Protein 2FH0 (pdb70)

Foldseek 3Di:
DPDDDPPPVVCVVLEDPVLVVVLVVVCVVPVQLSCCLSVVQVVCVVPPNPPPRAYNVNSVVSSVVSVVVPDPDPDDPPPPD

GO terms:
  GO:0005634 nucleus (C, HDA)
  GO:0005737 cytoplasm (C, HDA)
  GO:0006915 apoptotic process (P, IMP)

Nearest PDB structures (foldseek):
  2fh0-assembly1_A  TM=8.416E-01  e=3.862E-11  Saccharomyces cerevisiae
  2jxn-assembly1_A  TM=7.490E-01  e=2.818E-10  Saccharomyces cerevisiae
  6vmt-assembly1_A  TM=8.936E-01  e=3.834E-02  Leishmania major
  2k6b-assembly1_A  TM=7.501E-01  e=1.150E-02  Homo sapiens
  2cru-assembly1_A  TM=6.140E-01  e=2.129E-03  Homo sapiens

Solvent-accessible surface area: 6660 Å² total; per-residue (Å²): 108,178,146,80,45,99,139,33,41,45,18,48,128,49,22,60,108,131,0,73,136,86,11,65,185,15,32,154,107,108,165,86,70,7,120,27,0,55,30,69,3,100,117,34,45,90,94,100,71,72,115,78,112,4,44,91,74,67,1,67,69,27,10,98,27,14,32,149,126,110,113,123,141,141,94,101,174,135,105,192,222

CATH classification: 1.10.8.140

Sequence (81 aa):
GENSAPVGAAIANFLEPQALERLSRVALVRRDRAQAVETYLKKLIATNNVTHKITEAEIVSILNGIAKQQNSQNNSKIIFEGENSAPVGAAIANFLEPQALERLSRVALVRRDRAQAVETYLKKLIATNNVTHKITEAEIVSILNGIAKQQNSQNNSKIIFEGENSAPVGAAIANFLEPQALERLSRVALVRRDRAQAVETYLKKLIATNNVTHKITEAEIVSILNGIAKQQNSQNNSKIIFEGENSAPVGAAIANFLEPQALERLSRVALVRRDRAQAVETYLKKLIATNNVTHKITEAEIVSILNGIAKQQNSQNNSKIIFEGENSAPVGAAIANFLEPQALERLSRVALVRRDRAQAVETYLKKLIATNNVTHKITEAEIVSILNGIAKQQNSQNNSKIIFEGENSAPVGAAIANFLEPQALERLSRVALVRRDRAQAVETYLKKLIATNNVTHKITEAEIVSILNGIAKQQNSQNNSKIIFEGENSAPVGAAIANFLEPQALERLSRVALVRRDRAQAVETYLKKLIATNNVTHKITEAEIVSILNGIAKQQNSQNNSKIIFEGENSAPVGAAIANFLEPQALERLSRVALVRRDRAQAVETYLKKLIATNNVTHKITEAEIVSILNGIAKQQNSQNNSKIIFEGENSAPVGAAIANFLEPQALERLSRVALVRRDRAQAVETYLKKLIATNNVTHKITEAEIVSILNGIAKQQNSQNNSKIIFEGENSAPVGAAIANFLEPQALERLSRVALVRRDRAQAVETYLKKLIATNNVTHKITEAEIVSILNGIAKQQNSQNNSKIIFEGENSAPVGAAIANFLEPQALERLSRVALVRRDRAQAVETYLKKLIATNNVTHKITEAEIVSILNGIAKQQNSQNNSKIIFEGENSAPVGAAIANFLEPQALERLSRVALVRRDRAQAVETYLKKLIATNNVTHKITEAEIVSILNGIAKQQNSQNNSKIIFEGENSAPVGAAIANFLEPQALERLSRVALVRRDRAQAVETYLKKLIATNNVTHKITEAEIVSILNGIAKQQNSQNNSKIIFEGENSAPVGAAIANFLEPQALERLSRVALVRRDRAQAVETYLKKLIATNNVTHKITEAEIVSILNGIAKQQNSQNNSKIIFEGENSAPVGAAIANFLEPQALERLSRVALVRRDRAQAVETYLKKLIATNNVTHKITEAEIVSILNGIAKQQNSQNNSKIIFEGENSAPVGAAIANFLEPQALERLSRVALVRRDRAQAVETYLKKLIATNNVTHKITEAEIVSILNGIAKQQNSQNNSKIIFEGENSAPVGAAIANFLEPQALERLSRVALVRRDRAQAVETYLKKLIATNNVTHKITEAEIVSILNGIAKQQNSQNNSKIIFEGENSAPVGAAIANFLEPQALERLSRVALVRRDRAQAVETYLKKLIATNNVTHKITEAEIVSILNGIAKQQNSQNNSKIIFEGENSAPVGAAIANFLEPQALERLSRVALVRRDRAQAVETYLKKLIATNNVTHKITEAEIVSILNGIAKQQNSQNNSKIIFEGENSAPVGAAIANFLEPQALERLSRVALVRRDRAQAVETYLKKLIATNNVTHKITEAEIVSILNGIAKQQNSQNNSKIIFE

Radius of gyration: 14.16 Å; Cα contacts (8 Å, |Δi|>4): 50; chains: 1; bounding box: 25×49×29 Å

Structure (mmCIF, N/CA/C/O backbone):
data_2FH0
#
_entry.id   2FH0
#
loop_
_atom_site.group_PDB
_atom_site.id
_atom_site.type_symbol
_atom_site.label_atom_id
_atom_site.label_alt_id
_atom_site.label_comp_id
_atom_site.label_asym_id
_atom_site.label_entity_id
_atom_site.label_seq_id
_atom_site.pdbx_PDB_ins_code
_atom_site.Cartn_x
_atom_site.Cartn_y
_atom_site.Cartn_z
_atom_site.occupancy
_atom_site.B_iso_or_equiv
_atom_site.auth_seq_id
_atom_site.auth_comp_id
_atom_site.auth_asym_id
_atom_site.auth_atom_id
_atom_site.pdbx_PDB_model_num
ATOM 1 N N . GLY A 1 1 ? -9.122 -21.000 -1.720 1.00 0.00 36 GLY A N 1
ATOM 2 C CA . GLY A 1 1 ? -9.045 -21.592 -3.085 1.00 0.00 36 GLY A CA 1
ATOM 3 C C . GLY A 1 1 ? -10.013 -20.943 -4.061 1.00 0.00 36 GLY A C 1
ATOM 4 O O . GLY A 1 1 ? -10.859 -20.140 -3.662 1.00 0.00 36 GLY A O 1
ATOM 10 N N . GLU A 1 2 ? -9.882 -21.297 -5.344 1.00 0.00 37 GLU A N 1
ATOM 11 C CA . GLU A 1 2 ? -10.744 -20.759 -6.399 1.00 0.00 37 GLU A CA 1
ATOM 12 C C . GLU A 1 2 ? -10.609 -19.236 -6.512 1.00 0.00 37 GLU A C 1
ATOM 13 O O . GLU A 1 2 ? -9.748 -18.629 -5.871 1.00 0.00 37 GLU A O 1
ATOM 25 N N . ASN A 1 3 ? -11.472 -18.626 -7.328 1.00 0.00 38 ASN A N 1
ATOM 26 C CA . ASN A 1 3 ? -11.461 -17.178 -7.522 1.00 0.00 38 ASN A CA 1
ATOM 27 C C . ASN A 1 3 ? -12.610 -16.521 -6.751 1.00 0.00 38 ASN A C 1
ATOM 28 O O . ASN A 1 3 ? -13.310 -15.650 -7.273 1.00 0.00 38 ASN A O 1
ATOM 39 N N . SER A 1 4 ? -12.790 -16.947 -5.501 1.00 0.00 39 SER A N 1
ATOM 40 C CA . SER A 1 4 ? -13.845 -16.412 -4.644 1.00 0.00 39 SER A CA 1
ATOM 41 C C . SER A 1 4 ? -13.548 -14.966 -4.239 1.00 0.00 39 SER A C 1
ATOM 42 O O . SER A 1 4 ? -14.381 -14.079 -4.430 1.00 0.00 39 SER A O 1
ATOM 50 N N . ALA A 1 5 ? -12.358 -14.742 -3.676 1.00 0.00 40 ALA A N 1
ATOM 51 C CA . ALA A 1 5 ? -11.940 -13.411 -3.236 1.00 0.00 40 ALA A CA 1
ATOM 52 C C . ALA A 1 5 ? -12.938 -12.817 -2.236 1.00 0.00 40 ALA A C 1
ATOM 53 O O . ALA A 1 5 ? -13.688 -11.897 -2.568 1.00 0.00 40 ALA A O 1
ATOM 60 N N . PRO A 1 6 ? -12.958 -13.344 -0.991 1.00 0.00 41 PRO A N 1
ATOM 61 C CA . PRO A 1 6 ? -13.868 -12.866 0.061 1.00 0.00 41 PRO A CA 1
ATOM 62 C C . PRO A 1 6 ? -13.781 -11.353 0.259 1.00 0.00 41 PRO A C 1
ATOM 63 O O . PRO A 1 6 ? -14.775 -10.643 0.106 1.00 0.00 41 PRO A O 1
ATOM 74 N N . VAL A 1 7 ? -12.578 -10.868 0.586 1.00 0.00 42 VAL A N 1
ATOM 75 C CA . VAL A 1 7 ? -12.346 -9.434 0.793 1.00 0.00 42 VAL A CA 1
ATOM 76 C C . VAL A 1 7 ? -10.862 -9.089 0.681 1.00 0.00 42 VAL A C 1
ATOM 77 O O . VAL A 1 7 ? -10.485 -8.150 -0.023 1.00 0.00 42 VAL A O 1
ATOM 90 N N . GLY A 1 8 ? -10.028 -9.854 1.384 1.00 0.00 43 GLY A N 1
ATOM 91 C CA . GLY A 1 8 ? -8.594 -9.622 1.363 1.00 0.00 43 GLY A CA 1
ATOM 92 C C . GLY A 1 8 ? -7.827 -10.622 0.504 1.00 0.00 43 GLY A C 1
ATOM 93 O O . GLY A 1 8 ? -6.652 -10.403 0.206 1.00 0.00 43 GLY A O 1
ATOM 97 N N . ALA A 1 9 ? -8.479 -11.717 0.103 1.00 0.00 44 ALA A N 1
ATOM 98 C CA . ALA A 1 9 ? -7.827 -12.734 -0.725 1.00 0.00 44 ALA A CA 1
ATOM 99 C C . ALA A 1 9 ? -7.495 -12.197 -2.120 1.00 0.00 44 ALA A C 1
ATOM 100 O O . ALA A 1 9 ? -6.461 -12.545 -2.695 1.00 0.00 44 ALA A O 1
ATOM 107 N N . ALA A 1 10 ? -8.378 -11.352 -2.662 1.00 0.00 45 ALA A N 1
ATOM 108 C CA . ALA A 1 10 ? -8.172 -10.775 -3.992 1.00 0.00 45 ALA A CA 1
ATOM 109 C C . ALA A 1 10 ? -6.897 -9.931 -4.048 1.00 0.00 45 ALA A C 1
ATOM 110 O O . ALA A 1 10 ? -6.161 -9.976 -5.036 1.00 0.00 45 ALA A O 1
ATOM 117 N N . ILE A 1 11 ? -6.638 -9.165 -2.987 1.00 0.00 46 ILE A N 1
ATOM 118 C CA . ILE A 1 11 ? -5.446 -8.315 -2.926 1.00 0.00 46 ILE A CA 1
ATOM 119 C C . ILE A 1 11 ? -4.233 -9.079 -2.387 1.00 0.00 46 ILE A C 1
ATOM 120 O O . ILE A 1 11 ? -3.092 -8.728 -2.690 1.00 0.00 46 ILE A O 1
ATOM 136 N N . ALA A 1 12 ? -4.482 -10.125 -1.596 1.00 0.00 47 ALA A N 1
ATOM 137 C CA . ALA A 1 12 ? -3.402 -10.934 -1.030 1.00 0.00 47 ALA A CA 1
ATOM 138 C C . ALA A 1 12 ? -2.601 -11.639 -2.127 1.00 0.00 47 ALA A C 1
ATOM 139 O O . ALA A 1 12 ? -1.398 -11.857 -1.981 1.00 0.00 47 ALA A O 1
ATOM 146 N N . ASN A 1 13 ? -3.273 -11.985 -3.228 1.00 0.00 48 ASN A N 1
ATOM 147 C CA . ASN A 1 13 ? -2.617 -12.656 -4.351 1.00 0.00 48 ASN A CA 1
ATOM 148 C C . ASN A 1 13 ? -1.897 -11.653 -5.258 1.00 0.00 48 ASN A C 1
ATOM 149 O O . ASN A 1 13 ? -1.138 -12.046 -6.146 1.00 0.00 48 ASN A O 1
ATOM 160 N N . PHE A 1 14 ? -2.131 -10.358 -5.027 1.00 0.00 49 PHE A N 1
ATOM 161 C CA . PHE A 1 14 ? -1.499 -9.309 -5.819 1.00 0.00 49 PHE A CA 1
ATOM 162 C C . PHE A 1 14 ? -0.246 -8.761 -5.121 1.00 0.00 49 PHE A C 1
ATOM 163 O O . PHE A 1 14 ? 0.097 -7.585 -5.274 1.00 0.00 49 PHE A O 1
ATOM 180 N N . LEU A 1 15 ? 0.439 -9.621 -4.363 1.00 0.00 50 LEU A N 1
ATOM 181 C CA . LEU A 1 15 ? 1.653 -9.228 -3.650 1.00 0.00 50 LEU A CA 1
ATOM 182 C C . LEU A 1 15 ? 2.754 -10.272 -3.839 1.00 0.00 50 LEU A C 1
ATOM 183 O O . LEU A 1 15 ? 2.539 -11.301 -4.481 1.00 0.00 50 LEU A O 1
ATOM 199 N N . GLU A 1 16 ? 3.931 -10.001 -3.274 1.00 0.00 51 GLU A N 1
ATOM 200 C CA . GLU A 1 16 ? 5.064 -10.919 -3.374 1.00 0.00 51 GLU A CA 1
ATOM 201 C C . GLU A 1 16 ? 5.338 -11.590 -2.029 1.00 0.00 51 GLU A C 1
ATOM 202 O O . GLU A 1 16 ? 5.061 -11.015 -0.976 1.00 0.00 51 GLU A O 1
ATOM 214 N N . PRO A 1 17 ? 5.894 -12.818 -2.044 1.00 0.00 52 PRO A N 1
ATOM 215 C CA . PRO A 1 17 ? 6.207 -13.562 -0.815 1.00 0.00 52 PRO A CA 1
ATOM 216 C C . PRO A 1 17 ? 7.219 -12.829 0.066 1.00 0.00 52 PRO A C 1
ATOM 217 O O . PRO A 1 17 ? 7.041 -12.730 1.280 1.00 0.00 52 PRO A O 1
ATOM 228 N N . GLN A 1 18 ? 8.279 -12.309 -0.557 1.00 0.00 53 GLN A N 1
ATOM 229 C CA . GLN A 1 18 ? 9.316 -11.577 0.167 1.00 0.00 53 GLN A CA 1
ATOM 230 C C . GLN A 1 18 ? 8.782 -10.235 0.669 1.00 0.00 53 GLN A C 1
ATOM 231 O O . GLN A 1 18 ? 9.051 -9.836 1.803 1.00 0.00 53 GLN A O 1
ATOM 245 N N . ALA A 1 19 ? 8.017 -9.549 -0.182 1.00 0.00 54 ALA A N 1
ATOM 246 C CA . ALA A 1 19 ? 7.437 -8.256 0.175 1.00 0.00 54 ALA A CA 1
ATOM 247 C C . ALA A 1 19 ? 6.418 -8.396 1.308 1.00 0.00 54 ALA A C 1
ATOM 248 O O . ALA A 1 19 ? 6.340 -7.537 2.188 1.00 0.00 54 ALA A O 1
ATOM 255 N N . LEU A 1 20 ? 5.641 -9.483 1.283 1.00 0.00 55 LEU A N 1
ATOM 256 C CA . LEU A 1 20 ? 4.628 -9.731 2.313 1.00 0.00 55 LEU A CA 1
ATOM 257 C C . LEU A 1 20 ? 5.269 -9.817 3.698 1.00 0.00 55 LEU A C 1
ATOM 258 O O . LEU A 1 20 ? 4.775 -9.218 4.655 1.00 0.00 55 LEU A O 1
ATOM 274 N N . GLU A 1 21 ? 6.372 -10.559 3.795 1.00 0.00 56 GLU A N 1
ATOM 275 C CA . GLU A 1 21 ? 7.087 -10.716 5.061 1.00 0.00 56 GLU A CA 1
ATOM 276 C C . GLU A 1 21 ? 7.560 -9.360 5.587 1.00 0.00 56 GLU A C 1
ATOM 277 O O . GLU A 1 21 ? 7.498 -9.094 6.790 1.00 0.00 56 GLU A O 1
ATOM 289 N N . ARG A 1 22 ? 8.025 -8.503 4.675 1.00 0.00 57 ARG A N 1
ATOM 290 C CA . ARG A 1 22 ? 8.503 -7.171 5.037 1.00 0.00 57 ARG A CA 1
ATOM 291 C C . ARG A 1 22 ? 7.378 -6.337 5.652 1.00 0.00 57 ARG A C 1
ATOM 292 O O . ARG A 1 22 ? 7.572 -5.681 6.677 1.00 0.00 57 ARG A O 1
ATOM 313 N N . LEU A 1 23 ? 6.203 -6.370 5.019 1.00 0.00 58 LEU A N 1
ATOM 314 C CA . LEU A 1 23 ? 5.044 -5.619 5.504 1.00 0.00 58 LEU A CA 1
ATOM 315 C C . LEU A 1 23 ? 4.677 -6.036 6.930 1.00 0.00 58 LEU A C 1
ATOM 316 O O . LEU A 1 23 ? 4.283 -5.202 7.746 1.00 0.00 58 LEU A O 1
ATOM 332 N N . SER A 1 24 ? 4.815 -7.329 7.224 1.00 0.00 59 SER A N 1
ATOM 333 C CA . SER A 1 24 ? 4.505 -7.853 8.553 1.00 0.00 59 SER A CA 1
ATOM 334 C C . SER A 1 24 ? 5.456 -7.273 9.602 1.00 0.00 59 SER A C 1
ATOM 335 O O . SER A 1 24 ? 5.041 -6.951 10.716 1.00 0.00 59 SER A O 1
ATOM 343 N N . ARG A 1 25 ? 6.735 -7.143 9.236 1.00 0.00 60 ARG A N 1
ATOM 344 C CA . ARG A 1 25 ? 7.744 -6.596 10.142 1.00 0.00 60 ARG A CA 1
ATOM 345 C C . ARG A 1 25 ? 7.483 -5.116 10.436 1.00 0.00 60 ARG A C 1
ATOM 346 O O . ARG A 1 25 ? 7.546 -4.688 11.588 1.00 0.00 60 ARG A O 1
ATOM 367 N N . VAL A 1 26 ? 7.187 -4.339 9.390 1.00 0.00 61 VAL A N 1
ATOM 368 C CA . VAL A 1 26 ? 6.916 -2.910 9.553 1.00 0.00 61 VAL A CA 1
ATOM 369 C C . VAL A 1 26 ? 5.627 -2.679 10.349 1.00 0.00 61 VAL A C 1
ATOM 370 O O . VAL A 1 26 ? 5.570 -1.785 11.194 1.00 0.00 61 VAL A O 1
ATOM 383 N N . ALA A 1 27 ? 4.599 -3.491 10.079 1.00 0.00 62 ALA A N 1
ATOM 384 C CA . ALA A 1 27 ? 3.316 -3.374 10.780 1.00 0.00 62 ALA A CA 1
ATOM 385 C C . ALA A 1 27 ? 3.481 -3.552 12.290 1.00 0.00 62 ALA A C 1
ATOM 386 O O . ALA A 1 27 ? 2.734 -2.962 13.073 1.00 0.00 62 ALA A O 1
ATOM 393 N N . LEU A 1 28 ? 4.459 -4.366 12.695 1.00 0.00 63 LEU A N 1
ATOM 394 C CA . LEU A 1 28 ? 4.714 -4.614 14.114 1.00 0.00 63 LEU A CA 1
ATOM 395 C C . LEU A 1 28 ? 5.120 -3.327 14.826 1.00 0.00 63 LEU A C 1
ATOM 396 O O . LEU A 1 28 ? 4.724 -3.087 15.967 1.00 0.00 63 LEU A O 1
ATOM 412 N N . VAL A 1 29 ? 5.914 -2.506 14.145 1.00 0.00 64 VAL A N 1
ATOM 413 C CA . VAL A 1 29 ? 6.377 -1.245 14.711 1.00 0.00 64 VAL A CA 1
ATOM 414 C C . VAL A 1 29 ? 5.390 -0.116 14.415 1.00 0.00 64 VAL A C 1
ATOM 415 O O . VAL A 1 29 ? 4.983 0.614 15.319 1.00 0.00 64 VAL A O 1
ATOM 428 N N . ARG A 1 30 ? 5.007 0.018 13.145 1.00 0.00 65 ARG A N 1
ATOM 429 C CA . ARG A 1 30 ? 4.065 1.054 12.731 1.00 0.00 65 ARG A CA 1
ATOM 430 C C . ARG A 1 30 ? 2.956 0.461 11.865 1.00 0.00 65 ARG A C 1
ATOM 431 O O . ARG A 1 30 ? 3.088 0.370 10.643 1.00 0.00 65 ARG A O 1
ATOM 452 N N . ARG A 1 31 ? 1.860 0.058 12.510 1.00 0.00 66 ARG A N 1
ATOM 453 C CA . ARG A 1 31 ? 0.722 -0.527 11.802 1.00 0.00 66 ARG A CA 1
ATOM 454 C C . ARG A 1 31 ? 0.141 0.454 10.782 1.00 0.00 66 ARG A C 1
ATOM 455 O O . ARG A 1 31 ? -0.357 0.043 9.736 1.00 0.00 66 ARG A O 1
ATOM 476 N N . ASP A 1 32 ? 0.212 1.751 11.095 1.00 0.00 67 ASP A N 1
ATOM 477 C CA . ASP A 1 32 ? -0.304 2.790 10.204 1.00 0.00 67 ASP A CA 1
ATOM 478 C C . ASP A 1 32 ? 0.323 2.686 8.813 1.00 0.00 67 ASP A C 1
ATOM 479 O O . ASP A 1 32 ? -0.375 2.765 7.801 1.00 0.00 67 ASP A O 1
ATOM 488 N N . ARG A 1 33 ? 1.643 2.506 8.771 1.00 0.00 68 ARG A N 1
ATOM 489 C CA . ARG A 1 33 ? 2.365 2.389 7.506 1.00 0.00 68 ARG A CA 1
ATOM 490 C C . ARG A 1 33 ? 1.937 1.136 6.743 1.00 0.00 68 ARG A C 1
ATOM 491 O O . ARG A 1 33 ? 1.630 1.201 5.553 1.00 0.00 68 ARG A O 1
ATOM 512 N N . ALA A 1 34 ? 1.917 -0.001 7.438 1.00 0.00 69 ALA A N 1
ATOM 513 C CA . ALA A 1 34 ? 1.524 -1.271 6.828 1.00 0.00 69 ALA A CA 1
ATOM 514 C C . ALA A 1 34 ? 0.072 -1.238 6.358 1.00 0.00 69 ALA A C 1
ATOM 515 O O . ALA A 1 34 ? -0.270 -1.836 5.335 1.00 0.00 69 ALA A O 1
ATOM 522 N N . GLN A 1 35 ? -0.776 -0.534 7.108 1.00 0.00 70 GLN A N 1
ATOM 523 C CA . GLN A 1 35 ? -2.192 -0.416 6.770 1.00 0.00 70 GLN A CA 1
ATOM 524 C C . GLN A 1 35 ? -2.367 0.276 5.423 1.00 0.00 70 GLN A C 1
ATOM 525 O O . GLN A 1 35 ? -3.203 -0.124 4.612 1.00 0.00 70 GLN A O 1
ATOM 539 N N . ALA A 1 36 ? -1.568 1.316 5.195 1.00 0.00 71 ALA A N 1
ATOM 540 C CA . ALA A 1 36 ? -1.623 2.070 3.949 1.00 0.00 71 ALA A CA 1
ATOM 541 C C . ALA A 1 36 ? -1.160 1.222 2.766 1.00 0.00 71 ALA A C 1
ATOM 542 O O . ALA A 1 36 ? -1.684 1.360 1.663 1.00 0.00 71 ALA A O 1
ATOM 549 N N . VAL A 1 37 ? -0.183 0.341 2.998 1.00 0.00 72 VAL A N 1
ATOM 550 C CA . VAL A 1 37 ? 0.325 -0.522 1.931 1.00 0.00 72 VAL A CA 1
ATOM 551 C C . VAL A 1 37 ? -0.757 -1.488 1.449 1.00 0.00 72 VAL A C 1
ATOM 552 O O . VAL A 1 37 ? -0.985 -1.625 0.247 1.00 0.00 72 VAL A O 1
ATOM 565 N N . GLU A 1 38 ? -1.425 -2.151 2.395 1.00 0.00 73 GLU A N 1
ATOM 566 C CA . GLU A 1 38 ? -2.486 -3.101 2.066 1.00 0.00 73 GLU A CA 1
ATOM 567 C C . GLU A 1 38 ? -3.701 -2.387 1.478 1.00 0.00 73 GLU A C 1
ATOM 568 O O . GLU A 1 38 ? -4.347 -2.896 0.560 1.00 0.00 73 GLU A O 1
ATOM 580 N N . THR A 1 39 ? -4.003 -1.206 2.011 1.00 0.00 74 THR A N 1
ATOM 581 C CA . THR A 1 39 ? -5.138 -0.421 1.537 1.00 0.00 74 THR A CA 1
ATOM 582 C C . THR A 1 39 ? -4.838 0.210 0.173 1.00 0.00 74 THR A C 1
ATOM 583 O O . THR A 1 39 ? -5.738 0.376 -0.650 1.00 0.00 74 THR A O 1
ATOM 594 N N . TYR A 1 40 ? -3.570 0.550 -0.063 1.00 0.00 75 TYR A N 1
ATOM 595 C CA . TYR A 1 40 ? -3.154 1.147 -1.324 1.00 0.00 75 TYR A CA 1
ATOM 596 C C . TYR A 1 40 ? -3.346 0.157 -2.477 1.00 0.00 75 TYR A C 1
ATOM 597 O O . TYR A 1 40 ? -3.866 0.519 -3.535 1.00 0.00 75 TYR A O 1
ATOM 615 N N . LEU A 1 41 ? -2.929 -1.094 -2.262 1.00 0.00 76 LEU A N 1
ATOM 616 C CA . LEU A 1 41 ? -3.057 -2.137 -3.281 1.00 0.00 76 LEU A CA 1
ATOM 617 C C . LEU A 1 41 ? -4.518 -2.358 -3.664 1.00 0.00 76 LEU A C 1
ATOM 618 O O . LEU A 1 41 ? -4.852 -2.433 -4.846 1.00 0.00 76 LEU A O 1
ATOM 634 N N . LYS A 1 42 ? -5.387 -2.457 -2.656 1.00 0.00 77 LYS A N 1
ATOM 635 C CA . LYS A 1 42 ? -6.812 -2.664 -2.897 1.00 0.00 77 LYS A CA 1
ATOM 636 C C . LYS A 1 42 ? -7.426 -1.452 -3.597 1.00 0.00 77 LYS A C 1
ATOM 637 O O . LYS A 1 42 ? -8.332 -1.598 -4.415 1.00 0.00 77 LYS A O 1
ATOM 656 N N . LYS A 1 43 ? -6.922 -0.257 -3.276 1.00 0.00 78 LYS A N 1
ATOM 657 C CA . LYS A 1 43 ? -7.420 0.975 -3.886 1.00 0.00 78 LYS A CA 1
ATOM 658 C C . LYS A 1 43 ? -7.152 0.988 -5.392 1.00 0.00 78 LYS A C 1
ATOM 659 O O . LYS A 1 43 ? -8.039 1.309 -6.181 1.00 0.00 78 LYS A O 1
ATOM 678 N N . LEU A 1 44 ? -5.927 0.631 -5.785 1.00 0.00 79 LEU A N 1
ATOM 679 C CA . LEU A 1 44 ? -5.553 0.601 -7.200 1.00 0.00 79 LEU A CA 1
ATOM 680 C C . LEU A 1 44 ? -6.362 -0.451 -7.961 1.00 0.00 79 LEU A C 1
ATOM 681 O O . LEU A 1 44 ? -6.893 -0.172 -9.035 1.00 0.00 79 LEU A O 1
ATOM 697 N N . ILE A 1 45 ? -6.456 -1.657 -7.399 1.00 0.00 80 ILE A N 1
ATOM 698 C CA . ILE A 1 45 ? -7.203 -2.743 -8.037 1.00 0.00 80 ILE A CA 1
ATOM 699 C C . ILE A 1 45 ? -8.704 -2.448 -8.054 1.00 0.00 80 ILE A C 1
ATOM 700 O O . ILE A 1 45 ? -9.375 -2.683 -9.060 1.00 0.00 80 ILE A O 1
ATOM 716 N N . ALA A 1 46 ? -9.223 -1.931 -6.940 1.00 0.00 81 ALA A N 1
ATOM 717 C CA . ALA A 1 46 ? -10.645 -1.603 -6.833 1.00 0.00 81 ALA A CA 1
ATOM 718 C C . ALA A 1 46 ? -11.027 -0.462 -7.775 1.00 0.00 81 ALA A C 1
ATOM 719 O O . ALA A 1 46 ? -12.135 -0.439 -8.310 1.00 0.00 81 ALA A O 1
ATOM 726 N N . THR A 1 47 ? -10.105 0.481 -7.974 1.00 0.00 82 THR A N 1
ATOM 727 C CA . THR A 1 47 ? -10.353 1.620 -8.855 1.00 0.00 82 THR A CA 1
ATOM 728 C C . THR A 1 47 ? -10.194 1.209 -10.321 1.00 0.00 82 THR A C 1
ATOM 729 O O . THR A 1 47 ? -11.160 1.238 -11.086 1.00 0.00 82 THR A O 1
ATOM 740 N N . ASN A 1 48 ? -8.974 0.819 -10.706 1.00 0.00 83 ASN A N 1
ATOM 741 C CA . ASN A 1 48 ? -8.694 0.395 -12.085 1.00 0.00 83 ASN A CA 1
ATOM 742 C C . ASN A 1 48 ? -7.215 0.044 -12.297 1.00 0.00 83 ASN A C 1
ATOM 743 O O . ASN A 1 48 ? -6.893 -0.792 -13.142 1.00 0.00 83 ASN A O 1
ATOM 754 N N . ASN A 1 49 ? -6.321 0.693 -11.543 1.00 0.00 84 ASN A N 1
ATOM 755 C CA . ASN A 1 49 ? -4.883 0.450 -11.665 1.00 0.00 84 ASN A CA 1
ATOM 756 C C . ASN A 1 49 ? -4.538 -1.005 -11.381 1.00 0.00 84 ASN A C 1
ATOM 757 O O . ASN A 1 49 ? -4.405 -1.416 -10.227 1.00 0.00 84 ASN A O 1
ATOM 768 N N . VAL A 1 50 ? -4.391 -1.772 -12.451 1.00 0.00 85 VAL A N 1
ATOM 769 C CA . VAL A 1 50 ? -4.058 -3.188 -12.350 1.00 0.00 85 VAL A CA 1
ATOM 770 C C . VAL A 1 50 ? -3.059 -3.591 -13.439 1.00 0.00 85 VAL A C 1
ATOM 771 O O . VAL A 1 50 ? -3.275 -4.554 -14.178 1.00 0.00 85 VAL A O 1
ATOM 784 N N . THR A 1 51 ? -1.962 -2.842 -13.529 1.00 0.00 86 THR A N 1
ATOM 785 C CA . THR A 1 51 ? -0.924 -3.114 -14.520 1.00 0.00 86 THR A CA 1
ATOM 786 C C . THR A 1 51 ? 0.344 -3.692 -13.871 1.00 0.00 86 THR A C 1
ATOM 787 O O . THR A 1 51 ? 1.269 -4.106 -14.574 1.00 0.00 86 THR A O 1
ATOM 798 N N . HIS A 1 52 ? 0.385 -3.726 -12.533 1.00 0.00 87 HIS A N 1
ATOM 799 C CA . HIS A 1 52 ? 1.540 -4.264 -11.813 1.00 0.00 87 HIS A CA 1
ATOM 800 C C . HIS A 1 52 ? 1.180 -4.616 -10.368 1.00 0.00 87 HIS A C 1
ATOM 801 O O . HIS A 1 52 ? 0.124 -4.225 -9.867 1.00 0.00 87 HIS A O 1
ATOM 816 N N . LYS A 1 53 ? 2.076 -5.349 -9.702 1.00 0.00 88 LYS A N 1
ATOM 817 C CA . LYS A 1 53 ? 1.872 -5.749 -8.309 1.00 0.00 88 LYS A CA 1
ATOM 818 C C . LYS A 1 53 ? 2.853 -5.012 -7.393 1.00 0.00 88 LYS A C 1
ATOM 819 O O . LYS A 1 53 ? 3.634 -4.179 -7.857 1.00 0.00 88 LYS A O 1
ATOM 838 N N . ILE A 1 54 ? 2.814 -5.316 -6.093 1.00 0.00 89 ILE A N 1
ATOM 839 C CA . ILE A 1 54 ? 3.709 -4.668 -5.135 1.00 0.00 89 ILE A CA 1
ATOM 840 C C . ILE A 1 54 ? 4.846 -5.599 -4.714 1.00 0.00 89 ILE A C 1
ATOM 841 O O . ILE A 1 54 ? 4.636 -6.553 -3.960 1.00 0.00 89 ILE A O 1
ATOM 857 N N . THR A 1 55 ? 6.050 -5.305 -5.203 1.00 0.00 90 THR A N 1
ATOM 858 C CA . THR A 1 55 ? 7.234 -6.099 -4.880 1.00 0.00 90 THR A CA 1
ATOM 859 C C . THR A 1 55 ? 8.011 -5.456 -3.731 1.00 0.00 90 THR A C 1
ATOM 860 O O . THR A 1 55 ? 7.604 -4.419 -3.206 1.00 0.00 90 THR A O 1
ATOM 871 N N . GLU A 1 56 ? 9.132 -6.070 -3.346 1.00 0.00 91 GLU A N 1
ATOM 872 C CA . GLU A 1 56 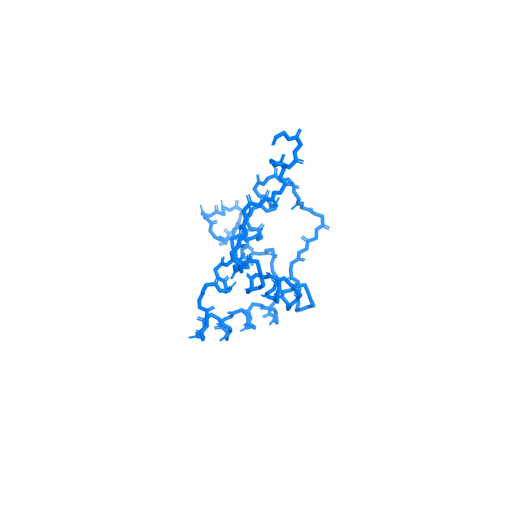? 9.958 -5.539 -2.259 1.00 0.00 91 GLU A CA 1
ATOM 873 C C . GLU A 1 56 ? 10.418 -4.111 -2.565 1.00 0.00 91 GLU A C 1
ATOM 874 O O . GLU A 1 56 ? 10.500 -3.272 -1.667 1.00 0.00 91 GLU A O 1
ATOM 886 N N . ALA A 1 57 ? 10.710 -3.842 -3.839 1.00 0.00 92 ALA A N 1
ATOM 887 C CA . ALA A 1 57 ? 11.151 -2.516 -4.263 1.00 0.00 92 ALA A CA 1
ATOM 888 C C . ALA A 1 57 ? 10.010 -1.498 -4.183 1.00 0.00 92 ALA A C 1
ATOM 889 O O . ALA A 1 57 ? 10.210 -0.364 -3.747 1.00 0.00 92 ALA A O 1
ATOM 896 N N . GLU A 1 58 ? 8.818 -1.908 -4.617 1.00 0.00 93 GLU A N 1
ATOM 897 C CA . GLU A 1 58 ? 7.649 -1.028 -4.606 1.00 0.00 93 GLU A CA 1
ATOM 898 C C . GLU A 1 58 ? 7.124 -0.801 -3.188 1.00 0.00 93 GLU A C 1
ATOM 899 O O . GLU A 1 58 ? 6.759 0.318 -2.831 1.00 0.00 93 GLU A O 1
ATOM 911 N N . ILE A 1 59 ? 7.082 -1.864 -2.385 1.00 0.00 94 ILE A N 1
ATOM 912 C CA . ILE A 1 59 ? 6.587 -1.763 -1.014 1.00 0.00 94 ILE A CA 1
ATOM 913 C C . ILE A 1 59 ? 7.455 -0.828 -0.167 1.00 0.00 94 ILE A C 1
ATOM 914 O O . ILE A 1 59 ? 6.932 -0.050 0.632 1.00 0.00 94 ILE A O 1
ATOM 930 N N . VAL A 1 60 ? 8.774 -0.892 -0.354 1.00 0.00 95 VAL A N 1
ATOM 931 C CA . VAL A 1 60 ? 9.690 -0.032 0.391 1.00 0.00 95 VAL A CA 1
ATOM 932 C C . VAL A 1 60 ? 9.510 1.431 -0.020 1.00 0.00 95 VAL A C 1
ATOM 933 O O . VAL A 1 60 ? 9.505 2.328 0.826 1.00 0.00 95 VAL A O 1
ATOM 946 N N . SER A 1 61 ? 9.357 1.658 -1.324 1.00 0.00 96 SER A N 1
ATOM 947 C CA . SER A 1 61 ? 9.168 3.006 -1.854 1.00 0.00 96 SER A CA 1
ATOM 948 C C . SER A 1 61 ? 7.836 3.599 -1.390 1.00 0.00 96 SER A C 1
ATOM 949 O O . SER A 1 61 ? 7.783 4.751 -0.957 1.00 0.00 96 SER A O 1
ATOM 957 N N . ILE A 1 62 ? 6.764 2.807 -1.474 1.00 0.00 97 ILE A N 1
ATOM 958 C CA . ILE A 1 62 ? 5.441 3.269 -1.055 1.00 0.00 97 ILE A CA 1
ATOM 959 C C . ILE A 1 62 ? 5.398 3.501 0.456 1.00 0.00 97 ILE A C 1
ATOM 960 O O . ILE A 1 62 ? 4.806 4.475 0.922 1.00 0.00 97 ILE A O 1
ATOM 976 N N . LEU A 1 63 ? 6.036 2.608 1.216 1.00 0.00 98 LEU A N 1
ATOM 977 C CA . LEU A 1 63 ? 6.075 2.728 2.674 1.00 0.00 98 LEU A CA 1
ATOM 978 C C . LEU A 1 63 ? 6.704 4.058 3.095 1.00 0.00 98 LEU A C 1
ATOM 979 O O . LEU A 1 63 ? 6.210 4.725 4.006 1.00 0.00 98 LEU A O 1
ATOM 995 N N . ASN A 1 64 ? 7.791 4.441 2.420 1.00 0.00 99 ASN A N 1
ATOM 996 C CA . ASN A 1 64 ? 8.481 5.697 2.719 1.00 0.00 99 ASN A CA 1
ATOM 997 C C . ASN A 1 64 ? 7.580 6.896 2.426 1.00 0.00 99 ASN A C 1
ATOM 998 O O . ASN A 1 64 ? 7.623 7.903 3.134 1.00 0.00 99 ASN A O 1
ATOM 1009 N N . GLY A 1 65 ? 6.754 6.771 1.387 1.00 0.00 100 GLY A N 1
ATOM 1010 C CA . GLY A 1 65 ? 5.841 7.839 1.027 1.00 0.00 100 GLY A CA 1
ATOM 1011 C C . GLY A 1 65 ? 4.677 7.928 1.989 1.00 0.00 100 GLY A C 1
ATOM 1012 O O . GLY A 1 65 ? 4.202 9.018 2.301 1.00 0.00 100 GLY A O 1
ATOM 1016 N N . ILE A 1 66 ? 4.231 6.768 2.468 1.00 0.00 101 ILE A N 1
ATOM 1017 C CA . ILE A 1 66 ? 3.126 6.688 3.414 1.00 0.00 101 ILE A CA 1
ATOM 1018 C C . ILE A 1 66 ? 3.417 7.519 4.668 1.00 0.00 101 ILE A C 1
ATOM 1019 O O . ILE A 1 66 ? 2.606 8.357 5.069 1.00 0.00 101 ILE A O 1
ATOM 1035 N N . ALA A 1 67 ? 4.581 7.283 5.276 1.00 0.00 102 ALA A N 1
ATOM 1036 C CA . ALA A 1 67 ? 4.983 8.011 6.479 1.00 0.00 102 ALA A CA 1
ATOM 1037 C C . ALA A 1 67 ? 5.131 9.505 6.195 1.00 0.00 102 ALA A C 1
ATOM 1038 O O . ALA A 1 67 ? 4.801 10.339 7.039 1.00 0.00 102 ALA A O 1
ATOM 1045 N N . LYS A 1 68 ? 5.629 9.837 5.001 1.00 0.00 103 LYS A N 1
ATOM 1046 C CA . LYS A 1 68 ? 5.816 11.232 4.606 1.00 0.00 103 LYS A CA 1
ATOM 1047 C C . LYS A 1 68 ? 4.479 11.899 4.273 1.00 0.00 103 LYS A C 1
ATOM 1048 O O . LYS A 1 68 ? 4.317 13.104 4.470 1.00 0.00 103 LYS A O 1
ATOM 1067 N N . GLN A 1 69 ? 3.527 11.110 3.768 1.00 0.00 104 GLN A N 1
ATOM 1068 C CA . GLN A 1 69 ? 2.204 11.621 3.409 1.00 0.00 104 GLN A CA 1
ATOM 1069 C C . GLN A 1 69 ? 1.527 12.285 4.608 1.00 0.00 104 GLN A C 1
ATOM 1070 O O . GLN A 1 69 ? 0.884 13.326 4.469 1.00 0.00 104 GLN A O 1
ATOM 1084 N N . GLN A 1 70 ? 1.673 11.672 5.784 1.00 0.00 105 GLN A N 1
ATOM 1085 C CA . GLN A 1 70 ? 1.073 12.204 7.006 1.00 0.00 105 GLN A CA 1
ATOM 1086 C C . GLN A 1 70 ? 1.968 13.273 7.633 1.00 0.00 105 GLN A C 1
ATOM 1087 O O . GLN A 1 70 ? 2.565 13.064 8.690 1.00 0.00 105 GLN A O 1
ATOM 1101 N N . ASN A 1 71 ? 2.050 14.424 6.966 1.00 0.00 106 ASN A N 1
ATOM 1102 C CA . ASN A 1 71 ? 2.865 15.535 7.444 1.00 0.00 106 ASN A CA 1
ATOM 1103 C C . ASN A 1 71 ? 2.109 16.861 7.294 1.00 0.00 106 ASN A C 1
ATOM 1104 O O . ASN A 1 71 ? 2.615 17.812 6.694 1.00 0.00 106 ASN A O 1
ATOM 1115 N N . SER A 1 72 ? 0.891 16.909 7.848 1.00 0.00 107 SER A N 1
ATOM 1116 C CA . SER A 1 72 ? 0.047 18.107 7.788 1.00 0.00 107 SER A CA 1
ATOM 1117 C C . SER A 1 72 ? -0.175 18.563 6.342 1.00 0.00 107 SER A C 1
ATOM 1118 O O . SER A 1 72 ? 0.385 19.571 5.905 1.00 0.00 107 SER A O 1
ATOM 1126 N N . GLN A 1 73 ? -0.994 17.815 5.602 1.00 0.00 108 GLN A N 1
ATOM 1127 C CA . GLN A 1 73 ? -1.283 18.148 4.208 1.00 0.00 108 GLN A CA 1
ATOM 1128 C C . GLN A 1 73 ? -2.583 17.497 3.736 1.00 0.00 108 GLN A C 1
ATOM 1129 O O . GLN A 1 73 ? -2.880 16.356 4.093 1.00 0.00 108 GLN A O 1
ATOM 1143 N N . ASN A 1 74 ? -3.346 18.230 2.923 1.00 0.00 109 ASN A N 1
ATOM 1144 C CA . ASN A 1 74 ? -4.612 17.724 2.386 1.00 0.00 109 ASN A CA 1
ATOM 1145 C C . ASN A 1 74 ? -4.954 18.392 1.051 1.00 0.00 109 ASN A C 1
ATOM 1146 O O . ASN A 1 74 ? -6.125 18.637 0.751 1.00 0.00 109 ASN A O 1
ATOM 1157 N N . ASN A 1 75 ? -3.928 18.685 0.250 1.00 0.00 110 ASN A N 1
ATOM 1158 C CA . ASN A 1 75 ? -4.130 19.325 -1.047 1.00 0.00 110 ASN A CA 1
ATOM 1159 C C . ASN A 1 75 ? -3.615 18.448 -2.185 1.00 0.00 110 ASN A C 1
ATOM 1160 O O . ASN A 1 75 ? -2.421 18.149 -2.259 1.00 0.00 110 ASN A O 1
ATOM 1171 N N . SER A 1 76 ? -4.523 18.043 -3.073 1.00 0.00 111 SER A N 1
ATOM 1172 C CA . SER A 1 76 ? -4.165 17.203 -4.217 1.00 0.00 111 SER A CA 1
ATOM 1173 C C . SER A 1 76 ? -4.838 17.706 -5.493 1.00 0.00 111 SER A C 1
ATOM 1174 O O . SER A 1 76 ? -4.166 18.022 -6.475 1.00 0.00 111 SER A O 1
ATOM 1182 N N . LYS A 1 77 ? -6.168 17.785 -5.466 1.00 0.00 112 LYS A N 1
ATOM 1183 C CA . LYS A 1 77 ? -6.934 18.260 -6.616 1.00 0.00 112 LYS A CA 1
ATOM 1184 C C . LYS A 1 77 ? -7.736 19.526 -6.281 1.00 0.00 112 LYS A C 1
ATOM 1185 O O . LYS A 1 77 ? -8.408 20.081 -7.153 1.00 0.00 112 LYS A O 1
ATOM 1204 N N . ILE A 1 78 ? -7.662 19.984 -5.024 1.00 0.00 113 ILE A N 1
ATOM 1205 C CA . ILE A 1 78 ? -8.383 21.184 -4.601 1.00 0.00 113 ILE A CA 1
ATOM 1206 C C . ILE A 1 78 ? -7.450 22.401 -4.542 1.00 0.00 113 ILE A C 1
ATOM 1207 O O . ILE A 1 78 ? -7.574 23.253 -3.659 1.00 0.00 113 ILE A O 1
ATOM 1223 N N . ILE A 1 79 ? -6.521 22.482 -5.495 1.00 0.00 114 ILE A N 1
ATOM 1224 C CA . ILE A 1 79 ? -5.576 23.596 -5.558 1.00 0.00 114 ILE A CA 1
ATOM 1225 C C . ILE A 1 79 ? -5.791 24.428 -6.831 1.00 0.00 114 ILE A C 1
ATOM 1226 O O . ILE A 1 79 ? -4.881 25.117 -7.295 1.00 0.00 114 ILE A O 1
ATOM 1242 N N . PHE A 1 80 ? -7.004 24.364 -7.388 1.00 0.00 115 PHE A N 1
ATOM 1243 C CA . PHE A 1 80 ? -7.337 25.113 -8.602 1.00 0.00 115 PHE A CA 1
ATOM 1244 C C . PHE A 1 80 ? -8.409 26.177 -8.328 1.00 0.00 115 PHE A C 1
ATOM 1245 O O . PHE A 1 80 ? -8.992 26.731 -9.262 1.00 0.00 115 PHE A O 1
ATOM 1262 N N . GLU A 1 81 ? -8.657 26.463 -7.046 1.00 0.00 116 GLU A N 1
ATOM 1263 C CA . GLU A 1 81 ? -9.650 27.461 -6.650 1.00 0.00 116 GLU A CA 1
ATOM 1264 C C . GLU A 1 81 ? -9.640 27.676 -5.134 1.00 0.00 116 GLU A C 1
ATOM 1265 O O . GLU A 1 81 ? -9.088 26.816 -4.411 1.00 0.00 116 GLU A O 1
ATOM 1278 N N . GLY A 1 1 ? -10.869 -22.612 6.389 1.00 0.00 36 GLY A N 2
ATOM 1279 C CA . GLY A 1 1 ? -9.463 -22.340 5.982 1.00 0.00 36 GLY A CA 2
ATOM 1280 C C . GLY A 1 1 ? -8.862 -21.156 6.714 1.00 0.00 36 GLY A C 2
ATOM 1281 O O . GLY A 1 1 ? -9.547 -20.160 6.960 1.00 0.00 36 GLY A O 2
ATOM 1287 N N . GLU A 1 2 ? -7.582 -21.263 7.057 1.00 0.00 37 GLU A N 2
ATOM 1288 C CA . GLU A 1 2 ? -6.881 -20.193 7.760 1.00 0.00 37 GLU A CA 2
ATOM 1289 C C . GLU A 1 2 ? -5.757 -19.624 6.892 1.00 0.00 37 GLU A C 2
ATOM 1290 O O . GLU A 1 2 ? -4.640 -19.400 7.365 1.00 0.00 37 GLU A O 2
ATOM 1302 N N . ASN A 1 3 ? -6.065 -19.396 5.613 1.00 0.00 38 ASN A N 2
ATOM 1303 C CA . ASN A 1 3 ? -5.090 -18.854 4.664 1.00 0.00 38 ASN A CA 2
ATOM 1304 C C . ASN A 1 3 ? -5.765 -18.420 3.359 1.00 0.00 38 ASN A C 2
ATOM 1305 O O . ASN A 1 3 ? -5.503 -17.327 2.855 1.00 0.00 38 ASN A O 2
ATOM 1316 N N . SER A 1 4 ? -6.634 -19.278 2.815 1.00 0.00 39 SER A N 2
ATOM 1317 C CA . SER A 1 4 ? -7.337 -18.969 1.573 1.00 0.00 39 SER A CA 2
ATOM 1318 C C . SER A 1 4 ? -8.667 -18.272 1.857 1.00 0.00 39 SER A C 2
ATOM 1319 O O . SER A 1 4 ? -9.649 -18.917 2.231 1.00 0.00 39 SER A O 2
ATOM 1327 N N . ALA A 1 5 ? -8.688 -16.952 1.680 1.00 0.00 40 ALA A N 2
ATOM 1328 C CA . ALA A 1 5 ? -9.893 -16.162 1.917 1.00 0.00 40 ALA A CA 2
ATOM 1329 C C . ALA A 1 5 ? -10.078 -15.101 0.834 1.00 0.00 40 ALA A C 2
ATOM 1330 O O . ALA A 1 5 ? -9.105 -14.509 0.368 1.00 0.00 40 ALA A O 2
ATOM 1337 N N . PRO A 1 6 ? -11.335 -14.840 0.418 1.00 0.00 41 PRO A N 2
ATOM 1338 C CA . PRO A 1 6 ? -11.636 -13.837 -0.613 1.00 0.00 41 PRO A CA 2
ATOM 1339 C C . PRO A 1 6 ? -11.201 -12.434 -0.198 1.00 0.00 41 PRO A C 2
ATOM 1340 O O . PRO A 1 6 ? -10.856 -12.203 0.962 1.00 0.00 41 PRO A O 2
ATOM 1351 N N . VAL A 1 7 ? -11.203 -11.504 -1.161 1.00 0.00 42 VAL A N 2
ATOM 1352 C CA . VAL A 1 7 ? -10.787 -10.117 -0.915 1.00 0.00 42 VAL A CA 2
ATOM 1353 C C . VAL A 1 7 ? -9.528 -10.065 -0.050 1.00 0.00 42 VAL A C 2
ATOM 1354 O O . VAL A 1 7 ? -9.391 -9.206 0.825 1.00 0.00 42 VAL A O 2
ATOM 1367 N N . GLY A 1 8 ? -8.614 -10.998 -0.304 1.00 0.00 43 GLY A N 2
ATOM 1368 C CA . GLY A 1 8 ? -7.381 -11.056 0.451 1.00 0.00 43 GLY A CA 2
ATOM 1369 C C . GLY A 1 8 ? -6.390 -12.049 -0.130 1.00 0.00 43 GLY A C 2
ATOM 1370 O O . GLY A 1 8 ? -5.221 -11.725 -0.312 1.00 0.00 43 GLY A O 2
ATOM 1374 N N . ALA A 1 9 ? -6.861 -13.262 -0.429 1.00 0.00 44 ALA A N 2
ATOM 1375 C CA . ALA A 1 9 ? -6.007 -14.305 -1.001 1.00 0.00 44 ALA A CA 2
ATOM 1376 C C . ALA A 1 9 ? -5.490 -13.908 -2.385 1.00 0.00 44 ALA A C 2
ATOM 1377 O O . ALA A 1 9 ? -4.303 -14.061 -2.678 1.00 0.00 44 ALA A O 2
ATOM 1384 N N . ALA A 1 10 ? -6.388 -13.395 -3.228 1.00 0.00 45 ALA A N 2
ATOM 1385 C CA . ALA A 1 10 ? -6.026 -12.972 -4.582 1.00 0.00 45 ALA A CA 2
ATOM 1386 C C . ALA A 1 10 ? -4.917 -11.920 -4.558 1.00 0.00 45 ALA A C 2
ATOM 1387 O O . ALA A 1 10 ? -4.065 -11.885 -5.448 1.00 0.00 45 ALA A O 2
ATOM 1394 N N . ILE A 1 11 ? -4.933 -11.064 -3.534 1.00 0.00 46 ILE A N 2
ATOM 1395 C CA . ILE A 1 11 ? -3.927 -10.012 -3.396 1.00 0.00 46 ILE A CA 2
ATOM 1396 C C . ILE A 1 11 ? -2.747 -10.464 -2.529 1.00 0.00 46 ILE A C 2
ATOM 1397 O O . ILE A 1 11 ? -1.637 -9.951 -2.671 1.00 0.00 46 ILE A O 2
ATOM 1413 N N . ALA A 1 12 ? -2.990 -11.425 -1.636 1.00 0.00 47 ALA A N 2
ATOM 1414 C CA . ALA A 1 12 ? -1.943 -11.940 -0.754 1.00 0.00 47 ALA A CA 2
ATOM 1415 C C . ALA A 1 12 ? -0.848 -12.648 -1.549 1.00 0.00 47 ALA A C 2
ATOM 1416 O O . ALA A 1 12 ? 0.335 -12.533 -1.228 1.00 0.00 47 ALA A O 2
ATOM 1423 N N . ASN A 1 13 ? -1.251 -13.373 -2.592 1.00 0.00 48 ASN A N 2
ATOM 1424 C CA . ASN A 1 13 ? -0.303 -14.093 -3.441 1.00 0.00 48 ASN A CA 2
ATOM 1425 C C . ASN A 1 13 ? 0.385 -13.149 -4.433 1.00 0.00 48 ASN A C 2
ATOM 1426 O O . ASN A 1 13 ? 1.398 -13.504 -5.036 1.00 0.00 48 ASN A O 2
ATOM 1437 N N . PHE A 1 14 ? -0.171 -11.946 -4.597 1.00 0.00 49 PHE A N 2
ATOM 1438 C CA . PHE A 1 14 ? 0.386 -10.956 -5.514 1.00 0.00 49 PHE A CA 2
ATOM 1439 C C . PHE A 1 14 ? 1.372 -10.011 -4.807 1.00 0.00 49 PHE A C 2
ATOM 1440 O O . PHE A 1 14 ? 1.621 -8.899 -5.281 1.00 0.00 49 PHE A O 2
ATOM 1457 N N . LEU A 1 15 ? 1.940 -10.461 -3.684 1.00 0.00 50 LEU A N 2
ATOM 1458 C CA . LEU A 1 15 ? 2.904 -9.660 -2.930 1.00 0.00 50 LEU A CA 2
ATOM 1459 C C . LEU A 1 15 ? 3.995 -10.551 -2.338 1.00 0.00 50 LEU A C 2
ATOM 1460 O O . LEU A 1 15 ? 3.701 -11.598 -1.758 1.00 0.00 50 LEU A O 2
ATOM 1476 N N . GLU A 1 16 ? 5.254 -10.130 -2.488 1.00 0.00 51 GLU A N 2
ATOM 1477 C CA . GLU A 1 16 ? 6.390 -10.895 -1.966 1.00 0.00 51 GLU A CA 2
ATOM 1478 C C . GLU A 1 16 ? 6.478 -10.772 -0.442 1.00 0.00 51 GLU A C 2
ATOM 1479 O O . GLU A 1 16 ? 5.908 -9.851 0.145 1.00 0.00 51 GLU A O 2
ATOM 1491 N N . PRO A 1 17 ? 7.200 -11.704 0.221 1.00 0.00 52 PRO A N 2
ATOM 1492 C CA . PRO A 1 17 ? 7.361 -11.694 1.682 1.00 0.00 52 PRO A CA 2
ATOM 1493 C C . PRO A 1 17 ? 7.882 -10.357 2.204 1.00 0.00 52 PRO A C 2
ATOM 1494 O O . PRO A 1 17 ? 7.372 -9.830 3.194 1.00 0.00 52 PRO A O 2
ATOM 1505 N N . GLN A 1 18 ? 8.896 -9.809 1.528 1.00 0.00 53 GLN A N 2
ATOM 1506 C CA . GLN A 1 18 ? 9.478 -8.527 1.925 1.00 0.00 53 GLN A CA 2
ATOM 1507 C C . GLN A 1 18 ? 8.441 -7.411 1.829 1.00 0.00 53 GLN A C 2
ATOM 1508 O O . GLN A 1 18 ? 8.323 -6.585 2.734 1.00 0.00 53 GLN A O 2
ATOM 1522 N N . ALA A 1 19 ? 7.683 -7.400 0.732 1.00 0.00 54 ALA A N 2
ATOM 1523 C CA . ALA A 1 19 ? 6.645 -6.393 0.527 1.00 0.00 54 ALA A CA 2
ATOM 1524 C C . ALA A 1 19 ? 5.554 -6.509 1.590 1.00 0.00 54 ALA A C 2
ATOM 1525 O O . ALA A 1 19 ? 5.031 -5.500 2.065 1.00 0.00 54 ALA A O 2
ATOM 1532 N N . LEU A 1 20 ? 5.218 -7.748 1.962 1.00 0.00 55 LEU A N 2
ATOM 1533 C CA . LEU A 1 20 ? 4.193 -7.999 2.975 1.00 0.00 55 LEU A CA 2
ATOM 1534 C C . LEU A 1 20 ? 4.593 -7.392 4.323 1.00 0.00 55 LEU A C 2
ATOM 1535 O O . LEU A 1 20 ? 3.741 -6.898 5.063 1.00 0.00 55 LEU A O 2
ATOM 1551 N N . GLU A 1 21 ? 5.891 -7.431 4.635 1.00 0.00 56 GLU A N 2
ATOM 1552 C CA . GLU A 1 21 ? 6.395 -6.881 5.894 1.00 0.00 56 GLU A CA 2
ATOM 1553 C C . GLU A 1 21 ? 6.203 -5.365 5.950 1.00 0.00 56 GLU A C 2
ATOM 1554 O O . GLU A 1 21 ? 5.709 -4.831 6.944 1.00 0.00 56 GLU A O 2
ATOM 1566 N N . ARG A 1 22 ? 6.592 -4.676 4.875 1.00 0.00 57 ARG A N 2
ATOM 1567 C CA . ARG A 1 22 ? 6.457 -3.225 4.805 1.00 0.00 57 ARG A CA 2
ATOM 1568 C C . ARG A 1 22 ? 4.995 -2.806 4.931 1.00 0.00 57 ARG A C 2
ATOM 1569 O O . ARG A 1 22 ? 4.668 -1.895 5.691 1.00 0.00 57 ARG A O 2
ATOM 1590 N N . LEU A 1 23 ? 4.122 -3.482 4.183 1.00 0.00 58 LEU A N 2
ATOM 1591 C CA . LEU A 1 23 ? 2.692 -3.182 4.210 1.00 0.00 58 LEU A CA 2
ATOM 1592 C C . LEU A 1 23 ? 2.105 -3.415 5.604 1.00 0.00 58 LEU A C 2
ATOM 1593 O O . LEU A 1 23 ? 1.269 -2.638 6.066 1.00 0.00 58 LEU A O 2
ATOM 1609 N N . SER A 1 24 ? 2.552 -4.480 6.274 1.00 0.00 59 SER A N 2
ATOM 1610 C CA . SER A 1 24 ? 2.072 -4.796 7.620 1.00 0.00 59 SER A CA 2
ATOM 1611 C C . SER A 1 24 ? 2.494 -3.714 8.613 1.00 0.00 59 SER A C 2
ATOM 1612 O O . SER A 1 24 ? 1.694 -3.275 9.441 1.00 0.00 59 SER A O 2
ATOM 1620 N N . ARG A 1 25 ? 3.755 -3.288 8.521 1.00 0.00 60 ARG A N 2
ATOM 1621 C CA . ARG A 1 25 ? 4.287 -2.255 9.409 1.00 0.00 60 ARG A CA 2
ATOM 1622 C C . ARG A 1 25 ? 3.607 -0.909 9.162 1.00 0.00 60 ARG A C 2
ATOM 1623 O O . ARG A 1 25 ? 3.226 -0.220 10.109 1.00 0.00 60 ARG A O 2
ATOM 1644 N N . VAL A 1 26 ? 3.458 -0.537 7.889 1.00 0.00 61 VAL A N 2
ATOM 1645 C CA . VAL A 1 26 ? 2.822 0.731 7.535 1.00 0.00 61 VAL A CA 2
ATOM 1646 C C . VAL A 1 26 ? 1.332 0.725 7.890 1.00 0.00 61 VAL A C 2
ATOM 1647 O O . VAL A 1 26 ? 0.810 1.722 8.384 1.00 0.00 61 VAL A O 2
ATOM 1660 N N . ALA A 1 27 ? 0.656 -0.402 7.645 1.00 0.00 62 ALA A N 2
ATOM 1661 C CA . ALA A 1 27 ? -0.772 -0.526 7.954 1.00 0.00 62 ALA A CA 2
ATOM 1662 C C . ALA A 1 27 ? -1.049 -0.231 9.430 1.00 0.00 62 ALA A C 2
ATOM 1663 O O . ALA A 1 27 ? -2.100 0.314 9.773 1.00 0.00 62 ALA A O 2
ATOM 1670 N N . LEU A 1 28 ? -0.101 -0.595 10.298 1.00 0.00 63 LEU A N 2
ATOM 1671 C CA . LEU A 1 28 ? -0.243 -0.370 11.738 1.00 0.00 63 LEU A CA 2
ATOM 1672 C C . LEU A 1 28 ? -0.192 1.120 12.075 1.00 0.00 63 LEU A C 2
ATOM 1673 O O . LEU A 1 28 ? -0.856 1.574 13.007 1.00 0.00 63 LEU A O 2
ATOM 1689 N N . VAL A 1 29 ? 0.601 1.876 11.317 1.00 0.00 64 VAL A N 2
ATOM 1690 C CA . VAL A 1 29 ? 0.736 3.313 11.547 1.00 0.00 64 VAL A CA 2
ATOM 1691 C C . VAL A 1 29 ? -0.272 4.100 10.710 1.00 0.00 64 VAL A C 2
ATOM 1692 O O . VAL A 1 29 ? -1.084 4.851 11.250 1.00 0.00 64 VAL A O 2
ATOM 1705 N N . ARG A 1 30 ? -0.215 3.919 9.392 1.00 0.00 65 ARG A N 2
ATOM 1706 C CA . ARG A 1 30 ? -1.124 4.606 8.480 1.00 0.00 65 ARG A CA 2
ATOM 1707 C C . ARG A 1 30 ? -1.849 3.598 7.592 1.00 0.00 65 ARG A C 2
ATOM 1708 O O . ARG A 1 30 ? -1.408 3.308 6.477 1.00 0.00 65 ARG A O 2
ATOM 1729 N N . ARG A 1 31 ? -2.963 3.067 8.095 1.00 0.00 66 ARG A N 2
ATOM 1730 C CA . ARG A 1 31 ? -3.754 2.089 7.350 1.00 0.00 66 ARG A CA 2
ATOM 1731 C C . ARG A 1 31 ? -4.211 2.656 6.004 1.00 0.00 66 ARG A C 2
ATOM 1732 O O . ARG A 1 31 ? -4.348 1.916 5.032 1.00 0.00 66 ARG A O 2
ATOM 1753 N N . ASP A 1 32 ? -4.445 3.970 5.956 1.00 0.00 67 ASP A N 2
ATOM 1754 C CA . ASP A 1 32 ? -4.888 4.630 4.728 1.00 0.00 67 ASP A CA 2
ATOM 1755 C C . ASP A 1 32 ? -3.909 4.382 3.581 1.00 0.00 67 ASP A C 2
ATOM 1756 O O . ASP A 1 32 ? -4.315 4.054 2.466 1.00 0.00 67 ASP A O 2
ATOM 1765 N N . ARG A 1 33 ? -2.620 4.544 3.863 1.00 0.00 68 ARG A N 2
ATOM 1766 C CA . ARG A 1 33 ? -1.584 4.336 2.859 1.00 0.00 68 ARG A CA 2
ATOM 1767 C C . ARG A 1 33 ? -1.510 2.869 2.437 1.00 0.00 68 ARG A C 2
ATOM 1768 O O . ARG A 1 33 ? -1.488 2.559 1.247 1.00 0.00 68 ARG A O 2
ATOM 1789 N N . ALA A 1 34 ? -1.464 1.972 3.424 1.00 0.00 69 ALA A N 2
ATOM 1790 C CA . ALA A 1 34 ? -1.380 0.535 3.160 1.00 0.00 69 ALA A CA 2
ATOM 1791 C C . ALA A 1 34 ? -2.636 -0.002 2.475 1.00 0.00 69 ALA A C 2
ATOM 1792 O O . ALA A 1 34 ? -2.544 -0.833 1.570 1.00 0.00 69 ALA A O 2
ATOM 1799 N N . GLN A 1 35 ? -3.808 0.462 2.914 1.00 0.00 70 GLN A N 2
ATOM 1800 C CA . GLN A 1 35 ? -5.075 0.007 2.339 1.00 0.00 70 GLN A CA 2
ATOM 1801 C C . GLN A 1 35 ? -5.180 0.387 0.863 1.00 0.00 70 GLN A C 2
ATOM 1802 O O . GLN A 1 35 ? -5.673 -0.395 0.051 1.00 0.00 70 GLN A O 2
ATOM 1816 N N . ALA A 1 36 ? -4.701 1.584 0.519 1.00 0.00 71 ALA A N 2
ATOM 1817 C CA . ALA A 1 36 ? -4.735 2.052 -0.861 1.00 0.00 71 ALA A CA 2
ATOM 1818 C C . ALA A 1 36 ? -3.822 1.205 -1.746 1.00 0.00 71 ALA A C 2
ATOM 1819 O O . ALA A 1 36 ? -4.133 0.959 -2.912 1.00 0.00 71 ALA A O 2
ATOM 1826 N N . VAL A 1 37 ? -2.699 0.749 -1.184 1.00 0.00 72 VAL A N 2
ATOM 1827 C CA . VAL A 1 37 ? -1.757 -0.082 -1.931 1.00 0.00 72 VAL A CA 2
ATOM 1828 C C . VAL A 1 37 ? -2.421 -1.391 -2.360 1.00 0.00 72 VAL A C 2
ATOM 1829 O O . VAL A 1 37 ? -2.329 -1.794 -3.520 1.00 0.00 72 VAL A O 2
ATOM 1842 N N . GLU A 1 38 ? -3.094 -2.044 -1.413 1.00 0.00 73 GLU A N 2
ATOM 1843 C CA . GLU A 1 38 ? -3.780 -3.304 -1.685 1.00 0.00 73 GLU A CA 2
ATOM 1844 C C . GLU A 1 38 ? -4.986 -3.084 -2.595 1.00 0.00 73 GLU A C 2
ATOM 1845 O O . GLU A 1 38 ? -5.236 -3.875 -3.506 1.00 0.00 73 GLU A O 2
ATOM 1857 N N . THR A 1 39 ? -5.724 -1.999 -2.351 1.00 0.00 74 THR A N 2
ATOM 1858 C CA . THR A 1 39 ? -6.898 -1.671 -3.158 1.00 0.00 74 THR A CA 2
ATOM 1859 C C . THR A 1 39 ? -6.497 -1.412 -4.613 1.00 0.00 74 THR A C 2
ATOM 1860 O O . THR A 1 39 ? -7.205 -1.809 -5.540 1.00 0.00 74 THR A O 2
ATOM 1871 N N . TYR A 1 40 ? -5.356 -0.751 -4.803 1.00 0.00 75 TYR A N 2
ATOM 1872 C CA . TYR A 1 40 ? -4.853 -0.450 -6.138 1.00 0.00 75 TYR A CA 2
ATOM 1873 C C . TYR A 1 40 ? -4.462 -1.736 -6.874 1.00 0.00 75 TYR A C 2
ATOM 1874 O O . TYR A 1 40 ? -4.821 -1.930 -8.036 1.00 0.00 75 TYR A O 2
ATOM 1892 N N . LEU A 1 41 ? -3.721 -2.606 -6.185 1.00 0.00 76 LEU A N 2
ATOM 1893 C CA . LEU A 1 41 ? -3.272 -3.871 -6.766 1.00 0.00 76 LEU A CA 2
ATOM 1894 C C . LEU A 1 41 ? -4.454 -4.776 -7.118 1.00 0.00 76 LEU A C 2
ATOM 1895 O O . LEU A 1 41 ? -4.500 -5.346 -8.210 1.00 0.00 76 LEU A O 2
ATOM 1911 N N . LYS A 1 42 ? -5.407 -4.905 -6.193 1.00 0.00 77 LYS A N 2
ATOM 1912 C CA . LYS A 1 42 ? -6.586 -5.743 -6.420 1.00 0.00 77 LYS A CA 2
ATOM 1913 C C . LYS A 1 42 ? -7.385 -5.251 -7.628 1.00 0.00 77 LYS A C 2
ATOM 1914 O O . LYS A 1 42 ? -7.964 -6.052 -8.362 1.00 0.00 77 LYS A O 2
ATOM 1933 N N . LYS A 1 43 ? -7.403 -3.932 -7.834 1.00 0.00 78 LYS A N 2
ATOM 1934 C CA . LYS A 1 43 ? -8.122 -3.342 -8.961 1.00 0.00 78 LYS A CA 2
ATOM 1935 C C . LYS A 1 43 ? -7.514 -3.806 -10.285 1.00 0.00 78 LYS A C 2
ATOM 1936 O O . LYS A 1 43 ? -8.236 -4.169 -11.213 1.00 0.00 78 LYS A O 2
ATOM 1955 N N . LEU A 1 44 ? -6.181 -3.804 -10.358 1.00 0.00 79 LEU A N 2
ATOM 1956 C CA . LEU A 1 44 ? -5.476 -4.237 -11.565 1.00 0.00 79 LEU A CA 2
ATOM 1957 C C . LEU A 1 44 ? -5.743 -5.712 -11.850 1.00 0.00 79 LEU A C 2
ATOM 1958 O O . LEU A 1 44 ? -6.057 -6.084 -12.980 1.00 0.00 79 LEU A O 2
ATOM 1974 N N . ILE A 1 45 ? -5.628 -6.547 -10.818 1.00 0.00 80 ILE A N 2
ATOM 1975 C CA . ILE A 1 45 ? -5.867 -7.981 -10.968 1.00 0.00 80 ILE A CA 2
ATOM 1976 C C . ILE A 1 45 ? -7.321 -8.252 -11.364 1.00 0.00 80 ILE A C 2
ATOM 1977 O O . ILE A 1 45 ? -7.596 -9.153 -12.157 1.00 0.00 80 ILE A O 2
ATOM 1993 N N . ALA A 1 46 ? -8.246 -7.465 -10.806 1.00 0.00 81 ALA A N 2
ATOM 1994 C CA . ALA A 1 46 ? -9.669 -7.623 -11.101 1.00 0.00 81 ALA A CA 2
ATOM 1995 C C . ALA A 1 46 ? -10.005 -7.176 -12.524 1.00 0.00 81 ALA A C 2
ATOM 1996 O O . ALA A 1 46 ? -10.839 -7.793 -13.188 1.00 0.00 81 ALA A O 2
ATOM 2003 N N . THR A 1 47 ? -9.354 -6.110 -12.995 1.00 0.00 82 THR A N 2
ATOM 2004 C CA . THR A 1 47 ? -9.599 -5.609 -14.347 1.00 0.00 82 THR A CA 2
ATOM 2005 C C . THR A 1 47 ? -8.996 -6.547 -15.386 1.00 0.00 82 THR A C 2
ATOM 2006 O O . THR A 1 47 ? -9.706 -7.082 -16.239 1.00 0.00 82 THR A O 2
ATOM 2017 N N . ASN A 1 48 ? -7.679 -6.741 -15.305 1.00 0.00 83 ASN A N 2
ATOM 2018 C CA . ASN A 1 48 ? -6.965 -7.617 -16.240 1.00 0.00 83 ASN A CA 2
ATOM 2019 C C . ASN A 1 48 ? -5.463 -7.676 -15.941 1.00 0.00 83 ASN A C 2
ATOM 2020 O O . ASN A 1 48 ? -4.815 -8.685 -16.223 1.00 0.00 83 ASN A O 2
ATOM 2031 N N . ASN A 1 49 ? -4.909 -6.594 -15.383 1.00 0.00 84 ASN A N 2
ATOM 2032 C CA . ASN A 1 49 ? -3.484 -6.534 -15.063 1.00 0.00 84 ASN A CA 2
ATOM 2033 C C . ASN A 1 49 ? -3.101 -7.586 -14.032 1.00 0.00 84 ASN A C 2
ATOM 2034 O O . ASN A 1 49 ? -3.274 -7.391 -12.826 1.00 0.00 84 ASN A O 2
ATOM 2045 N N . VAL A 1 50 ? -2.573 -8.695 -14.525 1.00 0.00 85 VAL A N 2
ATOM 2046 C CA . VAL A 1 50 ? -2.147 -9.798 -13.670 1.00 0.00 85 VAL A CA 2
ATOM 2047 C C . VAL A 1 50 ? -0.775 -10.326 -14.103 1.00 0.00 85 VAL A C 2
ATOM 2048 O O . VAL A 1 50 ? -0.527 -11.533 -14.095 1.00 0.00 85 VAL A O 2
ATOM 2061 N N . THR A 1 51 ? 0.116 -9.407 -14.477 1.00 0.00 86 THR A N 2
ATOM 2062 C CA . THR A 1 51 ? 1.464 -9.769 -14.907 1.00 0.00 86 THR A CA 2
ATOM 2063 C C . THR A 1 51 ? 2.515 -8.925 -14.175 1.00 0.00 86 THR A C 2
ATOM 2064 O O . THR A 1 51 ? 3.533 -8.542 -14.755 1.00 0.00 86 THR A O 2
ATOM 2075 N N . HIS A 1 52 ? 2.258 -8.641 -12.896 1.00 0.00 87 HIS A N 2
ATOM 2076 C CA . HIS A 1 52 ? 3.178 -7.843 -12.081 1.00 0.00 87 HIS A CA 2
ATOM 2077 C C . HIS A 1 52 ? 3.032 -8.188 -10.597 1.00 0.00 87 HIS A C 2
ATOM 2078 O O . HIS A 1 52 ? 2.029 -8.768 -10.182 1.00 0.00 87 HIS A O 2
ATOM 2093 N N . LYS A 1 53 ? 4.040 -7.825 -9.801 1.00 0.00 88 LYS A N 2
ATOM 2094 C CA . LYS A 1 53 ? 4.022 -8.094 -8.363 1.00 0.00 88 LYS A CA 2
ATOM 2095 C C . LYS A 1 53 ? 4.550 -6.893 -7.576 1.00 0.00 88 LYS A C 2
ATOM 2096 O O . LYS A 1 53 ? 5.464 -6.201 -8.029 1.00 0.00 88 LYS A O 2
ATOM 2115 N N . ILE A 1 54 ? 3.972 -6.650 -6.397 1.00 0.00 89 ILE A N 2
ATOM 2116 C CA . ILE A 1 54 ? 4.394 -5.530 -5.556 1.00 0.00 89 ILE A CA 2
ATOM 2117 C C . ILE A 1 54 ? 5.582 -5.916 -4.677 1.00 0.00 89 ILE A C 2
ATOM 2118 O O . ILE A 1 54 ? 5.525 -6.899 -3.934 1.00 0.00 89 ILE A O 2
ATOM 2134 N N . THR A 1 55 ? 6.650 -5.126 -4.766 1.00 0.00 90 THR A N 2
ATOM 2135 C CA . THR A 1 55 ? 7.860 -5.363 -3.979 1.00 0.00 90 THR A CA 2
ATOM 2136 C C . THR A 1 55 ? 8.055 -4.254 -2.945 1.00 0.00 90 THR A C 2
ATOM 2137 O O . THR A 1 55 ? 7.288 -3.290 -2.910 1.00 0.00 90 THR A O 2
ATOM 2148 N N . GLU A 1 56 ? 9.088 -4.390 -2.112 1.00 0.00 91 GLU A N 2
ATOM 2149 C CA . GLU A 1 56 ? 9.382 -3.390 -1.083 1.00 0.00 91 GLU A CA 2
ATOM 2150 C C . GLU A 1 56 ? 9.530 -1.997 -1.700 1.00 0.00 91 GLU A C 2
ATOM 2151 O O . GLU A 1 56 ? 9.050 -1.008 -1.143 1.00 0.00 91 GLU A O 2
ATOM 2163 N N . ALA A 1 57 ? 10.184 -1.932 -2.863 1.00 0.00 92 ALA A N 2
ATOM 2164 C CA . ALA A 1 57 ? 10.381 -0.666 -3.564 1.00 0.00 92 ALA A CA 2
ATOM 2165 C C . ALA A 1 57 ? 9.046 -0.112 -4.058 1.00 0.00 92 ALA A C 2
ATOM 2166 O O . ALA A 1 57 ? 8.789 1.088 -3.964 1.00 0.00 92 ALA A O 2
ATOM 2173 N N . GLU A 1 58 ? 8.199 -1.002 -4.575 1.00 0.00 93 GLU A N 2
ATOM 2174 C CA . GLU A 1 58 ? 6.885 -0.616 -5.078 1.00 0.00 93 GLU A CA 2
ATOM 2175 C C . GLU A 1 58 ? 5.997 -0.092 -3.950 1.00 0.00 93 GLU A C 2
ATOM 2176 O O . GLU A 1 58 ? 5.225 0.845 -4.147 1.00 0.00 93 GLU A O 2
ATOM 2188 N N . ILE A 1 59 ? 6.114 -0.696 -2.765 1.00 0.00 94 ILE A N 2
ATOM 2189 C CA . ILE A 1 59 ? 5.315 -0.275 -1.615 1.00 0.00 94 ILE A CA 2
ATOM 2190 C C . ILE A 1 59 ? 5.640 1.167 -1.233 1.00 0.00 94 ILE A C 2
ATOM 2191 O O . ILE A 1 59 ? 4.742 1.943 -0.907 1.00 0.00 94 ILE A O 2
ATOM 2207 N N . VAL A 1 60 ? 6.923 1.525 -1.286 1.00 0.00 95 VAL A N 2
ATOM 2208 C CA . VAL A 1 60 ? 7.348 2.882 -0.952 1.00 0.00 95 VAL A CA 2
ATOM 2209 C C . VAL A 1 60 ? 6.817 3.888 -1.974 1.00 0.00 95 VAL A C 2
ATOM 2210 O O . VAL A 1 60 ? 6.304 4.944 -1.602 1.00 0.00 95 VAL A O 2
ATOM 2223 N N . SER A 1 61 ? 6.936 3.554 -3.262 1.00 0.00 96 SER A N 2
ATOM 2224 C CA . SER A 1 61 ? 6.457 4.437 -4.325 1.00 0.00 96 SER A CA 2
ATOM 2225 C C . SER A 1 61 ? 4.947 4.635 -4.219 1.00 0.00 96 SER A C 2
ATOM 2226 O O . SER A 1 61 ? 4.457 5.762 -4.303 1.00 0.00 96 SER A O 2
ATOM 2234 N N . ILE A 1 62 ? 4.212 3.538 -4.012 1.00 0.00 97 ILE A N 2
ATOM 2235 C CA . ILE A 1 62 ? 2.760 3.615 -3.872 1.00 0.00 97 ILE A CA 2
ATOM 2236 C C . ILE A 1 62 ? 2.399 4.438 -2.636 1.00 0.00 97 ILE A C 2
ATOM 2237 O O . ILE A 1 62 ? 1.484 5.259 -2.676 1.00 0.00 97 ILE A O 2
ATOM 2253 N N . LEU A 1 63 ? 3.141 4.228 -1.545 1.00 0.00 98 LEU A N 2
ATOM 2254 C CA . LEU A 1 63 ? 2.914 4.970 -0.305 1.00 0.00 98 LEU A CA 2
ATOM 2255 C C . LEU A 1 63 ? 3.137 6.465 -0.531 1.00 0.00 98 LEU A C 2
ATOM 2256 O O . LEU A 1 63 ? 2.360 7.297 -0.062 1.00 0.00 98 LEU A O 2
ATOM 2272 N N . ASN A 1 64 ? 4.208 6.794 -1.258 1.00 0.00 99 ASN A N 2
ATOM 2273 C CA . ASN A 1 64 ? 4.548 8.185 -1.556 1.00 0.00 99 ASN A CA 2
ATOM 2274 C C . ASN A 1 64 ? 3.459 8.854 -2.394 1.00 0.00 99 ASN A C 2
ATOM 2275 O O . ASN A 1 64 ? 3.096 10.005 -2.146 1.00 0.00 99 ASN A O 2
ATOM 2286 N N . GLY A 1 65 ? 2.932 8.122 -3.376 1.00 0.00 100 GLY A N 2
ATOM 2287 C CA . GLY A 1 65 ? 1.883 8.663 -4.222 1.00 0.00 100 GLY A CA 2
ATOM 2288 C C . GLY A 1 65 ? 0.555 8.717 -3.502 1.00 0.00 100 GLY A C 2
ATOM 2289 O O . GLY A 1 65 ? -0.176 9.704 -3.600 1.00 0.00 100 GLY A O 2
ATOM 2293 N N . ILE A 1 66 ? 0.257 7.654 -2.759 1.00 0.00 101 ILE A N 2
ATOM 2294 C CA . ILE A 1 66 ? -0.977 7.562 -1.993 1.00 0.00 101 ILE A CA 2
ATOM 2295 C C . ILE A 1 66 ? -1.066 8.697 -0.970 1.00 0.00 101 ILE A C 2
ATOM 2296 O O . ILE A 1 66 ? -2.124 9.301 -0.790 1.00 0.00 101 ILE A O 2
ATOM 2312 N N . ALA A 1 67 ? 0.056 8.988 -0.313 1.00 0.00 102 ALA A N 2
ATOM 2313 C CA . ALA A 1 67 ? 0.109 10.057 0.680 1.00 0.00 102 ALA A CA 2
ATOM 2314 C C . ALA A 1 67 ? -0.070 11.426 0.022 1.00 0.00 102 ALA A C 2
ATOM 2315 O O . ALA A 1 67 ? -0.629 12.342 0.625 1.00 0.00 102 ALA A O 2
ATOM 2322 N N . LYS A 1 68 ? 0.410 11.556 -1.218 1.00 0.00 103 LYS A N 2
ATOM 2323 C CA . LYS A 1 68 ? 0.302 12.813 -1.958 1.00 0.00 103 LYS A CA 2
ATOM 2324 C C . LYS A 1 68 ? -1.150 13.105 -2.339 1.00 0.00 103 LYS A C 2
ATOM 2325 O O . LYS A 1 68 ? -1.625 14.229 -2.171 1.00 0.00 103 LYS A O 2
ATOM 2344 N N . GLN A 1 69 ? -1.852 12.089 -2.848 1.00 0.00 104 GLN A N 2
ATOM 2345 C CA . GLN A 1 69 ? -3.253 12.246 -3.245 1.00 0.00 104 GLN A CA 2
ATOM 2346 C C . GLN A 1 69 ? -4.139 12.567 -2.037 1.00 0.00 104 GLN A C 2
ATOM 2347 O O . GLN A 1 69 ? -5.134 13.281 -2.162 1.00 0.00 104 GLN A O 2
ATOM 2361 N N . GLN A 1 70 ? -3.769 12.036 -0.869 1.00 0.00 105 GLN A N 2
ATOM 2362 C CA . GLN A 1 70 ? -4.527 12.265 0.358 1.00 0.00 105 GLN A CA 2
ATOM 2363 C C . GLN A 1 70 ? -4.126 13.587 1.009 1.00 0.00 105 GLN A C 2
ATOM 2364 O O . GLN A 1 70 ? -2.945 13.832 1.258 1.00 0.00 105 GLN A O 2
ATOM 2378 N N . ASN A 1 71 ? -5.116 14.437 1.283 1.00 0.00 106 ASN A N 2
ATOM 2379 C CA . ASN A 1 71 ? -4.860 15.736 1.906 1.00 0.00 106 ASN A CA 2
ATOM 2380 C C . ASN A 1 71 ? -4.708 15.597 3.419 1.00 0.00 106 ASN A C 2
ATOM 2381 O O . ASN A 1 71 ? -3.619 15.797 3.956 1.00 0.00 106 ASN A O 2
ATOM 2392 N N . SER A 1 72 ? -5.809 15.256 4.098 1.00 0.00 107 SER A N 2
ATOM 2393 C CA . SER A 1 72 ? -5.814 15.090 5.553 1.00 0.00 107 SER A CA 2
ATOM 2394 C C . SER A 1 72 ? -5.460 16.402 6.262 1.00 0.00 107 SER A C 2
ATOM 2395 O O . SER A 1 72 ? -6.348 17.129 6.711 1.00 0.00 107 SER A O 2
ATOM 2403 N N . GLN A 1 73 ? -4.164 16.703 6.350 1.00 0.00 108 GLN A N 2
ATOM 2404 C CA . GLN A 1 73 ? -3.694 17.928 6.993 1.00 0.00 108 GLN A CA 2
ATOM 2405 C C . GLN A 1 73 ? -2.876 18.768 6.011 1.00 0.00 108 GLN A C 2
ATOM 2406 O O . GLN A 1 73 ? -1.683 18.529 5.823 1.00 0.00 108 GLN A O 2
ATOM 2420 N N . ASN A 1 74 ? -3.527 19.748 5.383 1.00 0.00 109 ASN A N 2
ATOM 2421 C CA . ASN A 1 74 ? -2.860 20.620 4.414 1.00 0.00 109 ASN A CA 2
ATOM 2422 C C . ASN A 1 74 ? -1.690 21.368 5.058 1.00 0.00 109 ASN A C 2
ATOM 2423 O O . ASN A 1 74 ? -0.529 21.008 4.853 1.00 0.00 109 ASN A O 2
ATOM 2434 N N . ASN A 1 75 ? -2.002 22.403 5.840 1.00 0.00 110 ASN A N 2
ATOM 2435 C CA . ASN A 1 75 ? -0.978 23.195 6.517 1.00 0.00 110 ASN A CA 2
ATOM 2436 C C . ASN A 1 75 ? -1.584 23.993 7.667 1.00 0.00 110 ASN A C 2
ATOM 2437 O O . ASN A 1 75 ? -2.713 24.477 7.571 1.00 0.00 110 ASN A O 2
ATOM 2448 N N . SER A 1 76 ? -0.823 24.131 8.752 1.00 0.00 111 SER A N 2
ATOM 2449 C CA . SER A 1 76 ? -1.278 24.877 9.923 1.00 0.00 111 SER A CA 2
ATOM 2450 C C . SER A 1 76 ? -0.134 25.085 10.912 1.00 0.00 111 SER A C 2
ATOM 2451 O O . SER A 1 76 ? 0.234 26.220 11.218 1.00 0.00 111 SER A O 2
ATOM 2459 N N . LYS A 1 77 ? 0.430 23.982 11.401 1.00 0.00 112 LYS A N 2
ATOM 2460 C CA . LYS A 1 77 ? 1.540 24.041 12.348 1.00 0.00 112 LYS A CA 2
ATOM 2461 C C . LYS A 1 77 ? 2.706 23.163 11.886 1.00 0.00 112 LYS A C 2
ATOM 2462 O O . LYS A 1 77 ? 3.508 22.703 12.700 1.00 0.00 112 LYS A O 2
ATOM 2481 N N . ILE A 1 78 ? 2.797 22.939 10.572 1.00 0.00 113 ILE A N 2
ATOM 2482 C CA . ILE A 1 78 ? 3.865 22.121 10.005 1.00 0.00 113 ILE A CA 2
ATOM 2483 C C . ILE A 1 78 ? 4.632 22.888 8.922 1.00 0.00 113 ILE A C 2
ATOM 2484 O O . ILE A 1 78 ? 5.132 22.298 7.962 1.00 0.00 113 ILE A O 2
ATOM 2500 N N . ILE A 1 79 ? 4.730 24.208 9.088 1.00 0.00 114 ILE A N 2
ATOM 2501 C CA . ILE A 1 79 ? 5.441 25.053 8.131 1.00 0.00 114 ILE A CA 2
ATOM 2502 C C . ILE A 1 79 ? 6.765 25.563 8.723 1.00 0.00 114 ILE A C 2
ATOM 2503 O O . ILE A 1 79 ? 7.291 26.595 8.302 1.00 0.00 114 ILE A O 2
ATOM 2519 N N . PHE A 1 80 ? 7.304 24.824 9.698 1.00 0.00 115 PHE A N 2
ATOM 2520 C CA . PHE A 1 80 ? 8.567 25.192 10.343 1.00 0.00 115 PHE A CA 2
ATOM 2521 C C . PHE A 1 80 ? 9.726 24.348 9.797 1.00 0.00 115 PHE A C 2
ATOM 2522 O O . PHE A 1 80 ? 10.690 24.058 10.510 1.00 0.00 115 PHE A O 2
ATOM 2539 N N . GLU A 1 81 ? 9.627 23.960 8.524 1.00 0.00 116 GLU A N 2
ATOM 2540 C CA . GLU A 1 81 ? 10.662 23.157 7.881 1.00 0.00 116 GLU A CA 2
ATOM 2541 C C . GLU A 1 81 ? 10.467 23.134 6.365 1.00 0.00 116 GLU A C 2
ATOM 2542 O O . GLU A 1 81 ? 9.433 22.601 5.905 1.00 0.00 116 GLU A O 2
ATOM 2555 N N . GLY A 1 1 ? -9.740 -30.027 -10.272 1.00 0.00 36 GLY A N 3
ATOM 2556 C CA . GLY A 1 1 ? -11.047 -29.624 -9.681 1.00 0.00 36 GLY A CA 3
ATOM 2557 C C . GLY A 1 1 ? -10.894 -28.910 -8.350 1.00 0.00 36 GLY A C 3
ATOM 2558 O O . GLY A 1 1 ? -11.485 -29.320 -7.351 1.00 0.00 36 GLY A O 3
ATOM 2564 N N . GLU A 1 2 ? -10.102 -27.837 -8.339 1.00 0.00 37 GLU A N 3
ATOM 2565 C CA . GLU A 1 2 ? -9.876 -27.063 -7.121 1.00 0.00 37 GLU A CA 3
ATOM 2566 C C . GLU A 1 2 ? -10.992 -26.040 -6.919 1.00 0.00 37 GLU A C 3
ATOM 2567 O O . GLU A 1 2 ? -10.953 -24.944 -7.480 1.00 0.00 37 GLU A O 3
ATOM 2579 N N . ASN A 1 3 ? -11.989 -26.411 -6.119 1.00 0.00 38 ASN A N 3
ATOM 2580 C CA . ASN A 1 3 ? -13.120 -25.530 -5.846 1.00 0.00 38 ASN A CA 3
ATOM 2581 C C . ASN A 1 3 ? -12.943 -24.815 -4.507 1.00 0.00 38 ASN A C 3
ATOM 2582 O O . ASN A 1 3 ? -13.465 -25.253 -3.481 1.00 0.00 38 ASN A O 3
ATOM 2593 N N . SER A 1 4 ? -12.199 -23.709 -4.530 1.00 0.00 39 SER A N 3
ATOM 2594 C CA . SER A 1 4 ? -11.948 -22.925 -3.324 1.00 0.00 39 SER A CA 3
ATOM 2595 C C . SER A 1 4 ? -11.922 -21.431 -3.642 1.00 0.00 39 SER A C 3
ATOM 2596 O O . SER A 1 4 ? -11.345 -21.014 -4.648 1.00 0.00 39 SER A O 3
ATOM 2604 N N . ALA A 1 5 ? -12.547 -20.630 -2.778 1.00 0.00 40 ALA A N 3
ATOM 2605 C CA . ALA A 1 5 ? -12.592 -19.182 -2.967 1.00 0.00 40 ALA A CA 3
ATOM 2606 C C . ALA A 1 5 ? -11.860 -18.460 -1.834 1.00 0.00 40 ALA A C 3
ATOM 2607 O O . ALA A 1 5 ? -12.462 -18.114 -0.816 1.00 0.00 40 ALA A O 3
ATOM 2614 N N . PRO A 1 6 ? -10.540 -18.230 -1.999 1.00 0.00 41 PRO A N 3
ATOM 2615 C CA . PRO A 1 6 ? -9.713 -17.552 -0.989 1.00 0.00 41 PRO A CA 3
ATOM 2616 C C . PRO A 1 6 ? -10.284 -16.201 -0.568 1.00 0.00 41 PRO A C 3
ATOM 2617 O O . PRO A 1 6 ? -10.888 -15.492 -1.375 1.00 0.00 41 PRO A O 3
ATOM 2628 N N . VAL A 1 7 ? -10.084 -15.851 0.702 1.00 0.00 42 VAL A N 3
ATOM 2629 C CA . VAL A 1 7 ? -10.574 -14.584 1.236 1.00 0.00 42 VAL A CA 3
ATOM 2630 C C . VAL A 1 7 ? -9.534 -13.933 2.149 1.00 0.00 42 VAL A C 3
ATOM 2631 O O . VAL A 1 7 ? -9.548 -14.130 3.366 1.00 0.00 42 VAL A O 3
ATOM 2644 N N . GLY A 1 8 ? -8.627 -13.162 1.549 1.00 0.00 43 GLY A N 3
ATOM 2645 C CA . GLY A 1 8 ? -7.587 -12.498 2.318 1.00 0.00 43 GLY A CA 3
ATOM 2646 C C . GLY A 1 8 ? -6.233 -13.171 2.177 1.00 0.00 43 GLY A C 3
ATOM 2647 O O . GLY A 1 8 ? -5.207 -12.496 2.089 1.00 0.00 43 GLY A O 3
ATOM 2651 N N . ALA A 1 9 ? -6.228 -14.505 2.151 1.00 0.00 44 ALA A N 3
ATOM 2652 C CA . ALA A 1 9 ? -4.989 -15.269 2.013 1.00 0.00 44 ALA A CA 3
ATOM 2653 C C . ALA A 1 9 ? -4.372 -15.083 0.624 1.00 0.00 44 ALA A C 3
ATOM 2654 O O . ALA A 1 9 ? -3.148 -15.056 0.481 1.00 0.00 44 ALA A O 3
ATOM 2661 N N . ALA A 1 10 ? -5.228 -14.953 -0.393 1.00 0.00 45 ALA A N 3
ATOM 2662 C CA . ALA A 1 10 ? -4.769 -14.769 -1.771 1.00 0.00 45 ALA A CA 3
ATOM 2663 C C . ALA A 1 10 ? -3.954 -13.485 -1.922 1.00 0.00 45 ALA A C 3
ATOM 2664 O O . ALA A 1 10 ? -2.949 -13.461 -2.635 1.00 0.00 45 ALA A O 3
ATOM 2671 N N . ILE A 1 11 ? -4.386 -12.420 -1.242 1.00 0.00 46 ILE A N 3
ATOM 2672 C CA . ILE A 1 11 ? -3.685 -11.139 -1.305 1.00 0.00 46 ILE A CA 3
ATOM 2673 C C . ILE A 1 11 ? -2.478 -11.122 -0.364 1.00 0.00 46 ILE A C 3
ATOM 2674 O O . ILE A 1 11 ? -1.516 -10.387 -0.595 1.00 0.00 46 ILE A O 3
ATOM 2690 N N . ALA A 1 12 ? -2.526 -11.944 0.687 1.00 0.00 47 ALA A N 3
ATOM 2691 C CA . ALA A 1 12 ? -1.429 -12.025 1.648 1.00 0.00 47 ALA A CA 3
ATOM 2692 C C . ALA A 1 12 ? -0.160 -12.566 0.990 1.00 0.00 47 ALA A C 3
ATOM 2693 O O . ALA A 1 12 ? 0.949 -12.156 1.335 1.00 0.00 47 ALA A O 3
ATOM 2700 N N . ASN A 1 13 ? -0.330 -13.482 0.033 1.00 0.00 48 ASN A N 3
ATOM 2701 C CA . ASN A 1 13 ? 0.803 -14.071 -0.681 1.00 0.00 48 ASN A CA 3
ATOM 2702 C C . ASN A 1 13 ? 1.282 -13.146 -1.798 1.00 0.00 48 ASN A C 3
ATOM 2703 O O . ASN A 1 13 ? 2.458 -13.156 -2.161 1.00 0.00 48 ASN A O 3
ATOM 2714 N N . PHE A 1 14 ? 0.361 -12.344 -2.337 1.00 0.00 49 PHE A N 3
ATOM 2715 C CA . PHE A 1 14 ? 0.686 -11.404 -3.406 1.00 0.00 49 PHE A CA 3
ATOM 2716 C C . PHE A 1 14 ? 1.734 -10.384 -2.947 1.00 0.00 49 PHE A C 3
ATOM 2717 O O . PHE A 1 14 ? 2.527 -9.897 -3.752 1.00 0.00 49 PHE A O 3
ATOM 2734 N N . LEU A 1 15 ? 1.735 -10.072 -1.648 1.00 0.00 50 LEU A N 3
ATOM 2735 C CA . LEU A 1 15 ? 2.689 -9.119 -1.082 1.00 0.00 50 LEU A CA 3
ATOM 2736 C C . LEU A 1 15 ? 4.097 -9.723 -1.033 1.00 0.00 50 LEU A C 3
ATOM 2737 O O . LEU A 1 15 ? 4.300 -10.875 -1.421 1.00 0.00 50 LEU A O 3
ATOM 2753 N N . GLU A 1 16 ? 5.066 -8.940 -0.554 1.00 0.00 51 GLU A N 3
ATOM 2754 C CA . GLU A 1 16 ? 6.449 -9.406 -0.458 1.00 0.00 51 GLU A CA 3
ATOM 2755 C C . GLU A 1 16 ? 7.030 -9.133 0.928 1.00 0.00 51 GLU A C 3
ATOM 2756 O O . GLU A 1 16 ? 6.585 -8.218 1.623 1.00 0.00 51 GLU A O 3
ATOM 2768 N N . PRO A 1 17 ? 8.040 -9.925 1.348 1.00 0.00 52 PRO A N 3
ATOM 2769 C CA . PRO A 1 17 ? 8.689 -9.761 2.657 1.00 0.00 52 PRO A CA 3
ATOM 2770 C C . PRO A 1 17 ? 9.190 -8.336 2.884 1.00 0.00 52 PRO A C 3
ATOM 2771 O O . PRO A 1 17 ? 8.984 -7.761 3.954 1.00 0.00 52 PRO A O 3
ATOM 2782 N N . GLN A 1 18 ? 9.843 -7.768 1.869 1.00 0.00 53 GLN A N 3
ATOM 2783 C CA . GLN A 1 18 ? 10.366 -6.407 1.959 1.00 0.00 53 GLN A CA 3
ATOM 2784 C C . GLN A 1 18 ? 9.228 -5.388 1.976 1.00 0.00 53 GLN A C 3
ATOM 2785 O O . GLN A 1 18 ? 9.216 -4.475 2.802 1.00 0.00 53 GLN A O 3
ATOM 2799 N N . ALA A 1 19 ? 8.268 -5.558 1.065 1.00 0.00 54 ALA A N 3
ATOM 2800 C CA 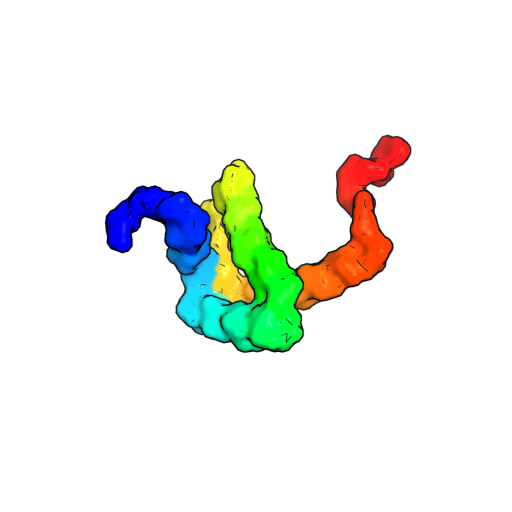. ALA A 1 19 ? 7.118 -4.658 0.981 1.00 0.00 54 ALA A CA 3
ATOM 2801 C C . ALA A 1 19 ? 6.308 -4.680 2.277 1.00 0.00 54 ALA A C 3
ATOM 2802 O O . ALA A 1 19 ? 5.765 -3.657 2.696 1.00 0.00 54 ALA A O 3
ATOM 2809 N N . LEU A 1 20 ? 6.238 -5.854 2.909 1.00 0.00 55 LEU A N 3
ATOM 2810 C CA . LEU A 1 20 ? 5.503 -6.016 4.162 1.00 0.00 55 LEU A CA 3
ATOM 2811 C C . LEU A 1 20 ? 6.096 -5.131 5.258 1.00 0.00 55 LEU A C 3
ATOM 2812 O O . LEU A 1 20 ? 5.362 -4.540 6.052 1.00 0.00 55 LEU A O 3
ATOM 2828 N N . GLU A 1 21 ? 7.427 -5.042 5.294 1.00 0.00 56 GLU A N 3
ATOM 2829 C CA . GLU A 1 21 ? 8.119 -4.226 6.291 1.00 0.00 56 GLU A CA 3
ATOM 2830 C C . GLU A 1 21 ? 7.738 -2.752 6.157 1.00 0.00 56 GLU A C 3
ATOM 2831 O O . GLU A 1 21 ? 7.413 -2.097 7.149 1.00 0.00 56 GLU A O 3
ATOM 2843 N N . ARG A 1 22 ? 7.774 -2.236 4.925 1.00 0.00 57 ARG A N 3
ATOM 2844 C CA . ARG A 1 22 ? 7.427 -0.842 4.666 1.00 0.00 57 ARG A CA 3
ATOM 2845 C C . ARG A 1 22 ? 5.999 -0.543 5.114 1.00 0.00 57 ARG A C 3
ATOM 2846 O O . ARG A 1 22 ? 5.748 0.460 5.782 1.00 0.00 57 ARG A O 3
ATOM 2867 N N . LEU A 1 23 ? 5.068 -1.425 4.746 1.00 0.00 58 LEU A N 3
ATOM 2868 C CA . LEU A 1 23 ? 3.665 -1.259 5.114 1.00 0.00 58 LEU A CA 3
ATOM 2869 C C . LEU A 1 23 ? 3.480 -1.348 6.629 1.00 0.00 58 LEU A C 3
ATOM 2870 O O . LEU A 1 23 ? 2.680 -0.612 7.205 1.00 0.00 58 LEU A O 3
ATOM 2886 N N . SER A 1 24 ? 4.228 -2.249 7.270 1.00 0.00 59 SER A N 3
ATOM 2887 C CA . SER A 1 24 ? 4.149 -2.423 8.719 1.00 0.00 59 SER A CA 3
ATOM 2888 C C . SER A 1 24 ? 4.643 -1.172 9.448 1.00 0.00 59 SER A C 3
ATOM 2889 O O . SER A 1 24 ? 4.015 -0.713 10.402 1.00 0.00 59 SER A O 3
ATOM 2897 N N . ARG A 1 25 ? 5.771 -0.625 8.989 1.00 0.00 60 ARG A N 3
ATOM 2898 C CA . ARG A 1 25 ? 6.350 0.572 9.597 1.00 0.00 60 ARG A CA 3
ATOM 2899 C C . ARG A 1 25 ? 5.449 1.790 9.384 1.00 0.00 60 ARG A C 3
ATOM 2900 O O . ARG A 1 25 ? 5.212 2.562 10.315 1.00 0.00 60 ARG A O 3
ATOM 2921 N N . VAL A 1 26 ? 4.949 1.958 8.158 1.00 0.00 61 VAL A N 3
ATOM 2922 C CA . VAL A 1 26 ? 4.075 3.086 7.837 1.00 0.00 61 VAL A CA 3
ATOM 2923 C C . VAL A 1 26 ? 2.718 2.956 8.538 1.00 0.00 61 VAL A C 3
ATOM 2924 O O . VAL A 1 26 ? 2.179 3.945 9.036 1.00 0.00 61 VAL A O 3
ATOM 2937 N N . ALA A 1 27 ? 2.177 1.734 8.581 1.00 0.00 62 ALA A N 3
ATOM 2938 C CA . ALA A 1 27 ? 0.887 1.481 9.230 1.00 0.00 62 ALA A CA 3
ATOM 2939 C C . ALA A 1 27 ? 0.911 1.894 10.702 1.00 0.00 62 ALA A C 3
ATOM 2940 O O . ALA A 1 27 ? -0.117 2.284 11.259 1.00 0.00 62 ALA A O 3
ATOM 2947 N N . LEU A 1 28 ? 2.087 1.808 11.327 1.00 0.00 63 LEU A N 3
ATOM 2948 C CA . LEU A 1 28 ? 2.243 2.177 12.734 1.00 0.00 63 LEU A CA 3
ATOM 2949 C C . LEU A 1 28 ? 1.949 3.660 12.947 1.00 0.00 63 LEU A C 3
ATOM 2950 O O . LEU A 1 28 ? 1.422 4.054 13.987 1.00 0.00 63 LEU A O 3
ATOM 2966 N N . VAL A 1 29 ? 2.299 4.477 11.955 1.00 0.00 64 VAL A N 3
ATOM 2967 C CA . VAL A 1 29 ? 2.080 5.916 12.033 1.00 0.00 64 VAL A CA 3
ATOM 2968 C C . VAL A 1 29 ? 0.748 6.306 11.394 1.00 0.00 64 VAL A C 3
ATOM 2969 O O . VAL A 1 29 ? -0.108 6.906 12.046 1.00 0.00 64 VAL A O 3
ATOM 2982 N N . ARG A 1 30 ? 0.579 5.957 10.119 1.00 0.00 65 ARG A N 3
ATOM 2983 C CA . ARG A 1 30 ? -0.649 6.268 9.396 1.00 0.00 65 ARG A CA 3
ATOM 2984 C C . ARG A 1 30 ? -1.245 5.005 8.777 1.00 0.00 65 ARG A C 3
ATOM 2985 O O . ARG A 1 30 ? -0.937 4.655 7.636 1.00 0.00 65 ARG A O 3
ATOM 3006 N N . ARG A 1 31 ? -2.097 4.323 9.543 1.00 0.00 66 ARG A N 3
ATOM 3007 C CA . ARG A 1 31 ? -2.739 3.094 9.077 1.00 0.00 66 ARG A CA 3
ATOM 3008 C C . ARG A 1 31 ? -3.565 3.339 7.812 1.00 0.00 66 ARG A C 3
ATOM 3009 O O . ARG A 1 31 ? -3.684 2.454 6.966 1.00 0.00 66 ARG A O 3
ATOM 3030 N N . ASP A 1 32 ? -4.133 4.542 7.688 1.00 0.00 67 ASP A N 3
ATOM 3031 C CA . ASP A 1 32 ? -4.944 4.898 6.528 1.00 0.00 67 ASP A CA 3
ATOM 3032 C C . ASP A 1 32 ? -4.164 4.713 5.228 1.00 0.00 67 ASP A C 3
ATOM 3033 O O . ASP A 1 32 ? -4.695 4.195 4.245 1.00 0.00 67 ASP A O 3
ATOM 3042 N N . ARG A 1 33 ? -2.901 5.134 5.231 1.00 0.00 68 ARG A N 3
ATOM 3043 C CA . ARG A 1 33 ? -2.051 5.004 4.053 1.00 0.00 68 ARG A CA 3
ATOM 3044 C C . ARG A 1 33 ? -1.785 3.533 3.739 1.00 0.00 68 ARG A C 3
ATOM 3045 O O . ARG A 1 33 ? -1.931 3.098 2.598 1.00 0.00 68 ARG A O 3
ATOM 3066 N N . ALA A 1 34 ? -1.397 2.773 4.765 1.00 0.00 69 ALA A N 3
ATOM 3067 C CA . ALA A 1 34 ? -1.106 1.347 4.607 1.00 0.00 69 ALA A CA 3
ATOM 3068 C C . ALA A 1 34 ? -2.354 0.549 4.227 1.00 0.00 69 ALA A C 3
ATOM 3069 O O . ALA A 1 34 ? -2.284 -0.365 3.404 1.00 0.00 69 ALA A O 3
ATOM 3076 N N . GLN A 1 35 ? -3.491 0.899 4.830 1.00 0.00 70 GLN A N 3
ATOM 3077 C CA . GLN A 1 35 ? -4.754 0.213 4.552 1.00 0.00 70 GLN A CA 3
ATOM 3078 C C . GLN A 1 35 ? -5.176 0.421 3.099 1.00 0.00 70 GLN A C 3
ATOM 3079 O O . GLN A 1 35 ? -5.758 -0.469 2.481 1.00 0.00 70 GLN A O 3
ATOM 3093 N N . ALA A 1 36 ? -4.872 1.601 2.559 1.00 0.00 71 ALA A N 3
ATOM 3094 C CA . ALA A 1 36 ? -5.211 1.919 1.179 1.00 0.00 71 ALA A CA 3
ATOM 3095 C C . ALA A 1 36 ? -4.312 1.155 0.209 1.00 0.00 71 ALA A C 3
ATOM 3096 O O . ALA A 1 36 ? -4.733 0.823 -0.898 1.00 0.00 71 ALA A O 3
ATOM 3103 N N . VAL A 1 37 ? -3.076 0.867 0.628 1.00 0.00 72 VAL A N 3
ATOM 3104 C CA . VAL A 1 37 ? -2.139 0.131 -0.218 1.00 0.00 72 VAL A CA 3
ATOM 3105 C C . VAL A 1 37 ? -2.598 -1.317 -0.397 1.00 0.00 72 VAL A C 3
ATOM 3106 O O . VAL A 1 37 ? -2.653 -1.821 -1.520 1.00 0.00 72 VAL A O 3
ATOM 3119 N N . GLU A 1 38 ? -2.936 -1.977 0.715 1.00 0.00 73 GLU A N 3
ATOM 3120 C CA . GLU A 1 38 ? -3.401 -3.364 0.669 1.00 0.00 73 GLU A CA 3
ATOM 3121 C C . GLU A 1 38 ? -4.778 -3.457 0.010 1.00 0.00 73 GLU A C 3
ATOM 3122 O O . GLU A 1 38 ? -5.041 -4.382 -0.760 1.00 0.00 73 GLU A O 3
ATOM 3134 N N . THR A 1 39 ? -5.650 -2.486 0.301 1.00 0.00 74 THR A N 3
ATOM 3135 C CA . THR A 1 39 ? -6.991 -2.461 -0.284 1.00 0.00 74 THR A CA 3
ATOM 3136 C C . THR A 1 39 ? -6.920 -2.144 -1.782 1.00 0.00 74 THR A C 3
ATOM 3137 O O . THR A 1 39 ? -7.740 -2.624 -2.566 1.00 0.00 74 THR A O 3
ATOM 3148 N N . TYR A 1 40 ? -5.929 -1.338 -2.172 1.00 0.00 75 TYR A N 3
ATOM 3149 C CA . TYR A 1 40 ? -5.738 -0.963 -3.569 1.00 0.00 75 TYR A CA 3
ATOM 3150 C C . TYR A 1 40 ? -5.344 -2.182 -4.409 1.00 0.00 75 TYR A C 3
ATOM 3151 O O . TYR A 1 40 ? -5.896 -2.405 -5.487 1.00 0.00 75 TYR A O 3
ATOM 3169 N N . LEU A 1 41 ? -4.387 -2.966 -3.907 1.00 0.00 76 LEU A N 3
ATOM 3170 C CA . LEU A 1 41 ? -3.918 -4.159 -4.615 1.00 0.00 76 LEU A CA 3
ATOM 3171 C C . LEU A 1 41 ? -5.055 -5.158 -4.839 1.00 0.00 76 LEU A C 3
ATOM 3172 O O . LEU A 1 41 ? -5.215 -5.683 -5.942 1.00 0.00 76 LEU A O 3
ATOM 3188 N N . LYS A 1 42 ? -5.844 -5.413 -3.793 1.00 0.00 77 LYS A N 3
ATOM 3189 C CA . LYS A 1 42 ? -6.965 -6.349 -3.894 1.00 0.00 77 LYS A CA 3
ATOM 3190 C C . LYS A 1 42 ? -8.000 -5.857 -4.906 1.00 0.00 77 LYS A C 3
ATOM 3191 O O . LYS A 1 42 ? -8.620 -6.658 -5.607 1.00 0.00 77 LYS A O 3
ATOM 3210 N N . LYS A 1 43 ? -8.171 -4.535 -4.991 1.00 0.00 78 LYS A N 3
ATOM 3211 C CA . LYS A 1 43 ? -9.116 -3.946 -5.936 1.00 0.00 78 LYS A CA 3
ATOM 3212 C C . LYS A 1 43 ? -8.684 -4.250 -7.369 1.00 0.00 78 LYS A C 3
ATOM 3213 O O . LYS A 1 43 ? -9.502 -4.635 -8.205 1.00 0.00 78 LYS A O 3
ATOM 3232 N N . LEU A 1 44 ? -7.387 -4.085 -7.640 1.00 0.00 79 LEU A N 3
ATOM 3233 C CA . LEU A 1 44 ? -6.833 -4.352 -8.967 1.00 0.00 79 LEU A CA 3
ATOM 3234 C C . LEU A 1 44 ? -7.039 -5.816 -9.361 1.00 0.00 79 LEU A C 3
ATOM 3235 O O . LEU A 1 44 ? -7.400 -6.110 -10.500 1.00 0.00 79 LEU A O 3
ATOM 3251 N N . ILE A 1 45 ? -6.813 -6.730 -8.412 1.00 0.00 80 ILE A N 3
ATOM 3252 C CA . ILE A 1 45 ? -6.981 -8.161 -8.670 1.00 0.00 80 ILE A CA 3
ATOM 3253 C C . ILE A 1 45 ? -8.442 -8.499 -8.963 1.00 0.00 80 ILE A C 3
ATOM 3254 O O . ILE A 1 45 ? -8.736 -9.269 -9.878 1.00 0.00 80 ILE A O 3
ATOM 3270 N N . ALA A 1 46 ? -9.353 -7.917 -8.180 1.00 0.00 81 ALA A N 3
ATOM 3271 C CA . ALA A 1 46 ? -10.785 -8.154 -8.358 1.00 0.00 81 ALA A CA 3
ATOM 3272 C C . ALA A 1 46 ? -11.279 -7.613 -9.699 1.00 0.00 81 ALA A C 3
ATOM 3273 O O . ALA A 1 46 ? -12.231 -8.144 -10.274 1.00 0.00 81 ALA A O 3
ATOM 3280 N N . THR A 1 47 ? -10.632 -6.557 -10.193 1.00 0.00 82 THR A N 3
ATOM 3281 C CA . THR A 1 47 ? -11.012 -5.954 -11.465 1.00 0.00 82 THR A CA 3
ATOM 3282 C C . THR A 1 47 ? -10.349 -6.690 -12.632 1.00 0.00 82 THR A C 3
ATOM 3283 O O . THR A 1 47 ? -11.034 -7.273 -13.473 1.00 0.00 82 THR A O 3
ATOM 3294 N N . ASN A 1 48 ? -9.014 -6.663 -12.672 1.00 0.00 83 ASN A N 3
ATOM 3295 C CA . ASN A 1 48 ? -8.256 -7.332 -13.736 1.00 0.00 83 ASN A CA 3
ATOM 3296 C C . ASN A 1 48 ? -6.744 -7.118 -13.592 1.00 0.00 83 ASN A C 3
ATOM 3297 O O . ASN A 1 48 ? -5.956 -7.979 -13.986 1.00 0.00 83 ASN A O 3
ATOM 3308 N N . ASN A 1 49 ? -6.345 -5.964 -13.044 1.00 0.00 84 ASN A N 3
ATOM 3309 C CA . ASN A 1 49 ? -4.929 -5.638 -12.867 1.00 0.00 84 ASN A CA 3
ATOM 3310 C C . ASN A 1 49 ? -4.206 -6.703 -12.051 1.00 0.00 84 ASN A C 3
ATOM 3311 O O . ASN A 1 49 ? -4.254 -6.704 -10.819 1.00 0.00 84 ASN A O 3
ATOM 3322 N N . VAL A 1 50 ? -3.536 -7.605 -12.758 1.00 0.00 85 VAL A N 3
ATOM 3323 C CA . VAL A 1 50 ? -2.790 -8.689 -12.128 1.00 0.00 85 VAL A CA 3
ATOM 3324 C C . VAL A 1 50 ? -1.576 -9.082 -12.973 1.00 0.00 85 VAL A C 3
ATOM 3325 O O . VAL A 1 50 ? -1.585 -10.109 -13.657 1.00 0.00 85 VAL A O 3
ATOM 3338 N N . THR A 1 51 ? -0.533 -8.258 -12.919 1.00 0.00 86 THR A N 3
ATOM 3339 C CA . THR A 1 51 ? 0.693 -8.519 -13.675 1.00 0.00 86 THR A CA 3
ATOM 3340 C C . THR A 1 51 ? 1.938 -8.158 -12.858 1.00 0.00 86 THR A C 3
ATOM 3341 O O . THR A 1 51 ? 3.005 -7.905 -13.422 1.00 0.00 86 THR A O 3
ATOM 3352 N N . HIS A 1 52 ? 1.796 -8.134 -11.529 1.00 0.00 87 HIS A N 3
ATOM 3353 C CA . HIS A 1 52 ? 2.908 -7.799 -10.641 1.00 0.00 87 HIS A CA 3
ATOM 3354 C C . HIS A 1 52 ? 2.489 -7.902 -9.170 1.00 0.00 87 HIS A C 3
ATOM 3355 O O . HIS A 1 52 ? 1.365 -8.304 -8.862 1.00 0.00 87 HIS A O 3
ATOM 3370 N N . LYS A 1 53 ? 3.399 -7.528 -8.269 1.00 0.00 88 LYS A N 3
ATOM 3371 C CA . LYS A 1 53 ? 3.130 -7.567 -6.832 1.00 0.00 88 LYS A CA 3
ATOM 3372 C C . LYS A 1 53 ? 3.302 -6.176 -6.217 1.00 0.00 88 LYS A C 3
ATOM 3373 O O . LYS A 1 53 ? 3.580 -5.208 -6.927 1.00 0.00 88 LYS A O 3
ATOM 3392 N N . ILE A 1 54 ? 3.131 -6.078 -4.898 1.00 0.00 89 ILE A N 3
ATOM 3393 C CA . ILE A 1 54 ? 3.268 -4.797 -4.203 1.00 0.00 89 ILE A CA 3
ATOM 3394 C C . ILE A 1 54 ? 4.669 -4.217 -4.391 1.00 0.00 89 ILE A C 3
ATOM 3395 O O . ILE A 1 54 ? 4.828 -3.154 -4.984 1.00 0.00 89 ILE A O 3
ATOM 3411 N N . THR A 1 55 ? 5.673 -4.929 -3.872 1.00 0.00 90 THR A N 3
ATOM 3412 C CA . THR A 1 55 ? 7.079 -4.508 -3.957 1.00 0.00 90 THR A CA 3
ATOM 3413 C C . THR A 1 55 ? 7.302 -3.162 -3.261 1.00 0.00 90 THR A C 3
ATOM 3414 O O . THR A 1 55 ? 6.389 -2.342 -3.155 1.00 0.00 90 THR A O 3
ATOM 3425 N N . GLU A 1 56 ? 8.525 -2.943 -2.784 1.00 0.00 91 GLU A N 3
ATOM 3426 C CA . GLU A 1 56 ? 8.869 -1.697 -2.101 1.00 0.00 91 GLU A CA 3
ATOM 3427 C C . GLU A 1 56 ? 8.778 -0.492 -3.045 1.00 0.00 91 GLU A C 3
ATOM 3428 O O . GLU A 1 56 ? 8.439 0.612 -2.619 1.00 0.00 91 GLU A O 3
ATOM 3440 N N . ALA A 1 57 ? 9.087 -0.711 -4.324 1.00 0.00 92 ALA A N 3
ATOM 3441 C CA . ALA A 1 57 ? 9.048 0.359 -5.324 1.00 0.00 92 ALA A CA 3
ATOM 3442 C C . ALA A 1 57 ? 7.616 0.808 -5.631 1.00 0.00 92 ALA A C 3
ATOM 3443 O O . ALA A 1 57 ? 7.337 2.007 -5.695 1.00 0.00 92 ALA A O 3
ATOM 3450 N N . GLU A 1 58 ? 6.715 -0.152 -5.834 1.00 0.00 93 GLU A N 3
ATOM 3451 C CA . GLU A 1 58 ? 5.320 0.162 -6.150 1.00 0.00 93 GLU A CA 3
ATOM 3452 C C . GLU A 1 58 ? 4.555 0.662 -4.925 1.00 0.00 93 GLU A C 3
ATOM 3453 O O . GLU A 1 58 ? 3.707 1.547 -5.042 1.00 0.00 93 GLU A O 3
ATOM 3465 N N . ILE A 1 59 ? 4.852 0.098 -3.753 1.00 0.00 94 ILE A N 3
ATOM 3466 C CA . ILE A 1 59 ? 4.170 0.502 -2.525 1.00 0.00 94 ILE A CA 3
ATOM 3467 C C . ILE A 1 59 ? 4.443 1.971 -2.201 1.00 0.00 94 ILE A C 3
ATOM 3468 O O . ILE A 1 59 ? 3.541 2.690 -1.767 1.00 0.00 94 ILE A O 3
ATOM 3484 N N . VAL A 1 60 ? 5.678 2.422 -2.433 1.00 0.00 95 VAL A N 3
ATOM 3485 C CA . VAL A 1 60 ? 6.038 3.815 -2.179 1.00 0.00 95 VAL A CA 3
ATOM 3486 C C . VAL A 1 60 ? 5.236 4.746 -3.089 1.00 0.00 95 VAL A C 3
ATOM 3487 O O . VAL A 1 60 ? 4.747 5.787 -2.648 1.00 0.00 95 VAL A O 3
ATOM 3500 N N . SER A 1 61 ? 5.092 4.356 -4.358 1.00 0.00 96 SER A N 3
ATOM 3501 C CA . SER A 1 61 ? 4.337 5.151 -5.324 1.00 0.00 96 SER A CA 3
ATOM 3502 C C . SER A 1 61 ? 2.860 5.206 -4.939 1.00 0.00 96 SER A C 3
ATOM 3503 O O . SER A 1 61 ? 2.249 6.276 -4.953 1.00 0.00 96 SER A O 3
ATOM 3511 N N . ILE A 1 62 ? 2.292 4.051 -4.578 1.00 0.00 97 ILE A N 3
ATOM 3512 C CA . ILE A 1 62 ? 0.888 3.987 -4.175 1.00 0.00 97 ILE A CA 3
ATOM 3513 C C . ILE A 1 62 ? 0.662 4.820 -2.915 1.00 0.00 97 ILE A C 3
ATOM 3514 O O . ILE A 1 62 ? -0.313 5.567 -2.824 1.00 0.00 97 ILE A O 3
ATOM 3530 N N . LEU A 1 63 ? 1.580 4.702 -1.955 1.00 0.00 98 LEU A N 3
ATOM 3531 C CA . LEU A 1 63 ? 1.492 5.459 -0.709 1.00 0.00 98 LEU A CA 3
ATOM 3532 C C . LEU A 1 63 ? 1.519 6.961 -0.993 1.00 0.00 98 LEU A C 3
ATOM 3533 O O . LEU A 1 63 ? 0.774 7.731 -0.384 1.00 0.00 98 LEU A O 3
ATOM 3549 N N . ASN A 1 64 ? 2.380 7.366 -1.930 1.00 0.00 99 ASN A N 3
ATOM 3550 C CA . ASN A 1 64 ? 2.507 8.772 -2.310 1.00 0.00 99 ASN A CA 3
ATOM 3551 C C . ASN A 1 64 ? 1.211 9.289 -2.933 1.00 0.00 99 ASN A C 3
ATOM 3552 O O . ASN A 1 64 ? 0.817 10.434 -2.705 1.00 0.00 99 ASN A O 3
ATOM 3563 N N . GLY A 1 65 ? 0.543 8.431 -3.705 1.00 0.00 100 GLY A N 3
ATOM 3564 C CA . GLY A 1 65 ? -0.710 8.811 -4.333 1.00 0.00 100 GLY A CA 3
ATOM 3565 C C . GLY A 1 65 ? -1.846 8.856 -3.334 1.00 0.00 100 GLY A C 3
ATOM 3566 O O . GLY A 1 65 ? -2.715 9.726 -3.405 1.00 0.00 100 GLY A O 3
ATOM 3570 N N . ILE A 1 66 ? -1.823 7.916 -2.390 1.00 0.00 101 ILE A N 3
ATOM 3571 C CA . ILE A 1 66 ? -2.837 7.833 -1.347 1.00 0.00 101 ILE A CA 3
ATOM 3572 C C . ILE A 1 66 ? -2.928 9.146 -0.565 1.00 0.00 101 ILE A C 3
ATOM 3573 O O . ILE A 1 66 ? -4.022 9.602 -0.228 1.00 0.00 101 ILE A O 3
ATOM 3589 N N . ALA A 1 67 ? -1.771 9.752 -0.289 1.00 0.00 102 ALA A N 3
ATOM 3590 C CA . ALA A 1 67 ? -1.720 11.015 0.443 1.00 0.00 102 ALA A CA 3
ATOM 3591 C C . ALA A 1 67 ? -2.476 12.111 -0.305 1.00 0.00 102 ALA A C 3
ATOM 3592 O O . ALA A 1 67 ? -3.183 12.914 0.305 1.00 0.00 102 ALA A O 3
ATOM 3599 N N . LYS A 1 68 ? -2.328 12.132 -1.630 1.00 0.00 103 LYS A N 3
ATOM 3600 C CA . LYS A 1 68 ? -3.004 13.121 -2.466 1.00 0.00 103 LYS A CA 3
ATOM 3601 C C . LYS A 1 68 ? -4.514 12.863 -2.506 1.00 0.00 103 LYS A C 3
ATOM 3602 O O . LYS A 1 68 ? -5.307 13.800 -2.606 1.00 0.00 103 LYS A O 3
ATOM 3621 N N . GLN A 1 69 ? -4.903 11.587 -2.425 1.00 0.00 104 GLN A N 3
ATOM 3622 C CA . GLN A 1 69 ? -6.316 11.205 -2.447 1.00 0.00 104 GLN A CA 3
ATOM 3623 C C . GLN A 1 69 ? -7.050 11.738 -1.215 1.00 0.00 104 GLN A C 3
ATOM 3624 O O . GLN A 1 69 ? -8.146 12.288 -1.327 1.00 0.00 104 GLN A O 3
ATOM 3638 N N . GLN A 1 70 ? -6.438 11.570 -0.041 1.00 0.00 105 GLN A N 3
ATOM 3639 C CA . GLN A 1 70 ? -7.033 12.035 1.212 1.00 0.00 105 GLN A CA 3
ATOM 3640 C C . GLN A 1 70 ? -6.853 13.544 1.378 1.00 0.00 105 GLN A C 3
ATOM 3641 O O . GLN A 1 70 ? -6.140 14.183 0.602 1.00 0.00 105 GLN A O 3
ATOM 3655 N N . ASN A 1 71 ? -7.495 14.107 2.403 1.00 0.00 106 ASN A N 3
ATOM 3656 C CA . ASN A 1 71 ? -7.397 15.541 2.677 1.00 0.00 106 ASN A CA 3
ATOM 3657 C C . ASN A 1 71 ? -6.324 15.832 3.735 1.00 0.00 106 ASN A C 3
ATOM 3658 O O . ASN A 1 71 ? -6.412 16.822 4.464 1.00 0.00 106 ASN A O 3
ATOM 3669 N N . SER A 1 72 ? -5.309 14.965 3.810 1.00 0.00 107 SER A N 3
ATOM 3670 C CA . SER A 1 72 ? -4.223 15.129 4.775 1.00 0.00 107 SER A CA 3
ATOM 3671 C C . SER A 1 72 ? -2.900 15.432 4.071 1.00 0.00 107 SER A C 3
ATOM 3672 O O . SER A 1 72 ? -2.611 14.880 3.008 1.00 0.00 107 SER A O 3
ATOM 3680 N N . GLN A 1 73 ? -2.098 16.312 4.676 1.00 0.00 108 GLN A N 3
ATOM 3681 C CA . GLN A 1 73 ? -0.802 16.689 4.115 1.00 0.00 108 GLN A CA 3
ATOM 3682 C C . GLN A 1 73 ? 0.097 17.310 5.186 1.00 0.00 108 GLN A C 3
ATOM 3683 O O . GLN A 1 73 ? -0.180 18.402 5.685 1.00 0.00 108 GLN A O 3
ATOM 3697 N N . ASN A 1 74 ? 1.174 16.605 5.535 1.00 0.00 109 ASN A N 3
ATOM 3698 C CA . ASN A 1 74 ? 2.114 17.086 6.548 1.00 0.00 109 ASN A CA 3
ATOM 3699 C C . ASN A 1 74 ? 3.153 18.025 5.933 1.00 0.00 109 ASN A C 3
ATOM 3700 O O . ASN A 1 74 ? 3.480 17.913 4.750 1.00 0.00 109 ASN A O 3
ATOM 3711 N N . ASN A 1 75 ? 3.663 18.950 6.745 1.00 0.00 110 ASN A N 3
ATOM 3712 C CA . ASN A 1 75 ? 4.664 19.915 6.288 1.00 0.00 110 ASN A CA 3
ATOM 3713 C C . ASN A 1 75 ? 6.080 19.444 6.617 1.00 0.00 110 ASN A C 3
ATOM 3714 O O . ASN A 1 75 ? 6.280 18.637 7.526 1.00 0.00 110 ASN A O 3
ATOM 3725 N N . SER A 1 76 ? 7.058 19.960 5.873 1.00 0.00 111 SER A N 3
ATOM 3726 C CA . SER A 1 76 ? 8.459 19.600 6.083 1.00 0.00 111 SER A CA 3
ATOM 3727 C C . SER A 1 76 ? 9.385 20.745 5.672 1.00 0.00 111 SER A C 3
ATOM 3728 O O . SER A 1 76 ? 10.054 21.343 6.515 1.00 0.00 111 SER A O 3
ATOM 3736 N N . LYS A 1 77 ? 9.413 21.051 4.373 1.00 0.00 112 LYS A N 3
ATOM 3737 C CA . LYS A 1 77 ? 10.254 22.130 3.857 1.00 0.00 112 LYS A CA 3
ATOM 3738 C C . LYS A 1 77 ? 9.438 23.406 3.627 1.00 0.00 112 LYS A C 3
ATOM 3739 O O . LYS A 1 77 ? 9.786 24.232 2.782 1.00 0.00 112 LYS A O 3
ATOM 3758 N N . ILE A 1 78 ? 8.352 23.560 4.388 1.00 0.00 113 ILE A N 3
ATOM 3759 C CA . ILE A 1 78 ? 7.490 24.732 4.272 1.00 0.00 113 ILE A CA 3
ATOM 3760 C C . ILE A 1 78 ? 7.445 25.514 5.584 1.00 0.00 113 ILE A C 3
ATOM 3761 O O . ILE A 1 78 ? 7.487 26.745 5.580 1.00 0.00 113 ILE A O 3
ATOM 3777 N N . ILE A 1 79 ? 7.360 24.790 6.704 1.00 0.00 114 ILE A N 3
ATOM 3778 C CA . ILE A 1 79 ? 7.310 25.406 8.028 1.00 0.00 114 ILE A CA 3
ATOM 3779 C C . ILE A 1 79 ? 8.492 26.353 8.264 1.00 0.00 114 ILE A C 3
ATOM 3780 O O . ILE A 1 79 ? 8.391 27.287 9.061 1.00 0.00 114 ILE A O 3
ATOM 3796 N N . PHE A 1 80 ? 9.606 26.108 7.568 1.00 0.00 115 PHE A N 3
ATOM 3797 C CA . PHE A 1 80 ? 10.803 26.943 7.699 1.00 0.00 115 PHE A CA 3
ATOM 3798 C C . PHE A 1 80 ? 10.479 28.417 7.448 1.00 0.00 115 PHE A C 3
ATOM 3799 O O . PHE A 1 80 ? 11.002 29.298 8.130 1.00 0.00 115 PHE A O 3
ATOM 3816 N N . GLU A 1 81 ? 9.615 28.676 6.464 1.00 0.00 116 GLU A N 3
ATOM 3817 C CA . GLU A 1 81 ? 9.223 30.042 6.124 1.00 0.00 116 GLU A CA 3
ATOM 3818 C C . GLU A 1 81 ? 7.870 30.395 6.743 1.00 0.00 116 GLU A C 3
ATOM 3819 O O . GLU A 1 81 ? 6.956 29.542 6.703 1.00 0.00 116 GLU A O 3
ATOM 3832 N N . GLY A 1 1 ? -16.004 -9.022 8.312 1.00 0.00 36 GLY A N 4
ATOM 3833 C CA . GLY A 1 1 ? -17.438 -9.165 7.934 1.00 0.00 36 GLY A CA 4
ATOM 3834 C C . GLY A 1 1 ? -17.887 -10.613 7.869 1.00 0.00 36 GLY A C 4
ATOM 3835 O O . GLY A 1 1 ? -18.505 -11.119 8.807 1.00 0.00 36 GLY A O 4
ATOM 3841 N N . GLU A 1 2 ? -17.577 -11.278 6.757 1.00 0.00 37 GLU A N 4
ATOM 3842 C CA . GLU A 1 2 ? -17.953 -12.677 6.563 1.00 0.00 37 GLU A CA 4
ATOM 3843 C C . GLU A 1 2 ? -16.774 -13.617 6.819 1.00 0.00 37 GLU A C 4
ATOM 3844 O O . GLU A 1 2 ? -16.958 -14.729 7.317 1.00 0.00 37 GLU A O 4
ATOM 3856 N N . ASN A 1 3 ? -15.568 -13.169 6.464 1.00 0.00 38 ASN A N 4
ATOM 3857 C CA . ASN A 1 3 ? -14.359 -13.971 6.641 1.00 0.00 38 ASN A CA 4
ATOM 3858 C C . ASN A 1 3 ? -14.403 -15.229 5.766 1.00 0.00 38 ASN A C 4
ATOM 3859 O O . ASN A 1 3 ? -13.899 -16.286 6.153 1.00 0.00 38 ASN A O 4
ATOM 3870 N N . SER A 1 4 ? -15.010 -15.109 4.585 1.00 0.00 39 SER A N 4
ATOM 3871 C CA . SER A 1 4 ? -15.121 -16.233 3.659 1.00 0.00 39 SER A CA 4
ATOM 3872 C C . SER A 1 4 ? -15.073 -15.750 2.209 1.00 0.00 39 SER A C 4
ATOM 3873 O O . SER A 1 4 ? -16.093 -15.725 1.517 1.00 0.00 39 SER A O 4
ATOM 3881 N N . ALA A 1 5 ? -13.880 -15.363 1.755 1.00 0.00 40 ALA A N 4
ATOM 3882 C CA . ALA A 1 5 ? -13.700 -14.877 0.387 1.00 0.00 40 ALA A CA 4
ATOM 3883 C C . ALA A 1 5 ? -12.219 -14.810 0.013 1.00 0.00 40 ALA A C 4
ATOM 3884 O O . ALA A 1 5 ? -11.400 -14.317 0.791 1.00 0.00 40 ALA A O 4
ATOM 3891 N N . PRO A 1 6 ? -11.856 -15.309 -1.189 1.00 0.00 41 PRO A N 4
ATOM 3892 C CA . PRO A 1 6 ? -10.464 -15.307 -1.667 1.00 0.00 41 PRO A CA 4
ATOM 3893 C C . PRO A 1 6 ? -9.839 -13.914 -1.657 1.00 0.00 41 PRO A C 4
ATOM 3894 O O . PRO A 1 6 ? -10.426 -12.955 -2.162 1.00 0.00 41 PRO A O 4
ATOM 3905 N N . VAL A 1 7 ? -8.642 -13.816 -1.083 1.00 0.00 42 VAL A N 4
ATOM 3906 C CA . VAL A 1 7 ? -7.923 -12.549 -1.006 1.00 0.00 42 VAL A CA 4
ATOM 3907 C C . VAL A 1 7 ? -6.488 -12.772 -0.523 1.00 0.00 42 VAL A C 4
ATOM 3908 O O . VAL A 1 7 ? -6.265 -13.265 0.585 1.00 0.00 42 VAL A O 4
ATOM 3921 N N . GLY A 1 8 ? -5.520 -12.417 -1.367 1.00 0.00 43 GLY A N 4
ATOM 3922 C CA . GLY A 1 8 ? -4.122 -12.596 -1.011 1.00 0.00 43 GLY A CA 4
ATOM 3923 C C . GLY A 1 8 ? -3.420 -13.622 -1.882 1.00 0.00 43 GLY A C 4
ATOM 3924 O O . GLY A 1 8 ? -2.308 -13.382 -2.346 1.00 0.00 43 GLY A O 4
ATOM 3928 N N . ALA A 1 9 ? -4.070 -14.767 -2.107 1.00 0.00 44 ALA A N 4
ATOM 3929 C CA . ALA A 1 9 ? -3.495 -15.831 -2.935 1.00 0.00 44 ALA A CA 4
ATOM 3930 C C . ALA A 1 9 ? -3.359 -15.392 -4.394 1.00 0.00 44 ALA A C 4
ATOM 3931 O O . ALA A 1 9 ? -2.378 -15.728 -5.061 1.00 0.00 44 ALA A O 4
ATOM 3938 N N . ALA A 1 10 ? -4.347 -14.640 -4.883 1.00 0.00 45 ALA A N 4
ATOM 3939 C CA . ALA A 1 10 ? -4.335 -14.156 -6.263 1.00 0.00 45 ALA A CA 4
ATOM 3940 C C . ALA A 1 10 ? -3.245 -13.104 -6.472 1.00 0.00 45 ALA A C 4
ATOM 3941 O O . ALA A 1 10 ? -2.595 -13.073 -7.518 1.00 0.00 45 ALA A O 4
ATOM 3948 N N . ILE A 1 11 ? -3.052 -12.242 -5.471 1.00 0.00 46 ILE A N 4
ATOM 3949 C CA . ILE A 1 11 ? -2.041 -11.187 -5.547 1.00 0.00 46 ILE A CA 4
ATOM 3950 C C . ILE A 1 11 ? -0.679 -11.644 -5.008 1.00 0.00 46 ILE A C 4
ATOM 3951 O O . ILE A 1 11 ? 0.324 -10.953 -5.191 1.00 0.00 46 ILE A O 4
ATOM 3967 N N . ALA A 1 12 ? -0.643 -12.805 -4.346 1.00 0.00 47 ALA A N 4
ATOM 3968 C CA . ALA A 1 12 ? 0.605 -13.335 -3.790 1.00 0.00 47 ALA A CA 4
ATOM 3969 C C . ALA A 1 12 ? 1.683 -13.484 -4.865 1.00 0.00 47 ALA A C 4
ATOM 3970 O O . ALA A 1 12 ? 2.874 -13.380 -4.574 1.00 0.00 47 ALA A O 4
ATOM 3977 N N . ASN A 1 13 ? 1.258 -13.723 -6.108 1.00 0.00 48 ASN A N 4
ATOM 3978 C CA . ASN A 1 13 ? 2.190 -13.880 -7.224 1.00 0.00 48 ASN A CA 4
ATOM 3979 C C . ASN A 1 13 ? 2.719 -12.524 -7.694 1.00 0.00 48 ASN A C 4
ATOM 3980 O O . ASN A 1 13 ? 3.810 -12.437 -8.259 1.00 0.00 48 ASN A O 4
ATOM 3991 N N . PHE A 1 14 ? 1.940 -11.469 -7.456 1.00 0.00 49 PHE A N 4
ATOM 3992 C CA . PHE A 1 14 ? 2.326 -10.119 -7.851 1.00 0.00 49 PHE A CA 4
ATOM 3993 C C . PHE A 1 14 ? 2.952 -9.349 -6.678 1.00 0.00 49 PHE A C 4
ATOM 3994 O O . PHE A 1 14 ? 2.876 -8.119 -6.623 1.00 0.00 49 PHE A O 4
ATOM 4011 N N . LEU A 1 15 ? 3.577 -10.074 -5.745 1.00 0.00 50 LEU A N 4
ATOM 4012 C CA . LEU A 1 15 ? 4.215 -9.452 -4.587 1.00 0.00 50 LEU A CA 4
ATOM 4013 C C . LEU A 1 15 ? 5.672 -9.895 -4.475 1.00 0.00 50 LEU A C 4
ATOM 4014 O O . LEU A 1 15 ? 5.963 -11.092 -4.471 1.00 0.00 50 LEU A O 4
ATOM 4030 N N . GLU A 1 16 ? 6.582 -8.924 -4.393 1.00 0.00 51 GLU A N 4
ATOM 4031 C CA . GLU A 1 16 ? 8.012 -9.217 -4.290 1.00 0.00 51 GLU A CA 4
ATOM 4032 C C . GLU A 1 16 ? 8.357 -9.835 -2.936 1.00 0.00 51 GLU A C 4
ATOM 4033 O O . GLU A 1 16 ? 7.705 -9.546 -1.931 1.00 0.00 51 GLU A O 4
ATOM 4045 N N . PRO A 1 17 ? 9.400 -10.693 -2.891 1.00 0.00 52 PRO A N 4
ATOM 4046 C CA . PRO A 1 17 ? 9.836 -11.347 -1.650 1.00 0.00 52 PRO A CA 4
ATOM 4047 C C . PRO A 1 17 ? 10.244 -10.336 -0.580 1.00 0.00 52 PRO A C 4
ATOM 4048 O O . PRO A 1 17 ? 9.867 -10.467 0.584 1.00 0.00 52 PRO A O 4
ATOM 4059 N N . GLN A 1 18 ? 11.008 -9.321 -0.986 1.00 0.00 53 GLN A N 4
ATOM 4060 C CA . GLN A 1 18 ? 11.456 -8.282 -0.062 1.00 0.00 53 GLN A CA 4
ATOM 4061 C C . GLN A 1 18 ? 10.282 -7.409 0.380 1.00 0.00 53 GLN A C 4
ATOM 4062 O O . GLN A 1 18 ? 10.155 -7.077 1.560 1.00 0.00 53 GLN A O 4
ATOM 4076 N N . ALA A 1 19 ? 9.422 -7.049 -0.574 1.00 0.00 54 ALA A N 4
ATOM 4077 C CA . ALA A 1 19 ? 8.251 -6.222 -0.285 1.00 0.00 54 ALA A CA 4
ATOM 4078 C C . ALA A 1 19 ? 7.297 -6.931 0.678 1.00 0.00 54 ALA A C 4
ATOM 4079 O O . ALA A 1 19 ? 6.660 -6.292 1.515 1.00 0.00 54 ALA A O 4
ATOM 4086 N N . LEU A 1 20 ? 7.206 -8.256 0.556 1.00 0.00 55 LEU A N 4
ATOM 4087 C CA . LEU A 1 20 ? 6.336 -9.049 1.422 1.00 0.00 55 LEU A CA 4
ATOM 4088 C C . LEU A 1 20 ? 6.871 -9.072 2.854 1.00 0.00 55 LEU A C 4
ATOM 4089 O O . LEU A 1 20 ? 6.099 -9.034 3.813 1.00 0.00 55 LEU A O 4
ATOM 4105 N N . GLU A 1 21 ? 8.196 -9.132 2.991 1.00 0.00 56 GLU A N 4
ATOM 4106 C CA . GLU A 1 21 ? 8.836 -9.159 4.305 1.00 0.00 56 GLU A CA 4
ATOM 4107 C C . GLU A 1 21 ? 8.585 -7.860 5.074 1.00 0.00 56 GLU A C 4
ATOM 4108 O O . GLU A 1 21 ? 8.213 -7.890 6.248 1.00 0.00 56 GLU A O 4
ATOM 4120 N N . ARG A 1 22 ? 8.789 -6.722 4.406 1.00 0.00 57 ARG A N 4
ATOM 4121 C CA . ARG A 1 22 ? 8.585 -5.417 5.037 1.00 0.00 57 ARG A CA 4
ATOM 4122 C C . ARG A 1 22 ? 7.102 -5.154 5.299 1.00 0.00 57 ARG A C 4
ATOM 4123 O O . ARG A 1 22 ? 6.745 -4.524 6.297 1.00 0.00 57 ARG A O 4
ATOM 4144 N N . LEU A 1 23 ? 6.241 -5.639 4.402 1.00 0.00 58 LEU A N 4
ATOM 4145 C CA . LEU A 1 23 ? 4.796 -5.459 4.547 1.00 0.00 58 LEU A CA 4
ATOM 4146 C C . LEU A 1 23 ? 4.299 -6.108 5.840 1.00 0.00 58 LEU A C 4
ATOM 4147 O O . LEU A 1 23 ? 3.444 -5.555 6.531 1.00 0.00 58 LEU A O 4
ATOM 4163 N N . SER A 1 24 ? 4.853 -7.277 6.168 1.00 0.00 59 SER A N 4
ATOM 4164 C CA . SER A 1 24 ? 4.475 -7.988 7.389 1.00 0.00 59 SER A CA 4
ATOM 4165 C C . SER A 1 24 ? 4.887 -7.187 8.626 1.00 0.00 59 SER A C 4
ATOM 4166 O O . SER A 1 24 ? 4.160 -7.149 9.620 1.00 0.00 59 SER A O 4
ATOM 4174 N N . ARG A 1 25 ? 6.055 -6.543 8.554 1.00 0.00 60 ARG A N 4
ATOM 4175 C CA . ARG A 1 25 ? 6.562 -5.739 9.665 1.00 0.00 60 ARG A CA 4
ATOM 4176 C C . ARG A 1 25 ? 5.680 -4.511 9.903 1.00 0.00 60 ARG A C 4
ATOM 4177 O O . ARG A 1 25 ? 5.334 -4.205 11.044 1.00 0.00 60 ARG A O 4
ATOM 4198 N N . VAL A 1 26 ? 5.319 -3.813 8.823 1.00 0.00 61 VAL A N 4
ATOM 4199 C CA . VAL A 1 26 ? 4.476 -2.622 8.931 1.00 0.00 61 VAL A CA 4
ATOM 4200 C C . VAL A 1 26 ? 3.061 -2.985 9.392 1.00 0.00 61 VAL A C 4
ATOM 4201 O O . VAL A 1 26 ? 2.474 -2.277 10.211 1.00 0.00 61 VAL A O 4
ATOM 4214 N N . ALA A 1 27 ? 2.523 -4.091 8.870 1.00 0.00 62 ALA A N 4
ATOM 4215 C CA . ALA A 1 27 ? 1.180 -4.547 9.240 1.00 0.00 62 ALA A CA 4
ATOM 4216 C C . ALA A 1 27 ? 1.068 -4.798 10.746 1.00 0.00 62 ALA A C 4
ATOM 4217 O O . ALA A 1 27 ? 0.003 -4.607 11.334 1.00 0.00 62 ALA A O 4
ATOM 4224 N N . LEU A 1 28 ? 2.172 -5.225 11.363 1.00 0.00 63 LEU A N 4
ATOM 4225 C CA . LEU A 1 28 ? 2.193 -5.500 12.801 1.00 0.00 63 LEU A CA 4
ATOM 4226 C C . LEU A 1 28 ? 1.990 -4.220 13.611 1.00 0.00 63 LEU A C 4
ATOM 4227 O O . LEU A 1 28 ? 1.400 -4.249 14.691 1.00 0.00 63 LEU A O 4
ATOM 4243 N N . VAL A 1 29 ? 2.487 -3.102 13.085 1.00 0.00 64 VAL A N 4
ATOM 4244 C CA . VAL A 1 29 ? 2.363 -1.816 13.763 1.00 0.00 64 VAL A CA 4
ATOM 4245 C C . VAL A 1 29 ? 1.120 -1.060 13.294 1.00 0.00 64 VAL A C 4
ATOM 4246 O O . VAL A 1 29 ? 0.285 -0.660 14.107 1.00 0.00 64 VAL A O 4
ATOM 4259 N N . ARG A 1 30 ? 1.004 -0.866 11.981 1.00 0.00 65 ARG A N 4
ATOM 4260 C CA . ARG A 1 30 ? -0.135 -0.159 11.405 1.00 0.00 65 ARG A CA 4
ATOM 4261 C C . ARG A 1 30 ? -0.757 -0.974 10.272 1.00 0.00 65 ARG A C 4
ATOM 4262 O O . ARG A 1 30 ? -0.342 -0.868 9.116 1.00 0.00 65 ARG A O 4
ATOM 4283 N N . ARG A 1 31 ? -1.756 -1.789 10.615 1.00 0.00 66 ARG A N 4
ATOM 4284 C CA . ARG A 1 31 ? -2.441 -2.629 9.632 1.00 0.00 66 ARG A CA 4
ATOM 4285 C C . ARG A 1 31 ? -3.098 -1.788 8.537 1.00 0.00 66 ARG A C 4
ATOM 4286 O O . ARG A 1 31 ? -3.201 -2.227 7.393 1.00 0.00 66 ARG A O 4
ATOM 4307 N N . ASP A 1 32 ? -3.549 -0.582 8.894 1.00 0.00 67 ASP A N 4
ATOM 4308 C CA . ASP A 1 32 ? -4.204 0.313 7.938 1.00 0.00 67 ASP A CA 4
ATOM 4309 C C . ASP A 1 32 ? -3.325 0.566 6.714 1.00 0.00 67 ASP A C 4
ATOM 4310 O O . ASP A 1 32 ? -3.807 0.537 5.580 1.00 0.00 67 ASP A O 4
ATOM 4319 N N . ARG A 1 33 ? -2.038 0.816 6.949 1.00 0.00 68 ARG A N 4
ATOM 4320 C CA . ARG A 1 33 ? -1.100 1.077 5.864 1.00 0.00 68 ARG A CA 4
ATOM 4321 C C . ARG A 1 33 ? -0.926 -0.162 4.984 1.00 0.00 68 ARG A C 4
ATOM 4322 O O . ARG A 1 33 ? -1.022 -0.078 3.761 1.00 0.00 68 ARG A O 4
ATOM 4343 N N . ALA A 1 34 ? -0.681 -1.311 5.619 1.00 0.00 69 ALA A N 4
ATOM 4344 C CA . ALA A 1 34 ? -0.499 -2.570 4.893 1.00 0.00 69 ALA A CA 4
ATOM 4345 C C . ALA A 1 34 ? -1.786 -3.011 4.191 1.00 0.00 69 ALA A C 4
ATOM 4346 O O . ALA A 1 34 ? -1.738 -3.585 3.104 1.00 0.00 69 ALA A O 4
ATOM 4353 N N . GLN A 1 35 ? -2.931 -2.738 4.820 1.00 0.00 70 GLN A N 4
ATOM 4354 C CA . GLN A 1 35 ? -4.231 -3.105 4.258 1.00 0.00 70 GLN A CA 4
ATOM 4355 C C . GLN A 1 35 ? -4.457 -2.419 2.915 1.00 0.00 70 GLN A C 4
ATOM 4356 O O . GLN A 1 35 ? -4.968 -3.028 1.975 1.00 0.00 70 GLN A O 4
ATOM 4370 N N . ALA A 1 36 ? -4.069 -1.150 2.832 1.00 0.00 71 ALA A N 4
ATOM 4371 C CA . ALA A 1 36 ? -4.224 -0.384 1.602 1.00 0.00 71 ALA A CA 4
ATOM 4372 C C . ALA A 1 36 ? -3.226 -0.840 0.536 1.00 0.00 71 ALA A C 4
ATOM 4373 O O . ALA A 1 36 ? -3.513 -0.761 -0.658 1.00 0.00 71 ALA A O 4
ATOM 4380 N N . VAL A 1 37 ? -2.055 -1.321 0.967 1.00 0.00 72 VAL A N 4
ATOM 4381 C CA . VAL A 1 37 ? -1.034 -1.789 0.030 1.00 0.00 72 VAL A CA 4
ATOM 4382 C C . VAL A 1 37 ? -1.485 -3.071 -0.670 1.00 0.00 72 VAL A C 4
ATOM 4383 O O . VAL A 1 37 ? -1.403 -3.179 -1.895 1.00 0.00 72 VAL A O 4
ATOM 4396 N N . GLU A 1 38 ? -1.965 -4.038 0.115 1.00 0.00 73 GLU A N 4
ATOM 4397 C CA . GLU A 1 38 ? -2.436 -5.312 -0.433 1.00 0.00 73 GLU A CA 4
ATOM 4398 C C . GLU A 1 38 ? -3.716 -5.116 -1.247 1.00 0.00 73 GLU A C 4
ATOM 4399 O O . GLU A 1 38 ? -3.914 -5.770 -2.273 1.00 0.00 73 GLU A O 4
ATOM 4411 N N . THR A 1 39 ? -4.575 -4.203 -0.788 1.00 0.00 74 THR A N 4
ATOM 4412 C CA . THR A 1 39 ? -5.830 -3.913 -1.480 1.00 0.00 74 THR A CA 4
ATOM 4413 C C . THR A 1 39 ? -5.570 -3.124 -2.769 1.00 0.00 74 THR A C 4
ATOM 4414 O O . THR A 1 39 ? -6.289 -3.279 -3.755 1.00 0.00 74 THR A O 4
ATOM 4425 N N . TYR A 1 40 ? -4.531 -2.287 -2.756 1.00 0.00 75 TYR A N 4
ATOM 4426 C CA . TYR A 1 40 ? -4.167 -1.488 -3.920 1.00 0.00 75 TYR A CA 4
ATOM 4427 C C . TYR A 1 40 ? -3.703 -2.391 -5.065 1.00 0.00 75 TYR A C 4
ATOM 4428 O O . TYR A 1 40 ? -4.068 -2.181 -6.223 1.00 0.00 75 TYR A O 4
ATOM 4446 N N . LEU A 1 41 ? -2.896 -3.398 -4.726 1.00 0.00 76 LEU A N 4
ATOM 4447 C CA . LEU A 1 41 ? -2.377 -4.341 -5.714 1.00 0.00 76 LEU A CA 4
ATOM 4448 C C . LEU A 1 41 ? -3.514 -5.066 -6.435 1.00 0.00 76 LEU A C 4
ATOM 4449 O O . LEU A 1 41 ? -3.504 -5.179 -7.662 1.00 0.00 76 LEU A O 4
ATOM 4465 N N . LYS A 1 42 ? -4.496 -5.548 -5.670 1.00 0.00 77 LYS A N 4
ATOM 4466 C CA . LYS A 1 42 ? -5.638 -6.255 -6.250 1.00 0.00 77 LYS A CA 4
ATOM 4467 C C . LYS A 1 42 ? -6.501 -5.311 -7.089 1.00 0.00 77 LYS A C 4
ATOM 4468 O O . LYS A 1 42 ? -7.069 -5.720 -8.101 1.00 0.00 77 LYS A O 4
ATOM 4487 N N . LYS A 1 43 ? -6.589 -4.046 -6.669 1.00 0.00 78 LYS A N 4
ATOM 4488 C CA . LYS A 1 43 ? -7.376 -3.048 -7.393 1.00 0.00 78 LYS A CA 4
ATOM 4489 C C . LYS A 1 43 ? -6.800 -2.808 -8.789 1.00 0.00 78 LYS A C 4
ATOM 4490 O O . LYS A 1 43 ? -7.543 -2.726 -9.768 1.00 0.00 78 LYS A O 4
ATOM 4509 N N . LEU A 1 44 ? -5.473 -2.705 -8.875 1.00 0.00 79 LEU A N 4
ATOM 4510 C CA . LEU A 1 44 ? -4.800 -2.484 -10.155 1.00 0.00 79 LEU A CA 4
ATOM 4511 C C . LEU A 1 44 ? -4.955 -3.698 -11.067 1.00 0.00 79 LEU A C 4
ATOM 4512 O O . LEU A 1 44 ? -5.301 -3.556 -12.239 1.00 0.00 79 LEU A O 4
ATOM 4528 N N . ILE A 1 45 ? -4.710 -4.890 -10.525 1.00 0.00 80 ILE A N 4
ATOM 4529 C CA . ILE A 1 45 ? -4.836 -6.120 -11.306 1.00 0.00 80 ILE A CA 4
ATOM 4530 C C . ILE A 1 45 ? -6.290 -6.358 -11.719 1.00 0.00 80 ILE A C 4
ATOM 4531 O O . ILE A 1 45 ? -6.558 -6.853 -12.815 1.00 0.00 80 ILE A O 4
ATOM 4547 N N . ALA A 1 46 ? -7.223 -5.996 -10.837 1.00 0.00 81 ALA A N 4
ATOM 4548 C CA . ALA A 1 46 ? -8.650 -6.165 -11.109 1.00 0.00 81 ALA A CA 4
ATOM 4549 C C . ALA A 1 46 ? -9.140 -5.193 -12.183 1.00 0.00 81 ALA A C 4
ATOM 4550 O O . ALA A 1 46 ? -10.091 -5.493 -12.907 1.00 0.00 81 ALA A O 4
ATOM 4557 N N . THR A 1 47 ? -8.494 -4.029 -12.288 1.00 0.00 82 THR A N 4
ATOM 4558 C CA . THR A 1 47 ? -8.884 -3.032 -13.283 1.00 0.00 82 THR A CA 4
ATOM 4559 C C . THR A 1 47 ? -8.184 -3.288 -14.618 1.00 0.00 82 THR A C 4
ATOM 4560 O O . THR A 1 47 ? -8.788 -3.821 -15.548 1.00 0.00 82 THR A O 4
ATOM 4571 N N . ASN A 1 48 ? -6.911 -2.896 -14.709 1.00 0.00 83 ASN A N 4
ATOM 4572 C CA . ASN A 1 48 ? -6.137 -3.075 -15.940 1.00 0.00 83 ASN A CA 4
ATOM 4573 C C . ASN A 1 48 ? -4.648 -2.781 -15.717 1.00 0.00 83 ASN A C 4
ATOM 4574 O O . ASN A 1 48 ? -3.976 -2.239 -16.597 1.00 0.00 83 ASN A O 4
ATOM 4585 N N . ASN A 1 49 ? -4.136 -3.138 -14.539 1.00 0.00 84 ASN A N 4
ATOM 4586 C CA . ASN A 1 49 ? -2.731 -2.906 -14.213 1.00 0.00 84 ASN A CA 4
ATOM 4587 C C . ASN A 1 49 ? -2.046 -4.205 -13.821 1.00 0.00 84 ASN A C 4
ATOM 4588 O O . ASN A 1 49 ? -2.118 -4.642 -12.670 1.00 0.00 84 ASN A O 4
ATOM 4599 N N . VAL A 1 50 ? -1.385 -4.813 -14.795 1.00 0.00 85 VAL A N 4
ATOM 4600 C CA . VAL A 1 50 ? -0.676 -6.070 -14.583 1.00 0.00 85 VAL A CA 4
ATOM 4601 C C . VAL A 1 50 ? 0.580 -6.145 -15.455 1.00 0.00 85 VAL A C 4
ATOM 4602 O O . VAL A 1 50 ? 0.746 -7.067 -16.256 1.00 0.00 85 VAL A O 4
ATOM 4615 N N . THR A 1 51 ? 1.463 -5.164 -15.289 1.00 0.00 86 THR A N 4
ATOM 4616 C CA . THR A 1 51 ? 2.710 -5.109 -16.052 1.00 0.00 86 THR A CA 4
ATOM 4617 C C . THR A 1 51 ? 3.914 -4.852 -15.137 1.00 0.00 86 THR A C 4
ATOM 4618 O O . THR A 1 51 ? 4.974 -4.429 -15.602 1.00 0.00 86 THR A O 4
ATOM 4629 N N . HIS A 1 52 ? 3.744 -5.113 -13.837 1.00 0.00 87 HIS A N 4
ATOM 4630 C CA . HIS A 1 52 ? 4.814 -4.911 -12.859 1.00 0.00 87 HIS A CA 4
ATOM 4631 C C . HIS A 1 52 ? 4.369 -5.360 -11.466 1.00 0.00 87 HIS A C 4
ATOM 4632 O O . HIS A 1 52 ? 3.172 -5.467 -11.195 1.00 0.00 87 HIS A O 4
ATOM 4647 N N . LYS A 1 53 ? 5.335 -5.612 -10.583 1.00 0.00 88 LYS A N 4
ATOM 4648 C CA . LYS A 1 53 ? 5.029 -6.039 -9.217 1.00 0.00 88 LYS A CA 4
ATOM 4649 C C . LYS A 1 53 ? 5.419 -4.959 -8.211 1.00 0.00 88 LYS A C 4
ATOM 4650 O O . LYS A 1 53 ? 6.189 -4.052 -8.529 1.00 0.00 88 LYS A O 4
ATOM 4669 N N . ILE A 1 54 ? 4.885 -5.063 -6.996 1.00 0.00 89 ILE A N 4
ATOM 4670 C CA . ILE A 1 54 ? 5.184 -4.091 -5.949 1.00 0.00 89 ILE A CA 4
ATOM 4671 C C . ILE A 1 54 ? 6.469 -4.458 -5.208 1.00 0.00 89 ILE A C 4
ATOM 4672 O O . ILE A 1 54 ? 6.450 -5.260 -4.273 1.00 0.00 89 ILE A O 4
ATOM 4688 N N . THR A 1 55 ? 7.583 -3.859 -5.628 1.00 0.00 90 THR A N 4
ATOM 4689 C CA . THR A 1 55 ? 8.878 -4.113 -4.995 1.00 0.00 90 THR A CA 4
ATOM 4690 C C . THR A 1 55 ? 8.993 -3.322 -3.692 1.00 0.00 90 THR A C 4
ATOM 4691 O O . THR A 1 55 ? 8.083 -2.573 -3.336 1.00 0.00 90 THR A O 4
ATOM 4702 N N . GLU A 1 56 ? 10.115 -3.479 -2.988 1.00 0.00 91 GLU A N 4
ATOM 4703 C CA . GLU A 1 56 ? 10.331 -2.758 -1.731 1.00 0.00 91 GLU A CA 4
ATOM 4704 C C . GLU A 1 56 ? 10.201 -1.250 -1.945 1.00 0.00 91 GLU A C 4
ATOM 4705 O O . GLU A 1 56 ? 9.631 -0.545 -1.112 1.00 0.00 91 GLU A O 4
ATOM 4717 N N . ALA A 1 57 ? 10.717 -0.764 -3.073 1.00 0.00 92 ALA A N 4
ATOM 4718 C CA . ALA A 1 57 ? 10.643 0.657 -3.401 1.00 0.00 92 ALA A CA 4
ATOM 4719 C C . ALA A 1 57 ? 9.208 1.075 -3.732 1.00 0.00 92 ALA A C 4
ATOM 4720 O O . ALA A 1 57 ? 8.749 2.136 -3.307 1.00 0.00 92 ALA A O 4
ATOM 4727 N N . GLU A 1 58 ? 8.508 0.236 -4.498 1.00 0.00 93 GLU A N 4
ATOM 4728 C CA . GLU A 1 58 ? 7.129 0.521 -4.894 1.00 0.00 93 GLU A CA 4
ATOM 4729 C C . GLU A 1 58 ? 6.172 0.446 -3.705 1.00 0.00 93 GLU A C 4
ATOM 4730 O O . GLU A 1 58 ? 5.274 1.279 -3.574 1.00 0.00 93 GLU A O 4
ATOM 4742 N N . ILE A 1 59 ? 6.361 -0.554 -2.843 1.00 0.00 94 ILE A N 4
ATOM 4743 C CA . ILE A 1 59 ? 5.498 -0.726 -1.675 1.00 0.00 94 ILE A CA 4
ATOM 4744 C C . ILE A 1 59 ? 5.604 0.465 -0.719 1.00 0.00 94 ILE A C 4
ATOM 4745 O O . ILE A 1 59 ? 4.600 0.895 -0.151 1.00 0.00 94 ILE A O 4
ATOM 4761 N N . VAL A 1 60 ? 6.813 1.004 -0.553 1.00 0.00 95 VAL A N 4
ATOM 4762 C CA . VAL A 1 60 ? 7.020 2.155 0.327 1.00 0.00 95 VAL A CA 4
ATOM 4763 C C . VAL A 1 60 ? 6.340 3.404 -0.238 1.00 0.00 95 VAL A C 4
ATOM 4764 O O . VAL A 1 60 ? 5.723 4.168 0.504 1.00 0.00 95 VAL A O 4
ATOM 4777 N N . SER A 1 61 ? 6.452 3.605 -1.554 1.00 0.00 96 SER A N 4
ATOM 4778 C CA . SER A 1 61 ? 5.838 4.763 -2.205 1.00 0.00 96 SER A CA 4
ATOM 4779 C C . SER A 1 61 ? 4.321 4.745 -2.015 1.00 0.00 96 SER A C 4
ATOM 4780 O O . SER A 1 61 ? 3.719 5.768 -1.682 1.00 0.00 96 SER A O 4
ATOM 4788 N N . ILE A 1 62 ? 3.712 3.574 -2.209 1.00 0.00 97 ILE A N 4
ATOM 4789 C CA . ILE A 1 62 ? 2.271 3.426 -2.036 1.00 0.00 97 ILE A CA 4
ATOM 4790 C C . ILE A 1 62 ? 1.905 3.574 -0.559 1.00 0.00 97 ILE A C 4
ATOM 4791 O O . ILE A 1 62 ? 0.919 4.227 -0.217 1.00 0.00 97 ILE A O 4
ATOM 4807 N N . LEU A 1 63 ? 2.727 2.982 0.312 1.00 0.00 98 LEU A N 4
ATOM 4808 C CA . LEU A 1 63 ? 2.517 3.062 1.758 1.00 0.00 98 LEU A CA 4
ATOM 4809 C C . LEU A 1 63 ? 2.569 4.517 2.224 1.00 0.00 98 LEU A C 4
ATOM 4810 O O . LEU A 1 63 ? 1.699 4.974 2.969 1.00 0.00 98 LEU A O 4
ATOM 4826 N N . ASN A 1 64 ? 3.599 5.234 1.773 1.00 0.00 99 ASN A N 4
ATOM 4827 C CA . ASN A 1 64 ? 3.786 6.640 2.126 1.00 0.00 99 ASN A CA 4
ATOM 4828 C C . ASN A 1 64 ? 2.579 7.475 1.706 1.00 0.00 99 ASN A C 4
ATOM 4829 O O . ASN A 1 64 ? 2.181 8.402 2.413 1.00 0.00 99 ASN A O 4
ATOM 4840 N N . GLY A 1 65 ? 1.989 7.125 0.563 1.00 0.00 100 GLY A N 4
ATOM 4841 C CA . GLY A 1 65 ? 0.822 7.836 0.078 1.00 0.00 100 GLY A CA 4
ATOM 4842 C C . GLY A 1 65 ? -0.414 7.482 0.877 1.00 0.00 100 GLY A C 4
ATOM 4843 O O . GLY A 1 65 ? -1.252 8.339 1.153 1.00 0.00 100 GLY A O 4
ATOM 4847 N N . ILE A 1 66 ? -0.506 6.211 1.264 1.00 0.00 101 ILE A N 4
ATOM 4848 C CA . ILE A 1 66 ? -1.623 5.715 2.056 1.00 0.00 101 ILE A CA 4
ATOM 4849 C C . ILE A 1 66 ? -1.762 6.507 3.360 1.00 0.00 101 ILE A C 4
ATOM 4850 O O . ILE A 1 66 ? -2.857 6.941 3.720 1.00 0.00 101 ILE A O 4
ATOM 4866 N N . ALA A 1 67 ? -0.640 6.696 4.056 1.00 0.00 102 ALA A N 4
ATOM 4867 C CA . ALA A 1 67 ? -0.630 7.441 5.313 1.00 0.00 102 ALA A CA 4
ATOM 4868 C C . ALA A 1 67 ? -0.750 8.946 5.067 1.00 0.00 102 ALA A C 4
ATOM 4869 O O . ALA A 1 67 ? -1.324 9.669 5.884 1.00 0.00 102 ALA A O 4
ATOM 4876 N N . LYS A 1 68 ? -0.204 9.413 3.941 1.00 0.00 103 LYS A N 4
ATOM 4877 C CA . LYS A 1 68 ? -0.252 10.833 3.595 1.00 0.00 103 LYS A CA 4
ATOM 4878 C C . LYS A 1 68 ? -1.670 11.267 3.228 1.00 0.00 103 LYS A C 4
ATOM 4879 O O . LYS A 1 68 ? -2.144 12.306 3.688 1.00 0.00 103 LYS A O 4
ATOM 4898 N N . GLN A 1 69 ? -2.345 10.465 2.399 1.00 0.00 104 GLN A N 4
ATOM 4899 C CA . GLN A 1 69 ? -3.713 10.771 1.975 1.00 0.00 104 GLN A CA 4
ATOM 4900 C C . GLN A 1 69 ? -4.658 10.874 3.176 1.00 0.00 104 GLN A C 4
ATOM 4901 O O . GLN A 1 69 ? -5.622 11.642 3.151 1.00 0.00 104 GLN A O 4
ATOM 4915 N N . GLN A 1 70 ? -4.374 10.101 4.226 1.00 0.00 105 GLN A N 4
ATOM 4916 C CA . GLN A 1 70 ? -5.196 10.111 5.432 1.00 0.00 105 GLN A CA 4
ATOM 4917 C C . GLN A 1 70 ? -4.628 11.083 6.467 1.00 0.00 105 GLN A C 4
ATOM 4918 O O . GLN A 1 70 ? -3.779 10.714 7.281 1.00 0.00 105 GLN A O 4
ATOM 4932 N N . ASN A 1 71 ? -5.103 12.328 6.423 1.00 0.00 106 ASN A N 4
ATOM 4933 C CA . ASN A 1 71 ? -4.648 13.365 7.351 1.00 0.00 106 ASN A CA 4
ATOM 4934 C C . ASN A 1 71 ? -5.553 14.596 7.288 1.00 0.00 106 ASN A C 4
ATOM 4935 O O . ASN A 1 71 ? -5.954 15.134 8.321 1.00 0.00 106 ASN A O 4
ATOM 4946 N N . SER A 1 72 ? -5.866 15.039 6.065 1.00 0.00 107 SER A N 4
ATOM 4947 C CA . SER A 1 72 ? -6.721 16.208 5.851 1.00 0.00 107 SER A CA 4
ATOM 4948 C C . SER A 1 72 ? -6.084 17.468 6.441 1.00 0.00 107 SER A C 4
ATOM 4949 O O . SER A 1 72 ? -6.703 18.176 7.240 1.00 0.00 107 SER A O 4
ATOM 4957 N N . GLN A 1 73 ? -4.843 17.740 6.043 1.00 0.00 108 GLN A N 4
ATOM 4958 C CA . GLN A 1 73 ? -4.118 18.911 6.531 1.00 0.00 108 GLN A CA 4
ATOM 4959 C C . GLN A 1 73 ? -4.793 20.208 6.080 1.00 0.00 108 GLN A C 4
ATOM 4960 O O . GLN A 1 73 ? -5.052 20.404 4.891 1.00 0.00 108 GLN A O 4
ATOM 4974 N N . ASN A 1 74 ? -5.077 21.087 7.042 1.00 0.00 109 ASN A N 4
ATOM 4975 C CA . ASN A 1 74 ? -5.724 22.366 6.752 1.00 0.00 109 ASN A CA 4
ATOM 4976 C C . ASN A 1 74 ? -4.735 23.351 6.130 1.00 0.00 109 ASN A C 4
ATOM 4977 O O . ASN A 1 74 ? -3.589 23.456 6.570 1.00 0.00 109 ASN A O 4
ATOM 4988 N N . ASN A 1 75 ? -5.188 24.068 5.103 1.00 0.00 110 ASN A N 4
ATOM 4989 C CA . ASN A 1 75 ? -4.347 25.044 4.414 1.00 0.00 110 ASN A CA 4
ATOM 4990 C C . ASN A 1 75 ? -4.134 26.290 5.272 1.00 0.00 110 ASN A C 4
ATOM 4991 O O . ASN A 1 75 ? -5.089 26.986 5.622 1.00 0.00 110 ASN A O 4
ATOM 5002 N N . SER A 1 76 ? -2.873 26.564 5.609 1.00 0.00 111 SER A N 4
ATOM 5003 C CA . SER A 1 76 ? -2.528 27.726 6.427 1.00 0.00 111 SER A CA 4
ATOM 5004 C C . SER A 1 76 ? -1.303 28.447 5.865 1.00 0.00 111 SER A C 4
ATOM 5005 O O . SER A 1 76 ? -1.402 29.585 5.405 1.00 0.00 111 SER A O 4
ATOM 5013 N N . LYS A 1 77 ? -0.151 27.775 5.897 1.00 0.00 112 LYS A N 4
ATOM 5014 C CA . LYS A 1 77 ? 1.091 28.350 5.381 1.00 0.00 112 LYS A CA 4
ATOM 5015 C C . LYS A 1 77 ? 1.718 27.444 4.316 1.00 0.00 112 LYS A C 4
ATOM 5016 O O . LYS A 1 77 ? 2.931 27.474 4.102 1.00 0.00 112 LYS A O 4
ATOM 5035 N N . ILE A 1 78 ? 0.883 26.644 3.647 1.00 0.00 113 ILE A N 4
ATOM 5036 C CA . ILE A 1 78 ? 1.353 25.737 2.604 1.00 0.00 113 ILE A CA 4
ATOM 5037 C C . ILE A 1 78 ? 0.557 25.935 1.307 1.00 0.00 113 ILE A C 4
ATOM 5038 O O . ILE A 1 78 ? 0.344 24.991 0.543 1.00 0.00 113 ILE A O 4
ATOM 5054 N N . ILE A 1 79 ? 0.123 27.175 1.064 1.00 0.00 114 ILE A N 4
ATOM 5055 C CA . ILE A 1 79 ? -0.643 27.507 -0.136 1.00 0.00 114 ILE A CA 4
ATOM 5056 C C . ILE A 1 79 ? 0.169 28.406 -1.079 1.00 0.00 114 ILE A C 4
ATOM 5057 O O . ILE A 1 79 ? -0.397 29.170 -1.864 1.00 0.00 114 ILE A O 4
ATOM 5073 N N . PHE A 1 80 ? 1.498 28.311 -0.995 1.00 0.00 115 PHE A N 4
ATOM 5074 C CA . PHE A 1 80 ? 2.380 29.117 -1.837 1.00 0.00 115 PHE A CA 4
ATOM 5075 C C . PHE A 1 80 ? 3.324 28.232 -2.652 1.00 0.00 115 PHE A C 4
ATOM 5076 O O . PHE A 1 80 ? 4.542 28.260 -2.460 1.00 0.00 115 PHE A O 4
ATOM 5093 N N . GLU A 1 81 ? 2.747 27.447 -3.564 1.00 0.00 116 GLU A N 4
ATOM 5094 C CA . GLU A 1 81 ? 3.516 26.543 -4.421 1.00 0.00 116 GLU A CA 4
ATOM 5095 C C . GLU A 1 81 ? 4.109 25.389 -3.606 1.00 0.00 116 GLU A C 4
ATOM 5096 O O . GLU A 1 81 ? 3.498 24.301 -3.603 1.00 0.00 116 GLU A O 4
ATOM 5109 N N . GLY A 1 1 ? -23.471 -0.251 3.500 1.00 0.00 36 GLY A N 5
ATOM 5110 C CA . GLY A 1 1 ? -23.133 -1.523 4.200 1.00 0.00 36 GLY A CA 5
ATOM 5111 C C . GLY A 1 1 ? -23.418 -2.747 3.349 1.00 0.00 36 GLY A C 5
ATOM 5112 O O . GLY A 1 1 ? -24.579 -3.092 3.122 1.00 0.00 36 GLY A O 5
ATOM 5118 N N . GLU A 1 2 ? -22.357 -3.400 2.878 1.00 0.00 37 GLU A N 5
ATOM 5119 C CA . GLU A 1 2 ? -22.492 -4.593 2.044 1.00 0.00 37 GLU A CA 5
ATOM 5120 C C . GLU A 1 2 ? -22.571 -5.859 2.896 1.00 0.00 37 GLU A C 5
ATOM 5121 O O . GLU A 1 2 ? -23.318 -6.784 2.579 1.00 0.00 37 GLU A O 5
ATOM 5133 N N . ASN A 1 3 ? -21.793 -5.886 3.979 1.00 0.00 38 ASN A N 5
ATOM 5134 C CA . ASN A 1 3 ? -21.763 -7.029 4.895 1.00 0.00 38 ASN A CA 5
ATOM 5135 C C . ASN A 1 3 ? -21.212 -8.288 4.220 1.00 0.00 38 ASN A C 5
ATOM 5136 O O . ASN A 1 3 ? -21.527 -9.408 4.631 1.00 0.00 38 ASN A O 5
ATOM 5147 N N . SER A 1 4 ? -20.380 -8.104 3.193 1.00 0.00 39 SER A N 5
ATOM 5148 C CA . SER A 1 4 ? -19.786 -9.230 2.478 1.00 0.00 39 SER A CA 5
ATOM 5149 C C . SER A 1 4 ? -18.670 -8.757 1.542 1.00 0.00 39 SER A C 5
ATOM 5150 O O . SER A 1 4 ? -18.763 -8.905 0.322 1.00 0.00 39 SER A O 5
ATOM 5158 N N . ALA A 1 5 ? -17.614 -8.182 2.122 1.00 0.00 40 ALA A N 5
ATOM 5159 C CA . ALA A 1 5 ? -16.487 -7.686 1.336 1.00 0.00 40 ALA A CA 5
ATOM 5160 C C . ALA A 1 5 ? -15.170 -7.799 2.104 1.00 0.00 40 ALA A C 5
ATOM 5161 O O . ALA A 1 5 ? -14.898 -7.001 3.002 1.00 0.00 40 ALA A O 5
ATOM 5168 N N . PRO A 1 6 ? -14.331 -8.798 1.754 1.00 0.00 41 PRO A N 5
ATOM 5169 C CA . PRO A 1 6 ? -13.029 -9.019 2.406 1.00 0.00 41 PRO A CA 5
ATOM 5170 C C . PRO A 1 6 ? -12.148 -7.771 2.405 1.00 0.00 41 PRO A C 5
ATOM 5171 O O . PRO A 1 6 ? -12.287 -6.903 1.541 1.00 0.00 41 PRO A O 5
ATOM 5182 N N . VAL A 1 7 ? -11.236 -7.694 3.374 1.00 0.00 42 VAL A N 5
ATOM 5183 C CA . VAL A 1 7 ? -10.323 -6.559 3.484 1.00 0.00 42 VAL A CA 5
ATOM 5184 C C . VAL A 1 7 ? -8.891 -7.025 3.737 1.00 0.00 42 VAL A C 5
ATOM 5185 O O . VAL A 1 7 ? -8.570 -7.520 4.819 1.00 0.00 42 VAL A O 5
ATOM 5198 N N . GLY A 1 8 ? -8.035 -6.871 2.728 1.00 0.00 43 GLY A N 5
ATOM 5199 C CA . GLY A 1 8 ? -6.647 -7.284 2.860 1.00 0.00 43 GLY A CA 5
ATOM 5200 C C . GLY A 1 8 ? -6.396 -8.691 2.343 1.00 0.00 43 GLY A C 5
ATOM 5201 O O . GLY A 1 8 ? -5.336 -8.965 1.784 1.00 0.00 43 GLY A O 5
ATOM 5205 N N . ALA A 1 9 ? -7.371 -9.584 2.531 1.00 0.00 44 ALA A N 5
ATOM 5206 C CA . ALA A 1 9 ? -7.247 -10.970 2.077 1.00 0.00 44 ALA A CA 5
ATOM 5207 C C . ALA A 1 9 ? -7.163 -11.057 0.552 1.00 0.00 44 ALA A C 5
ATOM 5208 O O . ALA A 1 9 ? -6.413 -11.873 0.011 1.00 0.00 44 ALA A O 5
ATOM 5215 N N . ALA A 1 10 ? -7.937 -10.215 -0.136 1.00 0.00 45 ALA A N 5
ATOM 5216 C CA . ALA A 1 10 ? -7.950 -10.199 -1.599 1.00 0.00 45 ALA A CA 5
ATOM 5217 C C . ALA A 1 10 ? -6.610 -9.733 -2.168 1.00 0.00 45 ALA A C 5
ATOM 5218 O O . ALA A 1 10 ? -6.161 -10.232 -3.201 1.00 0.00 45 ALA A O 5
ATOM 5225 N N . ILE A 1 11 ? -5.976 -8.772 -1.494 1.00 0.00 46 ILE A N 5
ATOM 5226 C CA . ILE A 1 11 ? -4.689 -8.242 -1.945 1.00 0.00 46 ILE A CA 5
ATOM 5227 C C . ILE A 1 11 ? -3.509 -9.008 -1.343 1.00 0.00 46 ILE A C 5
ATOM 5228 O O . ILE A 1 11 ? -2.427 -9.037 -1.929 1.00 0.00 46 ILE A O 5
ATOM 5244 N N . ALA A 1 12 ? -3.717 -9.627 -0.179 1.00 0.00 47 ALA A N 5
ATOM 5245 C CA . ALA A 1 12 ? -2.660 -10.388 0.490 1.00 0.00 47 ALA A CA 5
ATOM 5246 C C . ALA A 1 12 ? -2.084 -11.482 -0.413 1.00 0.00 47 ALA A C 5
ATOM 5247 O O . ALA A 1 12 ? -0.917 -11.852 -0.279 1.00 0.00 47 ALA A O 5
ATOM 5254 N N . ASN A 1 13 ? -2.903 -11.991 -1.335 1.00 0.00 48 ASN A N 5
ATOM 5255 C CA . ASN A 1 13 ? -2.464 -13.036 -2.260 1.00 0.00 48 ASN A CA 5
ATOM 5256 C C . ASN A 1 13 ? -1.513 -12.472 -3.317 1.00 0.00 48 ASN A C 5
ATOM 5257 O O . ASN A 1 13 ? -0.728 -13.212 -3.912 1.00 0.00 48 ASN A O 5
ATOM 5268 N N . PHE A 1 14 ? -1.586 -11.159 -3.546 1.00 0.00 49 PHE A N 5
ATOM 5269 C CA . PHE A 1 14 ? -0.735 -10.496 -4.529 1.00 0.00 49 PHE A CA 5
ATOM 5270 C C . PHE A 1 14 ? 0.515 -9.889 -3.876 1.00 0.00 49 PHE A C 5
ATOM 5271 O O . PHE A 1 14 ? 0.999 -8.836 -4.300 1.00 0.00 49 PHE A O 5
ATOM 5288 N N . LEU A 1 15 ? 1.040 -10.563 -2.853 1.00 0.00 50 LEU A N 5
ATOM 5289 C CA . LEU A 1 15 ? 2.235 -10.099 -2.153 1.00 0.00 50 LEU A CA 5
ATOM 5290 C C . LEU A 1 15 ? 3.216 -11.251 -1.949 1.00 0.00 50 LEU A C 5
ATOM 5291 O O . LEU A 1 15 ? 2.805 -12.403 -1.799 1.00 0.00 50 LEU A O 5
ATOM 5307 N N . GLU A 1 16 ? 4.512 -10.935 -1.935 1.00 0.00 51 GLU A N 5
ATOM 5308 C CA . GLU A 1 16 ? 5.544 -11.950 -1.736 1.00 0.00 51 GLU A CA 5
ATOM 5309 C C . GLU A 1 16 ? 6.173 -11.819 -0.349 1.00 0.00 51 GLU A C 5
ATOM 5310 O O . GLU A 1 16 ? 6.150 -10.743 0.252 1.00 0.00 51 GLU A O 5
ATOM 5322 N N . PRO A 1 17 ? 6.744 -12.920 0.180 1.00 0.00 52 PRO A N 5
ATOM 5323 C CA . PRO A 1 17 ? 7.381 -12.931 1.506 1.00 0.00 52 PRO A CA 5
ATOM 5324 C C . PRO A 1 17 ? 8.544 -11.946 1.614 1.00 0.00 52 PRO A C 5
ATOM 5325 O O . PRO A 1 17 ? 8.780 -11.371 2.677 1.00 0.00 52 PRO A O 5
ATOM 5336 N N . GLN A 1 18 ? 9.267 -11.754 0.509 1.00 0.00 53 GLN A N 5
ATOM 5337 C CA . GLN A 1 18 ? 10.404 -10.835 0.487 1.00 0.00 53 GLN A CA 5
ATOM 5338 C C . GLN A 1 18 ? 9.940 -9.388 0.642 1.00 0.00 53 GLN A C 5
ATOM 5339 O O . GLN A 1 18 ? 10.494 -8.633 1.443 1.00 0.00 53 GLN A O 5
ATOM 5353 N N . ALA A 1 19 ? 8.922 -9.011 -0.128 1.00 0.00 54 ALA A N 5
ATOM 5354 C CA . ALA A 1 19 ? 8.381 -7.656 -0.078 1.00 0.00 54 ALA A CA 5
ATOM 5355 C C . ALA A 1 19 ? 7.685 -7.386 1.255 1.00 0.00 54 ALA A C 5
ATOM 5356 O O . ALA A 1 19 ? 7.849 -6.315 1.841 1.00 0.00 54 ALA A O 5
ATOM 5363 N N . LEU A 1 20 ? 6.911 -8.365 1.729 1.00 0.00 55 LEU A N 5
ATOM 5364 C CA . LEU A 1 20 ? 6.191 -8.236 2.997 1.00 0.00 55 LEU A CA 5
ATOM 5365 C C . LEU A 1 20 ? 7.163 -7.998 4.151 1.00 0.00 55 LEU A C 5
ATOM 5366 O O . LEU A 1 20 ? 6.910 -7.166 5.024 1.00 0.00 55 LEU A O 5
ATOM 5382 N N . GLU A 1 21 ? 8.280 -8.728 4.142 1.00 0.00 56 GLU A N 5
ATOM 5383 C CA . GLU A 1 21 ? 9.300 -8.592 5.179 1.00 0.00 56 GLU A CA 5
ATOM 5384 C C . GLU A 1 21 ? 9.825 -7.156 5.231 1.00 0.00 56 GLU A C 5
ATOM 5385 O O . GLU A 1 21 ? 10.021 -6.596 6.311 1.00 0.00 56 GLU A O 5
ATOM 5397 N N . ARG A 1 22 ? 10.042 -6.565 4.053 1.00 0.00 57 ARG A N 5
ATOM 5398 C CA . ARG A 1 22 ? 10.535 -5.195 3.958 1.00 0.00 57 ARG A CA 5
ATOM 5399 C C . ARG A 1 22 ? 9.471 -4.199 4.421 1.00 0.00 57 ARG A C 5
ATOM 5400 O O . ARG A 1 22 ? 9.776 -3.246 5.141 1.00 0.00 57 ARG A O 5
ATOM 5421 N N . LEU A 1 23 ? 8.224 -4.428 4.003 1.00 0.00 58 LEU A N 5
ATOM 5422 C CA . LEU A 1 23 ? 7.115 -3.551 4.376 1.00 0.00 58 LEU A CA 5
ATOM 5423 C C . LEU A 1 23 ? 6.947 -3.489 5.896 1.00 0.00 58 LEU A C 5
ATOM 5424 O O . LEU A 1 23 ? 6.582 -2.448 6.442 1.00 0.00 58 LEU A O 5
ATOM 5440 N N . SER A 1 24 ? 7.224 -4.604 6.574 1.00 0.00 59 SER A N 5
ATOM 5441 C CA . SER A 1 24 ? 7.111 -4.665 8.030 1.00 0.00 59 SER A CA 5
ATOM 5442 C C . SER A 1 24 ? 8.120 -3.726 8.693 1.00 0.00 59 SER A C 5
ATOM 5443 O O . SER A 1 24 ? 7.792 -3.033 9.656 1.00 0.00 59 SER A O 5
ATOM 5451 N N . ARG A 1 25 ? 9.347 -3.707 8.167 1.00 0.00 60 ARG A N 5
ATOM 5452 C CA . ARG A 1 25 ? 10.401 -2.850 8.708 1.00 0.00 60 ARG A CA 5
ATOM 5453 C C . ARG A 1 25 ? 10.067 -1.372 8.507 1.00 0.00 60 ARG A C 5
ATOM 5454 O O . ARG A 1 25 ? 10.212 -0.569 9.429 1.00 0.00 60 ARG A O 5
ATOM 5475 N N . VAL A 1 26 ? 9.617 -1.015 7.301 1.00 0.00 61 VAL A N 5
ATOM 5476 C CA . VAL A 1 26 ? 9.264 0.372 6.997 1.00 0.00 61 VAL A CA 5
ATOM 5477 C C . VAL A 1 26 ? 8.010 0.808 7.760 1.00 0.00 61 VAL A C 5
ATOM 5478 O O . VAL A 1 26 ? 7.947 1.931 8.258 1.00 0.00 61 VAL A O 5
ATOM 5491 N N . ALA A 1 27 ? 7.018 -0.083 7.854 1.00 0.00 62 ALA A N 5
ATOM 5492 C CA . ALA A 1 27 ? 5.773 0.222 8.564 1.00 0.00 62 ALA A CA 5
ATOM 5493 C C . ALA A 1 27 ? 6.037 0.584 10.027 1.00 0.00 62 ALA A C 5
ATOM 5494 O O . ALA A 1 27 ? 5.318 1.397 10.611 1.00 0.00 62 ALA A O 5
ATOM 5501 N N . LEU A 1 28 ? 7.069 -0.025 10.613 1.00 0.00 63 LEU A N 5
ATOM 5502 C CA . LEU A 1 28 ? 7.427 0.233 12.007 1.00 0.00 63 LEU A CA 5
ATOM 5503 C C . LEU A 1 28 ? 7.955 1.655 12.190 1.00 0.00 63 LEU A C 5
ATOM 5504 O O . LEU A 1 28 ? 7.745 2.271 13.235 1.00 0.00 63 LEU A O 5
ATOM 5520 N N . VAL A 1 29 ? 8.644 2.170 11.172 1.00 0.00 64 VAL A N 5
ATOM 5521 C CA . VAL A 1 29 ? 9.205 3.518 11.232 1.00 0.00 64 VAL A CA 5
ATOM 5522 C C . VAL A 1 29 ? 8.258 4.538 10.602 1.00 0.00 64 VAL A C 5
ATOM 5523 O O . VAL A 1 29 ? 7.822 5.481 11.264 1.00 0.00 64 VAL A O 5
ATOM 5536 N N . ARG A 1 30 ? 7.942 4.342 9.324 1.00 0.00 65 ARG A N 5
ATOM 5537 C CA . ARG A 1 30 ? 7.045 5.241 8.606 1.00 0.00 65 ARG A CA 5
ATOM 5538 C C . ARG A 1 30 ? 5.826 4.484 8.086 1.00 0.00 65 ARG A C 5
ATOM 5539 O O . ARG A 1 30 ? 5.845 3.945 6.977 1.00 0.00 65 ARG A O 5
ATOM 5560 N N . ARG A 1 31 ? 4.763 4.447 8.892 1.00 0.00 66 ARG A N 5
ATOM 5561 C CA . ARG A 1 31 ? 3.532 3.756 8.506 1.00 0.00 66 ARG A CA 5
ATOM 5562 C C . ARG A 1 31 ? 2.943 4.359 7.230 1.00 0.00 66 ARG A C 5
ATOM 5563 O O . ARG A 1 31 ? 2.349 3.648 6.422 1.00 0.00 66 ARG A O 5
ATOM 5584 N N . ASP A 1 32 ? 3.118 5.672 7.059 1.00 0.00 67 ASP A N 5
ATOM 5585 C CA . ASP A 1 32 ? 2.611 6.375 5.881 1.00 0.00 67 ASP A CA 5
ATOM 5586 C C . ASP A 1 32 ? 3.133 5.738 4.597 1.00 0.00 67 ASP A C 5
ATOM 5587 O O . ASP A 1 32 ? 2.376 5.518 3.650 1.00 0.00 67 ASP A O 5
ATOM 5596 N N . ARG A 1 33 ? 4.433 5.446 4.575 1.00 0.00 68 ARG A N 5
ATOM 5597 C CA . ARG A 1 33 ? 5.063 4.834 3.409 1.00 0.00 68 ARG A CA 5
ATOM 5598 C C . ARG A 1 33 ? 4.418 3.486 3.087 1.00 0.00 68 ARG A C 5
ATOM 5599 O O . ARG A 1 33 ? 4.047 3.226 1.943 1.00 0.00 68 ARG A O 5
ATOM 5620 N N . ALA A 1 34 ? 4.280 2.638 4.106 1.00 0.00 69 ALA A N 5
ATOM 5621 C CA . ALA A 1 34 ? 3.671 1.320 3.934 1.00 0.00 69 ALA A CA 5
ATOM 5622 C C . ALA A 1 34 ? 2.194 1.434 3.564 1.00 0.00 69 ALA A C 5
ATOM 5623 O O . ALA A 1 34 ? 1.669 0.613 2.809 1.00 0.00 69 ALA A O 5
ATOM 5630 N N . GLN A 1 35 ? 1.529 2.457 4.104 1.00 0.00 70 GLN A N 5
ATOM 5631 C CA . GLN A 1 35 ? 0.112 2.687 3.837 1.00 0.00 70 GLN A CA 5
ATOM 5632 C C . GLN A 1 35 ? -0.130 2.947 2.352 1.00 0.00 70 GLN A C 5
ATOM 5633 O O . GLN A 1 35 ? -1.127 2.495 1.790 1.00 0.00 70 GLN A O 5
ATOM 5647 N N . ALA A 1 36 ? 0.789 3.675 1.720 1.00 0.00 71 ALA A N 5
ATOM 5648 C CA . ALA A 1 36 ? 0.672 3.984 0.300 1.00 0.00 71 ALA A CA 5
ATOM 5649 C C . ALA A 1 36 ? 0.972 2.756 -0.559 1.00 0.00 71 ALA A C 5
ATOM 5650 O O . ALA A 1 36 ? 0.389 2.590 -1.632 1.00 0.00 71 ALA A O 5
ATOM 5657 N N . VAL A 1 37 ? 1.876 1.894 -0.085 1.00 0.00 72 VAL A N 5
ATOM 5658 C CA . VAL A 1 37 ? 2.232 0.682 -0.822 1.00 0.00 72 VAL A CA 5
ATOM 5659 C C . VAL A 1 37 ? 1.030 -0.253 -0.936 1.00 0.00 72 VAL A C 5
ATOM 5660 O O . VAL A 1 37 ? 0.719 -0.746 -2.022 1.00 0.00 72 VAL A O 5
ATOM 5673 N N . GLU A 1 38 ? 0.355 -0.488 0.191 1.00 0.00 73 GLU A N 5
ATOM 5674 C CA . GLU A 1 38 ? -0.819 -1.360 0.214 1.00 0.00 73 GLU A CA 5
ATOM 5675 C C . GLU A 1 38 ? -1.934 -0.791 -0.663 1.00 0.00 73 GLU A C 5
ATOM 5676 O O . GLU A 1 38 ? -2.617 -1.533 -1.371 1.00 0.00 73 GLU A O 5
ATOM 5688 N N . THR A 1 39 ? -2.103 0.531 -0.614 1.00 0.00 74 THR A N 5
ATOM 5689 C CA . THR A 1 39 ? -3.129 1.205 -1.406 1.00 0.00 74 THR A CA 5
ATOM 5690 C C . THR A 1 39 ? -2.763 1.211 -2.891 1.00 0.00 74 THR A C 5
ATOM 5691 O O . THR A 1 39 ? -3.639 1.140 -3.753 1.00 0.00 74 THR A O 5
ATOM 5702 N N . TYR A 1 40 ? -1.466 1.293 -3.186 1.00 0.00 75 TYR A N 5
ATOM 5703 C CA . TYR A 1 40 ? -0.987 1.302 -4.562 1.00 0.00 75 TYR A CA 5
ATOM 5704 C C . TYR A 1 40 ? -1.259 -0.045 -5.238 1.00 0.00 75 TYR A C 5
ATOM 5705 O O . TYR A 1 40 ? -1.749 -0.094 -6.367 1.00 0.00 75 TYR A O 5
ATOM 5723 N N . LEU A 1 41 ? -0.935 -1.134 -4.538 1.00 0.00 76 LEU A N 5
ATOM 5724 C CA . LEU A 1 41 ? -1.137 -2.482 -5.070 1.00 0.00 76 LEU A CA 5
ATOM 5725 C C . LEU A 1 41 ? -2.620 -2.785 -5.284 1.00 0.00 76 LEU A C 5
ATOM 5726 O O . LEU A 1 41 ? -3.003 -3.301 -6.334 1.00 0.00 76 LEU A O 5
ATOM 5742 N N . LYS A 1 42 ? -3.453 -2.462 -4.292 1.00 0.00 77 LYS A N 5
ATOM 5743 C CA . LYS A 1 42 ? -4.892 -2.709 -4.400 1.00 0.00 77 LYS A CA 5
ATOM 5744 C C . LYS A 1 42 ? -5.522 -1.815 -5.470 1.00 0.00 77 LYS A C 5
ATOM 5745 O O . LYS A 1 42 ? -6.447 -2.232 -6.167 1.00 0.00 77 LYS A O 5
ATOM 5764 N N . LYS A 1 43 ? -5.006 -0.591 -5.606 1.00 0.00 78 LYS A N 5
ATOM 5765 C CA . LYS A 1 43 ? -5.512 0.350 -6.604 1.00 0.00 78 LYS A CA 5
ATOM 5766 C C . LYS A 1 43 ? -5.207 -0.149 -8.016 1.00 0.00 78 LYS A C 5
ATOM 5767 O O . LYS A 1 43 ? -6.071 -0.123 -8.892 1.00 0.00 78 LYS A O 5
ATOM 5786 N N . LEU A 1 44 ? -3.971 -0.605 -8.227 1.00 0.00 79 LEU A N 5
ATOM 5787 C CA . LEU A 1 44 ? -3.548 -1.110 -9.533 1.00 0.00 79 LEU A CA 5
ATOM 5788 C C . LEU A 1 44 ? -4.364 -2.334 -9.949 1.00 0.00 79 LEU A C 5
ATOM 5789 O O . LEU A 1 44 ? -4.841 -2.409 -11.082 1.00 0.00 79 LEU A O 5
ATOM 5805 N N . ILE A 1 45 ? -4.525 -3.287 -9.031 1.00 0.00 80 ILE A N 5
ATOM 5806 C CA . ILE A 1 45 ? -5.289 -4.503 -9.315 1.00 0.00 80 ILE A CA 5
ATOM 5807 C C . ILE A 1 45 ? -6.760 -4.176 -9.577 1.00 0.00 80 ILE A C 5
ATOM 5808 O O . ILE A 1 45 ? -7.410 -4.824 -10.399 1.00 0.00 80 ILE A O 5
ATOM 5824 N N . ALA A 1 46 ? -7.276 -3.168 -8.873 1.00 0.00 81 ALA A N 5
ATOM 5825 C CA . ALA A 1 46 ? -8.669 -2.754 -9.025 1.00 0.00 81 ALA A CA 5
ATOM 5826 C C . ALA A 1 46 ? -8.913 -2.055 -10.362 1.00 0.00 81 ALA A C 5
ATOM 5827 O O . ALA A 1 46 ? -10.017 -2.120 -10.905 1.00 0.00 81 ALA A O 5
ATOM 5834 N N . THR A 1 47 ? -7.891 -1.378 -10.886 1.00 0.00 82 THR A N 5
ATOM 5835 C CA . THR A 1 47 ? -8.023 -0.665 -12.155 1.00 0.00 82 THR A CA 5
ATOM 5836 C C . THR A 1 47 ? -7.770 -1.594 -13.343 1.00 0.00 82 THR A C 5
ATOM 5837 O O . THR A 1 47 ? -8.669 -1.832 -14.150 1.00 0.00 82 THR A O 5
ATOM 5848 N N . ASN A 1 48 ? -6.545 -2.111 -13.451 1.00 0.00 83 ASN A N 5
ATOM 5849 C CA . ASN A 1 48 ? -6.188 -3.006 -14.554 1.00 0.00 83 ASN A CA 5
ATOM 5850 C C . ASN A 1 48 ? -4.824 -3.672 -14.346 1.00 0.00 83 ASN A C 5
ATOM 5851 O O . ASN A 1 48 ? -4.628 -4.820 -14.746 1.00 0.00 83 ASN A O 5
ATOM 5862 N N . ASN A 1 49 ? -3.883 -2.942 -13.737 1.00 0.00 84 ASN A N 5
ATOM 5863 C CA . ASN A 1 49 ? -2.536 -3.459 -13.493 1.00 0.00 84 ASN A CA 5
ATOM 5864 C C . ASN A 1 49 ? -2.575 -4.744 -12.672 1.00 0.00 84 ASN A C 5
ATOM 5865 O O . ASN A 1 49 ? -2.635 -4.711 -11.441 1.00 0.00 84 ASN A O 5
ATOM 5876 N N . VAL A 1 50 ? -2.542 -5.869 -13.372 1.00 0.00 85 VAL A N 5
ATOM 5877 C CA . VAL A 1 50 ? -2.575 -7.182 -12.740 1.00 0.00 85 VAL A CA 5
ATOM 5878 C C . VAL A 1 50 ? -1.621 -8.147 -13.453 1.00 0.00 85 VAL A C 5
ATOM 5879 O O . VAL A 1 50 ? -1.983 -9.283 -13.768 1.00 0.00 85 VAL A O 5
ATOM 5892 N N . THR A 1 51 ? -0.398 -7.681 -13.704 1.00 0.00 86 THR A N 5
ATOM 5893 C CA . THR A 1 51 ? 0.616 -8.493 -14.377 1.00 0.00 86 THR A CA 5
ATOM 5894 C C . THR A 1 51 ? 1.866 -8.664 -13.504 1.00 0.00 86 THR A C 5
ATOM 5895 O O . THR A 1 51 ? 2.910 -9.105 -13.987 1.00 0.00 86 THR A O 5
ATOM 5906 N N . HIS A 1 52 ? 1.754 -8.312 -12.220 1.00 0.00 87 HIS A N 5
ATOM 5907 C CA . HIS A 1 52 ? 2.871 -8.425 -11.284 1.00 0.00 87 HIS A CA 5
ATOM 5908 C C . HIS A 1 52 ? 2.409 -8.127 -9.857 1.00 0.00 87 HIS A C 5
ATOM 5909 O O . HIS A 1 52 ? 1.309 -7.613 -9.649 1.00 0.00 87 HIS A O 5
ATOM 5924 N N . LYS A 1 53 ? 3.255 -8.444 -8.878 1.00 0.00 88 LYS A N 5
ATOM 5925 C CA . LYS A 1 53 ? 2.927 -8.202 -7.474 1.00 0.00 88 LYS A CA 5
ATOM 5926 C C . LYS A 1 53 ? 3.807 -7.094 -6.892 1.00 0.00 88 LYS A C 5
ATOM 5927 O O . LYS A 1 53 ? 4.445 -6.347 -7.636 1.00 0.00 88 LYS A O 5
ATOM 5946 N N . ILE A 1 54 ? 3.836 -6.986 -5.560 1.00 0.00 89 ILE A N 5
ATOM 5947 C CA . ILE A 1 54 ? 4.643 -5.964 -4.891 1.00 0.00 89 ILE A CA 5
ATOM 5948 C C . ILE A 1 54 ? 6.106 -6.068 -5.311 1.00 0.00 89 ILE A C 5
ATOM 5949 O O . ILE A 1 54 ? 6.643 -5.154 -5.930 1.00 0.00 89 ILE A O 5
ATOM 5965 N N . THR A 1 55 ? 6.735 -7.193 -4.968 1.00 0.00 90 THR A N 5
ATOM 5966 C CA . THR A 1 55 ? 8.141 -7.445 -5.302 1.00 0.00 90 THR A CA 5
ATOM 5967 C C . THR A 1 55 ? 9.071 -6.458 -4.592 1.00 0.00 90 THR A C 5
ATOM 5968 O O . THR A 1 55 ? 8.796 -5.259 -4.536 1.00 0.00 90 THR A O 5
ATOM 5979 N N . GLU A 1 56 ? 10.177 -6.972 -4.053 1.00 0.00 91 GLU A N 5
ATOM 5980 C CA . GLU A 1 56 ? 11.151 -6.135 -3.347 1.00 0.00 91 GLU A CA 5
ATOM 5981 C C . GLU A 1 56 ? 11.667 -5.001 -4.237 1.00 0.00 91 GLU A C 5
ATOM 5982 O O . GLU A 1 56 ? 11.925 -3.897 -3.756 1.00 0.00 91 GLU A O 5
ATOM 5994 N N . ALA A 1 57 ? 11.812 -5.277 -5.533 1.00 0.00 92 ALA A N 5
ATOM 5995 C CA . ALA A 1 57 ? 12.295 -4.275 -6.484 1.00 0.00 92 ALA A CA 5
ATOM 5996 C C . ALA A 1 57 ? 11.264 -3.169 -6.713 1.00 0.00 92 ALA A C 5
ATOM 5997 O O . ALA A 1 57 ? 11.604 -1.984 -6.716 1.00 0.00 92 ALA A O 5
ATOM 6004 N N . GLU A 1 58 ? 10.005 -3.561 -6.914 1.00 0.00 93 GLU A N 5
ATOM 6005 C CA . GLU A 1 58 ? 8.931 -2.596 -7.157 1.00 0.00 93 GLU A CA 5
ATOM 6006 C C . GLU A 1 58 ? 8.583 -1.807 -5.895 1.00 0.00 93 GLU A C 5
ATOM 6007 O O . GLU A 1 58 ? 8.313 -0.608 -5.968 1.00 0.00 93 GLU A O 5
ATOM 6019 N N . ILE A 1 59 ? 8.585 -2.477 -4.742 1.00 0.00 94 ILE A N 5
ATOM 6020 C CA . ILE A 1 59 ? 8.256 -1.815 -3.482 1.00 0.00 94 ILE A CA 5
ATOM 6021 C C . ILE A 1 59 ? 9.258 -0.707 -3.152 1.00 0.00 94 ILE A C 5
ATOM 6022 O O . ILE A 1 59 ? 8.873 0.344 -2.641 1.00 0.00 94 ILE A O 5
ATOM 6038 N N . VAL A 1 60 ? 10.538 -0.933 -3.461 1.00 0.00 95 VAL A N 5
ATOM 6039 C CA . VAL A 1 60 ? 11.567 0.073 -3.203 1.00 0.00 95 VAL A CA 5
ATOM 6040 C C . VAL A 1 60 ? 11.295 1.335 -4.021 1.00 0.00 95 VAL A C 5
ATOM 6041 O O . VAL A 1 60 ? 11.395 2.450 -3.506 1.00 0.00 95 VAL A O 5
ATOM 6054 N N . SER A 1 61 ? 10.936 1.150 -5.293 1.00 0.00 96 SER A N 5
ATOM 6055 C CA . SER A 1 61 ? 10.634 2.274 -6.176 1.00 0.00 96 SER A CA 5
ATOM 6056 C C . SER A 1 61 ? 9.382 3.009 -5.702 1.00 0.00 96 SER A C 5
ATOM 6057 O O . SER A 1 61 ? 9.368 4.239 -5.633 1.00 0.00 96 SER A O 5
ATOM 6065 N N . ILE A 1 62 ? 8.336 2.250 -5.362 1.00 0.00 97 ILE A N 5
ATOM 6066 C CA . ILE A 1 62 ? 7.090 2.844 -4.880 1.00 0.00 97 ILE A CA 5
ATOM 6067 C C . ILE A 1 62 ? 7.332 3.601 -3.576 1.00 0.00 97 ILE A C 5
ATOM 6068 O O . ILE A 1 62 ? 6.880 4.733 -3.417 1.00 0.00 97 ILE A O 5
ATOM 6084 N N . LEU A 1 63 ? 8.061 2.972 -2.652 1.00 0.00 98 LEU A N 5
ATOM 6085 C CA . LEU A 1 63 ? 8.377 3.593 -1.368 1.00 0.00 98 LEU A CA 5
ATOM 6086 C C . LEU A 1 63 ? 9.138 4.903 -1.575 1.00 0.00 98 LEU A C 5
ATOM 6087 O O . LEU A 1 63 ? 8.872 5.899 -0.901 1.00 0.00 98 LEU A O 5
ATOM 6103 N N . ASN A 1 64 ? 10.083 4.891 -2.518 1.00 0.00 99 ASN A N 5
ATOM 6104 C CA . ASN A 1 64 ? 10.884 6.075 -2.825 1.00 0.00 99 ASN A CA 5
ATOM 6105 C C . ASN A 1 64 ? 10.008 7.200 -3.375 1.00 0.00 99 ASN A C 5
ATOM 6106 O O . ASN A 1 64 ? 10.194 8.368 -3.028 1.00 0.00 99 ASN A O 5
ATOM 6117 N N . GLY A 1 65 ? 9.040 6.837 -4.218 1.00 0.00 100 GLY A N 5
ATOM 6118 C CA . GLY A 1 65 ? 8.138 7.822 -4.787 1.00 0.00 100 GLY A CA 5
ATOM 6119 C C . GLY A 1 65 ? 7.122 8.302 -3.772 1.00 0.00 100 GLY A C 5
ATOM 6120 O O . GLY A 1 65 ? 6.787 9.487 -3.728 1.00 0.00 100 GLY A O 5
ATOM 6124 N N . ILE A 1 66 ? 6.647 7.371 -2.946 1.00 0.00 101 ILE A N 5
ATOM 6125 C CA . ILE A 1 66 ? 5.676 7.675 -1.903 1.00 0.00 101 ILE A CA 5
ATOM 6126 C C . ILE A 1 66 ? 6.187 8.800 -1.002 1.00 0.00 101 ILE A C 5
ATOM 6127 O O . ILE A 1 66 ? 5.477 9.775 -0.746 1.00 0.00 101 ILE A O 5
ATOM 6143 N N . ALA A 1 67 ? 7.428 8.658 -0.536 1.00 0.00 102 ALA A N 5
ATOM 6144 C CA . ALA A 1 67 ? 8.048 9.661 0.326 1.00 0.00 102 ALA A CA 5
ATOM 6145 C C . ALA A 1 67 ? 8.146 11.008 -0.386 1.00 0.00 102 ALA A C 5
ATOM 6146 O O . ALA A 1 67 ? 7.976 12.060 0.232 1.00 0.00 102 ALA A O 5
ATOM 6153 N N . LYS A 1 68 ? 8.420 10.964 -1.691 1.00 0.00 103 LYS A N 5
ATOM 6154 C CA . LYS A 1 68 ? 8.540 12.175 -2.501 1.00 0.00 103 LYS A CA 5
ATOM 6155 C C . LYS A 1 68 ? 7.232 12.973 -2.503 1.00 0.00 103 LYS A C 5
ATOM 6156 O O . LYS A 1 68 ? 7.251 14.204 -2.510 1.00 0.00 103 LYS A O 5
ATOM 6175 N N . GLN A 1 69 ? 6.099 12.266 -2.498 1.00 0.00 104 GLN A N 5
ATOM 6176 C CA . GLN A 1 69 ? 4.785 12.913 -2.502 1.00 0.00 104 GLN A CA 5
ATOM 6177 C C . GLN A 1 69 ? 4.552 13.707 -1.215 1.00 0.00 104 GLN A C 5
ATOM 6178 O O . GLN A 1 69 ? 4.248 14.900 -1.261 1.00 0.00 104 GLN A O 5
ATOM 6192 N N . GLN A 1 70 ? 4.690 13.033 -0.071 1.00 0.00 105 GLN A N 5
ATOM 6193 C CA . GLN A 1 70 ? 4.490 13.666 1.234 1.00 0.00 105 GLN A CA 5
ATOM 6194 C C . GLN A 1 70 ? 3.086 14.274 1.350 1.00 0.00 105 GLN A C 5
ATOM 6195 O O . GLN A 1 70 ? 2.902 15.320 1.978 1.00 0.00 105 GLN A O 5
ATOM 6209 N N . ASN A 1 71 ? 2.097 13.615 0.740 1.00 0.00 106 ASN A N 5
ATOM 6210 C CA . ASN A 1 71 ? 0.718 14.095 0.776 1.00 0.00 106 ASN A CA 5
ATOM 6211 C C . ASN A 1 71 ? -0.271 12.931 0.782 1.00 0.00 106 ASN A C 5
ATOM 6212 O O . ASN A 1 71 ? -0.254 12.090 -0.120 1.00 0.00 106 ASN A O 5
ATOM 6223 N N . SER A 1 72 ? -1.131 12.887 1.803 1.00 0.00 107 SER A N 5
ATOM 6224 C CA . SER A 1 72 ? -2.126 11.822 1.926 1.00 0.00 107 SER A CA 5
ATOM 6225 C C . SER A 1 72 ? -3.377 12.310 2.661 1.00 0.00 107 SER A C 5
ATOM 6226 O O . SER A 1 72 ? -3.282 13.052 3.640 1.00 0.00 107 SER A O 5
ATOM 6234 N N . GLN A 1 73 ? -4.550 11.882 2.182 1.00 0.00 108 GLN A N 5
ATOM 6235 C CA . GLN A 1 73 ? -5.823 12.268 2.794 1.00 0.00 108 GLN A CA 5
ATOM 6236 C C . GLN A 1 73 ? -6.855 11.149 2.661 1.00 0.00 108 GLN A C 5
ATOM 6237 O O . GLN A 1 73 ? -7.390 10.912 1.576 1.00 0.00 108 GLN A O 5
ATOM 6251 N N . ASN A 1 74 ? -7.130 10.462 3.770 1.00 0.00 109 ASN A N 5
ATOM 6252 C CA . ASN A 1 74 ? -8.096 9.364 3.776 1.00 0.00 109 ASN A CA 5
ATOM 6253 C C . ASN A 1 74 ? -9.473 9.846 4.232 1.00 0.00 109 ASN A C 5
ATOM 6254 O O . ASN A 1 74 ? -9.782 9.827 5.424 1.00 0.00 109 ASN A O 5
ATOM 6265 N N . ASN A 1 75 ? -10.293 10.276 3.268 1.00 0.00 110 ASN A N 5
ATOM 6266 C CA . ASN A 1 75 ? -11.650 10.766 3.543 1.00 0.00 110 ASN A CA 5
ATOM 6267 C C . ASN A 1 75 ? -11.630 12.094 4.303 1.00 0.00 110 ASN A C 5
ATOM 6268 O O . ASN A 1 75 ? -12.008 13.131 3.755 1.00 0.00 110 ASN A O 5
ATOM 6279 N N . SER A 1 76 ? -11.194 12.052 5.565 1.00 0.00 111 SER A N 5
ATOM 6280 C CA . SER A 1 76 ? -11.126 13.242 6.415 1.00 0.00 111 SER A CA 5
ATOM 6281 C C . SER A 1 76 ? -12.521 13.687 6.862 1.00 0.00 111 SER A C 5
ATOM 6282 O O . SER A 1 76 ? -12.826 13.679 8.055 1.00 0.00 111 SER A O 5
ATOM 6290 N N . LYS A 1 77 ? -13.363 14.073 5.903 1.00 0.00 112 LYS A N 5
ATOM 6291 C CA . LYS A 1 77 ? -14.721 14.522 6.205 1.00 0.00 112 LYS A CA 5
ATOM 6292 C C . LYS A 1 77 ? -15.705 13.349 6.209 1.00 0.00 112 LYS A C 5
ATOM 6293 O O . LYS A 1 77 ? -16.646 13.324 7.005 1.00 0.00 112 LYS A O 5
ATOM 6312 N N . ILE A 1 78 ? -15.485 12.382 5.318 1.00 0.00 113 ILE A N 5
ATOM 6313 C CA . ILE A 1 78 ? -16.358 11.210 5.226 1.00 0.00 113 ILE A CA 5
ATOM 6314 C C . ILE A 1 78 ? -16.111 10.223 6.376 1.00 0.00 113 ILE A C 5
ATOM 6315 O O . ILE A 1 78 ? -16.857 9.257 6.536 1.00 0.00 113 ILE A O 5
ATOM 6331 N N . ILE A 1 79 ? -15.072 10.473 7.181 1.00 0.00 114 ILE A N 5
ATOM 6332 C CA . ILE A 1 79 ? -14.751 9.603 8.315 1.00 0.00 114 ILE A CA 5
ATOM 6333 C C . ILE A 1 79 ? -15.946 9.458 9.265 1.00 0.00 114 ILE A C 5
ATOM 6334 O O . ILE A 1 79 ? -16.104 8.425 9.917 1.00 0.00 114 ILE A O 5
ATOM 6350 N N . PHE A 1 80 ? -16.781 10.496 9.337 1.00 0.00 115 PHE A N 5
ATOM 6351 C CA . PHE A 1 80 ? -17.959 10.483 10.204 1.00 0.00 115 PHE A CA 5
ATOM 6352 C C . PHE A 1 80 ? -18.893 9.323 9.850 1.00 0.00 115 PHE A C 5
ATOM 6353 O O . PHE A 1 80 ? -19.180 8.471 10.692 1.00 0.00 115 PHE A O 5
ATOM 6370 N N . GLU A 1 81 ? -19.363 9.298 8.601 1.00 0.00 116 GLU A N 5
ATOM 6371 C CA . GLU A 1 81 ? -20.263 8.243 8.137 1.00 0.00 116 GLU A CA 5
ATOM 6372 C C . GLU A 1 81 ? -19.919 7.816 6.710 1.00 0.00 116 GLU A C 5
ATOM 6373 O O . GLU A 1 81 ? -19.767 6.598 6.480 1.00 0.00 116 GLU A O 5
ATOM 6386 N N . GLY A 1 1 ? -11.955 -18.457 7.027 1.00 0.00 36 GLY A N 6
ATOM 6387 C CA . GLY A 1 1 ? -13.046 -18.089 7.974 1.00 0.00 36 GLY A CA 6
ATOM 6388 C C . GLY A 1 1 ? -14.349 -18.802 7.665 1.00 0.00 36 GLY A C 6
ATOM 6389 O O . GLY A 1 1 ? -14.518 -19.972 8.014 1.00 0.00 36 GLY A O 6
ATOM 6395 N N . GLU A 1 2 ? -15.270 -18.098 7.008 1.00 0.00 37 GLU A N 6
ATOM 6396 C CA . GLU A 1 2 ? -16.567 -18.671 6.650 1.00 0.00 37 GLU A CA 6
ATOM 6397 C C . GLU A 1 2 ? -16.631 -19.027 5.162 1.00 0.00 37 GLU A C 6
ATOM 6398 O O . GLU A 1 2 ? -17.236 -20.031 4.784 1.00 0.00 37 GLU A O 6
ATOM 6410 N N . ASN A 1 3 ? -16.005 -18.198 4.324 1.00 0.00 38 ASN A N 6
ATOM 6411 C CA . ASN A 1 3 ? -15.991 -18.423 2.878 1.00 0.00 38 ASN A CA 6
ATOM 6412 C C . ASN A 1 3 ? -14.660 -19.029 2.425 1.00 0.00 38 ASN A C 6
ATOM 6413 O O . ASN A 1 3 ? -13.641 -18.885 3.105 1.00 0.00 38 ASN A O 6
ATOM 6424 N N . SER A 1 4 ? -14.677 -19.705 1.272 1.00 0.00 39 SER A N 6
ATOM 6425 C CA . SER A 1 4 ? -13.472 -20.330 0.727 1.00 0.00 39 SER A CA 6
ATOM 6426 C C . SER A 1 4 ? -13.112 -19.740 -0.638 1.00 0.00 39 SER A C 6
ATOM 6427 O O . SER A 1 4 ? -13.678 -20.132 -1.661 1.00 0.00 39 SER A O 6
ATOM 6435 N N . ALA A 1 5 ? -12.163 -18.800 -0.646 1.00 0.00 40 ALA A N 6
ATOM 6436 C CA . ALA A 1 5 ? -11.722 -18.156 -1.885 1.00 0.00 40 ALA A CA 6
ATOM 6437 C C . ALA A 1 5 ? -10.449 -17.334 -1.661 1.00 0.00 40 ALA A C 6
ATOM 6438 O O . ALA A 1 5 ? -10.279 -16.722 -0.605 1.00 0.00 40 ALA A O 6
ATOM 6445 N N . PRO A 1 6 ? -9.535 -17.309 -2.655 1.00 0.00 41 PRO A N 6
ATOM 6446 C CA . PRO A 1 6 ? -8.278 -16.558 -2.554 1.00 0.00 41 PRO A CA 6
ATOM 6447 C C . PRO A 1 6 ? -8.487 -15.052 -2.670 1.00 0.00 41 PRO A C 6
ATOM 6448 O O . PRO A 1 6 ? -8.983 -14.563 -3.687 1.00 0.00 41 PRO A O 6
ATOM 6459 N N . VAL A 1 7 ? -8.102 -14.320 -1.626 1.00 0.00 42 VAL A N 6
ATOM 6460 C CA . VAL A 1 7 ? -8.246 -12.865 -1.620 1.00 0.00 42 VAL A CA 6
ATOM 6461 C C . VAL A 1 7 ? -6.967 -12.177 -1.151 1.00 0.00 42 VAL A C 6
ATOM 6462 O O . VAL A 1 7 ? -6.490 -11.237 -1.790 1.00 0.00 42 VAL A O 6
ATOM 6475 N N . GLY A 1 8 ? -6.416 -12.652 -0.037 1.00 0.00 43 GLY A N 6
ATOM 6476 C CA . GLY A 1 8 ? -5.195 -12.078 0.499 1.00 0.00 43 GLY A CA 6
ATOM 6477 C C . GLY A 1 8 ? -3.953 -12.811 0.027 1.00 0.00 43 GLY A C 6
ATOM 6478 O O . GLY A 1 8 ? -2.978 -12.186 -0.384 1.00 0.00 43 GLY A O 6
ATOM 6482 N N . ALA A 1 9 ? -3.994 -14.144 0.081 1.00 0.00 44 ALA A N 6
ATOM 6483 C CA . ALA A 1 9 ? -2.867 -14.972 -0.349 1.00 0.00 44 ALA A CA 6
ATOM 6484 C C . ALA A 1 9 ? -2.543 -14.758 -1.829 1.00 0.00 44 ALA A C 6
ATOM 6485 O O . ALA A 1 9 ? -1.375 -14.790 -2.225 1.00 0.00 44 ALA A O 6
ATOM 6492 N N . ALA A 1 10 ? -3.580 -14.540 -2.643 1.00 0.00 45 ALA A N 6
ATOM 6493 C CA . ALA A 1 10 ? -3.399 -14.324 -4.078 1.00 0.00 45 ALA A CA 6
ATOM 6494 C C . ALA A 1 10 ? -2.576 -13.065 -4.355 1.00 0.00 45 ALA A C 6
ATOM 6495 O O . ALA A 1 10 ? -1.727 -13.057 -5.247 1.00 0.00 45 ALA A O 6
ATOM 6502 N N . ILE A 1 11 ? -2.825 -12.006 -3.581 1.00 0.00 46 ILE A N 6
ATOM 6503 C CA . ILE A 1 11 ? -2.097 -10.748 -3.746 1.00 0.00 46 ILE A CA 6
ATOM 6504 C C . ILE A 1 11 ? -0.825 -10.715 -2.893 1.00 0.00 46 ILE A C 6
ATOM 6505 O O . ILE A 1 11 ? 0.127 -10.006 -3.221 1.00 0.00 46 ILE A O 6
ATOM 6521 N N . ALA A 1 12 ? -0.812 -11.490 -1.804 1.00 0.00 47 ALA A N 6
ATOM 6522 C CA . ALA A 1 12 ? 0.348 -11.548 -0.915 1.00 0.00 47 ALA A CA 6
ATOM 6523 C C . ALA A 1 12 ? 1.593 -12.041 -1.654 1.00 0.00 47 ALA A C 6
ATOM 6524 O O . ALA A 1 12 ? 2.711 -11.635 -1.334 1.00 0.00 47 ALA A O 6
ATOM 6531 N N . ASN A 1 13 ? 1.393 -12.907 -2.649 1.00 0.00 48 ASN A N 6
ATOM 6532 C CA . ASN A 1 13 ? 2.501 -13.442 -3.437 1.00 0.00 48 ASN A CA 6
ATOM 6533 C C . ASN A 1 13 ? 2.998 -12.409 -4.448 1.00 0.00 48 ASN A C 6
ATOM 6534 O O . ASN A 1 13 ? 4.172 -12.405 -4.817 1.00 0.00 48 ASN A O 6
ATOM 6545 N N . PHE A 1 14 ? 2.094 -11.534 -4.886 1.00 0.00 49 PHE A N 6
ATOM 6546 C CA . PHE A 1 14 ? 2.433 -10.489 -5.846 1.00 0.00 49 PHE A CA 6
ATOM 6547 C C . PHE A 1 14 ? 3.367 -9.447 -5.222 1.00 0.00 49 PHE A C 6
ATOM 6548 O O . PHE A 1 14 ? 4.219 -8.881 -5.907 1.00 0.00 49 PHE A O 6
ATOM 6565 N N . LEU A 1 15 ? 3.209 -9.201 -3.919 1.00 0.00 50 LEU A N 6
ATOM 6566 C CA . LEU A 1 15 ? 4.049 -8.233 -3.214 1.00 0.00 50 LEU A CA 6
ATOM 6567 C C . LEU A 1 15 ? 5.465 -8.778 -3.028 1.00 0.00 50 LEU A C 6
ATOM 6568 O O . LEU A 1 15 ? 5.658 -9.986 -2.876 1.00 0.00 50 LEU A O 6
ATOM 6584 N N . GLU A 1 16 ? 6.451 -7.882 -3.038 1.00 0.00 51 GLU A N 6
ATOM 6585 C CA . GLU A 1 16 ? 7.847 -8.280 -2.867 1.00 0.00 51 GLU A CA 6
ATOM 6586 C C . GLU A 1 16 ? 8.206 -8.402 -1.387 1.00 0.00 51 GLU A C 6
ATOM 6587 O O . GLU A 1 16 ? 7.582 -7.765 -0.536 1.00 0.00 51 GLU A O 6
ATOM 6599 N N . PRO A 1 17 ? 9.226 -9.225 -1.060 1.00 0.00 52 PRO A N 6
ATOM 6600 C CA . PRO A 1 17 ? 9.672 -9.425 0.326 1.00 0.00 52 PRO A CA 6
ATOM 6601 C C . PRO A 1 17 ? 9.997 -8.107 1.028 1.00 0.00 52 PRO A C 6
ATOM 6602 O O . PRO A 1 17 ? 9.575 -7.881 2.164 1.00 0.00 52 PRO A O 6
ATOM 6613 N N . GLN A 1 18 ? 10.739 -7.235 0.340 1.00 0.00 53 GLN A N 6
ATOM 6614 C CA . GLN A 1 18 ? 11.111 -5.933 0.897 1.00 0.00 53 GLN A CA 6
ATOM 6615 C C . GLN A 1 18 ? 9.883 -5.034 1.053 1.00 0.00 53 GLN A C 6
ATOM 6616 O O . GLN A 1 18 ? 9.773 -4.288 2.027 1.00 0.00 53 GLN A O 6
ATOM 6630 N N . ALA A 1 19 ? 8.956 -5.118 0.095 1.00 0.00 54 ALA A N 6
ATOM 6631 C CA . ALA A 1 19 ? 7.734 -4.320 0.138 1.00 0.00 54 ALA A CA 6
ATOM 6632 C C . ALA A 1 19 ? 6.868 -4.712 1.333 1.00 0.00 54 ALA A C 6
ATOM 6633 O O . ALA A 1 19 ? 6.356 -3.849 2.047 1.00 0.00 54 ALA A O 6
ATOM 6640 N N . LEU A 1 20 ? 6.712 -6.022 1.547 1.00 0.00 55 LEU A N 6
ATOM 6641 C CA . LEU A 1 20 ? 5.910 -6.530 2.660 1.00 0.00 55 LEU A CA 6
ATOM 6642 C C . LEU A 1 20 ? 6.474 -6.052 3.998 1.00 0.00 55 LEU A C 6
ATOM 6643 O O . LEU A 1 20 ? 5.724 -5.634 4.879 1.00 0.00 55 LEU A O 6
ATOM 6659 N N . GLU A 1 21 ? 7.801 -6.110 4.139 1.00 0.00 56 GLU A N 6
ATOM 6660 C CA . GLU A 1 21 ? 8.465 -5.675 5.368 1.00 0.00 56 GLU A CA 6
ATOM 6661 C C . GLU A 1 21 ? 8.126 -4.219 5.689 1.00 0.00 56 GLU A C 6
ATOM 6662 O O . GLU A 1 21 ? 7.771 -3.895 6.824 1.00 0.00 56 GLU A O 6
ATOM 6674 N N . ARG A 1 22 ? 8.228 -3.347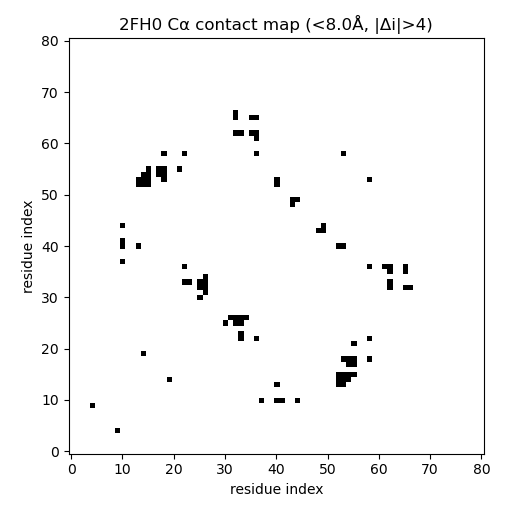 4.684 1.00 0.00 57 ARG A N 6
ATOM 6675 C CA . ARG A 1 22 ? 7.923 -1.931 4.862 1.00 0.00 57 ARG A CA 6
ATOM 6676 C C . ARG A 1 22 ? 6.458 -1.737 5.257 1.00 0.00 57 ARG A C 6
ATOM 6677 O O . ARG A 1 22 ? 6.151 -0.982 6.181 1.00 0.00 57 ARG A O 6
ATOM 6698 N N . LEU A 1 23 ? 5.559 -2.427 4.551 1.00 0.00 58 LEU A N 6
ATOM 6699 C CA . LEU A 1 23 ? 4.125 -2.337 4.827 1.00 0.00 58 LEU A CA 6
ATOM 6700 C C . LEU A 1 23 ? 3.807 -2.779 6.259 1.00 0.00 58 LEU A C 6
ATOM 6701 O O . LEU A 1 23 ? 2.902 -2.235 6.893 1.00 0.00 58 LEU A O 6
ATOM 6717 N N . SER A 1 24 ? 4.557 -3.761 6.766 1.00 0.00 59 SER A N 6
ATOM 6718 C CA . SER A 1 24 ? 4.352 -4.260 8.126 1.00 0.00 59 SER A CA 6
ATOM 6719 C C . SER A 1 24 ? 4.678 -3.179 9.157 1.00 0.00 59 SER A C 6
ATOM 6720 O O . SER A 1 24 ? 3.937 -2.990 10.124 1.00 0.00 59 SER A O 6
ATOM 6728 N N . ARG A 1 25 ? 5.789 -2.470 8.942 1.00 0.00 60 ARG A N 6
ATOM 6729 C CA . ARG A 1 25 ? 6.212 -1.404 9.851 1.00 0.00 60 ARG A CA 6
ATOM 6730 C C . ARG A 1 25 ? 5.195 -0.261 9.871 1.00 0.00 60 ARG A C 6
ATOM 6731 O O . ARG A 1 25 ? 4.835 0.236 10.938 1.00 0.00 60 ARG A O 6
ATOM 6752 N N . VAL A 1 26 ? 4.734 0.150 8.687 1.00 0.00 61 VAL A N 6
ATOM 6753 C CA . VAL A 1 26 ? 3.756 1.233 8.582 1.00 0.00 61 VAL A CA 6
ATOM 6754 C C . VAL A 1 26 ? 2.395 0.810 9.148 1.00 0.00 61 VAL A C 6
ATOM 6755 O O . VAL A 1 26 ? 1.732 1.599 9.822 1.00 0.00 61 VAL A O 6
ATOM 6768 N N . ALA A 1 27 ? 1.989 -0.435 8.874 1.00 0.00 62 ALA A N 6
ATOM 6769 C CA . ALA A 1 27 ? 0.709 -0.960 9.364 1.00 0.00 62 ALA A CA 6
ATOM 6770 C C . ALA A 1 27 ? 0.580 -0.801 10.882 1.00 0.00 62 ALA A C 6
ATOM 6771 O O . ALA A 1 27 ? -0.523 -0.621 11.398 1.00 0.00 62 ALA A O 6
ATOM 6778 N N . LEU A 1 28 ? 1.712 -0.866 11.589 1.00 0.00 63 LEU A N 6
ATOM 6779 C CA . LEU A 1 28 ? 1.721 -0.723 13.046 1.00 0.00 63 LEU A CA 6
ATOM 6780 C C . LEU A 1 28 ? 1.272 0.677 13.462 1.00 0.00 63 LEU A C 6
ATOM 6781 O O . LEU A 1 28 ? 0.668 0.854 14.520 1.00 0.00 63 LEU A O 6
ATOM 6797 N N . VAL A 1 29 ? 1.576 1.667 12.625 1.00 0.00 64 VAL A N 6
ATOM 6798 C CA . VAL A 1 29 ? 1.208 3.050 12.906 1.00 0.00 64 VAL A CA 6
ATOM 6799 C C . VAL A 1 29 ? -0.134 3.404 12.264 1.00 0.00 64 VAL A C 6
ATOM 6800 O O . VAL A 1 29 ? -1.073 3.800 12.955 1.00 0.00 64 VAL A O 6
ATOM 6813 N N . ARG A 1 30 ? -0.217 3.257 10.940 1.00 0.00 65 ARG A N 6
ATOM 6814 C CA . ARG A 1 30 ? -1.447 3.560 10.211 1.00 0.00 65 ARG A CA 6
ATOM 6815 C C . ARG A 1 30 ? -1.870 2.378 9.343 1.00 0.00 65 ARG A C 6
ATOM 6816 O O . ARG A 1 30 ? -1.519 2.301 8.162 1.00 0.00 65 ARG A O 6
ATOM 6837 N N . ARG A 1 31 ? -2.633 1.461 9.934 1.00 0.00 66 ARG A N 6
ATOM 6838 C CA . ARG A 1 31 ? -3.119 0.282 9.218 1.00 0.00 66 ARG A CA 6
ATOM 6839 C C . ARG A 1 31 ? -3.980 0.684 8.018 1.00 0.00 66 ARG A C 6
ATOM 6840 O O . ARG A 1 31 ? -3.997 -0.012 7.003 1.00 0.00 66 ARG A O 6
ATOM 6861 N N . ASP A 1 32 ? -4.694 1.809 8.145 1.00 0.00 67 ASP A N 6
ATOM 6862 C CA . ASP A 1 32 ? -5.560 2.303 7.074 1.00 0.00 67 ASP A CA 6
ATOM 6863 C C . ASP A 1 32 ? -4.785 2.476 5.768 1.00 0.00 67 ASP A C 6
ATOM 6864 O O . ASP A 1 32 ? -5.250 2.070 4.703 1.00 0.00 67 ASP A O 6
ATOM 6873 N N . ARG A 1 33 ? -3.602 3.079 5.854 1.00 0.00 68 ARG A N 6
ATOM 6874 C CA . ARG A 1 33 ? -2.769 3.293 4.675 1.00 0.00 68 ARG A CA 6
ATOM 6875 C C . ARG A 1 33 ? -2.281 1.960 4.101 1.00 0.00 68 ARG A C 6
ATOM 6876 O O . ARG A 1 33 ? -2.356 1.731 2.894 1.00 0.00 68 ARG A O 6
ATOM 6897 N N . ALA A 1 34 ? -1.781 1.086 4.977 1.00 0.00 69 ALA A N 6
ATOM 6898 C CA . ALA A 1 34 ? -1.274 -0.224 4.562 1.00 0.00 69 ALA A CA 6
ATOM 6899 C C . ALA A 1 34 ? -2.358 -1.074 3.897 1.00 0.00 69 ALA A C 6
ATOM 6900 O O . ALA A 1 34 ? -2.105 -1.728 2.881 1.00 0.00 69 ALA A O 6
ATOM 6907 N N . GLN A 1 35 ? -3.563 -1.062 4.472 1.00 0.00 70 GLN A N 6
ATOM 6908 C CA . GLN A 1 35 ? -4.679 -1.836 3.928 1.00 0.00 70 GLN A CA 6
ATOM 6909 C C . GLN A 1 35 ? -5.067 -1.333 2.541 1.00 0.00 70 GLN A C 6
ATOM 6910 O O . GLN A 1 35 ? -5.459 -2.117 1.677 1.00 0.00 70 GLN A O 6
ATOM 6924 N N . ALA A 1 36 ? -4.947 -0.023 2.330 1.00 0.00 71 ALA A N 6
ATOM 6925 C CA . ALA A 1 36 ? -5.275 0.575 1.043 1.00 0.00 71 ALA A CA 6
ATOM 6926 C C . ALA A 1 36 ? -4.295 0.118 -0.038 1.00 0.00 71 ALA A C 6
ATOM 6927 O O . ALA A 1 36 ? -4.670 -0.014 -1.202 1.00 0.00 71 ALA A O 6
ATOM 6934 N N . VAL A 1 37 ? -3.041 -0.134 0.351 1.00 0.00 72 VAL A N 6
ATOM 6935 C CA . VAL A 1 37 ? -2.026 -0.589 -0.598 1.00 0.00 72 VAL A CA 6
ATOM 6936 C C . VAL A 1 37 ? -2.355 -1.991 -1.109 1.00 0.00 72 VAL A C 6
ATOM 6937 O O . VAL A 1 37 ? -2.329 -2.241 -2.316 1.00 0.00 72 VAL A O 6
ATOM 6950 N N . GLU A 1 38 ? -2.675 -2.901 -0.184 1.00 0.00 73 GLU A N 6
ATOM 6951 C CA . GLU A 1 38 ? -3.018 -4.277 -0.551 1.00 0.00 73 GLU A CA 6
ATOM 6952 C C . GLU A 1 38 ? -4.353 -4.325 -1.297 1.00 0.00 73 GLU A C 6
ATOM 6953 O O . GLU A 1 38 ? -4.521 -5.105 -2.237 1.00 0.00 73 GLU A O 6
ATOM 6965 N N . THR A 1 39 ? -5.296 -3.479 -0.878 1.00 0.00 74 THR A N 6
ATOM 6966 C CA . THR A 1 39 ? -6.612 -3.415 -1.509 1.00 0.00 74 THR A CA 6
ATOM 6967 C C . THR A 1 39 ? -6.522 -2.783 -2.903 1.00 0.00 74 THR A C 6
ATOM 6968 O O . THR A 1 39 ? -7.282 -3.138 -3.804 1.00 0.00 74 THR A O 6
ATOM 6979 N N . TYR A 1 40 ? -5.585 -1.849 -3.073 1.00 0.00 75 TYR A N 6
ATOM 6980 C CA . TYR A 1 40 ? -5.388 -1.174 -4.351 1.00 0.00 75 TYR A CA 6
ATOM 6981 C C . TYR A 1 40 ? -4.888 -2.157 -5.413 1.00 0.00 75 TYR A C 6
ATOM 6982 O O . TYR A 1 40 ? -5.367 -2.154 -6.549 1.00 0.00 75 TYR A O 6
ATOM 7000 N N . LEU A 1 41 ? -3.919 -2.991 -5.033 1.00 0.00 76 LEU A N 6
ATOM 7001 C CA . LEU A 1 41 ? -3.344 -3.978 -5.947 1.00 0.00 76 LEU A CA 6
ATOM 7002 C C . LEU A 1 41 ? -4.397 -4.970 -6.437 1.00 0.00 76 LEU A C 6
ATOM 7003 O O . LEU A 1 41 ? -4.473 -5.258 -7.633 1.00 0.00 76 LEU A O 6
ATOM 7019 N N . LYS A 1 42 ? -5.209 -5.489 -5.514 1.00 0.00 77 LYS A N 6
ATOM 7020 C CA . LYS A 1 42 ? -6.254 -6.448 -5.872 1.00 0.00 77 LYS A CA 6
ATOM 7021 C C . LYS A 1 42 ? -7.237 -5.843 -6.879 1.00 0.00 77 LYS A C 6
ATOM 7022 O O . LYS A 1 42 ? -7.754 -6.548 -7.745 1.00 0.00 77 LYS A O 6
ATOM 7041 N N . LYS A 1 43 ? -7.484 -4.535 -6.765 1.00 0.00 78 LYS A N 6
ATOM 7042 C CA . LYS A 1 43 ? -8.395 -3.846 -7.676 1.00 0.00 78 LYS A CA 6
ATOM 7043 C C . LYS A 1 43 ? -7.855 -3.871 -9.107 1.00 0.00 78 LYS A C 6
ATOM 7044 O O . LYS A 1 43 ? -8.586 -4.183 -10.047 1.00 0.00 78 LYS A O 6
ATOM 7063 N N . LEU A 1 44 ? -6.567 -3.554 -9.262 1.00 0.00 79 LEU A N 6
ATOM 7064 C CA . LEU A 1 44 ? -5.925 -3.549 -10.580 1.00 0.00 79 LEU A CA 6
ATOM 7065 C C . LEU A 1 44 ? -5.905 -4.953 -11.184 1.00 0.00 79 LEU A C 6
ATOM 7066 O O . LEU A 1 44 ? -6.194 -5.128 -12.368 1.00 0.00 79 LEU A O 6
ATOM 7082 N N . ILE A 1 45 ? -5.567 -5.950 -10.362 1.00 0.00 80 ILE A N 6
ATOM 7083 C CA . ILE A 1 45 ? -5.517 -7.338 -10.823 1.00 0.00 80 ILE A CA 6
ATOM 7084 C C . ILE A 1 45 ? -6.909 -7.831 -11.219 1.00 0.00 80 ILE A C 6
ATOM 7085 O O . ILE A 1 45 ? -7.065 -8.533 -12.218 1.00 0.00 80 ILE A O 6
ATOM 7101 N N . ALA A 1 46 ? -7.916 -7.456 -10.427 1.00 0.00 81 ALA A N 6
ATOM 7102 C CA . ALA A 1 46 ? -9.297 -7.859 -10.691 1.00 0.00 81 ALA A CA 6
ATOM 7103 C C . ALA A 1 46 ? -9.819 -7.282 -12.007 1.00 0.00 81 ALA A C 6
ATOM 7104 O O . ALA A 1 46 ? -10.706 -7.866 -12.632 1.00 0.00 81 ALA A O 6
ATOM 7111 N N . THR A 1 47 ? -9.276 -6.136 -12.425 1.00 0.00 82 THR A N 6
ATOM 7112 C CA . THR A 1 47 ? -9.706 -5.502 -13.668 1.00 0.00 82 THR A CA 6
ATOM 7113 C C . THR A 1 47 ? -8.911 -6.032 -14.862 1.00 0.00 82 THR A C 6
ATOM 7114 O O . THR A 1 47 ? -9.477 -6.666 -15.755 1.00 0.00 82 THR A O 6
ATOM 7125 N N . ASN A 1 48 ? -7.602 -5.759 -14.881 1.00 0.00 83 ASN A N 6
ATOM 7126 C CA . ASN A 1 48 ? -6.743 -6.200 -15.981 1.00 0.00 83 ASN A CA 6
ATOM 7127 C C . ASN A 1 48 ? -5.269 -5.845 -15.746 1.00 0.00 83 ASN A C 6
ATOM 7128 O O . ASN A 1 48 ? -4.377 -6.602 -16.137 1.00 0.00 83 ASN A O 6
ATOM 7139 N N . ASN A 1 49 ? -5.023 -4.677 -15.139 1.00 0.00 84 ASN A N 6
ATOM 7140 C CA . ASN A 1 49 ? -3.660 -4.200 -14.880 1.00 0.00 84 ASN A CA 6
ATOM 7141 C C . ASN A 1 49 ? -2.837 -5.231 -14.107 1.00 0.00 84 ASN A C 6
ATOM 7142 O O . ASN A 1 49 ? -2.881 -5.280 -12.875 1.00 0.00 84 ASN A O 6
ATOM 7153 N N . VAL A 1 50 ? -2.085 -6.053 -14.843 1.00 0.00 85 VAL A N 6
ATOM 7154 C CA . VAL A 1 50 ? -1.246 -7.085 -14.241 1.00 0.00 85 VAL A CA 6
ATOM 7155 C C . VAL A 1 50 ? 0.028 -7.303 -15.061 1.00 0.00 85 VAL A C 6
ATOM 7156 O O . VAL A 1 50 ? 0.154 -8.290 -15.789 1.00 0.00 85 VAL A O 6
ATOM 7169 N N . THR A 1 51 ? 0.974 -6.373 -14.937 1.00 0.00 86 THR A N 6
ATOM 7170 C CA . THR A 1 51 ? 2.243 -6.463 -15.663 1.00 0.00 86 THR A CA 6
ATOM 7171 C C . THR A 1 51 ? 3.421 -6.024 -14.787 1.00 0.00 86 THR A C 6
ATOM 7172 O O . THR A 1 51 ? 4.458 -5.597 -15.298 1.00 0.00 86 THR A O 6
ATOM 7183 N N . HIS A 1 52 ? 3.259 -6.143 -13.466 1.00 0.00 87 HIS A N 6
ATOM 7184 C CA . HIS A 1 52 ? 4.309 -5.766 -12.521 1.00 0.00 87 HIS A CA 6
ATOM 7185 C C . HIS A 1 52 ? 3.910 -6.122 -11.088 1.00 0.00 87 HIS A C 6
ATOM 7186 O O . HIS A 1 52 ? 2.762 -6.483 -10.825 1.00 0.00 87 HIS A O 6
ATOM 7201 N N . LYS A 1 53 ? 4.866 -6.009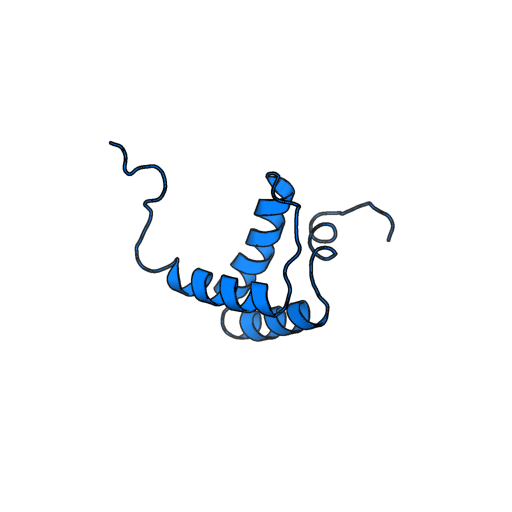 -10.167 1.00 0.00 88 LYS A N 6
ATOM 7202 C CA . LYS A 1 53 ? 4.620 -6.307 -8.757 1.00 0.00 88 LYS A CA 6
ATOM 7203 C C . LYS A 1 53 ? 4.798 -5.050 -7.909 1.00 0.00 88 LYS A C 6
ATOM 7204 O O . LYS A 1 53 ? 5.200 -4.003 -8.419 1.00 0.00 88 LYS A O 6
ATOM 7223 N N . ILE A 1 54 ? 4.508 -5.153 -6.612 1.00 0.00 89 ILE A N 6
ATOM 7224 C CA . ILE A 1 54 ? 4.654 -4.012 -5.717 1.00 0.00 89 ILE A CA 6
ATOM 7225 C C . ILE A 1 54 ? 5.988 -4.068 -4.976 1.00 0.00 89 ILE A C 6
ATOM 7226 O O . ILE A 1 54 ? 6.078 -4.624 -3.880 1.00 0.00 89 ILE A O 6
ATOM 7242 N N . THR A 1 55 ? 7.018 -3.479 -5.579 1.00 0.00 90 THR A N 6
ATOM 7243 C CA . THR A 1 55 ? 8.346 -3.444 -4.973 1.00 0.00 90 THR A CA 6
ATOM 7244 C C . THR A 1 55 ? 8.367 -2.439 -3.824 1.00 0.00 90 THR A C 6
ATOM 7245 O O . THR A 1 55 ? 7.355 -1.793 -3.542 1.00 0.00 90 THR A O 6
ATOM 7256 N N . GLU A 1 56 ? 9.517 -2.299 -3.166 1.00 0.00 91 GLU A N 6
ATOM 7257 C CA . GLU A 1 56 ? 9.640 -1.357 -2.057 1.00 0.00 91 GLU A CA 6
ATOM 7258 C C . GLU A 1 56 ? 9.227 0.047 -2.501 1.00 0.00 91 GLU A C 6
ATOM 7259 O O . GLU A 1 56 ? 8.542 0.761 -1.770 1.00 0.00 91 GLU A O 6
ATOM 7271 N N . ALA A 1 57 ? 9.635 0.425 -3.714 1.00 0.00 92 ALA A N 6
ATOM 7272 C CA . ALA A 1 57 ? 9.298 1.736 -4.270 1.00 0.00 92 ALA A CA 6
ATOM 7273 C C . ALA A 1 57 ? 7.811 1.833 -4.623 1.00 0.00 92 ALA A C 6
ATOM 7274 O O . ALA A 1 57 ? 7.213 2.905 -4.521 1.00 0.00 92 ALA A O 6
ATOM 7281 N N . GLU A 1 58 ? 7.218 0.714 -5.042 1.00 0.00 93 GLU A N 6
ATOM 7282 C CA . GLU A 1 58 ? 5.803 0.689 -5.409 1.00 0.00 93 GLU A CA 6
ATOM 7283 C C . GLU A 1 58 ? 4.913 0.811 -4.172 1.00 0.00 93 GLU A C 6
ATOM 7284 O O . GLU A 1 58 ? 3.975 1.606 -4.155 1.00 0.00 93 GLU A O 6
ATOM 7296 N N . ILE A 1 59 ? 5.214 0.022 -3.139 1.00 0.00 94 ILE A N 6
ATOM 7297 C CA . ILE A 1 59 ? 4.432 0.049 -1.905 1.00 0.00 94 ILE A CA 6
ATOM 7298 C C . ILE A 1 59 ? 4.512 1.417 -1.220 1.00 0.00 94 ILE A C 6
ATOM 7299 O O . ILE A 1 59 ? 3.498 1.936 -0.748 1.00 0.00 94 ILE A O 6
ATOM 7315 N N . VAL A 1 60 ? 5.711 2.006 -1.177 1.00 0.00 95 VAL A N 6
ATOM 7316 C CA . VAL A 1 60 ? 5.893 3.315 -0.561 1.00 0.00 95 VAL A CA 6
ATOM 7317 C C . VAL A 1 60 ? 5.148 4.391 -1.349 1.00 0.00 95 VAL A C 6
ATOM 7318 O O . VAL A 1 60 ? 4.504 5.264 -0.765 1.00 0.00 95 VAL A O 6
ATOM 7331 N N . SER A 1 61 ? 5.233 4.313 -2.677 1.00 0.00 96 SER A N 6
ATOM 7332 C CA . SER A 1 61 ? 4.556 5.270 -3.548 1.00 0.00 96 SER A CA 6
ATOM 7333 C C . SER A 1 61 ? 3.045 5.218 -3.331 1.00 0.00 96 SER A C 6
ATOM 7334 O O . SER A 1 61 ? 2.397 6.257 -3.197 1.00 0.00 96 SER A O 6
ATOM 7342 N N . ILE A 1 62 ? 2.489 4.003 -3.272 1.00 0.00 97 ILE A N 6
ATOM 7343 C CA . ILE A 1 62 ? 1.054 3.835 -3.043 1.00 0.00 97 ILE A CA 6
ATOM 7344 C C . ILE A 1 62 ? 0.675 4.413 -1.680 1.00 0.00 97 ILE A C 6
ATOM 7345 O O . ILE A 1 62 ? -0.345 5.088 -1.546 1.00 0.00 97 ILE A O 6
ATOM 7361 N N . LEU A 1 63 ? 1.519 4.159 -0.677 1.00 0.00 98 LEU A N 6
ATOM 7362 C CA . LEU A 1 63 ? 1.287 4.671 0.672 1.00 0.00 98 LEU A CA 6
ATOM 7363 C C . LEU A 1 63 ? 1.255 6.201 0.670 1.00 0.00 98 LEU A C 6
ATOM 7364 O O . LEU A 1 63 ? 0.396 6.812 1.307 1.00 0.00 98 LEU A O 6
ATOM 7380 N N . ASN A 1 64 ? 2.196 6.810 -0.057 1.00 0.00 99 ASN A N 6
ATOM 7381 C CA . ASN A 1 64 ? 2.280 8.268 -0.153 1.00 0.00 99 ASN A CA 6
ATOM 7382 C C . ASN A 1 64 ? 1.032 8.850 -0.813 1.00 0.00 99 ASN A C 6
ATOM 7383 O O . ASN A 1 64 ? 0.555 9.917 -0.422 1.00 0.00 99 ASN A O 6
ATOM 7394 N N . GLY A 1 65 ? 0.497 8.135 -1.803 1.00 0.00 100 GLY A N 6
ATOM 7395 C CA . GLY A 1 65 ? -0.698 8.589 -2.487 1.00 0.00 100 GLY A CA 6
ATOM 7396 C C . GLY A 1 65 ? -1.931 8.406 -1.630 1.00 0.00 100 GLY A C 6
ATOM 7397 O O . GLY A 1 65 ? -2.806 9.273 -1.589 1.00 0.00 100 GLY A O 6
ATOM 7401 N N . ILE A 1 66 ? -1.984 7.275 -0.930 1.00 0.00 101 ILE A N 6
ATOM 7402 C CA . ILE A 1 66 ? -3.096 6.959 -0.045 1.00 0.00 101 ILE A CA 6
ATOM 7403 C C . ILE A 1 66 ? -3.291 8.064 0.996 1.00 0.00 101 ILE A C 6
ATOM 7404 O O . ILE A 1 66 ? -4.395 8.589 1.156 1.00 0.00 101 ILE A O 6
ATOM 7420 N N . ALA A 1 67 ? -2.208 8.418 1.690 1.00 0.00 102 ALA A N 6
ATOM 7421 C CA . ALA A 1 67 ? -2.252 9.469 2.705 1.00 0.00 102 ALA A CA 6
ATOM 7422 C C . ALA A 1 67 ? -2.598 10.820 2.080 1.00 0.00 102 ALA A C 6
ATOM 7423 O O . ALA A 1 67 ? -3.304 11.628 2.687 1.00 0.00 102 ALA A O 6
ATOM 7430 N N . LYS A 1 68 ? -2.099 11.056 0.862 1.00 0.00 103 LYS A N 6
ATOM 7431 C CA . LYS A 1 68 ? -2.362 12.307 0.152 1.00 0.00 103 LYS A CA 6
ATOM 7432 C C . LYS A 1 68 ? -3.862 12.511 -0.062 1.00 0.00 103 LYS A C 6
ATOM 7433 O O . LYS A 1 68 ? -4.358 13.634 0.027 1.00 0.00 103 LYS A O 6
ATOM 7452 N N . GLN A 1 69 ? -4.582 11.420 -0.337 1.00 0.00 104 GLN A N 6
ATOM 7453 C CA . GLN A 1 69 ? -6.029 11.488 -0.552 1.00 0.00 104 GLN A CA 6
ATOM 7454 C C . GLN A 1 69 ? -6.736 12.078 0.671 1.00 0.00 104 GLN A C 6
ATOM 7455 O O . GLN A 1 69 ? -7.735 12.784 0.535 1.00 0.00 104 GLN A O 6
ATOM 7469 N N . GLN A 1 70 ? -6.208 11.791 1.863 1.00 0.00 105 GLN A N 6
ATOM 7470 C CA . GLN A 1 70 ? -6.787 12.303 3.102 1.00 0.00 105 GLN A CA 6
ATOM 7471 C C . GLN A 1 70 ? -6.261 13.707 3.413 1.00 0.00 105 GLN A C 6
ATOM 7472 O O . GLN A 1 70 ? -7.028 14.590 3.799 1.00 0.00 105 GLN A O 6
ATOM 7486 N N . ASN A 1 71 ? -4.950 13.904 3.253 1.00 0.00 106 ASN A N 6
ATOM 7487 C CA . ASN A 1 71 ? -4.329 15.200 3.529 1.00 0.00 106 ASN A CA 6
ATOM 7488 C C . ASN A 1 71 ? -3.986 15.943 2.237 1.00 0.00 106 ASN A C 6
ATOM 7489 O O . ASN A 1 71 ? -2.971 15.660 1.596 1.00 0.00 106 ASN A O 6
ATOM 7500 N N . SER A 1 72 ? -4.836 16.902 1.865 1.00 0.00 107 SER A N 6
ATOM 7501 C CA . SER A 1 72 ? -4.623 17.696 0.657 1.00 0.00 107 SER A CA 6
ATOM 7502 C C . SER A 1 72 ? -5.499 18.948 0.668 1.00 0.00 107 SER A C 6
ATOM 7503 O O . SER A 1 72 ? -6.659 18.910 0.253 1.00 0.00 107 SER A O 6
ATOM 7511 N N . GLN A 1 73 ? -4.936 20.055 1.153 1.00 0.00 108 GLN A N 6
ATOM 7512 C CA . GLN A 1 73 ? -5.665 21.321 1.224 1.00 0.00 108 GLN A CA 6
ATOM 7513 C C . GLN A 1 73 ? -4.708 22.514 1.327 1.00 0.00 108 GLN A C 6
ATOM 7514 O O . GLN A 1 73 ? -4.757 23.424 0.498 1.00 0.00 108 GLN A O 6
ATOM 7528 N N . ASN A 1 74 ? -3.839 22.506 2.345 1.00 0.00 109 ASN A N 6
ATOM 7529 C CA . ASN A 1 74 ? -2.875 23.591 2.545 1.00 0.00 109 ASN A CA 6
ATOM 7530 C C . ASN A 1 74 ? -1.937 23.288 3.714 1.00 0.00 109 ASN A C 6
ATOM 7531 O O . ASN A 1 74 ? -2.384 23.096 4.846 1.00 0.00 109 ASN A O 6
ATOM 7542 N N . ASN A 1 75 ? -0.632 23.241 3.429 1.00 0.00 110 ASN A N 6
ATOM 7543 C CA . ASN A 1 75 ? 0.372 22.956 4.455 1.00 0.00 110 ASN A CA 6
ATOM 7544 C C . ASN A 1 75 ? 1.645 23.776 4.234 1.00 0.00 110 ASN A C 6
ATOM 7545 O O . ASN A 1 75 ? 2.236 23.738 3.153 1.00 0.00 110 ASN A O 6
ATOM 7556 N N . SER A 1 76 ? 2.065 24.509 5.266 1.00 0.00 111 SER A N 6
ATOM 7557 C CA . SER A 1 76 ? 3.272 25.332 5.187 1.00 0.00 111 SER A CA 6
ATOM 7558 C C . SER A 1 76 ? 4.357 24.795 6.119 1.00 0.00 111 SER A C 6
ATOM 7559 O O . SER A 1 76 ? 4.272 24.954 7.339 1.00 0.00 111 SER A O 6
ATOM 7567 N N . LYS A 1 77 ? 5.370 24.149 5.536 1.00 0.00 112 LYS A N 6
ATOM 7568 C CA . LYS A 1 77 ? 6.475 23.569 6.305 1.00 0.00 112 LYS A CA 6
ATOM 7569 C C . LYS A 1 77 ? 5.970 22.493 7.271 1.00 0.00 112 LYS A C 6
ATOM 7570 O O . LYS A 1 77 ? 6.546 22.285 8.341 1.00 0.00 112 LYS A O 6
ATOM 7589 N N . ILE A 1 78 ? 4.895 21.803 6.880 1.00 0.00 113 ILE A N 6
ATOM 7590 C CA . ILE A 1 78 ? 4.318 20.743 7.703 1.00 0.00 113 ILE A CA 6
ATOM 7591 C C . ILE A 1 78 ? 4.480 19.377 7.029 1.00 0.00 113 ILE A C 6
ATOM 7592 O O . ILE A 1 78 ? 3.622 18.500 7.156 1.00 0.00 113 ILE A O 6
ATOM 7608 N N . ILE A 1 79 ? 5.594 19.201 6.317 1.00 0.00 114 ILE A N 6
ATOM 7609 C CA . ILE A 1 79 ? 5.882 17.944 5.629 1.00 0.00 114 ILE A CA 6
ATOM 7610 C C . ILE A 1 79 ? 7.079 17.231 6.270 1.00 0.00 114 ILE A C 6
ATOM 7611 O O . ILE A 1 79 ? 7.767 16.440 5.622 1.00 0.00 114 ILE A O 6
ATOM 7627 N N . PHE A 1 80 ? 7.321 17.515 7.551 1.00 0.00 115 PHE A N 6
ATOM 7628 C CA . PHE A 1 80 ? 8.429 16.903 8.280 1.00 0.00 115 PHE A CA 6
ATOM 7629 C C . PHE A 1 80 ? 7.984 15.597 8.932 1.00 0.00 115 PHE A C 6
ATOM 7630 O O . PHE A 1 80 ? 7.558 15.581 10.090 1.00 0.00 115 PHE A O 6
ATOM 7647 N N . GLU A 1 81 ? 8.080 14.506 8.177 1.00 0.00 116 GLU A N 6
ATOM 7648 C CA . GLU A 1 81 ? 7.684 13.187 8.668 1.00 0.00 116 GLU A CA 6
ATOM 7649 C C . GLU A 1 81 ? 8.797 12.154 8.460 1.00 0.00 116 GLU A C 6
ATOM 7650 O O . GLU A 1 81 ? 9.852 12.515 7.893 1.00 0.00 116 GLU A O 6
ATOM 7663 N N . GLY A 1 1 ? -12.210 -14.071 11.288 1.00 0.00 36 GLY A N 7
ATOM 7664 C CA . GLY A 1 1 ? -12.113 -12.589 11.392 1.00 0.00 36 GLY A CA 7
ATOM 7665 C C . GLY A 1 1 ? -12.167 -11.904 10.038 1.00 0.00 36 GLY A C 7
ATOM 7666 O O . GLY A 1 1 ? -11.126 -11.594 9.456 1.00 0.00 36 GLY A O 7
ATOM 7672 N N . GLU A 1 2 ? -13.385 -11.664 9.543 1.00 0.00 37 GLU A N 7
ATOM 7673 C CA . GLU A 1 2 ? -13.590 -11.005 8.253 1.00 0.00 37 GLU A CA 7
ATOM 7674 C C . GLU A 1 2 ? -12.998 -11.825 7.104 1.00 0.00 37 GLU A C 7
ATOM 7675 O O . GLU A 1 2 ? -11.825 -11.673 6.761 1.00 0.00 37 GLU A O 7
ATOM 7687 N N . ASN A 1 3 ? -13.821 -12.690 6.505 1.00 0.00 38 ASN A N 7
ATOM 7688 C CA . ASN A 1 3 ? -13.374 -13.524 5.388 1.00 0.00 38 ASN A CA 7
ATOM 7689 C C . ASN A 1 3 ? -14.559 -14.146 4.648 1.00 0.00 38 ASN A C 7
ATOM 7690 O O . ASN A 1 3 ? -15.600 -14.425 5.246 1.00 0.00 38 ASN A O 7
ATOM 7701 N N . SER A 1 4 ? -14.387 -14.367 3.344 1.00 0.00 39 SER A N 7
ATOM 7702 C CA . SER A 1 4 ? -15.437 -14.966 2.518 1.00 0.00 39 SER A CA 7
ATOM 7703 C C . SER A 1 4 ? -14.839 -15.723 1.331 1.00 0.00 39 SER A C 7
ATOM 7704 O O . SER A 1 4 ? -15.148 -16.897 1.114 1.00 0.00 39 SER A O 7
ATOM 7712 N N . ALA A 1 5 ? -13.981 -15.045 0.568 1.00 0.00 40 ALA A N 7
ATOM 7713 C CA . ALA A 1 5 ? -13.334 -15.648 -0.595 1.00 0.00 40 ALA A CA 7
ATOM 7714 C C . ALA A 1 5 ? -11.974 -15.000 -0.864 1.00 0.00 40 ALA A C 7
ATOM 7715 O O . ALA A 1 5 ? -11.686 -13.916 -0.353 1.00 0.00 40 ALA A O 7
ATOM 7722 N N . PRO A 1 6 ? -11.113 -15.664 -1.668 1.00 0.00 41 PRO A N 7
ATOM 7723 C CA . PRO A 1 6 ? -9.774 -15.153 -1.999 1.00 0.00 41 PRO A CA 7
ATOM 7724 C C . PRO A 1 6 ? -9.796 -13.727 -2.542 1.00 0.00 41 PRO A C 7
ATOM 7725 O O . PRO A 1 6 ? -10.572 -13.409 -3.445 1.00 0.00 41 PRO A O 7
ATOM 7736 N N . VAL A 1 7 ? -8.933 -12.875 -1.991 1.00 0.00 42 VAL A N 7
ATOM 7737 C CA . VAL A 1 7 ? -8.846 -11.481 -2.426 1.00 0.00 42 VAL A CA 7
ATOM 7738 C C . VAL A 1 7 ? -7.396 -11.004 -2.491 1.00 0.00 42 VAL A C 7
ATOM 7739 O O . VAL A 1 7 ? -6.979 -10.400 -3.481 1.00 0.00 42 VAL A O 7
ATOM 7752 N N . GLY A 1 8 ? -6.635 -11.283 -1.436 1.00 0.00 43 GLY A N 7
ATOM 7753 C CA . GLY A 1 8 ? -5.240 -10.882 -1.391 1.00 0.00 43 GLY A CA 7
ATOM 7754 C C . GLY A 1 8 ? -4.335 -11.783 -2.219 1.00 0.00 43 GLY A C 7
ATOM 7755 O O . GLY A 1 8 ? -3.259 -11.360 -2.642 1.00 0.00 43 GLY A O 7
ATOM 7759 N N . ALA A 1 9 ? -4.771 -13.024 -2.458 1.00 0.00 44 ALA A N 7
ATOM 7760 C CA . ALA A 1 9 ? -3.988 -13.975 -3.249 1.00 0.00 44 ALA A CA 7
ATOM 7761 C C . ALA A 1 9 ? -3.727 -13.443 -4.659 1.00 0.00 44 ALA A C 7
ATOM 7762 O O . ALA A 1 9 ? -2.672 -13.702 -5.243 1.00 0.00 44 ALA A O 7
ATOM 7769 N N . ALA A 1 10 ? -4.692 -12.694 -5.199 1.00 0.00 45 ALA A N 7
ATOM 7770 C CA . ALA A 1 10 ? -4.565 -12.121 -6.538 1.00 0.00 45 ALA A CA 7
ATOM 7771 C C . ALA A 1 10 ? -3.390 -11.146 -6.610 1.00 0.00 45 ALA A C 7
ATOM 7772 O O . ALA A 1 10 ? -2.665 -11.110 -7.607 1.00 0.00 45 ALA A O 7
ATOM 7779 N N . ILE A 1 11 ? -3.205 -10.360 -5.548 1.00 0.00 46 ILE A N 7
ATOM 7780 C CA . ILE A 1 11 ? -2.114 -9.387 -5.490 1.00 0.00 46 ILE A CA 7
ATOM 7781 C C . ILE A 1 11 ? -0.826 -10.006 -4.940 1.00 0.00 46 ILE A C 7
ATOM 7782 O O . ILE A 1 11 ? 0.264 -9.494 -5.192 1.00 0.00 46 ILE A O 7
ATOM 7798 N N . ALA A 1 12 ? -0.953 -11.104 -4.189 1.00 0.00 47 ALA A N 7
ATOM 7799 C CA . ALA A 1 12 ? 0.210 -11.780 -3.611 1.00 0.00 47 ALA A CA 7
ATOM 7800 C C . ALA A 1 12 ? 1.248 -12.133 -4.679 1.00 0.00 47 ALA A C 7
ATOM 7801 O O . ALA A 1 12 ? 2.445 -12.172 -4.398 1.00 0.00 47 ALA A O 7
ATOM 7808 N N . ASN A 1 13 ? 0.784 -12.380 -5.906 1.00 0.00 48 ASN A N 7
ATOM 7809 C CA . ASN A 1 13 ? 1.681 -12.717 -7.010 1.00 0.00 48 ASN A CA 7
ATOM 7810 C C . ASN A 1 13 ? 2.331 -11.459 -7.587 1.00 0.00 48 ASN A C 7
ATOM 7811 O O . ASN A 1 13 ? 3.448 -11.507 -8.103 1.00 0.00 48 ASN A O 7
ATOM 7822 N N . PHE A 1 14 ? 1.623 -10.334 -7.491 1.00 0.00 49 PHE A N 7
ATOM 7823 C CA . PHE A 1 14 ? 2.124 -9.060 -7.994 1.00 0.00 49 PHE A CA 7
ATOM 7824 C C . PHE A 1 14 ? 3.069 -8.399 -6.987 1.00 0.00 49 PHE A C 7
ATOM 7825 O O . PHE A 1 14 ? 4.045 -7.758 -7.373 1.00 0.00 49 PHE A O 7
ATOM 7842 N N . LEU A 1 15 ? 2.773 -8.558 -5.697 1.00 0.00 50 LEU A N 7
ATOM 7843 C CA . LEU A 1 15 ? 3.603 -7.975 -4.643 1.00 0.00 50 LEU A CA 7
ATOM 7844 C C . LEU A 1 15 ? 4.919 -8.737 -4.501 1.00 0.00 50 LEU A C 7
ATOM 7845 O O . LEU A 1 15 ? 4.961 -9.958 -4.667 1.00 0.00 50 LEU A O 7
ATOM 7861 N N . GLU A 1 16 ? 5.991 -8.010 -4.192 1.00 0.00 51 GLU A N 7
ATOM 7862 C CA . GLU A 1 16 ? 7.308 -8.620 -4.027 1.00 0.00 51 GLU A CA 7
ATOM 7863 C C . GLU A 1 16 ? 7.421 -9.320 -2.672 1.00 0.00 51 GLU A C 7
ATOM 7864 O O . GLU A 1 16 ? 6.838 -8.870 -1.684 1.00 0.00 51 GLU A O 7
ATOM 7876 N N . PRO A 1 17 ? 8.184 -10.431 -2.607 1.00 0.00 52 PRO A N 7
ATOM 7877 C CA . PRO A 1 17 ? 8.378 -11.190 -1.363 1.00 0.00 52 PRO A CA 7
ATOM 7878 C C . PRO A 1 17 ? 9.035 -10.348 -0.269 1.00 0.00 52 PRO A C 7
ATOM 7879 O O . PRO A 1 17 ? 8.661 -10.440 0.902 1.00 0.00 52 PRO A O 7
ATOM 7890 N N . GLN A 1 18 ? 10.007 -9.520 -0.659 1.00 0.00 53 GLN A N 7
ATOM 7891 C CA . GLN A 1 18 ? 10.707 -8.655 0.289 1.00 0.00 53 GLN A CA 7
ATOM 7892 C C . GLN A 1 18 ? 9.759 -7.599 0.855 1.00 0.00 53 GLN A C 7
ATOM 7893 O O . GLN A 1 18 ? 9.748 -7.346 2.061 1.00 0.00 53 GLN A O 7
ATOM 7907 N N . ALA A 1 19 ? 8.956 -6.994 -0.022 1.00 0.00 54 ALA A N 7
ATOM 7908 C CA . ALA A 1 19 ? 7.995 -5.975 0.391 1.00 0.00 54 ALA A CA 7
ATOM 7909 C C . ALA A 1 19 ? 6.969 -6.552 1.365 1.00 0.00 54 ALA A C 7
ATOM 7910 O O . ALA A 1 19 ? 6.571 -5.889 2.323 1.00 0.00 54 ALA A O 7
ATOM 7917 N N . LEU A 1 20 ? 6.548 -7.794 1.113 1.00 0.00 55 LEU A N 7
ATOM 7918 C CA . LEU A 1 20 ? 5.572 -8.466 1.970 1.00 0.00 55 LEU A CA 7
ATOM 7919 C C . LEU A 1 20 ? 6.102 -8.611 3.397 1.00 0.00 55 LEU A C 7
ATOM 7920 O O . LEU A 1 20 ? 5.374 -8.372 4.360 1.00 0.00 55 LEU A O 7
ATOM 7936 N N . GLU A 1 21 ? 7.373 -9.000 3.525 1.00 0.00 56 GLU A N 7
ATOM 7937 C CA . GLU A 1 21 ? 7.994 -9.170 4.838 1.00 0.00 56 GLU A CA 7
ATOM 7938 C C . GLU A 1 21 ? 7.931 -7.872 5.642 1.00 0.00 56 GLU A C 7
ATOM 7939 O O . GLU A 1 21 ? 7.538 -7.874 6.810 1.00 0.00 56 GLU A O 7
ATOM 7951 N N . ARG A 1 22 ? 8.311 -6.765 5.003 1.00 0.00 57 ARG A N 7
ATOM 7952 C CA . ARG A 1 22 ? 8.291 -5.458 5.652 1.00 0.00 57 ARG A CA 7
ATOM 7953 C C . ARG A 1 22 ? 6.858 -5.030 5.961 1.00 0.00 57 ARG A C 7
ATOM 7954 O O . ARG A 1 22 ? 6.581 -4.487 7.032 1.00 0.00 57 ARG A O 7
ATOM 7975 N N . LEU A 1 23 ? 5.950 -5.283 5.015 1.00 0.00 58 LEU A N 7
ATOM 7976 C CA . LEU A 1 23 ? 4.542 -4.930 5.184 1.00 0.00 58 LEU A CA 7
ATOM 7977 C C . LEU A 1 23 ? 3.929 -5.659 6.381 1.00 0.00 58 LEU A C 7
ATOM 7978 O O . LEU A 1 23 ? 3.066 -5.114 7.069 1.00 0.00 58 LEU A O 7
ATOM 7994 N N . SER A 1 24 ? 4.381 -6.891 6.628 1.00 0.00 59 SER A N 7
ATOM 7995 C CA . SER A 1 24 ? 3.874 -7.682 7.749 1.00 0.00 59 SER A CA 7
ATOM 7996 C C . SER A 1 24 ? 4.230 -7.028 9.084 1.00 0.00 59 SER A C 7
ATOM 7997 O O . SER A 1 24 ? 3.418 -7.010 10.009 1.00 0.00 59 SER A O 7
ATOM 8005 N N . ARG A 1 25 ? 5.447 -6.488 9.176 1.00 0.00 60 ARG A N 7
ATOM 8006 C CA . ARG A 1 25 ? 5.904 -5.830 10.399 1.00 0.00 60 ARG A CA 7
ATOM 8007 C C . ARG A 1 25 ? 5.098 -4.560 10.670 1.00 0.00 60 ARG A C 7
ATOM 8008 O O . ARG A 1 25 ? 4.665 -4.323 11.798 1.00 0.00 60 ARG A O 7
ATOM 8029 N N . VAL A 1 26 ? 4.897 -3.748 9.630 1.00 0.00 61 VAL A N 7
ATOM 8030 C CA . VAL A 1 26 ? 4.137 -2.507 9.766 1.00 0.00 61 VAL A CA 7
ATOM 8031 C C . VAL A 1 26 ? 2.654 -2.791 10.025 1.00 0.00 61 VAL A C 7
ATOM 8032 O O . VAL A 1 26 ? 2.025 -2.116 10.840 1.00 0.00 61 VAL A O 7
ATOM 8045 N N . ALA A 1 27 ? 2.103 -3.797 9.335 1.00 0.00 62 ALA A N 7
ATOM 8046 C CA . ALA A 1 27 ? 0.694 -4.171 9.502 1.00 0.00 62 ALA A CA 7
ATOM 8047 C C . ALA A 1 27 ? 0.376 -4.538 10.955 1.00 0.00 62 ALA A C 7
ATOM 8048 O O . ALA A 1 27 ? -0.749 -4.343 11.415 1.00 0.00 62 ALA A O 7
ATOM 8055 N N . LEU A 1 28 ? 1.373 -5.067 11.671 1.00 0.00 63 LEU A N 7
ATOM 8056 C CA . LEU A 1 28 ? 1.195 -5.455 13.072 1.00 0.00 63 LEU A CA 7
ATOM 8057 C C . LEU A 1 28 ? 0.856 -4.242 13.934 1.00 0.00 63 LEU A C 7
ATOM 8058 O O . LEU A 1 28 ? 0.048 -4.332 14.858 1.00 0.00 63 LEU A O 7
ATOM 8074 N N . VAL A 1 29 ? 1.482 -3.110 13.622 1.00 0.00 64 VAL A N 7
ATOM 8075 C CA . VAL A 1 29 ? 1.253 -1.874 14.363 1.00 0.00 64 VAL A CA 7
ATOM 8076 C C . VAL A 1 29 ? 0.152 -1.042 13.708 1.00 0.00 64 VAL A C 7
ATOM 8077 O O . VAL A 1 29 ? -0.761 -0.565 14.383 1.00 0.00 64 VAL A O 7
ATOM 8090 N N . ARG A 1 30 ? 0.241 -0.877 12.389 1.00 0.00 65 ARG A N 7
ATOM 8091 C CA . ARG A 1 30 ? -0.749 -0.112 11.640 1.00 0.00 65 ARG A CA 7
ATOM 8092 C C . ARG A 1 30 ? -1.232 -0.898 10.426 1.00 0.00 65 ARG A C 7
ATOM 8093 O O . ARG A 1 30 ? -0.718 -0.731 9.318 1.00 0.00 65 ARG A O 7
ATOM 8114 N N . ARG A 1 31 ? -2.226 -1.757 10.645 1.00 0.00 66 ARG A N 7
ATOM 8115 C CA . ARG A 1 31 ? -2.791 -2.574 9.572 1.00 0.00 66 ARG A CA 7
ATOM 8116 C C . ARG A 1 31 ? -3.349 -1.699 8.446 1.00 0.00 66 ARG A C 7
ATOM 8117 O O . ARG A 1 31 ? -3.333 -2.098 7.282 1.00 0.00 66 ARG A O 7
ATOM 8138 N N . ASP A 1 32 ? -3.847 -0.510 8.800 1.00 0.00 67 ASP A N 7
ATOM 8139 C CA . ASP A 1 32 ? -4.415 0.418 7.818 1.00 0.00 67 ASP A CA 7
ATOM 8140 C C . ASP A 1 32 ? -3.419 0.736 6.701 1.00 0.00 67 ASP A C 7
ATOM 8141 O O . ASP A 1 32 ? -3.782 0.742 5.523 1.00 0.00 67 ASP A O 7
ATOM 8150 N N . ARG A 1 33 ? -2.166 0.998 7.074 1.00 0.00 68 ARG A N 7
ATOM 8151 C CA . ARG A 1 33 ? -1.129 1.315 6.094 1.00 0.00 68 ARG A CA 7
ATOM 8152 C C . ARG A 1 33 ? -0.949 0.159 5.112 1.00 0.00 68 ARG A C 7
ATOM 8153 O O . ARG A 1 33 ? -0.943 0.362 3.898 1.00 0.00 68 ARG A O 7
ATOM 8174 N N . ALA A 1 34 ? -0.821 -1.054 5.648 1.00 0.00 69 ALA A N 7
ATOM 8175 C CA . ALA A 1 34 ? -0.664 -2.248 4.820 1.00 0.00 69 ALA A CA 7
ATOM 8176 C C . ALA A 1 34 ? -1.926 -2.519 4.006 1.00 0.00 69 ALA A C 7
ATOM 8177 O O . ALA A 1 34 ? -1.853 -2.989 2.870 1.00 0.00 69 ALA A O 7
ATOM 8184 N N . GLN A 1 35 ? -3.083 -2.217 4.600 1.00 0.00 70 GLN A N 7
ATOM 8185 C CA . GLN A 1 35 ? -4.371 -2.421 3.943 1.00 0.00 70 GLN A CA 7
ATOM 8186 C C . GLN A 1 35 ? -4.472 -1.584 2.673 1.00 0.00 70 GLN A C 7
ATOM 8187 O O . GLN A 1 35 ? -4.901 -2.073 1.629 1.00 0.00 70 GLN A O 7
ATOM 8201 N N . ALA A 1 36 ? -4.068 -0.319 2.769 1.00 0.00 71 ALA A N 7
ATOM 8202 C CA . ALA A 1 36 ? -4.107 0.582 1.625 1.00 0.00 71 ALA A CA 7
ATOM 8203 C C . ALA A 1 36 ? -3.155 0.115 0.524 1.00 0.00 71 ALA A C 7
ATOM 8204 O O . ALA A 1 36 ? -3.448 0.276 -0.658 1.00 0.00 71 ALA A O 7
ATOM 8211 N N . VAL A 1 37 ? -2.020 -0.474 0.916 1.00 0.00 72 VAL A N 7
ATOM 8212 C CA . VAL A 1 37 ? -1.044 -0.969 -0.056 1.00 0.00 72 VAL A CA 7
ATOM 8213 C C . VAL A 1 37 ? -1.608 -2.161 -0.829 1.00 0.00 72 VAL A C 7
ATOM 8214 O O . VAL A 1 37 ? -1.525 -2.208 -2.058 1.00 0.00 72 VAL A O 7
ATOM 8227 N N . GLU A 1 38 ? -2.183 -3.121 -0.100 1.00 0.00 73 GLU A N 7
ATOM 8228 C CA . GLU A 1 38 ? -2.764 -4.313 -0.718 1.00 0.00 73 GLU A CA 7
ATOM 8229 C C . GLU A 1 38 ? -4.004 -3.957 -1.539 1.00 0.00 73 GLU A C 7
ATOM 8230 O O . GLU A 1 38 ? -4.204 -4.481 -2.636 1.00 0.00 73 GLU A O 7
ATOM 8242 N N . THR A 1 39 ? -4.828 -3.058 -1.002 1.00 0.00 74 THR A N 7
ATOM 8243 C CA . THR A 1 39 ? -6.046 -2.626 -1.682 1.00 0.00 74 THR A CA 7
ATOM 8244 C C . THR A 1 39 ? -5.720 -1.740 -2.888 1.00 0.00 74 THR A C 7
ATOM 8245 O O . THR A 1 39 ? -6.438 -1.753 -3.887 1.00 0.00 74 THR A O 7
ATOM 8256 N N . TYR A 1 40 ? -4.631 -0.977 -2.790 1.00 0.00 75 TYR A N 7
ATOM 8257 C CA . TYR A 1 40 ? -4.209 -0.095 -3.869 1.00 0.00 75 TYR A CA 7
ATOM 8258 C C . TYR A 1 40 ? -3.776 -0.907 -5.092 1.00 0.00 75 TYR A C 7
ATOM 8259 O O . TYR A 1 40 ? -4.164 -0.599 -6.220 1.00 0.00 75 TYR A O 7
ATOM 8277 N N . LEU A 1 41 ? -2.970 -1.943 -4.857 1.00 0.00 76 LEU A N 7
ATOM 8278 C CA . LEU A 1 41 ? -2.479 -2.798 -5.936 1.00 0.00 76 LEU A CA 7
ATOM 8279 C C . LEU A 1 41 ? -3.628 -3.522 -6.640 1.00 0.00 76 LEU A C 7
ATOM 8280 O O . LEU A 1 41 ? -3.680 -3.556 -7.869 1.00 0.00 76 LEU A O 7
ATOM 8296 N N . LYS A 1 42 ? -4.549 -4.094 -5.860 1.00 0.00 77 LYS A N 7
ATOM 8297 C CA . LYS A 1 42 ? -5.691 -4.812 -6.430 1.00 0.00 77 LYS A CA 7
ATOM 8298 C C . LYS A 1 42 ? -6.644 -3.858 -7.154 1.00 0.00 77 LYS A C 7
ATOM 8299 O O . LYS A 1 42 ? -7.247 -4.227 -8.161 1.00 0.00 77 LYS A O 7
ATOM 8318 N N . LYS A 1 43 ? -6.771 -2.631 -6.643 1.00 0.00 78 LYS A N 7
ATOM 8319 C CA . LYS A 1 43 ? -7.645 -1.634 -7.258 1.00 0.00 78 LYS A CA 7
ATOM 8320 C C . LYS A 1 43 ? -7.155 -1.281 -8.662 1.00 0.00 78 LYS A C 7
ATOM 8321 O O . LYS A 1 43 ? -7.943 -1.228 -9.605 1.00 0.00 78 LYS A O 7
ATOM 8340 N N . LEU A 1 44 ? -5.847 -1.051 -8.792 1.00 0.00 79 LEU A N 7
ATOM 8341 C CA . LEU A 1 44 ? -5.248 -0.712 -10.083 1.00 0.00 79 LEU A CA 7
ATOM 8342 C C . LEU A 1 44 ? -5.381 -1.870 -11.074 1.00 0.00 79 LEU A C 7
ATOM 8343 O O . LEU A 1 44 ? -5.713 -1.657 -12.240 1.00 0.00 79 LEU A O 7
ATOM 8359 N N . ILE A 1 45 ? -5.124 -3.095 -10.609 1.00 0.00 80 ILE A N 7
ATOM 8360 C CA . ILE A 1 45 ? -5.225 -4.274 -11.472 1.00 0.00 80 ILE A CA 7
ATOM 8361 C C . ILE A 1 45 ? -6.677 -4.533 -11.877 1.00 0.00 80 ILE A C 7
ATOM 8362 O O . ILE A 1 45 ? -6.957 -4.854 -13.033 1.00 0.00 80 ILE A O 7
ATOM 8378 N N . ALA A 1 46 ? -7.594 -4.390 -10.918 1.00 0.00 81 ALA A N 7
ATOM 8379 C CA . ALA A 1 46 ? -9.017 -4.607 -11.176 1.00 0.00 81 ALA A CA 7
ATOM 8380 C C . ALA A 1 46 ? -9.570 -3.581 -12.165 1.00 0.00 81 ALA A C 7
ATOM 8381 O O . ALA A 1 46 ? -10.511 -3.873 -12.905 1.00 0.00 81 ALA A O 7
ATOM 8388 N N . THR A 1 47 ? -8.983 -2.383 -12.181 1.00 0.00 82 THR A N 7
ATOM 8389 C CA . THR A 1 47 ? -9.428 -1.334 -13.093 1.00 0.00 82 THR A CA 7
ATOM 8390 C C . THR A 1 47 ? -8.748 -1.468 -14.452 1.00 0.00 82 THR A C 7
ATOM 8391 O O . THR A 1 47 ? -9.412 -1.710 -15.461 1.00 0.00 82 THR A O 7
ATOM 8402 N N . ASN A 1 48 ? -7.424 -1.304 -14.472 1.00 0.00 83 ASN A N 7
ATOM 8403 C CA . ASN A 1 48 ? -6.654 -1.398 -15.717 1.00 0.00 83 ASN A CA 7
ATOM 8404 C C . ASN A 1 48 ? -5.156 -1.148 -15.493 1.00 0.00 83 ASN A C 7
ATOM 8405 O O . ASN A 1 48 ? -4.322 -1.705 -16.208 1.00 0.00 83 ASN A O 7
ATOM 8416 N N . ASN A 1 49 ? -4.821 -0.298 -14.514 1.00 0.00 84 ASN A N 7
ATOM 8417 C CA . ASN A 1 49 ? -3.425 0.032 -14.217 1.00 0.00 84 ASN A CA 7
ATOM 8418 C C . ASN A 1 49 ? -2.613 -1.215 -13.887 1.00 0.00 84 ASN A C 7
ATOM 8419 O O . ASN A 1 49 ? -2.642 -1.714 -12.760 1.00 0.00 84 ASN A O 7
ATOM 8430 N N . VAL A 1 50 ? -1.890 -1.704 -14.886 1.00 0.00 85 VAL A N 7
ATOM 8431 C CA . VAL A 1 50 ? -1.057 -2.893 -14.732 1.00 0.00 85 VAL A CA 7
ATOM 8432 C C . VAL A 1 50 ? 0.196 -2.806 -15.606 1.00 0.00 85 VAL A C 7
ATOM 8433 O O . VAL A 1 50 ? 0.239 -3.362 -16.706 1.00 0.00 85 VAL A O 7
ATOM 8446 N N . THR A 1 51 ? 1.214 -2.106 -15.109 1.00 0.00 86 THR A N 7
ATOM 8447 C CA . THR A 1 51 ? 2.471 -1.952 -15.843 1.00 0.00 86 THR A CA 7
ATOM 8448 C C . THR A 1 51 ? 3.688 -2.035 -14.911 1.00 0.00 86 THR A C 7
ATOM 8449 O O . THR A 1 51 ? 4.787 -1.620 -15.285 1.00 0.00 86 THR A O 7
ATOM 8460 N N . HIS A 1 52 ? 3.491 -2.575 -13.701 1.00 0.00 87 HIS A N 7
ATOM 8461 C CA . HIS A 1 52 ? 4.577 -2.708 -12.729 1.00 0.00 87 HIS A CA 7
ATOM 8462 C C . HIS A 1 52 ? 4.092 -3.387 -11.444 1.00 0.00 87 HIS A C 7
ATOM 8463 O O . HIS A 1 52 ? 2.925 -3.768 -11.334 1.00 0.00 87 HIS A O 7
ATOM 8478 N N . LYS A 1 53 ? 4.998 -3.529 -10.473 1.00 0.00 88 LYS A N 7
ATOM 8479 C CA . LYS A 1 53 ? 4.671 -4.154 -9.191 1.00 0.00 88 LYS A CA 7
ATOM 8480 C C . LYS A 1 53 ? 5.084 -3.251 -8.026 1.00 0.00 88 LYS A C 7
ATOM 8481 O O . LYS A 1 53 ? 5.655 -2.179 -8.236 1.00 0.00 88 LYS A O 7
ATOM 8500 N N . ILE A 1 54 ? 4.798 -3.689 -6.797 1.00 0.00 89 ILE A N 7
ATOM 8501 C CA . ILE A 1 54 ? 5.149 -2.911 -5.610 1.00 0.00 89 ILE A CA 7
ATOM 8502 C C . ILE A 1 54 ? 6.310 -3.553 -4.849 1.00 0.00 89 ILE A C 7
ATOM 8503 O O . ILE A 1 54 ? 6.104 -4.415 -3.991 1.00 0.00 89 ILE A O 7
ATOM 8519 N N . THR A 1 55 ? 7.531 -3.120 -5.164 1.00 0.00 90 THR A N 7
ATOM 8520 C CA . THR A 1 55 ? 8.730 -3.641 -4.506 1.00 0.00 90 THR A CA 7
ATOM 8521 C C . THR A 1 55 ? 8.897 -3.013 -3.122 1.00 0.00 90 THR A C 7
ATOM 8522 O O . THR A 1 55 ? 8.062 -2.216 -2.695 1.00 0.00 90 THR A O 7
ATOM 8533 N N . GLU A 1 56 ? 9.980 -3.368 -2.427 1.00 0.00 91 GLU A N 7
ATOM 8534 C CA . GLU A 1 56 ? 10.243 -2.821 -1.096 1.00 0.00 91 GLU A CA 7
ATOM 8535 C C . GLU A 1 56 ? 10.260 -1.292 -1.132 1.00 0.00 91 GLU A C 7
ATOM 8536 O O . GLU A 1 56 ? 9.757 -0.637 -0.219 1.00 0.00 91 GLU A O 7
ATOM 8548 N N . ALA A 1 57 ? 10.828 -0.731 -2.200 1.00 0.00 92 ALA A N 7
ATOM 8549 C CA . ALA A 1 57 ? 10.893 0.721 -2.361 1.00 0.00 92 ALA A CA 7
ATOM 8550 C C . ALA A 1 57 ? 9.505 1.306 -2.634 1.00 0.00 92 ALA A C 7
ATOM 8551 O O . ALA A 1 57 ? 9.145 2.352 -2.092 1.00 0.00 92 ALA A O 7
ATOM 8558 N N . GLU A 1 58 ? 8.735 0.622 -3.483 1.00 0.00 93 GLU A N 7
ATOM 8559 C CA . GLU A 1 58 ? 7.387 1.069 -3.841 1.00 0.00 93 GLU A CA 7
ATOM 8560 C C . GLU A 1 58 ? 6.420 0.946 -2.665 1.00 0.00 93 GLU A C 7
ATOM 8561 O O . GLU A 1 58 ? 5.617 1.845 -2.421 1.00 0.00 93 GLU A O 7
ATOM 8573 N N . ILE A 1 59 ? 6.490 -0.175 -1.947 1.00 0.00 94 ILE A N 7
ATOM 8574 C CA . ILE A 1 59 ? 5.600 -0.408 -0.813 1.00 0.00 94 ILE A CA 7
ATOM 8575 C C . ILE A 1 59 ? 5.812 0.629 0.292 1.00 0.00 94 ILE A C 7
ATOM 8576 O O . ILE A 1 59 ? 4.845 1.131 0.863 1.00 0.00 94 ILE A O 7
ATOM 8592 N N . VAL A 1 60 ? 7.071 0.964 0.575 1.00 0.00 95 VAL A N 7
ATOM 8593 C CA . VAL A 1 60 ? 7.381 1.962 1.599 1.00 0.00 95 VAL A CA 7
ATOM 8594 C C . VAL A 1 60 ? 6.914 3.350 1.157 1.00 0.00 95 VAL A C 7
ATOM 8595 O O . VAL A 1 60 ? 6.358 4.104 1.955 1.00 0.00 95 VAL A O 7
ATOM 8608 N N . SER A 1 61 ? 7.138 3.679 -0.119 1.00 0.00 96 SER A N 7
ATOM 8609 C CA . SER A 1 61 ? 6.731 4.977 -0.659 1.00 0.00 96 SER A CA 7
ATOM 8610 C C . SER A 1 61 ? 5.212 5.138 -0.598 1.00 0.00 96 SER A C 7
ATOM 8611 O O . SER A 1 61 ? 4.711 6.177 -0.164 1.00 0.00 96 SER A O 7
ATOM 8619 N N . ILE A 1 62 ? 4.483 4.098 -1.011 1.00 0.00 97 ILE A N 7
ATOM 8620 C CA . ILE A 1 62 ? 3.022 4.130 -0.975 1.00 0.00 97 ILE A CA 7
ATOM 8621 C C . ILE A 1 62 ? 2.535 4.105 0.473 1.00 0.00 97 ILE A C 7
ATOM 8622 O O . ILE A 1 62 ? 1.608 4.827 0.841 1.00 0.00 97 ILE A O 7
ATOM 8638 N N . LEU A 1 63 ? 3.187 3.278 1.293 1.00 0.00 98 LEU A N 7
ATOM 8639 C CA . LEU A 1 63 ? 2.848 3.159 2.709 1.00 0.00 98 LEU A CA 7
ATOM 8640 C C . LEU A 1 63 ? 3.067 4.491 3.431 1.00 0.00 98 LEU A C 7
ATOM 8641 O O . LEU A 1 63 ? 2.240 4.909 4.244 1.00 0.00 98 LEU A O 7
ATOM 8657 N N . ASN A 1 64 ? 4.187 5.150 3.126 1.00 0.00 99 ASN A N 7
ATOM 8658 C CA . ASN A 1 64 ? 4.522 6.436 3.738 1.00 0.00 99 ASN A CA 7
ATOM 8659 C C . ASN A 1 64 ? 3.493 7.504 3.371 1.00 0.00 99 ASN A C 7
ATOM 8660 O O . ASN A 1 64 ? 3.161 8.362 4.190 1.00 0.00 99 ASN A O 7
ATOM 8671 N N . GLY A 1 65 ? 2.973 7.428 2.146 1.00 0.00 100 GLY A N 7
ATOM 8672 C CA . GLY A 1 65 ? 1.970 8.379 1.704 1.00 0.00 100 GLY A CA 7
ATOM 8673 C C . GLY A 1 65 ? 0.627 8.099 2.344 1.00 0.00 100 GLY A C 7
ATOM 8674 O O . GLY A 1 65 ? -0.118 9.021 2.679 1.00 0.00 100 GLY A O 7
ATOM 8678 N N . ILE A 1 66 ? 0.335 6.814 2.528 1.00 0.00 101 ILE A N 7
ATOM 8679 C CA . ILE A 1 66 ? -0.906 6.378 3.149 1.00 0.00 101 ILE A CA 7
ATOM 8680 C C . ILE A 1 66 ? -1.045 6.973 4.554 1.00 0.00 101 ILE A C 7
ATOM 8681 O O . ILE A 1 66 ? -2.100 7.498 4.912 1.00 0.00 101 ILE A O 7
ATOM 8697 N N . ALA A 1 67 ? 0.034 6.894 5.336 1.00 0.00 102 ALA A N 7
ATOM 8698 C CA . ALA A 1 67 ? 0.042 7.431 6.697 1.00 0.00 102 ALA A CA 7
ATOM 8699 C C . ALA A 1 67 ? -0.231 8.935 6.703 1.00 0.00 102 ALA A C 7
ATOM 8700 O O . ALA A 1 67 ? -0.846 9.456 7.635 1.00 0.00 102 ALA A O 7
ATOM 8707 N N . LYS A 1 68 ? 0.226 9.627 5.658 1.00 0.00 103 LYS A N 7
ATOM 8708 C CA . LYS A 1 68 ? 0.024 11.071 5.542 1.00 0.00 103 LYS A CA 7
ATOM 8709 C C . LYS A 1 68 ? -1.466 11.410 5.476 1.00 0.00 103 LYS A C 7
ATOM 8710 O O . LYS A 1 68 ? -1.917 12.378 6.089 1.00 0.00 103 LYS A O 7
ATOM 8729 N N . GLN A 1 69 ? -2.226 10.601 4.733 1.00 0.00 104 GLN A N 7
ATOM 8730 C CA . GLN A 1 69 ? -3.667 10.809 4.594 1.00 0.00 104 GLN A CA 7
ATOM 8731 C C . GLN A 1 69 ? -4.376 10.642 5.938 1.00 0.00 104 GLN A C 7
ATOM 8732 O O . GLN A 1 69 ? -5.279 11.411 6.270 1.00 0.00 104 GLN A O 7
ATOM 8746 N N . GLN A 1 70 ? -3.961 9.631 6.705 1.00 0.00 105 GLN A N 7
ATOM 8747 C CA . GLN A 1 70 ? -4.558 9.363 8.012 1.00 0.00 105 GLN A CA 7
ATOM 8748 C C . GLN A 1 70 ? -3.729 9.992 9.133 1.00 0.00 105 GLN A C 7
ATOM 8749 O O . GLN A 1 70 ? -2.845 9.351 9.707 1.00 0.00 105 GLN A O 7
ATOM 8763 N N . ASN A 1 71 ? -4.026 11.255 9.439 1.00 0.00 106 ASN A N 7
ATOM 8764 C CA . ASN A 1 71 ? -3.315 11.986 10.489 1.00 0.00 106 ASN A CA 7
ATOM 8765 C C . ASN A 1 71 ? -3.951 13.356 10.728 1.00 0.00 106 ASN A C 7
ATOM 8766 O O . ASN A 1 71 ? -4.240 13.728 11.867 1.00 0.00 106 ASN A O 7
ATOM 8777 N N . SER A 1 72 ? -4.169 14.096 9.640 1.00 0.00 107 SER A N 7
ATOM 8778 C CA . SER A 1 72 ? -4.775 15.426 9.712 1.00 0.00 107 SER A CA 7
ATOM 8779 C C . SER A 1 72 ? -5.327 15.859 8.353 1.00 0.00 107 SER A C 7
ATOM 8780 O O . SER A 1 72 ? -6.402 16.454 8.275 1.00 0.00 107 SER A O 7
ATOM 8788 N N . GLN A 1 73 ? -4.578 15.558 7.286 1.00 0.00 108 GLN A N 7
ATOM 8789 C CA . GLN A 1 73 ? -4.971 15.909 5.922 1.00 0.00 108 GLN A CA 7
ATOM 8790 C C . GLN A 1 73 ? -4.825 17.410 5.684 1.00 0.00 108 GLN A C 7
ATOM 8791 O O . GLN A 1 73 ? -5.802 18.161 5.716 1.00 0.00 108 GLN A O 7
ATOM 8805 N N . ASN A 1 74 ? -3.587 17.836 5.446 1.00 0.00 109 ASN A N 7
ATOM 8806 C CA . ASN A 1 74 ? -3.287 19.241 5.200 1.00 0.00 109 ASN A CA 7
ATOM 8807 C C . ASN A 1 74 ? -2.916 19.461 3.736 1.00 0.00 109 ASN A C 7
ATOM 8808 O O . ASN A 1 74 ? -2.034 18.782 3.205 1.00 0.00 109 ASN A O 7
ATOM 8819 N N . ASN A 1 75 ? -3.589 20.413 3.090 1.00 0.00 110 ASN A N 7
ATOM 8820 C CA . ASN A 1 75 ? -3.320 20.719 1.687 1.00 0.00 110 ASN A CA 7
ATOM 8821 C C . ASN A 1 75 ? -2.049 21.555 1.557 1.00 0.00 110 ASN A C 7
ATOM 8822 O O . ASN A 1 75 ? -2.105 22.777 1.400 1.00 0.00 110 ASN A O 7
ATOM 8833 N N . SER A 1 76 ? -0.903 20.883 1.636 1.00 0.00 111 SER A N 7
ATOM 8834 C CA . SER A 1 76 ? 0.392 21.552 1.540 1.00 0.00 111 SER A CA 7
ATOM 8835 C C . SER A 1 76 ? 1.233 20.975 0.401 1.00 0.00 111 SER A C 7
ATOM 8836 O O . SER A 1 76 ? 1.898 21.717 -0.323 1.00 0.00 111 SER A O 7
ATOM 8844 N N . LYS A 1 77 ? 1.200 19.651 0.248 1.00 0.00 112 LYS A N 7
ATOM 8845 C CA . LYS A 1 77 ? 1.957 18.980 -0.807 1.00 0.00 112 LYS A CA 7
ATOM 8846 C C . LYS A 1 77 ? 1.094 18.782 -2.054 1.00 0.00 112 LYS A C 7
ATOM 8847 O O . LYS A 1 77 ? 1.600 18.811 -3.176 1.00 0.00 112 LYS A O 7
ATOM 8866 N N . ILE A 1 78 ? -0.211 18.587 -1.851 1.00 0.00 113 ILE A N 7
ATOM 8867 C CA . ILE A 1 78 ? -1.142 18.390 -2.961 1.00 0.00 113 ILE A CA 7
ATOM 8868 C C . ILE A 1 78 ? -1.338 19.686 -3.750 1.00 0.00 113 ILE A C 7
ATOM 8869 O O . ILE A 1 78 ? -1.478 19.659 -4.974 1.00 0.00 113 ILE A O 7
ATOM 8885 N N . ILE A 1 79 ? -1.341 20.821 -3.042 1.00 0.00 114 ILE A N 7
ATOM 8886 C CA . ILE A 1 79 ? -1.511 22.127 -3.672 1.00 0.00 114 ILE A CA 7
ATOM 8887 C C . ILE A 1 79 ? -0.453 22.382 -4.747 1.00 0.00 114 ILE A C 7
ATOM 8888 O O . ILE A 1 79 ? -0.676 23.175 -5.662 1.00 0.00 114 ILE A O 7
ATOM 8904 N N . PHE A 1 80 ? 0.695 21.709 -4.633 1.00 0.00 115 PHE A N 7
ATOM 8905 C CA . PHE A 1 80 ? 1.778 21.868 -5.600 1.00 0.00 115 PHE A CA 7
ATOM 8906 C C . PHE A 1 80 ? 1.307 21.506 -7.010 1.00 0.00 115 PHE A C 7
ATOM 8907 O O . PHE A 1 80 ? 1.230 20.328 -7.368 1.00 0.00 115 PHE A O 7
ATOM 8924 N N . GLU A 1 81 ? 0.989 22.530 -7.801 1.00 0.00 116 GLU A N 7
ATOM 8925 C CA . GLU A 1 81 ? 0.521 22.330 -9.174 1.00 0.00 116 GLU A CA 7
ATOM 8926 C C . GLU A 1 81 ? 1.693 22.180 -10.149 1.00 0.00 116 GLU A C 7
ATOM 8927 O O . GLU A 1 81 ? 1.444 21.793 -11.311 1.00 0.00 116 GLU A O 7
ATOM 8940 N N . GLY A 1 1 ? -23.168 -18.893 -3.971 1.00 0.00 36 GLY A N 8
ATOM 8941 C CA . GLY A 1 1 ? -23.898 -17.603 -3.801 1.00 0.00 36 GLY A CA 8
ATOM 8942 C C . GLY A 1 1 ? -22.995 -16.472 -3.335 1.00 0.00 36 GLY A C 8
ATOM 8943 O O . GLY A 1 1 ? -23.173 -15.323 -3.743 1.00 0.00 36 GLY A O 8
ATOM 8949 N N . GLU A 1 2 ? -22.028 -16.805 -2.477 1.00 0.00 37 GLU A N 8
ATOM 8950 C CA . GLU A 1 2 ? -21.085 -15.819 -1.944 1.00 0.00 37 GLU A CA 8
ATOM 8951 C C . GLU A 1 2 ? -19.775 -16.475 -1.498 1.00 0.00 37 GLU A C 8
ATOM 8952 O O . GLU A 1 2 ? -18.695 -15.919 -1.703 1.00 0.00 37 GLU A O 8
ATOM 8964 N N . ASN A 1 3 ? -19.884 -17.658 -0.886 1.00 0.00 38 ASN A N 8
ATOM 8965 C CA . ASN A 1 3 ? -18.722 -18.408 -0.403 1.00 0.00 38 ASN A CA 8
ATOM 8966 C C . ASN A 1 3 ? -17.751 -18.752 -1.538 1.00 0.00 38 ASN A C 8
ATOM 8967 O O . ASN A 1 3 ? -18.025 -18.486 -2.711 1.00 0.00 38 ASN A O 8
ATOM 8978 N N . SER A 1 4 ? -16.610 -19.346 -1.168 1.00 0.00 39 SER A N 8
ATOM 8979 C CA . SER A 1 4 ? -15.576 -19.732 -2.132 1.00 0.00 39 SER A CA 8
ATOM 8980 C C . SER A 1 4 ? -14.931 -18.491 -2.753 1.00 0.00 39 SER A C 8
ATOM 8981 O O . SER A 1 4 ? -14.941 -18.314 -3.973 1.00 0.00 39 SER A O 8
ATOM 8989 N N . ALA A 1 5 ? -14.379 -17.630 -1.896 1.00 0.00 40 ALA A N 8
ATOM 8990 C CA . ALA A 1 5 ? -13.737 -16.398 -2.346 1.00 0.00 40 ALA A CA 8
ATOM 8991 C C . ALA A 1 5 ? -12.322 -16.268 -1.780 1.00 0.00 40 ALA A C 8
ATOM 8992 O O . ALA A 1 5 ? -12.056 -16.688 -0.652 1.00 0.00 40 ALA A O 8
ATOM 8999 N N . PRO A 1 6 ? -11.392 -15.677 -2.561 1.00 0.00 41 PRO A N 8
ATOM 9000 C CA . PRO A 1 6 ? -10.000 -15.489 -2.136 1.00 0.00 41 PRO A CA 8
ATOM 9001 C C . PRO A 1 6 ? -9.850 -14.388 -1.087 1.00 0.00 41 PRO A C 8
ATOM 9002 O O . PRO A 1 6 ? -10.620 -13.426 -1.068 1.00 0.00 41 PRO A O 8
ATOM 9013 N N . VAL A 1 7 ? -8.849 -14.536 -0.222 1.00 0.00 42 VAL A N 8
ATOM 9014 C CA . VAL A 1 7 ? -8.586 -13.557 0.827 1.00 0.00 42 VAL A CA 8
ATOM 9015 C C . VAL A 1 7 ? -7.093 -13.519 1.169 1.00 0.00 42 VAL A C 8
ATOM 9016 O O . VAL A 1 7 ? -6.609 -14.287 2.004 1.00 0.00 42 VAL A O 8
ATOM 9029 N N . GLY A 1 8 ? -6.362 -12.629 0.495 1.00 0.00 43 GLY A N 8
ATOM 9030 C CA . GLY A 1 8 ? -4.931 -12.512 0.720 1.00 0.00 43 GLY A CA 8
ATOM 9031 C C . GLY A 1 8 ? -4.119 -13.206 -0.360 1.00 0.00 43 GLY A C 8
ATOM 9032 O O . GLY A 1 8 ? -3.218 -12.604 -0.944 1.00 0.00 43 GLY A O 8
ATOM 9036 N N . ALA A 1 9 ? -4.446 -14.474 -0.631 1.00 0.00 44 ALA A N 8
ATOM 9037 C CA . ALA A 1 9 ? -3.749 -15.258 -1.655 1.00 0.00 44 ALA A CA 8
ATOM 9038 C C . ALA A 1 9 ? -3.886 -14.626 -3.043 1.00 0.00 44 ALA A C 8
ATOM 9039 O O . ALA A 1 9 ? -2.952 -14.677 -3.846 1.00 0.00 44 ALA A O 8
ATOM 9046 N N . ALA A 1 10 ? -5.051 -14.027 -3.317 1.00 0.00 45 ALA A N 8
ATOM 9047 C CA . ALA A 1 10 ? -5.303 -13.383 -4.607 1.00 0.00 45 ALA A CA 8
ATOM 9048 C C . ALA A 1 10 ? -4.260 -12.302 -4.901 1.00 0.00 45 ALA A C 8
ATOM 9049 O O . ALA A 1 10 ? -3.845 -12.129 -6.048 1.00 0.00 45 ALA A O 8
ATOM 9056 N N . ILE A 1 11 ? -3.838 -11.583 -3.860 1.00 0.00 46 ILE A N 8
ATOM 9057 C CA . ILE A 1 11 ? -2.838 -10.526 -4.010 1.00 0.00 46 ILE A CA 8
ATOM 9058 C C . ILE A 1 11 ? -1.437 -11.002 -3.596 1.00 0.00 46 ILE A C 8
ATOM 9059 O O . ILE A 1 11 ? -0.444 -10.332 -3.883 1.00 0.00 46 ILE A O 8
ATOM 9075 N N . ALA A 1 12 ? -1.355 -12.159 -2.925 1.00 0.00 47 ALA A N 8
ATOM 9076 C CA . ALA A 1 12 ? -0.069 -12.705 -2.487 1.00 0.00 47 ALA A CA 8
ATOM 9077 C C . ALA A 1 12 ? 0.894 -12.879 -3.666 1.00 0.00 47 ALA A C 8
ATOM 9078 O O . ALA A 1 12 ? 2.110 -12.771 -3.502 1.00 0.00 47 ALA A O 8
ATOM 9085 N N . ASN A 1 13 ? 0.338 -13.138 -4.854 1.00 0.00 48 ASN A N 8
ATOM 9086 C CA . ASN A 1 13 ? 1.143 -13.312 -6.065 1.00 0.00 48 ASN A CA 8
ATOM 9087 C C . ASN A 1 13 ? 1.598 -11.961 -6.618 1.00 0.00 48 ASN A C 8
ATOM 9088 O O . ASN A 1 13 ? 2.631 -11.872 -7.284 1.00 0.00 48 ASN A O 8
ATOM 9099 N N . PHE A 1 14 ? 0.818 -10.914 -6.341 1.00 0.00 49 PHE A N 8
ATOM 9100 C CA . PHE A 1 14 ? 1.130 -9.565 -6.807 1.00 0.00 49 PHE A CA 8
ATOM 9101 C C . PHE A 1 14 ? 2.442 -9.062 -6.210 1.00 0.00 49 PHE A C 8
ATOM 9102 O O . PHE A 1 14 ? 3.369 -8.706 -6.940 1.00 0.00 49 PHE A O 8
ATOM 9119 N N . LEU A 1 15 ? 2.510 -9.040 -4.881 1.00 0.00 50 LEU A N 8
ATOM 9120 C CA . LEU A 1 15 ? 3.709 -8.586 -4.175 1.00 0.00 50 LEU A CA 8
ATOM 9121 C C . LEU A 1 15 ? 4.825 -9.627 -4.277 1.00 0.00 50 LEU A C 8
ATOM 9122 O O . LEU A 1 15 ? 4.622 -10.721 -4.810 1.00 0.00 50 LEU A O 8
ATOM 9138 N N . GLU A 1 16 ? 6.003 -9.283 -3.762 1.00 0.00 51 GLU A N 8
ATOM 9139 C CA . GLU A 1 16 ? 7.146 -10.189 -3.795 1.00 0.00 51 GLU A CA 8
ATOM 9140 C C . GLU A 1 16 ? 7.446 -10.737 -2.402 1.00 0.00 51 GLU A C 8
ATOM 9141 O O . GLU A 1 16 ? 7.071 -10.130 -1.397 1.00 0.00 51 GLU A O 8
ATOM 9153 N N . PRO A 1 17 ? 8.130 -11.897 -2.322 1.00 0.00 52 PRO A N 8
ATOM 9154 C CA . PRO A 1 17 ? 8.479 -12.529 -1.041 1.00 0.00 52 PRO A CA 8
ATOM 9155 C C . PRO A 1 17 ? 9.214 -11.573 -0.103 1.00 0.00 52 PRO A C 8
ATOM 9156 O O . PRO A 1 17 ? 8.891 -11.489 1.083 1.00 0.00 52 PRO A O 8
ATOM 9167 N N . GLN A 1 18 ? 10.195 -10.849 -0.643 1.00 0.00 53 GLN A N 8
ATOM 9168 C CA . GLN A 1 18 ? 10.968 -9.893 0.146 1.00 0.00 53 GLN A CA 8
ATOM 9169 C C . GLN A 1 18 ? 10.104 -8.701 0.550 1.00 0.00 53 GLN A C 8
ATOM 9170 O O . GLN A 1 18 ? 10.101 -8.294 1.713 1.00 0.00 53 GLN A O 8
ATOM 9184 N N . ALA A 1 19 ? 9.366 -8.152 -0.417 1.00 0.00 54 ALA A N 8
ATOM 9185 C CA . ALA A 1 19 ? 8.489 -7.011 -0.163 1.00 0.00 54 ALA A CA 8
ATOM 9186 C C . ALA A 1 19 ? 7.426 -7.356 0.881 1.00 0.00 54 ALA A C 8
ATOM 9187 O O . ALA A 1 19 ? 7.096 -6.531 1.735 1.00 0.00 54 ALA A O 8
ATOM 9194 N N . LEU A 1 20 ? 6.899 -8.580 0.810 1.00 0.00 55 LEU A N 8
ATOM 9195 C CA . LEU A 1 20 ? 5.878 -9.036 1.752 1.00 0.00 55 LEU A CA 8
ATOM 9196 C C . LEU A 1 20 ? 6.459 -9.178 3.157 1.00 0.00 55 LEU A C 8
ATOM 9197 O O . LEU A 1 20 ? 5.854 -8.728 4.130 1.00 0.00 55 LEU A O 8
ATOM 9213 N N . GLU A 1 21 ? 7.638 -9.797 3.255 1.00 0.00 56 GLU A N 8
ATOM 9214 C CA . GLU A 1 21 ? 8.302 -9.986 4.545 1.00 0.00 56 GLU A CA 8
ATOM 9215 C C . GLU A 1 21 ? 8.530 -8.642 5.238 1.00 0.00 56 GLU A C 8
ATOM 9216 O O . GLU A 1 21 ? 8.326 -8.516 6.447 1.00 0.00 56 GLU A O 8
ATOM 9228 N N . ARG A 1 22 ? 8.943 -7.639 4.459 1.00 0.00 57 ARG A N 8
ATOM 9229 C CA . ARG A 1 22 ? 9.189 -6.303 4.988 1.00 0.00 57 ARG A CA 8
ATOM 9230 C C . ARG A 1 22 ? 7.890 -5.659 5.476 1.00 0.00 57 ARG A C 8
ATOM 9231 O O . ARG A 1 22 ? 7.867 -5.020 6.530 1.00 0.00 57 ARG A O 8
ATOM 9252 N N . LEU A 1 23 ? 6.814 -5.831 4.703 1.00 0.00 58 LEU A N 8
ATOM 9253 C CA . LEU A 1 23 ? 5.509 -5.268 5.056 1.00 0.00 58 LEU A CA 8
ATOM 9254 C C . LEU A 1 23 ? 5.046 -5.761 6.430 1.00 0.00 58 LEU A C 8
ATOM 9255 O O . LEU A 1 23 ? 4.458 -5.000 7.199 1.00 0.00 58 LEU A O 8
ATOM 9271 N N . SER A 1 24 ? 5.320 -7.031 6.738 1.00 0.00 59 SER A N 8
ATOM 9272 C CA . SER A 1 24 ? 4.937 -7.607 8.030 1.00 0.00 59 SER A CA 8
ATOM 9273 C C . SER A 1 24 ? 5.686 -6.917 9.171 1.00 0.00 59 SER A C 8
ATOM 9274 O O . SER A 1 24 ? 5.102 -6.616 10.213 1.00 0.00 59 SER A O 8
ATOM 9282 N N . ARG A 1 25 ? 6.983 -6.669 8.963 1.00 0.00 60 ARG A N 8
ATOM 9283 C CA . ARG A 1 25 ? 7.819 -6.015 9.970 1.00 0.00 60 ARG A CA 8
ATOM 9284 C C . ARG A 1 25 ? 7.370 -4.572 10.213 1.00 0.00 60 ARG A C 8
ATOM 9285 O O . ARG A 1 25 ? 7.259 -4.138 11.360 1.00 0.00 60 ARG A O 8
ATOM 9306 N N . VAL A 1 26 ? 7.113 -3.833 9.131 1.00 0.00 61 VAL A N 8
ATOM 9307 C CA . VAL A 1 26 ? 6.674 -2.441 9.243 1.00 0.00 61 VAL A CA 8
ATOM 9308 C C . VAL A 1 26 ? 5.284 -2.347 9.882 1.00 0.00 61 VAL A C 8
ATOM 9309 O O . VAL A 1 26 ? 5.038 -1.461 10.702 1.00 0.00 61 VAL A O 8
ATOM 9322 N N . ALA A 1 27 ? 4.385 -3.265 9.510 1.00 0.00 62 ALA A N 8
ATOM 9323 C CA . ALA A 1 27 ? 3.023 -3.285 10.058 1.00 0.00 62 ALA A CA 8
ATOM 9324 C C . ALA A 1 27 ? 3.023 -3.460 11.581 1.00 0.00 62 ALA A C 8
ATOM 9325 O O . ALA A 1 27 ? 2.117 -2.978 12.262 1.00 0.00 62 ALA A O 8
ATOM 9332 N N . LEU A 1 28 ? 4.040 -4.152 12.108 1.00 0.00 63 LEU A N 8
ATOM 9333 C CA . LEU A 1 28 ? 4.149 -4.386 13.550 1.00 0.00 63 LEU A CA 8
ATOM 9334 C C . LEU A 1 28 ? 4.264 -3.069 14.313 1.00 0.00 63 LEU A C 8
ATOM 9335 O O . LEU A 1 28 ? 3.639 -2.890 15.358 1.00 0.00 63 LEU A O 8
ATOM 9351 N N . VAL A 1 29 ? 5.076 -2.157 13.784 1.00 0.00 64 VAL A N 8
ATOM 9352 C CA . VAL A 1 29 ? 5.288 -0.859 14.415 1.00 0.00 64 VAL A CA 8
ATOM 9353 C C . VAL A 1 29 ? 4.288 0.177 13.906 1.00 0.00 64 VAL A C 8
ATOM 9354 O O . VAL A 1 29 ? 3.682 0.902 14.697 1.00 0.00 64 VAL A O 8
ATOM 9367 N N . ARG A 1 30 ? 4.115 0.239 12.586 1.00 0.00 65 ARG A N 8
ATOM 9368 C CA . ARG A 1 30 ? 3.183 1.183 11.981 1.00 0.00 65 ARG A CA 8
ATOM 9369 C C . ARG A 1 30 ? 2.221 0.465 11.037 1.00 0.00 65 ARG A C 8
ATOM 9370 O O . ARG A 1 30 ? 2.438 0.414 9.823 1.00 0.00 65 ARG A O 8
ATOM 9391 N N . ARG A 1 31 ? 1.149 -0.085 11.609 1.00 0.00 66 ARG A N 8
ATOM 9392 C CA . ARG A 1 31 ? 0.134 -0.797 10.832 1.00 0.00 66 ARG A CA 8
ATOM 9393 C C . ARG A 1 31 ? -0.491 0.116 9.776 1.00 0.00 66 ARG A C 8
ATOM 9394 O O . ARG A 1 31 ? -0.887 -0.349 8.708 1.00 0.00 66 ARG A O 8
ATOM 9415 N N . ASP A 1 32 ? -0.576 1.416 10.084 1.00 0.00 67 ASP A N 8
ATOM 9416 C CA . ASP A 1 32 ? -1.154 2.397 9.164 1.00 0.00 67 ASP A CA 8
ATOM 9417 C C . ASP A 1 32 ? -0.453 2.370 7.806 1.00 0.00 67 ASP A C 8
ATOM 9418 O O . ASP A 1 32 ? -1.107 2.370 6.763 1.00 0.00 67 ASP A O 8
ATOM 9427 N N . ARG A 1 33 ? 0.882 2.349 7.826 1.00 0.00 68 ARG A N 8
ATOM 9428 C CA . ARG A 1 33 ? 1.666 2.326 6.592 1.00 0.00 68 ARG A CA 8
ATOM 9429 C C . ARG A 1 33 ? 1.357 1.079 5.765 1.00 0.00 68 ARG A C 8
ATOM 9430 O O . ARG A 1 33 ? 1.086 1.174 4.568 1.00 0.00 68 ARG A O 8
ATOM 9451 N N . ALA A 1 34 ? 1.386 -0.085 6.415 1.00 0.00 69 ALA A N 8
ATOM 9452 C CA . ALA A 1 34 ? 1.099 -1.351 5.741 1.00 0.00 69 ALA A CA 8
ATOM 9453 C C . ALA A 1 34 ? -0.358 -1.417 5.281 1.00 0.00 69 ALA A C 8
ATOM 9454 O O . ALA A 1 34 ? -0.660 -1.995 4.237 1.00 0.00 69 ALA A O 8
ATOM 9461 N N . GLN A 1 35 ? -1.251 -0.814 6.070 1.00 0.00 70 GLN A N 8
ATOM 9462 C CA . GLN A 1 35 ? -2.679 -0.795 5.757 1.00 0.00 70 GLN A CA 8
ATOM 9463 C C . GLN A 1 35 ? -2.937 -0.102 4.422 1.00 0.00 70 GLN A C 8
ATOM 9464 O O . GLN A 1 35 ? -3.757 -0.557 3.627 1.00 0.00 70 GLN A O 8
ATOM 9478 N N . ALA A 1 36 ? -2.230 1.001 4.185 1.00 0.00 71 ALA A N 8
ATOM 9479 C CA . ALA A 1 36 ? -2.380 1.753 2.945 1.00 0.00 71 ALA A CA 8
ATOM 9480 C C . ALA A 1 36 ? -1.791 0.991 1.759 1.00 0.00 71 ALA A C 8
ATOM 9481 O O . ALA A 1 36 ? -2.318 1.069 0.651 1.00 0.00 71 ALA A O 8
ATOM 9488 N N . VAL A 1 37 ? -0.702 0.251 1.993 1.00 0.00 72 VAL A N 8
ATOM 9489 C CA . VAL A 1 37 ? -0.060 -0.524 0.927 1.00 0.00 72 VAL A CA 8
ATOM 9490 C C . VAL A 1 37 ? -0.979 -1.642 0.434 1.00 0.00 72 VAL A C 8
ATOM 9491 O O . VAL A 1 37 ? -1.172 -1.808 -0.773 1.00 0.00 72 VAL A O 8
ATOM 9504 N N . GLU A 1 38 ? -1.541 -2.406 1.374 1.00 0.00 73 GLU A N 8
ATOM 9505 C CA . GLU A 1 38 ? -2.442 -3.510 1.035 1.00 0.00 73 GLU A CA 8
ATOM 9506 C C . GLU A 1 38 ? -3.751 -2.989 0.440 1.00 0.00 73 GLU A C 8
ATOM 9507 O O . GLU A 1 38 ? -4.293 -3.580 -0.496 1.00 0.00 73 GLU A O 8
ATOM 9519 N N . THR A 1 39 ? -4.250 -1.879 0.986 1.00 0.00 74 THR A N 8
ATOM 9520 C CA . THR A 1 39 ? -5.494 -1.278 0.509 1.00 0.00 74 THR A CA 8
ATOM 9521 C C . THR A 1 39 ? -5.295 -0.597 -0.851 1.00 0.00 74 THR A C 8
ATOM 9522 O O . THR A 1 39 ? -6.199 -0.600 -1.689 1.00 0.00 74 THR A O 8
ATOM 9533 N N . TYR A 1 40 ? -4.109 -0.024 -1.068 1.00 0.00 75 TYR A N 8
ATOM 9534 C CA . TYR A 1 40 ? -3.791 0.644 -2.326 1.00 0.00 75 TYR A CA 8
ATOM 9535 C C . TYR A 1 40 ? -3.732 -0.365 -3.476 1.00 0.00 75 TYR A C 8
ATOM 9536 O O . TYR A 1 40 ? -4.300 -0.136 -4.545 1.00 0.00 75 TYR A O 8
ATOM 9554 N N . LEU A 1 41 ? -3.032 -1.478 -3.245 1.00 0.00 76 LEU A N 8
ATOM 9555 C CA . LEU A 1 41 ? -2.882 -2.525 -4.256 1.00 0.00 76 LEU A CA 8
ATOM 9556 C C . LEU A 1 41 ? -4.225 -3.162 -4.607 1.00 0.00 76 LEU A C 8
ATOM 9557 O O . LEU A 1 41 ? -4.542 -3.340 -5.785 1.00 0.00 76 LEU A O 8
ATOM 9573 N N . LYS A 1 42 ? -5.015 -3.496 -3.585 1.00 0.00 77 LYS A N 8
ATOM 9574 C CA . LYS A 1 42 ? -6.328 -4.107 -3.799 1.00 0.00 77 LYS A CA 8
ATOM 9575 C C . LYS A 1 42 ? -7.251 -3.172 -4.585 1.00 0.00 77 LYS A C 8
ATOM 9576 O O . LYS A 1 42 ? -8.075 -3.632 -5.376 1.00 0.00 77 LYS A O 8
ATOM 9595 N N . LYS A 1 43 ? -7.108 -1.861 -4.363 1.00 0.00 78 LYS A N 8
ATOM 9596 C CA . LYS A 1 43 ? -7.932 -0.871 -5.056 1.00 0.00 78 LYS A CA 8
ATOM 9597 C C . LYS A 1 43 ? -7.672 -0.901 -6.562 1.00 0.00 78 LYS A C 8
ATOM 9598 O O . LYS A 1 43 ? -8.612 -0.924 -7.355 1.00 0.00 78 LYS A O 8
ATOM 9617 N N . LEU A 1 44 ? -6.394 -0.914 -6.949 1.00 0.00 79 LEU A N 8
ATOM 9618 C CA . LEU A 1 44 ? -6.018 -0.952 -8.366 1.00 0.00 79 LEU A CA 8
ATOM 9619 C C . LEU A 1 44 ? -6.554 -2.213 -9.036 1.00 0.00 79 LEU A C 8
ATOM 9620 O O . LEU A 1 44 ? -7.143 -2.146 -10.116 1.00 0.00 79 LEU A O 8
ATOM 9636 N N . ILE A 1 45 ? -6.357 -3.359 -8.381 1.00 0.00 80 ILE A N 8
ATOM 9637 C CA . ILE A 1 45 ? -6.829 -4.637 -8.908 1.00 0.00 80 ILE A CA 8
ATOM 9638 C C . ILE A 1 45 ? -8.357 -4.651 -9.017 1.00 0.00 80 ILE A C 8
ATOM 9639 O O . ILE A 1 45 ? -8.913 -5.236 -9.948 1.00 0.00 80 ILE A O 8
ATOM 9655 N N . ALA A 1 46 ? -9.028 -4.003 -8.059 1.00 0.00 81 ALA A N 8
ATOM 9656 C CA . ALA A 1 46 ? -10.489 -3.941 -8.047 1.00 0.00 81 ALA A CA 8
ATOM 9657 C C . ALA A 1 46 ? -11.035 -3.069 -9.178 1.00 0.00 81 ALA A C 8
ATOM 9658 O O . ALA A 1 46 ? -12.084 -3.376 -9.747 1.00 0.00 81 ALA A O 8
ATOM 9665 N N . THR A 1 47 ? -10.334 -1.979 -9.497 1.00 0.00 82 THR A N 8
ATOM 9666 C CA . THR A 1 47 ? -10.778 -1.074 -10.557 1.00 0.00 82 THR A CA 8
ATOM 9667 C C . THR A 1 47 ? -10.511 -1.668 -11.940 1.00 0.00 82 THR A C 8
ATOM 9668 O O . THR A 1 47 ? -11.448 -1.953 -12.687 1.00 0.00 82 THR A O 8
ATOM 9679 N N . ASN A 1 48 ? -9.232 -1.844 -12.282 1.00 0.00 83 ASN A N 8
ATOM 9680 C CA . ASN A 1 48 ? -8.853 -2.392 -13.584 1.00 0.00 83 ASN A CA 8
ATOM 9681 C C . ASN A 1 48 ? -7.340 -2.612 -13.699 1.00 0.00 83 ASN A C 8
ATOM 9682 O O . ASN A 1 48 ? -6.899 -3.577 -14.326 1.00 0.00 83 ASN A O 8
ATOM 9693 N N . ASN A 1 49 ? -6.551 -1.708 -13.105 1.00 0.00 84 ASN A N 8
ATOM 9694 C CA . ASN A 1 49 ? -5.093 -1.804 -13.156 1.00 0.00 84 ASN A CA 8
ATOM 9695 C C . ASN A 1 49 ? -4.595 -3.012 -12.372 1.00 0.00 84 ASN A C 8
ATOM 9696 O O . ASN A 1 49 ? -4.423 -2.953 -11.153 1.00 0.00 84 ASN A O 8
ATOM 9707 N N . VAL A 1 50 ? -4.365 -4.102 -13.089 1.00 0.00 85 VAL A N 8
ATOM 9708 C CA . VAL A 1 50 ? -3.883 -5.337 -12.483 1.00 0.00 85 VAL A CA 8
ATOM 9709 C C . VAL A 1 50 ? -2.493 -5.711 -13.017 1.00 0.00 85 VAL A C 8
ATOM 9710 O O . VAL A 1 50 ? -2.124 -6.888 -13.049 1.00 0.00 85 VAL A O 8
ATOM 9723 N N . THR A 1 51 ? -1.718 -4.701 -13.421 1.00 0.00 86 THR A N 8
ATOM 9724 C CA . THR A 1 51 ? -0.368 -4.923 -13.936 1.00 0.00 86 THR A CA 8
ATOM 9725 C C . THR A 1 51 ? 0.649 -4.052 -13.185 1.00 0.00 86 THR A C 8
ATOM 9726 O O . THR A 1 51 ? 1.680 -3.661 -13.741 1.00 0.00 86 THR A O 8
ATOM 9737 N N . HIS A 1 52 ? 0.356 -3.756 -11.916 1.00 0.00 87 HIS A N 8
ATOM 9738 C CA . HIS A 1 52 ? 1.244 -2.936 -11.094 1.00 0.00 87 HIS A CA 8
ATOM 9739 C C . HIS A 1 52 ? 2.319 -3.790 -10.420 1.00 0.00 87 HIS A C 8
ATOM 9740 O O . HIS A 1 52 ? 3.497 -3.691 -10.765 1.00 0.00 87 HIS A O 8
ATOM 9755 N N . LYS A 1 53 ? 1.900 -4.626 -9.464 1.00 0.00 88 LYS A N 8
ATOM 9756 C CA . LYS A 1 53 ? 2.813 -5.510 -8.727 1.00 0.00 88 LYS A CA 8
ATOM 9757 C C . LYS A 1 53 ? 3.803 -4.704 -7.878 1.00 0.00 88 LYS A C 8
ATOM 9758 O O . LYS A 1 53 ? 4.654 -3.988 -8.410 1.00 0.00 88 LYS A O 8
ATOM 9777 N N . ILE A 1 54 ? 3.683 -4.824 -6.552 1.00 0.00 89 ILE A N 8
ATOM 9778 C CA . ILE A 1 54 ? 4.566 -4.099 -5.633 1.00 0.00 89 ILE A CA 8
ATOM 9779 C C . ILE A 1 54 ? 5.881 -4.845 -5.412 1.00 0.00 89 ILE A C 8
ATOM 9780 O O . ILE A 1 54 ? 5.891 -6.034 -5.087 1.00 0.00 89 ILE A O 8
ATOM 9796 N N . THR A 1 55 ? 6.986 -4.122 -5.586 1.00 0.00 90 THR A N 8
ATOM 9797 C CA . THR A 1 55 ? 8.325 -4.681 -5.407 1.00 0.00 90 THR A CA 8
ATOM 9798 C C . THR A 1 55 ? 9.002 -4.064 -4.185 1.00 0.00 90 THR A C 8
ATOM 9799 O O . THR A 1 55 ? 8.460 -3.145 -3.569 1.00 0.00 90 THR A O 8
ATOM 9810 N N . GLU A 1 56 ? 10.191 -4.563 -3.842 1.00 0.00 91 GLU A N 8
ATOM 9811 C CA . GLU A 1 56 ? 10.936 -4.040 -2.695 1.00 0.00 91 GLU A CA 8
ATOM 9812 C C . GLU A 1 56 ? 11.172 -2.535 -2.845 1.00 0.00 91 GLU A C 8
ATOM 9813 O O . GLU A 1 56 ? 11.021 -1.776 -1.888 1.00 0.00 91 GLU A O 8
ATOM 9825 N N . ALA A 1 57 ? 11.530 -2.112 -4.058 1.00 0.00 92 ALA A N 8
ATOM 9826 C CA . ALA A 1 57 ? 11.774 -0.698 -4.340 1.00 0.00 92 ALA A CA 8
ATOM 9827 C C . ALA A 1 57 ? 10.474 0.108 -4.308 1.00 0.00 92 ALA A C 8
ATOM 9828 O O . ALA A 1 57 ? 10.451 1.244 -3.831 1.00 0.00 92 ALA A O 8
ATOM 9835 N N . GLU A 1 58 ? 9.396 -0.485 -4.825 1.00 0.00 93 GLU A N 8
ATOM 9836 C CA . GLU A 1 58 ? 8.095 0.179 -4.864 1.00 0.00 93 GLU A CA 8
ATOM 9837 C C . GLU A 1 58 ? 7.476 0.293 -3.471 1.00 0.00 93 GLU A C 8
ATOM 9838 O O . GLU A 1 58 ? 6.915 1.332 -3.124 1.00 0.00 93 GLU A O 8
ATOM 9850 N N . ILE A 1 59 ? 7.577 -0.774 -2.676 1.00 0.00 94 ILE A N 8
ATOM 9851 C CA . ILE A 1 59 ? 7.012 -0.775 -1.328 1.00 0.00 94 ILE A CA 8
ATOM 9852 C C . ILE A 1 59 ? 7.673 0.284 -0.442 1.00 0.00 94 ILE A C 8
ATOM 9853 O O . ILE A 1 59 ? 7.002 0.911 0.378 1.00 0.00 94 ILE A O 8
ATOM 9869 N N . VAL A 1 60 ? 8.980 0.499 -0.622 1.00 0.00 95 VAL A N 8
ATOM 9870 C CA . VAL A 1 60 ? 9.697 1.506 0.161 1.00 0.00 95 VAL A CA 8
ATOM 9871 C C . VAL A 1 60 ? 9.178 2.906 -0.171 1.00 0.00 95 VAL A C 8
ATOM 9872 O O . VAL A 1 60 ? 8.941 3.717 0.726 1.00 0.00 95 VAL A O 8
ATOM 9885 N N . SER A 1 61 ? 8.995 3.179 -1.466 1.00 0.00 96 SER A N 8
ATOM 9886 C CA . SER A 1 61 ? 8.495 4.476 -1.918 1.00 0.00 96 SER A CA 8
ATOM 9887 C C . SER A 1 61 ? 7.052 4.701 -1.464 1.00 0.00 96 SER A C 8
ATOM 9888 O O . SER A 1 61 ? 6.717 5.778 -0.965 1.00 0.00 96 SER A O 8
ATOM 9896 N N . ILE A 1 62 ? 6.201 3.683 -1.631 1.00 0.00 97 ILE A N 8
ATOM 9897 C CA . ILE A 1 62 ? 4.798 3.789 -1.227 1.00 0.00 97 ILE A CA 8
ATOM 9898 C C . ILE A 1 62 ? 4.683 3.971 0.287 1.00 0.00 97 ILE A C 8
ATOM 9899 O O . ILE A 1 62 ? 3.969 4.856 0.755 1.00 0.00 97 ILE A O 8
ATOM 9915 N N . LEU A 1 63 ? 5.397 3.136 1.046 1.00 0.00 98 LEU A N 8
ATOM 9916 C CA . LEU A 1 63 ? 5.375 3.219 2.507 1.00 0.00 98 LEU A CA 8
ATOM 9917 C C . LEU A 1 63 ? 5.881 4.581 2.987 1.00 0.00 98 LEU A C 8
ATOM 9918 O O . LEU A 1 63 ? 5.322 5.164 3.917 1.00 0.00 98 LEU A O 8
ATOM 9934 N N . ASN A 1 64 ? 6.938 5.084 2.342 1.00 0.00 99 ASN A N 8
ATOM 9935 C CA . ASN A 1 64 ? 7.516 6.381 2.700 1.00 0.00 99 ASN A CA 8
ATOM 9936 C C . ASN A 1 64 ? 6.537 7.517 2.407 1.00 0.00 99 ASN A C 8
ATOM 9937 O O . ASN A 1 64 ? 6.458 8.488 3.163 1.00 0.00 99 ASN A O 8
ATOM 9948 N N . GLY A 1 65 ? 5.776 7.379 1.319 1.00 0.00 100 GLY A N 8
ATOM 9949 C CA . GLY A 1 65 ? 4.798 8.390 0.961 1.00 0.00 100 GLY A CA 8
ATOM 9950 C C . GLY A 1 65 ? 3.592 8.330 1.871 1.00 0.00 100 GLY A C 8
ATOM 9951 O O . GLY A 1 65 ? 3.061 9.363 2.282 1.00 0.00 100 GLY A O 8
ATOM 9955 N N . ILE A 1 66 ? 3.179 7.106 2.199 1.00 0.00 101 ILE A N 8
ATOM 9956 C CA . ILE A 1 66 ? 2.044 6.875 3.083 1.00 0.00 101 ILE A CA 8
ATOM 9957 C C . ILE A 1 66 ? 2.269 7.542 4.445 1.00 0.00 101 ILE A C 8
ATOM 9958 O O . ILE A 1 66 ? 1.347 8.121 5.019 1.00 0.00 101 ILE A O 8
ATOM 9974 N N . ALA A 1 67 ? 3.503 7.464 4.949 1.00 0.00 102 ALA A N 8
ATOM 9975 C CA . ALA A 1 67 ? 3.846 8.071 6.233 1.00 0.00 102 ALA A CA 8
ATOM 9976 C C . ALA A 1 67 ? 3.838 9.595 6.136 1.00 0.00 102 ALA A C 8
ATOM 9977 O O . ALA A 1 67 ? 3.306 10.276 7.014 1.00 0.00 102 ALA A O 8
ATOM 9984 N N . LYS A 1 68 ? 4.428 10.125 5.060 1.00 0.00 103 LYS A N 8
ATOM 9985 C CA . LYS A 1 68 ? 4.485 11.572 4.846 1.00 0.00 103 LYS A CA 8
ATOM 9986 C C . LYS A 1 68 ? 3.081 12.171 4.730 1.00 0.00 103 LYS A C 8
ATOM 9987 O O . LYS A 1 68 ? 2.815 13.247 5.265 1.00 0.00 103 LYS A O 8
ATOM 10006 N N . GLN A 1 69 ? 2.187 11.466 4.030 1.00 0.00 104 GLN A N 8
ATOM 10007 C CA . GLN A 1 69 ? 0.808 11.929 3.849 1.00 0.00 104 GLN A CA 8
ATOM 10008 C C . GLN A 1 69 ? -0.004 11.793 5.142 1.00 0.00 104 GLN A C 8
ATOM 10009 O O . GLN A 1 69 ? -0.916 12.584 5.390 1.00 0.00 104 GLN A O 8
ATOM 10023 N N . GLN A 1 70 ? 0.328 10.785 5.956 1.00 0.00 105 GLN A N 8
ATOM 10024 C CA . GLN A 1 70 ? -0.375 10.545 7.218 1.00 0.00 105 GLN A CA 8
ATOM 10025 C C . GLN A 1 70 ? -0.063 11.646 8.236 1.00 0.00 105 GLN A C 8
ATOM 10026 O O . GLN A 1 70 ? 0.828 11.499 9.076 1.00 0.00 105 GLN A O 8
ATOM 10040 N N . ASN A 1 71 ? -0.802 12.753 8.145 1.00 0.00 106 ASN A N 8
ATOM 10041 C CA . ASN A 1 71 ? -0.613 13.892 9.044 1.00 0.00 106 ASN A CA 8
ATOM 10042 C C . ASN A 1 71 ? -1.698 14.952 8.813 1.00 0.00 106 ASN A C 8
ATOM 10043 O O . ASN A 1 71 ? -2.633 14.735 8.039 1.00 0.00 106 ASN A O 8
ATOM 10054 N N . SER A 1 72 ? -1.564 16.098 9.485 1.00 0.00 107 SER A N 8
ATOM 10055 C CA . SER A 1 72 ? -2.528 17.191 9.346 1.00 0.00 107 SER A CA 8
ATOM 10056 C C . SER A 1 72 ? -1.832 18.467 8.866 1.00 0.00 107 SER A C 8
ATOM 10057 O O . SER A 1 72 ? -1.232 19.196 9.658 1.00 0.00 107 SER A O 8
ATOM 10065 N N . GLN A 1 73 ? -1.912 18.725 7.561 1.00 0.00 108 GLN A N 8
ATOM 10066 C CA . GLN A 1 73 ? -1.284 19.909 6.973 1.00 0.00 108 GLN A CA 8
ATOM 10067 C C . GLN A 1 73 ? -2.331 20.919 6.496 1.00 0.00 108 GLN A C 8
ATOM 10068 O O . GLN A 1 73 ? -3.471 20.555 6.203 1.00 0.00 108 GLN A O 8
ATOM 10082 N N . ASN A 1 74 ? -1.927 22.189 6.422 1.00 0.00 109 ASN A N 8
ATOM 10083 C CA . ASN A 1 74 ? -2.818 23.266 5.982 1.00 0.00 109 ASN A CA 8
ATOM 10084 C C . ASN A 1 74 ? -3.077 23.194 4.476 1.00 0.00 109 ASN A C 8
ATOM 10085 O O . ASN A 1 74 ? -2.465 22.393 3.766 1.00 0.00 109 ASN A O 8
ATOM 10096 N N . ASN A 1 75 ? -3.995 24.036 3.995 1.00 0.00 110 ASN A N 8
ATOM 10097 C CA . ASN A 1 75 ? -4.342 24.065 2.577 1.00 0.00 110 ASN A CA 8
ATOM 10098 C C . ASN A 1 75 ? -4.133 25.453 1.977 1.00 0.00 110 ASN A C 8
ATOM 10099 O O . ASN A 1 75 ? -4.462 26.465 2.598 1.00 0.00 110 ASN A O 8
ATOM 10110 N N . SER A 1 76 ? -3.594 25.485 0.758 1.00 0.00 111 SER A N 8
ATOM 10111 C CA . SER A 1 76 ? -3.344 26.742 0.054 1.00 0.00 111 SER A CA 8
ATOM 10112 C C . SER A 1 76 ? -3.276 26.513 -1.456 1.00 0.00 111 SER A C 8
ATOM 10113 O O . SER A 1 76 ? -4.079 27.062 -2.212 1.00 0.00 111 SER A O 8
ATOM 10121 N N . LYS A 1 77 ? -2.314 25.696 -1.885 1.00 0.00 112 LYS A N 8
ATOM 10122 C CA . LYS A 1 77 ? -2.138 25.388 -3.304 1.00 0.00 112 LYS A CA 8
ATOM 10123 C C . LYS A 1 77 ? -2.636 23.977 -3.630 1.00 0.00 112 LYS A C 8
ATOM 10124 O O . LYS A 1 77 ? -3.065 23.714 -4.754 1.00 0.00 112 LYS A O 8
ATOM 10143 N N . ILE A 1 78 ? -2.581 23.076 -2.641 1.00 0.00 113 ILE A N 8
ATOM 10144 C CA . ILE A 1 78 ? -3.031 21.692 -2.827 1.00 0.00 113 ILE A CA 8
ATOM 10145 C C . ILE A 1 78 ? -4.483 21.637 -3.318 1.00 0.00 113 ILE A C 8
ATOM 10146 O O . ILE A 1 78 ? -4.854 20.729 -4.064 1.00 0.00 113 ILE A O 8
ATOM 10162 N N . ILE A 1 79 ? -5.298 22.610 -2.897 1.00 0.00 114 ILE A N 8
ATOM 10163 C CA . ILE A 1 79 ? -6.707 22.668 -3.296 1.00 0.00 114 ILE A CA 8
ATOM 10164 C C . ILE A 1 79 ? -6.849 22.704 -4.822 1.00 0.00 114 ILE A C 8
ATOM 10165 O O . ILE A 1 79 ? -7.323 21.740 -5.425 1.00 0.00 114 ILE A O 8
ATOM 10181 N N . PHE A 1 80 ? -6.425 23.818 -5.435 1.00 0.00 115 PHE A N 8
ATOM 10182 C CA . PHE A 1 80 ? -6.489 23.996 -6.892 1.00 0.00 115 PHE A CA 8
ATOM 10183 C C . PHE A 1 80 ? -7.936 24.121 -7.390 1.00 0.00 115 PHE A C 8
ATOM 10184 O O . PHE A 1 80 ? -8.337 25.183 -7.870 1.00 0.00 115 PHE A O 8
ATOM 10201 N N . GLU A 1 81 ? -8.711 23.037 -7.275 1.00 0.00 116 GLU A N 8
ATOM 10202 C CA . GLU A 1 81 ? -10.109 23.030 -7.714 1.00 0.00 116 GLU A CA 8
ATOM 10203 C C . GLU A 1 81 ? -11.070 22.829 -6.535 1.00 0.00 116 GLU A C 8
ATOM 10204 O O . GLU A 1 81 ? -12.298 22.888 -6.757 1.00 0.00 116 GLU A O 8
ATOM 10217 N N . GLY A 1 1 ? -15.041 -19.138 7.169 1.00 0.00 36 GLY A N 9
ATOM 10218 C CA . GLY A 1 1 ? -15.629 -17.986 6.430 1.00 0.00 36 GLY A CA 9
ATOM 10219 C C . GLY A 1 1 ? -14.696 -16.790 6.366 1.00 0.00 36 GLY A C 9
ATOM 10220 O O . GLY A 1 1 ? -14.348 -16.333 5.277 1.00 0.00 36 GLY A O 9
ATOM 10226 N N . GLU A 1 2 ? -14.297 -16.288 7.542 1.00 0.00 37 GLU A N 9
ATOM 10227 C CA . GLU A 1 2 ? -13.399 -15.132 7.652 1.00 0.00 37 GLU A CA 9
ATOM 10228 C C . GLU A 1 2 ? -13.771 -14.026 6.661 1.00 0.00 37 GLU A C 9
ATOM 10229 O O . GLU A 1 2 ? -13.208 -13.937 5.568 1.00 0.00 37 GLU A O 9
ATOM 10241 N N . ASN A 1 3 ? -14.730 -13.185 7.060 1.00 0.00 38 ASN A N 9
ATOM 10242 C CA . ASN A 1 3 ? -15.197 -12.076 6.224 1.00 0.00 38 ASN A CA 9
ATOM 10243 C C . ASN A 1 3 ? -15.888 -12.586 4.955 1.00 0.00 38 ASN A C 9
ATOM 10244 O O . ASN A 1 3 ? -16.031 -13.794 4.755 1.00 0.00 38 ASN A O 9
ATOM 10255 N N . SER A 1 4 ? -16.319 -11.654 4.103 1.00 0.00 39 SER A N 9
ATOM 10256 C CA . SER A 1 4 ? -16.996 -12.003 2.856 1.00 0.00 39 SER A CA 9
ATOM 10257 C C . SER A 1 4 ? -16.290 -11.378 1.654 1.00 0.00 39 SER A C 9
ATOM 10258 O O . SER A 1 4 ? -15.678 -10.314 1.768 1.00 0.00 39 SER A O 9
ATOM 10266 N N . ALA A 1 5 ? -16.382 -12.054 0.504 1.00 0.00 40 ALA A N 9
ATOM 10267 C CA . ALA A 1 5 ? -15.757 -11.587 -0.735 1.00 0.00 40 ALA A CA 9
ATOM 10268 C C . ALA A 1 5 ? -14.232 -11.592 -0.615 1.00 0.00 40 ALA A C 9
ATOM 10269 O O . ALA A 1 5 ? -13.629 -10.610 -0.175 1.00 0.00 40 ALA A O 9
ATOM 10276 N N . PRO A 1 6 ? -13.588 -12.716 -0.999 1.00 0.00 41 PRO A N 9
ATOM 10277 C CA . PRO A 1 6 ? -12.126 -12.867 -0.929 1.00 0.00 41 PRO A CA 9
ATOM 10278 C C . PRO A 1 6 ? -11.374 -11.735 -1.624 1.00 0.00 41 PRO A C 9
ATOM 10279 O O . PRO A 1 6 ? -11.904 -11.083 -2.526 1.00 0.00 41 PRO A O 9
ATOM 10290 N N . VAL A 1 7 ? -10.133 -11.514 -1.196 1.00 0.00 42 VAL A N 9
ATOM 10291 C CA . VAL A 1 7 ? -9.294 -10.465 -1.772 1.00 0.00 42 VAL A CA 9
ATOM 10292 C C . VAL A 1 7 ? -7.838 -10.590 -1.308 1.00 0.00 42 VAL A C 9
ATOM 10293 O O . VAL A 1 7 ? -6.912 -10.441 -2.107 1.00 0.00 42 VAL A O 9
ATOM 10306 N N . GLY A 1 8 ? -7.647 -10.871 -0.017 1.00 0.00 43 GLY A N 9
ATOM 10307 C CA . GLY A 1 8 ? -6.308 -11.020 0.533 1.00 0.00 43 GLY A CA 9
ATOM 10308 C C . GLY A 1 8 ? -5.612 -12.289 0.064 1.00 0.00 43 GLY A C 9
ATOM 10309 O O . GLY A 1 8 ? -4.414 -12.274 -0.216 1.00 0.00 43 GLY A O 9
ATOM 10313 N N . ALA A 1 9 ? -6.364 -13.388 -0.029 1.00 0.00 44 ALA A N 9
ATOM 10314 C CA . ALA A 1 9 ? -5.807 -14.666 -0.475 1.00 0.00 44 ALA A CA 9
ATOM 10315 C C . ALA A 1 9 ? -5.378 -14.603 -1.941 1.00 0.00 44 ALA A C 9
ATOM 10316 O O . ALA A 1 9 ? -4.360 -15.184 -2.325 1.00 0.00 44 ALA A O 9
ATOM 10323 N N . ALA A 1 10 ? -6.159 -13.888 -2.755 1.00 0.00 45 ALA A N 9
ATOM 10324 C CA . ALA A 1 10 ? -5.860 -13.742 -4.178 1.00 0.00 45 ALA A CA 9
ATOM 10325 C C . ALA A 1 10 ? -4.550 -12.982 -4.393 1.00 0.00 45 ALA A C 9
ATOM 10326 O O . ALA A 1 10 ? -3.798 -13.282 -5.321 1.00 0.00 45 ALA A O 9
ATOM 10333 N N . ILE A 1 11 ? -4.283 -12.000 -3.528 1.00 0.00 46 ILE A N 9
ATOM 10334 C CA . ILE A 1 11 ? -3.060 -11.202 -3.624 1.00 0.00 46 ILE A CA 9
ATOM 10335 C C . ILE A 1 11 ? -1.891 -11.861 -2.884 1.00 0.00 46 ILE A C 9
ATOM 10336 O O . ILE A 1 11 ? -0.729 -11.589 -3.192 1.00 0.00 46 ILE A O 9
ATOM 10352 N N . ALA A 1 12 ? -2.198 -12.723 -1.909 1.00 0.00 47 ALA A N 9
ATOM 10353 C CA . ALA A 1 12 ? -1.165 -13.410 -1.133 1.00 0.00 47 ALA A CA 9
ATOM 10354 C C . ALA A 1 12 ? -0.200 -14.180 -2.036 1.00 0.00 47 ALA A C 9
ATOM 10355 O O . ALA A 1 12 ? 0.998 -14.248 -1.758 1.00 0.00 47 ALA A O 9
ATOM 10362 N N . ASN A 1 13 ? -0.724 -14.748 -3.124 1.00 0.00 48 ASN A N 9
ATOM 10363 C CA . ASN A 1 13 ? 0.099 -15.500 -4.072 1.00 0.00 48 ASN A CA 9
ATOM 10364 C C . ASN A 1 13 ? 0.781 -14.551 -5.054 1.00 0.00 48 ASN A C 9
ATOM 10365 O O . ASN A 1 13 ? 1.870 -14.835 -5.555 1.00 0.00 48 ASN A O 9
ATOM 10376 N N . PHE A 1 14 ? 0.131 -13.418 -5.314 1.00 0.00 49 PHE A N 9
ATOM 10377 C CA . PHE A 1 14 ? 0.662 -12.409 -6.221 1.00 0.00 49 PHE A CA 9
ATOM 10378 C C . PHE A 1 14 ? 1.922 -11.756 -5.643 1.00 0.00 49 PHE A C 9
ATOM 10379 O O . PHE A 1 14 ? 2.842 -11.408 -6.384 1.00 0.00 49 PHE A O 9
ATOM 10396 N N . LEU A 1 15 ? 1.955 -11.598 -4.318 1.00 0.00 50 LEU A N 9
ATOM 10397 C CA . LEU A 1 15 ? 3.101 -10.993 -3.639 1.00 0.00 50 LEU A CA 9
ATOM 10398 C C . LEU A 1 15 ? 4.210 -12.022 -3.415 1.00 0.00 50 LEU A C 9
ATOM 10399 O O . LEU A 1 15 ? 3.987 -13.227 -3.546 1.00 0.00 50 LEU A O 9
ATOM 10415 N N . GLU A 1 16 ? 5.402 -11.538 -3.069 1.00 0.00 51 GLU A N 9
ATOM 10416 C CA . GLU A 1 16 ? 6.545 -12.415 -2.821 1.00 0.00 51 GLU A CA 9
ATOM 10417 C C . GLU A 1 16 ? 6.830 -12.528 -1.324 1.00 0.00 51 GLU A C 9
ATOM 10418 O O . GLU A 1 16 ? 6.519 -11.614 -0.557 1.00 0.00 51 GLU A O 9
ATOM 10430 N N . PRO A 1 17 ? 7.433 -13.655 -0.888 1.00 0.00 52 PRO A N 9
ATOM 10431 C CA . PRO A 1 17 ? 7.766 -13.883 0.526 1.00 0.00 52 PRO A CA 9
ATOM 10432 C C . PRO A 1 17 ? 8.590 -12.742 1.121 1.00 0.00 52 PRO A C 9
ATOM 10433 O O . PRO A 1 17 ? 8.373 -12.345 2.266 1.00 0.00 52 PRO A O 9
ATOM 10444 N N . GLN A 1 18 ? 9.530 -12.213 0.333 1.00 0.00 53 GLN A N 9
ATOM 10445 C CA . GLN A 1 18 ? 10.379 -11.111 0.782 1.00 0.00 53 GLN A CA 9
ATOM 10446 C C . GLN A 1 18 ? 9.558 -9.833 0.957 1.00 0.00 53 GLN A C 9
ATOM 10447 O O . GLN A 1 18 ? 9.697 -9.128 1.958 1.00 0.00 53 GLN A O 9
ATOM 10461 N N . ALA A 1 19 ? 8.695 -9.546 -0.021 1.00 0.00 54 ALA A N 9
ATOM 10462 C CA . ALA A 1 19 ? 7.841 -8.359 0.026 1.00 0.00 54 ALA A CA 9
ATOM 10463 C C . ALA A 1 19 ? 6.883 -8.412 1.216 1.00 0.00 54 ALA A C 9
ATOM 10464 O O . ALA A 1 19 ? 6.596 -7.386 1.835 1.00 0.00 54 ALA A O 9
ATOM 10471 N N . LEU A 1 20 ? 6.394 -9.614 1.532 1.00 0.00 55 LEU A N 9
ATOM 10472 C CA . LEU A 1 20 ? 5.471 -9.802 2.651 1.00 0.00 55 LEU A CA 9
ATOM 10473 C C . LEU A 1 20 ? 6.108 -9.349 3.965 1.00 0.00 55 LEU A C 9
ATOM 10474 O O . LEU A 1 20 ? 5.458 -8.701 4.785 1.00 0.00 55 LEU A O 9
ATOM 10490 N N . GLU A 1 21 ? 7.386 -9.687 4.155 1.00 0.00 56 GLU A N 9
ATOM 10491 C CA . GLU A 1 21 ? 8.112 -9.309 5.367 1.00 0.00 56 GLU A CA 9
ATOM 10492 C C . GLU A 1 21 ? 8.207 -7.788 5.500 1.00 0.00 56 GLU A C 9
ATOM 10493 O O . GLU A 1 21 ? 7.931 -7.233 6.565 1.00 0.00 56 GLU A O 9
ATOM 10505 N N . ARG A 1 22 ? 8.593 -7.118 4.411 1.00 0.00 57 ARG A N 9
ATOM 10506 C CA . ARG A 1 22 ? 8.717 -5.664 4.406 1.00 0.00 57 ARG A CA 9
ATOM 10507 C C . ARG A 1 22 ? 7.361 -5.001 4.652 1.00 0.00 57 ARG A C 9
ATOM 10508 O O . ARG A 1 22 ? 7.248 -4.085 5.468 1.00 0.00 57 ARG A O 9
ATOM 10529 N N . LEU A 1 23 ? 6.336 -5.477 3.944 1.00 0.00 58 LEU A N 9
ATOM 10530 C CA . LEU A 1 23 ? 4.982 -4.940 4.084 1.00 0.00 58 LEU A CA 9
ATOM 10531 C C . LEU A 1 23 ? 4.459 -5.142 5.509 1.00 0.00 58 LEU A C 9
ATOM 10532 O O . LEU A 1 23 ? 3.770 -4.277 6.051 1.00 0.00 58 LEU A O 9
ATOM 10548 N N . SER A 1 24 ? 4.799 -6.282 6.114 1.00 0.00 59 SER A N 9
ATOM 10549 C CA . SER A 1 24 ? 4.375 -6.583 7.481 1.00 0.00 59 SER A CA 9
ATOM 10550 C C . SER A 1 24 ? 5.012 -5.607 8.470 1.00 0.00 59 SER A C 9
ATOM 10551 O O . SER A 1 24 ? 4.373 -5.183 9.433 1.00 0.00 59 SER A O 9
ATOM 10559 N N . ARG A 1 25 ? 6.275 -5.253 8.220 1.00 0.00 60 ARG A N 9
ATOM 10560 C CA . ARG A 1 25 ? 7.002 -4.324 9.082 1.00 0.00 60 ARG A CA 9
ATOM 10561 C C . ARG A 1 25 ? 6.380 -2.929 9.037 1.00 0.00 60 ARG A C 9
ATOM 10562 O O . ARG A 1 25 ? 6.183 -2.299 10.077 1.00 0.00 60 ARG A O 9
ATOM 10583 N N . VAL A 1 26 ? 6.067 -2.452 7.830 1.00 0.00 61 VAL A N 9
ATOM 10584 C CA . VAL A 1 26 ? 5.461 -1.131 7.664 1.00 0.00 61 VAL A CA 9
ATOM 10585 C C . VAL A 1 26 ? 4.035 -1.104 8.223 1.00 0.00 61 VAL A C 9
ATOM 10586 O O . VAL A 1 26 ? 3.634 -0.128 8.858 1.00 0.00 61 VAL A O 9
ATOM 10599 N N . ALA A 1 27 ? 3.278 -2.181 7.987 1.00 0.00 62 ALA A N 9
ATOM 10600 C CA . ALA A 1 27 ? 1.900 -2.280 8.475 1.00 0.00 62 ALA A CA 9
ATOM 10601 C C . ALA A 1 27 ? 1.829 -2.139 9.998 1.00 0.00 62 ALA A C 9
ATOM 10602 O O . ALA A 1 27 ? 0.831 -1.656 10.534 1.00 0.00 62 ALA A O 9
ATOM 10609 N N . LEU A 1 28 ? 2.892 -2.563 10.689 1.00 0.00 63 LEU A N 9
ATOM 10610 C CA . LEU A 1 28 ? 2.947 -2.480 12.149 1.00 0.00 63 LEU A CA 9
ATOM 10611 C C . LEU A 1 28 ? 2.926 -1.028 12.619 1.00 0.00 63 LEU A C 9
ATOM 10612 O O . LEU A 1 28 ? 2.311 -0.705 13.635 1.00 0.00 63 LEU A O 9
ATOM 10628 N N . VAL A 1 29 ? 3.608 -0.158 11.876 1.00 0.00 64 VAL A N 9
ATOM 10629 C CA . VAL A 1 29 ? 3.673 1.258 12.221 1.00 0.00 64 VAL A CA 9
ATOM 10630 C C . VAL A 1 29 ? 2.567 2.045 11.522 1.00 0.00 64 VAL A C 9
ATOM 10631 O O . VAL A 1 29 ? 1.712 2.643 12.176 1.00 0.00 64 VAL A O 9
ATOM 10644 N N . ARG A 1 30 ? 2.589 2.037 10.190 1.00 0.00 65 ARG A N 9
ATOM 10645 C CA . ARG A 1 30 ? 1.587 2.745 9.402 1.00 0.00 65 ARG A CA 9
ATOM 10646 C C . ARG A 1 30 ? 0.801 1.769 8.531 1.00 0.00 65 ARG A C 9
ATOM 10647 O O . ARG A 1 30 ? 1.186 1.486 7.394 1.00 0.00 65 ARG A O 9
ATOM 10668 N N . ARG A 1 31 ? -0.304 1.259 9.074 1.00 0.00 66 ARG A N 9
ATOM 10669 C CA . ARG A 1 31 ? -1.154 0.317 8.348 1.00 0.00 66 ARG A CA 9
ATOM 10670 C C . ARG A 1 31 ? -1.690 0.942 7.059 1.00 0.00 66 ARG A C 9
ATOM 10671 O O . ARG A 1 31 ? -1.899 0.244 6.068 1.00 0.00 66 ARG A O 9
ATOM 10692 N N . ASP A 1 32 ? -1.912 2.260 7.083 1.00 0.00 67 ASP A N 9
ATOM 10693 C CA . ASP A 1 32 ? -2.424 2.984 5.917 1.00 0.00 67 ASP A CA 9
ATOM 10694 C C . ASP A 1 32 ? -1.536 2.764 4.691 1.00 0.00 67 ASP A C 9
ATOM 10695 O O . ASP A 1 32 ? -2.035 2.492 3.597 1.00 0.00 67 ASP A O 9
ATOM 10704 N N . ARG A 1 33 ? -0.222 2.880 4.882 1.00 0.00 68 ARG A N 9
ATOM 10705 C CA . ARG A 1 33 ? 0.734 2.694 3.795 1.00 0.00 68 ARG A CA 9
ATOM 10706 C C . ARG A 1 33 ? 0.648 1.274 3.232 1.00 0.00 68 ARG A C 9
ATOM 10707 O O . ARG A 1 33 ? 0.553 1.082 2.019 1.00 0.00 68 ARG A O 9
ATOM 10728 N N . ALA A 1 34 ? 0.671 0.282 4.124 1.00 0.00 69 ALA A N 9
ATOM 10729 C CA . ALA A 1 34 ? 0.587 -1.120 3.719 1.00 0.00 69 ALA A CA 9
ATOM 10730 C C . ALA A 1 34 ? -0.761 -1.425 3.071 1.00 0.00 69 ALA A C 9
ATOM 10731 O O . ALA A 1 34 ? -0.839 -2.201 2.115 1.00 0.00 69 ALA A O 9
ATOM 10738 N N . GLN A 1 35 ? -1.817 -0.801 3.592 1.00 0.00 70 GLN A N 9
ATOM 10739 C CA . GLN A 1 35 ? -3.165 -0.995 3.068 1.00 0.00 70 GLN A CA 9
ATOM 10740 C C . GLN A 1 35 ? -3.240 -0.572 1.604 1.00 0.00 70 GLN A C 9
ATOM 10741 O O . GLN A 1 35 ? -3.849 -1.258 0.784 1.00 0.00 70 GLN A O 9
ATOM 10755 N N . ALA A 1 36 ? -2.603 0.555 1.284 1.00 0.00 71 ALA A N 9
ATOM 10756 C CA . ALA A 1 36 ? -2.582 1.064 -0.083 1.00 0.00 71 ALA A CA 9
ATOM 10757 C C . ALA A 1 36 ? -1.850 0.094 -1.010 1.00 0.00 71 ALA A C 9
ATOM 10758 O O . ALA A 1 36 ? -2.236 -0.071 -2.167 1.00 0.00 71 ALA A O 9
ATOM 10765 N N . VAL A 1 37 ? -0.804 -0.558 -0.492 1.00 0.00 72 VAL A N 9
ATOM 10766 C CA . VAL A 1 37 ? -0.041 -1.527 -1.282 1.00 0.00 72 VAL A CA 9
ATOM 10767 C C . VAL A 1 37 ? -0.916 -2.728 -1.639 1.00 0.00 72 VAL A C 9
ATOM 10768 O O . VAL A 1 37 ? -0.969 -3.146 -2.797 1.00 0.00 72 VAL A O 9
ATOM 10781 N N . GLU A 1 38 ? -1.611 -3.269 -0.636 1.00 0.00 73 GLU A N 9
ATOM 10782 C CA . GLU A 1 38 ? -2.499 -4.414 -0.837 1.00 0.00 73 GLU A CA 9
ATOM 10783 C C . GLU A 1 38 ? -3.683 -4.029 -1.723 1.00 0.00 73 GLU A C 9
ATOM 10784 O O . GLU A 1 38 ? -4.103 -4.800 -2.588 1.00 0.00 73 GLU A O 9
ATOM 10796 N N . THR A 1 39 ? -4.215 -2.827 -1.497 1.00 0.00 74 THR A N 9
ATOM 10797 C CA . THR A 1 39 ? -5.350 -2.326 -2.266 1.00 0.00 74 THR A CA 9
ATOM 10798 C C . THR A 1 39 ? -4.945 -1.994 -3.708 1.00 0.00 74 THR A C 9
ATOM 10799 O O . THR A 1 39 ? -5.745 -2.142 -4.632 1.00 0.00 74 THR A O 9
ATOM 10810 N N . TYR A 1 40 ? -3.701 -1.549 -3.891 1.00 0.00 75 TYR A N 9
ATOM 10811 C CA . TYR A 1 40 ? -3.188 -1.202 -5.212 1.00 0.00 75 TYR A CA 9
ATOM 10812 C C . TYR A 1 40 ? -3.084 -2.445 -6.101 1.00 0.00 75 TYR A C 9
ATOM 10813 O O . TYR A 1 40 ? -3.492 -2.422 -7.264 1.00 0.00 75 TYR A O 9
ATOM 10831 N N . LEU A 1 41 ? -2.533 -3.526 -5.545 1.00 0.00 76 LEU A N 9
ATOM 10832 C CA . LEU A 1 41 ? -2.370 -4.779 -6.283 1.00 0.00 76 LEU A CA 9
ATOM 10833 C C . LEU A 1 41 ? -3.724 -5.375 -6.673 1.00 0.00 76 LEU A C 9
ATOM 10834 O O . LEU A 1 41 ? -3.919 -5.789 -7.817 1.00 0.00 76 LEU A O 9
ATOM 10850 N N . LYS A 1 42 ? -4.656 -5.411 -5.718 1.00 0.00 77 LYS A N 9
ATOM 10851 C CA . LYS A 1 42 ? -5.993 -5.953 -5.970 1.00 0.00 77 LYS A CA 9
ATOM 10852 C C . LYS A 1 42 ? -6.729 -5.133 -7.031 1.00 0.00 77 LYS A C 9
ATOM 10853 O O . LYS A 1 42 ? -7.504 -5.680 -7.817 1.00 0.00 77 LYS A O 9
ATOM 10872 N N . LYS A 1 43 ? -6.479 -3.821 -7.051 1.00 0.00 78 LYS A N 9
ATOM 10873 C CA . LYS A 1 43 ? -7.112 -2.931 -8.019 1.00 0.00 78 LYS A CA 9
ATOM 10874 C C . LYS A 1 43 ? -6.693 -3.298 -9.443 1.00 0.00 78 LYS A C 9
ATOM 10875 O O . LYS A 1 43 ? -7.526 -3.349 -10.346 1.00 0.00 78 LYS A O 9
ATOM 10894 N N . LEU A 1 44 ? -5.398 -3.564 -9.629 1.00 0.00 79 LEU A N 9
ATOM 10895 C CA . LEU A 1 44 ? -4.865 -3.939 -10.941 1.00 0.00 79 LEU A CA 9
ATOM 10896 C C . LEU A 1 44 ? -5.473 -5.259 -11.421 1.00 0.00 79 LEU A C 9
ATOM 10897 O O . LEU A 1 44 ? -5.841 -5.390 -12.589 1.00 0.00 79 LEU A O 9
ATOM 10913 N N . ILE A 1 45 ? -5.580 -6.233 -10.514 1.00 0.00 80 ILE A N 9
ATOM 10914 C CA . ILE A 1 45 ? -6.152 -7.535 -10.855 1.00 0.00 80 ILE A CA 9
ATOM 10915 C C . ILE A 1 45 ? -7.641 -7.407 -11.177 1.00 0.00 80 ILE A C 9
ATOM 10916 O O . ILE A 1 45 ? -8.133 -8.016 -12.129 1.00 0.00 80 ILE A O 9
ATOM 10932 N N . ALA A 1 46 ? -8.352 -6.611 -10.375 1.00 0.00 81 ALA A N 9
ATOM 10933 C CA . ALA A 1 46 ? -9.786 -6.400 -10.568 1.00 0.00 81 ALA A CA 9
ATOM 10934 C C . ALA A 1 46 ? -10.079 -5.634 -11.860 1.00 0.00 81 ALA A C 9
ATOM 10935 O O . ALA A 1 46 ? -11.120 -5.845 -12.484 1.00 0.00 81 ALA A O 9
ATOM 10942 N N . THR A 1 47 ? -9.163 -4.750 -12.261 1.00 0.00 82 THR A N 9
ATOM 10943 C CA . THR A 1 47 ? -9.344 -3.970 -13.484 1.00 0.00 82 THR A CA 9
ATOM 10944 C C . THR A 1 47 ? -9.013 -4.804 -14.719 1.00 0.00 82 THR A C 9
ATOM 10945 O O . THR A 1 47 ? -9.908 -5.215 -15.459 1.00 0.00 82 THR A O 9
ATOM 10956 N N . ASN A 1 48 ? -7.717 -5.034 -14.942 1.00 0.00 83 ASN A N 9
ATOM 10957 C CA . ASN A 1 48 ? -7.255 -5.803 -16.102 1.00 0.00 83 ASN A CA 9
ATOM 10958 C C . ASN A 1 48 ? -5.767 -6.158 -15.997 1.00 0.00 83 ASN A C 9
ATOM 10959 O O . ASN A 1 48 ? -5.350 -7.226 -16.449 1.00 0.00 83 ASN A O 9
ATOM 10970 N N . ASN A 1 49 ? -4.966 -5.255 -15.416 1.00 0.00 84 ASN A N 9
ATOM 10971 C CA . ASN A 1 49 ? -3.526 -5.475 -15.271 1.00 0.00 84 ASN A CA 9
ATOM 10972 C C . ASN A 1 49 ? -3.236 -6.685 -14.393 1.00 0.00 84 ASN A C 9
ATOM 10973 O O . ASN A 1 49 ? -3.238 -6.597 -13.163 1.00 0.00 84 ASN A O 9
ATOM 10984 N N . VAL A 1 50 ? -2.982 -7.812 -15.043 1.00 0.00 85 VAL A N 9
ATOM 10985 C CA . VAL A 1 50 ? -2.682 -9.058 -14.344 1.00 0.00 85 VAL A CA 9
ATOM 10986 C C . VAL A 1 50 ? -1.351 -9.652 -14.821 1.00 0.00 85 VAL A C 9
ATOM 10987 O O . VAL A 1 50 ? -1.169 -10.871 -14.829 1.00 0.00 85 VAL A O 9
ATOM 11000 N N . THR A 1 51 ? -0.418 -8.781 -15.209 1.00 0.00 86 THR A N 9
ATOM 11001 C CA . THR A 1 51 ? 0.896 -9.219 -15.676 1.00 0.00 86 THR A CA 9
ATOM 11002 C C . THR A 1 51 ? 2.014 -8.536 -14.877 1.00 0.00 86 THR A C 9
ATOM 11003 O O . THR A 1 51 ? 3.116 -8.327 -15.389 1.00 0.00 86 THR A O 9
ATOM 11014 N N . HIS A 1 52 ? 1.723 -8.188 -13.619 1.00 0.00 87 HIS A N 9
ATOM 11015 C CA . HIS A 1 52 ? 2.700 -7.525 -12.754 1.00 0.00 87 HIS A CA 9
ATOM 11016 C C . HIS A 1 52 ? 2.640 -8.082 -11.329 1.00 0.00 87 HIS A C 9
ATOM 11017 O O . HIS A 1 52 ? 1.565 -8.429 -10.836 1.00 0.00 87 HIS A O 9
ATOM 11032 N N . LYS A 1 53 ? 3.802 -8.160 -10.673 1.00 0.00 88 LYS A N 9
ATOM 11033 C CA . LYS A 1 53 ? 3.890 -8.668 -9.302 1.00 0.00 88 LYS A CA 9
ATOM 11034 C C . LYS A 1 53 ? 4.635 -7.680 -8.403 1.00 0.00 88 LYS A C 9
ATOM 11035 O O . LYS A 1 53 ? 5.420 -6.863 -8.888 1.00 0.00 88 LYS A O 9
ATOM 11054 N N . ILE A 1 54 ? 4.388 -7.759 -7.093 1.00 0.00 89 ILE A N 9
ATOM 11055 C CA . ILE A 1 54 ? 5.041 -6.865 -6.138 1.00 0.00 89 ILE A CA 9
ATOM 11056 C C . ILE A 1 54 ? 6.156 -7.577 -5.375 1.00 0.00 89 ILE A C 9
ATOM 11057 O O . ILE A 1 54 ? 5.938 -8.624 -4.762 1.00 0.00 89 ILE A O 9
ATOM 11073 N N . THR A 1 55 ? 7.349 -6.987 -5.414 1.00 0.00 90 THR A N 9
ATOM 11074 C CA . THR A 1 55 ? 8.518 -7.533 -4.727 1.00 0.00 90 THR A CA 9
ATOM 11075 C C . THR A 1 55 ? 9.044 -6.529 -3.704 1.00 0.00 90 THR A C 9
ATOM 11076 O O . THR A 1 55 ? 8.487 -5.441 -3.558 1.00 0.00 90 THR A O 9
ATOM 11087 N N . GLU A 1 56 ? 10.120 -6.888 -3.003 1.00 0.00 91 GLU A N 9
ATOM 11088 C CA . GLU A 1 56 ? 10.712 -5.994 -2.005 1.00 0.00 91 GLU A CA 9
ATOM 11089 C C . GLU A 1 56 ? 11.067 -4.644 -2.631 1.00 0.00 91 GLU A C 9
ATOM 11090 O O . GLU A 1 56 ? 10.864 -3.595 -2.020 1.00 0.00 91 GLU A O 9
ATOM 11102 N N . ALA A 1 57 ? 11.589 -4.681 -3.857 1.00 0.00 92 ALA A N 9
ATOM 11103 C CA . ALA A 1 57 ? 11.961 -3.461 -4.571 1.00 0.00 92 ALA A CA 9
ATOM 11104 C C . ALA A 1 57 ? 10.725 -2.664 -4.992 1.00 0.00 92 ALA A C 9
ATOM 11105 O O . ALA A 1 57 ? 10.699 -1.438 -4.875 1.00 0.00 92 ALA A O 9
ATOM 11112 N N . GLU A 1 58 ? 9.709 -3.370 -5.490 1.00 0.00 93 GLU A N 9
ATOM 11113 C CA . GLU A 1 58 ? 8.473 -2.731 -5.941 1.00 0.00 93 GLU A CA 9
ATOM 11114 C C . GLU A 1 58 ? 7.657 -2.187 -4.769 1.00 0.00 93 GLU A C 9
ATOM 11115 O O . GLU A 1 58 ? 7.082 -1.103 -4.864 1.00 0.00 93 GLU A O 9
ATOM 11127 N N . ILE A 1 59 ? 7.602 -2.940 -3.669 1.00 0.00 94 ILE A N 9
ATOM 11128 C CA . ILE A 1 59 ? 6.842 -2.513 -2.497 1.00 0.00 94 ILE A CA 9
ATOM 11129 C C . ILE A 1 59 ? 7.404 -1.218 -1.912 1.00 0.00 94 ILE A C 9
ATOM 11130 O O . ILE A 1 59 ? 6.643 -0.357 -1.478 1.00 0.00 94 ILE A O 9
ATOM 11146 N N . VAL A 1 60 ? 8.730 -1.072 -1.918 1.00 0.00 95 VAL A N 9
ATOM 11147 C CA . VAL A 1 60 ? 9.362 0.140 -1.397 1.00 0.00 95 VAL A CA 9
ATOM 11148 C C . VAL A 1 60 ? 8.998 1.349 -2.259 1.00 0.00 95 VAL A C 9
ATOM 11149 O O . VAL A 1 60 ? 8.693 2.421 -1.737 1.00 0.00 95 VAL A O 9
ATOM 11162 N N . SER A 1 61 ? 9.023 1.167 -3.583 1.00 0.00 96 SER A N 9
ATOM 11163 C CA . SER A 1 61 ? 8.686 2.245 -4.512 1.00 0.00 96 SER A CA 9
ATOM 11164 C C . SER A 1 61 ? 7.216 2.638 -4.381 1.00 0.00 96 SER A C 9
ATOM 11165 O O . SER A 1 61 ? 6.890 3.824 -4.312 1.00 0.00 96 SER A O 9
ATOM 11173 N N . ILE A 1 62 ? 6.331 1.639 -4.331 1.00 0.00 97 ILE A N 9
ATOM 11174 C CA . ILE A 1 62 ? 4.898 1.894 -4.191 1.00 0.00 97 ILE A CA 9
ATOM 11175 C C . ILE A 1 62 ? 4.596 2.473 -2.809 1.00 0.00 97 ILE A C 9
ATOM 11176 O O . ILE A 1 62 ? 3.818 3.419 -2.678 1.00 0.00 97 ILE A O 9
ATOM 11192 N N . LEU A 1 63 ? 5.233 1.905 -1.785 1.00 0.00 98 LEU A N 9
ATOM 11193 C CA . LEU A 1 63 ? 5.059 2.363 -0.408 1.00 0.00 98 LEU A CA 9
ATOM 11194 C C . LEU A 1 63 ? 5.537 3.810 -0.257 1.00 0.00 98 LEU A C 9
ATOM 11195 O O . LEU A 1 63 ? 4.878 4.625 0.391 1.00 0.00 98 LEU A O 9
ATOM 11211 N N . ASN A 1 64 ? 6.683 4.119 -0.870 1.00 0.00 99 ASN A N 9
ATOM 11212 C CA . ASN A 1 64 ? 7.252 5.467 -0.818 1.00 0.00 99 ASN A CA 9
ATOM 11213 C C . ASN A 1 64 ? 6.328 6.476 -1.498 1.00 0.00 99 ASN A C 9
ATOM 11214 O O . ASN A 1 64 ? 6.203 7.616 -1.049 1.00 0.00 99 ASN A O 9
ATOM 11225 N N . GLY A 1 65 ? 5.665 6.040 -2.571 1.00 0.00 100 GLY A N 9
ATOM 11226 C CA . GLY A 1 65 ? 4.745 6.907 -3.282 1.00 0.00 100 GLY A CA 9
ATOM 11227 C C . GLY A 1 65 ? 3.458 7.103 -2.509 1.00 0.00 100 GLY A C 9
ATOM 11228 O O . GLY A 1 65 ? 2.898 8.199 -2.486 1.00 0.00 100 GLY A O 9
ATOM 11232 N N . ILE A 1 66 ? 3.007 6.031 -1.859 1.00 0.00 101 ILE A N 9
ATOM 11233 C CA . ILE A 1 66 ? 1.793 6.062 -1.052 1.00 0.00 101 ILE A CA 9
ATOM 11234 C C . ILE A 1 66 ? 1.873 7.171 0.000 1.00 0.00 101 ILE A C 9
ATOM 11235 O O . ILE A 1 66 ? 0.896 7.884 0.240 1.00 0.00 101 ILE A O 9
ATOM 11251 N N . ALA A 1 67 ? 3.050 7.318 0.611 1.00 0.00 102 ALA A N 9
ATOM 11252 C CA . ALA A 1 67 ? 3.271 8.346 1.624 1.00 0.00 102 ALA A CA 9
ATOM 11253 C C . ALA A 1 67 ? 3.140 9.743 1.020 1.00 0.00 102 ALA A C 9
ATOM 11254 O O . ALA A 1 67 ? 2.556 10.638 1.632 1.00 0.00 102 ALA A O 9
ATOM 11261 N N . LYS A 1 68 ? 3.687 9.918 -0.185 1.00 0.00 103 LYS A N 9
ATOM 11262 C CA . LYS A 1 68 ? 3.629 11.205 -0.876 1.00 0.00 103 LYS A CA 9
ATOM 11263 C C . LYS A 1 68 ? 2.186 11.582 -1.219 1.00 0.00 103 LYS A C 9
ATOM 11264 O O . LYS A 1 68 ? 1.822 12.756 -1.176 1.00 0.00 103 LYS A O 9
ATOM 11283 N N . GLN A 1 69 ? 1.368 10.579 -1.554 1.00 0.00 104 GLN A N 9
ATOM 11284 C CA . GLN A 1 69 ? -0.036 10.812 -1.894 1.00 0.00 104 GLN A CA 9
ATOM 11285 C C . GLN A 1 69 ? -0.781 11.447 -0.719 1.00 0.00 104 GLN A C 9
ATOM 11286 O O . GLN A 1 69 ? -1.490 12.440 -0.888 1.00 0.00 104 GLN A O 9
ATOM 11300 N N . GLN A 1 70 ? -0.607 10.873 0.472 1.00 0.00 105 GLN A N 9
ATOM 11301 C CA . GLN A 1 70 ? -1.253 11.390 1.677 1.00 0.00 105 GLN A CA 9
ATOM 11302 C C . GLN A 1 70 ? -0.489 12.595 2.230 1.00 0.00 105 GLN A C 9
ATOM 11303 O O . GLN A 1 70 ? 0.596 12.925 1.746 1.00 0.00 105 GLN A O 9
ATOM 11317 N N . ASN A 1 71 ? -1.064 13.246 3.249 1.00 0.00 106 ASN A N 9
ATOM 11318 C CA . ASN A 1 71 ? -0.445 14.416 3.883 1.00 0.00 106 ASN A CA 9
ATOM 11319 C C . ASN A 1 71 ? -0.429 15.619 2.936 1.00 0.00 106 ASN A C 9
ATOM 11320 O O . ASN A 1 71 ? 0.317 15.641 1.955 1.00 0.00 106 ASN A O 9
ATOM 11331 N N . SER A 1 72 ? -1.256 16.622 3.239 1.00 0.00 107 SER A N 9
ATOM 11332 C CA . SER A 1 72 ? -1.336 17.830 2.418 1.00 0.00 107 SER A CA 9
ATOM 11333 C C . SER A 1 72 ? -1.515 19.076 3.289 1.00 0.00 107 SER A C 9
ATOM 11334 O O . SER A 1 72 ? -2.290 19.067 4.247 1.00 0.00 107 SER A O 9
ATOM 11342 N N . GLN A 1 73 ? -0.793 20.147 2.948 1.00 0.00 108 GLN A N 9
ATOM 11343 C CA . GLN A 1 73 ? -0.871 21.402 3.698 1.00 0.00 108 GLN A CA 9
ATOM 11344 C C . GLN A 1 73 ? -2.002 22.285 3.172 1.00 0.00 108 GLN A C 9
ATOM 11345 O O . GLN A 1 73 ? -1.886 22.885 2.102 1.00 0.00 108 GLN A O 9
ATOM 11359 N N . ASN A 1 74 ? -3.093 22.361 3.932 1.00 0.00 109 ASN A N 9
ATOM 11360 C CA . ASN A 1 74 ? -4.248 23.173 3.543 1.00 0.00 109 ASN A CA 9
ATOM 11361 C C . ASN A 1 74 ? -4.396 24.395 4.452 1.00 0.00 109 ASN A C 9
ATOM 11362 O O . ASN A 1 74 ? -4.563 25.514 3.969 1.00 0.00 109 ASN A O 9
ATOM 11373 N N . ASN A 1 75 ? -4.331 24.167 5.769 1.00 0.00 110 ASN A N 9
ATOM 11374 C CA . ASN A 1 75 ? -4.453 25.238 6.765 1.00 0.00 110 ASN A CA 9
ATOM 11375 C C . ASN A 1 75 ? -5.874 25.802 6.814 1.00 0.00 110 ASN A C 9
ATOM 11376 O O . ASN A 1 75 ? -6.399 26.278 5.806 1.00 0.00 110 ASN A O 9
ATOM 11387 N N . SER A 1 76 ? -6.486 25.752 7.998 1.00 0.00 111 SER A N 9
ATOM 11388 C CA . SER A 1 76 ? -7.844 26.265 8.189 1.00 0.00 111 SER A CA 9
ATOM 11389 C C . SER A 1 76 ? -7.868 27.381 9.234 1.00 0.00 111 SER A C 9
ATOM 11390 O O . SER A 1 76 ? -8.436 28.448 8.997 1.00 0.00 111 SER A O 9
ATOM 11398 N N . LYS A 1 77 ? -7.251 27.130 10.390 1.00 0.00 112 LYS A N 9
ATOM 11399 C CA . LYS A 1 77 ? -7.207 28.118 11.468 1.00 0.00 112 LYS A CA 9
ATOM 11400 C C . LYS A 1 77 ? -5.820 28.756 11.591 1.00 0.00 112 LYS A C 9
ATOM 11401 O O . LYS A 1 77 ? -5.698 29.907 12.014 1.00 0.00 112 LYS A O 9
ATOM 11420 N N . ILE A 1 78 ? -4.779 28.005 11.220 1.00 0.00 113 ILE A N 9
ATOM 11421 C CA . ILE A 1 78 ? -3.401 28.499 11.291 1.00 0.00 113 ILE A CA 9
ATOM 11422 C C . ILE A 1 78 ? -3.214 29.780 10.468 1.00 0.00 113 ILE A C 9
ATOM 11423 O O . ILE A 1 78 ? -2.356 30.606 10.786 1.00 0.00 113 ILE A O 9
ATOM 11439 N N . ILE A 1 79 ? -4.016 29.933 9.408 1.00 0.00 114 ILE A N 9
ATOM 11440 C CA . ILE A 1 79 ? -3.943 31.104 8.531 1.00 0.00 114 ILE A CA 9
ATOM 11441 C C . ILE A 1 79 ? -3.916 32.419 9.321 1.00 0.00 114 ILE A C 9
ATOM 11442 O O . ILE A 1 79 ? -2.880 33.083 9.384 1.00 0.00 114 ILE A O 9
ATOM 11458 N N . PHE A 1 80 ? -5.056 32.790 9.917 1.00 0.00 115 PHE A N 9
ATOM 11459 C CA . PHE A 1 80 ? -5.165 34.025 10.697 1.00 0.00 115 PHE A CA 9
ATOM 11460 C C . PHE A 1 80 ? -4.656 35.234 9.900 1.00 0.00 115 PHE A C 9
ATOM 11461 O O . PHE A 1 80 ? -3.782 35.973 10.359 1.00 0.00 115 PHE A O 9
ATOM 11478 N N . GLU A 1 81 ? -5.212 35.427 8.702 1.00 0.00 116 GLU A N 9
ATOM 11479 C CA . GLU A 1 81 ? -4.817 36.541 7.843 1.00 0.00 116 GLU A CA 9
ATOM 11480 C C . GLU A 1 81 ? -6.048 37.269 7.300 1.00 0.00 116 GLU A C 9
ATOM 11481 O O . GLU A 1 81 ? -6.320 38.393 7.770 1.00 0.00 116 GLU A O 9
ATOM 11494 N N . GLY A 1 1 ? -15.075 -10.386 -3.763 1.00 0.00 36 GLY A N 10
ATOM 11495 C CA . GLY A 1 1 ? -13.627 -10.173 -3.479 1.00 0.00 36 GLY A CA 10
ATOM 11496 C C . GLY A 1 1 ? -12.839 -11.471 -3.402 1.00 0.00 36 GLY A C 10
ATOM 11497 O O . GLY A 1 1 ? -12.190 -11.745 -2.390 1.00 0.00 36 GLY A O 10
ATOM 11503 N N . GLU A 1 2 ? -12.888 -12.262 -4.479 1.00 0.00 37 GLU A N 10
ATOM 11504 C CA . GLU A 1 2 ? -12.168 -13.535 -4.553 1.00 0.00 37 GLU A CA 10
ATOM 11505 C C . GLU A 1 2 ? -12.610 -14.505 -3.453 1.00 0.00 37 GLU A C 10
ATOM 11506 O O . GLU A 1 2 ? -12.064 -14.499 -2.347 1.00 0.00 37 GLU A O 10
ATOM 11518 N N . ASN A 1 3 ? -13.598 -15.345 -3.770 1.00 0.00 38 ASN A N 10
ATOM 11519 C CA . ASN A 1 3 ? -14.113 -16.331 -2.818 1.00 0.00 38 ASN A CA 10
ATOM 11520 C C . ASN A 1 3 ? -13.293 -17.626 -2.871 1.00 0.00 38 ASN A C 10
ATOM 11521 O O . ASN A 1 3 ? -12.517 -17.838 -3.805 1.00 0.00 38 ASN A O 10
ATOM 11532 N N . SER A 1 4 ? -13.472 -18.482 -1.856 1.00 0.00 39 SER A N 10
ATOM 11533 C CA . SER A 1 4 ? -12.755 -19.760 -1.765 1.00 0.00 39 SER A CA 10
ATOM 11534 C C . SER A 1 4 ? -11.287 -19.540 -1.401 1.00 0.00 39 SER A C 10
ATOM 11535 O O . SER A 1 4 ? -10.694 -18.524 -1.766 1.00 0.00 39 SER A O 10
ATOM 11543 N N . ALA A 1 5 ? -10.712 -20.500 -0.669 1.00 0.00 40 ALA A N 10
ATOM 11544 C CA . ALA A 1 5 ? -9.315 -20.420 -0.234 1.00 0.00 40 ALA A CA 10
ATOM 11545 C C . ALA A 1 5 ? -9.138 -19.344 0.842 1.00 0.00 40 ALA A C 10
ATOM 11546 O O . ALA A 1 5 ? -9.900 -18.376 0.892 1.00 0.00 40 ALA A O 10
ATOM 11553 N N . PRO A 1 6 ? -8.132 -19.501 1.725 1.00 0.00 41 PRO A N 10
ATOM 11554 C CA . PRO A 1 6 ? -7.870 -18.539 2.806 1.00 0.00 41 PRO A CA 10
ATOM 11555 C C . PRO A 1 6 ? -7.680 -17.112 2.293 1.00 0.00 41 PRO A C 10
ATOM 11556 O O . PRO A 1 6 ? -6.672 -16.798 1.655 1.00 0.00 41 PRO A O 10
ATOM 11567 N N . VAL A 1 7 ? -8.659 -16.253 2.577 1.00 0.00 42 VAL A N 10
ATOM 11568 C CA . VAL A 1 7 ? -8.605 -14.858 2.149 1.00 0.00 42 VAL A CA 10
ATOM 11569 C C . VAL A 1 7 ? -7.440 -14.125 2.815 1.00 0.00 42 VAL A C 10
ATOM 11570 O O . VAL A 1 7 ? -7.242 -14.223 4.029 1.00 0.00 42 VAL A O 10
ATOM 11583 N N . GLY A 1 8 ? -6.661 -13.407 2.006 1.00 0.00 43 GLY A N 10
ATOM 11584 C CA . GLY A 1 8 ? -5.513 -12.680 2.524 1.00 0.00 43 GLY A CA 10
ATOM 11585 C C . GLY A 1 8 ? -4.200 -13.366 2.191 1.00 0.00 43 GLY A C 10
ATOM 11586 O O . GLY A 1 8 ? -3.270 -12.728 1.699 1.00 0.00 43 GLY A O 10
ATOM 11590 N N . ALA A 1 9 ? -4.131 -14.674 2.450 1.00 0.00 44 ALA A N 10
ATOM 11591 C CA . ALA A 1 9 ? -2.927 -15.455 2.164 1.00 0.00 44 ALA A CA 10
ATOM 11592 C C . ALA A 1 9 ? -2.665 -15.531 0.659 1.00 0.00 44 ALA A C 10
ATOM 11593 O O . ALA A 1 9 ? -1.512 -15.520 0.222 1.00 0.00 44 ALA A O 10
ATOM 11600 N N . ALA A 1 10 ? -3.741 -15.606 -0.129 1.00 0.00 45 ALA A N 10
ATOM 11601 C CA . ALA A 1 10 ? -3.626 -15.679 -1.584 1.00 0.00 45 ALA A CA 10
ATOM 11602 C C . ALA A 1 10 ? -2.921 -14.444 -2.144 1.00 0.00 45 ALA A C 10
ATOM 11603 O O . ALA A 1 10 ? -2.102 -14.551 -3.058 1.00 0.00 45 ALA A O 10
ATOM 11610 N N . ILE A 1 11 ? -3.240 -13.274 -1.586 1.00 0.00 46 ILE A N 10
ATOM 11611 C CA . ILE A 1 11 ? -2.630 -12.020 -2.029 1.00 0.00 46 ILE A CA 10
ATOM 11612 C C . ILE A 1 11 ? -1.293 -11.757 -1.329 1.00 0.00 46 ILE A C 10
ATOM 11613 O O . ILE A 1 11 ? -0.456 -11.014 -1.845 1.00 0.00 46 ILE A O 10
ATOM 11629 N N . ALA A 1 12 ? -1.091 -12.367 -0.157 1.00 0.00 47 ALA A N 10
ATOM 11630 C CA . ALA A 1 12 ? 0.151 -12.191 0.598 1.00 0.00 47 ALA A CA 10
ATOM 11631 C C . ALA A 1 12 ? 1.372 -12.637 -0.212 1.00 0.00 47 ALA A C 10
ATOM 11632 O O . ALA A 1 12 ? 2.477 -12.134 -0.006 1.00 0.00 47 ALA A O 10
ATOM 11639 N N . ASN A 1 13 ? 1.164 -13.577 -1.137 1.00 0.00 48 ASN A N 10
ATOM 11640 C CA . ASN A 1 13 ? 2.247 -14.080 -1.981 1.00 0.00 48 ASN A CA 10
ATOM 11641 C C . ASN A 1 13 ? 2.542 -13.112 -3.126 1.00 0.00 48 ASN A C 10
ATOM 11642 O O . ASN A 1 13 ? 3.665 -13.051 -3.625 1.00 0.00 48 ASN A O 10
ATOM 11653 N N . PHE A 1 14 ? 1.521 -12.356 -3.535 1.00 0.00 49 PHE A N 10
ATOM 11654 C CA . PHE A 1 14 ? 1.658 -11.383 -4.615 1.00 0.00 49 PHE A CA 10
ATOM 11655 C C . PHE A 1 14 ? 2.759 -10.360 -4.307 1.00 0.00 49 PHE A C 10
ATOM 11656 O O . PHE A 1 14 ? 3.443 -9.883 -5.214 1.00 0.00 49 PHE A O 10
ATOM 11673 N N . LEU A 1 15 ? 2.928 -10.033 -3.023 1.00 0.00 50 LEU A N 10
ATOM 11674 C CA . LEU A 1 15 ? 3.950 -9.076 -2.598 1.00 0.00 50 LEU A CA 10
ATOM 11675 C C . LEU A 1 15 ? 5.280 -9.782 -2.333 1.00 0.00 50 LEU A C 10
ATOM 11676 O O . LEU A 1 15 ? 5.338 -11.011 -2.261 1.00 0.00 50 LEU A O 10
ATOM 11692 N N . GLU A 1 16 ? 6.347 -8.997 -2.184 1.00 0.00 51 GLU A N 10
ATOM 11693 C CA . GLU A 1 16 ? 7.677 -9.547 -1.924 1.00 0.00 51 GLU A CA 10
ATOM 11694 C C . GLU A 1 16 ? 8.008 -9.494 -0.432 1.00 0.00 51 GLU A C 10
ATOM 11695 O O . GLU A 1 16 ? 7.442 -8.685 0.304 1.00 0.00 51 GLU A O 10
ATOM 11707 N N . PRO A 1 17 ? 8.939 -10.356 0.036 1.00 0.00 52 PRO A N 10
ATOM 11708 C CA . PRO A 1 17 ? 9.344 -10.398 1.449 1.00 0.00 52 PRO A CA 10
ATOM 11709 C C . PRO A 1 17 ? 9.784 -9.029 1.967 1.00 0.00 52 PRO A C 10
ATOM 11710 O O . PRO A 1 17 ? 9.357 -8.599 3.039 1.00 0.00 52 PRO A O 10
ATOM 11721 N N . GLN A 1 18 ? 10.624 -8.342 1.190 1.00 0.00 53 GLN A N 10
ATOM 11722 C CA . GLN A 1 18 ? 11.104 -7.013 1.566 1.00 0.00 53 GLN A CA 10
ATOM 11723 C C . GLN A 1 18 ? 9.964 -5.998 1.513 1.00 0.00 53 GLN A C 10
ATOM 11724 O O . GLN A 1 18 ? 9.835 -5.148 2.395 1.00 0.00 53 GLN A O 10
ATOM 11738 N N . ALA A 1 19 ? 9.133 -6.104 0.475 1.00 0.00 54 ALA A N 10
ATOM 11739 C CA . ALA A 1 19 ? 7.994 -5.207 0.303 1.00 0.00 54 ALA A CA 10
ATOM 11740 C C . ALA A 1 19 ? 7.009 -5.335 1.467 1.00 0.00 54 ALA A C 10
ATOM 11741 O O . ALA A 1 19 ? 6.476 -4.335 1.951 1.00 0.00 54 ALA A O 10
ATOM 11748 N N . LEU A 1 20 ? 6.774 -6.572 1.910 1.00 0.00 55 LEU A N 10
ATOM 11749 C CA . LEU A 1 20 ? 5.855 -6.837 3.018 1.00 0.00 55 LEU A CA 10
ATOM 11750 C C . LEU A 1 20 ? 6.316 -6.136 4.297 1.00 0.00 55 LEU A C 10
ATOM 11751 O O . LEU A 1 20 ? 5.508 -5.538 5.010 1.00 0.00 55 LEU A O 10
ATOM 11767 N N . GLU A 1 21 ? 7.619 -6.208 4.575 1.00 0.00 56 GLU A N 10
ATOM 11768 C CA . GLU A 1 21 ? 8.191 -5.573 5.763 1.00 0.00 56 GLU A CA 10
ATOM 11769 C C . GLU A 1 21 ? 7.958 -4.060 5.735 1.00 0.00 56 GLU A C 10
ATOM 11770 O O . GLU A 1 21 ? 7.629 -3.455 6.757 1.00 0.00 56 GLU A O 10
ATOM 11782 N N . ARG A 1 22 ? 8.128 -3.458 4.555 1.00 0.00 57 ARG A N 10
ATOM 11783 C CA . ARG A 1 22 ? 7.935 -2.021 4.387 1.00 0.00 57 ARG A CA 10
ATOM 11784 C C . ARG A 1 22 ? 6.474 -1.633 4.616 1.00 0.00 57 ARG A C 10
ATOM 11785 O O . ARG A 1 22 ? 6.187 -0.668 5.328 1.00 0.00 57 ARG A O 10
ATOM 11806 N N . LEU A 1 23 ? 5.554 -2.389 4.011 1.00 0.00 58 LEU A N 10
ATOM 11807 C CA . LEU A 1 23 ? 4.123 -2.120 4.156 1.00 0.00 58 LEU A CA 10
ATOM 11808 C C . LEU A 1 23 ? 3.702 -2.192 5.624 1.00 0.00 58 LEU A C 10
ATOM 11809 O O . LEU A 1 23 ? 2.864 -1.410 6.076 1.00 0.00 58 LEU A O 10
ATOM 11825 N N . SER A 1 24 ? 4.297 -3.126 6.367 1.00 0.00 59 SER A N 10
ATOM 11826 C CA . SER A 1 24 ? 3.995 -3.287 7.787 1.00 0.00 59 SER A CA 10
ATOM 11827 C C . SER A 1 24 ? 4.442 -2.057 8.577 1.00 0.00 59 SER A C 10
ATOM 11828 O O . SER A 1 24 ? 3.747 -1.610 9.491 1.00 0.00 59 SER A O 10
ATOM 11836 N N . ARG A 1 25 ? 5.606 -1.511 8.213 1.00 0.00 60 ARG A N 10
ATOM 11837 C CA . ARG A 1 25 ? 6.146 -0.329 8.885 1.00 0.00 60 ARG A CA 10
ATOM 11838 C C . ARG A 1 25 ? 5.256 0.892 8.651 1.00 0.00 60 ARG A C 10
ATOM 11839 O O . ARG A 1 25 ? 4.959 1.636 9.586 1.00 0.00 60 ARG A O 10
ATOM 11860 N N . VAL A 1 26 ? 4.830 1.095 7.401 1.00 0.00 61 VAL A N 10
ATOM 11861 C CA . VAL A 1 26 ? 3.970 2.229 7.065 1.00 0.00 61 VAL A CA 10
ATOM 11862 C C . VAL A 1 26 ? 2.594 2.098 7.724 1.00 0.00 61 VAL A C 10
ATOM 11863 O O . VAL A 1 26 ? 2.040 3.084 8.207 1.00 0.00 61 VAL A O 10
ATOM 11876 N N . ALA A 1 27 ? 2.049 0.876 7.745 1.00 0.00 62 ALA A N 10
ATOM 11877 C CA . ALA A 1 27 ? 0.738 0.623 8.353 1.00 0.00 62 ALA A CA 10
ATOM 11878 C C . ALA A 1 27 ? 0.688 1.060 9.823 1.00 0.00 62 ALA A C 10
ATOM 11879 O O . ALA A 1 27 ? -0.386 1.367 10.343 1.00 0.00 62 ALA A O 10
ATOM 11886 N N . LEU A 1 28 ? 1.848 1.089 10.489 1.00 0.00 63 LEU A N 10
ATOM 11887 C CA . LEU A 1 28 ? 1.918 1.494 11.895 1.00 0.00 63 LEU A CA 10
ATOM 11888 C C . LEU A 1 28 ? 1.810 3.013 12.037 1.00 0.00 63 LEU A C 10
ATOM 11889 O O . LEU A 1 28 ? 1.357 3.517 13.064 1.00 0.00 63 LEU A O 10
ATOM 11905 N N . VAL A 1 29 ? 2.234 3.735 11.001 1.00 0.00 64 VAL A N 10
ATOM 11906 C CA . VAL A 1 29 ? 2.188 5.194 11.009 1.00 0.00 64 VAL A CA 10
ATOM 11907 C C . VAL A 1 29 ? 0.945 5.706 10.284 1.00 0.00 64 VAL A C 10
ATOM 11908 O O . VAL A 1 29 ? 0.177 6.496 10.833 1.00 0.00 64 VAL A O 10
ATOM 11921 N N . ARG A 1 30 ? 0.752 5.242 9.050 1.00 0.00 65 ARG A N 10
ATOM 11922 C CA . ARG A 1 30 ? -0.399 5.640 8.246 1.00 0.00 65 ARG A CA 10
ATOM 11923 C C . ARG A 1 30 ? -1.074 4.414 7.638 1.00 0.00 65 ARG A C 10
ATOM 11924 O O . ARG A 1 30 ? -0.795 4.041 6.496 1.00 0.00 65 ARG A O 10
ATOM 11945 N N . ARG A 1 31 ? -1.965 3.790 8.409 1.00 0.00 66 ARG A N 10
ATOM 11946 C CA . ARG A 1 31 ? -2.686 2.604 7.948 1.00 0.00 66 ARG A CA 10
ATOM 11947 C C . ARG A 1 31 ? -3.463 2.898 6.664 1.00 0.00 66 ARG A C 10
ATOM 11948 O O . ARG A 1 31 ? -3.629 2.018 5.821 1.00 0.00 66 ARG A O 10
ATOM 11969 N N . ASP A 1 32 ? -3.933 4.142 6.521 1.00 0.00 67 ASP A N 10
ATOM 11970 C CA . ASP A 1 32 ? -4.688 4.556 5.339 1.00 0.00 67 ASP A CA 10
ATOM 11971 C C . ASP A 1 32 ? -3.901 4.278 4.058 1.00 0.00 67 ASP A C 10
ATOM 11972 O O . ASP A 1 32 ? -4.452 3.775 3.078 1.00 0.00 67 ASP A O 10
ATOM 11981 N N . ARG A 1 33 ? -2.610 4.607 4.076 1.00 0.00 68 ARG A N 10
ATOM 11982 C CA . ARG A 1 33 ? -1.746 4.393 2.919 1.00 0.00 68 ARG A CA 10
ATOM 11983 C C . ARG A 1 33 ? -1.588 2.902 2.621 1.00 0.00 68 ARG A C 10
ATOM 11984 O O . ARG A 1 33 ? -1.754 2.472 1.481 1.00 0.00 68 ARG A O 10
ATOM 12005 N N . ALA A 1 34 ? -1.276 2.117 3.654 1.00 0.00 69 ALA A N 10
ATOM 12006 C CA . ALA A 1 34 ? -1.107 0.671 3.496 1.00 0.00 69 ALA A CA 10
ATOM 12007 C C . ALA A 1 34 ? -2.421 -0.001 3.096 1.00 0.00 69 ALA A C 10
ATOM 12008 O O . ALA A 1 34 ? -2.425 -0.953 2.314 1.00 0.00 69 ALA A O 10
ATOM 12015 N N . GLN A 1 35 ? -3.531 0.505 3.636 1.00 0.00 70 GLN A N 10
ATOM 12016 C CA . GLN A 1 35 ? -4.856 -0.037 3.339 1.00 0.00 70 GLN A CA 10
ATOM 12017 C C . GLN A 1 35 ? -5.166 0.066 1.849 1.00 0.00 70 GLN A C 10
ATOM 12018 O O . GLN A 1 35 ? -5.727 -0.855 1.258 1.00 0.00 70 GLN A O 10
ATOM 12032 N N . ALA A 1 36 ? -4.794 1.192 1.246 1.00 0.00 71 ALA A N 10
ATOM 12033 C CA . ALA A 1 36 ? -5.028 1.405 -0.177 1.00 0.00 71 ALA A CA 10
ATOM 12034 C C . ALA A 1 36 ? -4.100 0.533 -1.023 1.00 0.00 71 ALA A C 10
ATOM 12035 O O . ALA A 1 36 ? -4.464 0.127 -2.127 1.00 0.00 71 ALA A O 10
ATOM 12042 N N . VAL A 1 37 ? -2.902 0.240 -0.503 1.00 0.00 72 VAL A N 10
ATOM 12043 C CA . VAL A 1 37 ? -1.939 -0.592 -1.228 1.00 0.00 72 VAL A CA 10
ATOM 12044 C C . VAL A 1 37 ? -2.442 -2.034 -1.353 1.00 0.00 72 VAL A C 10
ATOM 12045 O O . VAL A 1 37 ? -2.412 -2.612 -2.440 1.00 0.00 72 VAL A O 10
ATOM 12058 N N . GLU A 1 38 ? -2.907 -2.606 -0.238 1.00 0.00 73 GLU A N 10
ATOM 12059 C CA . GLU A 1 38 ? -3.422 -3.979 -0.233 1.00 0.00 73 GLU A CA 10
ATOM 12060 C C . GLU A 1 38 ? -4.728 -4.076 -1.024 1.00 0.00 73 GLU A C 10
ATOM 12061 O O . GLU A 1 38 ? -4.952 -5.047 -1.751 1.00 0.00 73 GLU A O 10
ATOM 12073 N N . THR A 1 39 ? -5.582 -3.061 -0.882 1.00 0.00 74 THR A N 10
ATOM 12074 C CA . THR A 1 39 ? -6.864 -3.027 -1.584 1.00 0.00 74 THR A CA 10
ATOM 12075 C C . THR A 1 39 ? -6.659 -2.796 -3.086 1.00 0.00 74 THR A C 10
ATOM 12076 O O . THR A 1 39 ? -7.428 -3.296 -3.908 1.00 0.00 74 THR A O 10
ATOM 12087 N N . TYR A 1 40 ? -5.617 -2.043 -3.435 1.00 0.00 75 TYR A N 10
ATOM 12088 C CA . TYR A 1 40 ? -5.303 -1.755 -4.829 1.00 0.00 75 TYR A CA 10
ATOM 12089 C C . TYR A 1 40 ? -4.889 -3.033 -5.565 1.00 0.00 75 TYR A C 10
ATOM 12090 O O . TYR A 1 40 ? -5.354 -3.298 -6.676 1.00 0.00 75 TYR A O 10
ATOM 12108 N N . LEU A 1 41 ? -4.012 -3.820 -4.936 1.00 0.00 76 LEU A N 10
ATOM 12109 C CA . LEU A 1 41 ? -3.530 -5.068 -5.528 1.00 0.00 76 LEU A CA 10
ATOM 12110 C C . LEU A 1 41 ? -4.663 -6.082 -5.694 1.00 0.00 76 LEU A C 10
ATOM 12111 O O . LEU A 1 41 ? -4.798 -6.697 -6.753 1.00 0.00 76 LEU A O 10
ATOM 12127 N N . LYS A 1 42 ? -5.480 -6.248 -4.650 1.00 0.00 77 LYS A N 10
ATOM 12128 C CA . LYS A 1 42 ? -6.600 -7.189 -4.700 1.00 0.00 77 LYS A CA 10
ATOM 12129 C C . LYS A 1 42 ? -7.598 -6.801 -5.793 1.00 0.00 77 LYS A C 10
ATOM 12130 O O . LYS A 1 42 ? -8.205 -7.668 -6.420 1.00 0.00 77 LYS A O 10
ATOM 12149 N N . LYS A 1 43 ? -7.758 -5.493 -6.023 1.00 0.00 78 LYS A N 10
ATOM 12150 C CA . LYS A 1 43 ? -8.675 -5.003 -7.049 1.00 0.00 78 LYS A CA 10
ATOM 12151 C C . LYS A 1 43 ? -8.221 -5.452 -8.439 1.00 0.00 78 LYS A C 10
ATOM 12152 O O . LYS A 1 43 ? -9.025 -5.943 -9.230 1.00 0.00 78 LYS A O 10
ATOM 12171 N N . LEU A 1 44 ? -6.927 -5.292 -8.724 1.00 0.00 79 LEU A N 10
ATOM 12172 C CA . LEU A 1 44 ? -6.369 -5.693 -10.018 1.00 0.00 79 LEU A CA 10
ATOM 12173 C C . LEU A 1 44 ? -6.528 -7.194 -10.238 1.00 0.00 79 LEU A C 10
ATOM 12174 O O . LEU A 1 44 ? -6.939 -7.629 -11.315 1.00 0.00 79 LEU A O 10
ATOM 12190 N N . ILE A 1 45 ? -6.208 -7.981 -9.210 1.00 0.00 80 ILE A N 10
ATOM 12191 C CA . ILE A 1 45 ? -6.321 -9.436 -9.290 1.00 0.00 80 ILE A CA 10
ATOM 12192 C C . ILE A 1 45 ? -7.776 -9.860 -9.505 1.00 0.00 80 ILE A C 10
ATOM 12193 O O . ILE A 1 45 ? -8.050 -10.812 -10.238 1.00 0.00 80 ILE A O 10
ATOM 12209 N N . ALA A 1 46 ? -8.703 -9.145 -8.865 1.00 0.00 81 ALA A N 10
ATOM 12210 C CA . ALA A 1 46 ? -10.128 -9.446 -8.986 1.00 0.00 81 ALA A CA 10
ATOM 12211 C C . ALA A 1 46 ? -10.660 -9.139 -10.388 1.00 0.00 81 ALA A C 10
ATOM 12212 O O . ALA A 1 46 ? -11.521 -9.858 -10.897 1.00 0.00 81 ALA A O 10
ATOM 12219 N N . THR A 1 47 ? -10.157 -8.068 -11.005 1.00 0.00 82 THR A N 10
ATOM 12220 C CA . THR A 1 47 ? -10.605 -7.681 -12.343 1.00 0.00 82 THR A CA 10
ATOM 12221 C C . THR A 1 47 ? -10.025 -8.611 -13.411 1.00 0.00 82 THR A C 10
ATOM 12222 O O . THR A 1 47 ? -10.771 -9.311 -14.099 1.00 0.00 82 THR A O 10
ATOM 12233 N N . ASN A 1 48 ? -8.697 -8.614 -13.548 1.00 0.00 83 ASN A N 10
ATOM 12234 C CA . ASN A 1 48 ? -8.030 -9.461 -14.539 1.00 0.00 83 ASN A CA 10
ATOM 12235 C C . ASN A 1 48 ? -6.503 -9.425 -14.394 1.00 0.00 83 ASN A C 10
ATOM 12236 O O . ASN A 1 48 ? -5.835 -10.437 -14.618 1.00 0.00 83 ASN A O 10
ATOM 12247 N N . ASN A 1 49 ? -5.956 -8.261 -14.029 1.00 0.00 84 ASN A N 10
ATOM 12248 C CA . ASN A 1 49 ? -4.510 -8.106 -13.863 1.00 0.00 84 ASN A CA 10
ATOM 12249 C C . ASN A 1 49 ? -4.004 -8.931 -12.686 1.00 0.00 84 ASN A C 10
ATOM 12250 O O . ASN A 1 49 ? -3.916 -8.443 -11.558 1.00 0.00 84 ASN A O 10
ATOM 12261 N N . VAL A 1 50 ? -3.674 -10.184 -12.965 1.00 0.00 85 VAL A N 10
ATOM 12262 C CA . VAL A 1 50 ? -3.173 -11.095 -11.942 1.00 0.00 85 VAL A CA 10
ATOM 12263 C C . VAL A 1 50 ? -1.733 -11.526 -12.239 1.00 0.00 85 VAL A C 10
ATOM 12264 O O . VAL A 1 50 ? -1.285 -12.584 -11.793 1.00 0.00 85 VAL A O 10
ATOM 12277 N N . THR A 1 51 ? -1.007 -10.694 -12.984 1.00 0.00 86 THR A N 10
ATOM 12278 C CA . THR A 1 51 ? 0.380 -10.982 -13.329 1.00 0.00 86 THR A CA 10
ATOM 12279 C C . THR A 1 51 ? 1.283 -9.793 -12.968 1.00 0.00 86 THR A C 10
ATOM 12280 O O . THR A 1 51 ? 2.291 -9.535 -13.629 1.00 0.00 86 THR A O 10
ATOM 12291 N N . HIS A 1 52 ? 0.911 -9.076 -11.903 1.00 0.00 87 HIS A N 10
ATOM 12292 C CA . HIS A 1 52 ? 1.676 -7.918 -11.440 1.00 0.00 87 HIS A CA 10
ATOM 12293 C C . HIS A 1 52 ? 2.023 -8.051 -9.957 1.00 0.00 87 HIS A C 10
ATOM 12294 O O . HIS A 1 52 ? 1.227 -8.562 -9.170 1.00 0.00 87 HIS A O 10
ATOM 12309 N N . LYS A 1 53 ? 3.215 -7.585 -9.583 1.00 0.00 88 LYS A N 10
ATOM 12310 C CA . LYS A 1 53 ? 3.666 -7.649 -8.192 1.00 0.00 88 LYS A CA 10
ATOM 12311 C C . LYS A 1 53 ? 4.068 -6.265 -7.682 1.00 0.00 88 LYS A C 10
ATOM 12312 O O . LYS A 1 53 ? 4.513 -5.415 -8.457 1.00 0.00 88 LYS A O 10
ATOM 12331 N N . ILE A 1 54 ? 3.912 -6.045 -6.375 1.00 0.00 89 ILE A N 10
ATOM 12332 C CA . ILE A 1 54 ? 4.263 -4.762 -5.765 1.00 0.00 89 ILE A CA 10
ATOM 12333 C C . ILE A 1 54 ? 5.574 -4.862 -4.983 1.00 0.00 89 ILE A C 10
ATOM 12334 O O . ILE A 1 54 ? 5.608 -5.395 -3.872 1.00 0.00 89 ILE A O 10
ATOM 12350 N N . THR A 1 55 ? 6.648 -4.335 -5.571 1.00 0.00 90 THR A N 10
ATOM 12351 C CA . THR A 1 55 ? 7.964 -4.351 -4.931 1.00 0.00 90 THR A CA 10
ATOM 12352 C C . THR A 1 55 ? 8.142 -3.120 -4.041 1.00 0.00 90 THR A C 10
ATOM 12353 O O . THR A 1 55 ? 7.276 -2.245 -4.005 1.00 0.00 90 THR A O 10
ATOM 12364 N N . GLU A 1 56 ? 9.271 -3.053 -3.330 1.00 0.00 91 GLU A N 10
ATOM 12365 C CA . GLU A 1 56 ? 9.553 -1.917 -2.446 1.00 0.00 91 GLU A CA 10
ATOM 12366 C C . GLU A 1 56 ? 9.467 -0.593 -3.207 1.00 0.00 91 GLU A C 10
ATOM 12367 O O . GLU A 1 56 ? 9.002 0.411 -2.666 1.00 0.00 91 GLU A O 10
ATOM 12379 N N . ALA A 1 57 ? 9.903 -0.605 -4.467 1.00 0.00 92 ALA A N 10
ATOM 12380 C CA . ALA A 1 57 ? 9.862 0.591 -5.305 1.00 0.00 92 ALA A CA 10
ATOM 12381 C C . ALA A 1 57 ? 8.419 0.959 -5.653 1.00 0.00 92 ALA A C 10
ATOM 12382 O O . ALA A 1 57 ? 8.041 2.130 -5.612 1.00 0.00 92 ALA A O 10
ATOM 12389 N N . GLU A 1 58 ? 7.616 -0.055 -5.985 1.00 0.00 93 GLU A N 10
ATOM 12390 C CA . GLU A 1 58 ? 6.210 0.154 -6.332 1.00 0.00 93 GLU A CA 10
ATOM 12391 C C . GLU A 1 58 ? 5.419 0.687 -5.139 1.00 0.00 93 GLU A C 10
ATOM 12392 O O . GLU A 1 58 ? 4.544 1.536 -5.300 1.00 0.00 93 GLU A O 10
ATOM 12404 N N . ILE A 1 59 ? 5.730 0.186 -3.941 1.00 0.00 94 ILE A N 10
ATOM 12405 C CA . ILE A 1 59 ? 5.032 0.620 -2.732 1.00 0.00 94 ILE A CA 10
ATOM 12406 C C . ILE A 1 59 ? 5.255 2.106 -2.477 1.00 0.00 94 ILE A C 10
ATOM 12407 O O . ILE A 1 59 ? 4.317 2.827 -2.141 1.00 0.00 94 ILE A O 10
ATOM 12423 N N . VAL A 1 60 ? 6.495 2.561 -2.648 1.00 0.00 95 VAL A N 10
ATOM 12424 C CA . VAL A 1 60 ? 6.823 3.968 -2.441 1.00 0.00 95 VAL A CA 10
ATOM 12425 C C . VAL A 1 60 ? 5.931 4.858 -3.306 1.00 0.00 95 VAL A C 10
ATOM 12426 O O . VAL A 1 60 ? 5.357 5.834 -2.820 1.00 0.00 95 VAL A O 10
ATOM 12439 N N . SER A 1 61 ? 5.808 4.503 -4.586 1.00 0.00 96 SER A N 10
ATOM 12440 C CA . SER A 1 61 ? 4.975 5.260 -5.516 1.00 0.00 96 SER A CA 10
ATOM 12441 C C . SER A 1 61 ? 3.509 5.215 -5.094 1.00 0.00 96 SER A C 10
ATOM 12442 O O . SER A 1 61 ? 2.832 6.243 -5.083 1.00 0.00 96 SER A O 10
ATOM 12450 N N . ILE A 1 62 ? 3.023 4.022 -4.737 1.00 0.00 97 ILE A N 10
ATOM 12451 C CA . ILE A 1 62 ? 1.635 3.863 -4.305 1.00 0.00 97 ILE A CA 10
ATOM 12452 C C . ILE A 1 62 ? 1.353 4.722 -3.073 1.00 0.00 97 ILE A C 10
ATOM 12453 O O . ILE A 1 62 ? 0.332 5.406 -3.008 1.00 0.00 97 ILE A O 10
ATOM 12469 N N . LEU A 1 63 ? 2.273 4.696 -2.107 1.00 0.00 98 LEU A N 10
ATOM 12470 C CA . LEU A 1 63 ? 2.127 5.489 -0.888 1.00 0.00 98 LEU A CA 10
ATOM 12471 C C . LEU A 1 63 ? 2.085 6.982 -1.220 1.00 0.00 98 LEU A C 10
ATOM 12472 O O . LEU A 1 63 ? 1.283 7.728 -0.658 1.00 0.00 98 LEU A O 10
ATOM 12488 N N . ASN A 1 64 ? 2.957 7.405 -2.139 1.00 0.00 99 ASN A N 10
ATOM 12489 C CA . ASN A 1 64 ? 3.027 8.805 -2.555 1.00 0.00 99 ASN A CA 10
ATOM 12490 C C . ASN A 1 64 ? 1.760 9.230 -3.296 1.00 0.00 99 ASN A C 10
ATOM 12491 O O . ASN A 1 64 ? 1.276 10.348 -3.117 1.00 0.00 99 ASN A O 10
ATOM 12502 N N . GLY A 1 65 ? 1.218 8.328 -4.117 1.00 0.00 100 GLY A N 10
ATOM 12503 C CA . GLY A 1 65 ? 0.008 8.633 -4.857 1.00 0.00 100 GLY A CA 10
ATOM 12504 C C . GLY A 1 65 ? -1.212 8.609 -3.964 1.00 0.00 100 GLY A C 10
ATOM 12505 O O . GLY A 1 65 ? -2.076 9.481 -4.053 1.00 0.00 100 GLY A O 10
ATOM 12509 N N . ILE A 1 66 ? -1.264 7.611 -3.086 1.00 0.00 101 ILE A N 10
ATOM 12510 C CA . ILE A 1 66 ? -2.364 7.461 -2.144 1.00 0.00 101 ILE A CA 10
ATOM 12511 C C . ILE A 1 66 ? -2.465 8.687 -1.231 1.00 0.00 101 ILE A C 10
ATOM 12512 O O . ILE A 1 66 ? -3.562 9.183 -0.962 1.00 0.00 101 ILE A O 10
ATOM 12528 N N . ALA A 1 67 ? -1.313 9.174 -0.768 1.00 0.00 102 ALA A N 10
ATOM 12529 C CA . ALA A 1 67 ? -1.267 10.343 0.105 1.00 0.00 102 ALA A CA 10
ATOM 12530 C C . ALA A 1 67 ? -1.641 11.614 -0.657 1.00 0.00 102 ALA A C 10
ATOM 12531 O O . ALA A 1 67 ? -2.441 12.417 -0.177 1.00 0.00 102 ALA A O 10
ATOM 12538 N N . LYS A 1 68 ? -1.061 11.789 -1.848 1.00 0.00 103 LYS A N 10
ATOM 12539 C CA . LYS A 1 68 ? -1.344 12.964 -2.673 1.00 0.00 103 LYS A CA 10
ATOM 12540 C C . LYS A 1 68 ? -2.813 12.993 -3.104 1.00 0.00 103 LYS A C 10
ATOM 12541 O O . LYS A 1 68 ? -3.417 14.062 -3.194 1.00 0.00 103 LYS A O 10
ATOM 12560 N N . GLN A 1 69 ? -3.382 11.812 -3.364 1.00 0.00 104 GLN A N 10
ATOM 12561 C CA . GLN A 1 69 ? -4.782 11.703 -3.775 1.00 0.00 104 GLN A CA 10
ATOM 12562 C C . GLN A 1 69 ? -5.722 12.148 -2.651 1.00 0.00 104 GLN A C 10
ATOM 12563 O O . GLN A 1 69 ? -6.743 12.788 -2.905 1.00 0.00 104 GLN A O 10
ATOM 12577 N N . GLN A 1 70 ? -5.370 11.804 -1.409 1.00 0.00 105 GLN A N 10
ATOM 12578 C CA . GLN A 1 70 ? -6.182 12.171 -0.249 1.00 0.00 105 GLN A CA 10
ATOM 12579 C C . GLN A 1 70 ? -5.973 13.638 0.128 1.00 0.00 105 GLN A C 10
ATOM 12580 O O . GLN A 1 70 ? -5.028 14.280 -0.334 1.00 0.00 105 GLN A O 10
ATOM 12594 N N . ASN A 1 71 ? -6.865 14.159 0.972 1.00 0.00 106 ASN A N 10
ATOM 12595 C CA . ASN A 1 71 ? -6.786 15.550 1.417 1.00 0.00 106 ASN A CA 10
ATOM 12596 C C . ASN A 1 71 ? -6.632 15.635 2.938 1.00 0.00 106 ASN A C 10
ATOM 12597 O O . ASN A 1 71 ? -7.196 16.525 3.580 1.00 0.00 106 ASN A O 10
ATOM 12608 N N . SER A 1 72 ? -5.863 14.706 3.509 1.00 0.00 107 SER A N 10
ATOM 12609 C CA . SER A 1 72 ? -5.635 14.680 4.952 1.00 0.00 107 SER A CA 10
ATOM 12610 C C . SER A 1 72 ? -4.252 15.234 5.291 1.00 0.00 107 SER A C 10
ATOM 12611 O O . SER A 1 72 ? -3.235 14.583 5.045 1.00 0.00 107 SER A O 10
ATOM 12619 N N . GLN A 1 73 ? -4.221 16.444 5.853 1.00 0.00 108 GLN A N 10
ATOM 12620 C CA . GLN A 1 73 ? -2.962 17.088 6.220 1.00 0.00 108 GLN A CA 10
ATOM 12621 C C . GLN A 1 73 ? -3.051 17.739 7.602 1.00 0.00 108 GLN A C 10
ATOM 12622 O O . GLN A 1 73 ? -2.317 17.366 8.518 1.00 0.00 108 GLN A O 10
ATOM 12636 N N . ASN A 1 74 ? -3.950 18.719 7.740 1.00 0.00 109 ASN A N 10
ATOM 12637 C CA . ASN A 1 74 ? -4.137 19.436 9.004 1.00 0.00 109 ASN A CA 10
ATOM 12638 C C . ASN A 1 74 ? -2.827 20.079 9.475 1.00 0.00 109 ASN A C 10
ATOM 12639 O O . ASN A 1 74 ? -2.559 20.156 10.676 1.00 0.00 109 ASN A O 10
ATOM 12650 N N . ASN A 1 75 ? -2.013 20.538 8.522 1.00 0.00 110 ASN A N 10
ATOM 12651 C CA . ASN A 1 75 ? -0.735 21.167 8.842 1.00 0.00 110 ASN A CA 10
ATOM 12652 C C . ASN A 1 75 ? -0.842 22.690 8.803 1.00 0.00 110 ASN A C 10
ATOM 12653 O O . ASN A 1 75 ? -1.302 23.263 7.814 1.00 0.00 110 ASN A O 10
ATOM 12664 N N . SER A 1 76 ? -0.410 23.339 9.886 1.00 0.00 111 SER A N 10
ATOM 12665 C CA . SER A 1 76 ? -0.449 24.797 9.983 1.00 0.00 111 SER A CA 10
ATOM 12666 C C . SER A 1 76 ? 0.788 25.321 10.711 1.00 0.00 111 SER A C 10
ATOM 12667 O O . SER A 1 76 ? 0.900 25.193 11.932 1.00 0.00 111 SER A O 10
ATOM 12675 N N . LYS A 1 77 ? 1.719 25.899 9.948 1.00 0.00 112 LYS A N 10
ATOM 12676 C CA . LYS A 1 77 ? 2.964 26.436 10.504 1.00 0.00 112 LYS A CA 10
ATOM 12677 C C . LYS A 1 77 ? 3.835 25.318 11.092 1.00 0.00 112 LYS A C 10
ATOM 12678 O O . LYS A 1 77 ? 4.608 25.545 12.025 1.00 0.00 112 LYS A O 10
ATOM 12697 N N . ILE A 1 78 ? 3.713 24.112 10.529 1.00 0.00 113 ILE A N 10
ATOM 12698 C CA . ILE A 1 78 ? 4.494 22.964 10.985 1.00 0.00 113 ILE A CA 10
ATOM 12699 C C . ILE A 1 78 ? 5.239 22.309 9.816 1.00 0.00 113 ILE A C 10
ATOM 12700 O O . ILE A 1 78 ? 5.492 21.103 9.822 1.00 0.00 113 ILE A O 10
ATOM 12716 N N . ILE A 1 79 ? 5.600 23.117 8.817 1.00 0.00 114 ILE A N 10
ATOM 12717 C CA . ILE A 1 79 ? 6.325 22.622 7.649 1.00 0.00 114 ILE A CA 10
ATOM 12718 C C . ILE A 1 79 ? 7.791 23.070 7.687 1.00 0.00 114 ILE A C 10
ATOM 12719 O O . ILE A 1 79 ? 8.444 23.193 6.649 1.00 0.00 114 ILE A O 10
ATOM 12735 N N . PHE A 1 80 ? 8.304 23.311 8.895 1.00 0.00 115 PHE A N 10
ATOM 12736 C CA . PHE A 1 80 ? 9.689 23.741 9.076 1.00 0.00 115 PHE A CA 10
ATOM 12737 C C . PHE A 1 80 ? 10.584 22.564 9.485 1.00 0.00 115 PHE A C 10
ATOM 12738 O O . PHE A 1 80 ? 11.570 22.742 10.207 1.00 0.00 115 PHE A O 10
ATOM 12755 N N . GLU A 1 81 ? 10.237 21.364 9.013 1.00 0.00 116 GLU A N 10
ATOM 12756 C CA . GLU A 1 81 ? 11.003 20.159 9.321 1.00 0.00 116 GLU A CA 10
ATOM 12757 C C . GLU A 1 81 ? 10.996 19.196 8.134 1.00 0.00 116 GLU A C 10
ATOM 12758 O O . GLU A 1 81 ? 12.091 18.877 7.627 1.00 0.00 116 GLU A O 10
ATOM 12771 N N . GLY A 1 1 ? -20.146 -20.709 4.778 1.00 0.00 36 GLY A N 11
ATOM 12772 C CA . GLY A 1 1 ? -19.119 -20.293 3.783 1.00 0.00 36 GLY A CA 11
ATOM 12773 C C . GLY A 1 1 ? -19.498 -19.015 3.058 1.00 0.00 36 GLY A C 11
ATOM 12774 O O . GLY A 1 1 ? -19.120 -17.921 3.483 1.00 0.00 36 GLY A O 11
ATOM 12780 N N . GLU A 1 2 ? -20.250 -19.154 1.963 1.00 0.00 37 GLU A N 11
ATOM 12781 C CA . GLU A 1 2 ? -20.692 -18.007 1.168 1.00 0.00 37 GLU A CA 11
ATOM 12782 C C . GLU A 1 2 ? -19.503 -17.190 0.644 1.00 0.00 37 GLU A C 11
ATOM 12783 O O . GLU A 1 2 ? -19.593 -15.969 0.495 1.00 0.00 37 GLU A O 11
ATOM 12795 N N . ASN A 1 3 ? -18.391 -17.873 0.361 1.00 0.00 38 ASN A N 11
ATOM 12796 C CA . ASN A 1 3 ? -17.192 -17.214 -0.148 1.00 0.00 38 ASN A CA 11
ATOM 12797 C C . ASN A 1 3 ? -16.418 -18.141 -1.080 1.00 0.00 38 ASN A C 11
ATOM 12798 O O . ASN A 1 3 ? -15.544 -18.892 -0.639 1.00 0.00 38 ASN A O 11
ATOM 12809 N N . SER A 1 4 ? -16.746 -18.088 -2.370 1.00 0.00 39 SER A N 11
ATOM 12810 C CA . SER A 1 4 ? -16.083 -18.926 -3.364 1.00 0.00 39 SER A CA 11
ATOM 12811 C C . SER A 1 4 ? -14.682 -18.402 -3.679 1.00 0.00 39 SER A C 11
ATOM 12812 O O . SER A 1 4 ? -14.500 -17.211 -3.942 1.00 0.00 39 SER A O 11
ATOM 12820 N N . ALA A 1 5 ? -13.699 -19.310 -3.645 1.00 0.00 40 ALA A N 11
ATOM 12821 C CA . ALA A 1 5 ? -12.299 -18.975 -3.919 1.00 0.00 40 ALA A CA 11
ATOM 12822 C C . ALA A 1 5 ? -11.695 -18.125 -2.799 1.00 0.00 40 ALA A C 11
ATOM 12823 O O . ALA A 1 5 ? -12.416 -17.455 -2.058 1.00 0.00 40 ALA A O 11
ATOM 12830 N N . PRO A 1 6 ? -10.352 -18.146 -2.656 1.00 0.00 41 PRO A N 11
ATOM 12831 C CA . PRO A 1 6 ? -9.649 -17.382 -1.615 1.00 0.00 41 PRO A CA 11
ATOM 12832 C C . PRO A 1 6 ? -9.943 -15.886 -1.681 1.00 0.00 41 PRO A C 11
ATOM 12833 O O . PRO A 1 6 ? -10.414 -15.378 -2.700 1.00 0.00 41 PRO A O 11
ATOM 12844 N N . VAL A 1 7 ? -9.661 -15.190 -0.582 1.00 0.00 42 VAL A N 11
ATOM 12845 C CA . VAL A 1 7 ? -9.895 -13.753 -0.500 1.00 0.00 42 VAL A CA 11
ATOM 12846 C C . VAL A 1 7 ? -8.713 -13.042 0.174 1.00 0.00 42 VAL A C 11
ATOM 12847 O O . VAL A 1 7 ? -8.892 -12.190 1.046 1.00 0.00 42 VAL A O 11
ATOM 12860 N N . GLY A 1 8 ? -7.498 -13.402 -0.244 1.00 0.00 43 GLY A N 11
ATOM 12861 C CA . GLY A 1 8 ? -6.303 -12.797 0.321 1.00 0.00 43 GLY A CA 11
ATOM 12862 C C . GLY A 1 8 ? -5.082 -13.692 0.199 1.00 0.00 43 GLY A C 11
ATOM 12863 O O . GLY A 1 8 ? -3.992 -13.220 -0.118 1.00 0.00 43 GLY A O 11
ATOM 12867 N N . ALA A 1 9 ? -5.267 -14.990 0.447 1.00 0.00 44 ALA A N 11
ATOM 12868 C CA . ALA A 1 9 ? -4.172 -15.955 0.358 1.00 0.00 44 ALA A CA 11
ATOM 12869 C C . ALA A 1 9 ? -3.665 -16.096 -1.078 1.00 0.00 44 ALA A C 11
ATOM 12870 O O . ALA A 1 9 ? -2.471 -16.305 -1.304 1.00 0.00 44 ALA A O 11
ATOM 12877 N N . ALA A 1 10 ? -4.577 -15.983 -2.045 1.00 0.00 45 ALA A N 11
ATOM 12878 C CA . ALA A 1 10 ? -4.216 -16.098 -3.456 1.00 0.00 45 ALA A CA 11
ATOM 12879 C C . ALA A 1 10 ? -3.393 -14.896 -3.921 1.00 0.00 45 ALA A C 11
ATOM 12880 O O . ALA A 1 10 ? -2.437 -15.050 -4.682 1.00 0.00 45 ALA A O 11
ATOM 12887 N N . ILE A 1 11 ? -3.766 -13.701 -3.457 1.00 0.00 46 ILE A N 11
ATOM 12888 C CA . ILE A 1 11 ? -3.051 -12.478 -3.828 1.00 0.00 46 ILE A CA 11
ATOM 12889 C C . ILE A 1 11 ? -1.789 -12.280 -2.981 1.00 0.00 46 ILE A C 11
ATOM 12890 O O . ILE A 1 11 ? -0.887 -11.538 -3.372 1.00 0.00 46 ILE A O 11
ATOM 12906 N N . ALA A 1 12 ? -1.724 -12.951 -1.826 1.00 0.00 47 ALA A N 11
ATOM 12907 C CA . ALA A 1 12 ? -0.564 -12.846 -0.940 1.00 0.00 47 ALA A CA 11
ATOM 12908 C C . ALA A 1 12 ? 0.721 -13.293 -1.643 1.00 0.00 47 ALA A C 11
ATOM 12909 O O . ALA A 1 12 ? 1.818 -12.872 -1.270 1.00 0.00 47 ALA A O 11
ATOM 12916 N N . ASN A 1 13 ? 0.579 -14.142 -2.664 1.00 0.00 48 ASN A N 11
ATOM 12917 C CA . ASN A 1 13 ? 1.728 -14.639 -3.422 1.00 0.00 48 ASN A CA 11
ATOM 12918 C C . ASN A 1 13 ? 2.192 -13.608 -4.449 1.00 0.00 48 ASN A C 11
ATOM 12919 O O . ASN A 1 13 ? 3.365 -13.576 -4.821 1.00 0.00 48 ASN A O 11
ATOM 12930 N N . PHE A 1 14 ? 1.263 -12.764 -4.899 1.00 0.00 49 PHE A N 11
ATOM 12931 C CA . PHE A 1 14 ? 1.571 -11.725 -5.877 1.00 0.00 49 PHE A CA 11
ATOM 12932 C C . PHE A 1 14 ? 2.644 -10.766 -5.349 1.00 0.00 49 PHE A C 11
ATOM 12933 O O . PHE A 1 14 ? 3.413 -10.200 -6.126 1.00 0.00 49 PHE A O 11
ATOM 12950 N N . LEU A 1 15 ? 2.696 -10.592 -4.026 1.00 0.00 50 LEU A N 11
ATOM 12951 C CA . LEU A 1 15 ? 3.682 -9.709 -3.406 1.00 0.00 50 LEU A CA 11
ATOM 12952 C C . LEU A 1 15 ? 5.084 -10.318 -3.479 1.00 0.00 50 LEU A C 11
ATOM 12953 O O . LEU A 1 15 ? 5.236 -11.538 -3.561 1.00 0.00 50 LEU A O 11
ATOM 12969 N N . GLU A 1 16 ? 6.103 -9.460 -3.445 1.00 0.00 51 GLU A N 11
ATOM 12970 C CA . GLU A 1 16 ? 7.493 -9.913 -3.505 1.00 0.00 51 GLU A CA 11
ATOM 12971 C C . GLU A 1 16 ? 8.009 -10.285 -2.114 1.00 0.00 51 GLU A C 11
ATOM 12972 O O . GLU A 1 16 ? 7.639 -9.654 -1.123 1.00 0.00 51 GLU A O 11
ATOM 12984 N N . PRO A 1 17 ? 8.874 -11.318 -2.022 1.00 0.00 52 PRO A N 11
ATOM 12985 C CA . PRO A 1 17 ? 9.439 -11.771 -0.742 1.00 0.00 52 PRO A CA 11
ATOM 12986 C C . PRO A 1 17 ? 10.102 -10.639 0.043 1.00 0.00 52 PRO A C 11
ATOM 12987 O O . PRO A 1 17 ? 9.880 -10.500 1.247 1.00 0.00 52 PRO A O 11
ATOM 12998 N N . GLN A 1 18 ? 10.912 -9.830 -0.644 1.00 0.00 53 GLN A N 11
ATOM 12999 C CA . GLN A 1 18 ? 11.598 -8.710 0.000 1.00 0.00 53 GLN A CA 11
ATOM 13000 C C . GLN A 1 18 ? 10.603 -7.627 0.410 1.00 0.00 53 GLN A C 11
ATOM 13001 O O . GLN A 1 18 ? 10.664 -7.110 1.526 1.00 0.00 53 GLN A O 11
ATOM 13015 N N . ALA A 1 19 ? 9.679 -7.297 -0.494 1.00 0.00 54 ALA A N 11
ATOM 13016 C CA . ALA A 1 19 ? 8.663 -6.284 -0.214 1.00 0.00 54 ALA A CA 11
ATOM 13017 C C . ALA A 1 19 ? 7.785 -6.704 0.965 1.00 0.00 54 ALA A C 11
ATOM 13018 O O . ALA A 1 19 ? 7.375 -5.868 1.771 1.00 0.00 54 ALA A O 11
ATOM 13025 N N . LEU A 1 20 ? 7.506 -8.007 1.062 1.00 0.00 55 LEU A N 11
ATOM 13026 C CA . LEU A 1 20 ? 6.681 -8.544 2.143 1.00 0.00 55 LEU A CA 11
ATOM 13027 C C . LEU A 1 20 ? 7.303 -8.236 3.506 1.00 0.00 55 LEU A C 11
ATOM 13028 O O . LEU A 1 20 ? 6.604 -7.832 4.437 1.00 0.00 55 LEU A O 11
ATOM 13044 N N . GLU A 1 21 ? 8.620 -8.419 3.613 1.00 0.00 56 GLU A N 11
ATOM 13045 C CA . GLU A 1 21 ? 9.334 -8.150 4.860 1.00 0.00 56 GLU A CA 11
ATOM 13046 C C . GLU A 1 21 ? 9.237 -6.669 5.232 1.00 0.00 56 GLU A C 11
ATOM 13047 O O . GLU A 1 21 ? 8.991 -6.327 6.390 1.00 0.00 56 GLU A O 11
ATOM 13059 N N . ARG A 1 22 ? 9.427 -5.796 4.240 1.00 0.00 57 ARG A N 11
ATOM 13060 C CA . ARG A 1 22 ? 9.358 -4.354 4.459 1.00 0.00 57 ARG A CA 11
ATOM 13061 C C . ARG A 1 22 ? 7.957 -3.934 4.907 1.00 0.00 57 ARG A C 11
ATOM 13062 O O . ARG A 1 22 ? 7.810 -3.091 5.794 1.00 0.00 57 ARG A O 11
ATOM 13083 N N . LEU A 1 23 ? 6.933 -4.526 4.289 1.00 0.00 58 LEU A N 11
ATOM 13084 C CA . LEU A 1 23 ? 5.545 -4.212 4.628 1.00 0.00 58 LEU A CA 11
ATOM 13085 C C . LEU A 1 23 ? 5.245 -4.546 6.091 1.00 0.00 58 LEU A C 11
ATOM 13086 O O . LEU A 1 23 ? 4.517 -3.816 6.763 1.00 0.00 58 LEU A O 11
ATOM 13102 N N . SER A 1 24 ? 5.817 -5.648 6.581 1.00 0.00 59 SER A N 11
ATOM 13103 C CA . SER A 1 24 ? 5.614 -6.065 7.969 1.00 0.00 59 SER A CA 11
ATOM 13104 C C . SER A 1 24 ? 6.209 -5.040 8.935 1.00 0.00 59 SER A C 11
ATOM 13105 O O . SER A 1 24 ? 5.638 -4.769 9.992 1.00 0.00 59 SER A O 11
ATOM 13113 N N . ARG A 1 25 ? 7.359 -4.472 8.562 1.00 0.00 60 ARG A N 11
ATOM 13114 C CA . ARG A 1 25 ? 8.031 -3.475 9.393 1.00 0.00 60 ARG A CA 11
ATOM 13115 C C . ARG A 1 25 ? 7.207 -2.189 9.488 1.00 0.00 60 ARG A C 11
ATOM 13116 O O . ARG A 1 25 ? 7.037 -1.635 10.574 1.00 0.00 60 ARG A O 11
ATOM 13137 N N . VAL A 1 26 ? 6.694 -1.721 8.348 1.00 0.00 61 VAL A N 11
ATOM 13138 C CA . VAL A 1 26 ? 5.887 -0.500 8.318 1.00 0.00 61 VAL A CA 11
ATOM 13139 C C . VAL A 1 26 ? 4.546 -0.707 9.031 1.00 0.00 61 VAL A C 11
ATOM 13140 O O . VAL A 1 26 ? 4.084 0.176 9.754 1.00 0.00 61 VAL A O 11
ATOM 13153 N N . ALA A 1 27 ? 3.931 -1.876 8.827 1.00 0.00 62 ALA A N 11
ATOM 13154 C CA . ALA A 1 27 ? 2.647 -2.197 9.458 1.00 0.00 62 ALA A CA 11
ATOM 13155 C C . ALA A 1 27 ? 2.731 -2.128 10.984 1.00 0.00 62 ALA A C 11
ATOM 13156 O O . ALA A 1 27 ? 1.734 -1.848 11.651 1.00 0.00 62 ALA A O 11
ATOM 13163 N N . LEU A 1 28 ? 3.922 -2.383 11.531 1.00 0.00 63 LEU A N 11
ATOM 13164 C CA . LEU A 1 28 ? 4.129 -2.346 12.980 1.00 0.00 63 LEU A CA 11
ATOM 13165 C C . LEU A 1 28 ? 3.878 -0.944 13.535 1.00 0.00 63 LEU A C 11
ATOM 13166 O O . LEU A 1 28 ? 3.430 -0.790 14.671 1.00 0.00 63 LEU A O 11
ATOM 13182 N N . VAL A 1 29 ? 4.181 0.074 12.730 1.00 0.00 64 VAL A N 11
ATOM 13183 C CA . VAL A 1 29 ? 3.999 1.461 13.144 1.00 0.00 64 VAL A CA 11
ATOM 13184 C C . VAL A 1 29 ? 2.736 2.065 12.530 1.00 0.00 64 VAL A C 11
ATOM 13185 O O . VAL A 1 29 ? 1.839 2.509 13.249 1.00 0.00 64 VAL A O 11
ATOM 13198 N N . ARG A 1 30 ? 2.671 2.078 11.199 1.00 0.00 65 ARG A N 11
ATOM 13199 C CA . ARG A 1 30 ? 1.518 2.627 10.492 1.00 0.00 65 ARG A CA 11
ATOM 13200 C C . ARG A 1 30 ? 0.821 1.548 9.671 1.00 0.00 65 ARG A C 11
ATOM 13201 O O . ARG A 1 30 ? 1.133 1.346 8.495 1.00 0.00 65 ARG A O 11
ATOM 13222 N N . ARG A 1 31 ? -0.130 0.858 10.300 1.00 0.00 66 ARG A N 11
ATOM 13223 C CA . ARG A 1 31 ? -0.881 -0.202 9.629 1.00 0.00 66 ARG A CA 11
ATOM 13224 C C . ARG A 1 31 ? -1.637 0.341 8.416 1.00 0.00 66 ARG A C 11
ATOM 13225 O O . ARG A 1 31 ? -1.816 -0.367 7.426 1.00 0.00 66 ARG A O 11
ATOM 13246 N N . ASP A 1 32 ? -2.072 1.604 8.500 1.00 0.00 67 ASP A N 11
ATOM 13247 C CA . ASP A 1 32 ? -2.805 2.248 7.407 1.00 0.00 67 ASP A CA 11
ATOM 13248 C C . ASP A 1 32 ? -2.017 2.179 6.101 1.00 0.00 67 ASP A C 11
ATOM 13249 O O . ASP A 1 32 ? -2.581 1.919 5.038 1.00 0.00 67 ASP A O 11
ATOM 13258 N N . ARG A 1 33 ? -0.710 2.413 6.186 1.00 0.00 68 ARG A N 11
ATOM 13259 C CA . ARG A 1 33 ? 0.152 2.373 5.010 1.00 0.00 68 ARG A CA 11
ATOM 13260 C C . ARG A 1 33 ? 0.228 0.957 4.433 1.00 0.00 68 ARG A C 11
ATOM 13261 O O . ARG A 1 33 ? 0.073 0.760 3.229 1.00 0.00 68 ARG A O 11
ATOM 13282 N N . ALA A 1 34 ? 0.475 -0.022 5.304 1.00 0.00 69 ALA A N 11
ATOM 13283 C CA . ALA A 1 34 ? 0.586 -1.421 4.891 1.00 0.00 69 ALA A CA 11
ATOM 13284 C C . ALA A 1 34 ? -0.738 -1.983 4.366 1.00 0.00 69 ALA A C 11
ATOM 13285 O O . ALA A 1 34 ? -0.754 -2.714 3.374 1.00 0.00 69 ALA A O 11
ATOM 13292 N N . GLN A 1 35 ? -1.843 -1.647 5.034 1.00 0.00 70 GLN A N 11
ATOM 13293 C CA . GLN A 1 35 ? -3.166 -2.131 4.626 1.00 0.00 70 GLN A CA 11
ATOM 13294 C C . GLN A 1 35 ? -3.587 -1.529 3.286 1.00 0.00 70 GLN A C 11
ATOM 13295 O O . GLN A 1 35 ? -4.255 -2.185 2.487 1.00 0.00 70 GLN A O 11
ATOM 13309 N N . ALA A 1 36 ? -3.191 -0.280 3.044 1.00 0.00 71 ALA A N 11
ATOM 13310 C CA . ALA A 1 36 ? -3.527 0.392 1.796 1.00 0.00 71 ALA A CA 11
ATOM 13311 C C . ALA A 1 36 ? -2.757 -0.217 0.624 1.00 0.00 71 ALA A C 11
ATOM 13312 O O . ALA A 1 36 ? -3.251 -0.235 -0.503 1.00 0.00 71 ALA A O 11
ATOM 13319 N N . VAL A 1 37 ? -1.550 -0.725 0.895 1.00 0.00 72 VAL A N 11
ATOM 13320 C CA . VAL A 1 37 ? -0.732 -1.341 -0.148 1.00 0.00 72 VAL A CA 11
ATOM 13321 C C . VAL A 1 37 ? -1.330 -2.675 -0.594 1.00 0.00 72 VAL A C 11
ATOM 13322 O O . VAL A 1 37 ? -1.469 -2.929 -1.793 1.00 0.00 72 VAL A O 11
ATOM 13335 N N . GLU A 1 38 ? -1.682 -3.526 0.374 1.00 0.00 73 GLU A N 11
ATOM 13336 C CA . GLU A 1 38 ? -2.268 -4.834 0.068 1.00 0.00 73 GLU A CA 11
ATOM 13337 C C . GLU A 1 38 ? -3.665 -4.680 -0.531 1.00 0.00 73 GLU A C 11
ATOM 13338 O O . GLU A 1 38 ? -4.030 -5.402 -1.460 1.00 0.00 73 GLU A O 11
ATOM 13350 N N . THR A 1 39 ? -4.438 -3.725 -0.008 1.00 0.00 74 THR A N 11
ATOM 13351 C CA . THR A 1 39 ? -5.788 -3.474 -0.512 1.00 0.00 74 THR A CA 11
ATOM 13352 C C . THR A 1 39 ? -5.731 -2.856 -1.912 1.00 0.00 74 THR A C 11
ATOM 13353 O O . THR A 1 39 ? -6.604 -3.105 -2.744 1.00 0.00 74 THR A O 11
ATOM 13364 N N . TYR A 1 40 ? -4.691 -2.061 -2.167 1.00 0.00 75 TYR A N 11
ATOM 13365 C CA . TYR A 1 40 ? -4.506 -1.422 -3.465 1.00 0.00 75 TYR A CA 11
ATOM 13366 C C . TYR A 1 40 ? -4.229 -2.475 -4.544 1.00 0.00 75 TYR A C 11
ATOM 13367 O O . TYR A 1 40 ? -4.831 -2.452 -5.617 1.00 0.00 75 TYR A O 11
ATOM 13385 N N . LEU A 1 41 ? -3.314 -3.398 -4.247 1.00 0.00 76 LEU A N 11
ATOM 13386 C CA . LEU A 1 41 ? -2.958 -4.460 -5.186 1.00 0.00 76 LEU A CA 11
ATOM 13387 C C . LEU A 1 41 ? -4.136 -5.405 -5.443 1.00 0.00 76 LEU A C 11
ATOM 13388 O O . LEU A 1 41 ? -4.410 -5.759 -6.590 1.00 0.00 76 LEU A O 11
ATOM 13404 N N . LYS A 1 42 ? -4.818 -5.824 -4.373 1.00 0.00 77 LYS A N 11
ATOM 13405 C CA . LYS A 1 42 ? -5.949 -6.746 -4.499 1.00 0.00 77 LYS A CA 11
ATOM 13406 C C . LYS A 1 42 ? -7.098 -6.142 -5.314 1.00 0.00 77 LYS A C 11
ATOM 13407 O O . LYS A 1 42 ? -7.757 -6.855 -6.071 1.00 0.00 77 LYS A O 11
ATOM 13426 N N . LYS A 1 43 ? -7.338 -4.835 -5.170 1.00 0.00 78 LYS A N 11
ATOM 13427 C CA . LYS A 1 43 ? -8.414 -4.180 -5.919 1.00 0.00 78 LYS A CA 11
ATOM 13428 C C . LYS A 1 43 ? -8.091 -4.137 -7.413 1.00 0.00 78 LYS A C 11
ATOM 13429 O O . LYS A 1 43 ? -8.982 -4.285 -8.249 1.00 0.00 78 LYS A O 11
ATOM 13448 N N . LEU A 1 44 ? -6.811 -3.945 -7.746 1.00 0.00 79 LEU A N 11
ATOM 13449 C CA . LEU A 1 44 ? -6.381 -3.900 -9.142 1.00 0.00 79 LEU A CA 11
ATOM 13450 C C . LEU A 1 44 ? -6.513 -5.275 -9.798 1.00 0.00 79 LEU A C 11
ATOM 13451 O O . LEU A 1 44 ? -6.983 -5.384 -10.931 1.00 0.00 79 LEU A O 11
ATOM 13467 N N . ILE A 1 45 ? -6.106 -6.322 -9.078 1.00 0.00 80 ILE A N 11
ATOM 13468 C CA . ILE A 1 45 ? -6.193 -7.687 -9.597 1.00 0.00 80 ILE A CA 11
ATOM 13469 C C . ILE A 1 45 ? -7.653 -8.127 -9.719 1.00 0.00 80 ILE A C 11
ATOM 13470 O O . ILE A 1 45 ? -8.037 -8.758 -10.704 1.00 0.00 80 ILE A O 11
ATOM 13486 N N . ALA A 1 46 ? -8.460 -7.788 -8.711 1.00 0.00 81 ALA A N 11
ATOM 13487 C CA . ALA A 1 46 ? -9.877 -8.150 -8.704 1.00 0.00 81 ALA A CA 11
ATOM 13488 C C . ALA A 1 46 ? -10.642 -7.458 -9.832 1.00 0.00 81 ALA A C 11
ATOM 13489 O O . ALA A 1 46 ? -11.637 -7.990 -10.328 1.00 0.00 81 ALA A O 11
ATOM 13496 N N . THR A 1 47 ? -10.177 -6.276 -10.243 1.00 0.00 82 THR A N 11
ATOM 13497 C CA . THR A 1 47 ? -10.830 -5.538 -11.322 1.00 0.00 82 THR A CA 11
ATOM 13498 C C . THR A 1 47 ? -10.396 -6.075 -12.682 1.00 0.00 82 THR A C 11
ATOM 13499 O O . THR A 1 47 ? -11.218 -6.577 -13.449 1.00 0.00 82 THR A O 11
ATOM 13510 N N . ASN A 1 48 ? -9.098 -5.962 -12.976 1.00 0.00 83 ASN A N 11
ATOM 13511 C CA . ASN A 1 48 ? -8.555 -6.434 -14.255 1.00 0.00 83 ASN A CA 11
ATOM 13512 C C . ASN A 1 48 ? -7.040 -6.208 -14.366 1.00 0.00 83 ASN A C 11
ATOM 13513 O O . ASN A 1 48 ? -6.354 -6.955 -15.064 1.00 0.00 83 ASN A O 11
ATOM 13524 N N . ASN A 1 49 ? -6.522 -5.170 -13.699 1.00 0.00 84 ASN A N 11
ATOM 13525 C CA . ASN A 1 49 ? -5.093 -4.855 -13.753 1.00 0.00 84 ASN A CA 11
ATOM 13526 C C . ASN A 1 49 ? -4.245 -5.984 -13.182 1.00 0.00 84 ASN A C 11
ATOM 13527 O O . ASN A 1 49 ? -4.071 -6.097 -11.966 1.00 0.00 84 ASN A O 11
ATOM 13538 N N . VAL A 1 50 ? -3.717 -6.807 -14.077 1.00 0.00 85 VAL A N 11
ATOM 13539 C CA . VAL A 1 50 ? -2.874 -7.934 -13.689 1.00 0.00 85 VAL A CA 11
ATOM 13540 C C . VAL A 1 50 ? -1.764 -8.172 -14.713 1.00 0.00 85 VAL A C 11
ATOM 13541 O O . VAL A 1 50 ? -1.963 -8.870 -15.709 1.00 0.00 85 VAL A O 11
ATOM 13554 N N . THR A 1 51 ? -0.595 -7.587 -14.460 1.00 0.00 86 THR A N 11
ATOM 13555 C CA . THR A 1 51 ? 0.552 -7.739 -15.356 1.00 0.00 86 THR A CA 11
ATOM 13556 C C . THR A 1 51 ? 1.854 -7.303 -14.670 1.00 0.00 86 THR A C 11
ATOM 13557 O O . THR A 1 51 ? 2.771 -6.798 -15.320 1.00 0.00 86 THR A O 11
ATOM 13568 N N . HIS A 1 52 ? 1.930 -7.509 -13.350 1.00 0.00 87 HIS A N 11
ATOM 13569 C CA . HIS A 1 52 ? 3.118 -7.139 -12.578 1.00 0.00 87 HIS A CA 11
ATOM 13570 C C . HIS A 1 52 ? 2.961 -7.511 -11.100 1.00 0.00 87 HIS A C 11
ATOM 13571 O O . HIS A 1 52 ? 1.926 -8.042 -10.690 1.00 0.00 87 HIS A O 11
ATOM 13586 N N . LYS A 1 53 ? 3.996 -7.221 -10.308 1.00 0.00 88 LYS A N 11
ATOM 13587 C CA . LYS A 1 53 ? 3.987 -7.510 -8.873 1.00 0.00 88 LYS A CA 11
ATOM 13588 C C . LYS A 1 53 ? 4.573 -6.337 -8.081 1.00 0.00 88 LYS A C 11
ATOM 13589 O O . LYS A 1 53 ? 5.178 -5.431 -8.659 1.00 0.00 88 LYS A O 11
ATOM 13608 N N . ILE A 1 54 ? 4.392 -6.353 -6.758 1.00 0.00 89 ILE A N 11
ATOM 13609 C CA . ILE A 1 54 ? 4.909 -5.281 -5.908 1.00 0.00 89 ILE A CA 11
ATOM 13610 C C . ILE A 1 54 ? 6.282 -5.635 -5.335 1.00 0.00 89 ILE A C 11
ATOM 13611 O O . ILE A 1 54 ? 6.383 -6.300 -4.303 1.00 0.00 89 ILE A O 11
ATOM 13627 N N . THR A 1 55 ? 7.334 -5.168 -6.005 1.00 0.00 90 THR A N 11
ATOM 13628 C CA . THR A 1 55 ? 8.706 -5.413 -5.559 1.00 0.00 90 THR A CA 11
ATOM 13629 C C . THR A 1 55 ? 9.081 -4.428 -4.450 1.00 0.00 90 THR A C 11
ATOM 13630 O O . THR A 1 55 ? 8.284 -3.558 -4.095 1.00 0.00 90 THR A O 11
ATOM 13641 N N . GLU A 1 56 ? 10.295 -4.558 -3.909 1.00 0.00 91 GLU A N 11
ATOM 13642 C CA . GLU A 1 56 ? 10.753 -3.660 -2.846 1.00 0.00 91 GLU A CA 11
ATOM 13643 C C . GLU A 1 56 ? 10.661 -2.199 -3.292 1.00 0.00 91 GLU A C 11
ATOM 13644 O O . GLU A 1 56 ? 10.278 -1.327 -2.512 1.00 0.00 91 GLU A O 11
ATOM 13656 N N . ALA A 1 57 ? 11.002 -1.942 -4.556 1.00 0.00 92 ALA A N 11
ATOM 13657 C CA . ALA A 1 57 ? 10.945 -0.589 -5.109 1.00 0.00 92 ALA A CA 11
ATOM 13658 C C . ALA A 1 57 ? 9.497 -0.125 -5.275 1.00 0.00 92 ALA A C 11
ATOM 13659 O O . ALA A 1 57 ? 9.156 1.010 -4.936 1.00 0.00 92 ALA A O 11
ATOM 13666 N N . GLU A 1 58 ? 8.654 -1.011 -5.805 1.00 0.00 93 GLU A N 11
ATOM 13667 C CA . GLU A 1 58 ? 7.242 -0.702 -6.031 1.00 0.00 93 GLU A CA 11
ATOM 13668 C C . GLU A 1 58 ? 6.495 -0.471 -4.718 1.00 0.00 93 GLU A C 11
ATOM 13669 O O . GLU A 1 58 ? 5.690 0.454 -4.613 1.00 0.00 93 GLU A O 11
ATOM 13681 N N . ILE A 1 59 ? 6.758 -1.317 -3.722 1.00 0.00 94 ILE A N 11
ATOM 13682 C CA . ILE A 1 59 ? 6.090 -1.200 -2.428 1.00 0.00 94 ILE A CA 11
ATOM 13683 C C . ILE A 1 59 ? 6.422 0.125 -1.739 1.00 0.00 94 ILE A C 11
ATOM 13684 O O . ILE A 1 59 ? 5.552 0.736 -1.117 1.00 0.00 94 ILE A O 11
ATOM 13700 N N . VAL A 1 60 ? 7.670 0.579 -1.868 1.00 0.00 95 VAL A N 11
ATOM 13701 C CA . VAL A 1 60 ? 8.082 1.845 -1.264 1.00 0.00 95 VAL A CA 11
ATOM 13702 C C . VAL A 1 60 ? 7.346 3.015 -1.916 1.00 0.00 95 VAL A C 11
ATOM 13703 O O . VAL A 1 60 ? 6.833 3.897 -1.226 1.00 0.00 95 VAL A O 11
ATOM 13716 N N . SER A 1 61 ? 7.293 3.013 -3.249 1.00 0.00 96 SER A N 11
ATOM 13717 C CA . SER A 1 61 ? 6.615 4.071 -3.993 1.00 0.00 96 SER A CA 11
ATOM 13718 C C . SER A 1 61 ? 5.130 4.121 -3.637 1.00 0.00 96 SER A C 11
ATOM 13719 O O . SER A 1 61 ? 4.581 5.197 -3.396 1.00 0.00 96 SER A O 11
ATOM 13727 N N . ILE A 1 62 ? 4.484 2.953 -3.594 1.00 0.00 97 ILE A N 11
ATOM 13728 C CA . ILE A 1 62 ? 3.064 2.882 -3.253 1.00 0.00 97 ILE A CA 11
ATOM 13729 C C . ILE A 1 62 ? 2.826 3.395 -1.833 1.00 0.00 97 ILE A C 11
ATOM 13730 O O . ILE A 1 62 ? 1.880 4.144 -1.587 1.00 0.00 97 ILE A O 11
ATOM 13746 N N . LEU A 1 63 ? 3.701 3.000 -0.907 1.00 0.00 98 LEU A N 11
ATOM 13747 C CA . LEU A 1 63 ? 3.595 3.433 0.484 1.00 0.00 98 LEU A CA 11
ATOM 13748 C C . LEU A 1 63 ? 3.761 4.949 0.591 1.00 0.00 98 LEU A C 11
ATOM 13749 O O . LEU A 1 63 ? 3.057 5.605 1.360 1.00 0.00 98 LEU A O 11
ATOM 13765 N N . ASN A 1 64 ? 4.693 5.497 -0.191 1.00 0.00 99 ASN A N 11
ATOM 13766 C CA . ASN A 1 64 ? 4.951 6.936 -0.193 1.00 0.00 99 ASN A CA 11
ATOM 13767 C C . ASN A 1 64 ? 3.734 7.709 -0.699 1.00 0.00 99 ASN A C 11
ATOM 13768 O O . ASN A 1 64 ? 3.449 8.812 -0.229 1.00 0.00 99 ASN A O 11
ATOM 13779 N N . GLY A 1 65 ? 3.008 7.112 -1.646 1.00 0.00 100 GLY A N 11
ATOM 13780 C CA . GLY A 1 65 ? 1.820 7.748 -2.187 1.00 0.00 100 GLY A CA 11
ATOM 13781 C C . GLY A 1 65 ? 0.661 7.698 -1.212 1.00 0.00 100 GLY A C 11
ATOM 13782 O O . GLY A 1 65 ? -0.119 8.644 -1.116 1.00 0.00 100 GLY A O 11
ATOM 13786 N N . ILE A 1 66 ? 0.564 6.590 -0.479 1.00 0.00 101 ILE A N 11
ATOM 13787 C CA . ILE A 1 66 ? -0.491 6.406 0.511 1.00 0.00 101 ILE A CA 11
ATOM 13788 C C . ILE A 1 66 ? -0.460 7.527 1.554 1.00 0.00 101 ILE A C 11
ATOM 13789 O O . ILE A 1 66 ? -1.506 8.018 1.980 1.00 0.00 101 ILE A O 11
ATOM 13805 N N . ALA A 1 67 ? 0.745 7.932 1.952 1.00 0.00 102 ALA A N 11
ATOM 13806 C CA . ALA A 1 67 ? 0.910 9.004 2.930 1.00 0.00 102 ALA A CA 11
ATOM 13807 C C . ALA A 1 67 ? 0.634 10.371 2.301 1.00 0.00 102 ALA A C 11
ATOM 13808 O O . ALA A 1 67 ? 0.149 11.284 2.971 1.00 0.00 102 ALA A O 11
ATOM 13815 N N . LYS A 1 68 ? 0.958 10.506 1.013 1.00 0.00 103 LYS A N 11
ATOM 13816 C CA . LYS A 1 68 ? 0.758 11.763 0.292 1.00 0.00 103 LYS A CA 11
ATOM 13817 C C . LYS A 1 68 ? -0.723 12.025 0.004 1.00 0.00 103 LYS A C 11
ATOM 13818 O O . LYS A 1 68 ? -1.183 13.163 0.105 1.00 0.00 103 LYS A O 11
ATOM 13837 N N . GLN A 1 69 ? -1.463 10.974 -0.359 1.00 0.00 104 GLN A N 11
ATOM 13838 C CA . GLN A 1 69 ? -2.892 11.107 -0.666 1.00 0.00 104 GLN A CA 11
ATOM 13839 C C . GLN A 1 69 ? -3.669 11.697 0.517 1.00 0.00 104 GLN A C 11
ATOM 13840 O O . GLN A 1 69 ? -4.701 12.343 0.326 1.00 0.00 104 GLN A O 11
ATOM 13854 N N . GLN A 1 70 ? -3.169 11.473 1.734 1.00 0.00 105 GLN A N 11
ATOM 13855 C CA . GLN A 1 70 ? -3.818 11.986 2.938 1.00 0.00 105 GLN A CA 11
ATOM 13856 C C . GLN A 1 70 ? -3.526 13.478 3.122 1.00 0.00 105 GLN A C 11
ATOM 13857 O O . GLN A 1 70 ? -2.606 13.859 3.849 1.00 0.00 105 GLN A O 11
ATOM 13871 N N . ASN A 1 71 ? -4.319 14.316 2.452 1.00 0.00 106 ASN A N 11
ATOM 13872 C CA . ASN A 1 71 ? -4.156 15.767 2.530 1.00 0.00 106 ASN A CA 11
ATOM 13873 C C . ASN A 1 71 ? -5.200 16.388 3.461 1.00 0.00 106 ASN A C 11
ATOM 13874 O O . ASN A 1 71 ? -6.265 15.808 3.686 1.00 0.00 106 ASN A O 11
ATOM 13885 N N . SER A 1 72 ? -4.886 17.568 4.000 1.00 0.00 107 SER A N 11
ATOM 13886 C CA . SER A 1 72 ? -5.796 18.264 4.906 1.00 0.00 107 SER A CA 11
ATOM 13887 C C . SER A 1 72 ? -5.713 19.780 4.716 1.00 0.00 107 SER A C 11
ATOM 13888 O O . SER A 1 72 ? -4.676 20.392 4.978 1.00 0.00 107 SER A O 11
ATOM 13896 N N . GLN A 1 73 ? -6.819 20.378 4.259 1.00 0.00 108 GLN A N 11
ATOM 13897 C CA . GLN A 1 73 ? -6.886 21.824 4.030 1.00 0.00 108 GLN A CA 11
ATOM 13898 C C . GLN A 1 73 ? -5.918 22.257 2.926 1.00 0.00 108 GLN A C 11
ATOM 13899 O O . GLN A 1 73 ? -5.135 21.452 2.419 1.00 0.00 108 GLN A O 11
ATOM 13913 N N . ASN A 1 74 ? -5.979 23.536 2.559 1.00 0.00 109 ASN A N 11
ATOM 13914 C CA . ASN A 1 74 ? -5.110 24.080 1.518 1.00 0.00 109 ASN A CA 11
ATOM 13915 C C . ASN A 1 74 ? -4.101 25.065 2.107 1.00 0.00 109 ASN A C 11
ATOM 13916 O O . ASN A 1 74 ? -2.925 25.045 1.745 1.00 0.00 109 ASN A O 11
ATOM 13927 N N . ASN A 1 75 ? -4.574 25.927 3.013 1.00 0.00 110 ASN A N 11
ATOM 13928 C CA . ASN A 1 75 ? -3.723 26.929 3.659 1.00 0.00 110 ASN A CA 11
ATOM 13929 C C . ASN A 1 75 ? -3.266 27.992 2.661 1.00 0.00 110 ASN A C 11
ATOM 13930 O O . ASN A 1 75 ? -3.425 27.833 1.449 1.00 0.00 110 ASN A O 11
ATOM 13941 N N . SER A 1 76 ? -2.698 29.079 3.180 1.00 0.00 111 SER A N 11
ATOM 13942 C CA . SER A 1 76 ? -2.217 30.171 2.338 1.00 0.00 111 SER A CA 11
ATOM 13943 C C . SER A 1 76 ? -1.330 31.128 3.133 1.00 0.00 111 SER A C 11
ATOM 13944 O O . SER A 1 76 ? -0.128 31.225 2.880 1.00 0.00 111 SER A O 11
ATOM 13952 N N . LYS A 1 77 ? -1.931 31.832 4.093 1.00 0.00 112 LYS A N 11
ATOM 13953 C CA . LYS A 1 77 ? -1.196 32.780 4.926 1.00 0.00 112 LYS A CA 11
ATOM 13954 C C . LYS A 1 77 ? -1.257 32.383 6.403 1.00 0.00 112 LYS A C 11
ATOM 13955 O O . LYS A 1 77 ? -1.170 33.235 7.290 1.00 0.00 112 LYS A O 11
ATOM 13974 N N . ILE A 1 78 ? -1.400 31.081 6.659 1.00 0.00 113 ILE A N 11
ATOM 13975 C CA . ILE A 1 78 ? -1.466 30.567 8.024 1.00 0.00 113 ILE A CA 11
ATOM 13976 C C . ILE A 1 78 ? -0.126 29.967 8.456 1.00 0.00 113 ILE A C 11
ATOM 13977 O O . ILE A 1 78 ? 0.215 29.989 9.640 1.00 0.00 113 ILE A O 11
ATOM 13993 N N . ILE A 1 79 ? 0.629 29.429 7.491 1.00 0.00 114 ILE A N 11
ATOM 13994 C CA . ILE A 1 79 ? 1.930 28.822 7.777 1.00 0.00 114 ILE A CA 11
ATOM 13995 C C . ILE A 1 79 ? 2.876 29.827 8.440 1.00 0.00 114 ILE A C 11
ATOM 13996 O O . ILE A 1 79 ? 3.210 29.683 9.615 1.00 0.00 114 ILE A O 11
ATOM 14012 N N . PHE A 1 80 ? 3.297 30.844 7.678 1.00 0.00 115 PHE A N 11
ATOM 14013 C CA . PHE A 1 80 ? 4.201 31.882 8.181 1.00 0.00 115 PHE A CA 11
ATOM 14014 C C . PHE A 1 80 ? 5.591 31.319 8.489 1.00 0.00 115 PHE A C 11
ATOM 14015 O O . PHE A 1 80 ? 6.553 31.620 7.782 1.00 0.00 115 PHE A O 11
ATOM 14032 N N . GLU A 1 81 ? 5.692 30.507 9.542 1.00 0.00 116 GLU A N 11
ATOM 14033 C CA . GLU A 1 81 ? 6.967 29.913 9.933 1.00 0.00 116 GLU A CA 11
ATOM 14034 C C . GLU A 1 81 ? 6.758 28.608 10.700 1.00 0.00 116 GLU A C 11
ATOM 14035 O O . GLU A 1 81 ? 7.650 27.736 10.631 1.00 0.00 116 GLU A O 11
ATOM 14048 N N . GLY A 1 1 ? -18.598 -21.494 8.338 1.00 0.00 36 GLY A N 12
ATOM 14049 C CA . GLY A 1 1 ? -19.469 -21.016 9.448 1.00 0.00 36 GLY A CA 12
ATOM 14050 C C . GLY A 1 1 ? -19.609 -19.507 9.459 1.00 0.00 36 GLY A C 12
ATOM 14051 O O . GLY A 1 1 ? -20.548 -18.963 8.878 1.00 0.00 36 GLY A O 12
ATOM 14057 N N . GLU A 1 2 ? -18.667 -18.831 10.115 1.00 0.00 37 GLU A N 12
ATOM 14058 C CA . GLU A 1 2 ? -18.685 -17.372 10.193 1.00 0.00 37 GLU A CA 12
ATOM 14059 C C . GLU A 1 2 ? -17.959 -16.744 9.000 1.00 0.00 37 GLU A C 12
ATOM 14060 O O . GLU A 1 2 ? -18.374 -15.699 8.495 1.00 0.00 37 GLU A O 12
ATOM 14072 N N . ASN A 1 3 ? -16.881 -17.389 8.551 1.00 0.00 38 ASN A N 12
ATOM 14073 C CA . ASN A 1 3 ? -16.101 -16.896 7.417 1.00 0.00 38 ASN A CA 12
ATOM 14074 C C . ASN A 1 3 ? -15.730 -18.037 6.471 1.00 0.00 38 ASN A C 12
ATOM 14075 O O . ASN A 1 3 ? -15.342 -19.121 6.914 1.00 0.00 38 ASN A O 12
ATOM 14086 N N . SER A 1 4 ? -15.849 -17.785 5.166 1.00 0.00 39 SER A N 12
ATOM 14087 C CA . SER A 1 4 ? -15.525 -18.788 4.154 1.00 0.00 39 SER A CA 12
ATOM 14088 C C . SER A 1 4 ? -14.921 -18.137 2.908 1.00 0.00 39 SER A C 12
ATOM 14089 O O . SER A 1 4 ? -15.132 -16.949 2.657 1.00 0.00 39 SER A O 12
ATOM 14097 N N . ALA A 1 5 ? -14.169 -18.930 2.136 1.00 0.00 40 ALA A N 12
ATOM 14098 C CA . ALA A 1 5 ? -13.521 -18.450 0.911 1.00 0.00 40 ALA A CA 12
ATOM 14099 C C . ALA A 1 5 ? -12.345 -17.522 1.227 1.00 0.00 40 ALA A C 12
ATOM 14100 O O . ALA A 1 5 ? -12.373 -16.785 2.213 1.00 0.00 40 ALA A O 12
ATOM 14107 N N . PRO A 1 6 ? -11.287 -17.547 0.390 1.00 0.00 41 PRO A N 12
ATOM 14108 C CA . PRO A 1 6 ? -10.101 -16.707 0.588 1.00 0.00 41 PRO A CA 12
ATOM 14109 C C . PRO A 1 6 ? -10.354 -15.241 0.248 1.00 0.00 41 PRO A C 12
ATOM 14110 O O . PRO A 1 6 ? -10.893 -14.924 -0.814 1.00 0.00 41 PRO A O 12
ATOM 14121 N N . VAL A 1 7 ? -9.952 -14.354 1.154 1.00 0.00 42 VAL A N 12
ATOM 14122 C CA . VAL A 1 7 ? -10.122 -12.921 0.955 1.00 0.00 42 VAL A CA 12
ATOM 14123 C C . VAL A 1 7 ? -8.802 -12.185 1.193 1.00 0.00 42 VAL A C 12
ATOM 14124 O O . VAL A 1 7 ? -8.280 -12.170 2.310 1.00 0.00 42 VAL A O 12
ATOM 14137 N N . GLY A 1 8 ? -8.256 -11.595 0.129 1.00 0.00 43 GLY A N 12
ATOM 14138 C CA . GLY A 1 8 ? -6.991 -10.883 0.236 1.00 0.00 43 GLY A CA 12
ATOM 14139 C C . GLY A 1 8 ? -5.799 -11.751 -0.135 1.00 0.00 43 GLY A C 12
ATOM 14140 O O . GLY A 1 8 ? -4.830 -11.261 -0.713 1.00 0.00 43 GLY A O 12
ATOM 14144 N N . ALA A 1 9 ? -5.873 -13.045 0.191 1.00 0.00 44 ALA A N 12
ATOM 14145 C CA . ALA A 1 9 ? -4.793 -13.985 -0.117 1.00 0.00 44 ALA A CA 12
ATOM 14146 C C . ALA A 1 9 ? -4.606 -14.152 -1.627 1.00 0.00 44 ALA A C 12
ATOM 14147 O O . ALA A 1 9 ? -3.482 -14.324 -2.101 1.00 0.00 44 ALA A O 12
ATOM 14154 N N . ALA A 1 10 ? -5.712 -14.097 -2.377 1.00 0.00 45 ALA A N 12
ATOM 14155 C CA . ALA A 1 10 ? -5.663 -14.241 -3.833 1.00 0.00 45 ALA A CA 12
ATOM 14156 C C . ALA A 1 10 ? -4.743 -13.194 -4.468 1.00 0.00 45 ALA A C 12
ATOM 14157 O O . ALA A 1 10 ? -4.150 -13.438 -5.520 1.00 0.00 45 ALA A O 12
ATOM 14164 N N . ILE A 1 11 ? -4.623 -12.034 -3.818 1.00 0.00 46 ILE A N 12
ATOM 14165 C CA . ILE A 1 11 ? -3.768 -10.957 -4.317 1.00 0.00 46 ILE A CA 12
ATOM 14166 C C . ILE A 1 11 ? -2.504 -10.798 -3.466 1.00 0.00 46 ILE A C 12
ATOM 14167 O O . ILE A 1 11 ? -1.478 -10.324 -3.956 1.00 0.00 46 ILE A O 12
ATOM 14183 N N . ALA A 1 12 ? -2.575 -11.207 -2.197 1.00 0.00 47 ALA A N 12
ATOM 14184 C CA . ALA A 1 12 ? -1.428 -11.118 -1.293 1.00 0.00 47 ALA A CA 12
ATOM 14185 C C . ALA A 1 12 ? -0.282 -12.021 -1.755 1.00 0.00 47 ALA A C 12
ATOM 14186 O O . ALA A 1 12 ? 0.882 -11.762 -1.448 1.00 0.00 47 ALA A O 12
ATOM 14193 N N . ASN A 1 13 ? -0.616 -13.076 -2.504 1.00 0.00 48 ASN A N 12
ATOM 14194 C CA . ASN A 1 13 ? 0.388 -14.007 -3.016 1.00 0.00 48 ASN A CA 12
ATOM 14195 C C . ASN A 1 13 ? 1.091 -13.443 -4.258 1.00 0.00 48 ASN A C 12
ATOM 14196 O O . ASN A 1 13 ? 2.052 -14.034 -4.755 1.00 0.00 48 ASN A O 12
ATOM 14207 N N . PHE A 1 14 ? 0.614 -12.297 -4.754 1.00 0.00 49 PHE A N 12
ATOM 14208 C CA . PHE A 1 14 ? 1.202 -11.659 -5.927 1.00 0.00 49 PHE A CA 12
ATOM 14209 C C . PHE A 1 14 ? 2.210 -10.573 -5.524 1.00 0.00 49 PHE A C 12
ATOM 14210 O O . PHE A 1 14 ? 2.409 -9.596 -6.250 1.00 0.00 49 PHE A O 12
ATOM 14227 N N . LEU A 1 15 ? 2.850 -10.757 -4.367 1.00 0.00 50 LEU A N 12
ATOM 14228 C CA . LEU A 1 15 ? 3.841 -9.807 -3.870 1.00 0.00 50 LEU A CA 12
ATOM 14229 C C . LEU A 1 15 ? 5.095 -10.547 -3.410 1.00 0.00 50 LEU A C 12
ATOM 14230 O O . LEU A 1 15 ? 5.005 -11.652 -2.871 1.00 0.00 50 LEU A O 12
ATOM 14246 N N . GLU A 1 16 ? 6.262 -9.940 -3.631 1.00 0.00 51 GLU A N 12
ATOM 14247 C CA . GLU A 1 16 ? 7.532 -10.554 -3.242 1.00 0.00 51 GLU A CA 12
ATOM 14248 C C . GLU A 1 16 ? 7.590 -10.802 -1.735 1.00 0.00 51 GLU A C 12
ATOM 14249 O O . GLU A 1 16 ? 7.032 -10.034 -0.950 1.00 0.00 51 GLU A O 12
ATOM 14261 N N . PRO A 1 17 ? 8.274 -11.886 -1.312 1.00 0.00 52 PRO A N 12
ATOM 14262 C CA . PRO A 1 17 ? 8.406 -12.237 0.108 1.00 0.00 52 PRO A CA 12
ATOM 14263 C C . PRO A 1 17 ? 9.105 -11.144 0.915 1.00 0.00 52 PRO A C 12
ATOM 14264 O O . PRO A 1 17 ? 8.653 -10.784 2.002 1.00 0.00 52 PRO A O 12
ATOM 14275 N N . GLN A 1 18 ? 10.204 -10.615 0.373 1.00 0.00 53 GLN A N 12
ATOM 14276 C CA . GLN A 1 18 ? 10.955 -9.557 1.046 1.00 0.00 53 GLN A CA 12
ATOM 14277 C C . GLN A 1 18 ? 10.096 -8.304 1.205 1.00 0.00 53 GLN A C 12
ATOM 14278 O O . GLN A 1 18 ? 10.083 -7.681 2.267 1.00 0.00 53 GLN A O 12
ATOM 14292 N N . ALA A 1 19 ? 9.373 -7.947 0.142 1.00 0.00 54 ALA A N 12
ATOM 14293 C CA . ALA A 1 19 ? 8.503 -6.775 0.163 1.00 0.00 54 ALA A CA 12
ATOM 14294 C C . ALA A 1 19 ? 7.344 -6.970 1.139 1.00 0.00 54 ALA A C 12
ATOM 14295 O O . ALA A 1 19 ? 7.005 -6.063 1.900 1.00 0.00 54 ALA A O 12
ATOM 14302 N N . LEU A 1 20 ? 6.744 -8.161 1.112 1.00 0.00 55 LEU A N 12
ATOM 14303 C CA . LEU A 1 20 ? 5.626 -8.480 1.999 1.00 0.00 55 LEU A CA 12
ATOM 14304 C C . LEU A 1 20 ? 6.065 -8.460 3.463 1.00 0.00 55 LEU A C 12
ATOM 14305 O O . LEU A 1 20 ? 5.298 -8.061 4.340 1.00 0.00 55 LEU A O 12
ATOM 14321 N N . GLU A 1 21 ? 7.301 -8.895 3.722 1.00 0.00 56 GLU A N 12
ATOM 14322 C CA . GLU A 1 21 ? 7.833 -8.925 5.082 1.00 0.00 56 GLU A CA 12
ATOM 14323 C C . GLU A 1 21 ? 7.828 -7.530 5.710 1.00 0.00 56 GLU A C 12
ATOM 14324 O O . GLU A 1 21 ? 7.377 -7.356 6.843 1.00 0.00 56 GLU A O 12
ATOM 14336 N N . ARG A 1 22 ? 8.322 -6.537 4.967 1.00 0.00 57 ARG A N 12
ATOM 14337 C CA . ARG A 1 22 ? 8.360 -5.162 5.457 1.00 0.00 57 ARG A CA 12
ATOM 14338 C C . ARG A 1 22 ? 6.965 -4.539 5.431 1.00 0.00 57 ARG A C 12
ATOM 14339 O O . ARG A 1 22 ? 6.626 -3.730 6.297 1.00 0.00 57 ARG A O 12
ATOM 14360 N N . LEU A 1 23 ? 6.158 -4.923 4.436 1.00 0.00 58 LEU A N 12
ATOM 14361 C CA . LEU A 1 23 ? 4.796 -4.405 4.306 1.00 0.00 58 LEU A CA 12
ATOM 14362 C C . LEU A 1 23 ? 3.985 -4.684 5.573 1.00 0.00 58 LEU A C 12
ATOM 14363 O O . LEU A 1 23 ? 3.165 -3.866 5.987 1.00 0.00 58 LEU A O 12
ATOM 14379 N N . SER A 1 24 ? 4.229 -5.841 6.192 1.00 0.00 59 SER A N 12
ATOM 14380 C CA . SER A 1 24 ? 3.532 -6.212 7.419 1.00 0.00 59 SER A CA 12
ATOM 14381 C C . SER A 1 24 ? 3.910 -5.261 8.555 1.00 0.00 59 SER A C 12
ATOM 14382 O O . SER A 1 24 ? 3.060 -4.866 9.353 1.00 0.00 59 SER A O 12
ATOM 14390 N N . ARG A 1 25 ? 5.193 -4.895 8.614 1.00 0.00 60 ARG A N 12
ATOM 14391 C CA . ARG A 1 25 ? 5.693 -3.988 9.646 1.00 0.00 60 ARG A CA 12
ATOM 14392 C C . ARG A 1 25 ? 5.037 -2.611 9.542 1.00 0.00 60 ARG A C 12
ATOM 14393 O O . ARG A 1 25 ? 4.613 -2.045 10.551 1.00 0.00 60 ARG A O 12
ATOM 14414 N N . VAL A 1 26 ? 4.952 -2.074 8.322 1.00 0.00 61 VAL A N 12
ATOM 14415 C CA . VAL A 1 26 ? 4.339 -0.763 8.111 1.00 0.00 61 VAL A CA 12
ATOM 14416 C C . VAL A 1 26 ? 2.852 -0.786 8.475 1.00 0.00 61 VAL A C 12
ATOM 14417 O O . VAL A 1 26 ? 2.344 0.162 9.071 1.00 0.00 61 VAL A O 12
ATOM 14430 N N . ALA A 1 27 ? 2.165 -1.876 8.120 1.00 0.00 62 ALA A N 12
ATOM 14431 C CA . ALA A 1 27 ? 0.736 -2.024 8.419 1.00 0.00 62 ALA A CA 12
ATOM 14432 C C . ALA A 1 27 ? 0.439 -1.799 9.906 1.00 0.00 62 ALA A C 12
ATOM 14433 O O . ALA A 1 27 ? -0.635 -1.308 10.258 1.00 0.00 62 ALA A O 12
ATOM 14440 N N . LEU A 1 28 ? 1.393 -2.153 10.775 1.00 0.00 63 LEU A N 12
ATOM 14441 C CA . LEU A 1 28 ? 1.219 -1.977 12.219 1.00 0.00 63 LEU A CA 12
ATOM 14442 C C . LEU A 1 28 ? 1.252 -0.497 12.600 1.00 0.00 63 LEU A C 12
ATOM 14443 O O . LEU A 1 28 ? 0.622 -0.084 13.574 1.00 0.00 63 LEU A O 12
ATOM 14459 N N . VAL A 1 29 ? 1.996 0.293 11.828 1.00 0.00 64 VAL A N 12
ATOM 14460 C CA . VAL A 1 29 ? 2.120 1.726 12.083 1.00 0.00 64 VAL A CA 12
ATOM 14461 C C . VAL A 1 29 ? 1.104 2.522 11.263 1.00 0.00 64 VAL A C 12
ATOM 14462 O O . VAL A 1 29 ? 0.316 3.290 11.816 1.00 0.00 64 VAL A O 12
ATOM 14475 N N . ARG A 1 30 ? 1.128 2.331 9.943 1.00 0.00 65 ARG A N 12
ATOM 14476 C CA . ARG A 1 30 ? 0.209 3.028 9.047 1.00 0.00 65 ARG A CA 12
ATOM 14477 C C . ARG A 1 30 ? -0.481 2.042 8.109 1.00 0.00 65 ARG A C 12
ATOM 14478 O O . ARG A 1 30 ? -0.015 1.796 6.994 1.00 0.00 65 ARG A O 12
ATOM 14499 N N . ARG A 1 31 ? -1.598 1.483 8.569 1.00 0.00 66 ARG A N 12
ATOM 14500 C CA . ARG A 1 31 ? -2.363 0.524 7.773 1.00 0.00 66 ARG A CA 12
ATOM 14501 C C . ARG A 1 31 ? -2.853 1.148 6.465 1.00 0.00 66 ARG A C 12
ATOM 14502 O O . ARG A 1 31 ? -2.986 0.456 5.457 1.00 0.00 66 ARG A O 12
ATOM 14523 N N . ASP A 1 32 ? -3.129 2.457 6.491 1.00 0.00 67 ASP A N 12
ATOM 14524 C CA . ASP A 1 32 ? -3.619 3.171 5.312 1.00 0.00 67 ASP A CA 12
ATOM 14525 C C . ASP A 1 32 ? -2.688 2.993 4.113 1.00 0.00 67 ASP A C 12
ATOM 14526 O O . ASP A 1 32 ? -3.150 2.781 2.991 1.00 0.00 67 ASP A O 12
ATOM 14535 N N . ARG A 1 33 ? -1.381 3.080 4.354 1.00 0.00 68 ARG A N 12
ATOM 14536 C CA . ARG A 1 33 ? -0.400 2.928 3.284 1.00 0.00 68 ARG A CA 12
ATOM 14537 C C . ARG A 1 33 ? -0.440 1.509 2.718 1.00 0.00 68 ARG A C 12
ATOM 14538 O O . ARG A 1 33 ? -0.518 1.320 1.504 1.00 0.00 68 ARG A O 12
ATOM 14559 N N . ALA A 1 34 ? -0.402 0.515 3.608 1.00 0.00 69 ALA A N 12
ATOM 14560 C CA . ALA A 1 34 ? -0.445 -0.889 3.197 1.00 0.00 69 ALA A CA 12
ATOM 14561 C C . ALA A 1 34 ? -1.792 -1.244 2.565 1.00 0.00 69 ALA A C 12
ATOM 14562 O O . ALA A 1 34 ? -1.855 -2.050 1.636 1.00 0.00 69 ALA A O 12
ATOM 14569 N N . GLN A 1 35 ? -2.864 -0.637 3.076 1.00 0.00 70 GLN A N 12
ATOM 14570 C CA . GLN A 1 35 ? -4.212 -0.885 2.566 1.00 0.00 70 GLN A CA 12
ATOM 14571 C C . GLN A 1 35 ? -4.324 -0.482 1.100 1.00 0.00 70 GLN A C 12
ATOM 14572 O O . GLN A 1 35 ? -4.915 -1.200 0.297 1.00 0.00 70 GLN A O 12
ATOM 14586 N N . ALA A 1 36 ? -3.751 0.669 0.755 1.00 0.00 71 ALA A N 12
ATOM 14587 C CA . ALA A 1 36 ? -3.792 1.152 -0.620 1.00 0.00 71 ALA A CA 12
ATOM 14588 C C . ALA A 1 36 ? -2.926 0.289 -1.539 1.00 0.00 71 ALA A C 12
ATOM 14589 O O . ALA A 1 36 ? -3.231 0.142 -2.724 1.00 0.00 71 ALA A O 12
ATOM 14596 N N . VAL A 1 37 ? -1.850 -0.286 -0.993 1.00 0.00 72 VAL A N 12
ATOM 14597 C CA . VAL A 1 37 ? -0.961 -1.138 -1.782 1.00 0.00 72 VAL A CA 12
ATOM 14598 C C . VAL A 1 37 ? -1.686 -2.408 -2.230 1.00 0.00 72 VAL A C 12
ATOM 14599 O O . VAL A 1 37 ? -1.615 -2.791 -3.399 1.00 0.00 72 VAL A O 12
ATOM 14612 N N . GLU A 1 38 ? -2.387 -3.054 -1.293 1.00 0.00 73 GLU A N 12
ATOM 14613 C CA . GLU A 1 38 ? -3.128 -4.279 -1.599 1.00 0.00 73 GLU A CA 12
ATOM 14614 C C . GLU A 1 38 ? -4.258 -4.003 -2.596 1.00 0.00 73 GLU A C 12
ATOM 14615 O O . GLU A 1 38 ? -4.546 -4.833 -3.460 1.00 0.00 73 GLU A O 12
ATOM 14627 N N . THR A 1 39 ? -4.884 -2.831 -2.479 1.00 0.00 74 THR A N 12
ATOM 14628 C CA . THR A 1 39 ? -5.971 -2.447 -3.380 1.00 0.00 74 THR A CA 12
ATOM 14629 C C . THR A 1 39 ? -5.426 -2.102 -4.766 1.00 0.00 74 THR A C 12
ATOM 14630 O O . THR A 1 39 ? -6.085 -2.338 -5.779 1.00 0.00 74 THR A O 12
ATOM 14641 N N . TYR A 1 40 ? -4.216 -1.548 -4.801 1.00 0.00 75 TYR A N 12
ATOM 14642 C CA . TYR A 1 40 ? -3.570 -1.180 -6.050 1.00 0.00 75 TYR A CA 12
ATOM 14643 C C . TYR A 1 40 ? -3.240 -2.427 -6.875 1.00 0.00 75 TYR A C 12
ATOM 14644 O O . TYR A 1 40 ? -3.452 -2.454 -8.088 1.00 0.00 75 TYR A O 12
ATOM 14662 N N . LEU A 1 41 ? -2.715 -3.456 -6.205 1.00 0.00 76 LEU A N 12
ATOM 14663 C CA . LEU A 1 41 ? -2.348 -4.708 -6.870 1.00 0.00 76 LEU A CA 12
ATOM 14664 C C . LEU A 1 41 ? -3.570 -5.406 -7.465 1.00 0.00 76 LEU A C 12
ATOM 14665 O O . LEU A 1 41 ? -3.537 -5.852 -8.612 1.00 0.00 76 LEU A O 12
ATOM 14681 N N . LYS A 1 42 ? -4.645 -5.497 -6.680 1.00 0.00 77 LYS A N 12
ATOM 14682 C CA . LYS A 1 42 ? -5.872 -6.145 -7.142 1.00 0.00 77 LYS A CA 12
ATOM 14683 C C . LYS A 1 42 ? -6.433 -5.440 -8.375 1.00 0.00 77 LYS A C 12
ATOM 14684 O O . LYS A 1 42 ? -7.000 -6.084 -9.256 1.00 0.00 77 LYS A O 12
ATOM 14703 N N . LYS A 1 43 ? -6.264 -4.118 -8.439 1.00 0.00 78 LYS A N 12
ATOM 14704 C CA . LYS A 1 43 ? -6.748 -3.340 -9.575 1.00 0.00 78 LYS A CA 12
ATOM 14705 C C . LYS A 1 43 ? -6.026 -3.753 -10.860 1.00 0.00 78 LYS A C 12
ATOM 14706 O O . LYS A 1 43 ? -6.660 -3.968 -11.890 1.00 0.00 78 LYS A O 12
ATOM 14725 N N . LEU A 1 44 ? -4.698 -3.872 -10.785 1.00 0.00 79 LEU A N 12
ATOM 14726 C CA . LEU A 1 44 ? -3.894 -4.268 -11.944 1.00 0.00 79 LEU A CA 12
ATOM 14727 C C . LEU A 1 44 ? -4.226 -5.692 -12.383 1.00 0.00 79 LEU A C 12
ATOM 14728 O O . LEU A 1 44 ? -4.424 -5.950 -13.570 1.00 0.00 79 LEU A O 12
ATOM 14744 N N . ILE A 1 45 ? -4.285 -6.613 -11.423 1.00 0.00 80 ILE A N 12
ATOM 14745 C CA . ILE A 1 45 ? -4.592 -8.009 -11.725 1.00 0.00 80 ILE A CA 12
ATOM 14746 C C . ILE A 1 45 ? -6.028 -8.160 -12.229 1.00 0.00 80 ILE A C 12
ATOM 14747 O O . ILE A 1 45 ? -6.289 -8.927 -13.157 1.00 0.00 80 ILE A O 12
ATOM 14763 N N . ALA A 1 46 ? -6.955 -7.419 -11.617 1.00 0.00 81 ALA A N 12
ATOM 14764 C CA . ALA A 1 46 ? -8.362 -7.470 -12.009 1.00 0.00 81 ALA A CA 12
ATOM 14765 C C . ALA A 1 46 ? -8.586 -6.847 -13.387 1.00 0.00 81 ALA A C 12
ATOM 14766 O O . ALA A 1 46 ? -9.411 -7.332 -14.162 1.00 0.00 81 ALA A O 12
ATOM 14773 N N . THR A 1 47 ? -7.851 -5.775 -13.694 1.00 0.00 82 THR A N 12
ATOM 14774 C CA . THR A 1 47 ? -7.986 -5.109 -14.990 1.00 0.00 82 THR A CA 12
ATOM 14775 C C . THR A 1 47 ? -7.400 -5.970 -16.105 1.00 0.00 82 THR A C 12
ATOM 14776 O O . THR A 1 47 ? -8.102 -6.341 -17.046 1.00 0.00 82 THR A O 12
ATOM 14787 N N . ASN A 1 48 ? -6.108 -6.282 -15.992 1.00 0.00 83 ASN A N 12
ATOM 14788 C CA . ASN A 1 48 ? -5.420 -7.101 -16.995 1.00 0.00 83 ASN A CA 12
ATOM 14789 C C . ASN A 1 48 ? -3.944 -7.317 -16.647 1.00 0.00 83 ASN A C 12
ATOM 14790 O O . ASN A 1 48 ? -3.370 -8.351 -16.994 1.00 0.00 83 ASN A O 12
ATOM 14801 N N . ASN A 1 49 ? -3.327 -6.337 -15.978 1.00 0.00 84 ASN A N 12
ATOM 14802 C CA . ASN A 1 49 ? -1.917 -6.428 -15.602 1.00 0.00 84 ASN A CA 12
ATOM 14803 C C . ASN A 1 49 ? -1.653 -7.631 -14.705 1.00 0.00 84 ASN A C 12
ATOM 14804 O O . ASN A 1 49 ? -1.863 -7.582 -13.491 1.00 0.00 84 ASN A O 12
ATOM 14815 N N . VAL A 1 50 ? -1.184 -8.704 -15.323 1.00 0.00 85 VAL A N 12
ATOM 14816 C CA . VAL A 1 50 ? -0.873 -9.938 -14.609 1.00 0.00 85 VAL A CA 12
ATOM 14817 C C . VAL A 1 50 ? 0.404 -10.575 -15.167 1.00 0.00 85 VAL A C 12
ATOM 14818 O O . VAL A 1 50 ? 0.488 -11.794 -15.332 1.00 0.00 85 VAL A O 12
ATOM 14831 N N . THR A 1 51 ? 1.398 -9.735 -15.458 1.00 0.00 86 THR A N 12
ATOM 14832 C CA . THR A 1 51 ? 2.672 -10.205 -15.997 1.00 0.00 86 THR A CA 12
ATOM 14833 C C . THR A 1 51 ? 3.848 -9.736 -15.132 1.00 0.00 86 THR A C 12
ATOM 14834 O O . THR A 1 51 ? 4.971 -9.598 -15.619 1.00 0.00 86 THR A O 12
ATOM 14845 N N . HIS A 1 52 ? 3.580 -9.499 -13.844 1.00 0.00 87 HIS A N 12
ATOM 14846 C CA . HIS A 1 52 ? 4.609 -9.052 -12.905 1.00 0.00 87 HIS A CA 12
ATOM 14847 C C . HIS A 1 52 ? 4.060 -9.004 -11.477 1.00 0.00 87 HIS A C 12
ATOM 14848 O O . HIS A 1 52 ? 2.861 -9.186 -11.257 1.00 0.00 87 HIS A O 12
ATOM 14863 N N . LYS A 1 53 ? 4.944 -8.750 -10.513 1.00 0.00 88 LYS A N 12
ATOM 14864 C CA . LYS A 1 53 ? 4.550 -8.665 -9.108 1.00 0.00 88 LYS A CA 12
ATOM 14865 C C . LYS A 1 53 ? 5.161 -7.427 -8.456 1.00 0.00 88 LYS A C 12
ATOM 14866 O O . LYS A 1 53 ? 6.214 -6.948 -8.884 1.00 0.00 88 LYS A O 12
ATOM 14885 N N . ILE A 1 54 ? 4.500 -6.911 -7.420 1.00 0.00 89 ILE A N 12
ATOM 14886 C CA . ILE A 1 54 ? 4.991 -5.728 -6.718 1.00 0.00 89 ILE A CA 12
ATOM 14887 C C . ILE A 1 54 ? 6.248 -6.058 -5.916 1.00 0.00 89 ILE A C 12
ATOM 14888 O O . ILE A 1 54 ? 6.169 -6.487 -4.762 1.00 0.00 89 ILE A O 12
ATOM 14904 N N . THR A 1 55 ? 7.406 -5.853 -6.538 1.00 0.00 90 THR A N 12
ATOM 14905 C CA . THR A 1 55 ? 8.687 -6.124 -5.892 1.00 0.00 90 THR A CA 12
ATOM 14906 C C . THR A 1 55 ? 8.998 -5.059 -4.844 1.00 0.00 90 THR A C 12
ATOM 14907 O O . THR A 1 55 ? 8.223 -4.123 -4.653 1.00 0.00 90 THR A O 12
ATOM 14918 N N . GLU A 1 56 ? 10.139 -5.203 -4.172 1.00 0.00 91 GLU A N 12
ATOM 14919 C CA . GLU A 1 56 ? 10.549 -4.244 -3.148 1.00 0.00 91 GLU A CA 12
ATOM 14920 C C . GLU A 1 56 ? 10.573 -2.823 -3.714 1.00 0.00 91 GLU A C 12
ATOM 14921 O O . GLU A 1 56 ? 10.163 -1.875 -3.045 1.00 0.00 91 GLU A O 12
ATOM 14933 N N . ALA A 1 57 ? 11.046 -2.686 -4.952 1.00 0.00 92 ALA A N 12
ATOM 14934 C CA . ALA A 1 57 ? 11.114 -1.382 -5.613 1.00 0.00 92 ALA A CA 12
ATOM 14935 C C . ALA A 1 57 ? 9.719 -0.854 -5.960 1.00 0.00 92 ALA A C 12
ATOM 14936 O O . ALA A 1 57 ? 9.454 0.343 -5.841 1.00 0.00 92 ALA A O 12
ATOM 14943 N N . GLU A 1 58 ? 8.837 -1.752 -6.401 1.00 0.00 93 GLU A N 12
ATOM 14944 C CA . GLU A 1 58 ? 7.475 -1.375 -6.779 1.00 0.00 93 GLU A CA 12
ATOM 14945 C C . GLU A 1 58 ? 6.622 -1.032 -5.558 1.00 0.00 93 GLU A C 12
ATOM 14946 O O . GLU A 1 58 ? 5.856 -0.068 -5.582 1.00 0.00 93 GLU A O 12
ATOM 14958 N N . ILE A 1 59 ? 6.749 -1.828 -4.495 1.00 0.00 94 ILE A N 12
ATOM 14959 C CA . ILE A 1 59 ? 5.973 -1.604 -3.274 1.00 0.00 94 ILE A CA 12
ATOM 14960 C C . ILE A 1 59 ? 6.313 -0.259 -2.628 1.00 0.00 94 ILE A C 12
ATOM 14961 O O . ILE A 1 59 ? 5.424 0.429 -2.121 1.00 0.00 94 ILE A O 12
ATOM 14977 N N . VAL A 1 60 ? 7.591 0.125 -2.660 1.00 0.00 95 VAL A N 12
ATOM 14978 C CA . VAL A 1 60 ? 8.014 1.402 -2.085 1.00 0.00 95 VAL A CA 12
ATOM 14979 C C . VAL A 1 60 ? 7.414 2.565 -2.870 1.00 0.00 95 VAL A C 12
ATOM 14980 O O . VAL A 1 60 ? 6.922 3.528 -2.284 1.00 0.00 95 VAL A O 12
ATOM 14993 N N . SER A 1 61 ? 7.450 2.461 -4.200 1.00 0.00 96 SER A N 12
ATOM 14994 C CA . SER A 1 61 ? 6.900 3.500 -5.068 1.00 0.00 96 SER A CA 12
ATOM 14995 C C . SER A 1 61 ? 5.418 3.721 -4.770 1.00 0.00 96 SER A C 12
ATOM 14996 O O . SER A 1 61 ? 4.960 4.861 -4.675 1.00 0.00 96 SER A O 12
ATOM 15004 N N . ILE A 1 62 ? 4.674 2.623 -4.613 1.00 0.00 97 ILE A N 12
ATOM 15005 C CA . ILE A 1 62 ? 3.246 2.705 -4.315 1.00 0.00 97 ILE A CA 12
ATOM 15006 C C . ILE A 1 62 ? 3.022 3.281 -2.919 1.00 0.00 97 ILE A C 12
ATOM 15007 O O . ILE A 1 62 ? 2.205 4.183 -2.738 1.00 0.00 97 ILE A O 12
ATOM 15023 N N . LEU A 1 63 ? 3.760 2.762 -1.936 1.00 0.00 98 LEU A N 12
ATOM 15024 C CA . LEU A 1 63 ? 3.645 3.235 -0.556 1.00 0.00 98 LEU A CA 12
ATOM 15025 C C . LEU A 1 63 ? 3.993 4.723 -0.458 1.00 0.00 98 LEU A C 12
ATOM 15026 O O . LEU A 1 63 ? 3.301 5.486 0.218 1.00 0.00 98 LEU A O 12
ATOM 15042 N N . ASN A 1 64 ? 5.068 5.127 -1.139 1.00 0.00 99 ASN A N 12
ATOM 15043 C CA . ASN A 1 64 ? 5.510 6.523 -1.132 1.00 0.00 99 ASN A CA 12
ATOM 15044 C C . ASN A 1 64 ? 4.498 7.428 -1.833 1.00 0.00 99 ASN A C 12
ATOM 15045 O O . ASN A 1 64 ? 4.254 8.553 -1.394 1.00 0.00 99 ASN A O 12
ATOM 15056 N N . GLY A 1 65 ? 3.901 6.925 -2.914 1.00 0.00 100 GLY A N 12
ATOM 15057 C CA . GLY A 1 65 ? 2.912 7.697 -3.646 1.00 0.00 100 GLY A CA 12
ATOM 15058 C C . GLY A 1 65 ? 1.598 7.772 -2.900 1.00 0.00 100 GLY A C 12
ATOM 15059 O O . GLY A 1 65 ? 0.927 8.805 -2.907 1.00 0.00 100 GLY A O 12
ATOM 15063 N N . ILE A 1 66 ? 1.246 6.671 -2.240 1.00 0.00 101 ILE A N 12
ATOM 15064 C CA . ILE A 1 66 ? 0.020 6.590 -1.459 1.00 0.00 101 ILE A CA 12
ATOM 15065 C C . ILE A 1 66 ? -0.008 7.679 -0.384 1.00 0.00 101 ILE A C 12
ATOM 15066 O O . ILE A 1 66 ? -1.046 8.296 -0.139 1.00 0.00 101 ILE A O 12
ATOM 15082 N N . ALA A 1 67 ? 1.145 7.915 0.244 1.00 0.00 102 ALA A N 12
ATOM 15083 C CA . ALA A 1 67 ? 1.261 8.935 1.283 1.00 0.00 102 ALA A CA 12
ATOM 15084 C C . ALA A 1 67 ? 1.156 10.340 0.691 1.00 0.00 102 ALA A C 12
ATOM 15085 O O . ALA A 1 67 ? 0.612 11.245 1.326 1.00 0.00 102 ALA A O 12
ATOM 15092 N N . LYS A 1 68 ? 1.674 10.518 -0.529 1.00 0.00 103 LYS A N 12
ATOM 15093 C CA . LYS A 1 68 ? 1.629 11.819 -1.202 1.00 0.00 103 LYS A CA 12
ATOM 15094 C C . LYS A 1 68 ? 0.189 12.317 -1.339 1.00 0.00 103 LYS A C 12
ATOM 15095 O O . LYS A 1 68 ? -0.072 13.514 -1.229 1.00 0.00 103 LYS A O 12
ATOM 15114 N N . GLN A 1 69 ? -0.741 11.389 -1.578 1.00 0.00 104 GLN A N 12
ATOM 15115 C CA . GLN A 1 69 ? -2.156 11.735 -1.727 1.00 0.00 104 GLN A CA 12
ATOM 15116 C C . GLN A 1 69 ? -2.710 12.370 -0.446 1.00 0.00 104 GLN A C 12
ATOM 15117 O O . GLN A 1 69 ? -3.595 13.225 -0.504 1.00 0.00 104 GLN A O 12
ATOM 15131 N N . GLN A 1 70 ? -2.186 11.944 0.707 1.00 0.00 105 GLN A N 12
ATOM 15132 C CA . GLN A 1 70 ? -2.630 12.469 1.997 1.00 0.00 105 GLN A CA 12
ATOM 15133 C C . GLN A 1 70 ? -2.203 13.925 2.179 1.00 0.00 105 GLN A C 12
ATOM 15134 O O . GLN A 1 70 ? -1.013 14.222 2.299 1.00 0.00 105 GLN A O 12
ATOM 15148 N N . ASN A 1 71 ? -3.185 14.829 2.199 1.00 0.00 106 ASN A N 12
ATOM 15149 C CA . ASN A 1 71 ? -2.915 16.256 2.368 1.00 0.00 106 ASN A CA 12
ATOM 15150 C C . ASN A 1 71 ? -4.183 17.015 2.752 1.00 0.00 106 ASN A C 12
ATOM 15151 O O . ASN A 1 71 ? -5.161 17.029 2.002 1.00 0.00 106 ASN A O 12
ATOM 15162 N N . SER A 1 72 ? -4.159 17.648 3.925 1.00 0.00 107 SER A N 12
ATOM 15163 C CA . SER A 1 72 ? -5.306 18.411 4.410 1.00 0.00 107 SER A CA 12
ATOM 15164 C C . SER A 1 72 ? -4.855 19.705 5.085 1.00 0.00 107 SER A C 12
ATOM 15165 O O . SER A 1 72 ? -4.000 19.684 5.972 1.00 0.00 107 SER A O 12
ATOM 15173 N N . GLN A 1 73 ? -5.437 20.828 4.654 1.00 0.00 108 GLN A N 12
ATOM 15174 C CA . GLN A 1 73 ? -5.106 22.145 5.202 1.00 0.00 108 GLN A CA 12
ATOM 15175 C C . GLN A 1 73 ? -3.695 22.573 4.790 1.00 0.00 108 GLN A C 12
ATOM 15176 O O . GLN A 1 73 ? -3.535 23.453 3.944 1.00 0.00 108 GLN A O 12
ATOM 15190 N N . ASN A 1 74 ? -2.677 21.944 5.388 1.00 0.00 109 ASN A N 12
ATOM 15191 C CA . ASN A 1 74 ? -1.279 22.256 5.080 1.00 0.00 109 ASN A CA 12
ATOM 15192 C C . ASN A 1 74 ? -0.961 23.743 5.303 1.00 0.00 109 ASN A C 12
ATOM 15193 O O . ASN A 1 74 ? 0.011 24.265 4.755 1.00 0.00 109 ASN A O 12
ATOM 15204 N N . ASN A 1 75 ? -1.780 24.417 6.116 1.00 0.00 110 ASN A N 12
ATOM 15205 C CA . ASN A 1 75 ? -1.582 25.836 6.412 1.00 0.00 110 ASN A CA 12
ATOM 15206 C C . ASN A 1 75 ? -1.689 26.100 7.916 1.00 0.00 110 ASN A C 12
ATOM 15207 O O . ASN A 1 75 ? -2.075 27.191 8.337 1.00 0.00 110 ASN A O 12
ATOM 15218 N N . SER A 1 76 ? -1.350 25.092 8.723 1.00 0.00 111 SER A N 12
ATOM 15219 C CA . SER A 1 76 ? -1.417 25.218 10.177 1.00 0.00 111 SER A CA 12
ATOM 15220 C C . SER A 1 76 ? -0.062 25.618 10.752 1.00 0.00 111 SER A C 12
ATOM 15221 O O . SER A 1 76 ? 0.981 25.148 10.294 1.00 0.00 111 SER A O 12
ATOM 15229 N N . LYS A 1 77 ? -0.088 26.505 11.752 1.00 0.00 112 LYS A N 12
ATOM 15230 C CA . LYS A 1 77 ? 1.134 26.995 12.391 1.00 0.00 112 LYS A CA 12
ATOM 15231 C C . LYS A 1 77 ? 1.953 27.868 11.432 1.00 0.00 112 LYS A C 12
ATOM 15232 O O . LYS A 1 77 ? 3.110 28.189 11.708 1.00 0.00 112 LYS A O 12
ATOM 15251 N N . ILE A 1 78 ? 1.342 28.256 10.307 1.00 0.00 113 ILE A N 12
ATOM 15252 C CA . ILE A 1 78 ? 2.009 29.095 9.316 1.00 0.00 113 ILE A CA 12
ATOM 15253 C C . ILE A 1 78 ? 1.311 30.450 9.182 1.00 0.00 113 ILE A C 12
ATOM 15254 O O . ILE A 1 78 ? 1.967 31.475 8.990 1.00 0.00 113 ILE A O 12
ATOM 15270 N N . ILE A 1 79 ? -0.022 30.448 9.285 1.00 0.00 114 ILE A N 12
ATOM 15271 C CA . ILE A 1 79 ? -0.808 31.679 9.174 1.00 0.00 114 ILE A CA 12
ATOM 15272 C C . ILE A 1 79 ? -0.326 32.730 10.176 1.00 0.00 114 ILE A C 12
ATOM 15273 O O . ILE A 1 79 ? 0.108 33.813 9.783 1.00 0.00 114 ILE A O 12
ATOM 15289 N N . PHE A 1 80 ? -0.406 32.397 11.470 1.00 0.00 115 PHE A N 12
ATOM 15290 C CA . PHE A 1 80 ? 0.020 33.300 12.544 1.00 0.00 115 PHE A CA 12
ATOM 15291 C C . PHE A 1 80 ? -0.924 34.501 12.670 1.00 0.00 115 PHE A C 12
ATOM 15292 O O . PHE A 1 80 ? -1.627 34.637 13.673 1.00 0.00 115 PHE A O 12
ATOM 15309 N N . GLU A 1 81 ? -0.942 35.362 11.650 1.00 0.00 116 GLU A N 12
ATOM 15310 C CA . GLU A 1 81 ? -1.805 36.541 11.650 1.00 0.00 116 GLU A CA 12
ATOM 15311 C C . GLU A 1 81 ? -2.721 36.537 10.426 1.00 0.00 116 GLU A C 12
ATOM 15312 O O . GLU A 1 81 ? -2.219 36.772 9.306 1.00 0.00 116 GLU A O 12
ATOM 15325 N N . GLY A 1 1 ? -9.483 -28.782 2.206 1.00 0.00 36 GLY A N 13
ATOM 15326 C CA . GLY A 1 1 ? -10.857 -28.433 2.667 1.00 0.00 36 GLY A CA 13
ATOM 15327 C C . GLY A 1 1 ? -11.804 -28.136 1.518 1.00 0.00 36 GLY A C 13
ATOM 15328 O O . GLY A 1 1 ? -11.776 -28.819 0.493 1.00 0.00 36 GLY A O 13
ATOM 15334 N N . GLU A 1 2 ? -12.648 -27.118 1.695 1.00 0.00 37 GLU A N 13
ATOM 15335 C CA . GLU A 1 2 ? -13.615 -26.730 0.670 1.00 0.00 37 GLU A CA 13
ATOM 15336 C C . GLU A 1 2 ? -13.631 -25.214 0.478 1.00 0.00 37 GLU A C 13
ATOM 15337 O O . GLU A 1 2 ? -14.203 -24.483 1.289 1.00 0.00 37 GLU A O 13
ATOM 15349 N N . ASN A 1 3 ? -13.001 -24.747 -0.601 1.00 0.00 38 ASN A N 13
ATOM 15350 C CA . ASN A 1 3 ? -12.945 -23.314 -0.900 1.00 0.00 38 ASN A CA 13
ATOM 15351 C C . ASN A 1 3 ? -14.274 -22.821 -1.472 1.00 0.00 38 ASN A C 13
ATOM 15352 O O . ASN A 1 3 ? -15.044 -23.600 -2.037 1.00 0.00 38 ASN A O 13
ATOM 15363 N N . SER A 1 4 ? -14.537 -21.519 -1.325 1.00 0.00 39 SER A N 13
ATOM 15364 C CA . SER A 1 4 ? -15.774 -20.927 -1.829 1.00 0.00 39 SER A CA 13
ATOM 15365 C C . SER A 1 4 ? -15.621 -19.420 -2.056 1.00 0.00 39 SER A C 13
ATOM 15366 O O . SER A 1 4 ? -15.778 -18.625 -1.128 1.00 0.00 39 SER A O 13
ATOM 15374 N N . ALA A 1 5 ? -15.317 -19.045 -3.304 1.00 0.00 40 ALA A N 13
ATOM 15375 C CA . ALA A 1 5 ? -15.142 -17.640 -3.689 1.00 0.00 40 ALA A CA 13
ATOM 15376 C C . ALA A 1 5 ? -13.929 -17.007 -2.998 1.00 0.00 40 ALA A C 13
ATOM 15377 O O . ALA A 1 5 ? -13.948 -16.754 -1.792 1.00 0.00 40 ALA A O 13
ATOM 15384 N N . PRO A 1 6 ? -12.851 -16.742 -3.762 1.00 0.00 41 PRO A N 13
ATOM 15385 C CA . PRO A 1 6 ? -11.626 -16.137 -3.224 1.00 0.00 41 PRO A CA 13
ATOM 15386 C C . PRO A 1 6 ? -11.806 -14.664 -2.868 1.00 0.00 41 PRO A C 13
ATOM 15387 O O . PRO A 1 6 ? -12.700 -13.993 -3.388 1.00 0.00 41 PRO A O 13
ATOM 15398 N N . VAL A 1 7 ? -10.946 -14.170 -1.980 1.00 0.00 42 VAL A N 13
ATOM 15399 C CA . VAL A 1 7 ? -10.996 -12.779 -1.548 1.00 0.00 42 VAL A CA 13
ATOM 15400 C C . VAL A 1 7 ? -9.712 -12.399 -0.797 1.00 0.00 42 VAL A C 13
ATOM 15401 O O . VAL A 1 7 ? -9.738 -12.073 0.393 1.00 0.00 42 VAL A O 13
ATOM 15414 N N . GLY A 1 8 ? -8.584 -12.456 -1.506 1.00 0.00 43 GLY A N 13
ATOM 15415 C CA . GLY A 1 8 ? -7.304 -12.129 -0.903 1.00 0.00 43 GLY A CA 13
ATOM 15416 C C . GLY A 1 8 ? -6.189 -13.059 -1.352 1.00 0.00 43 GLY A C 13
ATOM 15417 O O . GLY A 1 8 ? -5.069 -12.614 -1.588 1.00 0.00 43 GLY A O 13
ATOM 15421 N N . ALA A 1 9 ? -6.501 -14.353 -1.475 1.00 0.00 44 ALA A N 13
ATOM 15422 C CA . ALA A 1 9 ? -5.518 -15.352 -1.903 1.00 0.00 44 ALA A CA 13
ATOM 15423 C C . ALA A 1 9 ? -4.942 -15.025 -3.284 1.00 0.00 44 ALA A C 13
ATOM 15424 O O . ALA A 1 9 ? -3.750 -15.220 -3.527 1.00 0.00 44 ALA A O 13
ATOM 15431 N N . ALA A 1 10 ? -5.795 -14.529 -4.183 1.00 0.00 45 ALA A N 13
ATOM 15432 C CA . ALA A 1 10 ? -5.368 -14.178 -5.538 1.00 0.00 45 ALA A CA 13
ATOM 15433 C C . ALA A 1 10 ? -4.336 -13.049 -5.524 1.00 0.00 45 ALA A C 13
ATOM 15434 O O . ALA A 1 10 ? -3.371 -13.072 -6.289 1.00 0.00 45 ALA A O 13
ATOM 15441 N N . ILE A 1 11 ? -4.543 -12.066 -4.649 1.00 0.00 46 ILE A N 13
ATOM 15442 C CA . ILE A 1 11 ? -3.625 -10.933 -4.538 1.00 0.00 46 ILE A CA 13
ATOM 15443 C C . ILE A 1 11 ? -2.475 -11.234 -3.572 1.00 0.00 46 ILE A C 13
ATOM 15444 O O . ILE A 1 11 ? -1.401 -10.642 -3.679 1.00 0.00 46 ILE A O 13
ATOM 15460 N N . ALA A 1 12 ? -2.703 -12.158 -2.632 1.00 0.00 47 ALA A N 13
ATOM 15461 C CA . ALA A 1 12 ? -1.681 -12.535 -1.654 1.00 0.00 47 ALA A CA 13
ATOM 15462 C C . ALA A 1 12 ? -0.380 -12.948 -2.343 1.00 0.00 47 ALA A C 13
ATOM 15463 O O . ALA A 1 12 ? 0.710 -12.704 -1.823 1.00 0.00 47 ALA A O 13
ATOM 15470 N N . ASN A 1 13 ? -0.501 -13.559 -3.523 1.00 0.00 48 ASN A N 13
ATOM 15471 C CA . ASN A 1 13 ? 0.666 -13.988 -4.292 1.00 0.00 48 ASN A CA 13
ATOM 15472 C C . ASN A 1 13 ? 1.252 -12.815 -5.075 1.00 0.00 48 ASN A C 13
ATOM 15473 O O . ASN A 1 13 ? 2.450 -12.784 -5.360 1.00 0.00 48 ASN A O 13
ATOM 15484 N N . PHE A 1 14 ? 0.398 -11.847 -5.411 1.00 0.00 49 PHE A N 13
ATOM 15485 C CA . PHE A 1 14 ? 0.828 -10.664 -6.147 1.00 0.00 49 PHE A CA 13
ATOM 15486 C C . PHE A 1 14 ? 1.785 -9.816 -5.305 1.00 0.00 49 PHE A C 13
ATOM 15487 O O . PHE A 1 14 ? 2.707 -9.197 -5.838 1.00 0.00 49 PHE A O 13
ATOM 15504 N N . LEU A 1 15 ? 1.563 -9.797 -3.988 1.00 0.00 50 LEU A N 13
ATOM 15505 C CA . LEU A 1 15 ? 2.411 -9.034 -3.073 1.00 0.00 50 LEU A CA 13
ATOM 15506 C C . LEU A 1 15 ? 3.787 -9.683 -2.946 1.00 0.00 50 LEU A C 13
ATOM 15507 O O . LEU A 1 15 ? 3.903 -10.909 -2.919 1.00 0.00 50 LEU A O 13
ATOM 15523 N N . GLU A 1 16 ? 4.828 -8.857 -2.864 1.00 0.00 51 GLU A N 13
ATOM 15524 C CA . GLU A 1 16 ? 6.190 -9.365 -2.736 1.00 0.00 51 GLU A CA 13
ATOM 15525 C C . GLU A 1 16 ? 6.518 -9.683 -1.280 1.00 0.00 51 GLU A C 13
ATOM 15526 O O . GLU A 1 16 ? 6.140 -8.937 -0.374 1.00 0.00 51 GLU A O 13
ATOM 15538 N N . PRO A 1 17 ? 7.234 -10.801 -1.037 1.00 0.00 52 PRO A N 13
ATOM 15539 C CA . PRO A 1 17 ? 7.620 -11.221 0.317 1.00 0.00 52 PRO A CA 13
ATOM 15540 C C . PRO A 1 17 ? 8.348 -10.118 1.083 1.00 0.00 52 PRO A C 13
ATOM 15541 O O . PRO A 1 17 ? 8.099 -9.911 2.271 1.00 0.00 52 PRO A O 13
ATOM 15552 N N . GLN A 1 18 ? 9.242 -9.407 0.392 1.00 0.00 53 GLN A N 13
ATOM 15553 C CA . GLN A 1 18 ? 9.999 -8.319 1.008 1.00 0.00 53 GLN A CA 13
ATOM 15554 C C . GLN A 1 18 ? 9.078 -7.157 1.378 1.00 0.00 53 GLN A C 13
ATOM 15555 O O . GLN A 1 18 ? 9.158 -6.619 2.483 1.00 0.00 53 GLN A O 13
ATOM 15569 N N . ALA A 1 19 ? 8.199 -6.783 0.447 1.00 0.00 54 ALA A N 13
ATOM 15570 C CA . ALA A 1 19 ? 7.252 -5.691 0.672 1.00 0.00 54 ALA A CA 13
ATOM 15571 C C . ALA A 1 19 ? 6.297 -6.014 1.821 1.00 0.00 54 ALA A C 13
ATOM 15572 O O . ALA A 1 19 ? 5.896 -5.124 2.571 1.00 0.00 54 ALA A O 13
ATOM 15579 N N . LEU A 1 20 ? 5.938 -7.291 1.957 1.00 0.00 55 LEU A N 13
ATOM 15580 C CA . LEU A 1 20 ? 5.034 -7.727 3.021 1.00 0.00 55 LEU A CA 13
ATOM 15581 C C . LEU A 1 20 ? 5.700 -7.595 4.392 1.00 0.00 55 LEU A C 13
ATOM 15582 O O . LEU A 1 20 ? 5.040 -7.274 5.381 1.00 0.00 55 LEU A O 13
ATOM 15598 N N . GLU A 1 21 ? 7.011 -7.844 4.441 1.00 0.00 56 GLU A N 13
ATOM 15599 C CA . GLU A 1 21 ? 7.767 -7.751 5.688 1.00 0.00 56 GLU A CA 13
ATOM 15600 C C . GLU A 1 21 ? 7.756 -6.323 6.239 1.00 0.00 56 GLU A C 13
ATOM 15601 O O . GLU A 1 21 ? 7.496 -6.112 7.425 1.00 0.00 56 GLU A O 13
ATOM 15613 N N . ARG A 1 22 ? 8.036 -5.344 5.373 1.00 0.00 57 ARG A N 13
ATOM 15614 C CA . ARG A 1 22 ? 8.053 -3.938 5.786 1.00 0.00 57 ARG A CA 13
ATOM 15615 C C . ARG A 1 22 ? 6.637 -3.432 6.073 1.00 0.00 57 ARG A C 13
ATOM 15616 O O . ARG A 1 22 ? 6.436 -2.609 6.968 1.00 0.00 57 ARG A O 13
ATOM 15637 N N . LEU A 1 23 ? 5.660 -3.933 5.312 1.00 0.00 58 LEU A N 13
ATOM 15638 C CA . LEU A 1 23 ? 4.263 -3.538 5.490 1.00 0.00 58 LEU A CA 13
ATOM 15639 C C . LEU A 1 23 ? 3.757 -3.920 6.884 1.00 0.00 58 LEU A C 13
ATOM 15640 O O . LEU A 1 23 ? 2.926 -3.219 7.462 1.00 0.00 58 LEU A O 13
ATOM 15656 N N . SER A 1 24 ? 4.269 -5.031 7.420 1.00 0.00 59 SER A N 13
ATOM 15657 C CA . SER A 1 24 ? 3.876 -5.492 8.751 1.00 0.00 59 SER A CA 13
ATOM 15658 C C . SER A 1 24 ? 4.323 -4.496 9.821 1.00 0.00 59 SER A C 13
ATOM 15659 O O . SER A 1 24 ? 3.612 -4.263 10.799 1.00 0.00 59 SER A O 13
ATOM 15667 N N . ARG A 1 25 ? 5.505 -3.907 9.623 1.00 0.00 60 ARG A N 13
ATOM 15668 C CA . ARG A 1 25 ? 6.047 -2.931 10.566 1.00 0.00 60 ARG A CA 13
ATOM 15669 C C . ARG A 1 25 ? 5.183 -1.670 10.609 1.00 0.00 60 ARG A C 13
ATOM 15670 O O . ARG A 1 25 ? 4.863 -1.167 11.686 1.00 0.00 60 ARG A O 13
ATOM 15691 N N . VAL A 1 26 ? 4.801 -1.168 9.431 1.00 0.00 61 VAL A N 13
ATOM 15692 C CA . VAL A 1 26 ? 3.968 0.030 9.345 1.00 0.00 61 VAL A CA 13
ATOM 15693 C C . VAL A 1 26 ? 2.550 -0.244 9.857 1.00 0.00 61 VAL A C 13
ATOM 15694 O O . VAL A 1 26 ? 1.968 0.591 10.551 1.00 0.00 61 VAL A O 13
ATOM 15707 N N . ALA A 1 27 ? 2.004 -1.418 9.523 1.00 0.00 62 ALA A N 13
ATOM 15708 C CA . ALA A 1 27 ? 0.658 -1.800 9.961 1.00 0.00 62 ALA A CA 13
ATOM 15709 C C . ALA A 1 27 ? 0.550 -1.828 11.488 1.00 0.00 62 ALA A C 13
ATOM 15710 O O . ALA A 1 27 ? -0.515 -1.554 12.043 1.00 0.00 62 ALA A O 13
ATOM 15717 N N . LEU A 1 28 ? 1.657 -2.161 12.159 1.00 0.00 63 LEU A N 13
ATOM 15718 C CA . LEU A 1 28 ? 1.684 -2.222 13.621 1.00 0.00 63 LEU A CA 13
ATOM 15719 C C . LEU A 1 28 ? 1.448 -0.845 14.237 1.00 0.00 63 LEU A C 13
ATOM 15720 O O . LEU A 1 28 ? 0.815 -0.725 15.285 1.00 0.00 63 LEU A O 13
ATOM 15736 N N . VAL A 1 29 ? 1.967 0.191 13.581 1.00 0.00 64 VAL A N 13
ATOM 15737 C CA . VAL A 1 29 ? 1.819 1.558 14.068 1.00 0.00 64 VAL A CA 13
ATOM 15738 C C . VAL A 1 29 ? 0.597 2.233 13.446 1.00 0.00 64 VAL A C 13
ATOM 15739 O O . VAL A 1 29 ? -0.292 2.702 14.158 1.00 0.00 64 VAL A O 13
ATOM 15752 N N . ARG A 1 30 ? 0.559 2.272 12.115 1.00 0.00 65 ARG A N 13
ATOM 15753 C CA . ARG A 1 30 ? -0.552 2.881 11.393 1.00 0.00 65 ARG A CA 13
ATOM 15754 C C . ARG A 1 30 ? -1.123 1.904 10.369 1.00 0.00 65 ARG A C 13
ATOM 15755 O O . ARG A 1 30 ? -0.632 1.813 9.242 1.00 0.00 65 ARG A O 13
ATOM 15776 N N . ARG A 1 31 ? -2.164 1.173 10.769 1.00 0.00 66 ARG A N 13
ATOM 15777 C CA . ARG A 1 31 ? -2.803 0.202 9.882 1.00 0.00 66 ARG A CA 13
ATOM 15778 C C . ARG A 1 31 ? -3.354 0.883 8.628 1.00 0.00 66 ARG A C 13
ATOM 15779 O O . ARG A 1 31 ? -3.383 0.281 7.557 1.00 0.00 66 ARG A O 13
ATOM 15800 N N . ASP A 1 32 ? -3.793 2.138 8.773 1.00 0.00 67 ASP A N 13
ATOM 15801 C CA . ASP A 1 32 ? -4.346 2.900 7.652 1.00 0.00 67 ASP A CA 13
ATOM 15802 C C . ASP A 1 32 ? -3.359 2.972 6.487 1.00 0.00 67 ASP A C 13
ATOM 15803 O O . ASP A 1 32 ? -3.741 2.791 5.331 1.00 0.00 67 ASP A O 13
ATOM 15812 N N . ARG A 1 33 ? -2.091 3.233 6.797 1.00 0.00 68 ARG A N 13
ATOM 15813 C CA . ARG A 1 33 ? -1.059 3.321 5.768 1.00 0.00 68 ARG A CA 13
ATOM 15814 C C . ARG A 1 33 ? -0.836 1.961 5.101 1.00 0.00 68 ARG A C 13
ATOM 15815 O O . ARG A 1 33 ? -0.817 1.858 3.873 1.00 0.00 68 ARG A O 13
ATOM 15836 N N . ALA A 1 34 ? -0.668 0.921 5.920 1.00 0.00 69 ALA A N 13
ATOM 15837 C CA . ALA A 1 34 ? -0.437 -0.434 5.415 1.00 0.00 69 ALA A CA 13
ATOM 15838 C C . ALA A 1 34 ? -1.652 -0.989 4.669 1.00 0.00 69 ALA A C 13
ATOM 15839 O O . ALA A 1 34 ? -1.502 -1.635 3.630 1.00 0.00 69 ALA A O 13
ATOM 15846 N N . GLN A 1 35 ? -2.851 -0.737 5.197 1.00 0.00 70 GLN A N 13
ATOM 15847 C CA . GLN A 1 35 ? -4.079 -1.223 4.565 1.00 0.00 70 GLN A CA 13
ATOM 15848 C C . GLN A 1 35 ? -4.318 -0.519 3.231 1.00 0.00 70 GLN A C 13
ATOM 15849 O O . GLN A 1 35 ? -4.778 -1.139 2.274 1.00 0.00 70 GLN A O 13
ATOM 15863 N N . ALA A 1 36 ? -3.986 0.773 3.168 1.00 0.00 71 ALA A N 13
ATOM 15864 C CA . ALA A 1 36 ? -4.158 1.544 1.941 1.00 0.00 71 ALA A CA 13
ATOM 15865 C C . ALA A 1 36 ? -3.290 0.975 0.821 1.00 0.00 71 ALA A C 13
ATOM 15866 O O . ALA A 1 36 ? -3.699 0.967 -0.339 1.00 0.00 71 ALA A O 13
ATOM 15873 N N . VAL A 1 37 ? -2.100 0.482 1.174 1.00 0.00 72 VAL A N 13
ATOM 15874 C CA . VAL A 1 37 ? -1.195 -0.106 0.187 1.00 0.00 72 VAL A CA 13
ATOM 15875 C C . VAL A 1 37 ? -1.779 -1.403 -0.380 1.00 0.00 72 VAL A C 13
ATOM 15876 O O . VAL A 1 37 ? -1.802 -1.603 -1.595 1.00 0.00 72 VAL A O 13
ATOM 15889 N N . GLU A 1 38 ? -2.257 -2.277 0.510 1.00 0.00 73 GLU A N 13
ATOM 15890 C CA . GLU A 1 38 ? -2.848 -3.550 0.097 1.00 0.00 73 GLU A CA 13
ATOM 15891 C C . GLU A 1 38 ? -4.160 -3.323 -0.649 1.00 0.00 73 GLU A C 13
ATOM 15892 O O . GLU A 1 38 ? -4.391 -3.911 -1.707 1.00 0.00 73 GLU A O 13
ATOM 15904 N N . THR A 1 39 ? -5.011 -2.455 -0.100 1.00 0.00 74 THR A N 13
ATOM 15905 C CA . THR A 1 39 ? -6.292 -2.138 -0.725 1.00 0.00 74 THR A CA 13
ATOM 15906 C C . THR A 1 39 ? -6.077 -1.449 -2.078 1.00 0.00 74 THR A C 13
ATOM 15907 O O . THR A 1 39 ? -6.870 -1.620 -3.002 1.00 0.00 74 THR A O 13
ATOM 15918 N N . TYR A 1 40 ? -4.993 -0.677 -2.186 1.00 0.00 75 TYR A N 13
ATOM 15919 C CA . TYR A 1 40 ? -4.660 0.031 -3.418 1.00 0.00 75 TYR A CA 13
ATOM 15920 C C . TYR A 1 40 ? -4.313 -0.955 -4.539 1.00 0.00 75 TYR A C 13
ATOM 15921 O O . TYR A 1 40 ? -4.796 -0.820 -5.664 1.00 0.00 75 TYR A O 13
ATOM 15939 N N . LEU A 1 41 ? -3.474 -1.945 -4.222 1.00 0.00 76 LEU A N 13
ATOM 15940 C CA . LEU A 1 41 ? -3.063 -2.952 -5.204 1.00 0.00 76 LEU A CA 13
ATOM 15941 C C . LEU A 1 41 ? -4.260 -3.764 -5.701 1.00 0.00 76 LEU A C 13
ATOM 15942 O O . LEU A 1 41 ? -4.413 -3.977 -6.904 1.00 0.00 76 LEU A O 13
ATOM 15958 N N . LYS A 1 42 ? -5.106 -4.212 -4.771 1.00 0.00 77 LYS A N 13
ATOM 15959 C CA . LYS A 1 42 ? -6.288 -4.997 -5.128 1.00 0.00 77 LYS A CA 13
ATOM 15960 C C . LYS A 1 42 ? -7.233 -4.196 -6.023 1.00 0.00 77 LYS A C 13
ATOM 15961 O O . LYS A 1 42 ? -7.886 -4.759 -6.901 1.00 0.00 77 LYS A O 13
ATOM 15980 N N . LYS A 1 43 ? -7.298 -2.879 -5.802 1.00 0.00 78 LYS A N 13
ATOM 15981 C CA . LYS A 1 43 ? -8.160 -2.011 -6.601 1.00 0.00 78 LYS A CA 13
ATOM 15982 C C . LYS A 1 43 ? -7.713 -2.010 -8.064 1.00 0.00 78 LYS A C 13
ATOM 15983 O O . LYS A 1 43 ? -8.539 -2.119 -8.969 1.00 0.00 78 LYS A O 13
ATOM 16002 N N . LEU A 1 44 ? -6.402 -1.899 -8.287 1.00 0.00 79 LEU A N 13
ATOM 16003 C CA . LEU A 1 44 ? -5.849 -1.895 -9.643 1.00 0.00 79 LEU A CA 13
ATOM 16004 C C . LEU A 1 44 ? -6.092 -3.235 -10.339 1.00 0.00 79 LEU A C 13
ATOM 16005 O O . LEU A 1 44 ? -6.508 -3.270 -11.497 1.00 0.00 79 LEU A O 13
ATOM 16021 N N . ILE A 1 45 ? -5.832 -4.335 -9.631 1.00 0.00 80 ILE A N 13
ATOM 16022 C CA . ILE A 1 45 ? -6.029 -5.670 -10.195 1.00 0.00 80 ILE A CA 13
ATOM 16023 C C . ILE A 1 45 ? -7.514 -5.948 -10.436 1.00 0.00 80 ILE A C 13
ATOM 16024 O O . ILE A 1 45 ? -7.887 -6.506 -11.470 1.00 0.00 80 ILE A O 13
ATOM 16040 N N . ALA A 1 46 ? -8.356 -5.551 -9.479 1.00 0.00 81 ALA A N 13
ATOM 16041 C CA . ALA A 1 46 ? -9.799 -5.755 -9.589 1.00 0.00 81 ALA A CA 13
ATOM 16042 C C . ALA A 1 46 ? -10.393 -4.946 -10.743 1.00 0.00 81 ALA A C 13
ATOM 16043 O O . ALA A 1 46 ? -11.359 -5.378 -11.374 1.00 0.00 81 ALA A O 13
ATOM 16050 N N . THR A 1 47 ? -9.814 -3.776 -11.021 1.00 0.00 82 THR A N 13
ATOM 16051 C CA . THR A 1 47 ? -10.300 -2.930 -12.108 1.00 0.00 82 THR A CA 13
ATOM 16052 C C . THR A 1 47 ? -9.744 -3.396 -13.450 1.00 0.00 82 THR A C 13
ATOM 16053 O O . THR A 1 47 ? -10.501 -3.799 -14.335 1.00 0.00 82 THR A O 13
ATOM 16064 N N . ASN A 1 48 ? -8.418 -3.331 -13.597 1.00 0.00 83 ASN A N 13
ATOM 16065 C CA . ASN A 1 48 ? -7.759 -3.738 -14.843 1.00 0.00 83 ASN A CA 13
ATOM 16066 C C . ASN A 1 48 ? -6.239 -3.527 -14.790 1.00 0.00 83 ASN A C 13
ATOM 16067 O O . ASN A 1 48 ? -5.490 -4.262 -15.433 1.00 0.00 83 ASN A O 13
ATOM 16078 N N . ASN A 1 49 ? -5.791 -2.510 -14.042 1.00 0.00 84 ASN A N 13
ATOM 16079 C CA . ASN A 1 49 ? -4.363 -2.200 -13.930 1.00 0.00 84 ASN A CA 13
ATOM 16080 C C . ASN A 1 49 ? -3.572 -3.381 -13.380 1.00 0.00 84 ASN A C 13
ATOM 16081 O O . ASN A 1 49 ? -3.510 -3.598 -12.168 1.00 0.00 84 ASN A O 13
ATOM 16092 N N . VAL A 1 50 ? -2.967 -4.133 -14.289 1.00 0.00 85 VAL A N 13
ATOM 16093 C CA . VAL A 1 50 ? -2.167 -5.297 -13.923 1.00 0.00 85 VAL A CA 13
ATOM 16094 C C . VAL A 1 50 ? -0.913 -5.393 -14.791 1.00 0.00 85 VAL A C 13
ATOM 16095 O O . VAL A 1 50 ? -0.936 -5.979 -15.876 1.00 0.00 85 VAL A O 13
ATOM 16108 N N . THR A 1 51 ? 0.180 -4.813 -14.303 1.00 0.00 86 THR A N 13
ATOM 16109 C CA . THR A 1 51 ? 1.451 -4.830 -15.027 1.00 0.00 86 THR A CA 13
ATOM 16110 C C . THR A 1 51 ? 2.637 -4.640 -14.070 1.00 0.00 86 THR A C 13
ATOM 16111 O O . THR A 1 51 ? 3.680 -4.108 -14.455 1.00 0.00 86 THR A O 13
ATOM 16122 N N . HIS A 1 52 ? 2.470 -5.088 -12.820 1.00 0.00 87 HIS A N 13
ATOM 16123 C CA . HIS A 1 52 ? 3.520 -4.975 -11.808 1.00 0.00 87 HIS A CA 13
ATOM 16124 C C . HIS A 1 52 ? 3.070 -5.591 -10.479 1.00 0.00 87 HIS A C 13
ATOM 16125 O O . HIS A 1 52 ? 1.969 -6.139 -10.379 1.00 0.00 87 HIS A O 13
ATOM 16140 N N . LYS A 1 53 ? 3.927 -5.489 -9.463 1.00 0.00 88 LYS A N 13
ATOM 16141 C CA . LYS A 1 53 ? 3.626 -6.026 -8.137 1.00 0.00 88 LYS A CA 13
ATOM 16142 C C . LYS A 1 53 ? 3.914 -4.982 -7.053 1.00 0.00 88 LYS A C 13
ATOM 16143 O O . LYS A 1 53 ? 4.265 -3.840 -7.361 1.00 0.00 88 LYS A O 13
ATOM 16162 N N . ILE A 1 54 ? 3.761 -5.372 -5.786 1.00 0.00 89 ILE A N 13
ATOM 16163 C CA . ILE A 1 54 ? 4.009 -4.455 -4.674 1.00 0.00 89 ILE A CA 13
ATOM 16164 C C . ILE A 1 54 ? 5.487 -4.080 -4.601 1.00 0.00 89 ILE A C 13
ATOM 16165 O O . ILE A 1 54 ? 5.850 -2.934 -4.850 1.00 0.00 89 ILE A O 13
ATOM 16181 N N . THR A 1 55 ? 6.325 -5.059 -4.251 1.00 0.00 90 THR A N 13
ATOM 16182 C CA . THR A 1 55 ? 7.777 -4.859 -4.128 1.00 0.00 90 THR A CA 13
ATOM 16183 C C . THR A 1 55 ? 8.106 -3.828 -3.046 1.00 0.00 90 THR A C 13
ATOM 16184 O O . THR A 1 55 ? 7.315 -2.925 -2.765 1.00 0.00 90 THR A O 13
ATOM 16195 N N . GLU A 1 56 ? 9.280 -3.970 -2.440 1.00 0.00 91 GLU A N 13
ATOM 16196 C CA . GLU A 1 56 ? 9.716 -3.054 -1.390 1.00 0.00 91 GLU A CA 13
ATOM 16197 C C . GLU A 1 56 ? 9.908 -1.631 -1.923 1.00 0.00 91 GLU A C 13
ATOM 16198 O O . GLU A 1 56 ? 9.687 -0.662 -1.198 1.00 0.00 91 GLU A O 13
ATOM 16210 N N . ALA A 1 57 ? 10.322 -1.505 -3.185 1.00 0.00 92 ALA A N 13
ATOM 16211 C CA . ALA A 1 57 ? 10.542 -0.190 -3.789 1.00 0.00 92 ALA A CA 13
ATOM 16212 C C . ALA A 1 57 ? 9.229 0.562 -4.028 1.00 0.00 92 ALA A C 13
ATOM 16213 O O . ALA A 1 57 ? 9.118 1.749 -3.710 1.00 0.00 92 ALA A O 13
ATOM 16220 N N . GLU A 1 58 ? 8.238 -0.127 -4.591 1.00 0.00 93 GLU A N 13
ATOM 16221 C CA . GLU A 1 58 ? 6.944 0.494 -4.878 1.00 0.00 93 GLU A CA 13
ATOM 16222 C C . GLU A 1 58 ? 6.118 0.693 -3.607 1.00 0.00 93 GLU A C 13
ATOM 16223 O O . GLU A 1 58 ? 5.412 1.694 -3.476 1.00 0.00 93 GLU A O 13
ATOM 16235 N N . ILE A 1 59 ? 6.204 -0.256 -2.673 1.00 0.00 94 ILE A N 13
ATOM 16236 C CA . ILE A 1 59 ? 5.450 -0.160 -1.424 1.00 0.00 94 ILE A CA 13
ATOM 16237 C C . ILE A 1 59 ? 5.883 1.059 -0.608 1.00 0.00 94 ILE A C 13
ATOM 16238 O O . ILE A 1 59 ? 5.039 1.781 -0.077 1.00 0.00 94 ILE A O 13
ATOM 16254 N N . VAL A 1 60 ? 7.195 1.304 -0.530 1.00 0.00 95 VAL A N 13
ATOM 16255 C CA . VAL A 1 60 ? 7.708 2.459 0.204 1.00 0.00 95 VAL A CA 13
ATOM 16256 C C . VAL A 1 60 ? 7.130 3.748 -0.378 1.00 0.00 95 VAL A C 13
ATOM 16257 O O . VAL A 1 60 ? 6.727 4.648 0.362 1.00 0.00 95 VAL A O 13
ATOM 16270 N N . SER A 1 61 ? 7.076 3.821 -1.710 1.00 0.00 96 SER A N 13
ATOM 16271 C CA . SER A 1 61 ? 6.528 4.991 -2.392 1.00 0.00 96 SER A CA 13
ATOM 16272 C C . SER A 1 61 ? 5.045 5.162 -2.061 1.00 0.00 96 SER A C 13
ATOM 16273 O O . SER A 1 61 ? 4.591 6.274 -1.786 1.00 0.00 96 SER A O 13
ATOM 16281 N N . ILE A 1 62 ? 4.297 4.054 -2.081 1.00 0.00 97 ILE A N 13
ATOM 16282 C CA . ILE A 1 62 ? 2.867 4.092 -1.771 1.00 0.00 97 ILE A CA 13
ATOM 16283 C C . ILE A 1 62 ? 2.639 4.602 -0.350 1.00 0.00 97 ILE A C 13
ATOM 16284 O O . ILE A 1 62 ? 1.815 5.489 -0.130 1.00 0.00 97 ILE A O 13
ATOM 16300 N N . LEU A 1 63 ? 3.386 4.049 0.610 1.00 0.00 98 LEU A N 13
ATOM 16301 C CA . LEU A 1 63 ? 3.271 4.465 2.008 1.00 0.00 98 LEU A CA 13
ATOM 16302 C C . LEU A 1 63 ? 3.537 5.965 2.144 1.00 0.00 98 LEU A C 13
ATOM 16303 O O . LEU A 1 63 ? 2.850 6.661 2.892 1.00 0.00 98 LEU A O 13
ATOM 16319 N N . ASN A 1 64 ? 4.539 6.451 1.406 1.00 0.00 99 ASN A N 13
ATOM 16320 C CA . ASN A 1 64 ? 4.902 7.867 1.431 1.00 0.00 99 ASN A CA 13
ATOM 16321 C C . ASN A 1 64 ? 3.792 8.730 0.832 1.00 0.00 99 ASN A C 13
ATOM 16322 O O . ASN A 1 64 ? 3.536 9.840 1.305 1.00 0.00 99 ASN A O 13
ATOM 16333 N N . GLY A 1 65 ? 3.124 8.207 -0.196 1.00 0.00 100 GLY A N 13
ATOM 16334 C CA . GLY A 1 65 ? 2.040 8.935 -0.828 1.00 0.00 100 GLY A CA 13
ATOM 16335 C C . GLY A 1 65 ? 0.798 8.930 0.032 1.00 0.00 100 GLY A C 13
ATOM 16336 O O . GLY A 1 65 ? 0.130 9.953 0.181 1.00 0.00 100 GLY A O 13
ATOM 16340 N N . ILE A 1 66 ? 0.508 7.769 0.615 1.00 0.00 101 ILE A N 13
ATOM 16341 C CA . ILE A 1 66 ? -0.642 7.603 1.492 1.00 0.00 101 ILE A CA 13
ATOM 16342 C C . ILE A 1 66 ? -0.584 8.598 2.655 1.00 0.00 101 ILE A C 13
ATOM 16343 O O . ILE A 1 66 ? -1.598 9.194 3.025 1.00 0.00 101 ILE A O 13
ATOM 16359 N N . ALA A 1 67 ? 0.613 8.777 3.218 1.00 0.00 102 ALA A N 13
ATOM 16360 C CA . ALA A 1 67 ? 0.811 9.704 4.329 1.00 0.00 102 ALA A CA 13
ATOM 16361 C C . ALA A 1 67 ? 0.596 11.149 3.881 1.00 0.00 102 ALA A C 13
ATOM 16362 O O . ALA A 1 67 ? -0.093 11.917 4.553 1.00 0.00 102 ALA A O 13
ATOM 16369 N N . LYS A 1 68 ? 1.183 11.513 2.737 1.00 0.00 103 LYS A N 13
ATOM 16370 C CA . LYS A 1 68 ? 1.045 12.868 2.200 1.00 0.00 103 LYS A CA 13
ATOM 16371 C C . LYS A 1 68 ? -0.410 13.161 1.819 1.00 0.00 103 LYS A C 13
ATOM 16372 O O . LYS A 1 68 ? -0.859 14.304 1.908 1.00 0.00 103 LYS A O 13
ATOM 16391 N N . GLN A 1 69 ? -1.140 12.124 1.397 1.00 0.00 104 GLN A N 13
ATOM 16392 C CA . GLN A 1 69 ? -2.543 12.273 1.006 1.00 0.00 104 GLN A CA 13
ATOM 16393 C C . GLN A 1 69 ? -3.386 12.824 2.158 1.00 0.00 104 GLN A C 13
ATOM 16394 O O . GLN A 1 69 ? -4.073 13.834 2.002 1.00 0.00 104 GLN A O 13
ATOM 16408 N N . GLN A 1 70 ? -3.334 12.156 3.313 1.00 0.00 105 GLN A N 13
ATOM 16409 C CA . GLN A 1 70 ? -4.100 12.589 4.481 1.00 0.00 105 GLN A CA 13
ATOM 16410 C C . GLN A 1 70 ? -3.326 12.341 5.776 1.00 0.00 105 GLN A C 13
ATOM 16411 O O . GLN A 1 70 ? -3.122 11.195 6.183 1.00 0.00 105 GLN A O 13
ATOM 16425 N N . ASN A 1 71 ? -2.902 13.432 6.416 1.00 0.00 106 ASN A N 13
ATOM 16426 C CA . ASN A 1 71 ? -2.150 13.359 7.672 1.00 0.00 106 ASN A CA 13
ATOM 16427 C C . ASN A 1 71 ? -1.971 14.755 8.283 1.00 0.00 106 ASN A C 13
ATOM 16428 O O . ASN A 1 71 ? -0.914 15.070 8.834 1.00 0.00 106 ASN A O 13
ATOM 16439 N N . SER A 1 72 ? -3.017 15.586 8.181 1.00 0.00 107 SER A N 13
ATOM 16440 C CA . SER A 1 72 ? -2.994 16.952 8.713 1.00 0.00 107 SER A CA 13
ATOM 16441 C C . SER A 1 72 ? -1.890 17.782 8.049 1.00 0.00 107 SER A C 13
ATOM 16442 O O . SER A 1 72 ? -2.143 18.475 7.062 1.00 0.00 107 SER A O 13
ATOM 16450 N N . GLN A 1 73 ? -0.668 17.693 8.583 1.00 0.00 108 GLN A N 13
ATOM 16451 C CA . GLN A 1 73 ? 0.482 18.420 8.035 1.00 0.00 108 GLN A CA 13
ATOM 16452 C C . GLN A 1 73 ? 0.317 19.936 8.176 1.00 0.00 108 GLN A C 13
ATOM 16453 O O . GLN A 1 73 ? -0.799 20.446 8.287 1.00 0.00 108 GLN A O 13
ATOM 16467 N N . ASN A 1 74 ? 1.443 20.651 8.167 1.00 0.00 109 ASN A N 13
ATOM 16468 C CA . ASN A 1 74 ? 1.433 22.107 8.286 1.00 0.00 109 ASN A CA 13
ATOM 16469 C C . ASN A 1 74 ? 1.562 22.763 6.914 1.00 0.00 109 ASN A C 13
ATOM 16470 O O . ASN A 1 74 ? 2.510 22.492 6.172 1.00 0.00 109 ASN A O 13
ATOM 16481 N N . ASN A 1 75 ? 0.599 23.624 6.581 1.00 0.00 110 ASN A N 13
ATOM 16482 C CA . ASN A 1 75 ? 0.597 24.320 5.297 1.00 0.00 110 ASN A CA 13
ATOM 16483 C C . ASN A 1 75 ? 1.630 25.449 5.283 1.00 0.00 110 ASN A C 13
ATOM 16484 O O . ASN A 1 75 ? 1.283 26.628 5.374 1.00 0.00 110 ASN A O 13
ATOM 16495 N N . SER A 1 76 ? 2.903 25.072 5.168 1.00 0.00 111 SER A N 13
ATOM 16496 C CA . SER A 1 76 ? 3.999 26.037 5.140 1.00 0.00 111 SER A CA 13
ATOM 16497 C C . SER A 1 76 ? 4.624 26.098 3.748 1.00 0.00 111 SER A C 13
ATOM 16498 O O . SER A 1 76 ? 4.765 27.176 3.168 1.00 0.00 111 SER A O 13
ATOM 16506 N N . LYS A 1 77 ? 4.989 24.930 3.215 1.00 0.00 112 LYS A N 13
ATOM 16507 C CA . LYS A 1 77 ? 5.592 24.841 1.888 1.00 0.00 112 LYS A CA 13
ATOM 16508 C C . LYS A 1 77 ? 4.851 23.826 1.010 1.00 0.00 112 LYS A C 13
ATOM 16509 O O . LYS A 1 77 ? 5.439 23.230 0.105 1.00 0.00 112 LYS A O 13
ATOM 16528 N N . ILE A 1 78 ? 3.553 23.643 1.273 1.00 0.00 113 ILE A N 13
ATOM 16529 C CA . ILE A 1 78 ? 2.735 22.711 0.498 1.00 0.00 113 ILE A CA 13
ATOM 16530 C C . ILE A 1 78 ? 1.535 23.427 -0.133 1.00 0.00 113 ILE A C 13
ATOM 16531 O O . ILE A 1 78 ? 0.481 22.826 -0.351 1.00 0.00 113 ILE A O 13
ATOM 16547 N N . ILE A 1 79 ? 1.708 24.715 -0.437 1.00 0.00 114 ILE A N 13
ATOM 16548 C CA . ILE A 1 79 ? 0.649 25.512 -1.055 1.00 0.00 114 ILE A CA 13
ATOM 16549 C C . ILE A 1 79 ? 0.777 25.508 -2.580 1.00 0.00 114 ILE A C 13
ATOM 16550 O O . ILE A 1 79 ? -0.215 25.677 -3.292 1.00 0.00 114 ILE A O 13
ATOM 16566 N N . PHE A 1 80 ? 2.003 25.314 -3.077 1.00 0.00 115 PHE A N 13
ATOM 16567 C CA . PHE A 1 80 ? 2.255 25.286 -4.517 1.00 0.00 115 PHE A CA 13
ATOM 16568 C C . PHE A 1 80 ? 1.584 24.070 -5.158 1.00 0.00 115 PHE A C 13
ATOM 16569 O O . PHE A 1 80 ? 2.174 22.989 -5.230 1.00 0.00 115 PHE A O 13
ATOM 16586 N N . GLU A 1 81 ? 0.346 24.254 -5.614 1.00 0.00 116 GLU A N 13
ATOM 16587 C CA . GLU A 1 81 ? -0.413 23.177 -6.243 1.00 0.00 116 GLU A CA 13
ATOM 16588 C C . GLU A 1 81 ? -1.017 23.636 -7.570 1.00 0.00 116 GLU A C 13
ATOM 16589 O O . GLU A 1 81 ? -0.958 22.857 -8.545 1.00 0.00 116 GLU A O 13
ATOM 16602 N N . GLY A 1 1 ? -10.307 -3.364 10.238 1.00 0.00 36 GLY A N 14
ATOM 16603 C CA . GLY A 1 1 ? -11.721 -3.002 10.535 1.00 0.00 36 GLY A CA 14
ATOM 16604 C C . GLY A 1 1 ? -12.685 -3.486 9.469 1.00 0.00 36 GLY A C 14
ATOM 16605 O O . GLY A 1 1 ? -12.295 -3.670 8.315 1.00 0.00 36 GLY A O 14
ATOM 16611 N N . GLU A 1 2 ? -13.947 -3.691 9.866 1.00 0.00 37 GLU A N 14
ATOM 16612 C CA . GLU A 1 2 ? -14.994 -4.157 8.957 1.00 0.00 37 GLU A CA 14
ATOM 16613 C C . GLU A 1 2 ? -14.787 -5.620 8.570 1.00 0.00 37 GLU A C 14
ATOM 16614 O O . GLU A 1 2 ? -13.694 -6.021 8.165 1.00 0.00 37 GLU A O 14
ATOM 16626 N N . ASN A 1 3 ? -15.853 -6.412 8.699 1.00 0.00 38 ASN A N 14
ATOM 16627 C CA . ASN A 1 3 ? -15.807 -7.834 8.365 1.00 0.00 38 ASN A CA 14
ATOM 16628 C C . ASN A 1 3 ? -15.621 -8.036 6.862 1.00 0.00 38 ASN A C 14
ATOM 16629 O O . ASN A 1 3 ? -16.467 -7.630 6.065 1.00 0.00 38 ASN A O 14
ATOM 16640 N N . SER A 1 4 ? -14.491 -8.659 6.499 1.00 0.00 39 SER A N 14
ATOM 16641 C CA . SER A 1 4 ? -14.134 -8.929 5.102 1.00 0.00 39 SER A CA 14
ATOM 16642 C C . SER A 1 4 ? -13.969 -7.625 4.314 1.00 0.00 39 SER A C 14
ATOM 16643 O O . SER A 1 4 ? -14.942 -6.932 4.015 1.00 0.00 39 SER A O 14
ATOM 16651 N N . ALA A 1 5 ? -12.720 -7.291 3.992 1.00 0.00 40 ALA A N 14
ATOM 16652 C CA . ALA A 1 5 ? -12.418 -6.069 3.251 1.00 0.00 40 ALA A CA 14
ATOM 16653 C C . ALA A 1 5 ? -11.847 -6.386 1.871 1.00 0.00 40 ALA A C 14
ATOM 16654 O O . ALA A 1 5 ? -10.674 -6.748 1.750 1.00 0.00 40 ALA A O 14
ATOM 16661 N N . PRO A 1 6 ? -12.673 -6.255 0.807 1.00 0.00 41 PRO A N 14
ATOM 16662 C CA . PRO A 1 6 ? -12.242 -6.522 -0.575 1.00 0.00 41 PRO A CA 14
ATOM 16663 C C . PRO A 1 6 ? -11.100 -5.602 -1.011 1.00 0.00 41 PRO A C 14
ATOM 16664 O O . PRO A 1 6 ? -10.496 -4.920 -0.181 1.00 0.00 41 PRO A O 14
ATOM 16675 N N . VAL A 1 7 ? -10.801 -5.601 -2.316 1.00 0.00 42 VAL A N 14
ATOM 16676 C CA . VAL A 1 7 ? -9.717 -4.782 -2.877 1.00 0.00 42 VAL A CA 14
ATOM 16677 C C . VAL A 1 7 ? -8.440 -4.899 -2.043 1.00 0.00 42 VAL A C 14
ATOM 16678 O O . VAL A 1 7 ? -7.684 -3.935 -1.897 1.00 0.00 42 VAL A O 14
ATOM 16691 N N . GLY A 1 8 ? -8.211 -6.093 -1.499 1.00 0.00 43 GLY A N 14
ATOM 16692 C CA . GLY A 1 8 ? -7.039 -6.333 -0.686 1.00 0.00 43 GLY A CA 14
ATOM 16693 C C . GLY A 1 8 ? -6.815 -7.811 -0.429 1.00 0.00 43 GLY A C 14
ATOM 16694 O O . GLY A 1 8 ? -5.756 -8.346 -0.751 1.00 0.00 43 GLY A O 14
ATOM 16698 N N . ALA A 1 9 ? -7.824 -8.475 0.140 1.00 0.00 44 ALA A N 14
ATOM 16699 C CA . ALA A 1 9 ? -7.739 -9.907 0.425 1.00 0.00 44 ALA A CA 14
ATOM 16700 C C . ALA A 1 9 ? -7.695 -10.720 -0.868 1.00 0.00 44 ALA A C 14
ATOM 16701 O O . ALA A 1 9 ? -6.900 -11.653 -0.998 1.00 0.00 44 ALA A O 14
ATOM 16708 N N . ALA A 1 10 ? -8.548 -10.351 -1.826 1.00 0.00 45 ALA A N 14
ATOM 16709 C CA . ALA A 1 10 ? -8.602 -11.036 -3.116 1.00 0.00 45 ALA A CA 14
ATOM 16710 C C . ALA A 1 10 ? -7.345 -10.755 -3.940 1.00 0.00 45 ALA A C 14
ATOM 16711 O O . ALA A 1 10 ? -6.850 -11.633 -4.647 1.00 0.00 45 ALA A O 14
ATOM 16718 N N . ILE A 1 11 ? -6.830 -9.526 -3.838 1.00 0.00 46 ILE A N 14
ATOM 16719 C CA . ILE A 1 11 ? -5.625 -9.134 -4.572 1.00 0.00 46 ILE A CA 14
ATOM 16720 C C . ILE A 1 11 ? -4.344 -9.422 -3.776 1.00 0.00 46 ILE A C 14
ATOM 16721 O O . ILE A 1 11 ? -3.250 -9.052 -4.207 1.00 0.00 46 ILE A O 14
ATOM 16737 N N . ALA A 1 12 ? -4.474 -10.093 -2.625 1.00 0.00 47 ALA A N 14
ATOM 16738 C CA . ALA A 1 12 ? -3.314 -10.429 -1.799 1.00 0.00 47 ALA A CA 14
ATOM 16739 C C . ALA A 1 12 ? -2.348 -11.355 -2.542 1.00 0.00 47 ALA A C 14
ATOM 16740 O O . ALA A 1 12 ? -1.163 -11.418 -2.212 1.00 0.00 47 ALA A O 14
ATOM 16747 N N . ASN A 1 13 ? -2.856 -12.064 -3.556 1.00 0.00 48 ASN A N 14
ATOM 16748 C CA . ASN A 1 13 ? -2.032 -12.975 -4.350 1.00 0.00 48 ASN A CA 14
ATOM 16749 C C . ASN A 1 13 ? -1.265 -12.224 -5.444 1.00 0.00 48 ASN A C 14
ATOM 16750 O O . ASN A 1 13 ? -0.446 -12.814 -6.152 1.00 0.00 48 ASN A O 14
ATOM 16761 N N . PHE A 1 14 ? -1.523 -10.918 -5.574 1.00 0.00 49 PHE A N 14
ATOM 16762 C CA . PHE A 1 14 ? -0.851 -10.092 -6.570 1.00 0.00 49 PHE A CA 14
ATOM 16763 C C . PHE A 1 14 ? 0.384 -9.402 -5.973 1.00 0.00 49 PHE A C 14
ATOM 16764 O O . PHE A 1 14 ? 0.721 -8.275 -6.346 1.00 0.00 49 PHE A O 14
ATOM 16781 N N . LEU A 1 15 ? 1.055 -10.089 -5.047 1.00 0.00 50 LEU A N 14
ATOM 16782 C CA . LEU A 1 15 ? 2.248 -9.553 -4.398 1.00 0.00 50 LEU A CA 14
ATOM 16783 C C . LEU A 1 15 ? 3.328 -10.630 -4.279 1.00 0.00 50 LEU A C 14
ATOM 16784 O O . LEU A 1 15 ? 3.155 -11.749 -4.767 1.00 0.00 50 LEU A O 14
ATOM 16800 N N . GLU A 1 16 ? 4.441 -10.286 -3.628 1.00 0.00 51 GLU A N 14
ATOM 16801 C CA . GLU A 1 16 ? 5.544 -11.227 -3.447 1.00 0.00 51 GLU A CA 14
ATOM 16802 C C . GLU A 1 16 ? 5.481 -11.886 -2.068 1.00 0.00 51 GLU A C 14
ATOM 16803 O O . GLU A 1 16 ? 5.206 -11.219 -1.069 1.00 0.00 51 GLU A O 14
ATOM 16815 N N . PRO A 1 17 ? 5.738 -13.211 -1.997 1.00 0.00 52 PRO A N 14
ATOM 16816 C CA . PRO A 1 17 ? 5.711 -13.959 -0.731 1.00 0.00 52 PRO A CA 14
ATOM 16817 C C . PRO A 1 17 ? 6.634 -13.353 0.324 1.00 0.00 52 PRO A C 14
ATOM 16818 O O . PRO A 1 17 ? 6.233 -13.165 1.473 1.00 0.00 52 PRO A O 14
ATOM 16829 N N . GLN A 1 18 ? 7.867 -13.034 -0.078 1.00 0.00 53 GLN A N 14
ATOM 16830 C CA . GLN A 1 18 ? 8.840 -12.433 0.834 1.00 0.00 53 GLN A CA 14
ATOM 16831 C C . GLN A 1 18 ? 8.411 -11.020 1.220 1.00 0.00 53 GLN A C 14
ATOM 16832 O O . GLN A 1 18 ? 8.580 -10.601 2.367 1.00 0.00 53 GLN A O 14
ATOM 16846 N N . ALA A 1 19 ? 7.850 -10.294 0.252 1.00 0.00 54 ALA A N 14
ATOM 16847 C CA . ALA A 1 19 ? 7.387 -8.930 0.482 1.00 0.00 54 ALA A CA 14
ATOM 16848 C C . ALA A 1 19 ? 6.303 -8.889 1.558 1.00 0.00 54 ALA A C 14
ATOM 16849 O O . ALA A 1 19 ? 6.316 -8.014 2.422 1.00 0.00 54 ALA A O 14
ATOM 16856 N N . LEU A 1 20 ? 5.369 -9.841 1.500 1.00 0.00 55 LEU A N 14
ATOM 16857 C CA . LEU A 1 20 ? 4.279 -9.911 2.475 1.00 0.00 55 LEU A CA 14
ATOM 16858 C C . LEU A 1 20 ? 4.822 -10.081 3.896 1.00 0.00 55 LEU A C 14
ATOM 16859 O O . LEU A 1 20 ? 4.368 -9.409 4.823 1.00 0.00 55 LEU A O 14
ATOM 16875 N N . GLU A 1 21 ? 5.797 -10.979 4.058 1.00 0.00 56 GLU A N 14
ATOM 16876 C CA . GLU A 1 21 ? 6.402 -11.233 5.364 1.00 0.00 56 GLU A CA 14
ATOM 16877 C C . GLU A 1 21 ? 7.019 -9.960 5.945 1.00 0.00 56 GLU A C 14
ATOM 16878 O O . GLU A 1 21 ? 6.821 -9.646 7.120 1.00 0.00 56 GLU A O 14
ATOM 16890 N N . ARG A 1 22 ? 7.765 -9.229 5.114 1.00 0.00 57 ARG A N 14
ATOM 16891 C CA . ARG A 1 22 ? 8.408 -7.992 5.543 1.00 0.00 57 ARG A CA 14
ATOM 16892 C C . ARG A 1 22 ? 7.378 -6.876 5.734 1.00 0.00 57 ARG A C 14
ATOM 16893 O O . ARG A 1 22 ? 7.524 -6.037 6.624 1.00 0.00 57 ARG A O 14
ATOM 16914 N N . LEU A 1 23 ? 6.338 -6.875 4.894 1.00 0.00 58 LEU A N 14
ATOM 16915 C CA . LEU A 1 23 ? 5.282 -5.864 4.972 1.00 0.00 58 LEU A CA 14
ATOM 16916 C C . LEU A 1 23 ? 4.648 -5.840 6.364 1.00 0.00 58 LEU A C 14
ATOM 16917 O O . LEU A 1 23 ? 4.306 -4.774 6.877 1.00 0.00 58 LEU A O 14
ATOM 16933 N N . SER A 1 24 ? 4.507 -7.018 6.977 1.00 0.00 59 SER A N 14
ATOM 16934 C CA . SER A 1 24 ? 3.928 -7.121 8.316 1.00 0.00 59 SER A CA 14
ATOM 16935 C C . SER A 1 24 ? 4.826 -6.427 9.342 1.00 0.00 59 SER A C 14
ATOM 16936 O O . SER A 1 24 ? 4.339 -5.748 10.246 1.00 0.00 59 SER A O 14
ATOM 16944 N N . ARG A 1 25 ? 6.142 -6.600 9.189 1.00 0.00 60 ARG A N 14
ATOM 16945 C CA . ARG A 1 25 ? 7.111 -5.989 10.097 1.00 0.00 60 ARG A CA 14
ATOM 16946 C C . ARG A 1 25 ? 7.078 -4.463 9.995 1.00 0.00 60 ARG A C 14
ATOM 16947 O O . ARG A 1 25 ? 7.070 -3.771 11.013 1.00 0.00 60 ARG A O 14
ATOM 16968 N N . VAL A 1 26 ? 7.055 -3.945 8.764 1.00 0.00 61 VAL A N 14
ATOM 16969 C CA . VAL A 1 26 ? 7.017 -2.499 8.545 1.00 0.00 61 VAL A CA 14
ATOM 16970 C C . VAL A 1 26 ? 5.675 -1.907 8.985 1.00 0.00 61 VAL A C 14
ATOM 16971 O O . VAL A 1 26 ? 5.636 -0.831 9.581 1.00 0.00 61 VAL A O 14
ATOM 16984 N N . ALA A 1 27 ? 4.579 -2.617 8.694 1.00 0.00 62 ALA A N 14
ATOM 16985 C CA . ALA A 1 27 ? 3.239 -2.160 9.072 1.00 0.00 62 ALA A CA 14
ATOM 16986 C C . ALA A 1 27 ? 3.109 -2.002 10.588 1.00 0.00 62 ALA A C 14
ATOM 16987 O O . ALA A 1 27 ? 2.364 -1.144 11.065 1.00 0.00 62 ALA A O 14
ATOM 16994 N N . LEU A 1 28 ? 3.838 -2.831 11.341 1.00 0.00 63 LEU A N 14
ATOM 16995 C CA . LEU A 1 28 ? 3.804 -2.777 12.803 1.00 0.00 63 LEU A CA 14
ATOM 16996 C C . LEU A 1 28 ? 4.391 -1.463 13.314 1.00 0.00 63 LEU A C 14
ATOM 16997 O O . LEU A 1 28 ? 3.940 -0.925 14.325 1.00 0.00 63 LEU A O 14
ATOM 17013 N N . VAL A 1 29 ? 5.397 -0.952 12.607 1.00 0.00 64 VAL A N 14
ATOM 17014 C CA . VAL A 1 29 ? 6.045 0.300 12.985 1.00 0.00 64 VAL A CA 14
ATOM 17015 C C . VAL A 1 29 ? 5.360 1.490 12.316 1.00 0.00 64 VAL A C 14
ATOM 17016 O O . VAL A 1 29 ? 5.079 2.500 12.963 1.00 0.00 64 VAL A O 14
ATOM 17029 N N . ARG A 1 30 ? 5.088 1.359 11.017 1.00 0.00 65 ARG A N 14
ATOM 17030 C CA . ARG A 1 30 ? 4.429 2.413 10.252 1.00 0.00 65 ARG A CA 14
ATOM 17031 C C . ARG A 1 30 ? 3.394 1.813 9.302 1.00 0.00 65 ARG A C 14
ATOM 17032 O O . ARG A 1 30 ? 3.695 1.514 8.144 1.00 0.00 65 ARG A O 14
ATOM 17053 N N . ARG A 1 31 ? 2.171 1.634 9.807 1.00 0.00 66 ARG A N 14
ATOM 17054 C CA . ARG A 1 31 ? 1.078 1.066 9.014 1.00 0.00 66 ARG A CA 14
ATOM 17055 C C . ARG A 1 31 ? 0.820 1.883 7.746 1.00 0.00 66 ARG A C 14
ATOM 17056 O O . ARG A 1 31 ? 0.414 1.332 6.723 1.00 0.00 66 ARG A O 14
ATOM 17077 N N . ASP A 1 32 ? 1.053 3.197 7.825 1.00 0.00 67 ASP A N 14
ATOM 17078 C CA . ASP A 1 32 ? 0.838 4.094 6.687 1.00 0.00 67 ASP A CA 14
ATOM 17079 C C . ASP A 1 32 ? 1.612 3.627 5.453 1.00 0.00 67 ASP A C 14
ATOM 17080 O O . ASP A 1 32 ? 1.122 3.746 4.328 1.00 0.00 67 ASP A O 14
ATOM 17089 N N . ARG A 1 33 ? 2.815 3.092 5.666 1.00 0.00 68 ARG A N 14
ATOM 17090 C CA . ARG A 1 33 ? 3.639 2.609 4.564 1.00 0.00 68 ARG A CA 14
ATOM 17091 C C . ARG A 1 33 ? 2.976 1.414 3.882 1.00 0.00 68 ARG A C 14
ATOM 17092 O O . ARG A 1 33 ? 2.834 1.390 2.661 1.00 0.00 68 ARG A O 14
ATOM 17113 N N . ALA A 1 34 ? 2.555 0.435 4.687 1.00 0.00 69 ALA A N 14
ATOM 17114 C CA . ALA A 1 34 ? 1.891 -0.763 4.171 1.00 0.00 69 ALA A CA 14
ATOM 17115 C C . ALA A 1 34 ? 0.533 -0.426 3.559 1.00 0.00 69 ALA A C 14
ATOM 17116 O O . ALA A 1 34 ? 0.116 -1.043 2.579 1.00 0.00 69 ALA A O 14
ATOM 17123 N N . GLN A 1 35 ? -0.149 0.555 4.151 1.00 0.00 70 GLN A N 14
ATOM 17124 C CA . GLN A 1 35 ? -1.464 0.982 3.680 1.00 0.00 70 GLN A CA 14
ATOM 17125 C C . GLN A 1 35 ? -1.400 1.478 2.241 1.00 0.00 70 GLN A C 14
ATOM 17126 O O . GLN A 1 35 ? -2.214 1.086 1.405 1.00 0.00 70 GLN A O 14
ATOM 17140 N N . ALA A 1 36 ? -0.426 2.340 1.957 1.00 0.00 71 ALA A N 14
ATOM 17141 C CA . ALA A 1 36 ? -0.257 2.882 0.615 1.00 0.00 71 ALA A CA 14
ATOM 17142 C C . ALA A 1 36 ? 0.200 1.800 -0.363 1.00 0.00 71 ALA A C 14
ATOM 17143 O O . ALA A 1 36 ? -0.137 1.851 -1.544 1.00 0.00 71 ALA A O 14
ATOM 17150 N N . VAL A 1 37 ? 0.958 0.816 0.132 1.00 0.00 72 VAL A N 14
ATOM 17151 C CA . VAL A 1 37 ? 1.441 -0.276 -0.715 1.00 0.00 72 VAL A CA 14
ATOM 17152 C C . VAL A 1 37 ? 0.286 -1.194 -1.125 1.00 0.00 72 VAL A C 14
ATOM 17153 O O . VAL A 1 37 ? 0.140 -1.528 -2.301 1.00 0.00 72 VAL A O 14
ATOM 17166 N N . GLU A 1 38 ? -0.535 -1.590 -0.147 1.00 0.00 73 GLU A N 14
ATOM 17167 C CA . GLU A 1 38 ? -1.682 -2.462 -0.410 1.00 0.00 73 GLU A CA 14
ATOM 17168 C C . GLU A 1 38 ? -2.738 -1.735 -1.241 1.00 0.00 73 GLU A C 14
ATOM 17169 O O . GLU A 1 38 ? -3.323 -2.310 -2.160 1.00 0.00 73 GLU A O 14
ATOM 17181 N N . THR A 1 39 ? -2.966 -0.462 -0.916 1.00 0.00 74 THR A N 14
ATOM 17182 C CA . THR A 1 39 ? -3.942 0.355 -1.633 1.00 0.00 74 THR A CA 14
ATOM 17183 C C . THR A 1 39 ? -3.444 0.675 -3.046 1.00 0.00 74 THR A C 14
ATOM 17184 O O . THR A 1 39 ? -4.237 0.787 -3.981 1.00 0.00 74 THR A O 14
ATOM 17195 N N . TYR A 1 40 ? -2.124 0.803 -3.194 1.00 0.00 75 TYR A N 14
ATOM 17196 C CA . TYR A 1 40 ? -1.513 1.089 -4.485 1.00 0.00 75 TYR A CA 14
ATOM 17197 C C . TYR A 1 40 ? -1.727 -0.084 -5.445 1.00 0.00 75 TYR A C 14
ATOM 17198 O O . TYR A 1 40 ? -2.021 0.113 -6.625 1.00 0.00 75 TYR A O 14
ATOM 17216 N N . LEU A 1 41 ? -1.579 -1.305 -4.923 1.00 0.00 76 LEU A N 14
ATOM 17217 C CA . LEU A 1 41 ? -1.757 -2.517 -5.722 1.00 0.00 76 LEU A CA 14
ATOM 17218 C C . LEU A 1 41 ? -3.170 -2.598 -6.301 1.00 0.00 76 LEU A C 14
ATOM 17219 O O . LEU A 1 41 ? -3.341 -2.886 -7.486 1.00 0.00 76 LEU A O 14
ATOM 17235 N N . LYS A 1 42 ? -4.178 -2.337 -5.464 1.00 0.00 77 LYS A N 14
ATOM 17236 C CA . LYS A 1 42 ? -5.571 -2.381 -5.912 1.00 0.00 77 LYS A CA 14
ATOM 17237 C C . LYS A 1 42 ? -5.854 -1.268 -6.921 1.00 0.00 77 LYS A C 14
ATOM 17238 O O . LYS A 1 42 ? -6.637 -1.453 -7.852 1.00 0.00 77 LYS A O 14
ATOM 17257 N N . LYS A 1 43 ? -5.202 -0.117 -6.737 1.00 0.00 78 LYS A N 14
ATOM 17258 C CA . LYS A 1 43 ? -5.375 1.020 -7.639 1.00 0.00 78 LYS A CA 14
ATOM 17259 C C . LYS A 1 43 ? -4.859 0.686 -9.037 1.00 0.00 78 LYS A C 14
ATOM 17260 O O . LYS A 1 43 ? -5.526 0.963 -10.031 1.00 0.00 78 LYS A O 14
ATOM 17279 N N . LEU A 1 44 ? -3.667 0.089 -9.103 1.00 0.00 79 LEU A N 14
ATOM 17280 C CA . LEU A 1 44 ? -3.062 -0.281 -10.382 1.00 0.00 79 LEU A CA 14
ATOM 17281 C C . LEU A 1 44 ? -3.863 -1.379 -11.078 1.00 0.00 79 LEU A C 14
ATOM 17282 O O . LEU A 1 44 ? -4.152 -1.281 -12.270 1.00 0.00 79 LEU A O 14
ATOM 17298 N N . ILE A 1 45 ? -4.224 -2.421 -10.331 1.00 0.00 80 ILE A N 14
ATOM 17299 C CA . ILE A 1 45 ? -4.994 -3.528 -10.893 1.00 0.00 80 ILE A CA 14
ATOM 17300 C C . ILE A 1 45 ? -6.388 -3.061 -11.323 1.00 0.00 80 ILE A C 14
ATOM 17301 O O . ILE A 1 45 ? -6.905 -3.500 -12.352 1.00 0.00 80 ILE A O 14
ATOM 17317 N N . ALA A 1 46 ? -6.988 -2.167 -10.532 1.00 0.00 81 ALA A N 14
ATOM 17318 C CA . ALA A 1 46 ? -8.319 -1.643 -10.836 1.00 0.00 81 ALA A CA 14
ATOM 17319 C C . ALA A 1 46 ? -8.293 -0.674 -12.020 1.00 0.00 81 ALA A C 14
ATOM 17320 O O . ALA A 1 46 ? -9.263 -0.590 -12.775 1.00 0.00 81 ALA A O 14
ATOM 17327 N N . THR A 1 47 ? -7.187 0.056 -12.183 1.00 0.00 82 THR A N 14
ATOM 17328 C CA . THR A 1 47 ? -7.062 1.012 -13.284 1.00 0.00 82 THR A CA 14
ATOM 17329 C C . THR A 1 47 ? -6.759 0.301 -14.599 1.00 0.00 82 THR A C 14
ATOM 17330 O O . THR A 1 47 ? -7.531 0.394 -15.555 1.00 0.00 82 THR A O 14
ATOM 17341 N N . ASN A 1 48 ? -5.625 -0.397 -14.645 1.00 0.00 83 ASN A N 14
ATOM 17342 C CA . ASN A 1 48 ? -5.211 -1.112 -15.853 1.00 0.00 83 ASN A CA 14
ATOM 17343 C C . ASN A 1 48 ? -3.946 -1.948 -15.627 1.00 0.00 83 ASN A C 14
ATOM 17344 O O . ASN A 1 48 ? -3.786 -3.006 -16.237 1.00 0.00 83 ASN A O 14
ATOM 17355 N N . ASN A 1 49 ? -3.047 -1.460 -14.765 1.00 0.00 84 ASN A N 14
ATOM 17356 C CA . ASN A 1 49 ? -1.790 -2.151 -14.472 1.00 0.00 84 ASN A CA 14
ATOM 17357 C C . ASN A 1 49 ? -2.038 -3.542 -13.899 1.00 0.00 84 ASN A C 14
ATOM 17358 O O . ASN A 1 49 ? -2.174 -3.718 -12.686 1.00 0.00 84 ASN A O 14
ATOM 17369 N N . VAL A 1 50 ? -2.089 -4.523 -14.789 1.00 0.00 85 VAL A N 14
ATOM 17370 C CA . VAL A 1 50 ? -2.314 -5.912 -14.402 1.00 0.00 85 VAL A CA 14
ATOM 17371 C C . VAL A 1 50 ? -1.386 -6.855 -15.181 1.00 0.00 85 VAL A C 14
ATOM 17372 O O . VAL A 1 50 ? -1.702 -8.029 -15.386 1.00 0.00 85 VAL A O 14
ATOM 17385 N N . THR A 1 51 ? -0.232 -6.334 -15.606 1.00 0.00 86 THR A N 14
ATOM 17386 C CA . THR A 1 51 ? 0.744 -7.127 -16.352 1.00 0.00 86 THR A CA 14
ATOM 17387 C C . THR A 1 51 ? 1.769 -7.778 -15.417 1.00 0.00 86 THR A C 14
ATOM 17388 O O . THR A 1 51 ? 2.480 -8.701 -15.818 1.00 0.00 86 THR A O 14
ATOM 17399 N N . HIS A 1 52 ? 1.846 -7.290 -14.175 1.00 0.00 87 HIS A N 14
ATOM 17400 C CA . HIS A 1 52 ? 2.790 -7.828 -13.199 1.00 0.00 87 HIS A CA 14
ATOM 17401 C C . HIS A 1 52 ? 2.311 -7.581 -11.767 1.00 0.00 87 HIS A C 14
ATOM 17402 O O . HIS A 1 52 ? 1.223 -7.044 -11.549 1.00 0.00 87 HIS A O 14
ATOM 17417 N N . LYS A 1 53 ? 3.139 -7.971 -10.798 1.00 0.00 88 LYS A N 14
ATOM 17418 C CA . LYS A 1 53 ? 2.819 -7.786 -9.384 1.00 0.00 88 LYS A CA 14
ATOM 17419 C C . LYS A 1 53 ? 3.850 -6.876 -8.717 1.00 0.00 88 LYS A C 14
ATOM 17420 O O . LYS A 1 53 ? 4.774 -6.389 -9.372 1.00 0.00 88 LYS A O 14
ATOM 17439 N N . ILE A 1 54 ? 3.693 -6.655 -7.413 1.00 0.00 89 ILE A N 14
ATOM 17440 C CA . ILE A 1 54 ? 4.620 -5.809 -6.670 1.00 0.00 89 ILE A CA 14
ATOM 17441 C C . ILE A 1 54 ? 5.638 -6.660 -5.914 1.00 0.00 89 ILE A C 14
ATOM 17442 O O . ILE A 1 54 ? 5.365 -7.140 -4.811 1.00 0.00 89 ILE A O 14
ATOM 17458 N N . THR A 1 55 ? 6.812 -6.841 -6.519 1.00 0.00 90 THR A N 14
ATOM 17459 C CA . THR A 1 55 ? 7.880 -7.633 -5.909 1.00 0.00 90 THR A CA 14
ATOM 17460 C C . THR A 1 55 ? 8.436 -6.928 -4.674 1.00 0.00 90 THR A C 14
ATOM 17461 O O . THR A 1 55 ? 8.095 -5.774 -4.405 1.00 0.00 90 THR A O 14
ATOM 17472 N N . GLU A 1 56 ? 9.300 -7.619 -3.931 1.00 0.00 91 GLU A N 14
ATOM 17473 C CA . GLU A 1 56 ? 9.905 -7.044 -2.732 1.00 0.00 91 GLU A CA 14
ATOM 17474 C C . GLU A 1 56 ? 10.597 -5.720 -3.053 1.00 0.00 91 GLU A C 14
ATOM 17475 O O . GLU A 1 56 ? 10.510 -4.764 -2.281 1.00 0.00 91 GLU A O 14
ATOM 17487 N N . ALA A 1 57 ? 11.274 -5.667 -4.203 1.00 0.00 92 ALA A N 14
ATOM 17488 C CA . ALA A 1 57 ? 11.971 -4.455 -4.631 1.00 0.00 92 ALA A CA 14
ATOM 17489 C C . ALA A 1 57 ? 10.980 -3.322 -4.894 1.00 0.00 92 ALA A C 14
ATOM 17490 O O . ALA A 1 57 ? 11.255 -2.163 -4.576 1.00 0.00 92 ALA A O 14
ATOM 17497 N N . GLU A 1 58 ? 9.825 -3.667 -5.468 1.00 0.00 93 GLU A N 14
ATOM 17498 C CA . GLU A 1 58 ? 8.789 -2.682 -5.766 1.00 0.00 93 GLU A CA 14
ATOM 17499 C C . GLU A 1 58 ? 8.174 -2.125 -4.481 1.00 0.00 93 GLU A C 14
ATOM 17500 O O . GLU A 1 58 ? 7.838 -0.944 -4.412 1.00 0.00 93 GLU A O 14
ATOM 17512 N N . ILE A 1 59 ? 8.036 -2.975 -3.461 1.00 0.00 94 ILE A N 14
ATOM 17513 C CA . ILE A 1 59 ? 7.466 -2.543 -2.186 1.00 0.00 94 ILE A CA 14
ATOM 17514 C C . ILE A 1 59 ? 8.344 -1.474 -1.534 1.00 0.00 94 ILE A C 14
ATOM 17515 O O . ILE A 1 59 ? 7.835 -0.474 -1.029 1.00 0.00 94 ILE A O 14
ATOM 17531 N N . VAL A 1 60 ? 9.661 -1.688 -1.553 1.00 0.00 95 VAL A N 14
ATOM 17532 C CA . VAL A 1 60 ? 10.602 -0.735 -0.962 1.00 0.00 95 VAL A CA 14
ATOM 17533 C C . VAL A 1 60 ? 10.535 0.619 -1.665 1.00 0.00 95 VAL A C 14
ATOM 17534 O O . VAL A 1 60 ? 10.486 1.658 -1.006 1.00 0.00 95 VAL A O 14
ATOM 17547 N N . SER A 1 61 ? 10.527 0.609 -3.002 1.00 0.00 96 SER A N 14
ATOM 17548 C CA . SER A 1 61 ? 10.456 1.854 -3.769 1.00 0.00 96 SER A CA 14
ATOM 17549 C C . SER A 1 61 ? 9.190 2.627 -3.409 1.00 0.00 96 SER A C 14
ATOM 17550 O O . SER A 1 61 ? 9.240 3.836 -3.178 1.00 0.00 96 SER A O 14
ATOM 17558 N N . ILE A 1 62 ? 8.060 1.919 -3.336 1.00 0.00 97 ILE A N 14
ATOM 17559 C CA . ILE A 1 62 ? 6.793 2.548 -2.973 1.00 0.00 97 ILE A CA 14
ATOM 17560 C C . ILE A 1 62 ? 6.847 3.032 -1.524 1.00 0.00 97 ILE A C 14
ATOM 17561 O O . ILE A 1 62 ? 6.440 4.151 -1.224 1.00 0.00 97 ILE A O 14
ATOM 17577 N N . LEU A 1 63 ? 7.374 2.185 -0.636 1.00 0.00 98 LEU A N 14
ATOM 17578 C CA . LEU A 1 63 ? 7.504 2.530 0.781 1.00 0.00 98 LEU A CA 14
ATOM 17579 C C . LEU A 1 63 ? 8.365 3.783 0.958 1.00 0.00 98 LEU A C 14
ATOM 17580 O O . LEU A 1 63 ? 8.036 4.666 1.752 1.00 0.00 98 LEU A O 14
ATOM 17596 N N . ASN A 1 64 ? 9.469 3.845 0.210 1.00 0.00 99 ASN A N 14
ATOM 17597 C CA . ASN A 1 64 ? 10.387 4.982 0.274 1.00 0.00 99 ASN A CA 14
ATOM 17598 C C . ASN A 1 64 ? 9.707 6.266 -0.196 1.00 0.00 99 ASN A C 14
ATOM 17599 O O . ASN A 1 64 ? 9.870 7.322 0.418 1.00 0.00 99 ASN A O 14
ATOM 17610 N N . GLY A 1 65 ? 8.929 6.164 -1.274 1.00 0.00 100 GLY A N 14
ATOM 17611 C CA . GLY A 1 65 ? 8.221 7.321 -1.791 1.00 0.00 100 GLY A CA 14
ATOM 17612 C C . GLY A 1 65 ? 7.042 7.689 -0.916 1.00 0.00 100 GLY A C 14
ATOM 17613 O O . GLY A 1 65 ? 6.773 8.868 -0.684 1.00 0.00 100 GLY A O 14
ATOM 17617 N N . ILE A 1 66 ? 6.353 6.664 -0.415 1.00 0.00 101 ILE A N 14
ATOM 17618 C CA . ILE A 1 66 ? 5.202 6.846 0.462 1.00 0.00 101 ILE A CA 14
ATOM 17619 C C . ILE A 1 66 ? 5.567 7.720 1.667 1.00 0.00 101 ILE A C 14
ATOM 17620 O O . ILE A 1 66 ? 4.782 8.575 2.081 1.00 0.00 101 ILE A O 14
ATOM 17636 N N . ALA A 1 67 ? 6.764 7.505 2.216 1.00 0.00 102 ALA A N 14
ATOM 17637 C CA . ALA A 1 67 ? 7.233 8.278 3.365 1.00 0.00 102 ALA A CA 14
ATOM 17638 C C . ALA A 1 67 ? 7.605 9.700 2.958 1.00 0.00 102 ALA A C 14
ATOM 17639 O O . ALA A 1 67 ? 7.213 10.661 3.623 1.00 0.00 102 ALA A O 14
ATOM 17646 N N . LYS A 1 68 ? 8.359 9.832 1.864 1.00 0.00 103 LYS A N 14
ATOM 17647 C CA . LYS A 1 68 ? 8.773 11.147 1.377 1.00 0.00 103 LYS A CA 14
ATOM 17648 C C . LYS A 1 68 ? 7.553 12.011 1.057 1.00 0.00 103 LYS A C 14
ATOM 17649 O O . LYS A 1 68 ? 7.533 13.202 1.364 1.00 0.00 103 LYS A O 14
ATOM 17668 N N . GLN A 1 69 ? 6.535 11.401 0.445 1.00 0.00 104 GLN A N 14
ATOM 17669 C CA . GLN A 1 69 ? 5.309 12.115 0.094 1.00 0.00 104 GLN A CA 14
ATOM 17670 C C . GLN A 1 69 ? 4.456 12.378 1.335 1.00 0.00 104 GLN A C 14
ATOM 17671 O O . GLN A 1 69 ? 3.900 13.466 1.486 1.00 0.00 104 GLN A O 14
ATOM 17685 N N . GLN A 1 70 ? 4.361 11.376 2.220 1.00 0.00 105 GLN A N 14
ATOM 17686 C CA . GLN A 1 70 ? 3.582 11.497 3.454 1.00 0.00 105 GLN A CA 14
ATOM 17687 C C . GLN A 1 70 ? 2.081 11.578 3.155 1.00 0.00 105 GLN A C 14
ATOM 17688 O O . GLN A 1 70 ? 1.677 11.935 2.047 1.00 0.00 105 GLN A O 14
ATOM 17702 N N . ASN A 1 71 ? 1.257 11.237 4.150 1.00 0.00 106 ASN A N 14
ATOM 17703 C CA . ASN A 1 71 ? -0.194 11.270 3.987 1.00 0.00 106 ASN A CA 14
ATOM 17704 C C . ASN A 1 71 ? -0.779 12.565 4.549 1.00 0.00 106 ASN A C 14
ATOM 17705 O O . ASN A 1 71 ? -1.241 13.418 3.791 1.00 0.00 106 ASN A O 14
ATOM 17716 N N . SER A 1 72 ? -0.746 12.710 5.877 1.00 0.00 107 SER A N 14
ATOM 17717 C CA . SER A 1 72 ? -1.262 13.906 6.548 1.00 0.00 107 SER A CA 14
ATOM 17718 C C . SER A 1 72 ? -2.721 14.185 6.170 1.00 0.00 107 SER A C 14
ATOM 17719 O O . SER A 1 72 ? -2.995 14.915 5.215 1.00 0.00 107 SER A O 14
ATOM 17727 N N . GLN A 1 73 ? -3.652 13.596 6.932 1.00 0.00 108 GLN A N 14
ATOM 17728 C CA . GLN A 1 73 ? -5.091 13.767 6.696 1.00 0.00 108 GLN A CA 14
ATOM 17729 C C . GLN A 1 73 ? -5.532 13.044 5.422 1.00 0.00 108 GLN A C 14
ATOM 17730 O O . GLN A 1 73 ? -5.218 13.474 4.311 1.00 0.00 108 GLN A O 14
ATOM 17744 N N . ASN A 1 74 ? -6.266 11.943 5.594 1.00 0.00 109 ASN A N 14
ATOM 17745 C CA . ASN A 1 74 ? -6.753 11.156 4.460 1.00 0.00 109 ASN A CA 14
ATOM 17746 C C . ASN A 1 74 ? -8.141 11.620 4.001 1.00 0.00 109 ASN A C 14
ATOM 17747 O O . ASN A 1 74 ? -8.992 10.801 3.642 1.00 0.00 109 ASN A O 14
ATOM 17758 N N . ASN A 1 75 ? -8.362 12.937 4.002 1.00 0.00 110 ASN A N 14
ATOM 17759 C CA . ASN A 1 75 ? -9.641 13.506 3.573 1.00 0.00 110 ASN A CA 14
ATOM 17760 C C . ASN A 1 75 ? -9.527 14.119 2.177 1.00 0.00 110 ASN A C 14
ATOM 17761 O O . ASN A 1 75 ? -10.459 14.021 1.376 1.00 0.00 110 ASN A O 14
ATOM 17772 N N . SER A 1 76 ? -8.381 14.754 1.894 1.00 0.00 111 SER A N 14
ATOM 17773 C CA . SER A 1 76 ? -8.132 15.392 0.600 1.00 0.00 111 SER A CA 14
ATOM 17774 C C . SER A 1 76 ? -9.063 16.592 0.395 1.00 0.00 111 SER A C 14
ATOM 17775 O O . SER A 1 76 ? -8.654 17.738 0.591 1.00 0.00 111 SER A O 14
ATOM 17783 N N . LYS A 1 77 ? -10.312 16.323 0.016 1.00 0.00 112 LYS A N 14
ATOM 17784 C CA . LYS A 1 77 ? -11.298 17.380 -0.199 1.00 0.00 112 LYS A CA 14
ATOM 17785 C C . LYS A 1 77 ? -12.664 16.976 0.366 1.00 0.00 112 LYS A C 14
ATOM 17786 O O . LYS A 1 77 ? -13.705 17.421 -0.122 1.00 0.00 112 LYS A O 14
ATOM 17805 N N . ILE A 1 78 ? -12.649 16.138 1.407 1.00 0.00 113 ILE A N 14
ATOM 17806 C CA . ILE A 1 78 ? -13.879 15.677 2.049 1.00 0.00 113 ILE A CA 14
ATOM 17807 C C . ILE A 1 78 ? -13.966 16.185 3.494 1.00 0.00 113 ILE A C 14
ATOM 17808 O O . ILE A 1 78 ? -14.532 15.523 4.365 1.00 0.00 113 ILE A O 14
ATOM 17824 N N . ILE A 1 79 ? -13.412 17.373 3.737 1.00 0.00 114 ILE A N 14
ATOM 17825 C CA . ILE A 1 79 ? -13.438 17.975 5.067 1.00 0.00 114 ILE A CA 14
ATOM 17826 C C . ILE A 1 79 ? -14.702 18.818 5.254 1.00 0.00 114 ILE A C 14
ATOM 17827 O O . ILE A 1 79 ? -15.233 18.917 6.361 1.00 0.00 114 ILE A O 14
ATOM 17843 N N . PHE A 1 80 ? -15.182 19.414 4.159 1.00 0.00 115 PHE A N 14
ATOM 17844 C CA . PHE A 1 80 ? -16.388 20.242 4.192 1.00 0.00 115 PHE A CA 14
ATOM 17845 C C . PHE A 1 80 ? -17.639 19.382 4.381 1.00 0.00 115 PHE A C 14
ATOM 17846 O O . PHE A 1 80 ? -18.578 19.787 5.069 1.00 0.00 115 PHE A O 14
ATOM 17863 N N . GLU A 1 81 ? -17.641 18.194 3.763 1.00 0.00 116 GLU A N 14
ATOM 17864 C CA . GLU A 1 81 ? -18.771 17.267 3.857 1.00 0.00 116 GLU A CA 14
ATOM 17865 C C . GLU A 1 81 ? -20.036 17.852 3.213 1.00 0.00 116 GLU A C 14
ATOM 17866 O O . GLU A 1 81 ? -19.920 18.841 2.453 1.00 0.00 116 GLU A O 14
ATOM 17879 N N . GLY A 1 1 ? -7.247 -23.810 0.254 1.00 0.00 36 GLY A N 15
ATOM 17880 C CA . GLY A 1 1 ? -7.211 -22.580 1.093 1.00 0.00 36 GLY A CA 15
ATOM 17881 C C . GLY A 1 1 ? -8.481 -21.758 0.981 1.00 0.00 36 GLY A C 15
ATOM 17882 O O . GLY A 1 1 ? -9.585 -22.297 1.073 1.00 0.00 36 GLY A O 15
ATOM 17888 N N . GLU A 1 2 ? -8.322 -20.449 0.784 1.00 0.00 37 GLU A N 15
ATOM 17889 C CA . GLU A 1 2 ? -9.462 -19.541 0.662 1.00 0.00 37 GLU A CA 15
ATOM 17890 C C . GLU A 1 2 ? -9.937 -19.438 -0.785 1.00 0.00 37 GLU A C 15
ATOM 17891 O O . GLU A 1 2 ? -9.130 -19.458 -1.716 1.00 0.00 37 GLU A O 15
ATOM 17903 N N . ASN A 1 3 ? -11.253 -19.320 -0.961 1.00 0.00 38 ASN A N 15
ATOM 17904 C CA . ASN A 1 3 ? -11.848 -19.204 -2.292 1.00 0.00 38 ASN A CA 15
ATOM 17905 C C . ASN A 1 3 ? -13.332 -18.833 -2.201 1.00 0.00 38 ASN A C 15
ATOM 17906 O O . ASN A 1 3 ? -14.180 -19.459 -2.840 1.00 0.00 38 ASN A O 15
ATOM 17917 N N . SER A 1 4 ? -13.639 -17.809 -1.403 1.00 0.00 39 SER A N 15
ATOM 17918 C CA . SER A 1 4 ? -15.017 -17.354 -1.231 1.00 0.00 39 SER A CA 15
ATOM 17919 C C . SER A 1 4 ? -15.173 -15.901 -1.674 1.00 0.00 39 SER A C 15
ATOM 17920 O O . SER A 1 4 ? -15.997 -15.592 -2.536 1.00 0.00 39 SER A O 15
ATOM 17928 N N . ALA A 1 5 ? -14.375 -15.015 -1.079 1.00 0.00 40 ALA A N 15
ATOM 17929 C CA . ALA A 1 5 ? -14.419 -13.597 -1.409 1.00 0.00 40 ALA A CA 15
ATOM 17930 C C . ALA A 1 5 ? -13.066 -13.120 -1.933 1.00 0.00 40 ALA A C 15
ATOM 17931 O O . ALA A 1 5 ? -12.184 -12.760 -1.151 1.00 0.00 40 ALA A O 15
ATOM 17938 N N . PRO A 1 6 ? -12.887 -13.105 -3.272 1.00 0.00 41 PRO A N 15
ATOM 17939 C CA . PRO A 1 6 ? -11.636 -12.661 -3.905 1.00 0.00 41 PRO A CA 15
ATOM 17940 C C . PRO A 1 6 ? -11.173 -11.298 -3.397 1.00 0.00 41 PRO A C 15
ATOM 17941 O O . PRO A 1 6 ? -9.975 -11.007 -3.390 1.00 0.00 41 PRO A O 15
ATOM 17952 N N . VAL A 1 7 ? -12.129 -10.470 -2.969 1.00 0.00 42 VAL A N 15
ATOM 17953 C CA . VAL A 1 7 ? -11.827 -9.141 -2.452 1.00 0.00 42 VAL A CA 15
ATOM 17954 C C . VAL A 1 7 ? -10.873 -9.220 -1.260 1.00 0.00 42 VAL A C 15
ATOM 17955 O O . VAL A 1 7 ? -11.253 -9.661 -0.173 1.00 0.00 42 VAL A O 15
ATOM 17968 N N . GLY A 1 8 ? -9.627 -8.806 -1.479 1.00 0.00 43 GLY A N 15
ATOM 17969 C CA . GLY A 1 8 ? -8.632 -8.849 -0.424 1.00 0.00 43 GLY A CA 15
ATOM 17970 C C . GLY A 1 8 ? -7.525 -9.841 -0.722 1.00 0.00 43 GLY A C 15
ATOM 17971 O O . GLY A 1 8 ? -6.356 -9.467 -0.788 1.00 0.00 43 GLY A O 15
ATOM 17975 N N . ALA A 1 9 ? -7.897 -11.108 -0.913 1.00 0.00 44 ALA A N 15
ATOM 17976 C CA . ALA A 1 9 ? -6.925 -12.159 -1.218 1.00 0.00 44 ALA A CA 15
ATOM 17977 C C . ALA A 1 9 ? -6.325 -11.972 -2.612 1.00 0.00 44 ALA A C 15
ATOM 17978 O O . ALA A 1 9 ? -5.136 -12.221 -2.822 1.00 0.00 44 ALA A O 15
ATOM 17985 N N . ALA A 1 10 ? -7.153 -11.530 -3.561 1.00 0.00 45 ALA A N 15
ATOM 17986 C CA . ALA A 1 10 ? -6.704 -11.308 -4.933 1.00 0.00 45 ALA A CA 15
ATOM 17987 C C . ALA A 1 10 ? -5.760 -10.109 -5.022 1.00 0.00 45 ALA A C 15
ATOM 17988 O O . ALA A 1 10 ? -4.772 -10.146 -5.757 1.00 0.00 45 ALA A O 15
ATOM 17995 N N . ILE A 1 11 ? -6.066 -9.047 -4.272 1.00 0.00 46 ILE A N 15
ATOM 17996 C CA . ILE A 1 11 ? -5.233 -7.842 -4.276 1.00 0.00 46 ILE A CA 15
ATOM 17997 C C . ILE A 1 11 ? -4.010 -8.000 -3.367 1.00 0.00 46 ILE A C 15
ATOM 17998 O O . ILE A 1 11 ? -2.985 -7.353 -3.584 1.00 0.00 46 ILE A O 15
ATOM 18014 N N . ALA A 1 12 ? -4.117 -8.870 -2.358 1.00 0.00 47 ALA A N 15
ATOM 18015 C CA . ALA A 1 12 ? -3.009 -9.114 -1.433 1.00 0.00 47 ALA A CA 15
ATOM 18016 C C . ALA A 1 12 ? -1.815 -9.748 -2.151 1.00 0.00 47 ALA A C 15
ATOM 18017 O O . ALA A 1 12 ? -0.671 -9.587 -1.724 1.00 0.00 47 ALA A O 15
ATOM 18024 N N . ASN A 1 13 ? -2.088 -10.464 -3.246 1.00 0.00 48 ASN A N 15
ATOM 18025 C CA . ASN A 1 13 ? -1.036 -11.116 -4.026 1.00 0.00 48 ASN A CA 15
ATOM 18026 C C . ASN A 1 13 ? -0.367 -10.139 -5.001 1.00 0.00 48 ASN A C 15
ATOM 18027 O O . ASN A 1 13 ? 0.613 -10.488 -5.661 1.00 0.00 48 ASN A O 15
ATOM 18038 N N . PHE A 1 14 ? -0.891 -8.912 -5.084 1.00 0.00 49 PHE A N 15
ATOM 18039 C CA . PHE A 1 14 ? -0.333 -7.897 -5.970 1.00 0.00 49 PHE A CA 15
ATOM 18040 C C . PHE A 1 14 ? 0.681 -7.007 -5.235 1.00 0.00 49 PHE A C 15
ATOM 18041 O O . PHE A 1 14 ? 0.979 -5.897 -5.682 1.00 0.00 49 PHE A O 15
ATOM 18058 N N . LEU A 1 15 ? 1.214 -7.500 -4.111 1.00 0.00 50 LEU A N 15
ATOM 18059 C CA . LEU A 1 15 ? 2.193 -6.749 -3.326 1.00 0.00 50 LEU A CA 15
ATOM 18060 C C . LEU A 1 15 ? 3.575 -7.416 -3.352 1.00 0.00 50 LEU A C 15
ATOM 18061 O O . LEU A 1 15 ? 4.427 -7.098 -2.525 1.00 0.00 50 LEU A O 15
ATOM 18077 N N . GLU A 1 16 ? 3.786 -8.337 -4.302 1.00 0.00 51 GLU A N 15
ATOM 18078 C CA . GLU A 1 16 ? 5.058 -9.054 -4.440 1.00 0.00 51 GLU A CA 15
ATOM 18079 C C . GLU A 1 16 ? 5.365 -9.905 -3.205 1.00 0.00 51 GLU A C 15
ATOM 18080 O O . GLU A 1 16 ? 5.220 -9.449 -2.071 1.00 0.00 51 GLU A O 15
ATOM 18092 N N . PRO A 1 17 ? 5.804 -11.161 -3.407 1.00 0.00 52 PRO A N 15
ATOM 18093 C CA . PRO A 1 17 ? 6.138 -12.065 -2.298 1.00 0.00 52 PRO A CA 15
ATOM 18094 C C . PRO A 1 17 ? 7.159 -11.456 -1.336 1.00 0.00 52 PRO A C 15
ATOM 18095 O O . PRO A 1 17 ? 7.070 -11.650 -0.123 1.00 0.00 52 PRO A O 15
ATOM 18106 N N . GLN A 1 18 ? 8.127 -10.717 -1.885 1.00 0.00 53 GLN A N 15
ATOM 18107 C CA . GLN A 1 18 ? 9.164 -10.081 -1.072 1.00 0.00 53 GLN A CA 15
ATOM 18108 C C . GLN A 1 18 ? 8.589 -8.935 -0.239 1.00 0.00 53 GLN A C 15
ATOM 18109 O O . GLN A 1 18 ? 8.848 -8.842 0.961 1.00 0.00 53 GLN A O 15
ATOM 18123 N N . ALA A 1 19 ? 7.804 -8.068 -0.882 1.00 0.00 54 ALA A N 15
ATOM 18124 C CA . ALA A 1 19 ? 7.194 -6.932 -0.192 1.00 0.00 54 ALA A CA 15
ATOM 18125 C C . ALA A 1 19 ? 6.133 -7.392 0.810 1.00 0.00 54 ALA A C 15
ATOM 18126 O O . ALA A 1 19 ? 5.926 -6.748 1.839 1.00 0.00 54 ALA A O 15
ATOM 18133 N N . LEU A 1 20 ? 5.467 -8.511 0.507 1.00 0.00 55 LEU A N 15
ATOM 18134 C CA . LEU A 1 20 ? 4.434 -9.056 1.387 1.00 0.00 55 LEU A CA 15
ATOM 18135 C C . LEU A 1 20 ? 5.015 -9.366 2.765 1.00 0.00 55 LEU A C 15
ATOM 18136 O O . LEU A 1 20 ? 4.423 -9.022 3.788 1.00 0.00 55 LEU A O 15
ATOM 18152 N N . GLU A 1 21 ? 6.187 -10.004 2.780 1.00 0.00 56 GLU A N 15
ATOM 18153 C CA . GLU A 1 21 ? 6.863 -10.348 4.029 1.00 0.00 56 GLU A CA 15
ATOM 18154 C C . GLU A 1 21 ? 7.192 -9.087 4.831 1.00 0.00 56 GLU A C 15
ATOM 18155 O O . GLU A 1 21 ? 6.994 -9.046 6.047 1.00 0.00 56 GLU A O 15
ATOM 18167 N N . ARG A 1 22 ? 7.688 -8.057 4.139 1.00 0.00 57 ARG A N 15
ATOM 18168 C CA . ARG A 1 22 ? 8.036 -6.793 4.778 1.00 0.00 57 ARG A CA 15
ATOM 18169 C C . ARG A 1 22 ? 6.816 -6.184 5.466 1.00 0.00 57 ARG A C 15
ATOM 18170 O O . ARG A 1 22 ? 6.898 -5.741 6.614 1.00 0.00 57 ARG A O 15
ATOM 18191 N N . LEU A 1 23 ? 5.684 -6.171 4.759 1.00 0.00 58 LEU A N 15
ATOM 18192 C CA . LEU A 1 23 ? 4.443 -5.623 5.302 1.00 0.00 58 LEU A CA 15
ATOM 18193 C C . LEU A 1 23 ? 4.015 -6.377 6.562 1.00 0.00 58 LEU A C 15
ATOM 18194 O O . LEU A 1 23 ? 3.508 -5.776 7.509 1.00 0.00 58 LEU A O 15
ATOM 18210 N N . SER A 1 24 ? 4.226 -7.696 6.570 1.00 0.00 59 SER A N 15
ATOM 18211 C CA . SER A 1 24 ? 3.868 -8.524 7.720 1.00 0.00 59 SER A CA 15
ATOM 18212 C C . SER A 1 24 ? 4.687 -8.130 8.949 1.00 0.00 59 SER A C 15
ATOM 18213 O O . SER A 1 24 ? 4.156 -8.053 10.058 1.00 0.00 59 SER A O 15
ATOM 18221 N N . ARG A 1 25 ? 5.983 -7.880 8.743 1.00 0.00 60 ARG A N 15
ATOM 18222 C CA . ARG A 1 25 ? 6.877 -7.494 9.834 1.00 0.00 60 ARG A CA 15
ATOM 18223 C C . ARG A 1 25 ? 6.496 -6.127 10.406 1.00 0.00 60 ARG A C 15
ATOM 18224 O O . ARG A 1 25 ? 6.437 -5.955 11.623 1.00 0.00 60 ARG A O 15
ATOM 18245 N N . VAL A 1 26 ? 6.236 -5.159 9.524 1.00 0.00 61 VAL A N 15
ATOM 18246 C CA . VAL A 1 26 ? 5.859 -3.812 9.957 1.00 0.00 61 VAL A CA 15
ATOM 18247 C C . VAL A 1 26 ? 4.476 -3.807 10.616 1.00 0.00 61 VAL A C 15
ATOM 18248 O O . VAL A 1 26 ? 4.270 -3.125 11.620 1.00 0.00 61 VAL A O 15
ATOM 18261 N N . ALA A 1 27 ? 3.538 -4.571 10.048 1.00 0.00 62 ALA A N 15
ATOM 18262 C CA . ALA A 1 27 ? 2.177 -4.656 10.586 1.00 0.00 62 ALA A CA 15
ATOM 18263 C C . ALA A 1 27 ? 2.174 -5.093 12.053 1.00 0.00 62 ALA A C 15
ATOM 18264 O O . ALA A 1 27 ? 1.280 -4.717 12.813 1.00 0.00 62 ALA A O 15
ATOM 18271 N N . LEU A 1 28 ? 3.176 -5.886 12.446 1.00 0.00 63 LEU A N 15
ATOM 18272 C CA . LEU A 1 28 ? 3.282 -6.367 13.824 1.00 0.00 63 LEU A CA 15
ATOM 18273 C C . LEU A 1 28 ? 3.496 -5.207 14.795 1.00 0.00 63 LEU A C 15
ATOM 18274 O O . LEU A 1 28 ? 3.003 -5.235 15.923 1.00 0.00 63 LEU A O 15
ATOM 18290 N N . VAL A 1 29 ? 4.238 -4.194 14.351 1.00 0.00 64 VAL A N 15
ATOM 18291 C CA . VAL A 1 29 ? 4.523 -3.030 15.183 1.00 0.00 64 VAL A CA 15
ATOM 18292 C C . VAL A 1 29 ? 3.559 -1.884 14.877 1.00 0.00 64 VAL A C 15
ATOM 18293 O O . VAL A 1 29 ? 2.830 -1.427 15.757 1.00 0.00 64 VAL A O 15
ATOM 18306 N N . ARG A 1 30 ? 3.559 -1.425 13.624 1.00 0.00 65 ARG A N 15
ATOM 18307 C CA . ARG A 1 30 ? 2.681 -0.336 13.205 1.00 0.00 65 ARG A CA 15
ATOM 18308 C C . ARG A 1 30 ? 1.707 -0.810 12.129 1.00 0.00 65 ARG A C 15
ATOM 18309 O O . ARG A 1 30 ? 1.982 -0.694 10.932 1.00 0.00 65 ARG A O 15
ATOM 18330 N N . ARG A 1 31 ? 0.565 -1.342 12.564 1.00 0.00 66 ARG A N 15
ATOM 18331 C CA . ARG A 1 31 ? -0.458 -1.831 11.641 1.00 0.00 66 ARG A CA 15
ATOM 18332 C C . ARG A 1 31 ? -0.958 -0.710 10.726 1.00 0.00 66 ARG A C 15
ATOM 18333 O O . ARG A 1 31 ? -1.321 -0.959 9.577 1.00 0.00 66 ARG A O 15
ATOM 18354 N N . ASP A 1 32 ? -0.973 0.524 11.245 1.00 0.00 67 ASP A N 15
ATOM 18355 C CA . ASP A 1 32 ? -1.426 1.685 10.476 1.00 0.00 67 ASP A CA 15
ATOM 18356 C C . ASP A 1 32 ? -0.648 1.823 9.169 1.00 0.00 67 ASP A C 15
ATOM 18357 O O . ASP A 1 32 ? -1.222 2.127 8.124 1.00 0.00 67 ASP A O 15
ATOM 18366 N N . ARG A 1 33 ? 0.661 1.599 9.233 1.00 0.00 68 ARG A N 15
ATOM 18367 C CA . ARG A 1 33 ? 1.507 1.695 8.049 1.00 0.00 68 ARG A CA 15
ATOM 18368 C C . ARG A 1 33 ? 1.157 0.599 7.039 1.00 0.00 68 ARG A C 15
ATOM 18369 O O . ARG A 1 33 ? 0.979 0.872 5.851 1.00 0.00 68 ARG A O 15
ATOM 18390 N N . ALA A 1 34 ? 1.065 -0.642 7.521 1.00 0.00 69 ALA A N 15
ATOM 18391 C CA . ALA A 1 34 ? 0.747 -1.787 6.665 1.00 0.00 69 ALA A CA 15
ATOM 18392 C C . ALA A 1 34 ? -0.671 -1.719 6.097 1.00 0.00 69 ALA A C 15
ATOM 18393 O O . ALA A 1 34 ? -0.888 -2.037 4.925 1.00 0.00 69 ALA A O 15
ATOM 18400 N N . GLN A 1 35 ? -1.636 -1.314 6.925 1.00 0.00 70 GLN A N 15
ATOM 18401 C CA . GLN A 1 35 ? -3.028 -1.222 6.484 1.00 0.00 70 GLN A CA 15
ATOM 18402 C C . GLN A 1 35 ? -3.183 -0.172 5.384 1.00 0.00 70 GLN A C 15
ATOM 18403 O O . GLN A 1 35 ? -3.988 -0.335 4.469 1.00 0.00 70 GLN A O 15
ATOM 18417 N N . ALA A 1 36 ? -2.398 0.901 5.471 1.00 0.00 71 ALA A N 15
ATOM 18418 C CA . ALA A 1 36 ? -2.444 1.960 4.470 1.00 0.00 71 ALA A CA 15
ATOM 18419 C C . ALA A 1 36 ? -1.899 1.468 3.127 1.00 0.00 71 ALA A C 15
ATOM 18420 O O . ALA A 1 36 ? -2.388 1.869 2.070 1.00 0.00 71 ALA A O 15
ATOM 18427 N N . VAL A 1 37 ? -0.887 0.592 3.171 1.00 0.00 72 VAL A N 15
ATOM 18428 C CA . VAL A 1 37 ? -0.291 0.049 1.947 1.00 0.00 72 VAL A CA 15
ATOM 18429 C C . VAL A 1 37 ? -1.315 -0.760 1.150 1.00 0.00 72 VAL A C 15
ATOM 18430 O O . VAL A 1 37 ? -1.453 -0.573 -0.061 1.00 0.00 72 VAL A O 15
ATOM 18443 N N . GLU A 1 38 ? -2.037 -1.653 1.834 1.00 0.00 73 GLU A N 15
ATOM 18444 C CA . GLU A 1 38 ? -3.053 -2.479 1.177 1.00 0.00 73 GLU A CA 15
ATOM 18445 C C . GLU A 1 38 ? -4.173 -1.609 0.604 1.00 0.00 73 GLU A C 15
ATOM 18446 O O . GLU A 1 38 ? -4.714 -1.903 -0.464 1.00 0.00 73 GLU A O 15
ATOM 18458 N N . THR A 1 39 ? -4.509 -0.530 1.315 1.00 0.00 74 THR A N 15
ATOM 18459 C CA . THR A 1 39 ? -5.556 0.389 0.873 1.00 0.00 74 THR A CA 15
ATOM 18460 C C . THR A 1 39 ? -5.099 1.182 -0.353 1.00 0.00 74 THR A C 15
ATOM 18461 O O . THR A 1 39 ? -5.896 1.476 -1.244 1.00 0.00 74 THR A O 15
ATOM 18472 N N . TYR A 1 40 ? -3.810 1.519 -0.393 1.00 0.00 75 TYR A N 15
ATOM 18473 C CA . TYR A 1 40 ? -3.241 2.265 -1.507 1.00 0.00 75 TYR A CA 15
ATOM 18474 C C . TYR A 1 40 ? -3.264 1.422 -2.786 1.00 0.00 75 TYR A C 15
ATOM 18475 O O . TYR A 1 40 ? -3.695 1.891 -3.842 1.00 0.00 75 TYR A O 15
ATOM 18493 N N . LEU A 1 41 ? -2.798 0.175 -2.678 1.00 0.00 76 LEU A N 15
ATOM 18494 C CA . LEU A 1 41 ? -2.760 -0.737 -3.821 1.00 0.00 76 LEU A CA 15
ATOM 18495 C C . LEU A 1 41 ? -4.165 -1.070 -4.317 1.00 0.00 76 LEU A C 15
ATOM 18496 O O . LEU A 1 41 ? -4.427 -1.035 -5.520 1.00 0.00 76 LEU A O 15
ATOM 18512 N N . LYS A 1 42 ? -5.067 -1.391 -3.387 1.00 0.00 77 LYS A N 15
ATOM 18513 C CA . LYS A 1 42 ? -6.444 -1.728 -3.745 1.00 0.00 77 LYS A CA 15
ATOM 18514 C C . LYS A 1 42 ? -7.118 -0.568 -4.481 1.00 0.00 77 LYS A C 15
ATOM 18515 O O . LYS A 1 42 ? -7.939 -0.788 -5.369 1.00 0.00 77 LYS A O 15
ATOM 18534 N N . LYS A 1 43 ? -6.759 0.666 -4.111 1.00 0.00 78 LYS A N 15
ATOM 18535 C CA . LYS A 1 43 ? -7.325 1.854 -4.748 1.00 0.00 78 LYS A CA 15
ATOM 18536 C C . LYS A 1 43 ? -6.932 1.921 -6.223 1.00 0.00 78 LYS A C 15
ATOM 18537 O O . LYS A 1 43 ? -7.776 2.162 -7.085 1.00 0.00 78 LYS A O 15
ATOM 18556 N N . LEU A 1 44 ? -5.648 1.698 -6.507 1.00 0.00 79 LEU A N 15
ATOM 18557 C CA . LEU A 1 44 ? -5.149 1.730 -7.882 1.00 0.00 79 LEU A CA 15
ATOM 18558 C C . LEU A 1 44 ? -5.768 0.608 -8.712 1.00 0.00 79 LEU A C 15
ATOM 18559 O O . LEU A 1 44 ? -6.236 0.839 -9.828 1.00 0.00 79 LEU A O 15
ATOM 18575 N N . ILE A 1 45 ? -5.775 -0.605 -8.157 1.00 0.00 80 ILE A N 15
ATOM 18576 C CA . ILE A 1 45 ? -6.344 -1.762 -8.846 1.00 0.00 80 ILE A CA 15
ATOM 18577 C C . ILE A 1 45 ? -7.851 -1.594 -9.046 1.00 0.00 80 ILE A C 15
ATOM 18578 O O . ILE A 1 45 ? -8.376 -1.886 -10.121 1.00 0.00 80 ILE A O 15
ATOM 18594 N N . ALA A 1 46 ? -8.540 -1.117 -8.007 1.00 0.00 81 ALA A N 15
ATOM 18595 C CA . ALA A 1 46 ? -9.986 -0.906 -8.071 1.00 0.00 81 ALA A CA 15
ATOM 18596 C C . ALA A 1 46 ? -10.352 0.168 -9.095 1.00 0.00 81 ALA A C 15
ATOM 18597 O O . ALA A 1 46 ? -11.397 0.084 -9.741 1.00 0.00 81 ALA A O 15
ATOM 18604 N N . THR A 1 47 ? -9.490 1.177 -9.239 1.00 0.00 82 THR A N 15
ATOM 18605 C CA . THR A 1 47 ? -9.733 2.260 -10.189 1.00 0.00 82 THR A CA 15
ATOM 18606 C C . THR A 1 47 ? -9.495 1.781 -11.624 1.00 0.00 82 THR A C 15
ATOM 18607 O O . THR A 1 47 ? -10.420 1.761 -12.438 1.00 0.00 82 THR A O 15
ATOM 18618 N N . ASN A 1 48 ? -8.256 1.383 -11.922 1.00 0.00 83 ASN A N 15
ATOM 18619 C CA . ASN A 1 48 ? -7.903 0.889 -13.260 1.00 0.00 83 ASN A CA 15
ATOM 18620 C C . ASN A 1 48 ? -6.436 0.450 -13.343 1.00 0.00 83 ASN A C 15
ATOM 18621 O O . ASN A 1 48 ? -6.107 -0.469 -14.095 1.00 0.00 83 ASN A O 15
ATOM 18632 N N . ASN A 1 49 ? -5.557 1.109 -12.581 1.00 0.00 84 ASN A N 15
ATOM 18633 C CA . ASN A 1 49 ? -4.133 0.775 -12.590 1.00 0.00 84 ASN A CA 15
ATOM 18634 C C . ASN A 1 49 ? -3.896 -0.636 -12.066 1.00 0.00 84 ASN A C 15
ATOM 18635 O O . ASN A 1 49 ? -3.834 -0.866 -10.856 1.00 0.00 84 ASN A O 15
ATOM 18646 N N . VAL A 1 50 ? -3.764 -1.571 -12.997 1.00 0.00 85 VAL A N 15
ATOM 18647 C CA . VAL A 1 50 ? -3.532 -2.974 -12.667 1.00 0.00 85 VAL A CA 15
ATOM 18648 C C . VAL A 1 50 ? -2.435 -3.566 -13.557 1.00 0.00 85 VAL A C 15
ATOM 18649 O O . VAL A 1 50 ? -2.550 -4.695 -14.039 1.00 0.00 85 VAL A O 15
ATOM 18662 N N . THR A 1 51 ? -1.371 -2.792 -13.774 1.00 0.00 86 THR A N 15
ATOM 18663 C CA . THR A 1 51 ? -0.255 -3.235 -14.608 1.00 0.00 86 THR A CA 15
ATOM 18664 C C . THR A 1 51 ? 1.078 -3.114 -13.860 1.00 0.00 86 THR A C 15
ATOM 18665 O O . THR A 1 51 ? 2.099 -2.748 -14.446 1.00 0.00 86 THR A O 15
ATOM 18676 N N . HIS A 1 52 ? 1.059 -3.427 -12.561 1.00 0.00 87 HIS A N 15
ATOM 18677 C CA . HIS A 1 52 ? 2.262 -3.357 -11.728 1.00 0.00 87 HIS A CA 15
ATOM 18678 C C . HIS A 1 52 ? 2.003 -3.952 -10.339 1.00 0.00 87 HIS A C 15
ATOM 18679 O O . HIS A 1 52 ? 0.867 -4.287 -10.000 1.00 0.00 87 HIS A O 15
ATOM 18694 N N . LYS A 1 53 ? 3.064 -4.067 -9.537 1.00 0.00 88 LYS A N 15
ATOM 18695 C CA . LYS A 1 53 ? 2.958 -4.607 -8.180 1.00 0.00 88 LYS A CA 15
ATOM 18696 C C . LYS A 1 53 ? 3.908 -3.874 -7.233 1.00 0.00 88 LYS A C 15
ATOM 18697 O O . LYS A 1 53 ? 4.927 -3.331 -7.664 1.00 0.00 88 LYS A O 15
ATOM 18716 N N . ILE A 1 54 ? 3.572 -3.862 -5.942 1.00 0.00 89 ILE A N 15
ATOM 18717 C CA . ILE A 1 54 ? 4.404 -3.193 -4.943 1.00 0.00 89 ILE A CA 15
ATOM 18718 C C . ILE A 1 54 ? 5.614 -4.049 -4.576 1.00 0.00 89 ILE A C 15
ATOM 18719 O O . ILE A 1 54 ? 5.500 -4.996 -3.801 1.00 0.00 89 ILE A O 15
ATOM 18735 N N . THR A 1 55 ? 6.771 -3.706 -5.136 1.00 0.00 90 THR A N 15
ATOM 18736 C CA . THR A 1 55 ? 8.005 -4.443 -4.863 1.00 0.00 90 THR A CA 15
ATOM 18737 C C . THR A 1 55 ? 8.572 -4.061 -3.495 1.00 0.00 90 THR A C 15
ATOM 18738 O O . THR A 1 55 ? 8.070 -3.144 -2.844 1.00 0.00 90 THR A O 15
ATOM 18749 N N . GLU A 1 56 ? 9.622 -4.765 -3.066 1.00 0.00 91 GLU A N 15
ATOM 18750 C CA . GLU A 1 56 ? 10.254 -4.486 -1.775 1.00 0.00 91 GLU A CA 15
ATOM 18751 C C . GLU A 1 56 ? 10.671 -3.018 -1.679 1.00 0.00 91 GLU A C 15
ATOM 18752 O O . GLU A 1 56 ? 10.495 -2.381 -0.640 1.00 0.00 91 GLU A O 15
ATOM 18764 N N . ALA A 1 57 ? 11.213 -2.484 -2.773 1.00 0.00 92 ALA A N 15
ATOM 18765 C CA . ALA A 1 57 ? 11.642 -1.088 -2.814 1.00 0.00 92 ALA A CA 15
ATOM 18766 C C . ALA A 1 57 ? 10.438 -0.146 -2.789 1.00 0.00 92 ALA A C 15
ATOM 18767 O O . ALA A 1 57 ? 10.460 0.883 -2.112 1.00 0.00 92 ALA A O 15
ATOM 18774 N N . GLU A 1 58 ? 9.390 -0.507 -3.534 1.00 0.00 93 GLU A N 15
ATOM 18775 C CA . GLU A 1 58 ? 8.175 0.303 -3.605 1.00 0.00 93 GLU A CA 15
ATOM 18776 C C . GLU A 1 58 ? 7.422 0.311 -2.275 1.00 0.00 93 GLU A C 15
ATOM 18777 O O . GLU A 1 58 ? 6.927 1.353 -1.848 1.00 0.00 93 GLU A O 15
ATOM 18789 N N . ILE A 1 59 ? 7.330 -0.850 -1.626 1.00 0.00 94 ILE A N 15
ATOM 18790 C CA . ILE A 1 59 ? 6.624 -0.949 -0.350 1.00 0.00 94 ILE A CA 15
ATOM 18791 C C . ILE A 1 59 ? 7.294 -0.092 0.723 1.00 0.00 94 ILE A C 15
ATOM 18792 O O . ILE A 1 59 ? 6.611 0.507 1.551 1.00 0.00 94 ILE A O 15
ATOM 18808 N N . VAL A 1 60 ? 8.624 -0.017 0.695 1.00 0.00 95 VAL A N 15
ATOM 18809 C CA . VAL A 1 60 ? 9.360 0.792 1.666 1.00 0.00 95 VAL A CA 15
ATOM 18810 C C . VAL A 1 60 ? 9.068 2.279 1.461 1.00 0.00 95 VAL A C 15
ATOM 18811 O O . VAL A 1 60 ? 8.816 3.003 2.424 1.00 0.00 95 VAL A O 15
ATOM 18824 N N . SER A 1 61 ? 9.095 2.730 0.204 1.00 0.00 96 SER A N 15
ATOM 18825 C CA . SER A 1 61 ? 8.825 4.133 -0.112 1.00 0.00 96 SER A CA 15
ATOM 18826 C C . SER A 1 61 ? 7.381 4.499 0.231 1.00 0.00 96 SER A C 15
ATOM 18827 O O . SER A 1 61 ? 7.129 5.535 0.849 1.00 0.00 96 SER A O 15
ATOM 18835 N N . ILE A 1 62 ? 6.437 3.639 -0.159 1.00 0.00 97 ILE A N 15
ATOM 18836 C CA . ILE A 1 62 ? 5.024 3.876 0.128 1.00 0.00 97 ILE A CA 15
ATOM 18837 C C . ILE A 1 62 ? 4.766 3.782 1.633 1.00 0.00 97 ILE A C 15
ATOM 18838 O O . ILE A 1 62 ? 4.029 4.590 2.196 1.00 0.00 97 ILE A O 15
ATOM 18854 N N . LEU A 1 63 ? 5.399 2.800 2.278 1.00 0.00 98 LEU A N 15
ATOM 18855 C CA . LEU A 1 63 ? 5.262 2.605 3.721 1.00 0.00 98 LEU A CA 15
ATOM 18856 C C . LEU A 1 63 ? 5.809 3.818 4.477 1.00 0.00 98 LEU A C 15
ATOM 18857 O O . LEU A 1 63 ? 5.168 4.328 5.397 1.00 0.00 98 LEU A O 15
ATOM 18873 N N . ASN A 1 64 ? 6.994 4.281 4.068 1.00 0.00 99 ASN A N 15
ATOM 18874 C CA . ASN A 1 64 ? 7.632 5.442 4.690 1.00 0.00 99 ASN A CA 15
ATOM 18875 C C . ASN A 1 64 ? 6.800 6.704 4.463 1.00 0.00 99 ASN A C 15
ATOM 18876 O O . ASN A 1 64 ? 6.701 7.560 5.344 1.00 0.00 99 ASN A O 15
ATOM 18887 N N . GLY A 1 65 ? 6.190 6.802 3.281 1.00 0.00 100 GLY A N 15
ATOM 18888 C CA . GLY A 1 65 ? 5.360 7.949 2.963 1.00 0.00 100 GLY A CA 15
ATOM 18889 C C . GLY A 1 65 ? 4.031 7.905 3.690 1.00 0.00 100 GLY A C 15
ATOM 18890 O O . GLY A 1 65 ? 3.482 8.944 4.055 1.00 0.00 100 GLY A O 15
ATOM 18894 N N . ILE A 1 66 ? 3.524 6.689 3.910 1.00 0.00 101 ILE A N 15
ATOM 18895 C CA . ILE A 1 66 ? 2.261 6.486 4.610 1.00 0.00 101 ILE A CA 15
ATOM 18896 C C . ILE A 1 66 ? 2.288 7.157 5.986 1.00 0.00 101 ILE A C 15
ATOM 18897 O O . ILE A 1 66 ? 1.322 7.806 6.388 1.00 0.00 101 ILE A O 15
ATOM 18913 N N . ALA A 1 67 ? 3.407 7.007 6.695 1.00 0.00 102 ALA A N 15
ATOM 18914 C CA . ALA A 1 67 ? 3.564 7.610 8.016 1.00 0.00 102 ALA A CA 15
ATOM 18915 C C . ALA A 1 67 ? 3.656 9.133 7.916 1.00 0.00 102 ALA A C 15
ATOM 18916 O O . ALA A 1 67 ? 3.229 9.848 8.824 1.00 0.00 102 ALA A O 15
ATOM 18923 N N . LYS A 1 68 ? 4.212 9.624 6.805 1.00 0.00 103 LYS A N 15
ATOM 18924 C CA . LYS A 1 68 ? 4.353 11.063 6.587 1.00 0.00 103 LYS A CA 15
ATOM 18925 C C . LYS A 1 68 ? 3.001 11.703 6.268 1.00 0.00 103 LYS A C 15
ATOM 18926 O O . LYS A 1 68 ? 2.670 12.762 6.800 1.00 0.00 103 LYS A O 15
ATOM 18945 N N . GLN A 1 69 ? 2.225 11.050 5.398 1.00 0.00 104 GLN A N 15
ATOM 18946 C CA . GLN A 1 69 ? 0.906 11.554 5.008 1.00 0.00 104 GLN A CA 15
ATOM 18947 C C . GLN A 1 69 ? -0.071 11.554 6.188 1.00 0.00 104 GLN A C 15
ATOM 18948 O O . GLN A 1 69 ? -1.080 12.261 6.157 1.00 0.00 104 GLN A O 15
ATOM 18962 N N . GLN A 1 70 ? 0.229 10.760 7.223 1.00 0.00 105 GLN A N 15
ATOM 18963 C CA . GLN A 1 70 ? -0.628 10.678 8.404 1.00 0.00 105 GLN A CA 15
ATOM 18964 C C . GLN A 1 70 ? -0.767 12.047 9.073 1.00 0.00 105 GLN A C 15
ATOM 18965 O O . GLN A 1 70 ? 0.031 12.415 9.938 1.00 0.00 105 GLN A O 15
ATOM 18979 N N . ASN A 1 71 ? -1.788 12.794 8.650 1.00 0.00 106 ASN A N 15
ATOM 18980 C CA . ASN A 1 71 ? -2.060 14.129 9.179 1.00 0.00 106 ASN A CA 15
ATOM 18981 C C . ASN A 1 71 ? -3.316 14.710 8.532 1.00 0.00 106 ASN A C 15
ATOM 18982 O O . ASN A 1 71 ? -4.213 15.200 9.221 1.00 0.00 106 ASN A O 15
ATOM 18993 N N . SER A 1 72 ? -3.369 14.649 7.198 1.00 0.00 107 SER A N 15
ATOM 18994 C CA . SER A 1 72 ? -4.509 15.163 6.442 1.00 0.00 107 SER A CA 15
ATOM 18995 C C . SER A 1 72 ? -4.482 14.659 4.996 1.00 0.00 107 SER A C 15
ATOM 18996 O O . SER A 1 72 ? -3.565 13.939 4.599 1.00 0.00 107 SER A O 15
ATOM 19004 N N . GLN A 1 73 ? -5.491 15.047 4.214 1.00 0.00 108 GLN A N 15
ATOM 19005 C CA . GLN A 1 73 ? -5.574 14.640 2.813 1.00 0.00 108 GLN A CA 15
ATOM 19006 C C . GLN A 1 73 ? -5.212 15.808 1.894 1.00 0.00 108 GLN A C 15
ATOM 19007 O O . GLN A 1 73 ? -4.107 15.853 1.352 1.00 0.00 108 GLN A O 15
ATOM 19021 N N . ASN A 1 74 ? -6.142 16.757 1.735 1.00 0.00 109 ASN A N 15
ATOM 19022 C CA . ASN A 1 74 ? -5.919 17.936 0.894 1.00 0.00 109 ASN A CA 15
ATOM 19023 C C . ASN A 1 74 ? -5.500 17.546 -0.530 1.00 0.00 109 ASN A C 15
ATOM 19024 O O . ASN A 1 74 ? -5.611 16.383 -0.925 1.00 0.00 109 ASN A O 15
ATOM 19035 N N . ASN A 1 75 ? -5.027 18.529 -1.301 1.00 0.00 110 ASN A N 15
ATOM 19036 C CA . ASN A 1 75 ? -4.602 18.288 -2.676 1.00 0.00 110 ASN A CA 15
ATOM 19037 C C . ASN A 1 75 ? -3.079 18.235 -2.782 1.00 0.00 110 ASN A C 15
ATOM 19038 O O . ASN A 1 75 ? -2.415 19.271 -2.834 1.00 0.00 110 ASN A O 15
ATOM 19049 N N . SER A 1 76 ? -2.535 17.020 -2.819 1.00 0.00 111 SER A N 15
ATOM 19050 C CA . SER A 1 76 ? -1.089 16.828 -2.926 1.00 0.00 111 SER A CA 15
ATOM 19051 C C . SER A 1 76 ? -0.589 17.186 -4.327 1.00 0.00 111 SER A C 15
ATOM 19052 O O . SER A 1 76 ? 0.487 17.767 -4.478 1.00 0.00 111 SER A O 15
ATOM 19060 N N . LYS A 1 77 ? -1.374 16.834 -5.349 1.00 0.00 112 LYS A N 15
ATOM 19061 C CA . LYS A 1 77 ? -1.008 17.120 -6.737 1.00 0.00 112 LYS A CA 15
ATOM 19062 C C . LYS A 1 77 ? -2.186 17.713 -7.515 1.00 0.00 112 LYS A C 15
ATOM 19063 O O . LYS A 1 77 ? -2.275 17.560 -8.736 1.00 0.00 112 LYS A O 15
ATOM 19082 N N . ILE A 1 78 ? -3.082 18.401 -6.806 1.00 0.00 113 ILE A N 15
ATOM 19083 C CA . ILE A 1 78 ? -4.244 19.024 -7.435 1.00 0.00 113 ILE A CA 15
ATOM 19084 C C . ILE A 1 78 ? -4.380 20.491 -7.016 1.00 0.00 113 ILE A C 15
ATOM 19085 O O . ILE A 1 78 ? -5.486 21.030 -6.946 1.00 0.00 113 ILE A O 15
ATOM 19101 N N . ILE A 1 79 ? -3.246 21.140 -6.751 1.00 0.00 114 ILE A N 15
ATOM 19102 C CA . ILE A 1 79 ? -3.246 22.545 -6.356 1.00 0.00 114 ILE A CA 15
ATOM 19103 C C . ILE A 1 79 ? -3.212 23.451 -7.587 1.00 0.00 114 ILE A C 15
ATOM 19104 O O . ILE A 1 79 ? -3.793 24.537 -7.583 1.00 0.00 114 ILE A O 15
ATOM 19120 N N . PHE A 1 80 ? -2.535 22.992 -8.641 1.00 0.00 115 PHE A N 15
ATOM 19121 C CA . PHE A 1 80 ? -2.432 23.755 -9.885 1.00 0.00 115 PHE A CA 15
ATOM 19122 C C . PHE A 1 80 ? -3.751 23.721 -10.659 1.00 0.00 115 PHE A C 15
ATOM 19123 O O . PHE A 1 80 ? -4.156 24.725 -11.244 1.00 0.00 115 PHE A O 15
ATOM 19140 N N . GLU A 1 81 ? -4.409 22.556 -10.654 1.00 0.00 116 GLU A N 15
ATOM 19141 C CA . GLU A 1 81 ? -5.683 22.367 -11.350 1.00 0.00 116 GLU A CA 15
ATOM 19142 C C . GLU A 1 81 ? -5.488 22.388 -12.868 1.00 0.00 116 GLU A C 15
ATOM 19143 O O . GLU A 1 81 ? -5.422 23.491 -13.452 1.00 0.00 116 GLU A O 15
ATOM 19156 N N . GLY A 1 1 ? -7.445 -11.552 9.337 1.00 0.00 36 GLY A N 16
ATOM 19157 C CA . GLY A 1 1 ? -6.283 -12.272 9.934 1.00 0.00 36 GLY A CA 16
ATOM 19158 C C . GLY A 1 1 ? -6.260 -13.749 9.583 1.00 0.00 36 GLY A C 16
ATOM 19159 O O . GLY A 1 1 ? -5.218 -14.284 9.202 1.00 0.00 36 GLY A O 16
ATOM 19165 N N . GLU A 1 2 ? -7.410 -14.410 9.718 1.00 0.00 37 GLU A N 16
ATOM 19166 C CA . GLU A 1 2 ? -7.519 -15.833 9.418 1.00 0.00 37 GLU A CA 16
ATOM 19167 C C . GLU A 1 2 ? -8.829 -16.137 8.691 1.00 0.00 37 GLU A C 16
ATOM 19168 O O . GLU A 1 2 ? -9.904 -16.107 9.293 1.00 0.00 37 GLU A O 16
ATOM 19180 N N . ASN A 1 3 ? -8.730 -16.423 7.391 1.00 0.00 38 ASN A N 16
ATOM 19181 C CA . ASN A 1 3 ? -9.906 -16.728 6.576 1.00 0.00 38 ASN A CA 16
ATOM 19182 C C . ASN A 1 3 ? -9.608 -17.838 5.566 1.00 0.00 38 ASN A C 16
ATOM 19183 O O . ASN A 1 3 ? -8.449 -18.180 5.329 1.00 0.00 38 ASN A O 16
ATOM 19194 N N . SER A 1 4 ? -10.667 -18.393 4.972 1.00 0.00 39 SER A N 16
ATOM 19195 C CA . SER A 1 4 ? -10.528 -19.463 3.982 1.00 0.00 39 SER A CA 16
ATOM 19196 C C . SER A 1 4 ? -10.394 -18.899 2.566 1.00 0.00 39 SER A C 16
ATOM 19197 O O . SER A 1 4 ? -9.626 -19.420 1.755 1.00 0.00 39 SER A O 16
ATOM 19205 N N . ALA A 1 5 ? -11.149 -17.837 2.270 1.00 0.00 40 ALA A N 16
ATOM 19206 C CA . ALA A 1 5 ? -11.113 -17.213 0.948 1.00 0.00 40 ALA A CA 16
ATOM 19207 C C . ALA A 1 5 ? -9.898 -16.295 0.801 1.00 0.00 40 ALA A C 16
ATOM 19208 O O . ALA A 1 5 ? -9.520 -15.598 1.745 1.00 0.00 40 ALA A O 16
ATOM 19215 N N . PRO A 1 6 ? -9.267 -16.288 -0.393 1.00 0.00 41 PRO A N 16
ATOM 19216 C CA . PRO A 1 6 ? -8.089 -15.457 -0.663 1.00 0.00 41 PRO A CA 16
ATOM 19217 C C . PRO A 1 6 ? -8.439 -13.979 -0.834 1.00 0.00 41 PRO A C 16
ATOM 19218 O O . PRO A 1 6 ? -8.618 -13.496 -1.953 1.00 0.00 41 PRO A O 16
ATOM 19229 N N . VAL A 1 7 ? -8.520 -13.265 0.285 1.00 0.00 42 VAL A N 16
ATOM 19230 C CA . VAL A 1 7 ? -8.832 -11.836 0.264 1.00 0.00 42 VAL A CA 16
ATOM 19231 C C . VAL A 1 7 ? -7.563 -11.000 0.429 1.00 0.00 42 VAL A C 16
ATOM 19232 O O . VAL A 1 7 ? -7.566 -9.971 1.109 1.00 0.00 42 VAL A O 16
ATOM 19245 N N . GLY A 1 8 ? -6.478 -11.454 -0.194 1.00 0.00 43 GLY A N 16
ATOM 19246 C CA . GLY A 1 8 ? -5.216 -10.747 -0.101 1.00 0.00 43 GLY A CA 16
ATOM 19247 C C . GLY A 1 8 ? -4.024 -11.642 -0.397 1.00 0.00 43 GLY A C 16
ATOM 19248 O O . GLY A 1 8 ? -3.063 -11.206 -1.029 1.00 0.00 43 GLY A O 16
ATOM 19252 N N . ALA A 1 9 ? -4.092 -12.899 0.056 1.00 0.00 44 ALA A N 16
ATOM 19253 C CA . ALA A 1 9 ? -3.012 -13.865 -0.169 1.00 0.00 44 ALA A CA 16
ATOM 19254 C C . ALA A 1 9 ? -2.741 -14.067 -1.661 1.00 0.00 44 ALA A C 16
ATOM 19255 O O . ALA A 1 9 ? -1.585 -14.153 -2.080 1.00 0.00 44 ALA A O 16
ATOM 19262 N N . ALA A 1 10 ? -3.812 -14.136 -2.459 1.00 0.00 45 ALA A N 16
ATOM 19263 C CA . ALA A 1 10 ? -3.687 -14.320 -3.907 1.00 0.00 45 ALA A CA 16
ATOM 19264 C C . ALA A 1 10 ? -2.851 -13.202 -4.538 1.00 0.00 45 ALA A C 16
ATOM 19265 O O . ALA A 1 10 ? -2.103 -13.439 -5.488 1.00 0.00 45 ALA A O 16
ATOM 19272 N N . ILE A 1 11 ? -2.981 -11.986 -4.001 1.00 0.00 46 ILE A N 16
ATOM 19273 C CA . ILE A 1 11 ? -2.235 -10.834 -4.507 1.00 0.00 46 ILE A CA 16
ATOM 19274 C C . ILE A 1 11 ? -0.946 -10.591 -3.706 1.00 0.00 46 ILE A C 16
ATOM 19275 O O . ILE A 1 11 ? -0.084 -9.821 -4.134 1.00 0.00 46 ILE A O 16
ATOM 19291 N N . ALA A 1 12 ? -0.815 -11.249 -2.548 1.00 0.00 47 ALA A N 16
ATOM 19292 C CA . ALA A 1 12 ? 0.374 -11.100 -1.702 1.00 0.00 47 ALA A CA 16
ATOM 19293 C C . ALA A 1 12 ? 1.650 -11.510 -2.443 1.00 0.00 47 ALA A C 16
ATOM 19294 O O . ALA A 1 12 ? 2.742 -11.046 -2.112 1.00 0.00 47 ALA A O 16
ATOM 19301 N N . ASN A 1 13 ? 1.504 -12.370 -3.454 1.00 0.00 48 ASN A N 16
ATOM 19302 C CA . ASN A 1 13 ? 2.641 -12.826 -4.249 1.00 0.00 48 ASN A CA 16
ATOM 19303 C C . ASN A 1 13 ? 3.027 -11.782 -5.301 1.00 0.00 48 ASN A C 16
ATOM 19304 O O . ASN A 1 13 ? 4.113 -11.844 -5.880 1.00 0.00 48 ASN A O 16
ATOM 19315 N N . PHE A 1 14 ? 2.131 -10.818 -5.540 1.00 0.00 49 PHE A N 16
ATOM 19316 C CA . PHE A 1 14 ? 2.374 -9.759 -6.513 1.00 0.00 49 PHE A CA 16
ATOM 19317 C C . PHE A 1 14 ? 2.931 -8.497 -5.839 1.00 0.00 49 PHE A C 16
ATOM 19318 O O . PHE A 1 14 ? 2.718 -7.380 -6.319 1.00 0.00 49 PHE A O 16
ATOM 19335 N N . LEU A 1 15 ? 3.653 -8.682 -4.731 1.00 0.00 50 LEU A N 16
ATOM 19336 C CA . LEU A 1 15 ? 4.244 -7.567 -3.997 1.00 0.00 50 LEU A CA 16
ATOM 19337 C C . LEU A 1 15 ? 5.699 -7.866 -3.641 1.00 0.00 50 LEU A C 16
ATOM 19338 O O . LEU A 1 15 ? 6.184 -8.977 -3.863 1.00 0.00 50 LEU A O 16
ATOM 19354 N N . GLU A 1 16 ? 6.390 -6.871 -3.085 1.00 0.00 51 GLU A N 16
ATOM 19355 C CA . GLU A 1 16 ? 7.788 -7.032 -2.695 1.00 0.00 51 GLU A CA 16
ATOM 19356 C C . GLU A 1 16 ? 7.902 -7.377 -1.211 1.00 0.00 51 GLU A C 16
ATOM 19357 O O . GLU A 1 16 ? 7.118 -6.889 -0.396 1.00 0.00 51 GLU A O 16
ATOM 19369 N N . PRO A 1 17 ? 8.886 -8.224 -0.840 1.00 0.00 52 PRO A N 16
ATOM 19370 C CA . PRO A 1 17 ? 9.102 -8.630 0.556 1.00 0.00 52 PRO A CA 16
ATOM 19371 C C . PRO A 1 17 ? 9.245 -7.432 1.493 1.00 0.00 52 PRO A C 16
ATOM 19372 O O . PRO A 1 17 ? 8.633 -7.394 2.561 1.00 0.00 52 PRO A O 16
ATOM 19383 N N . GLN A 1 18 ? 10.051 -6.451 1.080 1.00 0.00 53 GLN A N 16
ATOM 19384 C CA . GLN A 1 18 ? 10.268 -5.244 1.877 1.00 0.00 53 GLN A CA 16
ATOM 19385 C C . GLN A 1 18 ? 9.000 -4.393 1.923 1.00 0.00 53 GLN A C 16
ATOM 19386 O O . GLN A 1 18 ? 8.633 -3.871 2.977 1.00 0.00 53 GLN A O 16
ATOM 19400 N N . ALA A 1 19 ? 8.329 -4.267 0.775 1.00 0.00 54 ALA A N 16
ATOM 19401 C CA . ALA A 1 19 ? 7.094 -3.490 0.686 1.00 0.00 54 ALA A CA 16
ATOM 19402 C C . ALA A 1 19 ? 6.017 -4.072 1.600 1.00 0.00 54 ALA A C 16
ATOM 19403 O O . ALA A 1 19 ? 5.320 -3.334 2.297 1.00 0.00 54 ALA A O 16
ATOM 19410 N N . LEU A 1 20 ? 5.892 -5.402 1.594 1.00 0.00 55 LEU A N 16
ATOM 19411 C CA . LEU A 1 20 ? 4.905 -6.091 2.426 1.00 0.00 55 LEU A CA 16
ATOM 19412 C C . LEU A 1 20 ? 5.150 -5.811 3.909 1.00 0.00 55 LEU A C 16
ATOM 19413 O O . LEU A 1 20 ? 4.209 -5.559 4.662 1.00 0.00 55 LEU A O 16
ATOM 19429 N N . GLU A 1 21 ? 6.420 -5.853 4.320 1.00 0.00 56 GLU A N 16
ATOM 19430 C CA . GLU A 1 21 ? 6.790 -5.598 5.712 1.00 0.00 56 GLU A CA 16
ATOM 19431 C C . GLU A 1 21 ? 6.364 -4.194 6.144 1.00 0.00 56 GLU A C 16
ATOM 19432 O O . GLU A 1 21 ? 5.777 -4.018 7.213 1.00 0.00 56 GLU A O 16
ATOM 19444 N N . ARG A 1 22 ? 6.659 -3.197 5.305 1.00 0.00 57 ARG A N 16
ATOM 19445 C CA . ARG A 1 22 ? 6.302 -1.812 5.600 1.00 0.00 57 ARG A CA 16
ATOM 19446 C C . ARG A 1 22 ? 4.785 -1.648 5.703 1.00 0.00 57 ARG A C 16
ATOM 19447 O O . ARG A 1 22 ? 4.288 -0.960 6.597 1.00 0.00 57 ARG A O 16
ATOM 19468 N N . LEU A 1 23 ? 4.058 -2.288 4.785 1.00 0.00 58 LEU A N 16
ATOM 19469 C CA . LEU A 1 23 ? 2.596 -2.223 4.770 1.00 0.00 58 LEU A CA 16
ATOM 19470 C C . LEU A 1 23 ? 2.006 -2.771 6.074 1.00 0.00 58 LEU A C 16
ATOM 19471 O O . LEU A 1 23 ? 0.968 -2.296 6.538 1.00 0.00 58 LEU A O 16
ATOM 19487 N N . SER A 1 24 ? 2.674 -3.767 6.662 1.00 0.00 59 SER A N 16
ATOM 19488 C CA . SER A 1 24 ? 2.216 -4.367 7.915 1.00 0.00 59 SER A CA 16
ATOM 19489 C C . SER A 1 24 ? 2.280 -3.354 9.059 1.00 0.00 59 SER A C 16
ATOM 19490 O O . SER A 1 24 ? 1.361 -3.272 9.874 1.00 0.00 59 SER A O 16
ATOM 19498 N N . ARG A 1 25 ? 3.371 -2.585 9.114 1.00 0.00 60 ARG A N 16
ATOM 19499 C CA . ARG A 1 25 ? 3.552 -1.578 10.162 1.00 0.00 60 ARG A CA 16
ATOM 19500 C C . ARG A 1 25 ? 2.497 -0.473 10.061 1.00 0.00 60 ARG A C 16
ATOM 19501 O O . ARG A 1 25 ? 1.907 -0.081 11.068 1.00 0.00 60 ARG A O 16
ATOM 19522 N N . VAL A 1 26 ? 2.261 0.021 8.843 1.00 0.00 61 VAL A N 16
ATOM 19523 C CA . VAL A 1 26 ? 1.270 1.076 8.625 1.00 0.00 61 VAL A CA 16
ATOM 19524 C C . VAL A 1 26 ? -0.147 0.583 8.934 1.00 0.00 61 VAL A C 16
ATOM 19525 O O . VAL A 1 26 ? -0.945 1.317 9.516 1.00 0.00 61 VAL A O 16
ATOM 19538 N N . ALA A 1 27 ? -0.452 -0.661 8.546 1.00 0.00 62 ALA A N 16
ATOM 19539 C CA . ALA A 1 27 ? -1.774 -1.250 8.788 1.00 0.00 62 ALA A CA 16
ATOM 19540 C C . ALA A 1 27 ? -2.171 -1.194 10.268 1.00 0.00 62 ALA A C 16
ATOM 19541 O O . ALA A 1 27 ? -3.359 -1.142 10.592 1.00 0.00 62 ALA A O 16
ATOM 19548 N N . LEU A 1 28 ? -1.178 -1.204 11.163 1.00 0.00 63 LEU A N 16
ATOM 19549 C CA . LEU A 1 28 ? -1.439 -1.152 12.604 1.00 0.00 63 LEU A CA 16
ATOM 19550 C C . LEU A 1 28 ? -1.871 0.251 13.035 1.00 0.00 63 LEU A C 16
ATOM 19551 O O . LEU A 1 28 ? -2.609 0.408 14.009 1.00 0.00 63 LEU A O 16
ATOM 19567 N N . VAL A 1 29 ? -1.407 1.263 12.304 1.00 0.00 64 VAL A N 16
ATOM 19568 C CA . VAL A 1 29 ? -1.742 2.653 12.607 1.00 0.00 64 VAL A CA 16
ATOM 19569 C C . VAL A 1 29 ? -2.942 3.122 11.780 1.00 0.00 64 VAL A C 16
ATOM 19570 O O . VAL A 1 29 ? -3.891 3.696 12.318 1.00 0.00 64 VAL A O 16
ATOM 19583 N N . ARG A 1 30 ? -2.893 2.867 10.472 1.00 0.00 65 ARG A N 16
ATOM 19584 C CA . ARG A 1 30 ? -3.971 3.251 9.566 1.00 0.00 65 ARG A CA 16
ATOM 19585 C C . ARG A 1 30 ? -4.253 2.132 8.564 1.00 0.00 65 ARG A C 16
ATOM 19586 O O . ARG A 1 30 ? -3.705 2.117 7.460 1.00 0.00 65 ARG A O 16
ATOM 19607 N N . ARG A 1 31 ? -5.114 1.196 8.963 1.00 0.00 66 ARG A N 16
ATOM 19608 C CA . ARG A 1 31 ? -5.480 0.065 8.108 1.00 0.00 66 ARG A CA 16
ATOM 19609 C C . ARG A 1 31 ? -6.088 0.536 6.785 1.00 0.00 66 ARG A C 16
ATOM 19610 O O . ARG A 1 31 ? -5.935 -0.127 5.761 1.00 0.00 66 ARG A O 16
ATOM 19631 N N . ASP A 1 32 ? -6.786 1.676 6.818 1.00 0.00 67 ASP A N 16
ATOM 19632 C CA . ASP A 1 32 ? -7.428 2.231 5.623 1.00 0.00 67 ASP A CA 16
ATOM 19633 C C . ASP A 1 32 ? -6.429 2.416 4.480 1.00 0.00 67 ASP A C 16
ATOM 19634 O O . ASP A 1 32 ? -6.737 2.115 3.325 1.00 0.00 67 ASP A O 16
ATOM 19643 N N . ARG A 1 33 ? -5.234 2.908 4.806 1.00 0.00 68 ARG A N 16
ATOM 19644 C CA . ARG A 1 33 ? -4.194 3.128 3.802 1.00 0.00 68 ARG A CA 16
ATOM 19645 C C . ARG A 1 33 ? -3.727 1.801 3.206 1.00 0.00 68 ARG A C 16
ATOM 19646 O O . ARG A 1 33 ? -3.656 1.651 1.986 1.00 0.00 68 ARG A O 16
ATOM 19667 N N . ALA A 1 34 ? -3.424 0.835 4.077 1.00 0.00 69 ALA A N 16
ATOM 19668 C CA . ALA A 1 34 ? -2.974 -0.486 3.637 1.00 0.00 69 ALA A CA 16
ATOM 19669 C C . ALA A 1 34 ? -4.082 -1.226 2.886 1.00 0.00 69 ALA A C 16
ATOM 19670 O O . ALA A 1 34 ? -3.812 -1.947 1.925 1.00 0.00 69 ALA A O 16
ATOM 19677 N N . GLN A 1 35 ? -5.326 -1.037 3.331 1.00 0.00 70 GLN A N 16
ATOM 19678 C CA . GLN A 1 35 ? -6.479 -1.681 2.704 1.00 0.00 70 GLN A CA 16
ATOM 19679 C C . GLN A 1 35 ? -6.653 -1.216 1.261 1.00 0.00 70 GLN A C 16
ATOM 19680 O O . GLN A 1 35 ? -6.985 -2.012 0.386 1.00 0.00 70 GLN A O 16
ATOM 19694 N N . ALA A 1 36 ? -6.424 0.074 1.017 1.00 0.00 71 ALA A N 16
ATOM 19695 C CA . ALA A 1 36 ? -6.554 0.627 -0.326 1.00 0.00 71 ALA A CA 16
ATOM 19696 C C . ALA A 1 36 ? -5.428 0.142 -1.242 1.00 0.00 71 ALA A C 16
ATOM 19697 O O . ALA A 1 36 ? -5.627 -0.002 -2.449 1.00 0.00 71 ALA A O 16
ATOM 19704 N N . VAL A 1 37 ? -4.248 -0.117 -0.668 1.00 0.00 72 VAL A N 16
ATOM 19705 C CA . VAL A 1 37 ? -3.108 -0.595 -1.451 1.00 0.00 72 VAL A CA 16
ATOM 19706 C C . VAL A 1 37 ? -3.395 -1.983 -2.025 1.00 0.00 72 VAL A C 16
ATOM 19707 O O . VAL A 1 37 ? -3.169 -2.229 -3.212 1.00 0.00 72 VAL A O 16
ATOM 19720 N N . GLU A 1 38 ? -3.898 -2.885 -1.177 1.00 0.00 73 GLU A N 16
ATOM 19721 C CA . GLU A 1 38 ? -4.221 -4.247 -1.606 1.00 0.00 73 GLU A CA 16
ATOM 19722 C C . GLU A 1 38 ? -5.343 -4.245 -2.647 1.00 0.00 73 GLU A C 16
ATOM 19723 O O . GLU A 1 38 ? -5.320 -5.035 -3.592 1.00 0.00 73 GLU A O 16
ATOM 19735 N N . THR A 1 39 ? -6.314 -3.343 -2.476 1.00 0.00 74 THR A N 16
ATOM 19736 C CA . THR A 1 39 ? -7.435 -3.234 -3.411 1.00 0.00 74 THR A CA 16
ATOM 19737 C C . THR A 1 39 ? -6.985 -2.613 -4.733 1.00 0.00 74 THR A C 16
ATOM 19738 O O . THR A 1 39 ? -7.505 -2.954 -5.795 1.00 0.00 74 THR A O 16
ATOM 19749 N N . TYR A 1 40 ? -6.014 -1.704 -4.659 1.00 0.00 75 TYR A N 16
ATOM 19750 C CA . TYR A 1 40 ? -5.490 -1.042 -5.843 1.00 0.00 75 TYR A CA 16
ATOM 19751 C C . TYR A 1 40 ? -4.759 -2.045 -6.741 1.00 0.00 75 TYR A C 16
ATOM 19752 O O . TYR A 1 40 ? -4.995 -2.094 -7.949 1.00 0.00 75 TYR A O 16
ATOM 19770 N N . LEU A 1 41 ? -3.876 -2.847 -6.139 1.00 0.00 76 LEU A N 16
ATOM 19771 C CA . LEU A 1 41 ? -3.112 -3.851 -6.880 1.00 0.00 76 LEU A CA 16
ATOM 19772 C C . LEU A 1 41 ? -4.020 -4.937 -7.461 1.00 0.00 76 LEU A C 16
ATOM 19773 O O . LEU A 1 41 ? -3.885 -5.303 -8.629 1.00 0.00 76 LEU A O 16
ATOM 19789 N N . LYS A 1 42 ? -4.942 -5.450 -6.641 1.00 0.00 77 LYS A N 16
ATOM 19790 C CA . LYS A 1 42 ? -5.863 -6.498 -7.088 1.00 0.00 77 LYS A CA 16
ATOM 19791 C C . LYS A 1 42 ? -6.757 -6.002 -8.225 1.00 0.00 77 LYS A C 16
ATOM 19792 O O . LYS A 1 42 ? -7.104 -6.769 -9.122 1.00 0.00 77 LYS A O 16
ATOM 19811 N N . LYS A 1 43 ? -7.118 -4.716 -8.191 1.00 0.00 78 LYS A N 16
ATOM 19812 C CA . LYS A 1 43 ? -7.963 -4.132 -9.233 1.00 0.00 78 LYS A CA 16
ATOM 19813 C C . LYS A 1 43 ? -7.251 -4.167 -10.585 1.00 0.00 78 LYS A C 16
ATOM 19814 O O . LYS A 1 43 ? -7.855 -4.512 -11.601 1.00 0.00 78 LYS A O 16
ATOM 19833 N N . LEU A 1 44 ? -5.964 -3.816 -10.587 1.00 0.00 79 LEU A N 16
ATOM 19834 C CA . LEU A 1 44 ? -5.166 -3.817 -11.813 1.00 0.00 79 LEU A CA 16
ATOM 19835 C C . LEU A 1 44 ? -4.994 -5.239 -12.349 1.00 0.00 79 LEU A C 16
ATOM 19836 O O . LEU A 1 44 ? -5.170 -5.480 -13.543 1.00 0.00 79 LEU A O 16
ATOM 19852 N N . ILE A 1 45 ? -4.655 -6.176 -11.460 1.00 0.00 80 ILE A N 16
ATOM 19853 C CA . ILE A 1 45 ? -4.463 -7.574 -11.851 1.00 0.00 80 ILE A CA 16
ATOM 19854 C C . ILE A 1 45 ? -5.779 -8.207 -12.308 1.00 0.00 80 ILE A C 16
ATOM 19855 O O . ILE A 1 45 ? -5.814 -8.918 -13.313 1.00 0.00 80 ILE A O 16
ATOM 19871 N N . ALA A 1 46 ? -6.857 -7.943 -11.566 1.00 0.00 81 ALA A N 16
ATOM 19872 C CA . ALA A 1 46 ? -8.175 -8.486 -11.898 1.00 0.00 81 ALA A CA 16
ATOM 19873 C C . ALA A 1 46 ? -8.682 -7.950 -13.239 1.00 0.00 81 ALA A C 16
ATOM 19874 O O . ALA A 1 46 ? -9.465 -8.613 -13.920 1.00 0.00 81 ALA A O 16
ATOM 19881 N N . THR A 1 47 ? -8.233 -6.749 -13.609 1.00 0.00 82 THR A N 16
ATOM 19882 C CA . THR A 1 47 ? -8.642 -6.129 -14.865 1.00 0.00 82 THR A CA 16
ATOM 19883 C C . THR A 1 47 ? -7.718 -6.562 -16.007 1.00 0.00 82 THR A C 16
ATOM 19884 O O . THR A 1 47 ? -8.162 -7.217 -16.952 1.00 0.00 82 THR A O 16
ATOM 19895 N N . ASN A 1 48 ? -6.434 -6.201 -15.908 1.00 0.00 83 ASN A N 16
ATOM 19896 C CA . ASN A 1 48 ? -5.442 -6.558 -16.935 1.00 0.00 83 ASN A CA 16
ATOM 19897 C C . ASN A 1 48 ? -4.054 -5.977 -16.631 1.00 0.00 83 ASN A C 16
ATOM 19898 O O . ASN A 1 48 ? -3.040 -6.569 -17.004 1.00 0.00 83 ASN A O 16
ATOM 19909 N N . ASN A 1 49 ? -4.011 -4.811 -15.971 1.00 0.00 84 ASN A N 16
ATOM 19910 C CA . ASN A 1 49 ? -2.745 -4.154 -15.638 1.00 0.00 84 ASN A CA 16
ATOM 19911 C C . ASN A 1 49 ? -1.853 -5.062 -14.799 1.00 0.00 84 ASN A C 16
ATOM 19912 O O . ASN A 1 49 ? -2.017 -5.166 -13.581 1.00 0.00 84 ASN A O 16
ATOM 19923 N N . VAL A 1 50 ? -0.916 -5.717 -15.472 1.00 0.00 85 VAL A N 16
ATOM 19924 C CA . VAL A 1 50 ? 0.016 -6.632 -14.818 1.00 0.00 85 VAL A CA 16
ATOM 19925 C C . VAL A 1 50 ? 1.380 -6.627 -15.514 1.00 0.00 85 VAL A C 16
ATOM 19926 O O . VAL A 1 50 ? 1.661 -7.480 -16.359 1.00 0.00 85 VAL A O 16
ATOM 19939 N N . THR A 1 51 ? 2.224 -5.662 -15.152 1.00 0.00 86 THR A N 16
ATOM 19940 C CA . THR A 1 51 ? 3.562 -5.552 -15.739 1.00 0.00 86 THR A CA 16
ATOM 19941 C C . THR A 1 51 ? 4.609 -5.134 -14.695 1.00 0.00 86 THR A C 16
ATOM 19942 O O . THR A 1 51 ? 5.696 -4.675 -15.052 1.00 0.00 86 THR A O 16
ATOM 19953 N N . HIS A 1 52 ? 4.278 -5.299 -13.408 1.00 0.00 87 HIS A N 16
ATOM 19954 C CA . HIS A 1 52 ? 5.192 -4.939 -12.322 1.00 0.00 87 HIS A CA 16
ATOM 19955 C C . HIS A 1 52 ? 4.583 -5.268 -10.955 1.00 0.00 87 HIS A C 16
ATOM 19956 O O . HIS A 1 52 ? 3.441 -5.726 -10.867 1.00 0.00 87 HIS A O 16
ATOM 19971 N N . LYS A 1 53 ? 5.352 -5.018 -9.894 1.00 0.00 88 LYS A N 16
ATOM 19972 C CA . LYS A 1 53 ? 4.896 -5.269 -8.528 1.00 0.00 88 LYS A CA 16
ATOM 19973 C C . LYS A 1 53 ? 5.040 -4.011 -7.675 1.00 0.00 88 LYS A C 16
ATOM 19974 O O . LYS A 1 53 ? 5.731 -3.066 -8.062 1.00 0.00 88 LYS A O 16
ATOM 19993 N N . ILE A 1 54 ? 4.393 -4.004 -6.511 1.00 0.00 89 ILE A N 16
ATOM 19994 C CA . ILE A 1 54 ? 4.465 -2.856 -5.612 1.00 0.00 89 ILE A CA 16
ATOM 19995 C C . ILE A 1 54 ? 5.718 -2.928 -4.740 1.00 0.00 89 ILE A C 16
ATOM 19996 O O . ILE A 1 54 ? 5.722 -3.584 -3.697 1.00 0.00 89 ILE A O 16
ATOM 20012 N N . THR A 1 55 ? 6.778 -2.246 -5.174 1.00 0.00 90 THR A N 16
ATOM 20013 C CA . THR A 1 55 ? 8.037 -2.228 -4.427 1.00 0.00 90 THR A CA 16
ATOM 20014 C C . THR A 1 55 ? 7.919 -1.311 -3.211 1.00 0.00 90 THR A C 16
ATOM 20015 O O . THR A 1 55 ? 6.899 -0.645 -3.029 1.00 0.00 90 THR A O 16
ATOM 20026 N N . GLU A 1 56 ? 8.964 -1.271 -2.383 1.00 0.00 91 GLU A N 16
ATOM 20027 C CA . GLU A 1 56 ? 8.957 -0.418 -1.192 1.00 0.00 91 GLU A CA 16
ATOM 20028 C C . GLU A 1 56 ? 8.662 1.037 -1.567 1.00 0.00 91 GLU A C 16
ATOM 20029 O O . GLU A 1 56 ? 7.914 1.724 -0.874 1.00 0.00 91 GLU A O 16
ATOM 20041 N N . ALA A 1 57 ? 9.245 1.494 -2.676 1.00 0.00 92 ALA A N 16
ATOM 20042 C CA . ALA A 1 57 ? 9.030 2.860 -3.154 1.00 0.00 92 ALA A CA 16
ATOM 20043 C C . ALA A 1 57 ? 7.605 3.045 -3.682 1.00 0.00 92 ALA A C 16
ATOM 20044 O O . ALA A 1 57 ? 6.952 4.050 -3.393 1.00 0.00 92 ALA A O 16
ATOM 20051 N N . GLU A 1 58 ? 7.137 2.070 -4.465 1.00 0.00 93 GLU A N 16
ATOM 20052 C CA . GLU A 1 58 ? 5.795 2.118 -5.050 1.00 0.00 93 GLU A CA 16
ATOM 20053 C C . GLU A 1 58 ? 4.703 2.032 -3.981 1.00 0.00 93 GLU A C 16
ATOM 20054 O O . GLU A 1 58 ? 3.702 2.742 -4.056 1.00 0.00 93 GLU A O 16
ATOM 20066 N N . ILE A 1 59 ? 4.891 1.158 -2.991 1.00 0.00 94 ILE A N 16
ATOM 20067 C CA . ILE A 1 59 ? 3.904 0.997 -1.925 1.00 0.00 94 ILE A CA 16
ATOM 20068 C C . ILE A 1 59 ? 3.748 2.282 -1.107 1.00 0.00 94 ILE A C 16
ATOM 20069 O O . ILE A 1 59 ? 2.632 2.658 -0.745 1.00 0.00 94 ILE A O 16
ATOM 20085 N N . VAL A 1 60 ? 4.864 2.961 -0.832 1.00 0.00 95 VAL A N 16
ATOM 20086 C CA . VAL A 1 60 ? 4.832 4.207 -0.066 1.00 0.00 95 VAL A CA 16
ATOM 20087 C C . VAL A 1 60 ? 4.084 5.303 -0.830 1.00 0.00 95 VAL A C 16
ATOM 20088 O O . VAL A 1 60 ? 3.297 6.047 -0.241 1.00 0.00 95 VAL A O 16
ATOM 20101 N N . SER A 1 61 ? 4.328 5.399 -2.141 1.00 0.00 96 SER A N 16
ATOM 20102 C CA . SER A 1 61 ? 3.665 6.407 -2.968 1.00 0.00 96 SER A CA 16
ATOM 20103 C C . SER A 1 61 ? 2.152 6.187 -2.990 1.00 0.00 96 SER A C 16
ATOM 20104 O O . SER A 1 61 ? 1.380 7.142 -2.886 1.00 0.00 96 SER A O 16
ATOM 20112 N N . ILE A 1 62 ? 1.731 4.924 -3.114 1.00 0.00 97 ILE A N 16
ATOM 20113 C CA . ILE A 1 62 ? 0.307 4.595 -3.133 1.00 0.00 97 ILE A CA 16
ATOM 20114 C C . ILE A 1 62 ? -0.337 4.930 -1.787 1.00 0.00 97 ILE A C 16
ATOM 20115 O O . ILE A 1 62 ? -1.396 5.556 -1.738 1.00 0.00 97 ILE A O 16
ATOM 20131 N N . LEU A 1 63 ? 0.320 4.523 -0.698 1.00 0.00 98 LEU A N 16
ATOM 20132 C CA . LEU A 1 63 ? -0.179 4.792 0.651 1.00 0.00 98 LEU A CA 16
ATOM 20133 C C . LEU A 1 63 ? -0.302 6.298 0.897 1.00 0.00 98 LEU A C 16
ATOM 20134 O O . LEU A 1 63 ? -1.275 6.758 1.497 1.00 0.00 98 LEU A O 16
ATOM 20150 N N . ASN A 1 64 ? 0.691 7.060 0.426 1.00 0.00 99 ASN A N 16
ATOM 20151 C CA . ASN A 1 64 ? 0.696 8.515 0.588 1.00 0.00 99 ASN A CA 16
ATOM 20152 C C . ASN A 1 64 ? -0.464 9.160 -0.167 1.00 0.00 99 ASN A C 16
ATOM 20153 O O . ASN A 1 64 ? -1.063 10.123 0.312 1.00 0.00 99 ASN A O 16
ATOM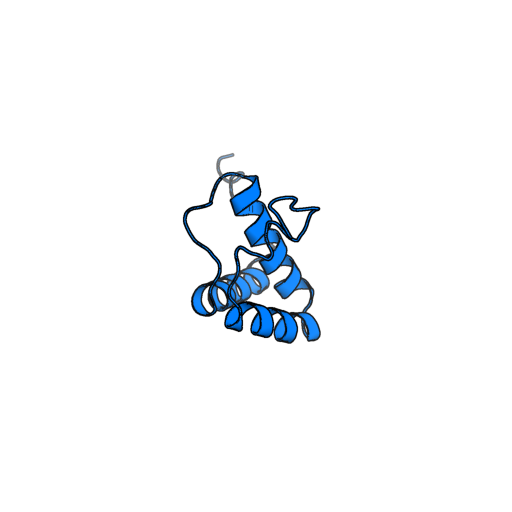 20164 N N . GLY A 1 65 ? -0.791 8.611 -1.337 1.00 0.00 100 GLY A N 16
ATOM 20165 C CA . GLY A 1 65 ? -1.892 9.140 -2.122 1.00 0.00 100 GLY A CA 16
ATOM 20166 C C . GLY A 1 65 ? -3.227 8.794 -1.503 1.00 0.00 100 GLY A C 16
ATOM 20167 O O . GLY A 1 65 ? -4.159 9.599 -1.518 1.00 0.00 100 GLY A O 16
ATOM 20171 N N . ILE A 1 66 ? -3.299 7.592 -0.936 1.00 0.00 101 ILE A N 16
ATOM 20172 C CA . ILE A 1 66 ? -4.502 7.111 -0.276 1.00 0.00 101 ILE A CA 16
ATOM 20173 C C . ILE A 1 66 ? -4.872 8.011 0.909 1.00 0.00 101 ILE A C 16
ATOM 20174 O O . ILE A 1 66 ? -6.051 8.252 1.171 1.00 0.00 101 ILE A O 16
ATOM 20190 N N . ALA A 1 67 ? -3.854 8.511 1.613 1.00 0.00 102 ALA A N 16
ATOM 20191 C CA . ALA A 1 67 ? -4.069 9.391 2.760 1.00 0.00 102 ALA A CA 16
ATOM 20192 C C . ALA A 1 67 ? -4.480 10.797 2.313 1.00 0.00 102 ALA A C 16
ATOM 20193 O O . ALA A 1 67 ? -5.173 11.506 3.045 1.00 0.00 102 ALA A O 16
ATOM 20200 N N . LYS A 1 68 ? -4.048 11.195 1.112 1.00 0.00 103 LYS A N 16
ATOM 20201 C CA . LYS A 1 68 ? -4.374 12.516 0.574 1.00 0.00 103 LYS A CA 16
ATOM 20202 C C . LYS A 1 68 ? -5.871 12.642 0.286 1.00 0.00 103 LYS A C 16
ATOM 20203 O O . LYS A 1 68 ? -6.491 13.648 0.632 1.00 0.00 103 LYS A O 16
ATOM 20222 N N . GLN A 1 69 ? -6.445 11.617 -0.352 1.00 0.00 104 GLN A N 16
ATOM 20223 C CA . GLN A 1 69 ? -7.873 11.620 -0.686 1.00 0.00 104 GLN A CA 16
ATOM 20224 C C . GLN A 1 69 ? -8.742 11.472 0.569 1.00 0.00 104 GLN A C 16
ATOM 20225 O O . GLN A 1 69 ? -9.854 12.000 0.624 1.00 0.00 104 GLN A O 16
ATOM 20239 N N . GLN A 1 70 ? -8.226 10.761 1.578 1.00 0.00 105 GLN A N 16
ATOM 20240 C CA . GLN A 1 70 ? -8.954 10.560 2.830 1.00 0.00 105 GLN A CA 16
ATOM 20241 C C . GLN A 1 70 ? -8.952 11.844 3.664 1.00 0.00 105 GLN A C 16
ATOM 20242 O O . GLN A 1 70 ? -8.000 12.110 4.402 1.00 0.00 105 GLN A O 16
ATOM 20256 N N . ASN A 1 71 ? -10.022 12.636 3.533 1.00 0.00 106 ASN A N 16
ATOM 20257 C CA . ASN A 1 71 ? -10.162 13.902 4.261 1.00 0.00 106 ASN A CA 16
ATOM 20258 C C . ASN A 1 71 ? -9.145 14.936 3.768 1.00 0.00 106 ASN A C 16
ATOM 20259 O O . ASN A 1 71 ? -9.502 15.870 3.048 1.00 0.00 106 ASN A O 16
ATOM 20270 N N . SER A 1 72 ? -7.878 14.760 4.154 1.00 0.00 107 SER A N 16
ATOM 20271 C CA . SER A 1 72 ? -6.810 15.672 3.749 1.00 0.00 107 SER A CA 16
ATOM 20272 C C . SER A 1 72 ? -5.443 15.129 4.163 1.00 0.00 107 SER A C 16
ATOM 20273 O O . SER A 1 72 ? -5.330 14.389 5.143 1.00 0.00 107 SER A O 16
ATOM 20281 N N . GLN A 1 73 ? -4.407 15.502 3.412 1.00 0.00 108 GLN A N 16
ATOM 20282 C CA . GLN A 1 73 ? -3.046 15.053 3.702 1.00 0.00 108 GLN A CA 16
ATOM 20283 C C . GLN A 1 73 ? -2.342 16.018 4.657 1.00 0.00 108 GLN A C 16
ATOM 20284 O O . GLN A 1 73 ? -2.645 17.213 4.680 1.00 0.00 108 GLN A O 16
ATOM 20298 N N . ASN A 1 74 ? -1.401 15.493 5.444 1.00 0.00 109 ASN A N 16
ATOM 20299 C CA . ASN A 1 74 ? -0.653 16.309 6.401 1.00 0.00 109 ASN A CA 16
ATOM 20300 C C . ASN A 1 74 ? 0.770 16.574 5.909 1.00 0.00 109 ASN A C 16
ATOM 20301 O O . ASN A 1 74 ? 1.298 15.835 5.075 1.00 0.00 109 ASN A O 16
ATOM 20312 N N . ASN A 1 75 ? 1.385 17.637 6.432 1.00 0.00 110 ASN A N 16
ATOM 20313 C CA . ASN A 1 75 ? 2.745 18.007 6.048 1.00 0.00 110 ASN A CA 16
ATOM 20314 C C . ASN A 1 75 ? 3.742 17.682 7.159 1.00 0.00 110 ASN A C 16
ATOM 20315 O O . ASN A 1 75 ? 3.873 18.432 8.129 1.00 0.00 110 ASN A O 16
ATOM 20326 N N . SER A 1 76 ? 4.443 16.560 7.005 1.00 0.00 111 SER A N 16
ATOM 20327 C CA . SER A 1 76 ? 5.435 16.126 7.986 1.00 0.00 111 SER A CA 16
ATOM 20328 C C . SER A 1 76 ? 6.553 15.339 7.309 1.00 0.00 111 SER A C 16
ATOM 20329 O O . SER A 1 76 ? 6.305 14.583 6.368 1.00 0.00 111 SER A O 16
ATOM 20337 N N . LYS A 1 77 ? 7.784 15.528 7.792 1.00 0.00 112 LYS A N 16
ATOM 20338 C CA . LYS A 1 77 ? 8.953 14.844 7.236 1.00 0.00 112 LYS A CA 16
ATOM 20339 C C . LYS A 1 77 ? 9.204 15.266 5.783 1.00 0.00 112 LYS A C 16
ATOM 20340 O O . LYS A 1 77 ? 9.783 14.512 4.997 1.00 0.00 112 LYS A O 16
ATOM 20359 N N . ILE A 1 78 ? 8.769 16.480 5.436 1.00 0.00 113 ILE A N 16
ATOM 20360 C CA . ILE A 1 78 ? 8.946 17.008 4.085 1.00 0.00 113 ILE A CA 16
ATOM 20361 C C . ILE A 1 78 ? 9.589 18.395 4.117 1.00 0.00 113 ILE A C 16
ATOM 20362 O O . ILE A 1 78 ? 10.487 18.686 3.327 1.00 0.00 113 ILE A O 16
ATOM 20378 N N . ILE A 1 79 ? 9.121 19.243 5.041 1.00 0.00 114 ILE A N 16
ATOM 20379 C CA . ILE A 1 79 ? 9.639 20.602 5.196 1.00 0.00 114 ILE A CA 16
ATOM 20380 C C . ILE A 1 79 ? 11.166 20.623 5.344 1.00 0.00 114 ILE A C 16
ATOM 20381 O O . ILE A 1 79 ? 11.810 21.614 5.001 1.00 0.00 114 ILE A O 16
ATOM 20397 N N . PHE A 1 80 ? 11.734 19.526 5.855 1.00 0.00 115 PHE A N 16
ATOM 20398 C CA . PHE A 1 80 ? 13.182 19.416 6.045 1.00 0.00 115 PHE A CA 16
ATOM 20399 C C . PHE A 1 80 ? 13.927 19.626 4.726 1.00 0.00 115 PHE A C 16
ATOM 20400 O O . PHE A 1 80 ? 14.841 20.447 4.648 1.00 0.00 115 PHE A O 16
ATOM 20417 N N . GLU A 1 81 ? 13.533 18.874 3.696 1.00 0.00 116 GLU A N 16
ATOM 20418 C CA . GLU A 1 81 ? 14.166 18.972 2.379 1.00 0.00 116 GLU A CA 16
ATOM 20419 C C . GLU A 1 81 ? 13.348 19.861 1.431 1.00 0.00 116 GLU A C 16
ATOM 20420 O O . GLU A 1 81 ? 13.586 19.798 0.204 1.00 0.00 116 GLU A O 16
ATOM 20433 N N . GLY A 1 1 ? -12.368 -23.406 6.974 1.00 0.00 36 GLY A N 17
ATOM 20434 C CA . GLY A 1 1 ? -11.640 -24.695 7.136 1.00 0.00 36 GLY A CA 17
ATOM 20435 C C . GLY A 1 1 ? -11.987 -25.697 6.051 1.00 0.00 36 GLY A C 17
ATOM 20436 O O . GLY A 1 1 ? -13.165 -25.918 5.761 1.00 0.00 36 GLY A O 17
ATOM 20442 N N . GLU A 1 2 ? -10.960 -26.303 5.451 1.00 0.00 37 GLU A N 17
ATOM 20443 C CA . GLU A 1 2 ? -11.154 -27.290 4.389 1.00 0.00 37 GLU A CA 17
ATOM 20444 C C . GLU A 1 2 ? -11.969 -26.707 3.228 1.00 0.00 37 GLU A C 17
ATOM 20445 O O . GLU A 1 2 ? -12.794 -27.395 2.624 1.00 0.00 37 GLU A O 17
ATOM 20457 N N . ASN A 1 3 ? -11.724 -25.433 2.921 1.00 0.00 38 ASN A N 17
ATOM 20458 C CA . ASN A 1 3 ? -12.424 -24.751 1.837 1.00 0.00 38 ASN A CA 17
ATOM 20459 C C . ASN A 1 3 ? -11.470 -23.851 1.055 1.00 0.00 38 ASN A C 17
ATOM 20460 O O . ASN A 1 3 ? -11.398 -23.928 -0.172 1.00 0.00 38 ASN A O 17
ATOM 20471 N N . SER A 1 4 ? -10.740 -22.999 1.781 1.00 0.00 39 SER A N 17
ATOM 20472 C CA . SER A 1 4 ? -9.781 -22.072 1.178 1.00 0.00 39 SER A CA 17
ATOM 20473 C C . SER A 1 4 ? -10.499 -20.941 0.439 1.00 0.00 39 SER A C 17
ATOM 20474 O O . SER A 1 4 ? -10.464 -19.794 0.882 1.00 0.00 39 SER A O 17
ATOM 20482 N N . ALA A 1 5 ? -11.151 -21.274 -0.682 1.00 0.00 40 ALA A N 17
ATOM 20483 C CA . ALA A 1 5 ? -11.883 -20.291 -1.483 1.00 0.00 40 ALA A CA 17
ATOM 20484 C C . ALA A 1 5 ? -10.979 -19.128 -1.892 1.00 0.00 40 ALA A C 17
ATOM 20485 O O . ALA A 1 5 ? -10.837 -18.157 -1.150 1.00 0.00 40 ALA A O 17
ATOM 20492 N N . PRO A 1 6 ? -10.346 -19.223 -3.080 1.00 0.00 41 PRO A N 17
ATOM 20493 C CA . PRO A 1 6 ? -9.439 -18.185 -3.595 1.00 0.00 41 PRO A CA 17
ATOM 20494 C C . PRO A 1 6 ? -10.095 -16.805 -3.673 1.00 0.00 41 PRO A C 17
ATOM 20495 O O . PRO A 1 6 ? -10.565 -16.390 -4.733 1.00 0.00 41 PRO A O 17
ATOM 20506 N N . VAL A 1 7 ? -10.115 -16.098 -2.544 1.00 0.00 42 VAL A N 17
ATOM 20507 C CA . VAL A 1 7 ? -10.702 -14.759 -2.478 1.00 0.00 42 VAL A CA 17
ATOM 20508 C C . VAL A 1 7 ? -9.989 -13.899 -1.436 1.00 0.00 42 VAL A C 17
ATOM 20509 O O . VAL A 1 7 ? -10.614 -13.076 -0.763 1.00 0.00 42 VAL A O 17
ATOM 20522 N N . GLY A 1 8 ? -8.680 -14.099 -1.305 1.00 0.00 43 GLY A N 17
ATOM 20523 C CA . GLY A 1 8 ? -7.907 -13.341 -0.341 1.00 0.00 43 GLY A CA 17
ATOM 20524 C C . GLY A 1 8 ? -6.447 -13.749 -0.319 1.00 0.00 43 GLY A C 17
ATOM 20525 O O . GLY A 1 8 ? -5.561 -12.911 -0.487 1.00 0.00 43 GLY A O 17
ATOM 20529 N N . ALA A 1 9 ? -6.199 -15.045 -0.120 1.00 0.00 44 ALA A N 17
ATOM 20530 C CA . ALA A 1 9 ? -4.835 -15.573 -0.085 1.00 0.00 44 ALA A CA 17
ATOM 20531 C C . ALA A 1 9 ? -4.133 -15.400 -1.434 1.00 0.00 44 ALA A C 17
ATOM 20532 O O . ALA A 1 9 ? -2.909 -15.272 -1.492 1.00 0.00 44 ALA A O 17
ATOM 20539 N N . ALA A 1 10 ? -4.917 -15.390 -2.516 1.00 0.00 45 ALA A N 17
ATOM 20540 C CA . ALA A 1 10 ? -4.372 -15.225 -3.863 1.00 0.00 45 ALA A CA 17
ATOM 20541 C C . ALA A 1 10 ? -3.586 -13.920 -3.987 1.00 0.00 45 ALA A C 17
ATOM 20542 O O . ALA A 1 10 ? -2.536 -13.878 -4.628 1.00 0.00 45 ALA A O 17
ATOM 20549 N N . ILE A 1 11 ? -4.097 -12.859 -3.363 1.00 0.00 46 ILE A N 17
ATOM 20550 C CA . ILE A 1 11 ? -3.435 -11.557 -3.399 1.00 0.00 46 ILE A CA 17
ATOM 20551 C C . ILE A 1 11 ? -2.302 -11.488 -2.373 1.00 0.00 46 ILE A C 17
ATOM 20552 O O . ILE A 1 11 ? -1.350 -10.725 -2.544 1.00 0.00 46 ILE A O 17
ATOM 20568 N N . ALA A 1 12 ? -2.401 -12.297 -1.314 1.00 0.00 47 ALA A N 17
ATOM 20569 C CA . ALA A 1 12 ? -1.371 -12.328 -0.276 1.00 0.00 47 ALA A CA 17
ATOM 20570 C C . ALA A 1 12 ? -0.021 -12.745 -0.860 1.00 0.00 47 ALA A C 17
ATOM 20571 O O . ALA A 1 12 ? 1.028 -12.281 -0.410 1.00 0.00 47 ALA A O 17
ATOM 20578 N N . ASN A 1 13 ? -0.058 -13.607 -1.881 1.00 0.00 48 ASN A N 17
ATOM 20579 C CA . ASN A 1 13 ? 1.159 -14.070 -2.545 1.00 0.00 48 ASN A CA 17
ATOM 20580 C C . ASN A 1 13 ? 1.618 -13.062 -3.602 1.00 0.00 48 ASN A C 17
ATOM 20581 O O . ASN A 1 13 ? 2.730 -13.165 -4.126 1.00 0.00 48 ASN A O 17
ATOM 20592 N N . PHE A 1 14 ? 0.758 -12.086 -3.908 1.00 0.00 49 PHE A N 17
ATOM 20593 C CA . PHE A 1 14 ? 1.072 -11.063 -4.894 1.00 0.00 49 PHE A CA 17
ATOM 20594 C C . PHE A 1 14 ? 1.643 -9.807 -4.227 1.00 0.00 49 PHE A C 17
ATOM 20595 O O . PHE A 1 14 ? 1.373 -8.684 -4.658 1.00 0.00 49 PHE A O 17
ATOM 20612 N N . LEU A 1 15 ? 2.443 -10.006 -3.181 1.00 0.00 50 LEU A N 17
ATOM 20613 C CA . LEU A 1 15 ? 3.061 -8.898 -2.461 1.00 0.00 50 LEU A CA 17
ATOM 20614 C C . LEU A 1 15 ? 4.416 -9.317 -1.900 1.00 0.00 50 LEU A C 17
ATOM 20615 O O . LEU A 1 15 ? 4.537 -10.375 -1.282 1.00 0.00 50 LEU A O 17
ATOM 20631 N N . GLU A 1 16 ? 5.432 -8.484 -2.123 1.00 0.00 51 GLU A N 17
ATOM 20632 C CA . GLU A 1 16 ? 6.781 -8.774 -1.640 1.00 0.00 51 GLU A CA 17
ATOM 20633 C C . GLU A 1 16 ? 6.811 -8.856 -0.113 1.00 0.00 51 GLU A C 17
ATOM 20634 O O . GLU A 1 16 ? 6.039 -8.178 0.567 1.00 0.00 51 GLU A O 17
ATOM 20646 N N . PRO A 1 17 ? 7.713 -9.687 0.447 1.00 0.00 52 PRO A N 17
ATOM 20647 C CA . PRO A 1 17 ? 7.843 -9.851 1.901 1.00 0.00 52 PRO A CA 17
ATOM 20648 C C . PRO A 1 17 ? 8.197 -8.539 2.598 1.00 0.00 52 PRO A C 17
ATOM 20649 O O . PRO A 1 17 ? 7.610 -8.195 3.624 1.00 0.00 52 PRO A O 17
ATOM 20660 N N . GLN A 1 18 ? 9.151 -7.804 2.025 1.00 0.00 53 GLN A N 17
ATOM 20661 C CA . GLN A 1 18 ? 9.572 -6.523 2.584 1.00 0.00 53 GLN A CA 17
ATOM 20662 C C . GLN A 1 18 ? 8.471 -5.476 2.426 1.00 0.00 53 GLN A C 17
ATOM 20663 O O . GLN A 1 18 ? 8.275 -4.633 3.303 1.00 0.00 53 GLN A O 17
ATOM 20677 N N . ALA A 1 19 ? 7.749 -5.540 1.306 1.00 0.00 54 ALA A N 17
ATOM 20678 C CA . ALA A 1 19 ? 6.660 -4.604 1.038 1.00 0.00 54 ALA A CA 17
ATOM 20679 C C . ALA A 1 19 ? 5.559 -4.727 2.090 1.00 0.00 54 ALA A C 17
ATOM 20680 O O . ALA A 1 19 ? 5.078 -3.722 2.614 1.00 0.00 54 ALA A O 17
ATOM 20687 N N . LEU A 1 20 ? 5.167 -5.967 2.398 1.00 0.00 55 LEU A N 17
ATOM 20688 C CA . LEU A 1 20 ? 4.125 -6.219 3.395 1.00 0.00 55 LEU A CA 17
ATOM 20689 C C . LEU A 1 20 ? 4.536 -5.669 4.760 1.00 0.00 55 LEU A C 17
ATOM 20690 O O . LEU A 1 20 ? 3.734 -5.037 5.449 1.00 0.00 55 LEU A O 17
ATOM 20706 N N . GLU A 1 21 ? 5.792 -5.910 5.138 1.00 0.00 56 GLU A N 17
ATOM 20707 C CA . GLU A 1 21 ? 6.316 -5.432 6.415 1.00 0.00 56 GLU A CA 17
ATOM 20708 C C . GLU A 1 21 ? 6.252 -3.907 6.484 1.00 0.00 56 GLU A C 17
ATOM 20709 O O . GLU A 1 21 ? 5.830 -3.339 7.494 1.00 0.00 56 GLU A O 17
ATOM 20721 N N . ARG A 1 22 ? 6.663 -3.249 5.398 1.00 0.00 57 ARG A N 17
ATOM 20722 C CA . ARG A 1 22 ? 6.643 -1.793 5.327 1.00 0.00 57 ARG A CA 17
ATOM 20723 C C . ARG A 1 22 ? 5.215 -1.264 5.462 1.00 0.00 57 ARG A C 17
ATOM 20724 O O . ARG A 1 22 ? 4.979 -0.254 6.127 1.00 0.00 57 ARG A O 17
ATOM 20745 N N . LEU A 1 23 ? 4.266 -1.959 4.829 1.00 0.00 58 LEU A N 17
ATOM 20746 C CA . LEU A 1 23 ? 2.858 -1.567 4.879 1.00 0.00 58 LEU A CA 17
ATOM 20747 C C . LEU A 1 23 ? 2.314 -1.636 6.309 1.00 0.00 58 LEU A C 17
ATOM 20748 O O . LEU A 1 23 ? 1.462 -0.834 6.692 1.00 0.00 58 LEU A O 17
ATOM 20764 N N . SER A 1 24 ? 2.812 -2.593 7.094 1.00 0.00 59 SER A N 17
ATOM 20765 C CA . SER A 1 24 ? 2.374 -2.756 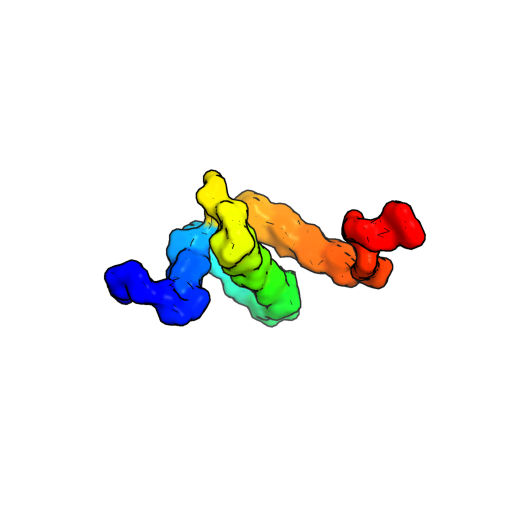8.481 1.00 0.00 59 SER A CA 17
ATOM 20766 C C . SER A 1 24 ? 2.748 -1.534 9.321 1.00 0.00 59 SER A C 17
ATOM 20767 O O . SER A 1 24 ? 1.954 -1.068 10.139 1.00 0.00 59 SER A O 17
ATOM 20775 N N . ARG A 1 25 ? 3.961 -1.016 9.109 1.00 0.00 60 ARG A N 17
ATOM 20776 C CA . ARG A 1 25 ? 4.437 0.155 9.846 1.00 0.00 60 ARG A CA 17
ATOM 20777 C C . ARG A 1 25 ? 3.609 1.394 9.500 1.00 0.00 60 ARG A C 17
ATOM 20778 O O . ARG A 1 25 ? 3.204 2.143 10.390 1.00 0.00 60 ARG A O 17
ATOM 20799 N N . VAL A 1 26 ? 3.355 1.601 8.206 1.00 0.00 61 VAL A N 17
ATOM 20800 C CA . VAL A 1 26 ? 2.567 2.749 7.759 1.00 0.00 61 VAL A CA 17
ATOM 20801 C C . VAL A 1 26 ? 1.100 2.611 8.183 1.00 0.00 61 VAL A C 17
ATOM 20802 O O . VAL A 1 26 ? 0.479 3.590 8.598 1.00 0.00 61 VAL A O 17
ATOM 20815 N N . ALA A 1 27 ? 0.557 1.392 8.087 1.00 0.00 62 ALA A N 17
ATOM 20816 C CA . ALA A 1 27 ? -0.834 1.129 8.471 1.00 0.00 62 ALA A CA 17
ATOM 20817 C C . ALA A 1 27 ? -1.096 1.509 9.930 1.00 0.00 62 ALA A C 17
ATOM 20818 O O . ALA A 1 27 ? -2.211 1.899 10.283 1.00 0.00 62 ALA A O 17
ATOM 20825 N N . LEU A 1 28 ? -0.066 1.398 10.774 1.00 0.00 63 LEU A N 17
ATOM 20826 C CA . LEU A 1 28 ? -0.193 1.737 12.192 1.00 0.00 63 LEU A CA 17
ATOM 20827 C C . LEU A 1 28 ? -0.537 3.214 12.368 1.00 0.00 63 LEU A C 17
ATOM 20828 O O . LEU A 1 28 ? -1.270 3.585 13.284 1.00 0.00 63 LEU A O 17
ATOM 20844 N N . VAL A 1 29 ? 0.003 4.052 11.484 1.00 0.00 64 VAL A N 17
ATOM 20845 C CA . VAL A 1 29 ? -0.240 5.489 11.539 1.00 0.00 64 VAL A CA 17
ATOM 20846 C C . VAL A 1 29 ? -1.391 5.887 10.616 1.00 0.00 64 VAL A C 17
ATOM 20847 O O . VAL A 1 29 ? -2.384 6.461 11.065 1.00 0.00 64 VAL A O 17
ATOM 20860 N N . ARG A 1 30 ? -1.255 5.577 9.327 1.00 0.00 65 ARG A N 17
ATOM 20861 C CA . ARG A 1 30 ? -2.287 5.899 8.348 1.00 0.00 65 ARG A CA 17
ATOM 20862 C C . ARG A 1 30 ? -2.824 4.631 7.692 1.00 0.00 65 ARG A C 17
ATOM 20863 O O . ARG A 1 30 ? -2.332 4.201 6.647 1.00 0.00 65 ARG A O 17
ATOM 20884 N N . ARG A 1 31 ? -3.840 4.037 8.314 1.00 0.00 66 ARG A N 17
ATOM 20885 C CA . ARG A 1 31 ? -4.453 2.816 7.796 1.00 0.00 66 ARG A CA 17
ATOM 20886 C C . ARG A 1 31 ? -5.035 3.034 6.397 1.00 0.00 66 ARG A C 17
ATOM 20887 O O . ARG A 1 31 ? -5.056 2.112 5.581 1.00 0.00 66 ARG A O 17
ATOM 20908 N N . ASP A 1 32 ? -5.505 4.256 6.129 1.00 0.00 67 ASP A N 17
ATOM 20909 C CA . ASP A 1 32 ? -6.091 4.590 4.831 1.00 0.00 67 ASP A CA 17
ATOM 20910 C C . ASP A 1 32 ? -5.130 4.271 3.686 1.00 0.00 67 ASP A C 17
ATOM 20911 O O . ASP A 1 32 ? -5.557 3.823 2.621 1.00 0.00 67 ASP A O 17
ATOM 20920 N N . ARG A 1 33 ? -3.833 4.488 3.910 1.00 0.00 68 ARG A N 17
ATOM 20921 C CA . ARG A 1 33 ? -2.828 4.204 2.892 1.00 0.00 68 ARG A CA 17
ATOM 20922 C C . ARG A 1 33 ? -2.836 2.718 2.533 1.00 0.00 68 ARG A C 17
ATOM 20923 O O . ARG A 1 33 ? -2.794 2.352 1.358 1.00 0.00 68 ARG A O 17
ATOM 20944 N N . ALA A 1 34 ? -2.900 1.873 3.560 1.00 0.00 69 ALA A N 17
ATOM 20945 C CA . ALA A 1 34 ? -2.922 0.423 3.379 1.00 0.00 69 ALA A CA 17
ATOM 20946 C C . ALA A 1 34 ? -4.157 -0.035 2.599 1.00 0.00 69 ALA A C 17
ATOM 20947 O O . ALA A 1 34 ? -4.095 -1.012 1.854 1.00 0.00 69 ALA A O 17
ATOM 20954 N N . GLN A 1 35 ? -5.277 0.667 2.783 1.00 0.00 70 GLN A N 17
ATOM 20955 C CA . GLN A 1 35 ? -6.522 0.314 2.097 1.00 0.00 70 GLN A CA 17
ATOM 20956 C C . GLN A 1 35 ? -6.395 0.502 0.589 1.00 0.00 70 GLN A C 17
ATOM 20957 O O . GLN A 1 35 ? -6.773 -0.378 -0.185 1.00 0.00 70 GLN A O 17
ATOM 20971 N N . ALA A 1 36 ? -5.871 1.655 0.177 1.00 0.00 71 ALA A N 17
ATOM 20972 C CA . ALA A 1 36 ? -5.710 1.955 -1.242 1.00 0.00 71 ALA A CA 17
ATOM 20973 C C . ALA A 1 36 ? -4.716 1.006 -1.912 1.00 0.00 71 ALA A C 17
ATOM 20974 O O . ALA A 1 36 ? -4.992 0.488 -2.993 1.00 0.00 71 ALA A O 17
ATOM 20981 N N . VAL A 1 37 ? -3.566 0.772 -1.272 1.00 0.00 72 VAL A N 17
ATOM 20982 C CA . VAL A 1 37 ? -2.556 -0.124 -1.832 1.00 0.00 72 VAL A CA 17
ATOM 20983 C C . VAL A 1 37 ? -3.075 -1.560 -1.908 1.00 0.00 72 VAL A C 17
ATOM 20984 O O . VAL A 1 37 ? -2.883 -2.240 -2.916 1.00 0.00 72 VAL A O 17
ATOM 20997 N N . GLU A 1 38 ? -3.741 -2.014 -0.843 1.00 0.00 73 GLU A N 17
ATOM 20998 C CA . GLU A 1 38 ? -4.293 -3.366 -0.806 1.00 0.00 73 GLU A CA 17
ATOM 20999 C C . GLU A 1 38 ? -5.398 -3.526 -1.850 1.00 0.00 73 GLU A C 17
ATOM 21000 O O . GLU A 1 38 ? -5.481 -4.551 -2.527 1.00 0.00 73 GLU A O 17
ATOM 21012 N N . THR A 1 39 ? -6.235 -2.496 -1.982 1.00 0.00 74 THR A N 17
ATOM 21013 C CA . THR A 1 39 ? -7.327 -2.512 -2.955 1.00 0.00 74 THR A CA 17
ATOM 21014 C C . THR A 1 39 ? -6.782 -2.382 -4.377 1.00 0.00 74 THR A C 17
ATOM 21015 O O . THR A 1 39 ? -7.348 -2.935 -5.319 1.00 0.00 74 THR A O 17
ATOM 21026 N N . TYR A 1 40 ? -5.678 -1.652 -4.523 1.00 0.00 75 TYR A N 17
ATOM 21027 C CA . TYR A 1 40 ? -5.050 -1.454 -5.820 1.00 0.00 75 TYR A CA 17
ATOM 21028 C C . TYR A 1 40 ? -4.522 -2.782 -6.368 1.00 0.00 75 TYR A C 17
ATOM 21029 O O . TYR A 1 40 ? -4.720 -3.102 -7.541 1.00 0.00 75 TYR A O 17
ATOM 21047 N N . LEU A 1 41 ? -3.853 -3.552 -5.507 1.00 0.00 76 LEU A N 17
ATOM 21048 C CA . LEU A 1 41 ? -3.297 -4.847 -5.900 1.00 0.00 76 LEU A CA 17
ATOM 21049 C C . LEU A 1 41 ? -4.397 -5.821 -6.320 1.00 0.00 76 LEU A C 17
ATOM 21050 O O . LEU A 1 41 ? -4.282 -6.483 -7.351 1.00 0.00 76 LEU A O 17
ATOM 21066 N N . LYS A 1 42 ? -5.464 -5.904 -5.522 1.00 0.00 77 LYS A N 17
ATOM 21067 C CA . LYS A 1 42 ? -6.576 -6.805 -5.832 1.00 0.00 77 LYS A CA 17
ATOM 21068 C C . LYS A 1 42 ? -7.363 -6.310 -7.047 1.00 0.00 77 LYS A C 17
ATOM 21069 O O . LYS A 1 42 ? -7.869 -7.113 -7.828 1.00 0.00 77 LYS A O 17
ATOM 21088 N N . LYS A 1 43 ? -7.461 -4.987 -7.202 1.00 0.00 78 LYS A N 17
ATOM 21089 C CA . LYS A 1 43 ? -8.185 -4.397 -8.328 1.00 0.00 78 LYS A CA 17
ATOM 21090 C C . LYS A 1 43 ? -7.505 -4.731 -9.659 1.00 0.00 78 LYS A C 17
ATOM 21091 O O . LYS A 1 43 ? -8.169 -5.128 -10.615 1.00 0.00 78 LYS A O 17
ATOM 21110 N N . LEU A 1 44 ? -6.182 -4.573 -9.713 1.00 0.00 79 LEU A N 17
ATOM 21111 C CA . LEU A 1 44 ? -5.422 -4.864 -10.932 1.00 0.00 79 LEU A CA 17
ATOM 21112 C C . LEU A 1 44 ? -5.504 -6.347 -11.286 1.00 0.00 79 LEU A C 17
ATOM 21113 O O . LEU A 1 44 ? -5.754 -6.703 -12.439 1.00 0.00 79 LEU A O 17
ATOM 21129 N N . ILE A 1 45 ? -5.299 -7.209 -10.289 1.00 0.00 80 ILE A N 17
ATOM 21130 C CA . ILE A 1 45 ? -5.356 -8.653 -10.502 1.00 0.00 80 ILE A CA 17
ATOM 21131 C C . ILE A 1 45 ? -6.774 -9.096 -10.866 1.00 0.00 80 ILE A C 17
ATOM 21132 O O . ILE A 1 45 ? -6.959 -10.026 -11.654 1.00 0.00 80 ILE A O 17
ATOM 21148 N N . ALA A 1 46 ? -7.771 -8.424 -10.288 1.00 0.00 81 ALA A N 17
ATOM 21149 C CA . ALA A 1 46 ? -9.173 -8.746 -10.549 1.00 0.00 81 ALA A CA 17
ATOM 21150 C C . ALA A 1 46 ? -9.598 -8.344 -11.960 1.00 0.00 81 ALA A C 17
ATOM 21151 O O . ALA A 1 46 ? -10.489 -8.965 -12.541 1.00 0.00 81 ALA A O 17
ATOM 21158 N N . THR A 1 47 ? -8.975 -7.299 -12.507 1.00 0.00 82 THR A N 17
ATOM 21159 C CA . THR A 1 47 ? -9.319 -6.831 -13.847 1.00 0.00 82 THR A CA 17
ATOM 21160 C C . THR A 1 47 ? -8.542 -7.594 -14.921 1.00 0.00 82 THR A C 17
ATOM 21161 O O . THR A 1 47 ? -9.133 -8.333 -15.709 1.00 0.00 82 THR A O 17
ATOM 21172 N N . ASN A 1 48 ? -7.218 -7.406 -14.959 1.00 0.00 83 ASN A N 17
ATOM 21173 C CA . ASN A 1 48 ? -6.380 -8.074 -15.956 1.00 0.00 83 ASN A CA 17
ATOM 21174 C C . ASN A 1 48 ? -4.886 -7.776 -15.757 1.00 0.00 83 ASN A C 17
ATOM 21175 O O . ASN A 1 48 ? -4.042 -8.639 -16.004 1.00 0.00 83 ASN A O 17
ATOM 21186 N N . ASN A 1 49 ? -4.567 -6.547 -15.330 1.00 0.00 84 ASN A N 17
ATOM 21187 C CA . ASN A 1 49 ? -3.177 -6.132 -15.117 1.00 0.00 84 ASN A CA 17
ATOM 21188 C C . ASN A 1 49 ? -2.505 -6.987 -14.047 1.00 0.00 84 ASN A C 17
ATOM 21189 O O . ASN A 1 49 ? -2.565 -6.676 -12.855 1.00 0.00 84 ASN A O 17
ATOM 21200 N N . VAL A 1 50 ? -1.874 -8.067 -14.487 1.00 0.00 85 VAL A N 17
ATOM 21201 C CA . VAL A 1 50 ? -1.192 -8.985 -13.584 1.00 0.00 85 VAL A CA 17
ATOM 21202 C C . VAL A 1 50 ? 0.177 -9.389 -14.135 1.00 0.00 85 VAL A C 17
ATOM 21203 O O . VAL A 1 50 ? 0.356 -10.504 -14.633 1.00 0.00 85 VAL A O 17
ATOM 21216 N N . THR A 1 51 ? 1.140 -8.474 -14.043 1.00 0.00 86 THR A N 17
ATOM 21217 C CA . THR A 1 51 ? 2.496 -8.733 -14.531 1.00 0.00 86 THR A CA 17
ATOM 21218 C C . THR A 1 51 ? 3.481 -8.947 -13.377 1.00 0.00 86 THR A C 17
ATOM 21219 O O . THR A 1 51 ? 4.534 -9.559 -13.565 1.00 0.00 86 THR A O 17
ATOM 21230 N N . HIS A 1 52 ? 3.139 -8.441 -12.187 1.00 0.00 87 HIS A N 17
ATOM 21231 C CA . HIS A 1 52 ? 4.005 -8.581 -11.014 1.00 0.00 87 HIS A CA 17
ATOM 21232 C C . HIS A 1 52 ? 3.303 -8.115 -9.737 1.00 0.00 87 HIS A C 17
ATOM 21233 O O . HIS A 1 52 ? 2.117 -7.777 -9.754 1.00 0.00 87 HIS A O 17
ATOM 21248 N N . LYS A 1 53 ? 4.053 -8.090 -8.632 1.00 0.00 88 LYS A N 17
ATOM 21249 C CA . LYS A 1 53 ? 3.521 -7.654 -7.343 1.00 0.00 88 LYS A CA 17
ATOM 21250 C C . LYS A 1 53 ? 4.042 -6.260 -6.990 1.00 0.00 88 LYS A C 17
ATOM 21251 O O . LYS A 1 53 ? 4.846 -5.687 -7.726 1.00 0.00 88 LYS A O 17
ATOM 21270 N N . ILE A 1 54 ? 3.584 -5.720 -5.862 1.00 0.00 89 ILE A N 17
ATOM 21271 C CA . ILE A 1 54 ? 4.014 -4.396 -5.426 1.00 0.00 89 ILE A CA 17
ATOM 21272 C C . ILE A 1 54 ? 5.213 -4.497 -4.483 1.00 0.00 89 ILE A C 17
ATOM 21273 O O . ILE A 1 54 ? 5.061 -4.804 -3.298 1.00 0.00 89 ILE A O 17
ATOM 21289 N N . THR A 1 55 ? 6.405 -4.236 -5.022 1.00 0.00 90 THR A N 17
ATOM 21290 C CA . THR A 1 55 ? 7.640 -4.294 -4.238 1.00 0.00 90 THR A CA 17
ATOM 21291 C C . THR A 1 55 ? 7.743 -3.090 -3.305 1.00 0.00 90 THR A C 17
ATOM 21292 O O . THR A 1 55 ? 6.912 -2.184 -3.361 1.00 0.00 90 THR A O 17
ATOM 21303 N N . GLU A 1 56 ? 8.769 -3.079 -2.451 1.00 0.00 91 GLU A N 17
ATOM 21304 C CA . GLU A 1 56 ? 8.968 -1.971 -1.520 1.00 0.00 91 GLU A CA 17
ATOM 21305 C C . GLU A 1 56 ? 9.049 -0.643 -2.274 1.00 0.00 91 GLU A C 17
ATOM 21306 O O . GLU A 1 56 ? 8.470 0.357 -1.850 1.00 0.00 91 GLU A O 17
ATOM 21318 N N . ALA A 1 57 ? 9.756 -0.646 -3.405 1.00 0.00 92 ALA A N 17
ATOM 21319 C CA . ALA A 1 57 ? 9.893 0.554 -4.228 1.00 0.00 92 ALA A CA 17
ATOM 21320 C C . ALA A 1 57 ? 8.568 0.908 -4.906 1.00 0.00 92 ALA A C 17
ATOM 21321 O O . ALA A 1 57 ? 8.206 2.082 -5.008 1.00 0.00 92 ALA A O 17
ATOM 21328 N N . GLU A 1 58 ? 7.853 -0.118 -5.372 1.00 0.00 93 GLU A N 17
ATOM 21329 C CA . GLU A 1 58 ? 6.571 0.073 -6.047 1.00 0.00 93 GLU A CA 17
ATOM 21330 C C . GLU A 1 58 ? 5.486 0.544 -5.077 1.00 0.00 93 GLU A C 17
ATOM 21331 O O . GLU A 1 58 ? 4.685 1.417 -5.413 1.00 0.00 93 GLU A O 17
ATOM 21343 N N . ILE A 1 59 ? 5.458 -0.041 -3.878 1.00 0.00 94 ILE A N 17
ATOM 21344 C CA . ILE A 1 59 ? 4.457 0.323 -2.876 1.00 0.00 94 ILE A CA 17
ATOM 21345 C C . ILE A 1 59 ? 4.600 1.781 -2.437 1.00 0.00 94 ILE A C 17
ATOM 21346 O O . ILE A 1 59 ? 3.602 2.453 -2.192 1.00 0.00 94 ILE A O 17
ATOM 21362 N N . VAL A 1 60 ? 5.839 2.271 -2.352 1.00 0.00 95 VAL A N 17
ATOM 21363 C CA . VAL A 1 60 ? 6.084 3.658 -1.952 1.00 0.00 95 VAL A CA 17
ATOM 21364 C C . VAL A 1 60 ? 5.536 4.630 -2.999 1.00 0.00 95 VAL A C 17
ATOM 21365 O O . VAL A 1 60 ? 4.910 5.630 -2.653 1.00 0.00 95 VAL A O 17
ATOM 21378 N N . SER A 1 61 ? 5.770 4.328 -4.278 1.00 0.00 96 SER A N 17
ATOM 21379 C CA . SER A 1 61 ? 5.288 5.179 -5.367 1.00 0.00 96 SER A CA 17
ATOM 21380 C C . SER A 1 61 ? 3.761 5.268 -5.347 1.00 0.00 96 SER A C 17
ATOM 21381 O O . SER A 1 61 ? 3.194 6.356 -5.465 1.00 0.00 96 SER A O 17
ATOM 21389 N N . ILE A 1 62 ? 3.103 4.121 -5.183 1.00 0.00 97 ILE A N 17
ATOM 21390 C CA . ILE A 1 62 ? 1.644 4.076 -5.133 1.00 0.00 97 ILE A CA 17
ATOM 21391 C C . ILE A 1 62 ? 1.140 4.681 -3.822 1.00 0.00 97 ILE A C 17
ATOM 21392 O O . ILE A 1 62 ? 0.180 5.452 -3.811 1.00 0.00 97 ILE A O 17
ATOM 21408 N N . LEU A 1 63 ? 1.813 4.336 -2.724 1.00 0.00 98 LEU A N 17
ATOM 21409 C CA . LEU A 1 63 ? 1.462 4.849 -1.400 1.00 0.00 98 LEU A CA 17
ATOM 21410 C C . LEU A 1 63 ? 1.592 6.372 -1.358 1.00 0.00 98 LEU A C 17
ATOM 21411 O O . LEU A 1 63 ? 0.754 7.059 -0.771 1.00 0.00 98 LEU A O 17
ATOM 21427 N N . ASN A 1 64 ? 2.650 6.890 -1.986 1.00 0.00 99 ASN A N 17
ATOM 21428 C CA . ASN A 1 64 ? 2.898 8.330 -2.029 1.00 0.00 99 ASN A CA 17
ATOM 21429 C C . ASN A 1 64 ? 1.717 9.065 -2.659 1.00 0.00 99 ASN A C 17
ATOM 21430 O O . ASN A 1 64 ? 1.330 10.142 -2.201 1.00 0.00 99 ASN A O 17
ATOM 21441 N N . GLY A 1 65 ? 1.128 8.460 -3.691 1.00 0.00 100 GLY A N 17
ATOM 21442 C CA . GLY A 1 65 ? -0.022 9.052 -4.347 1.00 0.00 100 GLY A CA 17
ATOM 21443 C C . GLY A 1 65 ? -1.273 8.911 -3.506 1.00 0.00 100 GLY A C 17
ATOM 21444 O O . GLY A 1 65 ? -2.108 9.814 -3.458 1.00 0.00 100 GLY A O 17
ATOM 21448 N N . ILE A 1 66 ? -1.382 7.768 -2.829 1.00 0.00 101 ILE A N 17
ATOM 21449 C CA . ILE A 1 66 ? -2.516 7.477 -1.960 1.00 0.00 101 ILE A CA 17
ATOM 21450 C C . ILE A 1 66 ? -2.667 8.554 -0.883 1.00 0.00 101 ILE A C 17
ATOM 21451 O O . ILE A 1 66 ? -3.771 9.037 -0.628 1.00 0.00 101 ILE A O 17
ATOM 21467 N N . ALA A 1 67 ? -1.548 8.937 -0.268 1.00 0.00 102 ALA A N 17
ATOM 21468 C CA . ALA A 1 67 ? -1.555 9.972 0.764 1.00 0.00 102 ALA A CA 17
ATOM 21469 C C . ALA A 1 67 ? -1.714 11.361 0.144 1.00 0.00 102 ALA A C 17
ATOM 21470 O O . ALA A 1 67 ? -2.339 12.242 0.736 1.00 0.00 102 ALA A O 17
ATOM 21477 N N . LYS A 1 68 ? -1.140 11.548 -1.049 1.00 0.00 103 LYS A N 17
ATOM 21478 C CA . LYS A 1 68 ? -1.214 12.829 -1.752 1.00 0.00 103 LYS A CA 17
ATOM 21479 C C . LYS A 1 68 ? -2.664 13.213 -2.050 1.00 0.00 103 LYS A C 17
ATOM 21480 O O . LYS A 1 68 ? -3.064 14.356 -1.834 1.00 0.00 103 LYS A O 17
ATOM 21499 N N . GLN A 1 69 ? -3.447 12.252 -2.545 1.00 0.00 104 GLN A N 17
ATOM 21500 C CA . GLN A 1 69 ? -4.854 12.496 -2.864 1.00 0.00 104 GLN A CA 17
ATOM 21501 C C . GLN A 1 69 ? -5.650 12.845 -1.604 1.00 0.00 104 GLN A C 17
ATOM 21502 O O . GLN A 1 69 ? -6.614 13.611 -1.662 1.00 0.00 104 GLN A O 17
ATOM 21516 N N . GLN A 1 70 ? -5.239 12.279 -0.468 1.00 0.00 105 GLN A N 17
ATOM 21517 C CA . GLN A 1 70 ? -5.908 12.530 0.804 1.00 0.00 105 GLN A CA 17
ATOM 21518 C C . GLN A 1 70 ? -5.326 13.764 1.494 1.00 0.00 105 GLN A C 17
ATOM 21519 O O . GLN A 1 70 ? -4.344 14.345 1.027 1.00 0.00 105 GLN A O 17
ATOM 21533 N N . ASN A 1 71 ? -5.937 14.159 2.612 1.00 0.00 106 ASN A N 17
ATOM 21534 C CA . ASN A 1 71 ? -5.477 15.322 3.367 1.00 0.00 106 ASN A CA 17
ATOM 21535 C C . ASN A 1 71 ? -4.370 14.928 4.346 1.00 0.00 106 ASN A C 17
ATOM 21536 O O . ASN A 1 71 ? -4.600 14.827 5.554 1.00 0.00 106 ASN A O 17
ATOM 21547 N N . SER A 1 72 ? -3.169 14.703 3.815 1.00 0.00 107 SER A N 17
ATOM 21548 C CA . SER A 1 72 ? -2.026 14.318 4.637 1.00 0.00 107 SER A CA 17
ATOM 21549 C C . SER A 1 72 ? -0.961 15.415 4.627 1.00 0.00 107 SER A C 17
ATOM 21550 O O . SER A 1 72 ? -0.161 15.508 3.694 1.00 0.00 107 SER A O 17
ATOM 21558 N N . GLN A 1 73 ? -0.962 16.247 5.668 1.00 0.00 108 GLN A N 17
ATOM 21559 C CA . GLN A 1 73 ? -0.001 17.344 5.778 1.00 0.00 108 GLN A CA 17
ATOM 21560 C C . GLN A 1 73 ? 0.299 17.669 7.243 1.00 0.00 108 GLN A C 17
ATOM 21561 O O . GLN A 1 73 ? -0.365 17.163 8.150 1.00 0.00 108 GLN A O 17
ATOM 21575 N N . ASN A 1 74 ? 1.304 18.519 7.467 1.00 0.00 109 ASN A N 17
ATOM 21576 C CA . ASN A 1 74 ? 1.692 18.915 8.820 1.00 0.00 109 ASN A CA 17
ATOM 21577 C C . ASN A 1 74 ? 2.446 20.243 8.808 1.00 0.00 109 ASN A C 17
ATOM 21578 O O . ASN A 1 74 ? 3.622 20.297 8.440 1.00 0.00 109 ASN A O 17
ATOM 21589 N N . ASN A 1 75 ? 1.763 21.313 9.212 1.00 0.00 110 ASN A N 17
ATOM 21590 C CA . ASN A 1 75 ? 2.370 22.641 9.246 1.00 0.00 110 ASN A CA 17
ATOM 21591 C C . ASN A 1 75 ? 3.190 22.834 10.519 1.00 0.00 110 ASN A C 17
ATOM 21592 O O . ASN A 1 75 ? 2.685 23.324 11.531 1.00 0.00 110 ASN A O 17
ATOM 21603 N N . SER A 1 76 ? 4.460 22.443 10.455 1.00 0.00 111 SER A N 17
ATOM 21604 C CA . SER A 1 76 ? 5.368 22.568 11.594 1.00 0.00 111 SER A CA 17
ATOM 21605 C C . SER A 1 76 ? 6.804 22.778 11.123 1.00 0.00 111 SER A C 17
ATOM 21606 O O . SER A 1 76 ? 7.473 23.722 11.546 1.00 0.00 111 SER A O 17
ATOM 21614 N N . LYS A 1 77 ? 7.269 21.896 10.240 1.00 0.00 112 LYS A N 17
ATOM 21615 C CA . LYS A 1 77 ? 8.625 21.987 9.704 1.00 0.00 112 LYS A CA 17
ATOM 21616 C C . LYS A 1 77 ? 8.763 23.174 8.747 1.00 0.00 112 LYS A C 17
ATOM 21617 O O . LYS A 1 77 ? 9.836 23.769 8.643 1.00 0.00 112 LYS A O 17
ATOM 21636 N N . ILE A 1 78 ? 7.675 23.520 8.052 1.00 0.00 113 ILE A N 17
ATOM 21637 C CA . ILE A 1 78 ? 7.688 24.640 7.112 1.00 0.00 113 ILE A CA 17
ATOM 21638 C C . ILE A 1 78 ? 7.112 25.910 7.754 1.00 0.00 113 ILE A C 17
ATOM 21639 O O . ILE A 1 78 ? 6.426 26.698 7.098 1.00 0.00 113 ILE A O 17
ATOM 21655 N N . ILE A 1 79 ? 7.405 26.106 9.041 1.00 0.00 114 ILE A N 17
ATOM 21656 C CA . ILE A 1 79 ? 6.929 27.279 9.772 1.00 0.00 114 ILE A CA 17
ATOM 21657 C C . ILE A 1 79 ? 8.098 28.193 10.168 1.00 0.00 114 ILE A C 17
ATOM 21658 O O . ILE A 1 79 ? 8.004 28.958 11.129 1.00 0.00 114 ILE A O 17
ATOM 21674 N N . PHE A 1 80 ? 9.199 28.107 9.418 1.00 0.00 115 PHE A N 17
ATOM 21675 C CA . PHE A 1 80 ? 10.382 28.922 9.688 1.00 0.00 115 PHE A CA 17
ATOM 21676 C C . PHE A 1 80 ? 10.287 30.276 8.983 1.00 0.00 115 PHE A C 17
ATOM 21677 O O . PHE A 1 80 ? 10.578 31.315 9.579 1.00 0.00 115 PHE A O 17
ATOM 21694 N N . GLU A 1 81 ? 9.876 30.255 7.714 1.00 0.00 116 GLU A N 17
ATOM 21695 C CA . GLU A 1 81 ? 9.738 31.479 6.922 1.00 0.00 116 GLU A CA 17
ATOM 21696 C C . GLU A 1 81 ? 8.392 31.513 6.185 1.00 0.00 116 GLU A C 17
ATOM 21697 O O . GLU A 1 81 ? 8.168 32.465 5.406 1.00 0.00 116 GLU A O 17
ATOM 21710 N N . GLY A 1 1 ? -13.720 -10.792 8.627 1.00 0.00 36 GLY A N 18
ATOM 21711 C CA . GLY A 1 1 ? -13.599 -9.341 8.941 1.00 0.00 36 GLY A CA 18
ATOM 21712 C C . GLY A 1 1 ? -14.408 -8.938 10.158 1.00 0.00 36 GLY A C 18
ATOM 21713 O O . GLY A 1 1 ? -15.615 -9.181 10.216 1.00 0.00 36 GLY A O 18
ATOM 21719 N N . GLU A 1 2 ? -13.742 -8.319 11.130 1.00 0.00 37 GLU A N 18
ATOM 21720 C CA . GLU A 1 2 ? -14.403 -7.876 12.354 1.00 0.00 37 GLU A CA 18
ATOM 21721 C C . GLU A 1 2 ? -14.649 -6.369 12.328 1.00 0.00 37 GLU A C 18
ATOM 21722 O O . GLU A 1 2 ? -15.739 -5.903 12.662 1.00 0.00 37 GLU A O 18
ATOM 21734 N N . ASN A 1 3 ? -13.626 -5.614 11.929 1.00 0.00 38 ASN A N 18
ATOM 21735 C CA . ASN A 1 3 ? -13.723 -4.157 11.858 1.00 0.00 38 ASN A CA 18
ATOM 21736 C C . ASN A 1 3 ? -13.070 -3.618 10.578 1.00 0.00 38 ASN A C 18
ATOM 21737 O O . ASN A 1 3 ? -12.488 -2.530 10.579 1.00 0.00 38 ASN A O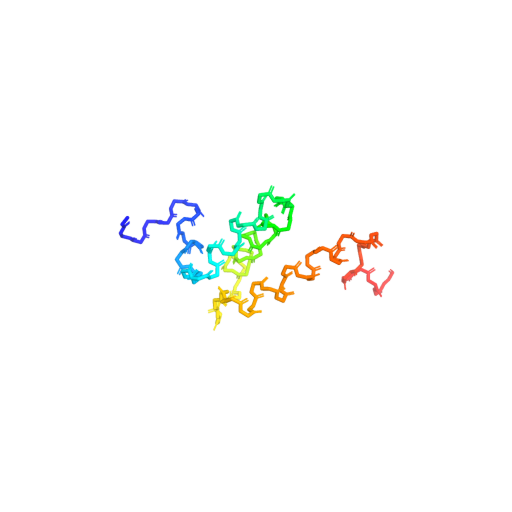 18
ATOM 21748 N N . SER A 1 4 ? -13.171 -4.381 9.487 1.00 0.00 39 SER A N 18
ATOM 21749 C CA . SER A 1 4 ? -12.589 -3.975 8.207 1.00 0.00 39 SER A CA 18
ATOM 21750 C C . SER A 1 4 ? -13.396 -4.530 7.029 1.00 0.00 39 SER A C 18
ATOM 21751 O O . SER A 1 4 ? -14.188 -5.460 7.195 1.00 0.00 39 SER A O 18
ATOM 21759 N N . ALA A 1 5 ? -13.183 -3.954 5.843 1.00 0.00 40 ALA A N 18
ATOM 21760 C CA . ALA A 1 5 ? -13.885 -4.386 4.633 1.00 0.00 40 ALA A CA 18
ATOM 21761 C C . ALA A 1 5 ? -12.911 -4.932 3.589 1.00 0.00 40 ALA A C 18
ATOM 21762 O O . ALA A 1 5 ? -11.792 -4.431 3.452 1.00 0.00 40 ALA A O 18
ATOM 21769 N N . PRO A 1 6 ? -13.328 -5.972 2.835 1.00 0.00 41 PRO A N 18
ATOM 21770 C CA . PRO A 1 6 ? -12.491 -6.594 1.797 1.00 0.00 41 PRO A CA 18
ATOM 21771 C C . PRO A 1 6 ? -11.979 -5.587 0.772 1.00 0.00 41 PRO A C 18
ATOM 21772 O O . PRO A 1 6 ? -12.729 -4.733 0.294 1.00 0.00 41 PRO A O 18
ATOM 21783 N N . VAL A 1 7 ? -10.696 -5.702 0.434 1.00 0.00 42 VAL A N 18
ATOM 21784 C CA . VAL A 1 7 ? -10.070 -4.811 -0.542 1.00 0.00 42 VAL A CA 18
ATOM 21785 C C . VAL A 1 7 ? -8.663 -5.290 -0.907 1.00 0.00 42 VAL A C 18
ATOM 21786 O O . VAL A 1 7 ? -8.280 -5.268 -2.076 1.00 0.00 42 VAL A O 18
ATOM 21799 N N . GLY A 1 8 ? -7.906 -5.721 0.102 1.00 0.00 43 GLY A N 18
ATOM 21800 C CA . GLY A 1 8 ? -6.553 -6.203 -0.123 1.00 0.00 43 GLY A CA 18
ATOM 21801 C C . GLY A 1 8 ? -6.451 -7.724 -0.115 1.00 0.00 43 GLY A C 18
ATOM 21802 O O . GLY A 1 8 ? -5.565 -8.286 -0.754 1.00 0.00 43 GLY A O 18
ATOM 21806 N N . ALA A 1 9 ? -7.357 -8.392 0.610 1.00 0.00 44 ALA A N 18
ATOM 21807 C CA . ALA A 1 9 ? -7.356 -9.857 0.697 1.00 0.00 44 ALA A CA 18
ATOM 21808 C C . ALA A 1 9 ? -7.444 -10.517 -0.683 1.00 0.00 44 ALA A C 18
ATOM 21809 O O . ALA A 1 9 ? -6.780 -11.524 -0.938 1.00 0.00 44 ALA A O 18
ATOM 21816 N N . ALA A 1 10 ? -8.267 -9.948 -1.566 1.00 0.00 45 ALA A N 18
ATOM 21817 C CA . ALA A 1 10 ? -8.440 -10.487 -2.918 1.00 0.00 45 ALA A CA 18
ATOM 21818 C C . ALA A 1 10 ? -7.148 -10.392 -3.729 1.00 0.00 45 ALA A C 18
ATOM 21819 O O . ALA A 1 10 ? -6.853 -11.268 -4.543 1.00 0.00 45 ALA A O 18
ATOM 21826 N N . ILE A 1 11 ? -6.384 -9.322 -3.507 1.00 0.00 46 ILE A N 18
ATOM 21827 C CA . ILE A 1 11 ? -5.126 -9.111 -4.221 1.00 0.00 46 ILE A CA 18
ATOM 21828 C C . ILE A 1 11 ? -3.913 -9.574 -3.399 1.00 0.00 46 ILE A C 18
ATOM 21829 O O . ILE A 1 11 ? -2.779 -9.517 -3.877 1.00 0.00 46 ILE A O 18
ATOM 21845 N N . ALA A 1 12 ? -4.154 -10.046 -2.171 1.00 0.00 47 ALA A N 18
ATOM 21846 C CA . ALA A 1 12 ? -3.077 -10.526 -1.303 1.00 0.00 47 ALA A CA 18
ATOM 21847 C C . ALA A 1 12 ? -2.298 -11.669 -1.958 1.00 0.00 47 ALA A C 18
ATOM 21848 O O . ALA A 1 12 ? -1.123 -11.881 -1.658 1.00 0.00 47 ALA A O 18
ATOM 21855 N N . ASN A 1 13 ? -2.960 -12.398 -2.860 1.00 0.00 48 ASN A N 18
ATOM 21856 C CA . ASN A 1 13 ? -2.333 -13.516 -3.566 1.00 0.00 48 ASN A CA 18
ATOM 21857 C C . ASN A 1 13 ? -1.397 -13.021 -4.674 1.00 0.00 48 ASN A C 18
ATOM 21858 O O . ASN A 1 13 ? -0.587 -13.788 -5.198 1.00 0.00 48 ASN A O 18
ATOM 21869 N N . PHE A 1 14 ? -1.507 -11.736 -5.025 1.00 0.00 49 PHE A N 18
ATOM 21870 C CA . PHE A 1 14 ? -0.669 -11.145 -6.064 1.00 0.00 49 PHE A CA 18
ATOM 21871 C C . PHE A 1 14 ? 0.574 -10.465 -5.472 1.00 0.00 49 PHE A C 18
ATOM 21872 O O . PHE A 1 14 ? 1.115 -9.526 -6.060 1.00 0.00 49 PHE A O 18
ATOM 21889 N N . LEU A 1 15 ? 1.028 -10.947 -4.314 1.00 0.00 50 LEU A N 18
ATOM 21890 C CA . LEU A 1 15 ? 2.206 -10.387 -3.659 1.00 0.00 50 LEU A CA 18
ATOM 21891 C C . LEU A 1 15 ? 3.252 -11.472 -3.404 1.00 0.00 50 LEU A C 18
ATOM 21892 O O . LEU A 1 15 ? 3.025 -12.647 -3.700 1.00 0.00 50 LEU A O 18
ATOM 21908 N N . GLU A 1 16 ? 4.398 -11.069 -2.853 1.00 0.00 51 GLU A N 18
ATOM 21909 C CA . GLU A 1 16 ? 5.479 -12.004 -2.553 1.00 0.00 51 GLU A CA 18
ATOM 21910 C C . GLU A 1 16 ? 5.661 -12.156 -1.044 1.00 0.00 51 GLU A C 18
ATOM 21911 O O . GLU A 1 16 ? 5.466 -11.200 -0.293 1.00 0.00 51 GLU A O 18
ATOM 21923 N N . PRO A 1 17 ? 6.043 -13.365 -0.579 1.00 0.00 52 PRO A N 18
ATOM 21924 C CA . PRO A 1 17 ? 6.254 -13.637 0.850 1.00 0.00 52 PRO A CA 18
ATOM 21925 C C . PRO A 1 17 ? 7.221 -12.647 1.495 1.00 0.00 52 PRO A C 18
ATOM 21926 O O . PRO A 1 17 ? 6.960 -12.138 2.586 1.00 0.00 52 PRO A O 18
ATOM 21937 N N . GLN A 1 18 ? 8.333 -12.370 0.810 1.00 0.00 53 GLN A N 18
ATOM 21938 C CA . GLN A 1 18 ? 9.332 -11.430 1.316 1.00 0.00 53 GLN A CA 18
ATOM 21939 C C . GLN A 1 18 ? 8.752 -10.018 1.394 1.00 0.00 53 GLN A C 18
ATOM 21940 O O . GLN A 1 18 ? 8.930 -9.320 2.393 1.00 0.00 53 GLN A O 18
ATOM 21954 N N . ALA A 1 19 ? 8.049 -9.609 0.334 1.00 0.00 54 ALA A N 18
ATOM 21955 C CA . ALA A 1 19 ? 7.432 -8.285 0.281 1.00 0.00 54 ALA A CA 18
ATOM 21956 C C . ALA A 1 19 ? 6.357 -8.131 1.356 1.00 0.00 54 ALA A C 18
ATOM 21957 O O . ALA A 1 19 ? 6.216 -7.062 1.950 1.00 0.00 54 ALA A O 18
ATOM 21964 N N . LEU A 1 20 ? 5.604 -9.207 1.602 1.00 0.00 55 LEU A N 18
ATOM 21965 C CA . LEU A 1 20 ? 4.542 -9.190 2.607 1.00 0.00 55 LEU A CA 18
ATOM 21966 C C . LEU A 1 20 ? 5.108 -8.844 3.984 1.00 0.00 55 LEU A C 18
ATOM 21967 O O . LEU A 1 20 ? 4.529 -8.039 4.714 1.00 0.00 55 LEU A O 18
ATOM 21983 N N . GLU A 1 21 ? 6.249 -9.446 4.326 1.00 0.00 56 GLU A N 18
ATOM 21984 C CA . GLU A 1 21 ? 6.898 -9.189 5.611 1.00 0.00 56 GLU A CA 18
ATOM 21985 C C . GLU A 1 21 ? 7.264 -7.709 5.754 1.00 0.00 56 GLU A C 18
ATOM 21986 O O . GLU A 1 21 ? 7.086 -7.120 6.822 1.00 0.00 56 GLU A O 18
ATOM 21998 N N . ARG A 1 22 ? 7.769 -7.112 4.671 1.00 0.00 57 ARG A N 18
ATOM 21999 C CA . ARG A 1 22 ? 8.153 -5.704 4.677 1.00 0.00 57 ARG A CA 18
ATOM 22000 C C . ARG A 1 22 ? 6.926 -4.802 4.808 1.00 0.00 57 ARG A C 18
ATOM 22001 O O . ARG A 1 22 ? 6.930 -3.850 5.591 1.00 0.00 57 ARG A O 18
ATOM 22022 N N . LEU A 1 23 ? 5.878 -5.110 4.038 1.00 0.00 58 LEU A N 18
ATOM 22023 C CA . LEU A 1 23 ? 4.641 -4.328 4.069 1.00 0.00 58 LEU A CA 18
ATOM 22024 C C . LEU A 1 23 ? 4.060 -4.267 5.483 1.00 0.00 58 LEU A C 18
ATOM 22025 O O . LEU A 1 23 ? 3.512 -3.241 5.889 1.00 0.00 58 LEU A O 18
ATOM 22041 N N . SER A 1 24 ? 4.188 -5.365 6.233 1.00 0.00 59 SER A N 18
ATOM 22042 C CA . SER A 1 24 ? 3.683 -5.419 7.604 1.00 0.00 59 SER A CA 18
ATOM 22043 C C . SER A 1 24 ? 4.444 -4.442 8.499 1.00 0.00 59 SER A C 18
ATOM 22044 O O . SER A 1 24 ? 3.840 -3.710 9.284 1.00 0.00 59 SER A O 18
ATOM 22052 N N . ARG A 1 25 ? 5.773 -4.435 8.371 1.00 0.00 60 ARG A N 18
ATOM 22053 C CA . ARG A 1 25 ? 6.620 -3.546 9.166 1.00 0.00 60 ARG A CA 18
ATOM 22054 C C . ARG A 1 25 ? 6.322 -2.078 8.861 1.00 0.00 60 ARG A C 18
ATOM 22055 O O . ARG A 1 25 ? 6.196 -1.263 9.776 1.00 0.00 60 ARG A O 18
ATOM 22076 N N . VAL A 1 26 ? 6.207 -1.745 7.573 1.00 0.00 61 VAL A N 18
ATOM 22077 C CA . VAL A 1 26 ? 5.920 -0.371 7.163 1.00 0.00 61 VAL A CA 18
ATOM 22078 C C . VAL A 1 26 ? 4.513 0.056 7.596 1.00 0.00 61 VAL A C 18
ATOM 22079 O O . VAL A 1 26 ? 4.318 1.188 8.038 1.00 0.00 61 VAL A O 18
ATOM 22092 N N . ALA A 1 27 ? 3.541 -0.854 7.475 1.00 0.00 62 ALA A N 18
ATOM 22093 C CA . ALA A 1 27 ? 2.157 -0.565 7.863 1.00 0.00 62 ALA A CA 18
ATOM 22094 C C . ALA A 1 27 ? 2.045 -0.207 9.348 1.00 0.00 62 ALA A C 18
ATOM 22095 O O . ALA A 1 27 ? 1.156 0.550 9.741 1.00 0.00 62 ALA A O 18
ATOM 22102 N N . LEU A 1 28 ? 2.947 -0.756 10.168 1.00 0.00 63 LEU A N 18
ATOM 22103 C CA . LEU A 1 28 ? 2.941 -0.490 11.607 1.00 0.00 63 LEU A CA 18
ATOM 22104 C C . LEU A 1 28 ? 3.194 0.987 11.892 1.00 0.00 63 LEU A C 18
ATOM 22105 O O . LEU A 1 28 ? 2.534 1.585 12.743 1.00 0.00 63 LEU A O 18
ATOM 22121 N N . VAL A 1 29 ? 4.156 1.567 11.180 1.00 0.00 64 VAL A N 18
ATOM 22122 C CA . VAL A 1 29 ? 4.502 2.972 11.361 1.00 0.00 64 VAL A CA 18
ATOM 22123 C C . VAL A 1 29 ? 3.667 3.869 10.447 1.00 0.00 64 VAL A C 18
ATOM 22124 O O . VAL A 1 29 ? 3.060 4.838 10.904 1.00 0.00 64 VAL A O 18
ATOM 22137 N N . ARG A 1 30 ? 3.636 3.535 9.157 1.00 0.00 65 ARG A N 18
ATOM 22138 C CA . ARG A 1 30 ? 2.871 4.303 8.180 1.00 0.00 65 ARG A CA 18
ATOM 22139 C C . ARG A 1 30 ? 1.845 3.415 7.480 1.00 0.00 65 ARG A C 18
ATOM 22140 O O . ARG A 1 30 ? 2.113 2.865 6.408 1.00 0.00 65 ARG A O 18
ATOM 22161 N N . ARG A 1 31 ? 0.667 3.283 8.091 1.00 0.00 66 ARG A N 18
ATOM 22162 C CA . ARG A 1 31 ? -0.408 2.467 7.523 1.00 0.00 66 ARG A CA 18
ATOM 22163 C C . ARG A 1 31 ? -0.792 2.963 6.128 1.00 0.00 66 ARG A C 18
ATOM 22164 O O . ARG A 1 31 ? -1.179 2.173 5.268 1.00 0.00 66 ARG A O 18
ATOM 22185 N N . ASP A 1 32 ? -0.675 4.277 5.912 1.00 0.00 67 ASP A N 18
ATOM 22186 C CA . ASP A 1 32 ? -1.003 4.880 4.621 1.00 0.00 67 ASP A CA 18
ATOM 22187 C C . ASP A 1 32 ? -0.097 4.342 3.514 1.00 0.00 67 ASP A C 18
ATOM 22188 O O . ASP A 1 32 ? -0.549 4.110 2.392 1.00 0.00 67 ASP A O 18
ATOM 22197 N N . ARG A 1 33 ? 1.181 4.143 3.838 1.00 0.00 68 ARG A N 18
ATOM 22198 C CA . ARG A 1 33 ? 2.144 3.628 2.869 1.00 0.00 68 ARG A CA 18
ATOM 22199 C C . ARG A 1 33 ? 1.756 2.220 2.417 1.00 0.00 68 ARG A C 18
ATOM 22200 O O . ARG A 1 33 ? 1.703 1.935 1.219 1.00 0.00 68 ARG A O 18
ATOM 22221 N N . ALA A 1 34 ? 1.471 1.347 3.385 1.00 0.00 69 ALA A N 18
ATOM 22222 C CA . ALA A 1 34 ? 1.074 -0.028 3.090 1.00 0.00 69 ALA A CA 18
ATOM 22223 C C . ALA A 1 34 ? -0.277 -0.078 2.377 1.00 0.00 69 ALA A C 18
ATOM 22224 O O . ALA A 1 34 ? -0.507 -0.941 1.528 1.00 0.00 69 ALA A O 18
ATOM 22231 N N . GLN A 1 35 ? -1.166 0.853 2.728 1.00 0.00 70 GLN A N 18
ATOM 22232 C CA . GLN A 1 35 ? -2.493 0.918 2.121 1.00 0.00 70 GLN A CA 18
ATOM 22233 C C . GLN A 1 35 ? -2.396 1.253 0.636 1.00 0.00 70 GLN A C 18
ATOM 22234 O O . GLN A 1 35 ? -3.058 0.628 -0.188 1.00 0.00 70 GLN A O 18
ATOM 22248 N N . ALA A 1 36 ? -1.564 2.240 0.301 1.00 0.00 71 ALA A N 18
ATOM 22249 C CA . ALA A 1 36 ? -1.387 2.646 -1.090 1.00 0.00 71 ALA A CA 18
ATOM 22250 C C . ALA A 1 36 ? -0.781 1.521 -1.932 1.00 0.00 71 ALA A C 18
ATOM 22251 O O . ALA A 1 36 ? -1.071 1.413 -3.124 1.00 0.00 71 ALA A O 18
ATOM 22258 N N . VAL A 1 37 ? 0.054 0.680 -1.314 1.00 0.00 72 VAL A N 18
ATOM 22259 C CA . VAL A 1 37 ? 0.675 -0.432 -2.033 1.00 0.00 72 VAL A CA 18
ATOM 22260 C C . VAL A 1 37 ? -0.382 -1.444 -2.475 1.00 0.00 72 VAL A C 18
ATOM 22261 O O . VAL A 1 37 ? -0.380 -1.889 -3.625 1.00 0.00 72 VAL A O 18
ATOM 22274 N N . GLU A 1 38 ? -1.286 -1.802 -1.557 1.00 0.00 73 GLU A N 18
ATOM 22275 C CA . GLU A 1 38 ? -2.349 -2.763 -1.863 1.00 0.00 73 GLU A CA 18
ATOM 22276 C C . GLU A 1 38 ? -3.344 -2.191 -2.874 1.00 0.00 73 GLU A C 18
ATOM 22277 O O . GLU A 1 38 ? -3.845 -2.919 -3.733 1.00 0.00 73 GLU A O 18
ATOM 22289 N N . THR A 1 39 ? -3.623 -0.888 -2.776 1.00 0.00 74 THR A N 18
ATOM 22290 C CA . THR A 1 39 ? -4.558 -0.236 -3.696 1.00 0.00 74 THR A CA 18
ATOM 22291 C C . THR A 1 39 ? -3.958 -0.116 -5.098 1.00 0.00 74 THR A C 18
ATOM 22292 O O . THR A 1 39 ? -4.670 -0.227 -6.097 1.00 0.00 74 THR A O 18
ATOM 22303 N N . TYR A 1 40 ? -2.645 0.103 -5.168 1.00 0.00 75 TYR A N 18
ATOM 22304 C CA . TYR A 1 40 ? -1.952 0.227 -6.444 1.00 0.00 75 TYR A CA 18
ATOM 22305 C C . TYR A 1 40 ? -1.969 -1.104 -7.204 1.00 0.00 75 TYR A C 18
ATOM 22306 O O . TYR A 1 40 ? -2.272 -1.141 -8.398 1.00 0.00 75 TYR A O 18
ATOM 22324 N N . LEU A 1 41 ? -1.642 -2.190 -6.501 1.00 0.00 76 LEU A N 18
ATOM 22325 C CA . LEU A 1 41 ? -1.616 -3.524 -7.104 1.00 0.00 76 LEU A CA 18
ATOM 22326 C C . LEU A 1 41 ? -2.994 -3.927 -7.625 1.00 0.00 76 LEU A C 18
ATOM 22327 O O . LEU A 1 41 ? -3.119 -4.421 -8.746 1.00 0.00 76 LEU A O 18
ATOM 22343 N N . LYS A 1 42 ? -4.025 -3.708 -6.807 1.00 0.00 77 LYS A N 18
ATOM 22344 C CA . LYS A 1 42 ? -5.393 -4.047 -7.194 1.00 0.00 77 LYS A CA 18
ATOM 22345 C C . LYS A 1 42 ? -5.837 -3.240 -8.415 1.00 0.00 77 LYS A C 18
ATOM 22346 O O . LYS A 1 42 ? -6.594 -3.736 -9.247 1.00 0.00 77 LYS A O 18
ATOM 22365 N N . LYS A 1 43 ? -5.355 -1.999 -8.518 1.00 0.00 78 LYS A N 18
ATOM 22366 C CA . LYS A 1 43 ? -5.701 -1.131 -9.642 1.00 0.00 78 LYS A CA 18
ATOM 22367 C C . LYS A 1 43 ? -5.183 -1.706 -10.963 1.00 0.00 78 LYS A C 18
ATOM 22368 O O . LYS A 1 43 ? -5.893 -1.693 -11.966 1.00 0.00 78 LYS A O 18
ATOM 22387 N N . LEU A 1 44 ? -3.948 -2.213 -10.957 1.00 0.00 79 LEU A N 18
ATOM 22388 C CA . LEU A 1 44 ? -3.349 -2.794 -12.163 1.00 0.00 79 LEU A CA 18
ATOM 22389 C C . LEU A 1 44 ? -4.107 -4.047 -12.605 1.00 0.00 79 LEU A C 18
ATOM 22390 O O . LEU A 1 44 ? -4.413 -4.208 -13.786 1.00 0.00 79 LEU A O 18
ATOM 22406 N N . ILE A 1 45 ? -4.405 -4.931 -11.651 1.00 0.00 80 ILE A N 18
ATOM 22407 C CA . ILE A 1 45 ? -5.127 -6.170 -11.946 1.00 0.00 80 ILE A CA 18
ATOM 22408 C C . ILE A 1 45 ? -6.578 -5.887 -12.341 1.00 0.00 80 ILE A C 18
ATOM 22409 O O . ILE A 1 45 ? -7.102 -6.496 -13.275 1.00 0.00 80 ILE A O 18
ATOM 22425 N N . ALA A 1 46 ? -7.221 -4.966 -11.622 1.00 0.00 81 ALA A N 18
ATOM 22426 C CA . ALA A 1 46 ? -8.613 -4.608 -11.894 1.00 0.00 81 ALA A CA 18
ATOM 22427 C C . ALA A 1 46 ? -8.751 -3.808 -13.190 1.00 0.00 81 ALA A C 18
ATOM 22428 O O . ALA A 1 46 ? -9.725 -3.974 -13.926 1.00 0.00 81 ALA A O 18
ATOM 22435 N N . THR A 1 47 ? -7.777 -2.938 -13.465 1.00 0.00 82 THR A N 18
ATOM 22436 C CA . THR A 1 47 ? -7.804 -2.115 -14.672 1.00 0.00 82 THR A CA 18
ATOM 22437 C C . THR A 1 47 ? -7.253 -2.890 -15.872 1.00 0.00 82 THR A C 18
ATOM 22438 O O . THR A 1 47 ? -8.020 -3.319 -16.735 1.00 0.00 82 THR A O 18
ATOM 22449 N N . ASN A 1 48 ? -5.928 -3.074 -15.927 1.00 0.00 83 ASN A N 18
ATOM 22450 C CA . ASN A 1 48 ? -5.301 -3.805 -17.033 1.00 0.00 83 ASN A CA 18
ATOM 22451 C C . ASN A 1 48 ? -3.779 -3.841 -16.897 1.00 0.00 83 ASN A C 18
ATOM 22452 O O . ASN A 1 48 ? -3.105 -2.830 -17.103 1.00 0.00 83 ASN A O 18
ATOM 22463 N N . ASN A 1 49 ? -3.238 -5.015 -16.569 1.00 0.00 84 ASN A N 18
ATOM 22464 C CA . ASN A 1 49 ? -1.790 -5.180 -16.428 1.00 0.00 84 ASN A CA 18
ATOM 22465 C C . ASN A 1 49 ? -1.417 -6.655 -16.269 1.00 0.00 84 ASN A C 18
ATOM 22466 O O . ASN A 1 49 ? -1.057 -7.315 -17.246 1.00 0.00 84 ASN A O 18
ATOM 22477 N N . VAL A 1 50 ? -1.510 -7.162 -15.032 1.00 0.00 85 VAL A N 18
ATOM 22478 C CA . VAL A 1 50 ? -1.188 -8.559 -14.723 1.00 0.00 85 VAL A CA 18
ATOM 22479 C C . VAL A 1 50 ? 0.045 -9.041 -15.500 1.00 0.00 85 VAL A C 18
ATOM 22480 O O . VAL A 1 50 ? 0.047 -10.126 -16.086 1.00 0.00 85 VAL A O 18
ATOM 22493 N N . THR A 1 51 ? 1.094 -8.220 -15.496 1.00 0.00 86 THR A N 18
ATOM 22494 C CA . THR A 1 51 ? 2.337 -8.550 -16.192 1.00 0.00 86 THR A CA 18
ATOM 22495 C C . THR A 1 51 ? 3.487 -8.795 -15.202 1.00 0.00 86 THR A C 18
ATOM 22496 O O . THR A 1 51 ? 4.594 -9.153 -15.608 1.00 0.00 86 THR A O 18
ATOM 22507 N N . HIS A 1 52 ? 3.218 -8.613 -13.901 1.00 0.00 87 HIS A N 18
ATOM 22508 C CA . HIS A 1 52 ? 4.233 -8.825 -12.866 1.00 0.00 87 HIS A CA 18
ATOM 22509 C C . HIS A 1 52 ? 3.624 -8.749 -11.463 1.00 0.00 87 HIS A C 18
ATOM 22510 O O . HIS A 1 52 ? 2.477 -8.327 -11.294 1.00 0.00 87 HIS A O 18
ATOM 22525 N N . LYS A 1 53 ? 4.409 -9.154 -10.460 1.00 0.00 88 LYS A N 18
ATOM 22526 C CA . LYS A 1 53 ? 3.967 -9.129 -9.064 1.00 0.00 88 LYS A CA 18
ATOM 22527 C C . LYS A 1 53 ? 4.863 -8.205 -8.235 1.00 0.00 88 LYS A C 18
ATOM 22528 O O . LYS A 1 53 ? 5.988 -7.898 -8.637 1.00 0.00 88 LYS A O 18
ATOM 22547 N N . ILE A 1 54 ? 4.362 -7.758 -7.081 1.00 0.00 89 ILE A N 18
ATOM 22548 C CA . ILE A 1 54 ? 5.133 -6.864 -6.217 1.00 0.00 89 ILE A CA 18
ATOM 22549 C C . ILE A 1 54 ? 6.096 -7.645 -5.325 1.00 0.00 89 ILE A C 18
ATOM 22550 O O . ILE A 1 54 ? 5.676 -8.354 -4.407 1.00 0.00 89 ILE A O 18
ATOM 22566 N N . THR A 1 55 ? 7.389 -7.498 -5.601 1.00 0.00 90 THR A N 18
ATOM 22567 C CA . THR A 1 55 ? 8.429 -8.173 -4.829 1.00 0.00 90 THR A CA 18
ATOM 22568 C C . THR A 1 55 ? 8.997 -7.233 -3.766 1.00 0.00 90 THR A C 18
ATOM 22569 O O . THR A 1 55 ? 8.607 -6.067 -3.692 1.00 0.00 90 THR A O 18
ATOM 22580 N N . GLU A 1 56 ? 9.927 -7.738 -2.951 1.00 0.00 91 GLU A N 18
ATOM 22581 C CA . GLU A 1 56 ? 10.551 -6.924 -1.904 1.00 0.00 91 GLU A CA 18
ATOM 22582 C C . GLU A 1 56 ? 11.165 -5.654 -2.496 1.00 0.00 91 GLU A C 18
ATOM 22583 O O . GLU A 1 56 ? 11.062 -4.573 -1.914 1.00 0.00 91 GLU A O 18
ATOM 22595 N N . ALA A 1 57 ? 11.795 -5.794 -3.662 1.00 0.00 92 ALA A N 18
ATOM 22596 C CA . ALA A 1 57 ? 12.417 -4.661 -4.344 1.00 0.00 92 ALA A CA 18
ATOM 22597 C C . ALA A 1 57 ? 11.366 -3.696 -4.895 1.00 0.00 92 ALA A C 18
ATOM 22598 O O . ALA A 1 57 ? 11.536 -2.478 -4.834 1.00 0.00 92 ALA A O 18
ATOM 22605 N N . GLU A 1 58 ? 10.283 -4.249 -5.441 1.00 0.00 93 GLU A N 18
ATOM 22606 C CA . GLU A 1 58 ? 9.208 -3.439 -6.014 1.00 0.00 93 GLU A CA 18
ATOM 22607 C C . GLU A 1 58 ? 8.398 -2.725 -4.930 1.00 0.00 93 GLU A C 18
ATOM 22608 O O . GLU A 1 58 ? 8.061 -1.549 -5.075 1.00 0.00 93 GLU A O 18
ATOM 22620 N N . ILE A 1 59 ? 8.083 -3.440 -3.850 1.00 0.00 94 ILE A N 18
ATOM 22621 C CA . ILE A 1 59 ? 7.302 -2.871 -2.753 1.00 0.00 94 ILE A CA 18
ATOM 22622 C C . ILE A 1 59 ? 8.033 -1.704 -2.082 1.00 0.00 94 ILE A C 18
ATOM 22623 O O . ILE A 1 59 ? 7.408 -0.708 -1.713 1.00 0.00 94 ILE A O 18
ATOM 22639 N N . VAL A 1 60 ? 9.355 -1.821 -1.940 1.00 0.00 95 VAL A N 18
ATOM 22640 C CA . VAL A 1 60 ? 10.152 -0.760 -1.327 1.00 0.00 95 VAL A CA 18
ATOM 22641 C C . VAL A 1 60 ? 10.163 0.486 -2.215 1.00 0.00 95 VAL A C 18
ATOM 22642 O O . VAL A 1 60 ? 10.063 1.611 -1.723 1.00 0.00 95 VAL A O 18
ATOM 22655 N N . SER A 1 61 ? 10.278 0.270 -3.526 1.00 0.00 96 SER A N 18
ATOM 22656 C CA . SER A 1 61 ? 10.293 1.368 -4.489 1.00 0.00 96 SER A CA 18
ATOM 22657 C C . SER A 1 61 ? 8.948 2.098 -4.505 1.00 0.00 96 SER A C 18
ATOM 22658 O O . SER A 1 61 ? 8.906 3.330 -4.484 1.00 0.00 96 SER A O 18
ATOM 22666 N N . ILE A 1 62 ? 7.853 1.335 -4.532 1.00 0.00 97 ILE A N 18
ATOM 22667 C CA . ILE A 1 62 ? 6.513 1.924 -4.540 1.00 0.00 97 ILE A CA 18
ATOM 22668 C C . ILE A 1 62 ? 6.245 2.684 -3.241 1.00 0.00 97 ILE A C 18
ATOM 22669 O O . ILE A 1 62 ? 5.665 3.770 -3.260 1.00 0.00 97 ILE A O 18
ATOM 22685 N N . LEU A 1 63 ? 6.678 2.111 -2.115 1.00 0.00 98 LEU A N 18
ATOM 22686 C CA . LEU A 1 63 ? 6.490 2.741 -0.808 1.00 0.00 98 LEU A CA 18
ATOM 22687 C C . LEU A 1 63 ? 7.174 4.110 -0.753 1.00 0.00 98 LEU A C 18
ATOM 22688 O O . LEU A 1 63 ? 6.624 5.060 -0.193 1.00 0.00 98 LEU A O 18
ATOM 22704 N N . ASN A 1 64 ? 8.370 4.205 -1.340 1.00 0.00 99 ASN A N 18
ATOM 22705 C CA . ASN A 1 64 ? 9.121 5.462 -1.360 1.00 0.00 99 ASN A CA 18
ATOM 22706 C C . ASN A 1 64 ? 8.376 6.531 -2.159 1.00 0.00 99 ASN A C 18
ATOM 22707 O O . ASN A 1 64 ? 8.371 7.705 -1.785 1.00 0.00 99 ASN A O 18
ATOM 22718 N N . GLY A 1 65 ? 7.730 6.112 -3.249 1.00 0.00 100 GLY A N 18
ATOM 22719 C CA . GLY A 1 65 ? 6.972 7.040 -4.069 1.00 0.00 100 GLY A CA 18
ATOM 22720 C C . GLY A 1 65 ? 5.678 7.442 -3.398 1.00 0.00 100 GLY A C 18
ATOM 22721 O O . GLY A 1 65 ? 5.269 8.603 -3.460 1.00 0.00 100 GLY A O 18
ATOM 22725 N N . ILE A 1 66 ? 5.047 6.473 -2.735 1.00 0.00 101 ILE A N 18
ATOM 22726 C CA . ILE A 1 66 ? 3.801 6.702 -2.017 1.00 0.00 101 ILE A CA 18
ATOM 22727 C C . ILE A 1 66 ? 3.970 7.825 -0.988 1.00 0.00 101 ILE A C 18
ATOM 22728 O O . ILE A 1 66 ? 3.096 8.682 -0.842 1.00 0.00 101 ILE A O 18
ATOM 22744 N N . ALA A 1 67 ? 5.107 7.816 -0.289 1.00 0.00 102 ALA A N 18
ATOM 22745 C CA . ALA A 1 67 ? 5.403 8.835 0.716 1.00 0.00 102 ALA A CA 18
ATOM 22746 C C . ALA A 1 67 ? 5.538 10.215 0.078 1.00 0.00 102 ALA A C 18
ATOM 22747 O O . ALA A 1 67 ? 5.007 11.198 0.595 1.00 0.00 102 ALA A O 18
ATOM 22754 N N . LYS A 1 68 ? 6.250 10.281 -1.050 1.00 0.00 103 LYS A N 18
ATOM 22755 C CA . LYS A 1 68 ? 6.452 11.545 -1.761 1.00 0.00 103 LYS A CA 18
ATOM 22756 C C . LYS A 1 68 ? 5.114 12.184 -2.144 1.00 0.00 103 LYS A C 18
ATOM 22757 O O . LYS A 1 68 ? 4.996 13.409 -2.180 1.00 0.00 103 LYS A O 18
ATOM 22776 N N . GLN A 1 69 ? 4.110 11.349 -2.429 1.00 0.00 104 GLN A N 18
ATOM 22777 C CA . GLN A 1 69 ? 2.783 11.838 -2.807 1.00 0.00 104 GLN A CA 18
ATOM 22778 C C . GLN A 1 69 ? 2.169 12.703 -1.700 1.00 0.00 104 GLN A C 18
ATOM 22779 O O . GLN A 1 69 ? 1.449 13.661 -1.986 1.00 0.00 104 GLN A O 18
ATOM 22793 N N . GLN A 1 70 ? 2.454 12.363 -0.439 1.00 0.00 105 GLN A N 18
ATOM 22794 C CA . GLN A 1 70 ? 1.924 13.115 0.697 1.00 0.00 105 GLN A CA 18
ATOM 22795 C C . GLN A 1 70 ? 2.990 13.311 1.778 1.00 0.00 105 GLN A C 18
ATOM 22796 O O . GLN A 1 70 ? 3.278 12.395 2.551 1.00 0.00 105 GLN A O 18
ATOM 22810 N N . ASN A 1 71 ? 3.569 14.514 1.827 1.00 0.00 106 ASN A N 18
ATOM 22811 C CA . ASN A 1 71 ? 4.600 14.834 2.816 1.00 0.00 106 ASN A CA 18
ATOM 22812 C C . ASN A 1 71 ? 3.981 15.069 4.195 1.00 0.00 106 ASN A C 18
ATOM 22813 O O . ASN A 1 71 ? 4.292 14.354 5.149 1.00 0.00 106 ASN A O 18
ATOM 22824 N N . SER A 1 72 ? 3.103 16.071 4.292 1.00 0.00 107 SER A N 18
ATOM 22825 C CA . SER A 1 72 ? 2.440 16.392 5.555 1.00 0.00 107 SER A CA 18
ATOM 22826 C C . SER A 1 72 ? 0.994 16.826 5.316 1.00 0.00 107 SER A C 18
ATOM 22827 O O . SER A 1 72 ? 0.734 17.962 4.914 1.00 0.00 107 SER A O 18
ATOM 22835 N N . GLN A 1 73 ? 0.056 15.910 5.561 1.00 0.00 108 GLN A N 18
ATOM 22836 C CA . GLN A 1 73 ? -1.365 16.194 5.370 1.00 0.00 108 GLN A CA 18
ATOM 22837 C C . GLN A 1 73 ? -2.232 15.170 6.101 1.00 0.00 108 GLN A C 18
ATOM 22838 O O . GLN A 1 73 ? -2.144 13.969 5.840 1.00 0.00 108 GLN A O 18
ATOM 22852 N N . ASN A 1 74 ? -3.072 15.658 7.015 1.00 0.00 109 ASN A N 18
ATOM 22853 C CA . ASN A 1 74 ? -3.961 14.793 7.786 1.00 0.00 109 ASN A CA 18
ATOM 22854 C C . ASN A 1 74 ? -5.420 15.057 7.417 1.00 0.00 109 ASN A C 18
ATOM 22855 O O . ASN A 1 74 ? -6.114 15.818 8.095 1.00 0.00 109 ASN A O 18
ATOM 22866 N N . ASN A 1 75 ? -5.877 14.437 6.330 1.00 0.00 110 ASN A N 18
ATOM 22867 C CA . ASN A 1 75 ? -7.251 14.620 5.871 1.00 0.00 110 ASN A CA 18
ATOM 22868 C C . ASN A 1 75 ? -8.040 13.314 5.944 1.00 0.00 110 ASN A C 18
ATOM 22869 O O . ASN A 1 75 ? -8.324 12.687 4.921 1.00 0.00 110 ASN A O 18
ATOM 22880 N N . SER A 1 76 ? -8.397 12.915 7.164 1.00 0.00 111 SER A N 18
ATOM 22881 C CA . SER A 1 76 ? -9.163 11.687 7.382 1.00 0.00 111 SER A CA 18
ATOM 22882 C C . SER A 1 76 ? -10.010 11.782 8.656 1.00 0.00 111 SER A C 18
ATOM 22883 O O . SER A 1 76 ? -10.225 10.783 9.347 1.00 0.00 111 SER A O 18
ATOM 22891 N N . LYS A 1 77 ? -10.494 12.992 8.954 1.00 0.00 112 LYS A N 18
ATOM 22892 C CA . LYS A 1 77 ? -11.323 13.231 10.136 1.00 0.00 112 LYS A CA 18
ATOM 22893 C C . LYS A 1 77 ? -11.712 14.705 10.235 1.00 0.00 112 LYS A C 18
ATOM 22894 O O . LYS A 1 77 ? -12.874 15.032 10.485 1.00 0.00 112 LYS A O 18
ATOM 22913 N N . ILE A 1 78 ? -10.734 15.592 10.035 1.00 0.00 113 ILE A N 18
ATOM 22914 C CA . ILE A 1 78 ? -10.975 17.035 10.100 1.00 0.00 113 ILE A CA 18
ATOM 22915 C C . ILE A 1 78 ? -11.754 17.547 8.878 1.00 0.00 113 ILE A C 18
ATOM 22916 O O . ILE A 1 78 ? -12.182 18.701 8.855 1.00 0.00 113 ILE A O 18
ATOM 22932 N N . ILE A 1 79 ? -11.944 16.687 7.870 1.00 0.00 114 ILE A N 18
ATOM 22933 C CA . ILE A 1 79 ? -12.680 17.068 6.661 1.00 0.00 114 ILE A CA 18
ATOM 22934 C C . ILE A 1 79 ? -14.051 17.665 7.004 1.00 0.00 114 ILE A C 18
ATOM 22935 O O . ILE A 1 79 ? -14.550 18.536 6.289 1.00 0.00 114 ILE A O 18
ATOM 22951 N N . PHE A 1 80 ? -14.653 17.196 8.101 1.00 0.00 115 PHE A N 18
ATOM 22952 C CA . PHE A 1 80 ? -15.959 17.690 8.534 1.00 0.00 115 PHE A CA 18
ATOM 22953 C C . PHE A 1 80 ? -15.815 19.021 9.272 1.00 0.00 115 PHE A C 18
ATOM 22954 O O . PHE A 1 80 ? -15.576 19.052 10.483 1.00 0.00 115 PHE A O 18
ATOM 22971 N N . GLU A 1 81 ? -15.957 20.120 8.532 1.00 0.00 116 GLU A N 18
ATOM 22972 C CA . GLU A 1 81 ? -15.842 21.457 9.107 1.00 0.00 116 GLU A CA 18
ATOM 22973 C C . GLU A 1 81 ? -17.182 22.191 9.069 1.00 0.00 116 GLU A C 18
ATOM 22974 O O . GLU A 1 81 ? -17.523 22.846 10.077 1.00 0.00 116 GLU A O 18
ATOM 22987 N N . GLY A 1 1 ? -15.335 -28.305 1.750 1.00 0.00 36 GLY A N 19
ATOM 22988 C CA . GLY A 1 1 ? -14.591 -27.212 1.060 1.00 0.00 36 GLY A CA 19
ATOM 22989 C C . GLY A 1 1 ? -14.205 -27.575 -0.361 1.00 0.00 36 GLY A C 19
ATOM 22990 O O . GLY A 1 1 ? -13.020 -27.605 -0.699 1.00 0.00 36 GLY A O 19
ATOM 22996 N N . GLU A 1 2 ? -15.206 -27.852 -1.195 1.00 0.00 37 GLU A N 19
ATOM 22997 C CA . GLU A 1 2 ? -14.969 -28.215 -2.589 1.00 0.00 37 GLU A CA 19
ATOM 22998 C C . GLU A 1 2 ? -14.951 -26.975 -3.481 1.00 0.00 37 GLU A C 19
ATOM 22999 O O . GLU A 1 2 ? -14.163 -26.890 -4.425 1.00 0.00 37 GLU A O 19
ATOM 23011 N N . ASN A 1 3 ? -15.824 -26.016 -3.173 1.00 0.00 38 ASN A N 19
ATOM 23012 C CA . ASN A 1 3 ? -15.915 -24.777 -3.942 1.00 0.00 38 ASN A CA 19
ATOM 23013 C C . ASN A 1 3 ? -15.553 -23.569 -3.075 1.00 0.00 38 ASN A C 19
ATOM 23014 O O . ASN A 1 3 ? -16.426 -22.795 -2.676 1.00 0.00 38 ASN A O 19
ATOM 23025 N N . SER A 1 4 ? -14.261 -23.415 -2.783 1.00 0.00 39 SER A N 19
ATOM 23026 C CA . SER A 1 4 ? -13.787 -22.302 -1.961 1.00 0.00 39 SER A CA 19
ATOM 23027 C C . SER A 1 4 ? -12.559 -21.640 -2.589 1.00 0.00 39 SER A C 19
ATOM 23028 O O . SER A 1 4 ? -11.493 -22.251 -2.681 1.00 0.00 39 SER A O 19
ATOM 23036 N N . ALA A 1 5 ? -12.719 -20.386 -3.019 1.00 0.00 40 ALA A N 19
ATOM 23037 C CA . ALA A 1 5 ? -11.628 -19.636 -3.640 1.00 0.00 40 ALA A CA 19
ATOM 23038 C C . ALA A 1 5 ? -10.913 -18.749 -2.620 1.00 0.00 40 ALA A C 19
ATOM 23039 O O . ALA A 1 5 ? -11.539 -18.215 -1.703 1.00 0.00 40 ALA A O 19
ATOM 23046 N N . PRO A 1 6 ? -9.581 -18.582 -2.770 1.00 0.00 41 PRO A N 19
ATOM 23047 C CA . PRO A 1 6 ? -8.769 -17.757 -1.861 1.00 0.00 41 PRO A CA 19
ATOM 23048 C C . PRO A 1 6 ? -9.290 -16.327 -1.734 1.00 0.00 41 PRO A C 19
ATOM 23049 O O . PRO A 1 6 ? -9.830 -15.765 -2.688 1.00 0.00 41 PRO A O 19
ATOM 23060 N N . VAL A 1 7 ? -9.114 -15.744 -0.550 1.00 0.00 42 VAL A N 19
ATOM 23061 C CA . VAL A 1 7 ? -9.557 -14.378 -0.291 1.00 0.00 42 VAL A CA 19
ATOM 23062 C C . VAL A 1 7 ? -8.431 -13.552 0.335 1.00 0.00 42 VAL A C 19
ATOM 23063 O O . VAL A 1 7 ? -8.008 -13.811 1.464 1.00 0.00 42 VAL A O 19
ATOM 23076 N N . GLY A 1 8 ? -7.934 -12.567 -0.416 1.00 0.00 43 GLY A N 19
ATOM 23077 C CA . GLY A 1 8 ? -6.848 -11.730 0.071 1.00 0.00 43 GLY A CA 19
ATOM 23078 C C . GLY A 1 8 ? -5.482 -12.226 -0.382 1.00 0.00 43 GLY A C 19
ATOM 23079 O O . GLY A 1 8 ? -4.632 -11.431 -0.787 1.00 0.00 43 GLY A O 19
ATOM 23083 N N . ALA A 1 9 ? -5.277 -13.546 -0.315 1.00 0.00 44 ALA A N 19
ATOM 23084 C CA . ALA A 1 9 ? -4.011 -14.162 -0.720 1.00 0.00 44 ALA A CA 19
ATOM 23085 C C . ALA A 1 9 ? -3.700 -13.910 -2.199 1.00 0.00 44 ALA A C 19
ATOM 23086 O O . ALA A 1 9 ? -2.532 -13.814 -2.582 1.00 0.00 44 ALA A O 19
ATOM 23093 N N . ALA A 1 10 ? -4.745 -13.800 -3.026 1.00 0.00 45 ALA A N 19
ATOM 23094 C CA . ALA A 1 10 ? -4.569 -13.553 -4.458 1.00 0.00 45 ALA A CA 19
ATOM 23095 C C . ALA A 1 10 ? -3.790 -12.260 -4.704 1.00 0.00 45 ALA A C 19
ATOM 23096 O O . ALA A 1 10 ? -2.997 -12.173 -5.643 1.00 0.00 45 ALA A O 19
ATOM 23103 N N . ILE A 1 11 ? -4.017 -11.261 -3.851 1.00 0.00 46 ILE A N 19
ATOM 23104 C CA . ILE A 1 11 ? -3.333 -9.976 -3.972 1.00 0.00 46 ILE A CA 19
ATOM 23105 C C . ILE A 1 11 ? -1.987 -9.985 -3.241 1.00 0.00 46 ILE A C 19
ATOM 23106 O O . ILE A 1 11 ? -1.098 -9.199 -3.569 1.00 0.00 46 ILE A O 19
ATOM 23122 N N . ALA A 1 12 ? -1.838 -10.872 -2.251 1.00 0.00 47 ALA A N 19
ATOM 23123 C CA . ALA A 1 12 ? -0.593 -10.969 -1.485 1.00 0.00 47 ALA A CA 19
ATOM 23124 C C . ALA A 1 12 ? 0.622 -11.129 -2.404 1.00 0.00 47 ALA A C 19
ATOM 23125 O O . ALA A 1 12 ? 1.720 -10.679 -2.073 1.00 0.00 47 ALA A O 19
ATOM 23132 N N . ASN A 1 13 ? 0.415 -11.759 -3.562 1.00 0.00 48 ASN A N 19
ATOM 23133 C CA . ASN A 1 13 ? 1.491 -11.963 -4.531 1.00 0.00 48 ASN A CA 19
ATOM 23134 C C . ASN A 1 13 ? 1.760 -10.681 -5.319 1.00 0.00 48 ASN A C 19
ATOM 23135 O O . ASN A 1 13 ? 2.883 -10.443 -5.769 1.00 0.00 48 ASN A O 19
ATOM 23146 N N . PHE A 1 14 ? 0.725 -9.858 -5.476 1.00 0.00 49 PHE A N 19
ATOM 23147 C CA . PHE A 1 14 ? 0.844 -8.599 -6.202 1.00 0.00 49 PHE A CA 19
ATOM 23148 C C . PHE A 1 14 ? 1.559 -7.536 -5.360 1.00 0.00 49 PHE A C 19
ATOM 23149 O O . PHE A 1 14 ? 2.109 -6.577 -5.902 1.00 0.00 49 PHE A O 19
ATOM 23166 N N . LEU A 1 15 ? 1.555 -7.712 -4.036 1.00 0.00 50 LEU A N 19
ATOM 23167 C CA . LEU A 1 15 ? 2.213 -6.767 -3.129 1.00 0.00 50 LEU A CA 19
ATOM 23168 C C . LEU A 1 15 ? 3.721 -7.028 -3.022 1.00 0.00 50 LEU A C 19
ATOM 23169 O O . LEU A 1 15 ? 4.424 -6.303 -2.320 1.00 0.00 50 LEU A O 19
ATOM 23185 N N . GLU A 1 16 ? 4.206 -8.071 -3.711 1.00 0.00 51 GLU A N 19
ATOM 23186 C CA . GLU A 1 16 ? 5.621 -8.445 -3.695 1.00 0.00 51 GLU A CA 19
ATOM 23187 C C . GLU A 1 16 ? 6.016 -9.032 -2.339 1.00 0.00 51 GLU A C 19
ATOM 23188 O O . GLU A 1 16 ? 5.817 -8.401 -1.300 1.00 0.00 51 GLU A O 19
ATOM 23200 N N . PRO A 1 17 ? 6.588 -10.254 -2.331 1.00 0.00 52 PRO A N 19
ATOM 23201 C CA . PRO A 1 17 ? 7.016 -10.920 -1.093 1.00 0.00 52 PRO A CA 19
ATOM 23202 C C . PRO A 1 17 ? 7.949 -10.048 -0.254 1.00 0.00 52 PRO A C 19
ATOM 23203 O O . PRO A 1 17 ? 7.893 -10.073 0.976 1.00 0.00 52 PRO A O 19
ATOM 23214 N N . GLN A 1 18 ? 8.803 -9.276 -0.928 1.00 0.00 53 GLN A N 19
ATOM 23215 C CA . GLN A 1 18 ? 9.745 -8.394 -0.245 1.00 0.00 53 GLN A CA 19
ATOM 23216 C C . GLN A 1 18 ? 9.016 -7.230 0.425 1.00 0.00 53 GLN A C 19
ATOM 23217 O O . GLN A 1 18 ? 9.290 -6.900 1.580 1.00 0.00 53 GLN A O 19
ATOM 23231 N N . ALA A 1 19 ? 8.077 -6.618 -0.301 1.00 0.00 54 ALA A N 19
ATOM 23232 C CA . ALA A 1 19 ? 7.302 -5.501 0.235 1.00 0.00 54 ALA A CA 19
ATOM 23233 C C . ALA A 1 19 ? 6.444 -5.951 1.418 1.00 0.00 54 ALA A C 19
ATOM 23234 O O . ALA A 1 19 ? 6.287 -5.214 2.392 1.00 0.00 54 ALA A O 19
ATOM 23241 N N . LEU A 1 20 ? 5.899 -7.168 1.329 1.00 0.00 55 LEU A N 19
ATOM 23242 C CA . LEU A 1 20 ? 5.068 -7.719 2.399 1.00 0.00 55 LEU A CA 19
ATOM 23243 C C . LEU A 1 20 ? 5.868 -7.852 3.696 1.00 0.00 55 LEU A C 19
ATOM 23244 O O . LEU A 1 20 ? 5.346 -7.600 4.783 1.00 0.00 55 LEU A O 19
ATOM 23260 N N . GLU A 1 21 ? 7.140 -8.243 3.572 1.00 0.00 56 GLU A N 19
ATOM 23261 C CA . GLU A 1 21 ? 8.013 -8.400 4.733 1.00 0.00 56 GLU A CA 19
ATOM 23262 C C . GLU A 1 21 ? 8.141 -7.084 5.502 1.00 0.00 56 GLU A C 19
ATOM 23263 O O . GLU A 1 21 ? 8.002 -7.055 6.726 1.00 0.00 56 GLU A O 19
ATOM 23275 N N . ARG A 1 22 ? 8.399 -5.993 4.775 1.00 0.00 57 ARG A N 19
ATOM 23276 C CA . ARG A 1 22 ? 8.538 -4.674 5.388 1.00 0.00 57 ARG A CA 19
ATOM 23277 C C . ARG A 1 22 ? 7.190 -4.159 5.893 1.00 0.00 57 ARG A C 19
ATOM 23278 O O . ARG A 1 22 ? 7.121 -3.503 6.934 1.00 0.00 57 ARG A O 19
ATOM 23299 N N . LEU A 1 23 ? 6.122 -4.458 5.148 1.00 0.00 58 LEU A N 19
ATOM 23300 C CA . LEU A 1 23 ? 4.776 -4.022 5.520 1.00 0.00 58 LEU A CA 19
ATOM 23301 C C . LEU A 1 23 ? 4.408 -4.505 6.924 1.00 0.00 58 LEU A C 19
ATOM 23302 O O . LEU A 1 23 ? 3.729 -3.799 7.669 1.00 0.00 58 LEU A O 19
ATOM 23318 N N . SER A 1 24 ? 4.872 -5.703 7.285 1.00 0.00 59 SER A N 19
ATOM 23319 C CA . SER A 1 24 ? 4.601 -6.262 8.608 1.00 0.00 59 SER A CA 19
ATOM 23320 C C . SER A 1 24 ? 5.272 -5.421 9.694 1.00 0.00 59 SER A C 19
ATOM 23321 O O . SER A 1 24 ? 4.702 -5.205 10.765 1.00 0.00 59 SER A O 19
ATOM 23329 N N . ARG A 1 25 ? 6.486 -4.942 9.405 1.00 0.00 60 ARG A N 19
ATOM 23330 C CA . ARG A 1 25 ? 7.237 -4.117 10.349 1.00 0.00 60 ARG A CA 19
ATOM 23331 C C . ARG A 1 25 ? 6.533 -2.780 10.594 1.00 0.00 60 ARG A C 19
ATOM 23332 O O . ARG A 1 25 ? 6.404 -2.343 11.738 1.00 0.00 60 ARG A O 19
ATOM 23353 N N . VAL A 1 26 ? 6.076 -2.136 9.516 1.00 0.00 61 VAL A N 19
ATOM 23354 C CA . VAL A 1 26 ? 5.383 -0.852 9.629 1.00 0.00 61 VAL A CA 19
ATOM 23355 C C . VAL A 1 26 ? 4.014 -1.016 10.298 1.00 0.00 61 VAL A C 19
ATOM 23356 O O . VAL A 1 26 ? 3.622 -0.189 11.122 1.00 0.00 61 VAL A O 19
ATOM 23369 N N . ALA A 1 27 ? 3.296 -2.090 9.947 1.00 0.00 62 ALA A N 19
ATOM 23370 C CA . ALA A 1 27 ? 1.975 -2.359 10.526 1.00 0.00 62 ALA A CA 19
ATOM 23371 C C . ALA A 1 27 ? 2.048 -2.498 12.050 1.00 0.00 62 ALA A C 19
ATOM 23372 O O . ALA A 1 27 ? 1.085 -2.182 12.751 1.00 0.00 62 ALA A O 19
ATOM 23379 N N . LEU A 1 28 ? 3.193 -2.968 12.555 1.00 0.00 63 LEU A N 19
ATOM 23380 C CA . LEU A 1 28 ? 3.388 -3.141 13.996 1.00 0.00 63 LEU A CA 19
ATOM 23381 C C . LEU A 1 28 ? 3.355 -1.796 14.717 1.00 0.00 63 LEU A C 19
ATOM 23382 O O . LEU A 1 28 ? 2.894 -1.704 15.855 1.00 0.00 63 LEU A O 19
ATOM 23398 N N . VAL A 1 29 ? 3.851 -0.757 14.048 1.00 0.00 64 VAL A N 19
ATOM 23399 C CA . VAL A 1 29 ? 3.882 0.583 14.624 1.00 0.00 64 VAL A CA 19
ATOM 23400 C C . VAL A 1 29 ? 2.619 1.361 14.258 1.00 0.00 64 VAL A C 19
ATOM 23401 O O . VAL A 1 29 ? 1.921 1.874 15.134 1.00 0.00 64 VAL A O 19
ATOM 23414 N N . ARG A 1 30 ? 2.328 1.438 12.960 1.00 0.00 65 ARG A N 19
ATOM 23415 C CA . ARG A 1 30 ? 1.146 2.143 12.477 1.00 0.00 65 ARG A CA 19
ATOM 23416 C C . ARG A 1 30 ? 0.400 1.293 11.451 1.00 0.00 65 ARG A C 19
ATOM 23417 O O . ARG A 1 30 ? 0.692 1.346 10.254 1.00 0.00 65 ARG A O 19
ATOM 23438 N N . ARG A 1 31 ? -0.569 0.512 11.931 1.00 0.00 66 ARG A N 19
ATOM 23439 C CA . ARG A 1 31 ? -1.367 -0.350 11.059 1.00 0.00 66 ARG A CA 19
ATOM 23440 C C . ARG A 1 31 ? -2.107 0.475 10.005 1.00 0.00 66 ARG A C 19
ATOM 23441 O O . ARG A 1 31 ? -2.336 0.004 8.892 1.00 0.00 66 ARG A O 19
ATOM 23462 N N . ASP A 1 32 ? -2.482 1.707 10.366 1.00 0.00 67 ASP A N 19
ATOM 23463 C CA . ASP A 1 32 ? -3.197 2.600 9.452 1.00 0.00 67 ASP A CA 19
ATOM 23464 C C . ASP A 1 32 ? -2.428 2.780 8.143 1.00 0.00 67 ASP A C 19
ATOM 23465 O O . ASP A 1 32 ? -3.022 2.788 7.063 1.00 0.00 67 ASP A O 19
ATOM 23474 N N . ARG A 1 33 ? -1.106 2.920 8.245 1.00 0.00 68 ARG A N 19
ATOM 23475 C CA . ARG A 1 33 ? -0.263 3.096 7.065 1.00 0.00 68 ARG A CA 19
ATOM 23476 C C . ARG A 1 33 ? -0.317 1.862 6.165 1.00 0.00 68 ARG A C 19
ATOM 23477 O O . ARG A 1 33 ? -0.526 1.976 4.957 1.00 0.00 68 ARG A O 19
ATOM 23498 N N . ALA A 1 34 ? -0.135 0.685 6.762 1.00 0.00 69 ALA A N 19
ATOM 23499 C CA . ALA A 1 34 ? -0.170 -0.572 6.014 1.00 0.00 69 ALA A CA 19
ATOM 23500 C C . ALA A 1 34 ? -1.565 -0.847 5.453 1.00 0.00 69 ALA A C 19
ATOM 23501 O O . ALA A 1 34 ? -1.702 -1.399 4.360 1.00 0.00 69 ALA A O 19
ATOM 23508 N N . GLN A 1 35 ? -2.595 -0.454 6.206 1.00 0.00 70 GLN A N 19
ATOM 23509 C CA . GLN A 1 35 ? -3.982 -0.652 5.785 1.00 0.00 70 GLN A CA 19
ATOM 23510 C C . GLN A 1 35 ? -4.280 0.132 4.511 1.00 0.00 70 GLN A C 19
ATOM 23511 O O . GLN A 1 35 ? -4.960 -0.362 3.613 1.00 0.00 70 GLN A O 19
ATOM 23525 N N . ALA A 1 36 ? -3.763 1.355 4.437 1.00 0.00 71 ALA A N 19
ATOM 23526 C CA . ALA A 1 36 ? -3.970 2.198 3.267 1.00 0.00 71 ALA A CA 19
ATOM 23527 C C . ALA A 1 36 ? -3.236 1.639 2.046 1.00 0.00 71 ALA A C 19
ATOM 23528 O O . ALA A 1 36 ? -3.709 1.781 0.918 1.00 0.00 71 ALA A O 19
ATOM 23535 N N . VAL A 1 37 ? -2.084 0.999 2.273 1.00 0.00 72 VAL A N 19
ATOM 23536 C CA . VAL A 1 37 ? -1.305 0.423 1.176 1.00 0.00 72 VAL A CA 19
ATOM 23537 C C . VAL A 1 37 ? -2.046 -0.753 0.539 1.00 0.00 72 VAL A C 19
ATOM 23538 O O . VAL A 1 37 ? -2.174 -0.822 -0.684 1.00 0.00 72 VAL A O 19
ATOM 23551 N N . GLU A 1 38 ? -2.541 -1.671 1.376 1.00 0.00 73 GLU A N 19
ATOM 23552 C CA . GLU A 1 38 ? -3.278 -2.837 0.883 1.00 0.00 73 GLU A CA 19
ATOM 23553 C C . GLU A 1 38 ? -4.614 -2.413 0.273 1.00 0.00 73 GLU A C 19
ATOM 23554 O O . GLU A 1 38 ? -5.029 -2.945 -0.758 1.00 0.00 73 GLU A O 19
ATOM 23566 N N . THR A 1 39 ? -5.278 -1.445 0.911 1.00 0.00 74 THR A N 19
ATOM 23567 C CA . THR A 1 39 ? -6.563 -0.945 0.425 1.00 0.00 74 THR A CA 19
ATOM 23568 C C . THR A 1 39 ? -6.391 -0.206 -0.906 1.00 0.00 74 THR A C 19
ATOM 23569 O O . THR A 1 39 ? -7.258 -0.275 -1.776 1.00 0.00 74 THR A O 19
ATOM 23580 N N . TYR A 1 40 ? -5.267 0.494 -1.059 1.00 0.00 75 TYR A N 19
ATOM 23581 C CA . TYR A 1 40 ? -4.980 1.234 -2.282 1.00 0.00 75 TYR A CA 19
ATOM 23582 C C . TYR A 1 40 ? -4.780 0.282 -3.466 1.00 0.00 75 TYR A C 19
ATOM 23583 O O . TYR A 1 40 ? -5.354 0.484 -4.538 1.00 0.00 75 TYR A O 19
ATOM 23601 N N . LEU A 1 41 ? -3.959 -0.752 -3.264 1.00 0.00 76 LEU A N 19
ATOM 23602 C CA . LEU A 1 41 ? -3.679 -1.729 -4.318 1.00 0.00 76 LEU A CA 19
ATOM 23603 C C . LEU A 1 41 ? -4.941 -2.487 -4.733 1.00 0.00 76 LEU A C 19
ATOM 23604 O O . LEU A 1 41 ? -5.206 -2.644 -5.926 1.00 0.00 76 LEU A O 19
ATOM 23620 N N . LYS A 1 42 ? -5.717 -2.954 -3.751 1.00 0.00 77 LYS A N 19
ATOM 23621 C CA . LYS A 1 42 ? -6.948 -3.694 -4.039 1.00 0.00 77 LYS A CA 19
ATOM 23622 C C . LYS A 1 42 ? -7.929 -2.843 -4.849 1.00 0.00 77 LYS A C 19
ATOM 23623 O O . LYS A 1 42 ? -8.659 -3.367 -5.691 1.00 0.00 77 LYS A O 19
ATOM 23642 N N . LYS A 1 43 ? -7.937 -1.530 -4.598 1.00 0.00 78 LYS A N 19
ATOM 23643 C CA . LYS A 1 43 ? -8.824 -0.619 -5.320 1.00 0.00 78 LYS A CA 19
ATOM 23644 C C . LYS A 1 43 ? -8.475 -0.604 -6.808 1.00 0.00 78 LYS A C 19
ATOM 23645 O O . LYS A 1 43 ? -9.357 -0.709 -7.659 1.00 0.00 78 LYS A O 19
ATOM 23664 N N . LEU A 1 44 ? -7.180 -0.492 -7.112 1.00 0.00 79 LEU A N 19
ATOM 23665 C CA . LEU A 1 44 ? -6.711 -0.485 -8.500 1.00 0.00 79 LEU A CA 19
ATOM 23666 C C . LEU A 1 44 ? -7.040 -1.809 -9.186 1.00 0.00 79 LEU A C 19
ATOM 23667 O O . LEU A 1 44 ? -7.514 -1.825 -10.322 1.00 0.00 79 LEU A O 19
ATOM 23683 N N . ILE A 1 45 ? -6.793 -2.917 -8.484 1.00 0.00 80 ILE A N 19
ATOM 23684 C CA . ILE A 1 45 ? -7.072 -4.247 -9.024 1.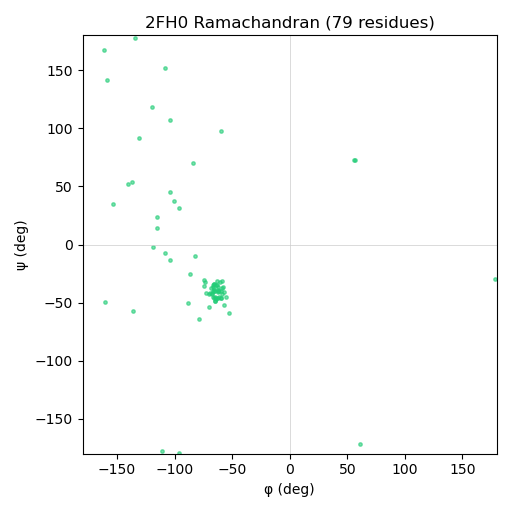00 0.00 80 ILE A CA 19
ATOM 23685 C C . ILE A 1 45 ? -8.568 -4.428 -9.282 1.00 0.00 80 ILE A C 19
ATOM 23686 O O . ILE A 1 45 ? -8.965 -4.955 -10.322 1.00 0.00 80 ILE A O 19
ATOM 23702 N N . ALA A 1 46 ? -9.391 -3.985 -8.330 1.00 0.00 81 ALA A N 19
ATOM 23703 C CA . ALA A 1 46 ? -10.844 -4.096 -8.452 1.00 0.00 81 ALA A CA 19
ATOM 23704 C C . ALA A 1 46 ? -11.374 -3.269 -9.624 1.00 0.00 81 ALA A C 19
ATOM 23705 O O . ALA A 1 46 ? -12.318 -3.679 -10.299 1.00 0.00 81 ALA A O 19
ATOM 23712 N N . THR A 1 47 ? -10.763 -2.107 -9.863 1.00 0.00 82 THR A N 19
ATOM 23713 C CA . THR A 1 47 ? -11.183 -1.235 -10.958 1.00 0.00 82 THR A CA 19
ATOM 23714 C C . THR A 1 47 ? -10.752 -1.818 -12.306 1.00 0.00 82 THR A C 19
ATOM 23715 O O . THR A 1 47 ? -11.594 -2.122 -13.153 1.00 0.00 82 THR A O 19
ATOM 23726 N N . ASN A 1 48 ? -9.441 -1.985 -12.491 1.00 0.00 83 ASN A N 19
ATOM 23727 C CA . ASN A 1 48 ? -8.897 -2.546 -13.735 1.00 0.00 83 ASN A CA 19
ATOM 23728 C C . ASN A 1 48 ? -7.368 -2.654 -13.701 1.00 0.00 83 ASN A C 19
ATOM 23729 O O . ASN A 1 48 ? -6.796 -3.544 -14.334 1.00 0.00 83 ASN A O 19
ATOM 23740 N N . ASN A 1 49 ? -6.708 -1.746 -12.974 1.00 0.00 84 ASN A N 19
ATOM 23741 C CA . ASN A 1 49 ? -5.249 -1.749 -12.880 1.00 0.00 84 ASN A CA 19
ATOM 23742 C C . ASN A 1 49 ? -4.738 -3.025 -12.223 1.00 0.00 84 ASN A C 19
ATOM 23743 O O . ASN A 1 49 ? -4.708 -3.145 -10.996 1.00 0.00 84 ASN A O 19
ATOM 23754 N N . VAL A 1 50 ? -4.338 -3.970 -13.060 1.00 0.00 85 VAL A N 19
ATOM 23755 C CA . VAL A 1 50 ? -3.818 -5.253 -12.598 1.00 0.00 85 VAL A CA 19
ATOM 23756 C C . VAL A 1 50 ? -2.621 -5.693 -13.446 1.00 0.00 85 VAL A C 19
ATOM 23757 O O . VAL A 1 50 ? -2.413 -6.886 -13.680 1.00 0.00 85 VAL A O 19
ATOM 23770 N N . THR A 1 51 ? -1.832 -4.720 -13.903 1.00 0.00 86 THR A N 19
ATOM 23771 C CA . THR A 1 51 ? -0.655 -5.004 -14.720 1.00 0.00 86 THR A CA 19
ATOM 23772 C C . THR A 1 51 ? 0.594 -4.354 -14.117 1.00 0.00 86 THR A C 19
ATOM 23773 O O . THR A 1 51 ? 1.490 -3.916 -14.842 1.00 0.00 86 THR A O 19
ATOM 23784 N N . HIS A 1 52 ? 0.647 -4.296 -12.783 1.00 0.00 87 HIS A N 19
ATOM 23785 C CA . HIS A 1 52 ? 1.784 -3.702 -12.081 1.00 0.00 87 HIS A CA 19
ATOM 23786 C C . HIS A 1 52 ? 1.899 -4.244 -10.655 1.00 0.00 87 HIS A C 19
ATOM 23787 O O . HIS A 1 52 ? 1.008 -4.943 -10.175 1.00 0.00 87 HIS A O 19
ATOM 23802 N N . LYS A 1 53 ? 2.996 -3.902 -9.979 1.00 0.00 88 LYS A N 19
ATOM 23803 C CA . LYS A 1 53 ? 3.223 -4.339 -8.603 1.00 0.00 88 LYS A CA 19
ATOM 23804 C C . LYS A 1 53 ? 3.591 -3.153 -7.717 1.00 0.00 88 LYS A C 19
ATOM 23805 O O . LYS A 1 53 ? 4.087 -2.136 -8.204 1.00 0.00 88 LYS A O 19
ATOM 23824 N N . ILE A 1 54 ? 3.347 -3.287 -6.416 1.00 0.00 89 ILE A N 19
ATOM 23825 C CA . ILE A 1 54 ? 3.659 -2.219 -5.470 1.00 0.00 89 ILE A CA 19
ATOM 23826 C C . ILE A 1 54 ? 5.168 -2.048 -5.311 1.00 0.00 89 ILE A C 19
ATOM 23827 O O . ILE A 1 54 ? 5.662 -0.926 -5.271 1.00 0.00 89 ILE A O 19
ATOM 23843 N N . THR A 1 55 ? 5.888 -3.169 -5.216 1.00 0.00 90 THR A N 19
ATOM 23844 C CA . THR A 1 55 ? 7.349 -3.159 -5.054 1.00 0.00 90 THR A CA 19
ATOM 23845 C C . THR A 1 55 ? 7.762 -2.459 -3.756 1.00 0.00 90 THR A C 19
ATOM 23846 O O . THR A 1 55 ? 7.013 -1.651 -3.203 1.00 0.00 90 THR A O 19
ATOM 23857 N N . GLU A 1 56 ? 8.959 -2.777 -3.273 1.00 0.00 91 GLU A N 19
ATOM 23858 C CA . GLU A 1 56 ? 9.475 -2.178 -2.042 1.00 0.00 91 GLU A CA 19
ATOM 23859 C C . GLU A 1 56 ? 9.687 -0.670 -2.199 1.00 0.00 91 GLU A C 19
ATOM 23860 O O . GLU A 1 56 ? 9.535 0.083 -1.238 1.00 0.00 91 GLU A O 19
ATOM 23872 N N . ALA A 1 57 ? 10.054 -0.238 -3.407 1.00 0.00 92 ALA A N 19
ATOM 23873 C CA . ALA A 1 57 ? 10.301 1.180 -3.673 1.00 0.00 92 ALA A CA 19
ATOM 23874 C C . ALA A 1 57 ? 9.016 2.009 -3.640 1.00 0.00 92 ALA A C 19
ATOM 23875 O O . ALA A 1 57 ? 8.980 3.081 -3.034 1.00 0.00 92 ALA A O 19
ATOM 23882 N N . GLU A 1 58 ? 7.966 1.519 -4.303 1.00 0.00 93 GLU A N 19
ATOM 23883 C CA . GLU A 1 58 ? 6.692 2.240 -4.346 1.00 0.00 93 GLU A CA 19
ATOM 23884 C C . GLU A 1 58 ? 5.935 2.138 -3.021 1.00 0.00 93 GLU A C 19
ATOM 23885 O O . GLU A 1 58 ? 5.277 3.092 -2.608 1.00 0.00 93 GLU A O 19
ATOM 23897 N N . ILE A 1 59 ? 6.028 0.986 -2.352 1.00 0.00 94 ILE A N 19
ATOM 23898 C CA . ILE A 1 59 ? 5.338 0.798 -1.076 1.00 0.00 94 ILE A CA 19
ATOM 23899 C C . ILE A 1 59 ? 5.862 1.770 -0.017 1.00 0.00 94 ILE A C 19
ATOM 23900 O O . ILE A 1 59 ? 5.089 2.284 0.792 1.00 0.00 94 ILE A O 19
ATOM 23916 N N . VAL A 1 60 ? 7.172 2.033 -0.034 1.00 0.00 95 VAL A N 19
ATOM 23917 C CA . VAL A 1 60 ? 7.776 2.959 0.923 1.00 0.00 95 VAL A CA 19
ATOM 23918 C C . VAL A 1 60 ? 7.248 4.379 0.706 1.00 0.00 95 VAL A C 19
ATOM 23919 O O . VAL A 1 60 ? 6.901 5.071 1.664 1.00 0.00 95 VAL A O 19
ATOM 23932 N N . SER A 1 61 ? 7.183 4.805 -0.558 1.00 0.00 96 SER A N 19
ATOM 23933 C CA . SER A 1 61 ? 6.686 6.139 -0.890 1.00 0.00 96 SER A CA 19
ATOM 23934 C C . SER A 1 61 ? 5.203 6.274 -0.545 1.00 0.00 96 SER A C 19
ATOM 23935 O O . SER A 1 61 ? 4.784 7.287 0.018 1.00 0.00 96 SER A O 19
ATOM 23943 N N . ILE A 1 62 ? 4.412 5.245 -0.868 1.00 0.00 97 ILE A N 19
ATOM 23944 C CA . ILE A 1 62 ? 2.979 5.267 -0.570 1.00 0.00 97 ILE A CA 19
ATOM 23945 C C . ILE A 1 62 ? 2.754 5.327 0.941 1.00 0.00 97 ILE A C 19
ATOM 23946 O O . ILE A 1 62 ? 1.948 6.123 1.421 1.00 0.00 97 ILE A O 19
ATOM 23962 N N . LEU A 1 63 ? 3.485 4.493 1.684 1.00 0.00 98 LEU A N 19
ATOM 23963 C CA . LEU A 1 63 ? 3.374 4.466 3.142 1.00 0.00 98 LEU A CA 19
ATOM 23964 C C . LEU A 1 63 ? 3.720 5.835 3.732 1.00 0.00 98 LEU A C 19
ATOM 23965 O O . LEU A 1 63 ? 3.053 6.308 4.653 1.00 0.00 98 LEU A O 19
ATOM 23981 N N . ASN A 1 64 ? 4.763 6.468 3.187 1.00 0.00 99 ASN A N 19
ATOM 23982 C CA . ASN A 1 64 ? 5.196 7.787 3.651 1.00 0.00 99 ASN A CA 19
ATOM 23983 C C . ASN A 1 64 ? 4.133 8.846 3.355 1.00 0.00 99 ASN A C 19
ATOM 23984 O O . ASN A 1 64 ? 3.914 9.757 4.155 1.00 0.00 99 ASN A O 19
ATOM 23995 N N . GLY A 1 65 ? 3.465 8.707 2.209 1.00 0.00 100 GLY A N 19
ATOM 23996 C CA . GLY A 1 65 ? 2.424 9.646 1.835 1.00 0.00 100 GLY A CA 19
ATOM 23997 C C . GLY A 1 65 ? 1.162 9.435 2.643 1.00 0.00 100 GLY A C 19
ATOM 23998 O O . GLY A 1 65 ? 0.482 10.394 3.010 1.00 0.00 100 GLY A O 19
ATOM 24002 N N . ILE A 1 66 ? 0.863 8.170 2.932 1.00 0.00 101 ILE A N 19
ATOM 24003 C CA . ILE A 1 66 ? -0.310 7.806 3.717 1.00 0.00 101 ILE A CA 19
ATOM 24004 C C . ILE A 1 66 ? -0.294 8.505 5.080 1.00 0.00 101 ILE A C 19
ATOM 24005 O O . ILE A 1 66 ? -1.331 8.964 5.564 1.00 0.00 101 ILE A O 19
ATOM 24021 N N . ALA A 1 67 ? 0.891 8.596 5.686 1.00 0.00 102 ALA A N 19
ATOM 24022 C CA . ALA A 1 67 ? 1.042 9.255 6.981 1.00 0.00 102 ALA A CA 19
ATOM 24023 C C . ALA A 1 67 ? 0.958 10.775 6.829 1.00 0.00 102 ALA A C 19
ATOM 24024 O O . ALA A 1 67 ? 0.451 11.467 7.713 1.00 0.00 102 ALA A O 19
ATOM 24031 N N . LYS A 1 68 ? 1.455 11.287 5.699 1.00 0.00 103 LYS A N 19
ATOM 24032 C CA . LYS A 1 68 ? 1.433 12.724 5.429 1.00 0.00 103 LYS A CA 19
ATOM 24033 C C . LYS A 1 68 ? 0.004 13.219 5.202 1.00 0.00 103 LYS A C 19
ATOM 24034 O O . LYS A 1 68 ? -0.393 14.250 5.746 1.00 0.00 103 LYS A O 19
ATOM 24053 N N . GLN A 1 69 ? -0.766 12.479 4.397 1.00 0.00 104 GLN A N 19
ATOM 24054 C CA . GLN A 1 69 ? -2.153 12.850 4.104 1.00 0.00 104 GLN A CA 19
ATOM 24055 C C . GLN A 1 69 ? -2.986 12.958 5.384 1.00 0.00 104 GLN A C 19
ATOM 24056 O O . GLN A 1 69 ? -3.958 13.712 5.433 1.00 0.00 104 GLN A O 19
ATOM 24070 N N . GLN A 1 70 ? -2.597 12.209 6.419 1.00 0.00 105 GLN A N 19
ATOM 24071 C CA . GLN A 1 70 ? -3.308 12.239 7.697 1.00 0.00 105 GLN A CA 19
ATOM 24072 C C . GLN A 1 70 ? -3.412 13.671 8.230 1.00 0.00 105 GLN A C 19
ATOM 24073 O O . GLN A 1 70 ? -4.410 14.037 8.852 1.00 0.00 105 GLN A O 19
ATOM 24087 N N . ASN A 1 71 ? -2.376 14.478 7.976 1.00 0.00 106 ASN A N 19
ATOM 24088 C CA . ASN A 1 71 ? -2.354 15.870 8.423 1.00 0.00 106 ASN A CA 19
ATOM 24089 C C . ASN A 1 71 ? -2.170 16.830 7.239 1.00 0.00 106 ASN A C 19
ATOM 24090 O O . ASN A 1 71 ? -1.573 17.899 7.383 1.00 0.00 106 ASN A O 19
ATOM 24101 N N . SER A 1 72 ? -2.695 16.447 6.070 1.00 0.00 107 SER A N 19
ATOM 24102 C CA . SER A 1 72 ? -2.590 17.277 4.870 1.00 0.00 107 SER A CA 19
ATOM 24103 C C . SER A 1 72 ? -3.718 16.969 3.885 1.00 0.00 107 SER A C 19
ATOM 24104 O O . SER A 1 72 ? -4.149 15.822 3.762 1.00 0.00 107 SER A O 19
ATOM 24112 N N . GLN A 1 73 ? -4.189 18.000 3.179 1.00 0.00 108 GLN A N 19
ATOM 24113 C CA . GLN A 1 73 ? -5.264 17.836 2.200 1.00 0.00 108 GLN A CA 19
ATOM 24114 C C . GLN A 1 73 ? -4.739 17.179 0.921 1.00 0.00 108 GLN A C 19
ATOM 24115 O O . GLN A 1 73 ? -5.073 16.031 0.625 1.00 0.00 108 GLN A O 19
ATOM 24129 N N . ASN A 1 74 ? -3.911 17.912 0.172 1.00 0.00 109 ASN A N 19
ATOM 24130 C CA . ASN A 1 74 ? -3.328 17.404 -1.072 1.00 0.00 109 ASN A CA 19
ATOM 24131 C C . ASN A 1 74 ? -2.443 18.463 -1.729 1.00 0.00 109 ASN A C 19
ATOM 24132 O O . ASN A 1 74 ? -1.280 18.202 -2.035 1.00 0.00 109 ASN A O 19
ATOM 24143 N N . ASN A 1 75 ? -3.006 19.658 -1.934 1.00 0.00 110 ASN A N 19
ATOM 24144 C CA . ASN A 1 75 ? -2.283 20.776 -2.547 1.00 0.00 110 ASN A CA 19
ATOM 24145 C C . ASN A 1 75 ? -1.993 20.520 -4.027 1.00 0.00 110 ASN A C 19
ATOM 24146 O O . ASN A 1 75 ? -1.823 19.375 -4.452 1.00 0.00 110 ASN A O 19
ATOM 24157 N N . SER A 1 76 ? -1.935 21.601 -4.805 1.00 0.00 111 SER A N 19
ATOM 24158 C CA . SER A 1 76 ? -1.664 21.510 -6.240 1.00 0.00 111 SER A CA 19
ATOM 24159 C C . SER A 1 76 ? -0.208 21.863 -6.553 1.00 0.00 111 SER A C 19
ATOM 24160 O O . SER A 1 76 ? 0.450 21.170 -7.330 1.00 0.00 111 SER A O 19
ATOM 24168 N N . LYS A 1 77 ? 0.293 22.938 -5.939 1.00 0.00 112 LYS A N 19
ATOM 24169 C CA . LYS A 1 77 ? 1.674 23.372 -6.147 1.00 0.00 112 LYS A CA 19
ATOM 24170 C C . LYS A 1 77 ? 2.400 23.558 -4.808 1.00 0.00 112 LYS A C 19
ATOM 24171 O O . LYS A 1 77 ? 3.417 24.251 -4.736 1.00 0.00 112 LYS A O 19
ATOM 24190 N N . ILE A 1 78 ? 1.874 22.928 -3.753 1.00 0.00 113 ILE A N 19
ATOM 24191 C CA . ILE A 1 78 ? 2.471 23.016 -2.423 1.00 0.00 113 ILE A CA 19
ATOM 24192 C C . ILE A 1 78 ? 2.804 21.619 -1.884 1.00 0.00 113 ILE A C 19
ATOM 24193 O O . ILE A 1 78 ? 2.721 21.368 -0.679 1.00 0.00 113 ILE A O 19
ATOM 24209 N N . ILE A 1 79 ? 3.194 20.717 -2.788 1.00 0.00 114 ILE A N 19
ATOM 24210 C CA . ILE A 1 79 ? 3.556 19.348 -2.413 1.00 0.00 114 ILE A CA 19
ATOM 24211 C C . ILE A 1 79 ? 5.081 19.167 -2.366 1.00 0.00 114 ILE A C 19
ATOM 24212 O O . ILE A 1 79 ? 5.573 18.107 -1.973 1.00 0.00 114 ILE A O 19
ATOM 24228 N N . PHE A 1 80 ? 5.824 20.204 -2.773 1.00 0.00 115 PHE A N 19
ATOM 24229 C CA . PHE A 1 80 ? 7.288 20.159 -2.779 1.00 0.00 115 PHE A CA 19
ATOM 24230 C C . PHE A 1 80 ? 7.836 19.888 -1.378 1.00 0.00 115 PHE A C 19
ATOM 24231 O O . PHE A 1 80 ? 8.699 19.028 -1.199 1.00 0.00 115 PHE A O 19
ATOM 24248 N N . GLU A 1 81 ? 7.328 20.627 -0.391 1.00 0.00 116 GLU A N 19
ATOM 24249 C CA . GLU A 1 81 ? 7.763 20.467 0.997 1.00 0.00 116 GLU A CA 19
ATOM 24250 C C . GLU A 1 81 ? 7.065 19.278 1.666 1.00 0.00 116 GLU A C 19
ATOM 24251 O O . GLU A 1 81 ? 7.518 18.866 2.756 1.00 0.00 116 GLU A O 19
ATOM 24264 N N . GLY A 1 1 ? -22.438 -20.642 2.458 1.00 0.00 36 GLY A N 20
ATOM 24265 C CA . GLY A 1 1 ? -21.414 -19.908 1.661 1.00 0.00 36 GLY A CA 20
ATOM 24266 C C . GLY A 1 1 ? -20.946 -20.693 0.451 1.00 0.00 36 GLY A C 20
ATOM 24267 O O . GLY A 1 1 ? -19.996 -21.472 0.542 1.00 0.00 36 GLY A O 20
ATOM 24273 N N . GLU A 1 2 ? -21.615 -20.489 -0.682 1.00 0.00 37 GLU A N 20
ATOM 24274 C CA . GLU A 1 2 ? -21.265 -21.185 -1.919 1.00 0.00 37 GLU A CA 20
ATOM 24275 C C . GLU A 1 2 ? -20.534 -20.258 -2.892 1.00 0.00 37 GLU A C 20
ATOM 24276 O O . GLU A 1 2 ? -19.586 -20.672 -3.560 1.00 0.00 37 GLU A O 20
ATOM 24288 N N . ASN A 1 3 ? -20.981 -19.004 -2.964 1.00 0.00 38 ASN A N 20
ATOM 24289 C CA . ASN A 1 3 ? -20.371 -18.020 -3.853 1.00 0.00 38 ASN A CA 20
ATOM 24290 C C . ASN A 1 3 ? -19.522 -17.024 -3.064 1.00 0.00 38 ASN A C 20
ATOM 24291 O O . ASN A 1 3 ? -20.051 -16.106 -2.434 1.00 0.00 38 ASN A O 20
ATOM 24302 N N . SER A 1 4 ? -18.203 -17.214 -3.105 1.00 0.00 39 SER A N 20
ATOM 24303 C CA . SER A 1 4 ? -17.275 -16.334 -2.397 1.00 0.00 39 SER A CA 20
ATOM 24304 C C . SER A 1 4 ? -15.902 -16.320 -3.071 1.00 0.00 39 SER A C 20
ATOM 24305 O O . SER A 1 4 ? -15.618 -17.148 -3.939 1.00 0.00 39 SER A O 20
ATOM 24313 N N . ALA A 1 5 ? -15.053 -15.375 -2.662 1.00 0.00 40 ALA A N 20
ATOM 24314 C CA . ALA A 1 5 ? -13.709 -15.253 -3.219 1.00 0.00 40 ALA A CA 20
ATOM 24315 C C . ALA A 1 5 ? -12.700 -14.899 -2.129 1.00 0.00 40 ALA A C 20
ATOM 24316 O O . ALA A 1 5 ? -12.613 -13.742 -1.715 1.00 0.00 40 ALA A O 20
ATOM 24323 N N . PRO A 1 6 ? -11.929 -15.899 -1.645 1.00 0.00 41 PRO A N 20
ATOM 24324 C CA . PRO A 1 6 ? -10.922 -15.700 -0.590 1.00 0.00 41 PRO A CA 20
ATOM 24325 C C . PRO A 1 6 ? -9.965 -14.548 -0.896 1.00 0.00 41 PRO A C 20
ATOM 24326 O O . PRO A 1 6 ? -8.959 -14.725 -1.587 1.00 0.00 41 PRO A O 20
ATOM 24337 N N . VAL A 1 7 ? -10.293 -13.364 -0.378 1.00 0.00 42 VAL A N 20
ATOM 24338 C CA . VAL A 1 7 ? -9.476 -12.172 -0.587 1.00 0.00 42 VAL A CA 20
ATOM 24339 C C . VAL A 1 7 ? -8.131 -12.289 0.129 1.00 0.00 42 VAL A C 20
ATOM 24340 O O . VAL A 1 7 ? -7.929 -13.188 0.949 1.00 0.00 42 VAL A O 20
ATOM 24353 N N . GLY A 1 8 ? -7.211 -11.382 -0.195 1.00 0.00 43 GLY A N 20
ATOM 24354 C CA . GLY A 1 8 ? -5.893 -11.407 0.418 1.00 0.00 43 GLY A CA 20
ATOM 24355 C C . GLY A 1 8 ? -4.942 -12.330 -0.318 1.00 0.00 43 GLY A C 20
ATOM 24356 O O . GLY A 1 8 ? -3.886 -11.900 -0.778 1.00 0.00 43 GLY A O 20
ATOM 24360 N N . ALA A 1 9 ? -5.329 -13.602 -0.444 1.00 0.00 44 ALA A N 20
ATOM 24361 C CA . ALA A 1 9 ? -4.513 -14.593 -1.147 1.00 0.00 44 ALA A CA 20
ATOM 24362 C C . ALA A 1 9 ? -4.306 -14.193 -2.608 1.00 0.00 44 ALA A C 20
ATOM 24363 O O . ALA A 1 9 ? -3.228 -14.399 -3.168 1.00 0.00 44 ALA A O 20
ATOM 24370 N N . ALA A 1 10 ? -5.345 -13.612 -3.215 1.00 0.00 45 ALA A N 20
ATOM 24371 C CA . ALA A 1 10 ? -5.282 -13.173 -4.607 1.00 0.00 45 ALA A CA 20
ATOM 24372 C C . ALA A 1 10 ? -4.195 -12.115 -4.803 1.00 0.00 45 ALA A C 20
ATOM 24373 O O . ALA A 1 10 ? -3.487 -12.123 -5.812 1.00 0.00 45 ALA A O 20
ATOM 24380 N N . ILE A 1 11 ? -4.064 -11.210 -3.830 1.00 0.00 46 ILE A N 20
ATOM 24381 C CA . ILE A 1 11 ? -3.056 -10.151 -3.896 1.00 0.00 46 ILE A CA 20
ATOM 24382 C C . ILE A 1 11 ? -1.717 -10.606 -3.308 1.00 0.00 46 ILE A C 20
ATOM 24383 O O . ILE A 1 11 ? -0.668 -10.061 -3.655 1.00 0.00 46 ILE A O 20
ATOM 24399 N N . ALA A 1 12 ? -1.755 -11.606 -2.421 1.00 0.00 47 ALA A N 20
ATOM 24400 C CA . ALA A 1 12 ? -0.541 -12.129 -1.793 1.00 0.00 47 ALA A CA 20
ATOM 24401 C C . ALA A 1 12 ? 0.465 -12.621 -2.836 1.00 0.00 47 ALA A C 20
ATOM 24402 O O . ALA A 1 12 ? 1.674 -12.587 -2.602 1.00 0.00 47 ALA A O 20
ATOM 24409 N N . ASN A 1 13 ? -0.038 -13.069 -3.989 1.00 0.00 48 ASN A N 20
ATOM 24410 C CA . ASN A 1 13 ? 0.823 -13.556 -5.067 1.00 0.00 48 ASN A CA 20
ATOM 24411 C C . ASN A 1 13 ? 1.405 -12.389 -5.863 1.00 0.00 48 ASN A C 20
ATOM 24412 O O . ASN A 1 13 ? 2.497 -12.492 -6.423 1.00 0.00 48 ASN A O 20
ATOM 24423 N N . PHE A 1 14 ? 0.670 -11.277 -5.901 1.00 0.00 49 PHE A N 20
ATOM 24424 C CA . PHE A 1 14 ? 1.110 -10.084 -6.615 1.00 0.00 49 PHE A CA 20
ATOM 24425 C C . PHE A 1 14 ? 2.346 -9.468 -5.952 1.00 0.00 49 PHE A C 20
ATOM 24426 O O . PHE A 1 14 ? 3.198 -8.894 -6.631 1.00 0.00 49 PHE A O 20
ATOM 24443 N N . LEU A 1 15 ? 2.439 -9.595 -4.626 1.00 0.00 50 LEU A N 20
ATOM 24444 C CA . LEU A 1 15 ? 3.574 -9.056 -3.879 1.00 0.00 50 LEU A CA 20
ATOM 24445 C C . LEU A 1 15 ? 4.730 -10.056 -3.850 1.00 0.00 50 LEU A C 20
ATOM 24446 O O . LEU A 1 15 ? 4.512 -11.268 -3.808 1.00 0.00 50 LEU A O 20
ATOM 24462 N N . GLU A 1 16 ? 5.959 -9.539 -3.870 1.00 0.00 51 GLU A N 20
ATOM 24463 C CA . GLU A 1 16 ? 7.151 -10.387 -3.842 1.00 0.00 51 GLU A CA 20
ATOM 24464 C C . GLU A 1 16 ? 7.434 -10.883 -2.425 1.00 0.00 51 GLU A C 20
ATOM 24465 O O . GLU A 1 16 ? 7.057 -10.234 -1.447 1.00 0.00 51 GLU A O 20
ATOM 24477 N N . PRO A 1 17 ? 8.113 -12.043 -2.292 1.00 0.00 52 PRO A N 20
ATOM 24478 C CA . PRO A 1 17 ? 8.452 -12.618 -0.983 1.00 0.00 52 PRO A CA 20
ATOM 24479 C C . PRO A 1 17 ? 9.310 -11.674 -0.142 1.00 0.00 52 PRO A C 20
ATOM 24480 O O . PRO A 1 17 ? 9.090 -11.532 1.061 1.00 0.00 52 PRO A O 20
ATOM 24491 N N . GLN A 1 18 ? 10.282 -11.023 -0.786 1.00 0.00 53 GLN A N 20
ATOM 24492 C CA . GLN A 1 18 ? 11.164 -10.083 -0.096 1.00 0.00 53 GLN A CA 20
ATOM 24493 C C . GLN A 1 18 ? 10.390 -8.843 0.347 1.00 0.00 53 GLN A C 20
ATOM 24494 O O . GLN A 1 18 ? 10.545 -8.377 1.477 1.00 0.00 53 GLN A O 20
ATOM 24508 N N . ALA A 1 19 ? 9.547 -8.320 -0.547 1.00 0.00 54 ALA A N 20
ATOM 24509 C CA . ALA A 1 19 ? 8.739 -7.140 -0.245 1.00 0.00 54 ALA A CA 20
ATOM 24510 C C . ALA A 1 19 ? 7.741 -7.427 0.877 1.00 0.00 54 ALA A C 20
ATOM 24511 O O . ALA A 1 19 ? 7.503 -6.576 1.736 1.00 0.00 54 ALA A O 20
ATOM 24518 N N . LEU A 1 20 ? 7.163 -8.633 0.866 1.00 0.00 55 LEU A N 20
ATOM 24519 C CA . LEU A 1 20 ? 6.195 -9.033 1.888 1.00 0.00 55 LEU A CA 20
ATOM 24520 C C . LEU A 1 20 ? 6.828 -9.003 3.281 1.00 0.00 55 LEU A C 20
ATOM 24521 O O . LEU A 1 20 ? 6.200 -8.561 4.244 1.00 0.00 55 LEU A O 20
ATOM 24537 N N . GLU A 1 21 ? 8.077 -9.467 3.377 1.00 0.00 56 GLU A N 20
ATOM 24538 C CA . GLU A 1 21 ? 8.798 -9.483 4.650 1.00 0.00 56 GLU A CA 20
ATOM 24539 C C . GLU A 1 21 ? 8.956 -8.066 5.208 1.00 0.00 56 GLU A C 20
ATOM 24540 O O . GLU A 1 21 ? 8.818 -7.848 6.413 1.00 0.00 56 GLU A O 20
ATOM 24552 N N . ARG A 1 22 ? 9.241 -7.107 4.323 1.00 0.00 57 ARG A N 20
ATOM 24553 C CA . ARG A 1 22 ? 9.412 -5.714 4.723 1.00 0.00 57 ARG A CA 20
ATOM 24554 C C . ARG A 1 22 ? 8.105 -5.133 5.263 1.00 0.00 57 ARG A C 20
ATOM 24555 O O . ARG A 1 22 ? 8.094 -4.483 6.310 1.00 0.00 57 ARG A O 20
ATOM 24576 N N . LEU A 1 23 ? 7.006 -5.374 4.544 1.00 0.00 58 LEU A N 20
ATOM 24577 C CA . LEU A 1 23 ? 5.691 -4.876 4.953 1.00 0.00 58 LEU A CA 20
ATOM 24578 C C . LEU A 1 23 ? 5.320 -5.385 6.347 1.00 0.00 58 LEU A C 20
ATOM 24579 O O . LEU A 1 23 ? 4.706 -4.664 7.133 1.00 0.00 58 LEU A O 20
ATOM 24595 N N . SER A 1 24 ? 5.706 -6.626 6.652 1.00 0.00 59 SER A N 20
ATOM 24596 C CA . SER A 1 24 ? 5.422 -7.218 7.958 1.00 0.00 59 SER A CA 20
ATOM 24597 C C . SER A 1 24 ? 6.172 -6.473 9.065 1.00 0.00 59 SER A C 20
ATOM 24598 O O . SER A 1 24 ? 5.628 -6.244 10.146 1.00 0.00 59 SER A O 20
ATOM 24606 N N . ARG A 1 25 ? 7.422 -6.092 8.783 1.00 0.00 60 ARG A N 20
ATOM 24607 C CA . ARG A 1 25 ? 8.245 -5.368 9.751 1.00 0.00 60 ARG A CA 20
ATOM 24608 C C . ARG A 1 25 ? 7.668 -3.980 10.036 1.00 0.00 60 ARG A C 20
ATOM 24609 O O . ARG A 1 25 ? 7.576 -3.568 11.194 1.00 0.00 60 ARG A O 20
ATOM 24630 N N . VAL A 1 26 ? 7.277 -3.264 8.978 1.00 0.00 61 VAL A N 20
ATOM 24631 C CA . VAL A 1 26 ? 6.705 -1.926 9.127 1.00 0.00 61 VAL A CA 20
ATOM 24632 C C . VAL A 1 26 ? 5.332 -1.984 9.807 1.00 0.00 61 VAL A C 20
ATOM 24633 O O . VAL A 1 26 ? 5.021 -1.143 10.650 1.00 0.00 61 VAL A O 20
ATOM 24646 N N . ALA A 1 27 ? 4.520 -2.983 9.440 1.00 0.00 62 ALA A N 20
ATOM 24647 C CA . ALA A 1 27 ? 3.186 -3.150 10.024 1.00 0.00 62 ALA A CA 20
ATOM 24648 C C . ALA A 1 27 ? 3.254 -3.327 11.543 1.00 0.00 62 ALA A C 20
ATOM 24649 O O . ALA A 1 27 ? 2.338 -2.922 12.261 1.00 0.00 62 ALA A O 20
ATOM 24656 N N . LEU A 1 28 ? 4.343 -3.932 12.028 1.00 0.00 63 LEU A N 20
ATOM 24657 C CA . LEU A 1 28 ? 4.527 -4.157 13.462 1.00 0.00 63 LEU A CA 20
ATOM 24658 C C . LEU A 1 28 ? 4.628 -2.833 14.217 1.00 0.00 63 LEU A C 20
ATOM 24659 O O . LEU A 1 28 ? 4.150 -2.716 15.346 1.00 0.00 63 LEU A O 20
ATOM 24675 N N . VAL A 1 29 ? 5.253 -1.842 13.586 1.00 0.00 64 VAL A N 20
ATOM 24676 C CA . VAL A 1 29 ? 5.419 -0.527 14.196 1.00 0.00 64 VAL A CA 20
ATOM 24677 C C . VAL A 1 29 ? 4.266 0.403 13.815 1.00 0.00 64 VAL A C 20
ATOM 24678 O O . VAL A 1 29 ? 3.664 1.042 14.679 1.00 0.00 64 VAL A O 20
ATOM 24691 N N . ARG A 1 30 ? 3.962 0.469 12.518 1.00 0.00 65 ARG A N 20
ATOM 24692 C CA . ARG A 1 30 ? 2.879 1.312 12.018 1.00 0.00 65 ARG A CA 20
ATOM 24693 C C . ARG A 1 30 ? 2.014 0.542 11.022 1.00 0.00 65 ARG A C 20
ATOM 24694 O O . ARG A 1 30 ? 2.272 0.556 9.816 1.00 0.00 65 ARG A O 20
ATOM 24715 N N . ARG A 1 31 ? 0.985 -0.132 11.539 1.00 0.00 66 ARG A N 20
ATOM 24716 C CA . ARG A 1 31 ? 0.072 -0.912 10.703 1.00 0.00 66 ARG A CA 20
ATOM 24717 C C . ARG A 1 31 ? -0.631 -0.030 9.667 1.00 0.00 66 ARG A C 20
ATOM 24718 O O . ARG A 1 31 ? -0.943 -0.490 8.568 1.00 0.00 66 ARG A O 20
ATOM 24739 N N . ASP A 1 32 ? -0.880 1.234 10.030 1.00 0.00 67 ASP A N 20
ATOM 24740 C CA . ASP A 1 32 ? -1.551 2.182 9.137 1.00 0.00 67 ASP A CA 20
ATOM 24741 C C . ASP A 1 32 ? -0.830 2.296 7.794 1.00 0.00 67 ASP A C 20
ATOM 24742 O O . ASP A 1 32 ? -1.466 2.330 6.740 1.00 0.00 67 ASP A O 20
ATOM 24751 N N . ARG A 1 33 ? 0.498 2.358 7.835 1.00 0.00 68 ARG A N 20
ATOM 24752 C CA . ARG A 1 33 ? 1.295 2.467 6.617 1.00 0.00 68 ARG A CA 20
ATOM 24753 C C . ARG A 1 33 ? 1.168 1.200 5.773 1.00 0.00 68 ARG A C 20
ATOM 24754 O O . ARG A 1 33 ? 0.926 1.271 4.568 1.00 0.00 68 ARG A O 20
ATOM 24775 N N . ALA A 1 34 ? 1.339 0.043 6.417 1.00 0.00 69 ALA A N 20
ATOM 24776 C CA . ALA A 1 34 ? 1.255 -1.247 5.729 1.00 0.00 69 ALA A CA 20
ATOM 24777 C C . ALA A 1 34 ? -0.131 -1.495 5.132 1.00 0.00 69 ALA A C 20
ATOM 24778 O O . ALA A 1 34 ? -0.244 -2.033 4.030 1.00 0.00 69 ALA A O 20
ATOM 24785 N N . GLN A 1 35 ? -1.183 -1.109 5.859 1.00 0.00 70 GLN A N 20
ATOM 24786 C CA . GLN A 1 35 ? -2.552 -1.306 5.382 1.00 0.00 70 GLN A CA 20
ATOM 24787 C C . GLN A 1 35 ? -2.820 -0.473 4.134 1.00 0.00 70 GLN A C 20
ATOM 24788 O O . GLN A 1 35 ? -3.469 -0.938 3.200 1.00 0.00 70 GLN A O 20
ATOM 24802 N N . ALA A 1 36 ? -2.305 0.756 4.122 1.00 0.00 71 ALA A N 20
ATOM 24803 C CA . ALA A 1 36 ? -2.484 1.647 2.982 1.00 0.00 71 ALA A CA 20
ATOM 24804 C C . ALA A 1 36 ? -1.838 1.065 1.726 1.00 0.00 71 ALA A C 20
ATOM 24805 O O . ALA A 1 36 ? -2.359 1.235 0.625 1.00 0.00 71 ALA A O 20
ATOM 24812 N N . VAL A 1 37 ? -0.711 0.366 1.894 1.00 0.00 72 VAL A N 20
ATOM 24813 C CA . VAL A 1 37 ? -0.020 -0.246 0.760 1.00 0.00 72 VAL A CA 20
ATOM 24814 C C . VAL A 1 37 ? -0.842 -1.401 0.186 1.00 0.00 72 VAL A C 20
ATOM 24815 O O . VAL A 1 37 ? -1.043 -1.486 -1.026 1.00 0.00 72 VAL A O 20
ATOM 24828 N N . GLU A 1 38 ? -1.318 -2.285 1.066 1.00 0.00 73 GLU A N 20
ATOM 24829 C CA . GLU A 1 38 ? -2.120 -3.434 0.648 1.00 0.00 73 GLU A CA 20
ATOM 24830 C C . GLU A 1 38 ? -3.476 -2.986 0.106 1.00 0.00 73 GLU A C 20
ATOM 24831 O O . GLU A 1 38 ? -3.926 -3.468 -0.934 1.00 0.00 73 GLU A O 20
ATOM 24843 N N . THR A 1 39 ? -4.116 -2.051 0.810 1.00 0.00 74 THR A N 20
ATOM 24844 C CA . THR A 1 39 ? -5.415 -1.527 0.389 1.00 0.00 74 THR A CA 20
ATOM 24845 C C . THR A 1 39 ? -5.286 -0.768 -0.935 1.00 0.00 74 THR A C 20
ATOM 24846 O O . THR A 1 39 ? -6.205 -0.776 -1.754 1.00 0.00 74 THR A O 20
ATOM 24857 N N . TYR A 1 40 ? -4.136 -0.123 -1.142 1.00 0.00 75 TYR A N 20
ATOM 24858 C CA . TYR A 1 40 ? -3.884 0.625 -2.366 1.00 0.00 75 TYR A CA 20
ATOM 24859 C C . TYR A 1 40 ? -3.802 -0.323 -3.566 1.00 0.00 75 TYR A C 20
ATOM 24860 O O . TYR A 1 40 ? -4.421 -0.080 -4.604 1.00 0.00 75 TYR A O 20
ATOM 24878 N N . LEU A 1 41 ? -3.031 -1.403 -3.413 1.00 0.00 76 LEU A N 20
ATOM 24879 C CA . LEU A 1 41 ? -2.858 -2.390 -4.479 1.00 0.00 76 LEU A CA 20
ATOM 24880 C C . LEU A 1 41 ? -4.178 -3.083 -4.822 1.00 0.00 76 LEU A C 20
ATOM 24881 O O . LEU A 1 41 ? -4.518 -3.228 -5.997 1.00 0.00 76 LEU A O 20
ATOM 24897 N N . LYS A 1 42 ? -4.921 -3.509 -3.796 1.00 0.00 77 LYS A N 20
ATOM 24898 C CA . LYS A 1 42 ? -6.202 -4.185 -4.010 1.00 0.00 77 LYS A CA 20
ATOM 24899 C C . LYS A 1 42 ? -7.199 -3.264 -4.719 1.00 0.00 77 LYS A C 20
ATOM 24900 O O . LYS A 1 42 ? -8.010 -3.725 -5.523 1.00 0.00 77 LYS A O 20
ATOM 24919 N N . LYS A 1 43 ? -7.127 -1.961 -4.427 1.00 0.00 78 LYS A N 20
ATOM 24920 C CA . LYS A 1 43 ? -8.018 -0.985 -5.051 1.00 0.00 78 LYS A CA 20
ATOM 24921 C C . LYS A 1 43 ? -7.762 -0.906 -6.556 1.00 0.00 78 LYS A C 20
ATOM 24922 O O . LYS A 1 43 ? -8.701 -0.878 -7.349 1.00 0.00 78 LYS A O 20
ATOM 24941 N N . LEU A 1 44 ? -6.485 -0.876 -6.940 1.00 0.00 79 LEU A N 20
ATOM 24942 C CA . LEU A 1 44 ? -6.103 -0.807 -8.351 1.00 0.00 79 LEU A CA 20
ATOM 24943 C C . LEU A 1 44 ? -6.490 -2.089 -9.086 1.00 0.00 79 LEU A C 20
ATOM 24944 O O . LEU A 1 44 ? -7.075 -2.033 -10.166 1.00 0.00 79 LEU A O 20
ATOM 24960 N N . ILE A 1 45 ? -6.172 -3.243 -8.494 1.00 0.00 80 ILE A N 20
ATOM 24961 C CA . ILE A 1 45 ? -6.501 -4.531 -9.109 1.00 0.00 80 ILE A CA 20
ATOM 24962 C C . ILE A 1 45 ? -8.015 -4.694 -9.253 1.00 0.00 80 ILE A C 20
ATOM 24963 O O . ILE A 1 45 ? -8.497 -5.181 -10.276 1.00 0.00 80 ILE A O 20
ATOM 24979 N N . ALA A 1 46 ? -8.759 -4.275 -8.225 1.00 0.00 81 ALA A N 20
ATOM 24980 C CA . ALA A 1 46 ? -10.219 -4.366 -8.244 1.00 0.00 81 ALA A CA 20
ATOM 24981 C C . ALA A 1 46 ? -10.830 -3.357 -9.219 1.00 0.00 81 ALA A C 20
ATOM 24982 O O . ALA A 1 46 ? -11.878 -3.618 -9.810 1.00 0.00 81 ALA A O 20
ATOM 24989 N N . THR A 1 47 ? -10.173 -2.205 -9.383 1.00 0.00 82 THR A N 20
ATOM 24990 C CA . THR A 1 47 ? -10.663 -1.170 -10.292 1.00 0.00 82 THR A CA 20
ATOM 24991 C C . THR A 1 47 ? -10.282 -1.500 -11.738 1.00 0.00 82 THR A C 20
ATOM 24992 O O . THR A 1 47 ? -11.108 -2.002 -12.500 1.00 0.00 82 THR A O 20
ATOM 25003 N N . ASN A 1 48 ? -9.028 -1.215 -12.109 1.00 0.00 83 ASN A N 20
ATOM 25004 C CA . ASN A 1 48 ? -8.540 -1.481 -13.467 1.00 0.00 83 ASN A CA 20
ATOM 25005 C C . ASN A 1 48 ? -7.061 -1.094 -13.615 1.00 0.00 83 ASN A C 20
ATOM 25006 O O . ASN A 1 48 ? -6.649 -0.572 -14.653 1.00 0.00 83 ASN A O 20
ATOM 25017 N N . ASN A 1 49 ? -6.266 -1.346 -12.571 1.00 0.00 84 ASN A N 20
ATOM 25018 C CA . ASN A 1 49 ? -4.841 -1.018 -12.588 1.00 0.00 84 ASN A CA 20
ATOM 25019 C C . ASN A 1 49 ? -3.999 -2.244 -12.250 1.00 0.00 84 ASN A C 20
ATOM 25020 O O . ASN A 1 49 ? -3.031 -2.163 -11.490 1.00 0.00 84 ASN A O 20
ATOM 25031 N N . VAL A 1 50 ? -4.372 -3.377 -12.830 1.00 0.00 85 VAL A N 20
ATOM 25032 C CA . VAL A 1 50 ? -3.654 -4.626 -12.607 1.00 0.00 85 VAL A CA 20
ATOM 25033 C C . VAL A 1 50 ? -2.292 -4.581 -13.306 1.00 0.00 85 VAL A C 20
ATOM 25034 O O . VAL A 1 50 ? -2.006 -3.637 -14.045 1.00 0.00 85 VAL A O 20
ATOM 25047 N N . THR A 1 51 ? -1.456 -5.593 -13.055 1.00 0.00 86 THR A N 20
ATOM 25048 C CA . THR A 1 51 ? -0.116 -5.681 -13.647 1.00 0.00 86 THR A CA 20
ATOM 25049 C C . THR A 1 51 ? 0.847 -4.652 -13.030 1.00 0.00 86 THR A C 20
ATOM 25050 O O . THR A 1 51 ? 1.812 -4.229 -13.672 1.00 0.00 86 THR A O 20
ATOM 25061 N N . HIS A 1 52 ? 0.592 -4.268 -11.776 1.00 0.00 87 HIS A N 20
ATOM 25062 C CA . HIS A 1 52 ? 1.447 -3.307 -11.075 1.00 0.00 87 HIS A CA 20
ATOM 25063 C C . HIS A 1 52 ? 2.611 -4.021 -10.395 1.00 0.00 87 HIS A C 20
ATOM 25064 O O . HIS A 1 52 ? 3.772 -3.800 -10.742 1.00 0.00 87 HIS A O 20
ATOM 25079 N N . LYS A 1 53 ? 2.282 -4.878 -9.425 1.00 0.00 88 LYS A N 20
ATOM 25080 C CA . LYS A 1 53 ? 3.281 -5.645 -8.677 1.00 0.00 88 LYS A CA 20
ATOM 25081 C C . LYS A 1 53 ? 4.133 -4.733 -7.793 1.00 0.00 88 LYS A C 20
ATOM 25082 O O . LYS A 1 53 ? 4.884 -3.896 -8.294 1.00 0.00 88 LYS A O 20
ATOM 25101 N N . ILE A 1 54 ? 4.006 -4.897 -6.475 1.00 0.00 89 ILE A N 20
ATOM 25102 C CA . ILE A 1 54 ? 4.763 -4.083 -5.524 1.00 0.00 89 ILE A CA 20
ATOM 25103 C C . ILE A 1 54 ? 6.032 -4.798 -5.065 1.00 0.00 89 ILE A C 20
ATOM 25104 O O . ILE A 1 54 ? 5.970 -5.798 -4.346 1.00 0.00 89 ILE A O 20
ATOM 25120 N N . THR A 1 55 ? 7.181 -4.267 -5.481 1.00 0.00 90 THR A N 20
ATOM 25121 C CA . THR A 1 55 ? 8.478 -4.835 -5.115 1.00 0.00 90 THR A CA 20
ATOM 25122 C C . THR A 1 55 ? 9.012 -4.175 -3.844 1.00 0.00 90 THR A C 20
ATOM 25123 O O . THR A 1 55 ? 8.408 -3.234 -3.327 1.00 0.00 90 THR A O 20
ATOM 25134 N N . GLU A 1 56 ? 10.151 -4.666 -3.350 1.00 0.00 91 GLU A N 20
ATOM 25135 C CA . GLU A 1 56 ? 10.765 -4.106 -2.143 1.00 0.00 91 GLU A CA 20
ATOM 25136 C C . GLU A 1 56 ? 11.001 -2.601 -2.297 1.00 0.00 91 GLU A C 20
ATOM 25137 O O . GLU A 1 56 ? 10.761 -1.829 -1.369 1.00 0.00 91 GLU A O 20
ATOM 25149 N N . ALA A 1 57 ? 11.461 -2.192 -3.480 1.00 0.00 92 ALA A N 20
ATOM 25150 C CA . ALA A 1 57 ? 11.717 -0.779 -3.759 1.00 0.00 92 ALA A CA 20
ATOM 25151 C C . ALA A 1 57 ? 10.411 0.013 -3.855 1.00 0.00 92 ALA A C 20
ATOM 25152 O O . ALA A 1 57 ? 10.328 1.152 -3.392 1.00 0.00 92 ALA A O 20
ATOM 25159 N N . GLU A 1 58 ? 9.397 -0.599 -4.467 1.00 0.00 93 GLU A N 20
ATOM 25160 C CA . GLU A 1 58 ? 8.093 0.040 -4.639 1.00 0.00 93 GLU A CA 20
ATOM 25161 C C . GLU A 1 58 ? 7.355 0.190 -3.307 1.00 0.00 93 GLU A C 20
ATOM 25162 O O . GLU A 1 58 ? 6.756 1.232 -3.040 1.00 0.00 93 GLU A O 20
ATOM 25174 N N . ILE A 1 59 ? 7.395 -0.855 -2.479 1.00 0.00 94 ILE A N 20
ATOM 25175 C CA . ILE A 1 59 ? 6.717 -0.833 -1.184 1.00 0.00 94 ILE A CA 20
ATOM 25176 C C . ILE A 1 59 ? 7.292 0.248 -0.264 1.00 0.00 94 ILE A C 20
ATOM 25177 O O . ILE A 1 59 ? 6.545 0.900 0.469 1.00 0.00 94 ILE A O 20
ATOM 25193 N N . VAL A 1 60 ? 8.610 0.454 -0.317 1.00 0.00 95 VAL A N 20
ATOM 25194 C CA . VAL A 1 60 ? 9.252 1.479 0.506 1.00 0.00 95 VAL A CA 20
ATOM 25195 C C . VAL A 1 60 ? 8.755 2.868 0.105 1.00 0.00 95 VAL A C 20
ATOM 25196 O O . VAL A 1 60 ? 8.464 3.705 0.962 1.00 0.00 95 VAL A O 20
ATOM 25209 N N . SER A 1 61 ? 8.648 3.099 -1.205 1.00 0.00 96 SER A N 20
ATOM 25210 C CA . SER A 1 61 ? 8.174 4.378 -1.729 1.00 0.00 96 SER A CA 20
ATOM 25211 C C . SER A 1 61 ? 6.731 4.645 -1.297 1.00 0.00 96 SER A C 20
ATOM 25212 O O . SER A 1 61 ? 6.400 5.757 -0.881 1.00 0.00 96 SER A O 20
ATOM 25220 N N . ILE A 1 62 ? 5.879 3.620 -1.390 1.00 0.00 97 ILE A N 20
ATOM 25221 C CA . ILE A 1 62 ? 4.475 3.755 -0.997 1.00 0.00 97 ILE A CA 20
ATOM 25222 C C . ILE A 1 62 ? 4.363 4.077 0.491 1.00 0.00 97 ILE A C 20
ATOM 25223 O O . ILE A 1 62 ? 3.636 4.991 0.881 1.00 0.00 97 ILE A O 20
ATOM 25239 N N . LEU A 1 63 ? 5.095 3.327 1.317 1.00 0.00 98 LEU A N 20
ATOM 25240 C CA . LEU A 1 63 ? 5.087 3.543 2.763 1.00 0.00 98 LEU A CA 20
ATOM 25241 C C . LEU A 1 63 ? 5.552 4.961 3.103 1.00 0.00 98 LEU A C 20
ATOM 25242 O O . LEU A 1 63 ? 4.980 5.616 3.976 1.00 0.00 98 LEU A O 20
ATOM 25258 N N . ASN A 1 64 ? 6.590 5.429 2.401 1.00 0.00 99 ASN A N 20
ATOM 25259 C CA . ASN A 1 64 ? 7.132 6.772 2.619 1.00 0.00 99 ASN A CA 20
ATOM 25260 C C . ASN A 1 64 ? 6.103 7.845 2.264 1.00 0.00 99 ASN A C 20
ATOM 25261 O O . ASN A 1 64 ? 6.002 8.865 2.948 1.00 0.00 99 ASN A O 20
ATOM 25272 N N . GLY A 1 65 ? 5.331 7.601 1.204 1.00 0.00 100 GLY A N 20
ATOM 25273 C CA . GLY A 1 65 ? 4.310 8.547 0.791 1.00 0.00 100 GLY A CA 20
ATOM 25274 C C . GLY A 1 65 ? 3.121 8.522 1.727 1.00 0.00 100 GLY A C 20
ATOM 25275 O O . GLY A 1 65 ? 2.589 9.569 2.099 1.00 0.00 100 GLY A O 20
ATOM 25279 N N . ILE A 1 66 ? 2.723 7.313 2.120 1.00 0.00 101 ILE A N 20
ATOM 25280 C CA . ILE A 1 66 ? 1.607 7.119 3.038 1.00 0.00 101 ILE A CA 20
ATOM 25281 C C . ILE A 1 66 ? 1.831 7.901 4.337 1.00 0.00 101 ILE A C 20
ATOM 25282 O O . ILE A 1 66 ? 0.898 8.496 4.882 1.00 0.00 101 ILE A O 20
ATOM 25298 N N . ALA A 1 67 ? 3.078 7.906 4.818 1.00 0.00 102 ALA A N 20
ATOM 25299 C CA . ALA A 1 67 ? 3.429 8.624 6.042 1.00 0.00 102 ALA A CA 20
ATOM 25300 C C . ALA A 1 67 ? 3.275 10.133 5.855 1.00 0.00 102 ALA A C 20
ATOM 25301 O O . ALA A 1 67 ? 2.718 10.815 6.717 1.00 0.00 102 ALA A O 20
ATOM 25308 N N . LYS A 1 68 ? 3.767 10.646 4.723 1.00 0.00 103 LYS A N 20
ATOM 25309 C CA . LYS A 1 68 ? 3.677 12.078 4.422 1.00 0.00 103 LYS A CA 20
ATOM 25310 C C . LYS A 1 68 ? 2.220 12.546 4.408 1.00 0.00 103 LYS A C 20
ATOM 25311 O O . LYS A 1 68 ? 1.921 13.668 4.821 1.00 0.00 103 LYS A O 20
ATOM 25330 N N . GLN A 1 69 ? 1.318 11.680 3.937 1.00 0.00 104 GLN A N 20
ATOM 25331 C CA . GLN A 1 69 ? -0.108 12.004 3.879 1.00 0.00 104 GLN A CA 20
ATOM 25332 C C . GLN A 1 69 ? -0.659 12.320 5.273 1.00 0.00 104 GLN A C 20
ATOM 25333 O O . GLN A 1 69 ? -1.466 13.237 5.435 1.00 0.00 104 GLN A O 20
ATOM 25347 N N . GLN A 1 70 ? -0.215 11.557 6.276 1.00 0.00 105 GLN A N 20
ATOM 25348 C CA . GLN A 1 70 ? -0.659 11.755 7.655 1.00 0.00 105 GLN A CA 20
ATOM 25349 C C . GLN A 1 70 ? 0.354 12.597 8.436 1.00 0.00 105 GLN A C 20
ATOM 25350 O O . GLN A 1 70 ? 1.006 12.109 9.363 1.00 0.00 105 GLN A O 20
ATOM 25364 N N . ASN A 1 71 ? 0.479 13.867 8.052 1.00 0.00 106 ASN A N 20
ATOM 25365 C CA . ASN A 1 71 ? 1.406 14.786 8.709 1.00 0.00 106 ASN A CA 20
ATOM 25366 C C . ASN A 1 71 ? 0.822 16.203 8.764 1.00 0.00 106 ASN A C 20
ATOM 25367 O O . ASN A 1 71 ? 1.546 17.189 8.616 1.00 0.00 106 ASN A O 20
ATOM 25378 N N . SER A 1 72 ? -0.498 16.288 8.981 1.00 0.00 107 SER A N 20
ATOM 25379 C CA . SER A 1 72 ? -1.210 17.570 9.065 1.00 0.00 107 SER A CA 20
ATOM 25380 C C . SER A 1 72 ? -0.850 18.508 7.904 1.00 0.00 107 SER A C 20
ATOM 25381 O O . SER A 1 72 ? -0.568 19.691 8.108 1.00 0.00 107 SER A O 20
ATOM 25389 N N . GLN A 1 73 ? -0.873 17.973 6.685 1.00 0.00 108 GLN A N 20
ATOM 25390 C CA . GLN A 1 73 ? -0.559 18.758 5.488 1.00 0.00 108 GLN A CA 20
ATOM 25391 C C . GLN A 1 73 ? -1.680 19.752 5.164 1.00 0.00 108 GLN A C 20
ATOM 25392 O O . GLN A 1 73 ? -2.844 19.517 5.492 1.00 0.00 108 GLN A O 20
ATOM 25406 N N . ASN A 1 74 ? -1.316 20.863 4.518 1.00 0.00 109 ASN A N 20
ATOM 25407 C CA . ASN A 1 74 ? -2.281 21.901 4.147 1.00 0.00 109 ASN A CA 20
ATOM 25408 C C . ASN A 1 74 ? -2.887 21.627 2.765 1.00 0.00 109 ASN A C 20
ATOM 25409 O O . ASN A 1 74 ? -2.655 22.378 1.816 1.00 0.00 109 ASN A O 20
ATOM 25420 N N . ASN A 1 75 ? -3.665 20.543 2.668 1.00 0.00 110 ASN A N 20
ATOM 25421 C CA . ASN A 1 75 ? -4.317 20.149 1.412 1.00 0.00 110 ASN A CA 20
ATOM 25422 C C . ASN A 1 75 ? -3.296 19.713 0.354 1.00 0.00 110 ASN A C 20
ATOM 25423 O O . ASN A 1 75 ? -2.139 20.138 0.376 1.00 0.00 110 ASN A O 20
ATOM 25434 N N . SER A 1 76 ? -3.741 18.861 -0.570 1.00 0.00 111 SER A N 20
ATOM 25435 C CA . SER A 1 76 ? -2.880 18.361 -1.641 1.00 0.00 111 SER A CA 20
ATOM 25436 C C . SER A 1 76 ? -3.452 18.721 -3.010 1.00 0.00 111 SER A C 20
ATOM 25437 O O . SER A 1 76 ? -4.495 18.202 -3.412 1.00 0.00 111 SER A O 20
ATOM 25445 N N . LYS A 1 77 ? -2.764 19.625 -3.716 1.00 0.00 112 LYS A N 20
ATOM 25446 C CA . LYS A 1 77 ? -3.195 20.080 -5.042 1.00 0.00 112 LYS A CA 20
ATOM 25447 C C . LYS A 1 77 ? -4.546 20.804 -4.968 1.00 0.00 112 LYS A C 20
ATOM 25448 O O . LYS A 1 77 ? -5.292 20.850 -5.949 1.00 0.00 112 LYS A O 20
ATOM 25467 N N . ILE A 1 78 ? -4.847 21.380 -3.798 1.00 0.00 113 ILE A N 20
ATOM 25468 C CA . ILE A 1 78 ? -6.095 22.114 -3.590 1.00 0.00 113 ILE A CA 20
ATOM 25469 C C . ILE A 1 78 ? -5.846 23.391 -2.777 1.00 0.00 113 ILE A C 20
ATOM 25470 O O . ILE A 1 78 ? -6.675 23.794 -1.960 1.00 0.00 113 ILE A O 20
ATOM 25486 N N . ILE A 1 79 ? -4.698 24.029 -3.016 1.00 0.00 114 ILE A N 20
ATOM 25487 C CA . ILE A 1 79 ? -4.341 25.266 -2.321 1.00 0.00 114 ILE A CA 20
ATOM 25488 C C . ILE A 1 79 ? -4.331 26.451 -3.294 1.00 0.00 114 ILE A C 20
ATOM 25489 O O . ILE A 1 79 ? -3.667 27.461 -3.056 1.00 0.00 114 ILE A O 20
ATOM 25505 N N . PHE A 1 80 ? -5.078 26.322 -4.393 1.00 0.00 115 PHE A N 20
ATOM 25506 C CA . PHE A 1 80 ? -5.161 27.379 -5.398 1.00 0.00 115 PHE A CA 20
ATOM 25507 C C . PHE A 1 80 ? -6.338 28.308 -5.108 1.00 0.00 115 PHE A C 20
ATOM 25508 O O . PHE A 1 80 ? -6.193 29.532 -5.146 1.00 0.00 115 PHE A O 20
ATOM 25525 N N . GLU A 1 81 ? -7.502 27.714 -4.816 1.00 0.00 116 GLU A N 20
ATOM 25526 C CA . GLU A 1 81 ? -8.715 28.477 -4.511 1.00 0.00 116 GLU A CA 20
ATOM 25527 C C . GLU A 1 81 ? -9.184 29.307 -5.716 1.00 0.00 116 GLU A C 20
ATOM 25528 O O . GLU A 1 81 ? -10.033 30.202 -5.523 1.00 0.00 116 GLU A O 20
#

InterPro domains:
  IPR002836 PDCD5-like [PF01984] (8-118)
  IPR002836 PDCD5-like [PIRSF015730] (1-143)
  IPR002836 PDCD5-like [PTHR10840] (1-126)
  IPR036883 PDCD5-like superfamily [G3DSA:1.10.8.140] (1-106)
  IPR036883 PDCD5-like superfamily [SSF46950] (8-114)

Secondary structure (DSSP, 8-state):
-TT---SSHHHHTTB-HHHHHHHHHHHHH-HHHHHHHHHHHHHHHHHT--S--B-HHHHHHHHHHHHHH-SS---SS----

Organism: Saccharomyces cerevisiae (strain ATCC 204508 / S288c) (NCBI:txid559292)